Protein 5C9G (pdb70)

Secondary structure (DSSP, 8-state):
------HHHHHH---SEEEEEETTEEEEEE--GGGTT-B----TTHHHHHHHHHH-TT--EEEEE-TTSSSSEESB-GGGHHHHTSSHHHHHHHHHHHHHHHHHHHH-SS-EEEEE-SEEETHHHHH---SEEEEETT-EEE--HHHHT----HHHHHHHHHHH-HHHHHHHHHH---EEHHHHHHHTSSSEEE-TT-HHHHHHHHHHHHHTS-HHHHHHHH--HHHHTT--TT-HHHHHHHHHTTTSHHHHHHHHHHHHTS-------/---SEEEEEETTEEEEEE--GGGTT-B----TTHHHHHHHHHH-TT--EEEEE-TTSS-SEESB-HHHHHHHTSSHHHHHHHHHHHHHHHHHHHH-SS-EEEEE-SEEETHHHHH---SEEEEETT-EEE--GGGTT----HHHHHHHHHHHHHHHHHHHHHH---EEHHHHHHHTSSSEEE-TT-HHHHHHHHHHHHHTS-HHHHHHHH--HHHHTT--TT-HHHHHHHHHTTTSHHHHHHHHHHHHTS-------/--SEEEEEETTEEEEEE--GGGTT-B----TTHHHHHHHHHH-TT--EEEEE-TTSSSSEESB-GGGHHHHTSSHHHHHHHHHHHHHHHHHHHT-SS-EEEEE-SEEETHHHHH---SEEEEETT-EEE--GGGTT----HHHHHHHHHHH-HHHHHHHHHH---EEHHHHHHHTSSSEEE-TT-HHHHHHHHHHHHHTS-HHHHHHHH--HHHHTT--TT-HHHHHHHHHTTSSHHHHHHHHHHHHTS-------/------HHHHHH---SEEEEEETTEEEEEE--GGGTT-B----TTHHHHHHHHHH-TT--EEEEE-TTSS-SEESB-GGGHHHHTSSHHHHHHHHHHHHHHHHHHHH-SS-EEEEE-SEEETHHHHH---SEEEEETT-EEE--HHHHT----HHHHHHHHHHH-HHHHHHHHHH---EEHHHHHHHTSSSEEE-TT-HHHHHHHHHHHHHTS-HHHHHHHH--HHHHTT--TT-HHHHHHHHHTTTSHHHHHHHHHHHHTS-------/--SEEEEEETTEEEEEE--GGGTT-B----TTHHHHHHHHHH-TT--EEEEE-TTSSSSEESB-HHHHHHHTSSHHHHHHHHHHHHHHHHHHHH-SS-EEEEE-SEEETHHHHH---SEEEEETT-EEE--GGGTT----HHHHHHHHHHH-HHHHHHHHHH---EEHHHHHHHTSSSEEE-TT-HHHHHHHHHHHHHTS-HHHHHHHH--HHHHTT--TT-HHHHHHHHHTTSSHHHHHHHHHHHHTS-------/----SEEEEEETTEEEEEE--GGGTT------TTHHHHHHHHHH-TT--EEEEE-TTSS-SB-S--HHHHHHHTSSHHHHHHHHHHHHHHHHHHHT-SS-EEEEE-SEEETHHHHH---SEEEEETT-EEE--GGGTT----HHHHHHHHHHH-HHHHHHHHHH---EEHHHHHHHTSSSEEE-TT-HHHHHHHHHHHHHHS-HHHHHHHH--HHHHTT--TT-HHHHHHHHHTTTSHHHHHHHHHHHHTS-------

Sequence (1565 aa):
GVDLGTENLYFQSTLPIRLDIAAPLAEIVLNKPERRNALSVDWAAIPGLVAEANANPDVKLILIHGGDAGAFAAGADISEFETIYATEDAAKASGQRIAQALDAIENSEKPVIAAIEGACVGGGVSLAAADLRVAGEGAKFGVTPGKLGLVYPAGDTRRLLAAVGPGATKDILFTGRIFTAGEAKSLGLIDRLVEKGTALEAARVWAGEIAAISQWSVRATKRIRGLQTGWTDETPEAQSLFLNGFANEDFKEGYRAFLDKRPAKFTYRSTLPIRLDIAAPLAEIVLNKPERRNALSVDWAAIPGLVAEANANPDVKLILIHGGDAGAFAAGADISEFETIYATEDAAKASGQRIAQALDAIENSEKPVIAAIEGACVGGGVSLAAADLRVAGEGAKFGVTPGKLGLVYPAGDTRRLLAAVGPGATKDILFTGRIFTAGEAKSLGLIDRLVEKGTALEAARVWAGEIAAISQWSVRATKRIRGLQTGWTDETPEAQSLFLNGFANEDFKEGYRAFLDKRPAKFTYRTLPIRLDIAAPLAEIVLNKPERRNALSVDWAAIPGLVAEANANPDVKLILIHGGDAGAFAAGADISEFETIYATEDAAKASGQRRIAQALDAIENSEKPVIAAIEGACVGGGVSLAAADLRVAGEGAKFGVTPGKLGLVYPAGDTRRLLAAVGPGATKDILFTGRIFTAGEAKSLGLIDRLVEKGTALEAARVWAGEIAAISQWSVRATKRIRGLQTGWTDETPEAQSLFLNGFANEDFKEGYRAFLDKRPAKFTYRGVDLGTENLYFQSTLPIRLDIAAPLAEIVLNKPERRNALSVDWAAIPGLVAEANANPDVKLILIHGGDAGAFAAGADISEFETIYATEDAAKASGQRIAQALDAIENSEKPVIAAIEGACVGGGVSLAAADLRVAGEGAKFGVTPGKLGLVYPAGDTRRLLAAVGPGATKDILFTGRIFTAGEAKSLGLIDRLVEKGTALEAARVWAGEIAAISQWSVRATKRIRGLQTGWTDETPEAQSLFLNGFANEDFKEGYRAFLDKRPAKFTYRTLPIRLDIAAPLAEIVLNKPERRNALSVDWAAIPGLVAEANANPDVKLILIHGGDAGAFAAGADISEFETIYATEDAAKASGQRIAQALDAIENSEKPVIAAIEGACVGGGVSLAAADLRVAGEGAKFGVTPGKLGLVYPAGDTRRLLAAVGPGATKDILFTGRIFTAGEAKSLGLIDRLVEKGTALEAARVWAGEIAAISQWSVRATKRIRGLQTGWTDETPEAQSLFLNGFANEDFKEGYRAFLDKRPAKFTYRQSTLPIRLDIAAPLAEIVLNKPERRNALSVDWAAIPGLVAEANANPDVKLILIHGGDAGAFAAGADISEFETIYATEDAAKASGQRIAQALDAIENSEKPVIAAIEGACVGGGVSLAAADLRVAGEGAKFGVTPGKLGLVYPAGDTRRLLAAVGPGATKDILFTGRIFTAGEAKSLGLIDRLVEKGTALEAARVWAGEIAAISQWSVRATKRIRGLQTGWTDETPEAQSLFLNGFANEDFKEGYRAFLDKRPAKFTYR

CATH classification: 3.90.226.10 (+1 more: 1.10.12.10)

Organism: Hyphomonas neptunium (strain ATCC 15444) (NCBI:txid228405)

Radius of gyration: 38.41 Å; Cα contacts (8 Å, |Δi|>4): 3393; chains: 6; bounding box: 105×70×113 Å

Foldseek 3Di:
DPDPDDPVVVVVCCLQWDWDDDFQEIETEGHPLVQQSADDLSLQCQLVNLVVLLPDQRYQEYEYAHPPSQWRHQYHDPVCCCVCVVDPVSVVVSVVSNVSNLCSLLLRLHAYEYQGGAEQEASSLSNNNGPAYEYAWNHKYAHAVVVVVHDDDPVSLLVQCVQQNDVVSCVRYVVRDMDTPVVCCVRRSHVYYHHHPCRVVVRVVVSVVVVPAASLCVSLVSCVVCVSVDDDPPRPVNVVSVVVCCVDQQNVQVVVCVVVVHDGDHDRD/DVDQWDWDDDFQEIETEGHPLVQLSADDLSLQCQLVNLVVLLVDPRYQEYEYAHPPSQFRHQYHDPVCCCVCVVDPVSVVVSVVSNCSNLCSLLPRLHAYEYQGGAEQEASSLSNNNGPAYEYAWNHKYAHALVVPVHDDDPVSLLVQCVQQNDVVSCVRYVVRDMDTPVVCCVRRSHVYYHHHPCRVVVRVVVVVVVVQAASLCVSLVSCVVCVVVDDDPPPPVNVVSVVVCCVDQQNVQVVVCVVVVHRGDGDDD/DPQWDWDDDFQEIETEGHPLVQLSADDLSLQCQLVNLVVLLVDPRYQEYEYAHPPSQWRHQYHDPVCCCVCVVDPVSVVVSVVSNCSNLCSLLPRLHAYEYQGGAEQEASSLSNNNGPAYEYAWNHKYAHALVVVVHDDDPVSLLVQCVQQNDVVSCVRYVVRDIDTPVVCCVRRSHVYYDHHPCRVVVRVVVSVVVVPAASLCVSLVSCVVCVVVDDDPPPPVNVVSVVVCCVDQQNVQVVVCVVVVHDGDHDDD/DDDPDDPVVVVVCCLQWDWDDDFQEIETEGHPLVQLSADDLSLQCQLVNLVVLLPDPRYQEYEYAHPPSQWRHQYHDPVCCCVCVVDPVSVVVSVVSNVSNLCSLLLRLHAYEYQGGAEQEASSLSNNNGPAYEYAWNHKYAHAVVVVVHDDDPVSLLVQCVQQNDVVSCVRYVVRDMDTPVVCCVRRSHVYYHHHPCRVVVRVVVVVVVVPAASLCVSLVSCVVCVSVDDDCPRPVNVVSVVVCCVDQQNVQVVVCVVVVHDGDHDDD/DDQWDWDDDFQEIETEGHPLVQLSADDLVLQCQLVNLVVLLVDPRYQEYEYAHPPSQFRHQYHDPVCVCVCVVDPVSVVVSVVSNCSNLCSLLLRLHAYEYQGGAEQEASSLSNNNGPAYEYAWNHKYAHAPVVPVHDDDPSSLLVQCVQQNDVVSCVRYVVRDIDTPVVCCVRRSHVYYHHHPCRVVVRVVVSVVVVPAASLCVSLVSCVVCVSVDDDCPRPVNVVSVVCCCVDQQNVQVVVCVVVVHDGDHDDD/DCVDQWDWDDDFQEIETEGHPLVQLSADDLSLQCQLVNLVVLLPDPRYQEYEYAHPPSQFRHDDHPVVCCCVCVVDPVSVVVSVVSNCSNLCSQLPRLHAYEYQGGAEQEASSLSNNNGPAYEYAWNHKYAHAPVVVVHDDDPVSLVVQCVQQNDVVSCVRYVVRDMDTPVVCCVRRSHVYYHHHPCRVVVRVVVVVVVVQAASLCVSLVSCVVCVVVDDDPPRPVNVVSVVVCCVDQQNVQVVVCVVVVHRGDGDRD

Nearest PDB structures (foldseek):
  5c9g-assembly2_F  TM=9.972E-01  e=1.102E-48  Hyphomonas neptunium ATCC 15444
  5jbx-assembly1_C  TM=8.874E-01  e=7.209E-23  Myxococcus xanthus DK 1622
  3swx-assembly1_C  TM=8.496E-01  e=8.976E-19  Mycobacteroides abscessus
  6p5u-assembly1_A  TM=8.910E-01  e=4.052E-15  uncultured organism
  2a7k-assembly2_E  TM=8.167E-01  e=2.933E-16  Pectobacterium carotovorum

InterPro domains:
  IPR001753 Enoyl-CoA hydratase/isomerase-like domain [PF00378] (11-258)
  IPR014748 Enoyl-CoA hydratase, C-terminal [G3DSA:1.10.12.10] (204-260)
  IPR018376 Enoyl-CoA hydratase/isomerase, conserved site [PS00166] (102-122)
  IPR029045 ClpP/crotonase-like domain superfamily [SSF52096] (5-258)

B-factor: mean 33.66, std 10.2, range [15.47, 97.38]

Structure (mmCIF, N/CA/C/O backbone):
data_5C9G
#
_entry.id   5C9G
#
_cell.length_a   63.479
_cell.length_b   128.120
_cell.length_c   209.646
_cell.angle_alpha   90.000
_cell.angle_beta   90.000
_cell.angle_gamma   90.000
#
_symmetry.space_group_name_H-M   'P 21 21 21'
#
loop_
_entity.id
_entity.type
_entity.pdbx_description
1 polymer 'Enoyl-CoA hydratase/isomerase family protein'
2 non-polymer 'TETRAETHYLENE GLYCOL'
3 non-polymer D-MALATE
4 water water
#
loop_
_atom_site.group_PDB
_atom_site.id
_atom_site.type_symbol
_atom_site.label_atom_id
_atom_site.label_alt_id
_atom_site.label_comp_id
_atom_site.label_asym_id
_atom_site.label_entity_id
_atom_site.label_seq_id
_atom_site.pdbx_PDB_ins_code
_atom_site.Cartn_x
_atom_site.Cartn_y
_atom_site.Cartn_z
_atom_site.occupancy
_atom_site.B_iso_or_equiv
_atom_site.auth_seq_id
_atom_site.auth_comp_id
_atom_site.auth_asym_id
_atom_site.auth_atom_id
_atom_site.pdbx_PDB_model_num
ATOM 1 N N . GLY A 1 10 ? -43.199 15.037 7.446 1.00 53.41 -12 GLY A N 1
ATOM 2 C CA . GLY A 1 10 ? -42.167 15.719 6.608 1.00 50.93 -12 GLY A CA 1
ATOM 3 C C . GLY A 1 10 ? -42.037 17.233 6.848 1.00 47.68 -12 GLY A C 1
ATOM 4 O O . GLY A 1 10 ? -42.965 18.037 6.682 1.00 48.83 -12 GLY A O 1
ATOM 5 N N . VAL A 1 11 ? -40.842 17.604 7.250 1.00 44.27 -11 VAL A N 1
ATOM 6 C CA . VAL A 1 11 ? -40.448 18.992 7.397 1.00 41.85 -11 VAL A CA 1
ATOM 7 C C . VAL A 1 11 ? -40.516 19.756 6.044 1.00 39.88 -11 VAL A C 1
ATOM 8 O O . VAL A 1 11 ? -40.138 19.229 5.008 1.00 38.30 -11 VAL A O 1
ATOM 12 N N . ASP A 1 12 ? -40.976 21.007 6.073 1.00 38.19 -10 ASP A N 1
ATOM 13 C CA . ASP A 1 12 ? -41.054 21.880 4.869 1.00 36.71 -10 ASP A CA 1
ATOM 14 C C . ASP A 1 12 ? -39.717 21.909 4.067 1.00 34.72 -10 ASP A C 1
ATOM 15 O O . ASP A 1 12 ? -38.648 22.141 4.624 1.00 32.54 -10 ASP A O 1
ATOM 20 N N . LEU A 1 13 ? -39.792 21.673 2.756 1.00 33.80 -9 LEU A N 1
ATOM 21 C CA . LEU A 1 13 ? -38.590 21.647 1.900 1.00 33.90 -9 LEU A CA 1
ATOM 22 C C . LEU A 1 13 ? -37.995 23.030 1.547 1.00 33.18 -9 LEU A C 1
ATOM 23 O O . LEU A 1 13 ? -36.907 23.121 1.000 1.00 33.06 -9 LEU A O 1
ATOM 28 N N . GLY A 1 14 ? -38.702 24.102 1.847 1.00 32.39 -8 GLY A N 1
ATOM 29 C CA . GLY A 1 14 ? -38.124 25.409 1.744 1.00 31.68 -8 GLY A CA 1
ATOM 30 C C . GLY A 1 14 ? -37.936 25.885 0.300 1.00 32.35 -8 GLY A C 1
ATOM 31 O O . GLY A 1 14 ? -38.594 25.417 -0.641 1.00 30.38 -8 GLY A O 1
ATOM 32 N N . THR A 1 15 ? -36.998 26.813 0.165 1.00 32.03 -7 THR A N 1
ATOM 33 C CA . THR A 1 15 ? -36.774 27.591 -1.040 1.00 31.81 -7 THR A CA 1
ATOM 34 C C . THR A 1 15 ? -35.352 27.424 -1.527 1.00 30.27 -7 THR A C 1
ATOM 35 O O . THR A 1 15 ? -34.448 27.062 -0.766 1.00 30.00 -7 THR A O 1
ATOM 39 N N . GLU A 1 16 ? -35.163 27.659 -2.818 1.00 29.81 -6 GLU A N 1
ATOM 40 C CA . GLU A 1 16 ? -33.839 27.607 -3.403 1.00 29.69 -6 GLU A CA 1
ATOM 41 C C . GLU A 1 16 ? -32.866 28.547 -2.689 1.00 29.07 -6 GLU A C 1
ATOM 42 O O . GLU A 1 16 ? -31.741 28.157 -2.410 1.00 27.96 -6 GLU A O 1
ATOM 48 N N . ASN A 1 17 ? -33.305 29.765 -2.391 1.00 29.42 -5 ASN A N 1
ATOM 49 C CA . ASN A 1 17 ? -32.423 30.734 -1.750 1.00 30.52 -5 ASN A CA 1
ATOM 50 C C . ASN A 1 17 ? -31.895 30.256 -0.411 1.00 30.60 -5 ASN A C 1
ATOM 51 O O . ASN A 1 17 ? -30.701 30.394 -0.158 1.00 29.14 -5 ASN A O 1
ATOM 56 N N . LEU A 1 18 ? -32.756 29.647 0.403 1.00 31.06 -4 LEU A N 1
ATOM 57 C CA . LEU A 1 18 ? -32.298 29.050 1.668 1.00 33.22 -4 LEU A CA 1
ATOM 58 C C . LEU A 1 18 ? -31.320 27.910 1.462 1.00 33.12 -4 LEU A C 1
ATOM 59 O O . LEU A 1 18 ? -30.325 27.783 2.221 1.00 31.82 -4 LEU A O 1
ATOM 64 N N . TYR A 1 19 ? -31.627 27.059 0.482 1.00 31.56 -3 TYR A N 1
ATOM 65 C CA . TYR A 1 19 ? -30.758 25.941 0.172 1.00 31.40 -3 TYR A CA 1
ATOM 66 C C . TYR A 1 19 ? -29.378 26.477 -0.224 1.00 30.17 -3 TYR A C 1
ATOM 67 O O . TYR A 1 19 ? -28.379 26.107 0.390 1.00 28.27 -3 TYR A O 1
ATOM 76 N N . PHE A 1 20 ? -29.342 27.425 -1.168 1.00 29.67 -2 PHE A N 1
ATOM 77 C CA . PHE A 1 20 ? -28.061 27.979 -1.629 1.00 31.13 -2 PHE A CA 1
ATOM 78 C C . PHE A 1 20 ? -27.272 28.648 -0.522 1.00 31.77 -2 PHE A C 1
ATOM 79 O O . PHE A 1 20 ? -26.063 28.439 -0.405 1.00 31.12 -2 PHE A O 1
ATOM 87 N N . GLN A 1 21 ? -27.962 29.418 0.301 1.00 33.69 -1 GLN A N 1
ATOM 88 C CA . GLN A 1 21 ? -27.346 29.952 1.522 1.00 36.05 -1 GLN A CA 1
ATOM 89 C C . GLN A 1 21 ? -26.674 28.899 2.415 1.00 35.43 -1 GLN A C 1
ATOM 90 O O . GLN A 1 21 ? -25.554 29.127 2.870 1.00 35.36 -1 GLN A O 1
ATOM 96 N N . SER A 1 22 ? -27.340 27.769 2.652 1.00 35.73 0 SER A N 1
ATOM 97 C CA . SER A 1 22 ? -26.790 26.712 3.518 1.00 35.42 0 SER A CA 1
ATOM 98 C C . SER A 1 22 ? -25.554 26.038 2.910 1.00 35.93 0 SER A C 1
ATOM 99 O O . SER A 1 22 ? -24.675 25.608 3.642 1.00 37.88 0 SER A O 1
ATOM 110 N N . THR A 1 24 ? -23.449 27.499 0.664 1.00 31.85 2 THR A N 1
ATOM 111 C CA . THR A 1 24 ? -22.433 28.481 0.492 1.00 30.91 2 THR A CA 1
ATOM 112 C C . THR A 1 24 ? -21.943 28.992 1.816 1.00 31.06 2 THR A C 1
ATOM 113 O O . THR A 1 24 ? -21.080 29.796 1.759 1.00 30.35 2 THR A O 1
ATOM 117 N N . LEU A 1 25 ? -22.426 28.516 2.977 1.00 32.07 3 LEU A N 1
ATOM 118 C CA . LEU A 1 25 ? -21.815 28.878 4.247 1.00 31.92 3 LEU A CA 1
ATOM 119 C C . LEU A 1 25 ? -20.292 28.599 4.215 1.00 30.54 3 LEU A C 1
ATOM 120 O O . LEU A 1 25 ? -19.836 27.519 3.784 1.00 31.63 3 LEU A O 1
ATOM 125 N N . PRO A 1 26 ? -19.481 29.583 4.640 1.00 29.76 4 PRO A N 1
ATOM 126 C CA . PRO A 1 26 ? -18.024 29.489 4.375 1.00 30.05 4 PRO A CA 1
ATOM 127 C C . PRO A 1 26 ? -17.306 28.480 5.282 1.00 30.94 4 PRO A C 1
ATOM 128 O O . PRO A 1 26 ? -16.132 28.136 5.068 1.00 29.74 4 PRO A O 1
ATOM 132 N N . ILE A 1 27 ? -18.080 27.959 6.219 1.00 32.06 5 ILE A N 1
ATOM 133 C CA . ILE A 1 27 ? -17.694 26.805 7.020 1.00 33.59 5 ILE A CA 1
ATOM 134 C C . ILE A 1 27 ? -18.966 26.039 7.400 1.00 35.56 5 ILE A C 1
ATOM 135 O O . ILE A 1 27 ? -20.031 26.636 7.525 1.00 36.11 5 ILE A O 1
ATOM 140 N N . ARG A 1 28 ? -18.880 24.719 7.470 1.00 37.20 6 ARG A N 1
ATOM 141 C CA . ARG A 1 28 ? -20.054 23.906 7.794 1.00 38.68 6 ARG A CA 1
ATOM 142 C C . ARG A 1 28 ? -19.707 22.665 8.590 1.00 39.08 6 ARG A C 1
ATOM 143 O O . ARG A 1 28 ? -18.533 22.309 8.721 1.00 37.19 6 ARG A O 1
ATOM 151 N N . LEU A 1 29 ? -20.743 22.026 9.125 1.00 37.78 7 LEU A N 1
ATOM 152 C CA . LEU A 1 29 ? -20.593 20.758 9.821 1.00 37.15 7 LEU A CA 1
ATOM 153 C C . LEU A 1 29 ? -21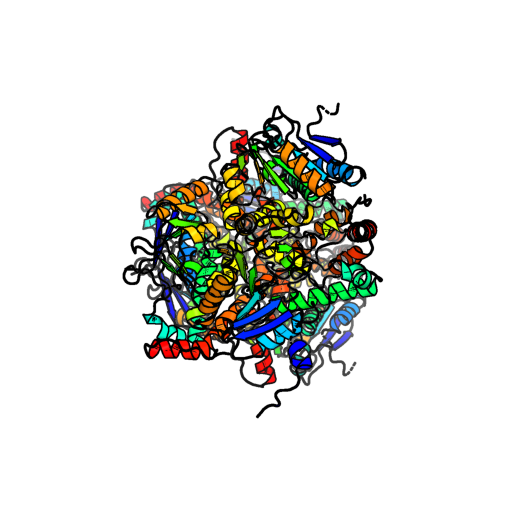.297 19.642 9.056 1.00 38.05 7 LEU A C 1
ATOM 154 O O . LEU A 1 29 ? -22.508 19.695 8.874 1.00 38.90 7 LEU A O 1
ATOM 159 N N . ASP A 1 30 ? -20.525 18.662 8.590 1.00 36.77 8 ASP A N 1
ATOM 160 C CA . ASP A 1 30 ? -21.065 17.443 7.976 1.00 37.45 8 ASP A CA 1
ATOM 161 C C . ASP A 1 30 ? -21.107 16.349 9.018 1.00 37.48 8 ASP A C 1
ATOM 162 O O . ASP A 1 30 ? -20.127 16.144 9.727 1.00 37.02 8 ASP A O 1
ATOM 167 N N . ILE A 1 31 ? -22.230 15.641 9.088 1.00 38.32 9 ILE A N 1
ATOM 168 C CA . ILE A 1 31 ? -22.398 14.517 10.005 1.00 38.99 9 ILE A CA 1
ATOM 169 C C . ILE A 1 31 ? -22.361 13.234 9.198 1.00 39.93 9 ILE A C 1
ATOM 170 O O . ILE A 1 31 ? -23.082 13.102 8.229 1.00 42.35 9 ILE A O 1
ATOM 175 N N . ALA A 1 32 ? -21.480 12.322 9.575 1.00 40.11 10 ALA A N 1
ATOM 176 C CA . ALA A 1 3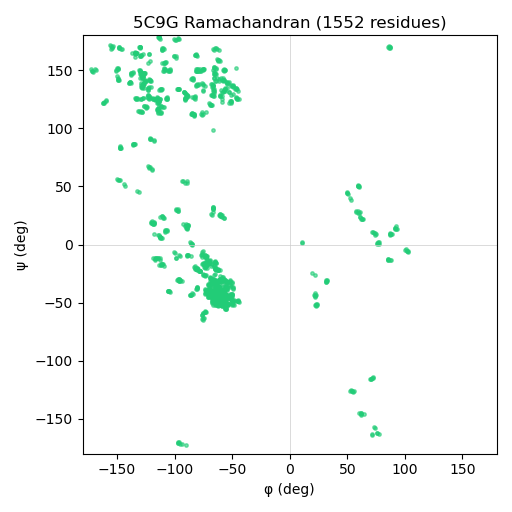2 ? -21.423 10.984 9.001 1.00 39.49 10 ALA A CA 1
ATOM 177 C C . ALA A 1 32 ? -20.964 10.040 10.100 1.00 40.31 10 ALA A C 1
ATOM 178 O O . ALA A 1 32 ? -19.784 9.722 10.223 1.00 40.67 10 ALA A O 1
ATOM 180 N N . ALA A 1 33 ? -21.920 9.621 10.921 1.00 41.13 11 ALA A N 1
ATOM 181 C CA . ALA A 1 33 ? -21.645 8.865 12.152 1.00 41.34 11 ALA A CA 1
ATOM 182 C C . ALA A 1 33 ? -20.647 7.719 11.903 1.00 41.09 11 ALA A C 1
ATOM 183 O O . ALA A 1 33 ? -20.806 7.017 10.914 1.00 43.44 11 ALA A O 1
ATOM 185 N N . PRO A 1 34 ? -19.627 7.520 12.750 1.00 40.01 12 PRO A N 1
ATOM 186 C CA . PRO A 1 34 ? -19.434 8.216 14.030 1.00 39.36 12 PRO A CA 1
ATOM 187 C C . PRO A 1 34 ? -18.628 9.533 13.965 1.00 37.96 12 PRO A C 1
ATOM 188 O O . PRO A 1 34 ? -18.177 10.033 15.008 1.00 38.55 12 PRO A O 1
ATOM 192 N N . LEU A 1 35 ? -18.484 10.106 12.772 1.00 36.39 13 LEU A N 1
ATOM 193 C CA . LEU A 1 35 ? -17.756 11.365 12.597 1.00 35.74 13 LEU A CA 1
ATOM 194 C C . LEU A 1 35 ? -18.656 12.582 12.389 1.00 34.45 13 LEU A C 1
ATOM 195 O O . LEU A 1 35 ? -19.759 12.492 11.836 1.00 33.74 13 LEU A O 1
ATOM 200 N N . ALA A 1 36 ? -18.155 13.720 12.846 1.00 32.77 14 ALA A N 1
ATOM 201 C CA . ALA A 1 36 ? -18.615 15.029 12.373 1.00 32.34 14 ALA A CA 1
ATOM 202 C C . ALA A 1 36 ? -17.412 15.740 11.796 1.00 32.96 14 ALA A C 1
ATOM 203 O O . ALA A 1 36 ? -16.318 15.612 12.309 1.00 33.86 14 ALA A O 1
ATOM 205 N N . GLU A 1 37 ? -17.608 16.468 10.708 1.00 32.69 15 GLU A N 1
ATOM 206 C CA . GLU A 1 37 ? -16.504 17.107 10.010 1.00 31.12 15 GLU A CA 1
ATOM 207 C C . GLU A 1 37 ? -16.794 18.586 9.888 1.00 29.28 15 GLU A C 1
ATOM 208 O O . GLU A 1 37 ? -17.771 18.979 9.283 1.00 28.32 15 GLU A O 1
ATOM 214 N N . ILE A 1 38 ? -15.930 19.395 10.480 1.00 28.52 16 ILE A N 1
ATOM 215 C CA . ILE A 1 38 ? -15.960 20.846 10.277 1.00 28.26 16 ILE A CA 1
ATOM 216 C C . ILE A 1 38 ? -15.194 21.114 8.991 1.00 27.89 16 ILE A C 1
ATOM 217 O O . ILE A 1 38 ? -13.978 20.914 8.925 1.00 28.35 16 ILE A O 1
ATOM 222 N N . VAL A 1 39 ? -15.908 21.553 7.966 1.00 27.58 17 VAL A N 1
ATOM 223 C CA . VAL A 1 39 ? -15.326 21.704 6.654 1.00 27.40 17 VAL A CA 1
ATOM 224 C C . VAL A 1 39 ? -15.218 23.178 6.333 1.00 26.77 17 VAL A C 1
ATOM 225 O O . VAL A 1 39 ? -16.213 23.856 6.227 1.00 27.03 17 VAL A O 1
ATOM 229 N N . LEU A 1 40 ? -13.996 23.649 6.132 1.00 26.49 18 LEU A N 1
ATOM 230 C CA . LEU A 1 40 ? -13.761 25.004 5.695 1.00 26.93 18 LEU A CA 1
ATOM 231 C C . LEU A 1 40 ? -14.117 25.030 4.214 1.00 26.38 18 LEU A C 1
ATOM 232 O O . LEU A 1 40 ? -13.670 24.167 3.409 1.00 26.46 18 LEU A O 1
ATOM 237 N N . ASN A 1 41 ? -14.888 26.047 3.864 1.00 27.48 19 ASN A N 1
ATOM 238 C CA . ASN A 1 41 ? -15.616 26.065 2.608 1.00 30.19 19 ASN A CA 1
ATOM 239 C C . ASN A 1 41 ? -15.655 27.465 1.992 1.00 29.95 19 ASN A C 1
ATOM 240 O O . ASN A 1 41 ? -16.732 27.884 1.513 1.00 30.99 19 ASN A O 1
ATOM 245 N N . LYS A 1 42 ? -14.470 28.107 1.878 1.00 29.26 20 LYS A N 1
ATOM 246 C CA . LYS A 1 42 ? -14.277 29.237 0.927 1.00 29.84 20 LYS A CA 1
ATOM 247 C C . LYS A 1 42 ? -13.181 28.841 -0.061 1.00 27.04 20 LYS A C 1
ATOM 248 O O . LYS A 1 42 ? -12.112 29.471 -0.117 1.00 26.19 20 LYS A O 1
ATOM 254 N N . PRO A 1 43 ? -13.446 27.796 -0.873 1.00 27.35 21 PRO A N 1
ATOM 255 C CA . PRO A 1 43 ? -12.386 27.325 -1.794 1.00 27.56 21 PRO A CA 1
ATOM 256 C C . PRO A 1 43 ? -11.796 28.360 -2.742 1.00 27.54 21 PRO A C 1
ATOM 257 O O . PRO A 1 43 ? -10.588 28.344 -3.021 1.00 28.77 21 PRO A O 1
ATOM 261 N N . GLU A 1 44 ? -12.631 29.289 -3.184 1.00 28.50 22 GLU A N 1
ATOM 262 C CA . GLU A 1 44 ? -12.198 30.384 -4.076 1.00 29.69 22 GLU A CA 1
ATOM 263 C C . GLU A 1 44 ? -11.194 31.369 -3.454 1.00 29.34 22 GLU A C 1
ATOM 264 O O . GLU A 1 44 ? -10.584 32.180 -4.164 1.00 29.47 22 GLU A O 1
ATOM 270 N N . ARG A 1 45 ? -11.044 31.332 -2.130 1.00 30.31 23 ARG A N 1
ATOM 271 C CA . ARG A 1 45 ? -10.015 32.115 -1.413 1.00 29.81 23 ARG A CA 1
ATOM 272 C C . ARG A 1 45 ? -9.018 31.227 -0.653 1.00 29.52 23 ARG A C 1
ATOM 273 O O . ARG A 1 45 ? -8.300 31.677 0.282 1.00 32.41 23 ARG A O 1
ATOM 281 N N . ARG A 1 46 ? -8.970 29.970 -1.042 1.00 28.50 24 ARG A N 1
ATOM 282 C CA . ARG A 1 46 ? -8.118 28.967 -0.370 1.00 28.28 24 ARG A CA 1
ATOM 283 C C . ARG A 1 46 ? -8.325 28.895 1.146 1.00 26.32 24 ARG A C 1
ATOM 284 O O . ARG A 1 46 ? -7.368 28.768 1.918 1.00 24.67 24 ARG A O 1
ATOM 292 N N . ASN A 1 47 ? -9.598 29.007 1.519 1.00 25.52 25 ASN A N 1
ATOM 293 C CA . ASN A 1 47 ? -10.054 28.946 2.898 1.00 25.62 25 ASN A CA 1
ATOM 294 C C . ASN A 1 47 ? -9.427 29.975 3.838 1.00 26.16 25 ASN A C 1
ATOM 295 O O . ASN A 1 47 ? -9.349 29.737 5.056 1.00 27.52 25 ASN A O 1
ATOM 300 N N . ALA A 1 48 ? -9.033 31.126 3.277 1.00 26.75 26 ALA A N 1
ATOM 301 C CA . ALA A 1 48 ? -8.547 32.253 4.086 1.00 28.16 26 ALA A CA 1
ATOM 302 C C . ALA A 1 48 ? -9.633 32.614 5.081 1.00 29.31 26 ALA A C 1
ATOM 303 O O . ALA A 1 48 ? -10.799 32.651 4.735 1.00 30.23 26 ALA A O 1
ATOM 305 N N . LEU A 1 49 ? -9.257 32.775 6.340 1.00 30.33 27 LEU A N 1
ATOM 306 C CA . LEU A 1 49 ? -10.234 32.815 7.420 1.00 30.50 27 LEU A CA 1
ATOM 307 C C . LEU A 1 49 ? -10.836 34.207 7.535 1.00 30.25 27 LEU A C 1
ATOM 308 O O . LEU A 1 49 ? -10.139 35.197 7.664 1.00 32.63 27 LEU A O 1
ATOM 313 N N . SER A 1 50 ? -12.152 34.241 7.514 1.00 30.25 28 SER A N 1
ATOM 314 C CA . SER A 1 50 ? -12.927 35.454 7.626 1.00 30.30 28 SER A CA 1
ATOM 315 C C . SER A 1 50 ? -13.689 35.500 8.963 1.00 29.29 28 SER A C 1
ATOM 316 O O . SER A 1 50 ? -13.828 34.506 9.679 1.00 27.98 28 SER A O 1
ATOM 319 N N . VAL A 1 51 ? -14.231 36.675 9.249 1.00 29.78 29 VAL A N 1
ATOM 320 C CA . VAL A 1 51 ? -15.055 36.907 10.441 1.00 30.64 29 VAL A CA 1
ATOM 321 C C . VAL A 1 51 ? -16.133 35.842 10.612 1.00 30.71 29 VAL A C 1
ATOM 322 O O . VAL A 1 51 ? -16.282 35.278 11.705 1.00 30.04 29 VAL A O 1
ATOM 326 N N . ASP A 1 52 ? -16.910 35.625 9.551 1.00 30.40 30 ASP A N 1
ATOM 327 C CA . ASP A 1 52 ? -18.066 34.735 9.639 1.00 31.74 30 ASP A CA 1
ATOM 328 C C . ASP A 1 52 ? -17.660 33.287 9.870 1.00 29.63 30 ASP A C 1
ATOM 329 O O . ASP A 1 52 ? -18.403 32.548 10.495 1.00 29.68 30 ASP A O 1
ATOM 342 N N . TRP A 1 54 ? -14.818 32.321 11.651 1.00 26.60 32 TRP A N 1
ATOM 343 C CA . TRP A 1 54 ? -14.490 32.308 13.079 1.00 27.18 32 TRP A CA 1
ATOM 344 C C . TRP A 1 54 ? -15.747 32.308 13.973 1.00 26.87 32 TRP A C 1
ATOM 345 O O . TRP A 1 54 ? -15.831 31.555 14.958 1.00 25.53 32 TRP A O 1
ATOM 356 N N . ALA A 1 55 ? -16.717 33.148 13.603 1.00 26.76 33 ALA A N 1
ATOM 357 C CA . ALA A 1 55 ? -17.947 33.357 14.411 1.00 28.13 33 ALA A CA 1
ATOM 358 C C . ALA A 1 55 ? -18.810 32.105 14.504 1.00 27.87 33 ALA A C 1
ATOM 359 O O . ALA A 1 55 ? -19.497 31.876 15.493 1.00 30.74 33 ALA A O 1
ATOM 361 N N . ALA A 1 56 ? -18.768 31.308 13.452 1.00 27.35 34 ALA A N 1
ATOM 362 C CA . ALA A 1 56 ? -19.567 30.081 13.370 1.00 27.31 34 ALA A CA 1
ATOM 363 C C . ALA A 1 56 ? -19.013 28.896 14.173 1.00 26.93 34 ALA A C 1
ATOM 364 O O . ALA A 1 56 ? -19.744 27.962 14.495 1.00 26.49 34 ALA A O 1
ATOM 366 N N . ILE A 1 57 ? -17.713 28.910 14.455 1.00 28.05 35 ILE A N 1
ATOM 367 C CA . ILE A 1 57 ? -17.025 27.692 14.934 1.00 27.09 35 ILE A CA 1
ATOM 368 C C . ILE A 1 57 ? -17.577 27.197 16.266 1.00 27.88 35 ILE A C 1
ATOM 369 O O . ILE A 1 57 ? -17.868 26.017 16.399 1.00 28.28 35 ILE A O 1
ATOM 374 N N . PRO A 1 58 ? -17.765 28.086 17.250 1.00 28.02 36 PRO A N 1
ATOM 375 C CA . PRO A 1 58 ? -18.273 27.576 18.541 1.00 28.67 36 PRO A CA 1
ATOM 376 C C . PRO A 1 58 ? -19.617 26.847 18.426 1.00 29.37 36 PRO A C 1
ATOM 377 O O . PRO A 1 58 ? -19.806 25.796 19.052 1.00 28.71 36 PRO A O 1
ATOM 381 N N . GLY A 1 59 ? -20.487 27.344 17.542 1.00 29.40 37 GLY A N 1
ATOM 382 C CA . GLY A 1 59 ? -21.772 26.672 17.259 1.00 29.55 37 GLY A CA 1
ATOM 383 C C . GLY A 1 59 ? -21.664 25.305 16.603 1.00 28.85 37 GLY A C 1
ATOM 384 O O . GLY A 1 59 ? -22.371 24.362 16.955 1.00 28.18 37 GLY A O 1
ATOM 385 N N . LEU A 1 60 ? -20.744 25.189 15.658 1.00 28.46 38 LEU A N 1
ATOM 386 C CA . LEU A 1 60 ? -20.494 23.898 15.015 1.00 28.58 38 LEU A CA 1
ATOM 387 C C . LEU A 1 60 ? -19.941 22.855 15.994 1.00 28.54 38 LEU A C 1
ATOM 388 O O . LEU A 1 60 ? -20.335 21.689 15.973 1.00 28.07 38 LEU A O 1
ATOM 393 N N . VAL A 1 61 ? -19.005 23.288 16.824 1.00 28.81 39 VAL A N 1
ATOM 394 C CA . VAL A 1 61 ? -18.404 22.417 17.837 1.00 29.69 39 VAL A CA 1
ATOM 395 C C . VAL A 1 61 ? -19.473 21.962 18.842 1.00 31.31 39 VAL A C 1
ATOM 396 O O . VAL A 1 61 ? -19.562 20.778 19.150 1.00 30.41 39 VAL A O 1
ATOM 400 N N . ALA A 1 62 ? -20.305 22.907 19.290 1.00 33.87 40 ALA A N 1
ATOM 401 C CA . ALA A 1 62 ? -21.438 22.585 20.180 1.00 34.66 40 ALA A CA 1
ATOM 402 C C . ALA A 1 62 ? -22.414 21.598 19.557 1.00 35.58 40 ALA A C 1
ATOM 403 O O . ALA A 1 62 ? -22.862 20.660 20.204 1.00 36.91 40 ALA A O 1
ATOM 405 N N . GLU A 1 63 ? -22.711 21.779 18.283 1.00 36.40 41 GLU A N 1
ATOM 406 C CA . GLU A 1 63 ? -23.603 20.855 17.573 1.00 37.22 41 GLU A CA 1
ATOM 407 C C . GLU A 1 63 ? -23.040 19.417 17.552 1.00 38.94 41 GLU A C 1
ATOM 408 O O . GLU A 1 63 ? -23.763 18.442 17.846 1.00 39.86 41 GLU A O 1
ATOM 414 N N . ALA A 1 64 ? -21.767 19.294 17.174 1.00 36.95 42 ALA A N 1
ATOM 415 C CA . ALA A 1 64 ? -21.100 17.986 17.120 1.00 36.92 42 ALA A CA 1
ATOM 416 C C . ALA A 1 64 ? -21.104 17.303 18.495 1.00 36.20 42 ALA A C 1
ATOM 417 O O . ALA A 1 64 ? -21.408 16.108 18.608 1.00 35.78 42 ALA A O 1
ATOM 419 N N . ASN A 1 65 ? -20.808 18.085 19.528 1.00 35.12 43 ASN A N 1
ATOM 420 C CA . ASN A 1 65 ? -20.759 17.558 20.890 1.00 36.63 43 ASN A CA 1
ATOM 421 C C . ASN A 1 65 ? -22.140 17.155 21.438 1.00 38.69 43 ASN A C 1
ATOM 422 O O . ASN A 1 65 ? -22.227 16.254 22.253 1.00 39.15 43 ASN A O 1
ATOM 427 N N . ALA A 1 66 ? -23.201 17.813 20.974 1.00 39.14 44 ALA A N 1
ATOM 428 C CA . ALA A 1 66 ? -24.571 17.495 21.420 1.00 41.82 44 ALA A CA 1
ATOM 429 C C . ALA A 1 66 ? -25.199 16.320 20.689 1.00 41.32 44 ALA A C 1
ATOM 430 O O . ALA A 1 66 ? -26.127 15.709 21.200 1.00 44.91 44 ALA A O 1
ATOM 432 N N . ASN A 1 67 ? -24.659 15.966 19.539 1.00 40.27 45 ASN A N 1
ATOM 433 C CA . ASN A 1 67 ? -25.182 14.854 18.740 1.00 40.61 45 ASN A CA 1
ATOM 434 C C . ASN A 1 67 ? -24.593 13.507 19.207 1.00 42.54 45 ASN A C 1
ATOM 4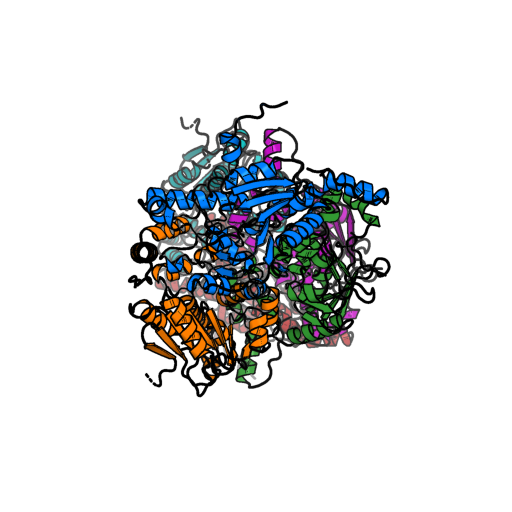35 O O . ASN A 1 67 ? -23.411 13.266 19.027 1.00 40.36 45 ASN A O 1
ATOM 440 N N . PRO A 1 68 ? -25.421 12.614 19.781 1.00 44.99 46 PRO A N 1
ATOM 441 C CA . PRO A 1 68 ? -24.885 11.362 20.363 1.00 44.67 46 PRO A CA 1
ATOM 442 C C . PRO A 1 68 ? -24.321 10.361 19.352 1.00 43.18 46 PRO A C 1
ATOM 443 O O . PRO A 1 68 ? -23.603 9.465 19.738 1.00 41.29 46 PRO A O 1
ATOM 447 N N . ASP A 1 69 ? -24.678 10.502 18.079 1.00 43.62 47 ASP A N 1
ATOM 448 C CA . ASP A 1 69 ? -24.110 9.652 17.021 1.00 42.72 47 ASP A CA 1
ATOM 449 C C . ASP A 1 69 ? -22.696 10.037 16.661 1.00 40.78 47 ASP A C 1
ATOM 450 O O . ASP A 1 69 ? -22.015 9.274 16.010 1.00 41.22 47 ASP A O 1
ATOM 455 N N . VAL A 1 70 ? -22.272 11.228 17.063 1.00 38.26 48 VAL A N 1
ATOM 456 C CA . VAL A 1 70 ? -20.927 11.727 16.781 1.00 36.33 48 VAL A CA 1
ATOM 457 C C . VAL A 1 70 ? -19.989 11.349 17.919 1.00 35.15 48 VAL A C 1
ATOM 458 O O . VAL A 1 70 ? -20.248 11.667 19.072 1.00 34.82 48 VAL A O 1
ATOM 462 N N . LYS A 1 71 ? -18.896 10.689 17.579 1.00 34.76 49 LYS A N 1
ATOM 463 C CA . LYS A 1 71 ? -17.833 10.364 18.551 1.00 34.59 49 LYS A CA 1
ATOM 464 C C . LYS A 1 71 ? -16.587 11.215 18.399 1.00 34.58 49 LYS A C 1
ATOM 465 O O . LYS A 1 71 ? -15.985 11.606 19.383 1.00 35.06 49 LYS A O 1
ATOM 471 N N . LEU A 1 72 ? -16.209 11.480 17.154 1.00 34.95 50 LEU A N 1
ATOM 472 C CA . LEU A 1 72 ? -15.037 12.292 16.830 1.00 34.88 50 LEU A CA 1
ATOM 473 C C . LEU A 1 72 ? -15.354 13.380 15.823 1.00 33.46 50 LEU A C 1
ATOM 474 O O . LEU A 1 72 ? -16.244 13.241 14.986 1.00 33.10 50 LEU A O 1
ATOM 479 N N . ILE A 1 73 ? -14.614 14.472 15.962 1.00 32.27 51 ILE A N 1
ATOM 480 C CA . ILE A 1 73 ? -14.734 15.637 15.109 1.00 32.04 51 ILE A CA 1
ATOM 481 C C . ILE A 1 73 ? -13.455 15.726 14.292 1.00 31.43 51 ILE A C 1
ATOM 482 O O . ILE A 1 73 ? -12.361 15.607 14.835 1.00 29.89 51 ILE A O 1
ATOM 487 N N . LEU A 1 74 ? -13.616 15.933 12.989 1.00 31.21 52 LEU A N 1
ATOM 488 C CA . LEU A 1 74 ? -12.510 16.253 12.088 1.00 31.14 52 LEU A CA 1
ATOM 489 C C . LEU A 1 74 ? -12.607 17.714 11.650 1.00 31.62 52 LEU A C 1
ATOM 490 O O . LEU A 1 74 ? -13.700 18.305 11.620 1.00 34.28 52 LEU A O 1
ATOM 495 N N . ILE A 1 75 ? -11.470 18.323 11.364 1.00 30.57 53 ILE A N 1
ATOM 496 C CA . ILE A 1 75 ? -11.450 19.662 10.774 1.00 29.93 53 ILE A CA 1
ATOM 497 C C . ILE A 1 75 ? -10.548 19.626 9.552 1.00 28.97 53 ILE A C 1
ATOM 498 O O . ILE A 1 75 ? -9.419 19.143 9.624 1.00 27.75 53 ILE A O 1
ATOM 503 N N . HIS A 1 76 ? -11.088 20.046 8.406 1.00 26.89 54 HIS A N 1
ATOM 504 C CA . HIS A 1 76 ? -10.316 20.023 7.164 1.00 26.13 54 HIS A CA 1
ATOM 505 C C . HIS A 1 76 ? -10.783 21.057 6.152 1.00 26.41 54 HIS A C 1
ATOM 506 O O . HIS A 1 76 ? -11.850 21.656 6.307 1.00 27.02 54 HIS A O 1
ATOM 513 N N . GLY A 1 77 ? -10.006 21.215 5.089 1.00 26.09 55 GLY A N 1
ATOM 514 C CA . GLY A 1 77 ? -10.257 22.232 4.067 1.00 26.16 55 GLY A CA 1
ATOM 515 C C . GLY A 1 77 ? -11.163 21.862 2.893 1.00 26.80 55 GLY A C 1
ATOM 516 O O . GLY A 1 77 ? -11.197 22.557 1.894 1.00 26.97 55 GLY A O 1
ATOM 517 N N . GLY A 1 78 ? -11.872 20.762 3.004 1.00 27.69 56 GLY A N 1
ATOM 518 C CA . GLY A 1 78 ? -12.648 20.201 1.907 1.00 29.22 56 GLY A CA 1
ATOM 519 C C . GLY A 1 78 ? -11.853 19.996 0.620 1.00 30.02 56 GLY A C 1
ATOM 520 O O . GLY A 1 78 ? -10.834 19.319 0.613 1.00 30.18 56 GLY A O 1
ATOM 521 N N . ASP A 1 79 ? -12.361 20.552 -0.475 1.00 33.14 57 ASP A N 1
ATOM 522 C CA . ASP A 1 79 ? -11.720 20.444 -1.814 1.00 34.83 57 ASP A CA 1
ATOM 523 C C . ASP A 1 79 ? -11.138 21.756 -2.282 1.00 33.09 57 ASP A C 1
ATOM 524 O O . ASP A 1 79 ? -10.949 21.947 -3.463 1.00 35.89 57 ASP A O 1
ATOM 529 N N . ALA A 1 80 ? -10.834 22.644 -1.352 1.00 32.60 58 ALA A N 1
ATOM 530 C CA . ALA A 1 80 ? -10.190 23.920 -1.674 1.00 32.68 58 ALA A CA 1
ATOM 531 C C . ALA A 1 80 ? -8.729 23.794 -2.116 1.00 33.32 58 ALA A C 1
ATOM 532 O O . ALA A 1 80 ? -8.158 24.750 -2.600 1.00 33.54 58 ALA A O 1
ATOM 534 N N . GLY A 1 81 ? -8.116 22.634 -1.881 1.00 34.21 59 GLY A N 1
ATOM 535 C CA . GLY A 1 81 ? -6.668 22.465 -2.074 1.00 34.78 59 GLY A CA 1
ATOM 536 C C . GLY A 1 81 ? -5.794 23.167 -1.030 1.00 33.86 59 GLY A C 1
ATOM 537 O O . GLY A 1 81 ? -4.578 23.236 -1.181 1.00 36.63 59 GLY A O 1
ATOM 538 N N . ALA A 1 82 ? -6.413 23.656 0.038 1.00 31.38 60 ALA A N 1
ATOM 539 C CA . ALA A 1 82 ? -5.711 24.264 1.153 1.00 29.73 60 ALA A CA 1
ATOM 540 C C . ALA A 1 82 ? -6.503 24.036 2.428 1.00 27.14 60 ALA A C 1
ATOM 541 O O . ALA A 1 82 ? -7.717 23.946 2.401 1.00 27.23 60 ALA A O 1
ATOM 543 N N . PHE A 1 83 ? -5.796 23.988 3.549 1.00 25.55 61 PHE A N 1
ATOM 544 C CA . PHE A 1 83 ? -6.441 23.951 4.845 1.00 24.75 61 PHE A CA 1
ATOM 545 C C . PHE A 1 83 ? -6.977 25.357 5.139 1.00 24.44 61 PHE A C 1
ATOM 546 O O . PHE A 1 83 ? -8.182 25.552 5.305 1.00 24.43 61 PHE A O 1
ATOM 554 N N . ALA A 1 84 ? -6.073 26.313 5.250 1.00 23.94 62 ALA A N 1
ATOM 555 C CA . ALA A 1 84 ? -6.437 27.720 5.415 1.00 24.68 62 ALA A CA 1
ATOM 556 C C . ALA A 1 84 ? -5.240 28.583 5.063 1.00 24.84 62 ALA A C 1
ATOM 557 O O . ALA A 1 84 ? -4.195 28.496 5.726 1.00 26.02 62 ALA A O 1
ATOM 559 N N . ALA A 1 85 ? -5.442 29.454 4.087 1.00 24.42 63 ALA A N 1
ATOM 560 C CA . ALA A 1 85 ? -4.387 30.307 3.543 1.00 25.73 63 ALA A CA 1
ATOM 561 C C . ALA A 1 85 ? -4.267 31.633 4.278 1.00 25.18 63 ALA A C 1
ATOM 562 O O . ALA A 1 85 ? -4.292 32.697 3.678 1.00 24.60 63 ALA A O 1
ATOM 564 N N . GLY A 1 86 ? -4.128 31.568 5.602 1.00 24.90 64 GLY A N 1
ATOM 565 C CA . GLY A 1 86 ? -3.991 32.781 6.386 1.00 25.19 64 GLY A CA 1
ATOM 566 C C . GLY A 1 86 ? -5.293 33.555 6.449 1.00 25.61 64 GLY A C 1
ATOM 567 O O . GLY A 1 86 ? -6.406 33.004 6.319 1.00 26.36 64 GLY A O 1
ATOM 568 N N . ALA A 1 87 ? -5.151 34.800 6.857 1.00 26.08 65 ALA A N 1
ATOM 569 C CA . ALA A 1 87 ? -6.298 35.703 7.015 1.00 26.31 65 ALA A CA 1
ATOM 570 C C . ALA A 1 87 ? -6.726 36.295 5.673 1.00 27.00 65 ALA A C 1
ATOM 571 O O . ALA A 1 87 ? -5.931 36.473 4.764 1.00 25.95 65 ALA A O 1
ATOM 573 N N . ASP A 1 88 ? -8.005 36.601 5.577 1.00 29.08 66 ASP A N 1
ATOM 574 C CA . ASP A 1 88 ? -8.544 37.213 4.392 1.00 30.22 66 ASP A CA 1
ATOM 575 C C . ASP A 1 88 ? -8.161 38.707 4.381 1.00 30.53 66 ASP A C 1
ATOM 576 O O . ASP A 1 88 ? -8.683 39.482 5.189 1.00 30.14 66 ASP A O 1
ATOM 581 N N . ILE A 1 89 ? -7.293 39.100 3.438 1.00 32.03 67 ILE A N 1
ATOM 582 C CA . ILE A 1 89 ? -6.821 40.521 3.350 1.00 33.18 67 ILE A CA 1
ATOM 583 C C . ILE A 1 89 ? -7.976 41.512 2.986 1.00 34.15 67 ILE A C 1
ATOM 584 O O . ILE A 1 89 ? -7.933 42.671 3.383 1.00 33.29 67 ILE A O 1
ATOM 589 N N . SER A 1 90 ? -9.024 41.047 2.300 1.00 33.77 68 SER A N 1
ATOM 590 C CA . SER A 1 90 ? -10.178 41.906 1.976 1.00 33.90 68 SER A CA 1
ATOM 591 C C . SER A 1 90 ? -10.965 42.420 3.207 1.00 32.71 68 SER A C 1
ATOM 592 O O . SER A 1 90 ? -11.697 43.399 3.106 1.00 31.74 68 SER A O 1
ATOM 595 N N . GLU A 1 91 ? -10.838 41.748 4.349 1.00 32.31 69 GLU A N 1
ATOM 596 C CA . GLU A 1 91 ? -11.492 42.159 5.612 1.00 33.10 69 GLU A CA 1
ATOM 597 C C . GLU A 1 91 ? -10.612 42.996 6.544 1.00 33.28 69 GLU A C 1
ATOM 598 O O . GLU A 1 91 ? -11.074 43.476 7.582 1.00 31.12 69 GLU A O 1
ATOM 604 N N . PHE A 1 92 ? -9.330 43.077 6.220 1.00 34.73 70 PHE A N 1
ATOM 605 C CA . PHE A 1 92 ? -8.338 43.882 6.996 1.00 36.84 70 PHE A CA 1
ATOM 606 C C . PHE A 1 92 ? -8.870 45.254 7.354 1.00 39.74 70 PHE A C 1
ATOM 607 O O . PHE A 1 92 ? -8.776 45.654 8.501 1.00 38.63 70 PHE A O 1
ATOM 615 N N . GLU A 1 93 ? -9.423 45.934 6.342 1.00 42.89 71 GLU A N 1
ATOM 616 C CA . GLU A 1 93 ? -9.921 47.333 6.476 1.00 45.60 71 GLU A CA 1
ATOM 617 C C . GLU A 1 93 ? -11.068 47.431 7.486 1.00 43.96 71 GLU A C 1
ATOM 618 O O . GLU A 1 93 ? -11.097 48.363 8.270 1.00 44.59 71 GLU A O 1
ATOM 624 N N . THR A 1 94 ? -11.923 46.412 7.529 1.00 41.31 72 THR A N 1
ATOM 625 C CA . THR A 1 94 ? -13.029 46.341 8.489 1.00 41.67 72 THR A CA 1
ATOM 626 C C . THR A 1 94 ? -12.566 45.980 9.907 1.00 41.38 72 THR A C 1
ATOM 627 O O . THR A 1 94 ? -12.789 46.749 10.859 1.00 40.52 72 THR A O 1
ATOM 631 N N . ILE A 1 95 ? -11.914 44.814 10.040 1.00 40.43 73 ILE A N 1
ATOM 632 C CA . ILE A 1 95 ? -11.475 44.310 11.380 1.00 39.26 73 ILE A CA 1
ATOM 633 C C . ILE A 1 95 ? -10.499 45.233 12.110 1.00 38.31 73 ILE A C 1
ATOM 634 O O . ILE A 1 95 ? -10.531 45.290 13.325 1.00 37.39 73 ILE A O 1
ATOM 639 N N . TYR A 1 96 ? -9.678 45.985 11.369 1.00 37.51 74 TYR A N 1
ATOM 640 C CA . TYR A 1 96 ? -8.685 46.900 11.957 1.00 38.34 74 TYR A CA 1
ATOM 641 C C . TYR A 1 96 ? -9.013 48.394 11.800 1.00 39.18 74 TYR A C 1
ATOM 642 O O . TYR A 1 96 ? -8.175 49.248 12.078 1.00 37.79 74 TYR A O 1
ATOM 651 N N . ALA A 1 97 ? -10.240 48.698 11.383 1.00 39.98 75 ALA A N 1
ATOM 652 C CA . ALA A 1 97 ? -10.692 50.093 11.231 1.00 42.67 75 ALA A CA 1
ATOM 653 C C . ALA A 1 97 ? -10.585 50.853 12.539 1.00 44.27 75 ALA A C 1
ATOM 654 O O . ALA A 1 97 ? -10.195 52.019 12.544 1.00 45.70 75 ALA A O 1
ATOM 656 N N . THR A 1 98 ? -10.941 50.177 13.632 1.00 44.47 76 THR A N 1
ATOM 657 C CA . THR A 1 98 ? -10.883 50.752 14.983 1.00 46.12 76 THR A CA 1
ATOM 658 C C . THR A 1 98 ? -10.231 49.789 15.982 1.00 47.45 76 THR A C 1
ATOM 659 O O . THR A 1 98 ? -10.118 48.588 15.741 1.00 45.73 76 THR A O 1
ATOM 663 N N . GLU A 1 99 ? -9.858 50.328 17.134 1.00 48.69 77 GLU A N 1
ATOM 664 C CA . GLU A 1 99 ? -9.340 49.517 18.243 1.00 51.60 77 GLU A CA 1
ATOM 665 C C . GLU A 1 99 ? -10.396 48.526 18.737 1.00 47.46 77 GLU A C 1
ATOM 666 O O . GLU A 1 99 ? -10.089 47.372 19.054 1.00 48.30 77 GLU A O 1
ATOM 672 N N . ASP A 1 100 ? -11.642 48.980 18.761 1.00 43.76 78 ASP A N 1
ATOM 673 C CA . ASP A 1 100 ? -12.771 48.151 19.152 1.00 41.06 78 ASP A CA 1
ATOM 674 C C . ASP A 1 100 ? -13.005 46.957 18.220 1.00 38.73 78 ASP A C 1
ATOM 675 O O . ASP A 1 100 ? -13.247 45.854 18.682 1.00 39.07 78 ASP A O 1
ATOM 677 N N . ALA A 1 101 ? -12.987 47.204 16.913 1.00 36.44 79 ALA A N 1
ATOM 678 C CA . ALA A 1 101 ? -13.171 46.138 15.915 1.00 36.53 79 ALA A CA 1
ATOM 679 C C . ALA A 1 101 ? -12.039 45.087 16.010 1.00 36.33 79 ALA A C 1
ATOM 680 O O . ALA A 1 101 ? -12.286 43.886 15.978 1.00 34.65 79 ALA A O 1
ATOM 682 N N . ALA A 1 102 ? -10.820 45.579 16.186 1.00 36.92 80 ALA A N 1
ATOM 683 C CA . ALA A 1 102 ? -9.641 44.725 16.351 1.00 38.41 80 ALA A CA 1
ATOM 684 C C . ALA A 1 102 ? -9.731 43.861 17.615 1.00 38.75 80 ALA A C 1
ATOM 685 O O . ALA A 1 102 ? -9.461 42.659 17.581 1.00 37.70 80 ALA A O 1
ATOM 687 N N . LYS A 1 103 ? -10.141 44.474 18.713 1.00 38.59 81 LYS A N 1
ATOM 688 C CA . LYS A 1 103 ? -10.362 43.741 19.951 1.00 40.86 81 LYS A CA 1
ATOM 689 C C . LYS A 1 103 ? -11.428 42.653 19.796 1.00 39.35 81 LYS A C 1
ATOM 690 O O . LYS A 1 103 ? -11.264 41.527 20.269 1.00 38.94 81 LYS A O 1
ATOM 696 N N . ALA A 1 104 ? -12.532 43.001 19.142 1.00 38.22 82 ALA A N 1
ATOM 697 C CA . ALA A 1 104 ? -13.621 42.045 18.890 1.00 36.32 82 ALA A CA 1
ATOM 698 C C . ALA A 1 104 ? -13.162 40.877 18.012 1.00 34.32 82 ALA A C 1
ATOM 699 O O . ALA A 1 104 ? -13.596 39.753 18.199 1.00 33.98 82 ALA A O 1
ATOM 701 N N . SER A 1 105 ? -12.301 41.173 17.046 1.00 33.41 83 SER A N 1
ATOM 702 C CA . SER A 1 105 ? -11.693 40.152 16.193 1.00 32.73 83 SER A CA 1
ATOM 703 C C . SER A 1 105 ? -10.905 39.144 17.024 1.00 31.86 83 SER A C 1
ATOM 704 O O . SER A 1 105 ? -11.118 37.933 16.936 1.00 30.89 83 SER A O 1
ATOM 707 N N . GLY A 1 106 ? -10.041 39.669 17.887 1.00 31.24 84 GLY A N 1
ATOM 708 C CA . GLY A 1 106 ? -9.293 38.834 18.826 1.00 30.52 84 GLY A CA 1
ATOM 709 C C . GLY A 1 106 ? -10.178 37.928 19.669 1.00 30.31 84 GLY A C 1
ATOM 710 O O . GLY A 1 106 ? -9.853 36.770 19.908 1.00 28.20 84 GLY A O 1
ATOM 711 N N . GLN A 1 107 ? -11.267 38.484 20.194 1.00 31.89 85 GLN A N 1
ATOM 712 C CA . GLN A 1 107 ? -12.179 37.732 21.098 1.00 33.49 85 GLN A CA 1
ATOM 713 C C . GLN A 1 107 ? -12.910 36.634 20.353 1.00 31.01 85 GLN A C 1
ATOM 714 O O . GLN A 1 107 ? -13.049 35.538 20.843 1.00 29.29 85 GLN A O 1
ATOM 720 N N . ARG A 1 108 ? -13.363 36.978 19.158 1.00 30.08 86 ARG A N 1
ATOM 721 C CA . ARG A 1 108 ? -14.061 36.061 18.275 1.00 30.31 86 ARG A CA 1
ATOM 722 C C . ARG A 1 108 ? -13.170 34.851 17.907 1.00 28.98 86 ARG A C 1
ATOM 723 O O . ARG A 1 108 ? -13.585 33.691 17.991 1.00 27.93 86 ARG A O 1
ATOM 731 N N . ILE A 1 109 ? -11.914 35.139 17.583 1.00 27.07 87 ILE A N 1
ATOM 732 C CA . ILE A 1 109 ? -10.938 34.092 17.266 1.00 27.96 87 ILE A CA 1
ATOM 733 C C . ILE A 1 109 ? -10.613 33.220 18.479 1.00 27.49 87 ILE A C 1
ATOM 734 O O . ILE A 1 109 ? -10.632 31.990 18.391 1.00 27.22 87 ILE A O 1
ATOM 739 N N . ALA A 1 110 ? -10.356 33.855 19.615 1.00 28.72 88 ALA A N 1
ATOM 740 C CA . ALA A 1 110 ? -10.097 33.120 20.870 1.00 29.12 88 ALA A CA 1
ATOM 741 C C . ALA A 1 110 ? -11.251 32.190 21.249 1.00 29.12 88 ALA A C 1
ATOM 742 O O . ALA A 1 110 ? -11.047 31.038 21.628 1.00 27.76 88 ALA A O 1
ATOM 744 N N . GLN A 1 111 ? -12.467 32.687 21.117 1.00 30.15 89 GLN A N 1
ATOM 745 C CA . GLN A 1 111 ? -13.661 31.856 21.369 1.00 30.82 89 GLN A CA 1
ATOM 746 C C . GLN A 1 111 ? -13.750 30.623 20.461 1.00 28.98 89 GLN A C 1
ATOM 747 O O . GLN A 1 111 ? -14.075 29.534 20.933 1.00 28.20 89 GLN A O 1
ATOM 753 N N . ALA A 1 112 ? -13.469 30.816 19.167 1.00 26.36 90 ALA A N 1
ATOM 754 C CA . ALA A 1 112 ? -13.449 29.698 18.223 1.00 25.26 90 ALA A CA 1
ATOM 755 C C . ALA A 1 112 ? -12.402 28.643 18.579 1.00 24.32 90 ALA A C 1
ATOM 756 O O . ALA A 1 112 ? -12.698 27.448 18.694 1.00 23.14 90 ALA A O 1
ATOM 758 N N . LEU A 1 113 ? -11.190 29.116 18.828 1.00 25.49 91 LEU A N 1
ATOM 759 C CA . LEU A 1 113 ? -10.067 28.220 19.164 1.00 26.09 91 LEU A CA 1
ATOM 760 C C . LEU A 1 113 ? -10.259 27.498 20.482 1.00 27.17 91 LEU A C 1
ATOM 761 O O . LEU A 1 113 ? -10.036 26.285 20.576 1.00 26.89 91 LEU A O 1
ATOM 766 N N . ASP A 1 114 ? -10.692 28.241 21.495 1.00 29.16 92 ASP A N 1
ATOM 767 C CA . ASP A 1 114 ? -11.000 27.629 22.815 1.00 31.51 92 ASP A CA 1
ATOM 768 C C . ASP A 1 114 ? -12.129 26.608 22.726 1.00 30.89 92 ASP A C 1
ATOM 769 O O . ASP A 1 114 ? -12.087 25.554 23.379 1.00 31.49 92 ASP A O 1
ATOM 774 N N . ALA A 1 115 ? -13.129 26.892 21.901 1.00 30.00 93 ALA A N 1
ATOM 775 C CA . ALA A 1 115 ? -14.220 25.933 21.706 1.00 28.78 93 ALA A CA 1
ATOM 776 C C . ALA A 1 115 ? -13.711 24.610 21.114 1.00 28.34 93 ALA A C 1
ATOM 777 O O . ALA A 1 115 ? -14.077 23.526 21.573 1.00 27.65 93 ALA A O 1
ATOM 779 N N . ILE A 1 116 ? -12.832 24.702 20.119 1.00 27.06 94 ILE A N 1
ATOM 780 C CA . ILE A 1 116 ? -12.230 23.512 19.524 1.00 26.97 94 ILE A CA 1
ATOM 781 C C . ILE A 1 116 ? -11.398 22.775 20.577 1.00 26.43 94 ILE A C 1
ATOM 782 O O . ILE A 1 116 ? -11.584 21.573 20.795 1.00 26.22 94 ILE A O 1
ATOM 787 N N . GLU A 1 117 ? -10.512 23.511 21.232 1.00 27.52 95 GLU A N 1
ATOM 788 C CA . GLU A 1 117 ? -9.587 22.930 22.216 1.00 29.89 95 GLU A CA 1
ATOM 789 C C . GLU A 1 117 ? -10.335 22.196 23.339 1.00 31.40 95 GLU A C 1
ATOM 790 O O . GLU A 1 117 ? -9.962 21.095 23.721 1.00 29.81 95 GLU A O 1
ATOM 796 N N . ASN A 1 118 ? -11.380 22.833 23.847 1.00 32.29 96 ASN A N 1
ATOM 797 C CA . ASN A 1 118 ? -12.168 22.286 24.955 1.00 34.96 96 ASN A CA 1
ATOM 798 C C . ASN A 1 118 ? -13.287 21.335 24.572 1.00 33.91 96 ASN A C 1
ATOM 799 O O . ASN A 1 118 ? -13.983 20.859 25.440 1.00 33.93 96 ASN A O 1
ATOM 804 N N . SER A 1 119 ? -13.440 21.065 23.286 1.00 33.57 97 SER A N 1
ATOM 805 C CA . SER A 1 119 ? -14.410 20.083 22.813 1.00 33.05 97 SER A CA 1
ATOM 806 C C . SER A 1 119 ? -14.325 18.800 23.630 1.00 33.68 97 SER A C 1
ATOM 807 O O . SER A 1 119 ? -13.230 18.257 23.809 1.00 34.51 97 SER A O 1
ATOM 810 N N . GLU A 1 120 ? -15.460 18.367 24.180 1.00 33.73 98 GLU A N 1
ATOM 811 C CA . GLU A 1 120 ? -15.556 17.089 24.959 1.00 33.89 98 GLU A CA 1
ATOM 812 C C . GLU A 1 120 ? -15.054 15.954 24.104 1.00 32.70 98 GLU A C 1
ATOM 813 O O . GLU A 1 120 ? -14.242 15.135 24.524 1.00 32.16 98 GLU A O 1
ATOM 816 N N . LYS A 1 121 ? -15.499 15.961 22.863 1.00 32.21 99 LYS A N 1
ATOM 817 C CA . LYS A 1 121 ? -15.104 14.949 21.905 1.00 32.27 99 LYS A CA 1
ATOM 818 C C . LYS A 1 121 ? -13.797 15.341 21.234 1.00 32.01 99 LYS A C 1
ATOM 819 O O . LYS A 1 121 ? -13.584 16.514 20.948 1.00 31.51 99 LYS A O 1
ATOM 825 N N . PRO A 1 122 ? -12.919 14.367 20.959 1.00 31.96 100 PRO A N 1
ATOM 826 C CA . PRO A 1 122 ? -11.639 14.723 20.327 1.00 30.79 100 PRO A CA 1
ATOM 827 C C . PRO A 1 122 ? -11.789 15.267 18.927 1.00 30.21 100 PRO A C 1
ATOM 828 O O . PRO A 1 122 ? -12.733 14.912 18.215 1.00 30.29 100 PRO A O 1
ATOM 832 N N . VAL A 1 123 ? -10.829 16.111 18.562 1.00 29.68 101 VAL A N 1
ATOM 833 C CA . VAL A 1 123 ? -10.784 16.805 17.279 1.00 29.26 101 VAL A CA 1
ATOM 834 C C . VAL A 1 123 ? -9.476 16.455 16.575 1.00 28.55 101 VAL A C 1
ATOM 835 O O . VAL A 1 123 ? -8.403 16.629 17.151 1.00 27.87 101 VAL A O 1
ATOM 839 N N . ILE A 1 124 ? -9.594 15.960 15.347 1.00 27.28 102 ILE A N 1
ATOM 840 C CA . ILE A 1 124 ? -8.453 15.679 14.496 1.00 27.43 102 ILE A CA 1
ATOM 841 C C . ILE A 1 124 ? -8.440 16.631 13.296 1.00 27.48 102 ILE A C 1
ATOM 842 O O . ILE A 1 124 ? -9.419 16.723 12.554 1.00 28.78 102 ILE A O 1
ATOM 847 N N . ALA A 1 125 ? -7.327 17.331 13.103 1.00 26.28 103 ALA A N 1
ATOM 848 C CA . ALA A 1 125 ? -7.148 18.167 11.934 1.00 26.05 103 ALA A CA 1
ATOM 849 C C . ALA A 1 125 ? -6.494 17.370 10.824 1.00 26.48 103 ALA A C 1
ATOM 850 O O . ALA A 1 125 ? -5.475 16.706 11.044 1.00 26.48 103 ALA A O 1
ATOM 852 N N . ALA A 1 126 ? -7.093 17.435 9.637 1.00 26.33 104 ALA A N 1
ATOM 853 C CA . ALA A 1 126 ? -6.536 16.820 8.422 1.00 27.03 104 ALA A CA 1
ATOM 854 C C . ALA A 1 126 ? -6.118 17.937 7.471 1.00 26.65 104 ALA A C 1
ATOM 855 O O . ALA A 1 126 ? -6.953 18.681 6.971 1.00 27.30 104 ALA A O 1
ATOM 857 N N . ILE A 1 127 ? -4.815 18.034 7.243 1.00 26.46 105 ILE A N 1
ATOM 858 C CA . ILE A 1 127 ? -4.176 19.202 6.606 1.00 26.24 105 ILE A CA 1
ATOM 859 C C . ILE A 1 127 ? -3.571 18.837 5.246 1.00 26.79 105 ILE A C 1
ATOM 860 O O . ILE A 1 127 ? -2.737 17.925 5.154 1.00 26.10 105 ILE A O 1
ATOM 865 N N . GLU A 1 128 ? -4.024 19.528 4.207 1.00 26.67 106 GLU A N 1
ATOM 866 C CA . GLU A 1 128 ? -3.392 19.506 2.863 1.00 26.96 106 GLU A CA 1
ATOM 867 C C . GLU A 1 128 ? -3.096 20.947 2.430 1.00 26.75 106 GLU A C 1
ATOM 868 O O . GLU A 1 128 ? -3.831 21.872 2.800 1.00 27.17 106 GLU A O 1
ATOM 874 N N . GLY A 1 129 ? -2.020 21.134 1.668 1.00 26.15 107 GLY A N 1
ATOM 875 C CA . GLY A 1 129 ? -1.686 22.450 1.131 1.00 25.41 107 GLY A CA 1
ATOM 876 C C . GLY A 1 129 ? -1.405 23.500 2.196 1.00 25.08 107 GLY A C 1
ATOM 877 O O . GLY A 1 129 ? -0.888 23.206 3.292 1.00 24.61 107 GLY A O 1
ATOM 878 N N . ALA A 1 130 ? -1.805 24.727 1.908 1.00 24.92 108 ALA A N 1
ATOM 879 C CA . ALA A 1 130 ? -1.477 25.843 2.786 1.00 24.83 108 ALA A CA 1
ATOM 880 C C . ALA A 1 130 ? -2.184 25.759 4.150 1.00 24.33 108 ALA A C 1
ATOM 881 O O . ALA A 1 130 ? -3.394 25.580 4.235 1.00 23.21 108 ALA A O 1
ATOM 883 N N . CYS A 1 131 ? -1.376 25.882 5.204 1.00 24.20 109 CYS A N 1
ATOM 884 C CA . CYS A 1 131 ? -1.842 25.948 6.594 1.00 24.59 109 CYS A CA 1
ATOM 885 C C . CYS A 1 131 ? -1.066 27.060 7.294 1.00 25.00 109 CYS A C 1
ATOM 886 O O . CYS A 1 131 ? -0.022 26.834 7.921 1.00 24.67 109 CYS A O 1
ATOM 889 N N . VAL A 1 132 ? -1.576 28.277 7.155 1.00 24.98 110 VAL A N 1
ATOM 890 C CA . VAL A 1 132 ? -0.818 29.482 7.500 1.00 26.09 110 VAL A CA 1
ATOM 891 C C . VAL A 1 132 ? -1.626 30.377 8.414 1.00 26.26 110 VAL A C 1
ATOM 892 O O . VAL A 1 132 ? -2.841 30.526 8.224 1.00 26.69 110 VAL A O 1
ATOM 896 N N . GLY A 1 133 ? -0.959 30.887 9.442 1.00 26.55 111 GLY A N 1
ATOM 897 C CA . GLY A 1 133 ? -1.506 31.911 10.331 1.00 26.63 111 GLY A CA 1
ATOM 898 C C . GLY A 1 133 ? -2.614 31.348 11.197 1.00 26.73 111 GLY A C 1
ATOM 899 O O . GLY A 1 133 ? -2.399 30.437 12.000 1.00 26.79 111 GLY A O 1
ATOM 900 N N . GLY A 1 134 ? -3.829 31.869 10.988 1.00 26.28 112 GLY A N 1
ATOM 901 C CA . GLY A 1 134 ? -5.028 31.272 11.560 1.00 25.27 112 GLY A CA 1
ATOM 902 C C . GLY A 1 134 ? -5.158 29.774 11.328 1.00 24.89 112 GLY A C 1
ATOM 903 O O . GLY A 1 134 ? -5.738 29.070 12.155 1.00 24.66 112 GLY A O 1
ATOM 904 N N . GLY A 1 135 ? -4.668 29.298 10.184 1.00 23.57 113 GLY A N 1
ATOM 905 C CA . GLY A 1 135 ? -4.643 27.866 9.868 1.00 23.68 113 GLY A CA 1
ATOM 906 C C . GLY A 1 135 ? -3.861 27.026 10.870 1.00 23.23 113 GLY A C 1
ATOM 907 O O . GLY A 1 135 ? -4.322 25.995 11.349 1.00 22.53 113 GLY A O 1
ATOM 908 N N . VAL A 1 136 ? -2.683 27.508 11.228 1.00 23.49 114 VAL A N 1
ATOM 909 C CA . VAL A 1 136 ? -1.887 26.856 12.281 1.00 23.23 114 VAL A CA 1
ATOM 910 C C . VAL A 1 136 ? -2.631 26.920 13.609 1.00 22.91 114 VAL A C 1
ATOM 911 O O . VAL A 1 136 ? -2.698 25.931 14.327 1.00 22.27 114 VAL A O 1
ATOM 915 N N . SER A 1 137 ? -3.185 28.080 13.928 1.00 22.84 115 SER A N 1
ATOM 916 C CA . SER A 1 137 ? -3.925 28.237 15.186 1.00 23.40 115 SER A CA 1
ATOM 917 C C . SER A 1 137 ? -5.073 27.223 15.267 1.00 23.61 115 SER A C 1
ATOM 918 O O . SER A 1 137 ? -5.245 26.547 16.276 1.00 22.99 115 SER A O 1
ATOM 921 N N . LEU A 1 138 ? -5.823 27.081 14.177 1.00 24.19 116 LEU A N 1
ATOM 922 C CA . LEU A 1 138 ? -6.890 26.073 14.103 1.00 24.28 116 LEU A CA 1
ATOM 923 C C . LEU A 1 138 ? -6.364 24.678 14.347 1.00 25.04 116 LEU A C 1
ATOM 924 O O . LEU A 1 138 ? -6.924 23.920 15.145 1.00 24.23 116 LEU A O 1
ATOM 929 N N . ALA A 1 139 ? -5.301 24.339 13.618 1.00 24.93 117 ALA A N 1
ATOM 930 C CA . ALA A 1 139 ? -4.686 23.015 13.705 1.00 25.01 117 ALA A CA 1
ATOM 931 C C . ALA A 1 139 ? -4.211 22.701 15.113 1.00 25.28 117 ALA A C 1
ATOM 932 O O . ALA A 1 139 ? -4.384 21.575 15.590 1.00 24.97 117 ALA A O 1
ATOM 942 N N . ALA A 1 141 ? -5.323 23.920 17.905 1.00 25.68 119 ALA A N 1
ATOM 943 C CA . ALA A 1 141 ? -6.477 23.809 18.811 1.00 25.78 119 ALA A CA 1
ATOM 944 C C . ALA A 1 141 ? -7.021 22.403 18.790 1.00 26.23 119 ALA A C 1
ATOM 945 O O . ALA A 1 141 ? -7.548 21.926 19.783 1.00 26.62 119 ALA A O 1
ATOM 947 N N . ALA A 1 142 ? -6.894 21.734 17.650 1.00 26.88 120 ALA A N 1
ATOM 948 C CA . ALA A 1 142 ? -7.246 20.319 17.558 1.00 27.56 120 ALA A CA 1
ATOM 949 C C . ALA A 1 142 ? -6.370 19.463 18.482 1.00 28.16 120 ALA A C 1
ATOM 950 O O . ALA A 1 142 ? -5.286 19.870 18.904 1.00 28.91 120 ALA A O 1
ATOM 952 N N . ASP A 1 143 ? -6.860 18.285 18.826 1.00 27.78 121 ASP A N 1
ATOM 953 C CA . ASP A 1 143 ? -6.067 17.336 19.637 1.00 28.28 121 ASP A CA 1
ATOM 954 C C . ASP A 1 143 ? -4.934 16.681 18.862 1.00 27.72 121 ASP A C 1
ATOM 955 O O . ASP A 1 143 ? -3.855 16.457 19.392 1.00 27.52 121 ASP A O 1
ATOM 960 N N . LEU A 1 144 ? -5.221 16.344 17.613 1.00 27.36 122 LEU A N 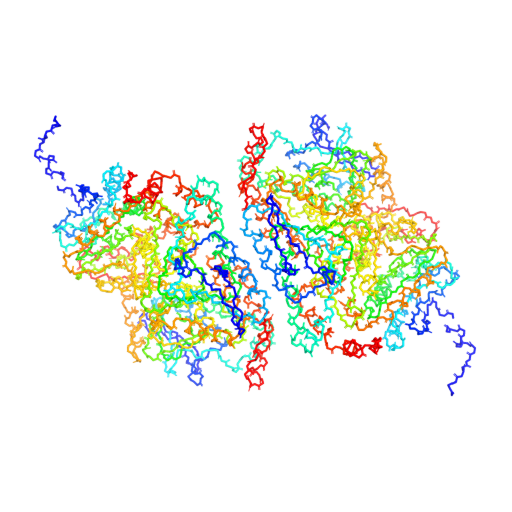1
ATOM 961 C CA . LEU A 1 144 ? -4.331 15.564 16.773 1.00 28.62 122 LEU A CA 1
ATOM 962 C C . LEU A 1 144 ? -4.293 16.143 15.379 1.00 28.37 122 LEU A C 1
ATOM 963 O O . LEU A 1 144 ? -5.301 16.684 14.901 1.00 29.43 122 LEU A O 1
ATOM 968 N N . ARG A 1 145 ? -3.137 16.013 14.734 1.00 27.18 123 ARG A N 1
ATOM 969 C CA . ARG A 1 145 ? -2.905 16.591 13.414 1.00 27.05 123 ARG A CA 1
ATOM 970 C C . ARG A 1 145 ? -2.259 15.604 12.481 1.00 27.79 123 ARG A C 1
ATOM 971 O O . ARG A 1 145 ? -1.187 15.056 12.769 1.00 27.56 123 ARG A O 1
ATOM 979 N N . VAL A 1 146 ? -2.889 15.412 11.330 1.00 28.04 124 VAL A N 1
ATOM 980 C CA . VAL A 1 146 ? -2.277 14.654 10.238 1.00 29.63 124 VAL A CA 1
ATOM 981 C C . VAL A 1 146 ? -2.229 15.549 9.005 1.00 29.15 124 VAL A C 1
ATOM 982 O O . VAL A 1 146 ? -3.191 16.248 8.678 1.00 29.80 124 VAL A O 1
ATOM 986 N N . ALA A 1 147 ? -1.076 15.552 8.343 1.00 28.37 125 ALA A N 1
ATOM 987 C CA . ALA A 1 147 ? -0.883 16.365 7.147 1.00 28.18 125 ALA A CA 1
ATOM 988 C C . ALA A 1 147 ? -0.342 15.536 5.994 1.00 28.40 125 ALA A C 1
ATOM 989 O O . ALA A 1 147 ? 0.432 14.600 6.208 1.00 27.34 125 ALA A O 1
ATOM 991 N N . GLY A 1 148 ? -0.761 15.918 4.792 1.00 27.56 126 GLY A N 1
ATOM 992 C CA . GLY A 1 148 ? -0.225 15.373 3.563 1.00 28.23 126 GLY A CA 1
ATOM 993 C C . GLY A 1 148 ? 1.088 16.048 3.188 1.00 29.52 126 GLY A C 1
ATOM 994 O O . GLY A 1 148 ? 1.342 17.202 3.550 1.00 28.18 126 GLY A O 1
ATOM 995 N N . GLU A 1 149 ? 1.964 15.294 2.533 1.00 31.26 127 GLU A N 1
ATOM 996 C CA . GLU A 1 149 ? 3.182 15.888 2.000 1.00 34.10 127 GLU A CA 1
ATOM 997 C C . GLU A 1 149 ? 2.781 16.996 1.052 1.00 30.78 127 GLU A C 1
ATOM 998 O O . GLU A 1 149 ? 1.679 17.012 0.528 1.00 28.94 127 GLU A O 1
ATOM 1004 N N . GLY A 1 150 ? 3.638 17.996 0.959 1.00 29.96 128 GLY A N 1
ATOM 1005 C CA . GLY A 1 150 ? 3.310 19.209 0.201 1.00 28.72 128 GLY A CA 1
ATOM 1006 C C . GLY A 1 150 ? 2.541 20.272 0.962 1.00 27.79 128 GLY A C 1
ATOM 1007 O O . GLY A 1 150 ? 2.429 21.404 0.490 1.00 29.03 128 GLY A O 1
ATOM 1008 N N . ALA A 1 151 ? 2.008 19.947 2.136 1.00 26.13 129 ALA A N 1
ATOM 1009 C CA . ALA A 1 151 ? 1.410 20.962 2.971 1.00 26.42 129 ALA A CA 1
ATOM 1010 C C . ALA A 1 151 ? 2.497 21.942 3.445 1.00 25.75 129 ALA A C 1
ATOM 1011 O O . ALA A 1 151 ? 3.636 21.569 3.653 1.00 24.70 129 ALA A O 1
ATOM 1013 N N . LYS A 1 152 ? 2.102 23.186 3.628 1.00 26.75 130 LYS A N 1
ATOM 1014 C CA . LYS A 1 152 ? 3.003 24.272 4.021 1.00 28.56 130 LYS A CA 1
ATOM 1015 C C . LYS A 1 152 ? 2.467 24.974 5.262 1.00 27.10 130 LYS A C 1
ATOM 1016 O O . LYS A 1 152 ? 1.270 25.254 5.358 1.00 25.01 130 LYS A O 1
ATOM 1022 N N . PHE A 1 153 ? 3.388 25.320 6.153 1.00 25.64 131 PHE A N 1
ATOM 1023 C CA . PHE A 1 153 ? 3.043 25.851 7.473 1.00 25.39 131 PHE A CA 1
ATOM 1024 C C . PHE A 1 153 ? 3.774 27.126 7.736 1.00 24.36 131 PHE A C 1
ATOM 1025 O O . PHE A 1 153 ? 4.935 27.281 7.392 1.00 24.60 131 PHE A O 1
ATOM 1033 N N . GLY A 1 154 ? 3.098 28.028 8.406 1.00 24.52 132 GLY A N 1
ATOM 1034 C CA . GLY A 1 154 ? 3.730 29.257 8.862 1.00 25.26 132 GLY A CA 1
ATOM 1035 C C . GLY A 1 154 ? 2.866 30.022 9.841 1.00 25.25 132 GLY A C 1
ATOM 1036 O O . GLY A 1 154 ? 1.640 29.993 9.724 1.00 25.56 132 GLY A O 1
ATOM 1037 N N . VAL A 1 155 ? 3.518 30.761 10.743 1.00 25.07 133 VAL A N 1
ATOM 1038 C CA . VAL A 1 155 ? 2.829 31.666 11.670 1.00 26.74 133 VAL A CA 1
ATOM 1039 C C . VAL A 1 155 ? 3.475 33.046 11.586 1.00 26.60 133 VAL A C 1
ATOM 1040 O O . VAL A 1 155 ? 4.645 33.233 11.924 1.00 26.69 133 VAL A O 1
ATOM 1044 N N . THR A 1 156 ? 2.704 34.018 11.101 1.00 26.95 134 THR A N 1
ATOM 1045 C CA . THR A 1 156 ? 3.260 35.254 10.536 1.00 27.81 134 THR A CA 1
ATOM 1046 C C . THR A 1 156 ? 2.869 36.601 11.175 1.00 27.85 134 THR A C 1
ATOM 1047 O O . THR A 1 156 ? 3.093 37.645 10.538 1.00 26.29 134 THR A O 1
ATOM 1051 N N . PRO A 1 157 ? 2.356 36.610 12.435 1.00 28.26 135 PRO A N 1
ATOM 1052 C CA . PRO A 1 157 ? 2.045 37.930 13.000 1.00 28.45 135 PRO A CA 1
ATOM 1053 C C . PRO A 1 157 ? 3.222 38.884 13.014 1.00 27.93 135 PRO A C 1
ATOM 1054 O O . PRO A 1 157 ? 3.036 40.093 12.868 1.00 29.96 135 PRO A O 1
ATOM 1058 N N . GLY A 1 158 ? 4.429 38.349 13.165 1.00 28.01 136 GLY A N 1
ATOM 1059 C CA . GLY A 1 158 ? 5.653 39.142 13.084 1.00 27.38 136 GLY A CA 1
ATOM 1060 C C . GLY A 1 158 ? 5.882 39.876 11.779 1.00 28.59 136 GLY A C 1
ATOM 1061 O O . GLY A 1 158 ? 6.508 40.936 11.761 1.00 29.16 136 GLY A O 1
ATOM 1062 N N . LYS A 1 159 ? 5.347 39.353 10.678 1.00 29.29 137 LYS A N 1
ATOM 1063 C CA . LYS A 1 159 ? 5.390 40.064 9.382 1.00 30.77 137 LYS A CA 1
ATOM 1064 C C . LYS A 1 159 ? 4.391 41.218 9.242 1.00 30.38 137 LYS A C 1
ATOM 1065 O O . LYS A 1 159 ? 4.513 42.050 8.320 1.00 31.22 137 LYS A O 1
ATOM 1071 N N . LEU A 1 160 ? 3.483 41.324 10.208 1.00 30.64 138 LEU A N 1
ATOM 1072 C CA . LEU A 1 160 ? 2.401 42.314 10.237 1.00 31.74 138 LEU A CA 1
ATOM 1073 C C . LEU A 1 160 ? 2.605 43.383 11.367 1.00 30.75 138 LEU A C 1
ATOM 1074 O O . LEU A 1 160 ? 2.070 44.510 11.263 1.00 31.13 138 LEU A O 1
ATOM 1079 N N . GLY A 1 161 ? 3.471 43.121 12.368 1.00 30.44 139 GLY A N 1
ATOM 1080 C CA . GLY A 1 161 ? 3.618 44.013 13.538 1.00 30.16 139 GLY A CA 1
ATOM 1081 C C . GLY A 1 161 ? 2.717 43.599 14.690 1.00 30.04 139 GLY A C 1
ATOM 1082 O O . GLY A 1 161 ? 2.525 44.369 15.644 1.00 29.72 139 GLY A O 1
ATOM 1083 N N . LEU A 1 162 ? 2.166 42.391 14.597 1.00 29.07 140 LEU A N 1
ATOM 1084 C CA . LEU A 1 162 ? 1.273 41.856 15.614 1.00 30.43 140 LEU A CA 1
ATOM 1085 C C . LEU A 1 162 ? 2.021 40.901 16.512 1.00 30.10 140 LEU A C 1
ATOM 1086 O O . LEU A 1 162 ? 3.210 40.656 16.316 1.00 30.35 140 LEU A O 1
ATOM 1091 N N . VAL A 1 163 ? 1.323 40.395 17.522 1.00 29.34 141 VAL A N 1
ATOM 1092 C CA . VAL A 1 163 ? 1.845 39.341 18.394 1.00 29.34 141 VAL A CA 1
ATOM 1093 C C . VAL A 1 163 ? 0.844 38.182 18.473 1.00 27.58 141 VAL A C 1
ATOM 1094 O O . VAL A 1 163 ? -0.363 38.389 18.595 1.00 27.77 141 VAL A O 1
ATOM 1098 N N . TYR A 1 164 ? 1.372 36.966 18.408 1.00 26.07 142 TYR A N 1
ATOM 1099 C CA . TYR A 1 164 ? 0.571 35.755 18.500 1.00 26.34 142 TYR A CA 1
ATOM 1100 C C . TYR A 1 164 ? -0.032 35.677 19.930 1.00 26.91 142 TYR A C 1
ATOM 1101 O O . TYR A 1 164 ? 0.676 35.911 20.903 1.00 26.33 142 TYR A O 1
ATOM 1110 N N . PRO A 1 165 ? -1.344 35.403 20.048 1.00 28.10 143 PRO A N 1
ATOM 1111 C CA . PRO A 1 165 ? -1.955 35.457 21.387 1.00 28.50 143 PRO A CA 1
ATOM 1112 C C . PRO A 1 165 ? -1.441 34.387 22.342 1.00 27.56 143 PRO A C 1
ATOM 1113 O O . PRO A 1 165 ? -0.762 33.429 21.922 1.00 26.13 143 PRO A O 1
ATOM 1117 N N . ALA A 1 166 ? -1.793 34.577 23.599 1.00 26.99 144 ALA A N 1
ATOM 1118 C CA . ALA A 1 166 ? -1.370 33.713 24.689 1.00 26.77 144 ALA A CA 1
ATOM 1119 C C . ALA A 1 166 ? -1.812 32.270 24.508 1.00 26.30 144 ALA A C 1
ATOM 1120 O O . ALA A 1 166 ? -0.992 31.351 24.591 1.00 26.94 144 ALA A O 1
ATOM 1122 N N . GLY A 1 167 ? -3.080 32.071 24.181 1.00 25.70 145 GLY A N 1
ATOM 1123 C CA . GLY A 1 167 ? -3.594 30.723 23.936 1.00 25.82 145 GLY A CA 1
ATOM 1124 C C . GLY A 1 167 ? -2.897 30.002 22.776 1.00 25.58 145 GLY A C 1
ATOM 1125 O O . GLY A 1 167 ? -2.491 28.834 22.880 1.00 25.57 145 GLY A O 1
ATOM 1126 N N . ASP A 1 168 ? -2.804 30.692 21.643 1.00 24.83 146 ASP A N 1
ATOM 1127 C CA . ASP A 1 168 ? -2.190 30.124 20.436 1.00 24.73 146 ASP A CA 1
ATOM 1128 C C . ASP A 1 168 ? -0.728 29.763 20.719 1.00 23.88 146 ASP A C 1
ATOM 1129 O O . ASP A 1 168 ? -0.241 28.720 20.283 1.00 22.66 146 ASP A O 1
ATOM 1134 N N . THR A 1 169 ? -0.038 30.673 21.408 1.00 23.20 147 THR A N 1
ATOM 1135 C CA . THR A 1 169 ? 1.375 30.517 21.726 1.00 23.33 147 THR A CA 1
ATOM 1136 C C . THR A 1 169 ? 1.558 29.329 22.674 1.00 23.67 147 THR A C 1
ATOM 1137 O O . THR A 1 169 ? 2.429 28.494 22.449 1.00 23.58 147 THR A O 1
ATOM 1141 N N . ARG A 1 170 ? 0.689 29.232 23.673 1.00 24.54 148 ARG A N 1
ATOM 1142 C CA . ARG A 1 170 ? 0.684 28.112 24.628 1.00 26.15 148 ARG A CA 1
ATOM 1143 C C . ARG A 1 170 ? 0.585 26.761 23.929 1.00 26.17 148 ARG A C 1
ATOM 1144 O O . ARG A 1 170 ? 1.388 25.840 24.153 1.00 25.80 148 ARG A O 1
ATOM 1152 N N . ARG A 1 171 ? -0.400 26.668 23.048 1.00 26.41 149 ARG A N 1
ATOM 1153 C CA . ARG A 1 171 ? -0.647 25.427 22.304 1.00 26.94 149 ARG A CA 1
ATOM 1154 C C . ARG A 1 171 ? 0.558 25.069 21.423 1.00 26.53 149 ARG A C 1
ATOM 1155 O O . ARG A 1 171 ? 0.925 23.894 21.290 1.00 27.69 149 ARG A O 1
ATOM 1163 N N . LEU A 1 172 ? 1.175 26.076 20.816 1.00 26.15 150 LEU A N 1
ATOM 1164 C CA . LEU A 1 172 ? 2.331 25.853 19.944 1.00 25.82 150 LEU A CA 1
ATOM 1165 C C . LEU A 1 172 ? 3.517 25.368 20.762 1.00 25.92 150 LEU A C 1
ATOM 1166 O O . LEU A 1 172 ? 4.122 24.356 20.410 1.00 26.37 150 LEU A O 1
ATOM 1171 N N . LEU A 1 173 ? 3.813 26.092 21.841 1.00 25.89 151 LEU A N 1
ATOM 1172 C CA . LEU A 1 173 ? 4.875 25.733 22.796 1.00 26.58 151 LEU A CA 1
ATOM 1173 C C . LEU A 1 173 ? 4.794 24.307 23.307 1.00 26.38 151 LEU A C 1
ATOM 1174 O O . LEU A 1 173 ? 5.776 23.588 23.338 1.00 25.41 151 LEU A O 1
ATOM 1179 N N . ALA A 1 174 ? 3.595 23.913 23.709 1.00 26.93 152 ALA A N 1
ATOM 1180 C CA . ALA A 1 174 ? 3.366 22.567 24.236 1.00 27.28 152 ALA A CA 1
ATOM 1181 C C . ALA A 1 174 ? 3.689 21.462 23.225 1.00 27.67 152 ALA A C 1
ATOM 1182 O O . ALA A 1 174 ? 4.099 20.386 23.605 1.00 27.47 152 ALA A O 1
ATOM 1184 N N . ALA A 1 175 ? 3.514 21.745 21.932 1.00 27.06 153 ALA A N 1
ATOM 1185 C CA . ALA A 1 175 ? 3.807 20.772 20.884 1.00 26.33 153 ALA A CA 1
ATOM 1186 C C . ALA A 1 175 ? 5.277 20.759 20.457 1.00 25.69 153 ALA A C 1
ATOM 1187 O O . ALA A 1 175 ? 5.828 19.682 20.217 1.00 24.82 153 ALA A O 1
ATOM 1189 N N . VAL A 1 176 ? 5.897 21.939 20.322 1.00 24.15 154 VAL A N 1
ATOM 1190 C CA . VAL A 1 176 ? 7.216 22.023 19.665 1.00 23.58 154 VAL A CA 1
ATOM 1191 C C . VAL A 1 176 ? 8.351 22.503 20.547 1.00 23.76 154 VAL A C 1
ATOM 1192 O O . VAL A 1 176 ? 9.497 22.386 20.161 1.00 23.32 154 VAL A O 1
ATOM 1196 N N . GLY A 1 177 ? 8.043 23.038 21.727 1.00 24.48 155 GLY A N 1
ATOM 1197 C CA . GLY A 1 177 ? 9.071 23.530 22.664 1.00 24.37 155 GLY A CA 1
ATOM 1198 C C . GLY A 1 177 ? 9.473 24.987 22.396 1.00 24.55 155 GLY A C 1
ATOM 1199 O O . GLY A 1 177 ? 9.117 25.548 21.343 1.00 24.49 155 GLY A O 1
ATOM 1200 N N . PRO A 1 178 ? 10.233 25.600 23.323 1.00 25.06 156 PRO A N 1
ATOM 1201 C CA . PRO A 1 178 ? 10.556 27.038 23.250 1.00 24.66 156 PRO A CA 1
ATOM 1202 C C . PRO A 1 178 ? 11.430 27.446 22.084 1.00 24.38 156 PRO A C 1
ATOM 1203 O O . PRO A 1 178 ? 11.115 28.407 21.404 1.00 25.65 156 PRO A O 1
ATOM 1207 N N . GLY A 1 179 ? 12.475 26.679 21.785 1.00 24.01 157 GLY A N 1
ATOM 1208 C CA . GLY A 1 179 ? 13.359 27.003 20.647 1.00 23.11 157 GLY A CA 1
ATOM 1209 C C . GLY A 1 179 ? 12.644 27.056 19.291 1.00 22.71 157 GLY A C 1
ATOM 1210 O O . GLY A 1 179 ? 12.735 28.031 18.554 1.00 22.18 157 GLY A O 1
ATOM 1211 N N . ALA A 1 180 ? 11.927 25.980 18.978 1.00 22.73 158 ALA A N 1
ATOM 1212 C CA . ALA A 1 180 ? 11.188 25.851 17.726 1.00 22.32 158 ALA A CA 1
ATOM 1213 C C . ALA A 1 180 ? 10.059 26.889 17.633 1.00 22.51 158 ALA A C 1
ATOM 1214 O O . ALA A 1 180 ? 9.818 27.449 16.567 1.00 23.30 158 ALA A O 1
ATOM 1216 N N . THR A 1 181 ? 9.404 27.166 18.755 1.00 22.54 159 THR A N 1
ATOM 1217 C CA . THR A 1 181 ? 8.351 28.192 18.798 1.00 23.12 159 THR A CA 1
ATOM 1218 C C . THR A 1 181 ? 8.945 29.573 18.460 1.00 23.83 159 THR A C 1
ATOM 1219 O O . THR A 1 181 ? 8.364 30.330 17.676 1.00 24.86 159 THR A O 1
ATOM 1223 N N . LYS A 1 182 ? 10.114 29.865 19.041 1.00 23.01 160 LYS A N 1
ATOM 1224 C CA . LYS A 1 182 ? 10.817 31.118 18.774 1.00 22.97 160 LYS A CA 1
ATOM 1225 C C . LYS A 1 182 ? 11.276 31.225 17.320 1.00 22.71 160 LYS A C 1
ATOM 1226 O O . LYS A 1 182 ? 11.114 32.255 16.699 1.00 22.84 160 LYS A O 1
ATOM 1232 N N . ASP A 1 183 ? 11.793 30.144 16.779 1.00 22.63 161 ASP A N 1
ATOM 1233 C CA . ASP A 1 183 ? 12.167 30.106 15.359 1.00 23.15 161 ASP A CA 1
ATOM 1234 C C . ASP A 1 183 ? 10.959 30.472 14.462 1.00 22.34 161 ASP A C 1
ATOM 1235 O O . ASP A 1 183 ? 11.024 31.380 13.642 1.00 22.06 161 ASP A O 1
ATOM 1240 N N . ILE A 1 184 ? 9.877 29.734 14.651 1.00 22.27 162 ILE A N 1
ATOM 1241 C CA . ILE A 1 184 ? 8.627 29.914 13.895 1.00 23.00 162 ILE A CA 1
ATOM 1242 C C . ILE A 1 184 ? 8.123 31.362 13.964 1.00 22.88 162 ILE A C 1
ATOM 1243 O O . ILE A 1 184 ? 7.843 31.984 12.936 1.00 22.59 162 ILE A O 1
ATOM 1248 N N . LEU A 1 185 ? 8.020 31.893 15.181 1.00 22.28 163 LEU A N 1
ATOM 1249 C CA . LEU A 1 185 ? 7.430 33.204 15.390 1.00 22.14 163 LEU A CA 1
ATOM 1250 C C . LEU A 1 185 ? 8.387 34.358 15.104 1.00 22.41 163 LEU A C 1
ATOM 1251 O O . LEU A 1 185 ? 7.966 35.388 14.571 1.00 23.56 163 LEU A O 1
ATOM 1256 N N . PHE A 1 186 ? 9.667 34.191 15.434 1.00 21.88 164 PHE A N 1
ATOM 1257 C CA . PHE A 1 186 ? 10.670 35.224 15.168 1.00 22.40 164 PHE A CA 1
ATOM 1258 C C . PHE A 1 186 ? 10.952 35.425 13.680 1.00 22.23 164 PHE A C 1
ATOM 1259 O O . PHE A 1 186 ? 11.308 36.543 13.286 1.00 22.69 164 PHE A O 1
ATOM 1267 N N . THR A 1 187 ? 10.819 34.375 12.877 1.00 21.28 165 THR A N 1
ATOM 1268 C CA . THR A 1 187 ? 11.065 34.481 11.432 1.00 21.91 165 THR A CA 1
ATOM 1269 C C . THR A 1 187 ? 9.795 34.655 10.590 1.00 22.13 165 THR A C 1
ATOM 1270 O O . THR A 1 187 ? 9.830 35.232 9.504 1.00 22.12 165 THR A O 1
ATOM 1274 N N . GLY A 1 188 ? 8.694 34.095 11.063 1.00 22.39 166 GLY A N 1
ATOM 1275 C CA . GLY A 1 188 ? 7.481 34.007 10.275 1.00 22.86 166 GLY A CA 1
ATOM 1276 C C . GLY A 1 188 ? 7.642 33.169 9.016 1.00 23.84 166 GLY A C 1
ATOM 1277 O O . GLY A 1 188 ? 6.879 33.314 8.076 1.00 25.01 166 GLY A O 1
ATOM 1278 N N . ARG A 1 189 ? 8.631 32.282 8.998 1.00 24.30 167 ARG A N 1
ATOM 1279 C CA . ARG A 1 189 ? 8.970 31.565 7.784 1.00 25.15 167 ARG A CA 1
ATOM 1280 C C . ARG A 1 189 ? 7.955 30.474 7.485 1.00 26.00 167 ARG A C 1
ATOM 1281 O O . ARG A 1 189 ? 7.344 29.909 8.400 1.00 26.43 167 ARG A O 1
ATOM 1289 N N . ILE A 1 190 ? 7.789 30.189 6.193 1.00 26.76 168 ILE A N 1
ATOM 1290 C CA . ILE A 1 190 ? 6.956 29.089 5.711 1.00 27.97 168 ILE A CA 1
ATOM 1291 C C . ILE A 1 190 ? 7.806 27.819 5.602 1.00 27.49 168 ILE A C 1
ATOM 1292 O O . ILE A 1 190 ? 8.880 27.830 5.022 1.00 28.05 168 ILE A O 1
ATOM 1297 N N . PHE A 1 191 ? 7.332 26.737 6.197 1.00 26.85 169 PHE A N 1
ATOM 1298 C CA . PHE A 1 191 ? 8.087 25.493 6.230 1.00 26.31 169 PHE A CA 1
ATOM 1299 C C . PHE A 1 191 ? 7.242 24.322 5.762 1.00 26.59 169 PHE A C 1
ATOM 1300 O O . PHE A 1 191 ? 6.017 24.371 5.757 1.00 25.32 169 PHE A O 1
ATOM 1308 N N . THR A 1 192 ? 7.933 23.242 5.433 1.00 26.30 170 THR A N 1
ATOM 1309 C CA . THR A 1 192 ? 7.295 22.069 4.834 1.00 25.82 170 THR A CA 1
ATOM 1310 C C . THR A 1 192 ? 6.659 21.170 5.872 1.00 25.11 170 THR A C 1
ATOM 1311 O O . THR A 1 192 ? 6.976 21.221 7.075 1.00 25.11 170 THR A O 1
ATOM 1315 N N . ALA A 1 193 ? 5.782 20.306 5.376 1.00 24.90 171 ALA A N 1
ATOM 1316 C CA . ALA A 1 193 ? 5.150 19.268 6.190 1.00 25.36 171 ALA A CA 1
ATOM 1317 C C . ALA A 1 193 ? 6.190 18.354 6.830 1.00 25.02 171 ALA A C 1
ATOM 1318 O O . ALA A 1 193 ? 6.071 17.970 7.987 1.00 24.10 171 ALA A O 1
ATOM 1320 N N . GLY A 1 194 ? 7.228 18.035 6.064 1.00 26.20 172 GLY A N 1
ATOM 1321 C CA . GLY A 1 194 ? 8.352 17.251 6.582 1.00 26.23 172 GLY A CA 1
ATOM 1322 C C . GLY A 1 194 ? 9.017 17.878 7.801 1.00 26.58 172 GLY A C 1
ATOM 1323 O O . GLY A 1 194 ? 9.259 17.202 8.807 1.00 26.16 172 GLY A O 1
ATOM 1324 N N . GLU A 1 195 ? 9.274 19.177 7.736 1.00 26.99 173 GLU A N 1
ATOM 1325 C CA . GLU A 1 195 ? 9.826 19.878 8.901 1.00 28.76 173 GLU A CA 1
ATOM 1326 C C . GLU A 1 195 ? 8.817 19.970 10.054 1.00 27.91 173 GLU A C 1
ATOM 1327 O O . GLU A 1 195 ? 9.171 19.810 11.234 1.00 29.67 173 GLU A O 1
ATOM 1333 N N . ALA A 1 196 ? 7.561 20.218 9.721 1.00 27.25 174 ALA A N 1
ATOM 1334 C CA . ALA A 1 196 ? 6.492 20.253 10.737 1.00 26.67 174 ALA A CA 1
ATOM 1335 C C . ALA A 1 196 ? 6.420 18.956 11.517 1.00 27.38 174 ALA A C 1
ATOM 1336 O O . ALA A 1 196 ? 6.278 18.954 12.753 1.00 26.92 174 ALA A O 1
ATOM 1338 N N . LYS A 1 197 ? 6.517 17.849 10.797 1.00 27.89 175 LYS A N 1
ATOM 1339 C CA . LYS A 1 197 ? 6.536 16.518 11.436 1.00 29.91 175 LYS A CA 1
ATOM 1340 C C . LYS A 1 197 ? 7.739 16.393 12.361 1.00 30.10 175 LYS A C 1
ATOM 1341 O O . LYS A 1 197 ? 7.631 16.003 13.523 1.00 31.25 175 LYS A O 1
ATOM 1347 N N . SER A 1 198 ? 8.879 16.769 11.827 1.00 29.82 176 SER A N 1
ATOM 1348 C CA . SER A 1 198 ? 10.139 16.722 12.551 1.00 31.80 176 SER A CA 1
ATOM 1349 C C . SER A 1 198 ? 10.119 17.570 13.849 1.00 31.35 176 SER A C 1
ATOM 1350 O O . SER A 1 198 ? 10.611 17.153 14.885 1.00 29.77 176 SER A O 1
ATOM 1353 N N . LEU A 1 199 ? 9.513 18.747 13.774 1.00 31.10 177 LEU A N 1
ATOM 1354 C CA . LEU A 1 199 ? 9.384 19.637 14.943 1.00 29.67 177 LEU A CA 1
ATOM 1355 C C . LEU A 1 199 ? 8.357 19.185 15.973 1.00 29.34 177 LEU A C 1
ATOM 1356 O O . LEU A 1 199 ? 8.373 19.641 17.117 1.00 31.46 177 LEU A O 1
ATOM 1361 N N . GLY A 1 200 ? 7.483 18.272 15.594 1.00 28.89 178 GLY A N 1
ATOM 1362 C CA . GLY A 1 200 ? 6.379 17.826 16.464 1.00 28.86 178 GLY A CA 1
ATOM 1363 C C . GLY A 1 200 ? 5.104 18.656 16.317 1.00 29.48 178 GLY A C 1
ATOM 1364 O O . GLY A 1 200 ? 4.162 18.490 17.085 1.00 29.17 178 GLY A O 1
ATOM 1365 N N . LEU A 1 201 ? 5.065 19.539 15.326 1.00 29.92 179 LEU A N 1
ATOM 1366 C CA . LEU A 1 201 ? 3.917 20.401 15.105 1.00 30.26 179 LEU A CA 1
ATOM 1367 C C . LEU A 1 201 ? 2.720 19.577 14.649 1.00 29.68 179 LEU A C 1
ATOM 1368 O O . LEU A 1 201 ? 1.575 19.834 15.072 1.00 30.42 179 LEU A O 1
ATOM 1373 N N . ILE A 1 202 ? 2.989 18.635 13.749 1.00 28.24 180 ILE A N 1
ATOM 1374 C CA . ILE A 1 202 ? 2.003 17.642 13.336 1.00 27.65 180 ILE A CA 1
ATOM 1375 C C . ILE A 1 202 ? 2.417 16.284 13.892 1.00 28.40 180 ILE A C 1
ATOM 1376 O O . ILE A 1 202 ? 3.585 16.044 14.193 1.00 27.32 180 ILE A O 1
ATOM 1381 N N . ASP A 1 203 ? 1.430 15.418 14.040 1.00 28.83 181 ASP A N 1
ATOM 1382 C CA . ASP A 1 203 ? 1.617 14.123 14.673 1.00 30.92 181 ASP A CA 1
ATOM 1383 C C . ASP A 1 203 ? 1.852 13.020 13.660 1.00 32.68 181 ASP A C 1
ATOM 1384 O O . ASP A 1 203 ? 2.526 12.039 13.968 1.00 33.21 181 ASP A O 1
ATOM 1389 N N . ARG A 1 204 ? 1.260 13.174 12.473 1.00 32.84 182 ARG A N 1
ATOM 1390 C CA . ARG A 1 204 ? 1.436 12.227 11.379 1.00 32.27 182 ARG A CA 1
ATOM 1391 C C . ARG A 1 204 ? 1.593 12.872 10.039 1.00 31.40 182 ARG A C 1
ATOM 1392 O O . ARG A 1 204 ? 0.908 13.831 9.708 1.00 30.28 182 ARG A O 1
ATOM 1400 N N . LEU A 1 205 ? 2.498 12.292 9.260 1.00 31.02 183 LEU A N 1
ATOM 1401 C CA . LEU A 1 205 ? 2.796 12.755 7.936 1.00 30.72 183 LEU A CA 1
ATOM 1402 C C . LEU A 1 205 ? 2.469 11.615 7.004 1.00 31.71 183 LEU A C 1
ATOM 1403 O O . LEU A 1 205 ? 2.987 10.511 7.142 1.00 30.99 183 LEU A O 1
ATOM 1408 N N . VAL A 1 206 ? 1.639 11.910 6.024 1.00 32.12 184 VAL A N 1
ATOM 1409 C CA . VAL A 1 206 ? 1.180 10.910 5.076 1.00 32.63 184 VAL A CA 1
ATOM 1410 C C . VAL A 1 206 ? 1.350 11.427 3.658 1.00 33.51 184 VAL A C 1
ATOM 1411 O O . VAL A 1 206 ? 1.694 12.591 3.434 1.00 33.10 184 VAL A O 1
ATOM 1415 N N . GLU A 1 207 ? 1.154 10.516 2.720 1.00 33.95 185 GLU A N 1
ATOM 1416 C CA . GLU A 1 207 ? 1.203 10.808 1.314 1.00 36.55 185 GLU A CA 1
ATOM 1417 C C . GLU A 1 207 ? 0.235 11.938 0.919 1.00 35.41 185 GLU A C 1
ATOM 1418 O O . GLU A 1 207 ? -0.878 12.029 1.432 1.00 34.35 185 GLU A O 1
ATOM 1424 N N . LYS A 1 208 ? 0.699 12.805 0.029 1.00 34.69 186 LYS A N 1
ATOM 1425 C CA . LYS A 1 208 ? -0.060 13.961 -0.436 1.00 35.85 186 LYS A CA 1
ATOM 1426 C C . LYS A 1 208 ? -1.455 13.550 -0.894 1.00 36.33 186 LYS A C 1
ATOM 1427 O O . LYS A 1 208 ? -1.607 12.542 -1.562 1.00 37.37 186 LYS A O 1
ATOM 1433 N N . GLY A 1 209 ? -2.463 14.326 -0.517 1.00 34.22 187 GLY A N 1
ATOM 1434 C CA . GLY A 1 209 ? -3.839 13.998 -0.853 1.00 33.60 187 GLY A CA 1
ATOM 1435 C C . GLY A 1 209 ? -4.508 12.899 -0.041 1.00 33.75 187 GLY A C 1
ATOM 1436 O O . GLY A 1 209 ? -5.655 12.585 -0.290 1.00 34.70 187 GLY A O 1
ATOM 1437 N N . THR A 1 210 ? -3.822 12.315 0.940 1.00 33.09 188 THR A N 1
ATOM 1438 C CA . THR A 1 210 ? -4.420 11.228 1.747 1.00 31.88 188 THR A CA 1
ATOM 1439 C C . THR A 1 210 ? -4.688 11.578 3.204 1.00 31.54 188 THR A C 1
ATOM 1440 O O . THR A 1 210 ? -5.062 10.702 3.975 1.00 32.60 188 THR A O 1
ATOM 1444 N N . ALA A 1 211 ? -4.502 12.839 3.585 1.00 30.24 189 ALA A N 1
ATOM 1445 C CA . ALA A 1 211 ? -4.626 13.248 4.995 1.00 29.40 189 ALA A CA 1
ATOM 1446 C C . ALA A 1 211 ? -6.042 13.031 5.535 1.00 30.11 189 ALA A C 1
ATOM 1447 O O . ALA A 1 211 ? -6.217 12.603 6.671 1.00 28.40 189 ALA A O 1
ATOM 1449 N N . LEU A 1 212 ? -7.047 13.368 4.722 1.00 31.18 190 LEU A N 1
ATOM 1450 C CA . LEU A 1 212 ? -8.429 13.225 5.143 1.00 32.62 190 LEU A CA 1
ATOM 1451 C C . LEU A 1 212 ? -8.779 11.742 5.405 1.00 34.41 190 LEU A C 1
ATOM 1452 O O . LEU A 1 212 ? -9.370 11.415 6.446 1.00 33.99 190 LEU A O 1
ATOM 1457 N N . GLU A 1 213 ? -8.409 10.868 4.466 1.00 36.20 191 GLU A N 1
ATOM 1458 C CA . GLU A 1 213 ? -8.597 9.406 4.643 1.00 37.75 191 GLU A CA 1
ATOM 1459 C C . GLU A 1 213 ? -7.869 8.877 5.876 1.00 35.43 191 GLU A C 1
ATOM 1460 O O . GLU A 1 213 ? -8.424 8.106 6.663 1.00 34.23 191 GLU A O 1
ATOM 1466 N N . ALA A 1 214 ? -6.642 9.343 6.066 1.00 33.10 192 ALA A N 1
ATOM 1467 C CA . ALA A 1 214 ? -5.860 8.937 7.226 1.00 31.60 192 ALA A CA 1
ATOM 1468 C C . ALA A 1 214 ? -6.520 9.391 8.512 1.00 30.81 192 ALA A C 1
ATOM 1469 O O . ALA A 1 214 ? -6.537 8.657 9.497 1.00 30.71 192 ALA A O 1
ATOM 1471 N N . ALA A 1 215 ? -7.047 10.614 8.514 1.00 29.81 193 ALA A N 1
ATOM 1472 C CA . ALA A 1 215 ? -7.736 11.154 9.700 1.00 30.51 193 ALA A CA 1
ATOM 1473 C C . ALA A 1 215 ? -9.003 10.340 10.026 1.00 31.09 193 ALA A C 1
ATOM 1474 O O . ALA A 1 215 ? -9.289 10.048 11.191 1.00 29.54 193 ALA A O 1
ATOM 1476 N N . ARG A 1 216 ? -9.737 9.981 8.978 1.00 31.46 194 ARG A N 1
ATOM 1477 C CA . ARG A 1 216 ? -10.947 9.172 9.126 1.00 32.98 194 ARG A CA 1
ATOM 1478 C C . ARG A 1 216 ? -10.674 7.783 9.692 1.00 33.47 194 ARG A C 1
ATOM 1479 O O . ARG A 1 216 ? -11.373 7.346 10.591 1.00 33.23 194 ARG A O 1
ATOM 1487 N N . VAL A 1 217 ? -9.646 7.111 9.177 1.00 33.68 195 VAL A N 1
ATOM 1488 C CA . VAL A 1 217 ? -9.229 5.806 9.709 1.00 34.37 195 VAL A CA 1
ATOM 1489 C C . VAL A 1 217 ? -8.726 5.896 11.158 1.00 35.34 195 VAL A C 1
ATOM 1490 O O . VAL A 1 217 ? -9.070 5.077 12.002 1.00 37.84 195 VAL A O 1
ATOM 1494 N N . TRP A 1 218 ? -7.917 6.910 11.445 1.00 34.41 196 TRP A N 1
ATOM 1495 C CA . TRP A 1 218 ? -7.437 7.169 12.814 1.00 33.36 196 TRP A CA 1
ATOM 1496 C C . TRP A 1 218 ? -8.620 7.400 13.771 1.00 32.96 196 TRP A C 1
ATOM 1497 O O . TRP A 1 218 ? -8.701 6.814 14.860 1.00 32.71 196 TRP A O 1
ATOM 1508 N N . ALA A 1 219 ? -9.544 8.256 13.343 1.00 32.86 197 ALA A N 1
ATOM 1509 C CA . ALA A 1 219 ? -10.781 8.515 14.083 1.00 33.42 197 ALA A CA 1
ATOM 1510 C C . ALA A 1 219 ? -11.579 7.218 14.300 1.00 34.62 197 ALA A C 1
ATOM 1511 O O . ALA A 1 219 ? -12.141 6.986 15.382 1.00 35.47 197 ALA A O 1
ATOM 1513 N N . GLY A 1 220 ? -11.639 6.390 13.264 1.00 36.84 198 GLY A N 1
ATOM 1514 C CA . GLY A 1 220 ? -12.276 5.052 13.353 1.00 38.23 198 GLY A CA 1
ATOM 1515 C C . GLY A 1 220 ? -11.712 4.188 14.466 1.00 38.77 198 GLY A C 1
ATOM 1516 O O . GLY A 1 220 ? -12.463 3.583 15.256 1.00 39.56 198 GLY A O 1
ATOM 1517 N N . GLU A 1 221 ? -10.391 4.176 14.576 1.00 38.66 199 GLU A N 1
ATOM 1518 C CA . GLU A 1 221 ? -9.736 3.424 15.656 1.00 40.47 199 GLU A CA 1
ATOM 1519 C C . GLU A 1 221 ? -10.147 3.925 17.048 1.00 38.69 199 GLU A C 1
ATOM 1520 O O . GLU A 1 221 ? -10.405 3.140 17.960 1.00 39.54 199 GLU A O 1
ATOM 1526 N N . ILE A 1 222 ? -10.208 5.242 17.205 1.00 37.38 200 ILE A N 1
ATOM 1527 C CA . ILE A 1 222 ? -10.550 5.849 18.505 1.00 36.42 200 ILE A CA 1
ATOM 1528 C C . ILE A 1 222 ? -12.035 5.603 18.813 1.00 36.54 200 ILE A C 1
ATOM 1529 O O . ILE A 1 222 ? -12.409 5.305 19.945 1.00 36.75 200 ILE A O 1
ATOM 1534 N N . ALA A 1 223 ? -12.869 5.753 17.783 1.00 36.53 201 ALA A N 1
ATOM 1535 C CA . ALA A 1 223 ? -14.313 5.459 17.863 1.00 38.24 201 ALA A CA 1
ATOM 1536 C C . ALA A 1 223 ? -14.637 4.034 18.351 1.00 38.69 201 ALA A C 1
ATOM 1537 O O . ALA A 1 223 ? -15.665 3.827 18.970 1.00 37.86 201 ALA A O 1
ATOM 1539 N N . ALA A 1 224 ? -13.770 3.072 18.032 1.00 38.95 202 ALA A N 1
ATOM 1540 C CA . ALA A 1 224 ? -13.984 1.654 18.387 1.00 39.77 202 ALA A CA 1
ATOM 1541 C C . ALA A 1 224 ? -13.788 1.342 19.865 1.00 40.96 202 ALA A C 1
ATOM 1542 O O . ALA A 1 224 ? -14.265 0.340 20.328 1.00 42.25 202 ALA A O 1
ATOM 1544 N N . ILE A 1 225 ? -13.107 2.199 20.610 1.00 41.66 203 ILE A N 1
ATOM 1545 C CA . ILE A 1 225 ? -12.877 1.935 22.028 1.00 42.05 203 ILE A CA 1
ATOM 1546 C C . ILE A 1 225 ? -13.916 2.660 22.888 1.00 40.27 203 ILE A C 1
ATOM 1547 O O . ILE A 1 225 ? -14.876 3.184 22.361 1.00 40.51 203 ILE A O 1
ATOM 1552 N N . SER A 1 226 ? -13.740 2.669 24.209 1.00 39.71 204 SER A N 1
ATOM 1553 C CA . SER A 1 226 ? -14.696 3.338 25.107 1.00 39.34 204 SER A CA 1
ATOM 1554 C C . SER A 1 226 ? -14.657 4.853 24.952 1.00 39.05 204 SER A C 1
ATOM 1555 O O . SER A 1 226 ? -13.619 5.482 25.192 1.00 39.16 204 SER A O 1
ATOM 1558 N N . GLN A 1 227 ? -15.794 5.443 24.598 1.00 37.55 205 GLN A N 1
ATOM 1559 C CA . GLN A 1 227 ? -15.858 6.901 24.469 1.00 36.75 205 GLN A CA 1
ATOM 1560 C C . GLN A 1 227 ? -15.887 7.566 25.820 1.00 36.66 205 GLN A C 1
ATOM 1561 O O . GLN A 1 227 ? -15.449 8.724 25.959 1.00 35.72 205 GLN A O 1
ATOM 1567 N N . TRP A 1 228 ? -16.383 6.853 26.830 1.00 37.21 206 TRP A N 1
ATOM 1568 C CA . TRP A 1 228 ? -16.233 7.361 28.201 1.00 37.21 206 TRP A CA 1
ATOM 1569 C C . TRP A 1 228 ? -14.733 7.609 28.494 1.00 35.33 206 TRP A C 1
ATOM 1570 O O . TRP A 1 228 ? -14.342 8.662 28.990 1.00 32.89 206 TRP A O 1
ATOM 1581 N N . SER A 1 229 ? -13.911 6.610 28.185 1.00 35.14 207 SER A N 1
ATOM 1582 C CA . SER A 1 229 ? -12.453 6.698 28.412 1.00 34.21 207 SER A CA 1
ATOM 1583 C C . SER A 1 229 ? -11.778 7.799 27.598 1.00 33.18 207 SER A C 1
ATOM 1584 O O . SER A 1 229 ? -10.944 8.541 28.118 1.00 32.63 207 SER A O 1
ATOM 1587 N N . VAL A 1 230 ? -12.140 7.868 26.324 1.00 32.52 208 VAL A N 1
ATOM 1588 C CA . VAL A 1 230 ? -11.574 8.850 25.408 1.00 32.88 208 VAL A CA 1
ATOM 1589 C C . VAL A 1 230 ? -11.786 10.277 25.961 1.00 33.44 208 VAL A C 1
ATOM 1590 O O . VAL A 1 230 ? -10.849 11.067 26.079 1.00 32.03 208 VAL A O 1
ATOM 1594 N N . ARG A 1 231 ? -13.017 10.563 26.357 1.00 34.23 209 ARG A N 1
ATOM 1595 C CA . ARG A 1 231 ? -13.373 11.891 26.848 1.00 34.56 209 ARG A CA 1
ATOM 1596 C C . ARG A 1 231 ? -12.793 12.203 28.196 1.00 34.13 209 ARG A C 1
ATOM 1597 O O . ARG A 1 231 ? -12.364 13.337 28.461 1.00 33.64 209 ARG A O 1
ATOM 1605 N N . ALA A 1 232 ? -12.776 11.191 29.057 1.00 33.94 210 ALA A N 1
ATOM 1606 C CA . ALA A 1 232 ? -12.165 11.323 30.387 1.00 34.01 210 ALA A CA 1
ATOM 1607 C C . ALA A 1 232 ? -10.663 11.576 30.263 1.00 33.67 210 ALA A C 1
ATOM 1608 O O . ALA A 1 232 ? -10.088 12.400 30.999 1.00 32.98 210 ALA A O 1
ATOM 1610 N N . THR A 1 233 ? -10.043 10.887 29.313 1.00 33.72 211 THR A N 1
ATOM 1611 C CA . THR A 1 233 ? -8.602 11.051 29.050 1.00 34.04 211 THR A CA 1
ATOM 1612 C C . THR A 1 233 ? -8.290 12.489 28.662 1.00 32.80 211 THR A C 1
ATOM 1613 O O . THR A 1 233 ? -7.360 13.096 29.181 1.00 31.81 211 THR A O 1
ATOM 1617 N N . LYS A 1 234 ? -9.093 13.018 27.747 1.00 33.45 212 LYS A N 1
ATOM 1618 C CA . LYS A 1 234 ? -8.931 14.399 27.311 1.00 33.58 212 LYS A CA 1
ATOM 1619 C C . LYS A 1 234 ? -9.083 15.394 28.462 1.00 33.32 212 LYS A C 1
ATOM 1620 O O . LYS A 1 234 ? -8.261 16.296 28.597 1.00 33.28 212 LYS A O 1
ATOM 1626 N N . ARG A 1 235 ? -10.105 15.208 29.294 1.00 35.19 213 ARG A N 1
ATOM 1627 C CA . ARG A 1 235 ? -10.283 16.037 30.520 1.00 37.92 213 ARG A CA 1
ATOM 1628 C C . ARG A 1 235 ? -9.096 15.926 31.471 1.00 36.18 213 ARG A C 1
ATOM 1629 O O . ARG A 1 235 ? -8.618 16.933 31.997 1.00 34.49 213 ARG A O 1
ATOM 1645 N N . ILE A 1 237 ? -5.967 15.153 30.760 1.00 32.84 215 ILE A N 1
ATOM 1646 C CA . ILE A 1 237 ? -4.796 15.810 30.150 1.00 33.59 215 ILE A CA 1
ATOM 1647 C C . ILE A 1 237 ? -4.913 17.345 30.243 1.00 34.76 215 ILE A C 1
ATOM 1648 O O . ILE A 1 237 ? -3.990 18.004 30.716 1.00 34.77 215 ILE A O 1
ATOM 1653 N N . ARG A 1 238 ? -6.054 17.879 29.811 1.00 37.85 216 ARG A N 1
ATOM 1654 C CA . ARG A 1 238 ? -6.329 19.329 29.899 1.00 40.76 216 ARG A CA 1
ATOM 1655 C C . ARG A 1 238 ? -6.210 19.801 31.351 1.00 40.12 216 ARG A C 1
ATOM 1656 O O . ARG A 1 238 ? -5.574 20.817 31.654 1.00 40.86 216 ARG A O 1
ATOM 1664 N N . GLY A 1 239 ? -6.782 19.020 32.257 1.00 39.22 217 GLY A N 1
ATOM 1665 C CA . GLY A 1 239 ? -6.639 19.294 33.687 1.00 40.20 217 GLY A CA 1
ATOM 1666 C C . GLY A 1 239 ? -5.185 19.427 34.136 1.00 40.00 217 GLY A C 1
ATOM 1667 O O . GLY A 1 239 ? -4.810 20.397 34.794 1.00 37.86 217 GLY A O 1
ATOM 1668 N N . LEU A 1 240 ? -4.374 18.435 33.780 1.00 39.44 218 LEU A N 1
ATOM 1669 C CA . LEU A 1 240 ? -2.944 18.422 34.150 1.00 40.66 218 LEU A CA 1
ATOM 1670 C C . LEU A 1 240 ? -2.165 19.596 33.550 1.00 42.88 218 LEU A C 1
ATOM 1671 O O . LEU A 1 240 ? -1.242 20.114 34.180 1.00 43.02 218 LEU A O 1
ATOM 1676 N N . GLN A 1 241 ? -2.526 19.975 32.327 1.00 43.65 219 GLN A N 1
ATOM 1677 C CA . GLN A 1 241 ? -1.913 21.126 31.652 1.00 44.62 219 GLN A CA 1
ATOM 1678 C C . GLN A 1 241 ? -2.280 22.461 32.312 1.00 46.94 219 GLN A C 1
ATOM 1679 O O . GLN A 1 241 ? -1.471 23.369 32.345 1.00 48.20 219 GLN A O 1
ATOM 1685 N N . THR A 1 242 ? -3.490 22.548 32.849 1.00 47.41 220 THR A N 1
ATOM 1686 C CA . THR A 1 242 ? -3.953 23.732 33.577 1.00 50.27 220 THR A CA 1
ATOM 1687 C C . THR A 1 242 ? -3.822 23.666 35.112 1.00 51.19 220 THR A C 1
ATOM 1688 O O . THR A 1 242 ? -4.617 24.280 35.815 1.00 53.60 220 THR A O 1
ATOM 1692 N N . GLY A 1 243 ? -2.821 22.941 35.623 1.00 50.52 221 GLY A N 1
ATOM 1693 C CA . GLY A 1 243 ? -2.459 22.984 37.044 1.00 48.78 221 GLY A CA 1
ATOM 1694 C C . GLY A 1 243 ? -2.926 21.875 37.991 1.00 47.39 221 GLY A C 1
ATOM 1695 O O . GLY A 1 243 ? -2.551 21.889 39.152 1.00 47.06 221 GLY A O 1
ATOM 1696 N N . TRP A 1 244 ? -3.745 20.925 37.539 1.00 46.35 222 TRP A N 1
ATOM 1697 C CA . TRP A 1 244 ? -4.112 19.777 38.394 1.00 46.18 222 TRP A CA 1
ATOM 1698 C C . TRP A 1 244 ? -2.866 19.037 38.858 1.00 46.25 222 TRP A C 1
ATOM 1699 O O . TRP A 1 244 ? -1.941 18.847 38.079 1.00 47.90 222 TRP A O 1
ATOM 1710 N N . THR A 1 245 ? -2.891 18.585 40.101 1.00 46.14 223 THR A N 1
ATOM 1711 C CA . THR A 1 245 ? -1.916 17.643 40.609 1.00 45.94 223 THR A CA 1
ATOM 1712 C C . THR A 1 245 ? -2.606 16.318 40.895 1.00 45.35 223 THR A C 1
ATOM 1713 O O . THR A 1 245 ? -3.819 16.171 40.736 1.00 41.98 223 THR A O 1
ATOM 1717 N N . ASP A 1 246 ? -1.812 15.333 41.309 1.00 46.40 224 ASP A N 1
ATOM 1718 C CA . ASP A 1 246 ? -2.332 14.008 41.672 1.00 47.76 224 ASP A CA 1
ATOM 1719 C C . ASP A 1 246 ? -3.350 14.120 42.834 1.00 48.06 224 ASP A C 1
ATOM 1720 O O . ASP A 1 246 ? -4.279 13.336 42.935 1.00 50.12 224 ASP A O 1
ATOM 1725 N N . GLU A 1 247 ? -3.166 15.119 43.697 1.00 51.07 225 GLU A N 1
ATOM 1726 C CA . GLU A 1 247 ? -4.053 15.380 44.844 1.00 51.95 225 GLU A CA 1
ATOM 1727 C C . GLU A 1 247 ? -5.354 16.137 44.484 1.00 53.48 225 GLU A C 1
ATOM 1728 O O . GLU A 1 247 ? -6.315 16.091 45.245 1.00 54.71 225 GLU A O 1
ATOM 1730 N N . THR A 1 248 ? -5.386 16.848 43.352 1.00 51.74 226 THR A N 1
ATOM 1731 C CA . THR A 1 248 ? -6.570 17.627 42.944 1.00 50.92 226 THR A CA 1
ATOM 1732 C C . THR A 1 248 ? -7.837 16.776 42.986 1.00 50.22 226 THR A C 1
ATOM 1733 O O . THR A 1 248 ? -7.889 15.752 42.326 1.00 49.48 226 THR A O 1
ATOM 1737 N N . PRO A 1 249 ? -8.858 17.193 43.768 1.00 50.27 227 PRO A N 1
ATOM 1738 C CA . PRO A 1 249 ? -10.100 16.405 43.891 1.00 50.75 227 PRO A CA 1
ATOM 1739 C C . PRO A 1 249 ? -10.738 15.969 42.577 1.00 49.71 227 PRO A C 1
ATOM 1740 O O . PRO A 1 249 ? -11.175 14.826 42.465 1.00 47.53 227 PRO A O 1
ATOM 1744 N N . GLU A 1 250 ? -10.777 16.872 41.606 1.00 49.99 228 GLU A N 1
ATOM 1745 C CA . GLU A 1 250 ? -11.319 16.557 40.276 1.00 53.88 228 GLU A CA 1
ATOM 1746 C C . GLU A 1 250 ? -10.602 15.375 39.628 1.00 52.61 228 GLU A C 1
ATOM 1747 O O . GLU A 1 250 ? -11.215 14.604 38.903 1.00 51.98 228 GLU A O 1
ATOM 1753 N N . ALA A 1 251 ? -9.279 15.382 39.756 1.00 50.13 229 ALA A N 1
ATOM 1754 C CA . ALA A 1 251 ? -8.431 14.362 39.156 1.00 49.06 229 ALA A CA 1
ATOM 1755 C C . ALA A 1 251 ? -8.691 13.021 39.823 1.00 49.18 229 ALA A C 1
ATOM 1756 O O . ALA A 1 251 ? -8.774 12.004 39.149 1.00 49.16 229 ALA A O 1
ATOM 1758 N N . GLN A 1 252 ? -8.847 13.039 41.145 1.00 49.55 230 GLN A N 1
ATOM 1759 C CA . GLN A 1 252 ? -9.175 11.829 41.904 1.00 50.50 230 GLN A CA 1
ATOM 1760 C C . GLN A 1 252 ? -10.555 11.299 41.559 1.00 48.66 230 GLN A C 1
ATOM 1761 O O . GLN A 1 252 ? -10.727 10.101 41.339 1.00 47.76 230 GLN A O 1
ATOM 1767 N N . SER A 1 253 ? -11.552 12.178 41.507 1.00 48.74 231 SER A N 1
ATOM 1768 C CA . SER A 1 253 ? -12.917 11.721 41.226 1.00 48.46 231 SER A CA 1
ATOM 1769 C C . SER A 1 253 ? -13.063 11.253 39.778 1.00 44.52 231 SER A C 1
ATOM 1770 O O . SER A 1 253 ? -13.800 10.313 39.492 1.00 43.30 231 SER A O 1
ATOM 1773 N N . LEU A 1 254 ? -12.354 11.901 38.869 1.00 42.10 232 LEU A N 1
ATOM 1774 C CA . LEU A 1 254 ? -12.349 11.448 37.482 1.00 41.81 232 LEU A CA 1
ATOM 1775 C C . LEU A 1 254 ? -11.834 10.018 37.387 1.00 43.11 232 LEU A C 1
ATOM 1776 O O . LEU A 1 254 ? -12.430 9.168 36.724 1.00 43.32 232 LEU A O 1
ATOM 1781 N N . PHE A 1 255 ? -10.729 9.750 38.074 1.00 44.51 233 PHE A N 1
ATOM 1782 C CA . PHE A 1 255 ? -10.172 8.383 38.135 1.00 44.68 233 PHE A CA 1
ATOM 1783 C C . PHE A 1 255 ? -11.167 7.357 38.700 1.00 44.37 233 PHE A C 1
ATOM 1784 O O . PHE A 1 255 ? -11.357 6.276 38.141 1.00 41.79 233 PHE A O 1
ATOM 1792 N N . LEU A 1 256 ? -11.787 7.712 39.819 1.00 46.90 234 LEU A N 1
ATOM 1793 C CA . LEU A 1 256 ? -12.742 6.812 40.491 1.00 50.63 234 LEU A CA 1
ATOM 1794 C C . LEU A 1 256 ? -13.994 6.588 39.661 1.00 51.85 234 LEU A C 1
ATOM 1795 O O . LEU A 1 256 ? -14.526 5.501 39.668 1.00 50.91 234 LEU A O 1
ATOM 1800 N N . ASN A 1 257 ? -14.422 7.601 38.910 1.00 54.86 235 ASN A N 1
ATOM 1801 C CA . ASN A 1 257 ? -15.518 7.420 37.936 1.00 56.62 235 ASN A CA 1
ATOM 1802 C C . ASN A 1 257 ? -15.221 6.430 36.840 1.00 56.30 235 ASN A C 1
ATOM 1803 O O . ASN A 1 257 ? -16.133 5.896 36.231 1.00 55.45 235 ASN A O 1
ATOM 1808 N N . GLY A 1 258 ? -13.935 6.191 36.591 1.00 57.32 236 GLY A N 1
ATOM 1809 C CA . GLY A 1 258 ? -13.482 5.075 35.757 1.00 57.78 236 GLY A CA 1
ATOM 1810 C C . GLY A 1 258 ? -14.076 3.720 36.109 1.00 59.24 236 GLY A C 1
ATOM 1811 O O . GLY A 1 258 ? -14.362 2.927 35.218 1.00 60.29 236 GLY A O 1
ATOM 1812 N N . PHE A 1 259 ? -14.281 3.464 37.403 1.00 61.39 237 PHE A N 1
ATOM 1813 C CA . PHE A 1 259 ? -14.869 2.192 37.861 1.00 61.98 237 PHE A CA 1
ATOM 1814 C C . PHE A 1 259 ? -16.386 2.183 37.955 1.00 62.06 237 PHE A C 1
ATOM 1815 O O . PHE A 1 259 ? -16.957 1.132 38.148 1.00 61.38 237 PHE A O 1
ATOM 1823 N N . ALA A 1 260 ? -17.019 3.345 37.800 1.00 60.94 238 ALA A N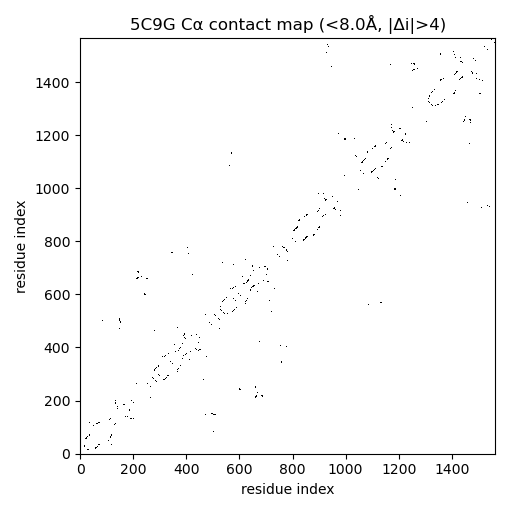 1
ATOM 1824 C CA . ALA A 1 260 ? -18.457 3.489 38.009 1.00 60.18 238 ALA A CA 1
ATOM 1825 C C . ALA A 1 260 ? -19.288 3.841 36.795 1.00 60.09 238 ALA A C 1
ATOM 1826 O O . ALA A 1 260 ? -20.478 4.008 36.918 1.00 61.79 238 ALA A O 1
ATOM 1827 N N . ASN A 1 261 ? -18.707 3.829 35.607 1.00 58.58 239 ASN A N 1
ATOM 1828 C CA . ASN A 1 261 ? -19.400 4.327 34.403 1.00 54.89 239 ASN A CA 1
ATOM 1829 C C . ASN A 1 261 ? -19.946 3.148 33.603 1.00 54.48 239 ASN A C 1
ATOM 1830 O O . ASN A 1 261 ? -19.490 2.020 33.769 1.00 54.27 239 ASN A O 1
ATOM 1835 N N . GLU A 1 262 ? -20.887 3.422 32.707 1.00 52.96 240 GLU A N 1
ATOM 1836 C CA . GLU A 1 262 ? -21.567 2.354 31.970 1.00 53.02 240 GLU A CA 1
ATOM 1837 C C . GLU A 1 262 ? -20.636 1.560 31.047 1.00 54.03 240 GLU A C 1
ATOM 1838 O O . GLU A 1 262 ? -20.849 0.383 30.826 1.00 54.69 240 GLU A O 1
ATOM 1844 N N . ASP A 1 263 ? -19.609 2.206 30.501 1.00 52.61 241 ASP A N 1
ATOM 1845 C CA . ASP A 1 263 ? -18.639 1.498 29.646 1.00 50.65 241 ASP A CA 1
ATOM 1846 C C . ASP A 1 263 ? -17.822 0.492 30.456 1.00 51.11 241 ASP A C 1
ATOM 1847 O O . ASP A 1 263 ? -17.689 -0.643 30.044 1.00 47.75 241 ASP A O 1
ATOM 1852 N N . PHE A 1 264 ? -17.290 0.896 31.604 1.00 52.30 242 PHE A N 1
ATOM 1853 C CA . PHE A 1 264 ? -16.534 -0.050 32.444 1.00 55.59 242 PHE A CA 1
ATOM 1854 C C . PHE A 1 264 ? -17.397 -1.219 32.921 1.00 57.55 242 PHE A C 1
ATOM 1855 O O . PHE A 1 264 ? -16.943 -2.358 32.909 1.00 57.90 242 PHE A O 1
ATOM 1863 N N . LYS A 1 265 ? -18.631 -0.921 33.330 1.00 60.48 243 LYS A N 1
ATOM 1864 C CA . LYS A 1 265 ? -19.644 -1.952 33.673 1.00 61.49 243 LYS A CA 1
ATOM 1865 C C . LYS A 1 265 ? -19.711 -3.024 32.570 1.00 59.48 243 LYS A C 1
ATOM 1866 O O . LYS A 1 265 ? -19.689 -4.206 32.858 1.00 58.12 243 LYS A O 1
ATOM 1872 N N . GLU A 1 266 ? -19.777 -2.574 31.322 1.00 58.63 244 GLU A N 1
ATOM 1873 C CA . GLU A 1 266 ? -19.801 -3.445 30.142 1.00 58.99 244 GLU A CA 1
ATOM 1874 C C . GLU A 1 266 ? -18.457 -4.111 29.893 1.00 59.85 244 GLU A C 1
ATOM 1875 O O . GLU A 1 266 ? -18.403 -5.284 29.534 1.00 60.11 244 GLU A O 1
ATOM 1881 N N . GLY A 1 267 ? -17.380 -3.343 30.026 1.00 59.23 245 GLY A N 1
ATOM 1882 C CA . GLY A 1 267 ? -16.022 -3.874 29.839 1.00 58.36 245 GLY A CA 1
ATOM 1883 C C . GLY A 1 267 ? -15.722 -5.019 30.804 1.00 57.67 245 GLY A C 1
ATOM 1884 O O . GLY A 1 267 ? -15.233 -6.073 30.404 1.00 53.16 245 GLY A O 1
ATOM 1885 N N . TYR A 1 268 ? -16.082 -4.796 32.071 1.00 57.01 246 TYR A N 1
ATOM 1886 C CA . TYR A 1 268 ? -15.975 -5.793 33.148 1.00 57.12 246 TYR A CA 1
ATOM 1887 C C . TYR A 1 268 ? -16.806 -7.057 32.850 1.00 58.25 246 TYR A C 1
ATOM 1888 O O . TYR A 1 268 ? -16.280 -8.169 32.909 1.00 55.60 246 TYR A O 1
ATOM 1889 N N . ARG A 1 269 ? -18.083 -6.873 32.483 1.00 58.89 247 ARG A N 1
ATOM 1890 C CA . ARG A 1 269 ? -18.989 -7.982 32.064 1.00 59.12 247 ARG A CA 1
ATOM 1891 C C . ARG A 1 269 ? -18.433 -8.756 30.837 1.00 59.56 247 ARG A C 1
ATOM 1892 O O . ARG A 1 269 ? -18.394 -9.979 30.850 1.00 59.61 247 ARG A O 1
ATOM 1894 N N . ALA A 1 270 ? -17.924 -8.035 29.833 1.00 59.27 248 ALA A N 1
ATOM 1895 C CA . ALA A 1 270 ? -17.352 -8.644 28.607 1.00 59.49 248 ALA A CA 1
ATOM 1896 C C . ALA A 1 270 ? -16.113 -9.497 28.908 1.00 59.76 248 ALA A C 1
ATOM 1897 O O . ALA A 1 270 ? -15.943 -10.573 28.341 1.00 59.64 248 ALA A O 1
ATOM 1899 N N . PHE A 1 271 ? -15.262 -9.012 29.813 1.00 59.97 249 PHE A N 1
ATOM 1900 C CA . PHE A 1 271 ? -14.092 -9.778 30.292 1.00 62.76 249 PHE A CA 1
ATOM 1901 C C . PHE A 1 271 ? -14.471 -11.102 31.002 1.00 64.97 249 PHE A C 1
ATOM 1902 O O . PHE A 1 271 ? -13.862 -12.146 30.743 1.00 67.10 249 PHE A O 1
ATOM 1903 N N . LEU A 1 272 ? -15.500 -11.052 31.853 1.00 64.27 250 LEU A N 1
ATOM 1904 C CA . LEU A 1 272 ? -16.044 -12.240 32.553 1.00 65.80 250 LEU A CA 1
ATOM 1905 C C . LEU A 1 272 ? -16.788 -13.214 31.603 1.00 68.16 250 LEU A C 1
ATOM 1906 O O . LEU A 1 272 ? -16.554 -14.423 31.660 1.00 70.31 250 LEU A O 1
ATOM 1908 N N . ASP A 1 273 ? -17.635 -12.685 30.715 1.00 67.61 251 ASP A N 1
ATOM 1909 C CA . ASP A 1 273 ? -18.353 -13.492 29.696 1.00 67.68 251 ASP A CA 1
ATOM 1910 C C . ASP A 1 273 ? -17.466 -13.986 28.526 1.00 68.42 251 ASP A C 1
ATOM 1911 O O . ASP A 1 273 ? -17.914 -14.791 27.710 1.00 70.35 251 ASP A O 1
ATOM 1913 N N . LYS A 1 274 ? -16.226 -13.493 28.440 1.00 68.69 252 LYS A N 1
ATOM 1914 C CA . LYS A 1 274 ? -15.244 -13.876 27.396 1.00 67.40 252 LYS A CA 1
ATOM 1915 C C . LYS A 1 274 ? -15.751 -13.577 25.974 1.00 66.71 252 LYS A C 1
ATOM 1916 O O . LYS A 1 274 ? -15.734 -14.430 25.083 1.00 62.71 252 LYS A O 1
ATOM 1918 N N . ARG A 1 275 ? -16.201 -12.337 25.801 1.00 68.06 253 ARG A N 1
ATOM 1919 C CA . ARG A 1 275 ? -16.655 -11.802 24.513 1.00 69.80 253 ARG A CA 1
ATOM 1920 C C . ARG A 1 275 ? -16.119 -10.388 24.294 1.00 71.35 253 ARG A C 1
ATOM 1921 O O . ARG A 1 275 ? -15.657 -9.750 25.245 1.00 68.12 253 ARG A O 1
ATOM 1922 N N . PRO A 1 276 ? -16.175 -9.885 23.040 1.00 73.76 254 PRO A N 1
ATOM 1923 C CA . PRO A 1 276 ? -15.792 -8.484 22.839 1.00 73.74 254 PRO A CA 1
ATOM 1924 C C . PRO A 1 276 ? -16.695 -7.505 23.612 1.00 74.91 254 PRO A C 1
ATOM 1925 O O . PRO A 1 276 ? -17.910 -7.711 23.698 1.00 79.81 254 PRO A O 1
ATOM 1929 N N . ALA A 1 277 ? -16.101 -6.439 24.140 1.00 71.14 255 ALA A N 1
ATOM 1930 C CA . ALA A 1 277 ? -16.868 -5.327 24.707 1.00 68.36 255 ALA A CA 1
ATOM 1931 C C . ALA A 1 277 ? -17.647 -4.586 23.608 1.00 66.28 255 ALA A C 1
ATOM 1932 O O . ALA A 1 277 ? -17.123 -4.359 22.517 1.00 64.42 255 ALA A O 1
ATOM 1934 N N . LYS A 1 278 ? -18.897 -4.240 23.909 1.00 63.38 256 LYS A N 1
ATOM 1935 C CA . LYS A 1 278 ? -19.725 -3.407 23.034 1.00 63.05 256 LYS A CA 1
ATOM 1936 C C . LYS A 1 278 ? -20.139 -2.150 23.819 1.00 60.59 256 LYS A C 1
ATOM 1937 O O . LYS A 1 278 ? -21.154 -2.144 24.521 1.00 59.66 256 LYS A O 1
ATOM 1941 N N . PHE A 1 279 ? -19.319 -1.103 23.709 1.00 57.29 257 PHE A N 1
ATOM 1942 C CA . PHE A 1 279 ? -19.464 0.083 24.556 1.00 54.72 257 PHE A CA 1
ATOM 1943 C C . PHE A 1 279 ? -20.628 0.935 24.115 1.00 53.06 257 PHE A C 1
ATOM 1944 O O . PHE A 1 279 ? -20.813 1.170 22.939 1.00 53.35 257 PHE A O 1
ATOM 1952 N N . THR A 1 280 ? -21.384 1.420 25.088 1.00 52.02 258 THR A N 1
ATOM 1953 C CA . THR A 1 280 ? -22.647 2.140 24.856 1.00 50.41 258 THR A CA 1
ATOM 1954 C C . THR A 1 280 ? -22.636 3.635 25.208 1.00 49.57 258 THR A C 1
ATOM 1955 O O . THR A 1 280 ? -23.519 4.377 24.766 1.00 51.11 258 THR A O 1
ATOM 1959 N N . TYR A 1 281 ? -21.670 4.088 25.999 1.00 47.56 259 TYR A N 1
ATOM 1960 C CA . TYR A 1 281 ? -21.649 5.500 26.423 1.00 47.11 259 TYR A CA 1
ATOM 1961 C C . TYR A 1 281 ? -21.582 6.448 25.219 1.00 46.72 259 TYR A C 1
ATOM 1962 O O . TYR A 1 281 ? -20.683 6.312 24.400 1.00 46.09 259 TYR A O 1
ATOM 1971 N N . ARG A 1 282 ? -22.534 7.385 25.125 1.00 47.73 260 ARG A N 1
ATOM 1972 C CA . ARG A 1 282 ? -22.631 8.341 24.008 1.00 49.37 260 ARG A CA 1
ATOM 1973 C C . ARG A 1 282 ? -22.659 9.797 24.483 1.00 49.34 260 ARG A C 1
ATOM 1974 O O . ARG A 1 282 ? -22.123 10.703 23.817 1.00 49.91 260 ARG A O 1
ATOM 1983 N N . SER B 1 22 ? 40.536 46.443 22.314 1.00 70.72 0 SER B N 1
ATOM 1984 C CA . SER B 1 22 ? 39.389 45.476 22.307 1.00 70.51 0 SER B CA 1
ATOM 1985 C C . SER B 1 22 ? 39.795 44.002 22.141 1.00 70.10 0 SER B C 1
ATOM 1986 O O . SER B 1 22 ? 39.078 43.130 22.630 1.00 66.55 0 SER B O 1
ATOM 1996 N N . THR B 1 24 ? 42.680 42.380 23.315 1.00 61.49 2 THR B N 1
ATOM 1997 C CA . THR B 1 24 ? 43.123 41.719 24.583 1.00 55.34 2 THR B CA 1
ATOM 1998 C C . THR B 1 24 ? 41.961 41.297 25.544 1.00 49.86 2 THR B C 1
ATOM 1999 O O . THR B 1 24 ? 42.095 40.370 26.368 1.00 51.47 2 THR B O 1
ATOM 2003 N N . LEU B 1 25 ? 40.817 41.967 25.432 1.00 43.90 3 LEU B N 1
ATOM 2004 C CA . LEU B 1 25 ? 39.670 41.699 26.318 1.00 41.42 3 LEU B CA 1
ATOM 2005 C C . LEU B 1 25 ? 39.236 40.236 26.211 1.00 37.45 3 LEU B C 1
ATOM 2006 O O . LEU B 1 25 ? 39.106 39.742 25.123 1.00 35.99 3 LEU B O 1
ATOM 2011 N N . PRO B 1 26 ? 39.042 39.548 27.347 1.00 36.59 4 PRO B N 1
ATOM 2012 C CA . PRO B 1 26 ? 38.663 38.135 27.262 1.00 35.20 4 PRO B CA 1
ATOM 2013 C C . PRO B 1 26 ? 37.233 37.901 26.766 1.00 34.65 4 PRO B C 1
ATOM 2014 O O . PRO B 1 26 ? 36.881 36.764 26.445 1.00 34.00 4 PRO B O 1
ATOM 2018 N N . ILE B 1 27 ? 36.402 38.949 26.793 1.00 34.17 5 ILE B N 1
ATOM 2019 C CA . ILE B 1 27 ? 35.060 38.931 26.233 1.00 32.77 5 ILE B CA 1
ATOM 2020 C C . ILE B 1 27 ? 34.761 40.347 25.769 1.00 31.97 5 ILE B C 1
ATOM 2021 O O . ILE B 1 27 ? 35.118 41.314 26.428 1.00 32.89 5 ILE B O 1
ATOM 2026 N N . ARG B 1 28 ? 34.079 40.484 24.643 1.00 30.79 6 ARG B N 1
ATOM 2027 C CA . ARG B 1 28 ? 33.739 41.811 24.139 1.00 31.03 6 ARG B CA 1
ATOM 2028 C C . ARG B 1 28 ? 32.429 41.843 23.382 1.00 31.14 6 ARG B C 1
ATOM 2029 O O . ARG B 1 28 ? 31.865 40.802 23.065 1.00 32.49 6 ARG B O 1
ATOM 2037 N N . LEU B 1 29 ? 31.978 43.058 23.077 1.00 31.07 7 LEU B N 1
ATOM 2038 C CA . LEU B 1 29 ? 30.809 43.276 22.241 1.00 30.31 7 LEU B CA 1
ATOM 2039 C C . LEU B 1 29 ? 31.197 43.962 20.948 1.00 30.81 7 LEU B C 1
ATOM 2040 O O . LEU B 1 29 ? 31.696 45.075 20.970 1.00 31.77 7 LEU B O 1
ATOM 2045 N N . ASP B 1 30 ? 31.003 43.266 19.830 1.00 30.85 8 ASP B N 1
ATOM 2046 C CA . ASP B 1 30 ? 31.174 43.841 18.495 1.00 30.77 8 ASP B CA 1
ATOM 2047 C C . ASP B 1 30 ? 29.828 44.282 17.996 1.00 31.64 8 ASP B C 1
ATOM 2048 O O . ASP B 1 30 ? 28.854 43.525 18.069 1.00 31.69 8 ASP B O 1
ATOM 2053 N N . ILE B 1 31 ? 29.774 45.488 17.444 1.00 32.90 9 ILE B N 1
ATOM 2054 C CA . ILE B 1 31 ? 28.564 46.028 16.851 1.00 34.13 9 ILE B CA 1
ATOM 2055 C C . ILE B 1 31 ? 28.741 46.009 15.354 1.00 33.97 9 ILE B C 1
ATOM 2056 O O . ILE B 1 31 ? 29.693 46.549 14.832 1.00 35.23 9 ILE B O 1
ATOM 2061 N N . ALA B 1 32 ? 27.800 45.388 14.665 1.00 34.13 10 ALA B N 1
ATOM 2062 C CA . ALA B 1 32 ? 27.719 45.447 13.200 1.00 33.63 10 ALA B CA 1
ATOM 2063 C C . ALA B 1 32 ? 26.239 45.401 12.809 1.00 33.27 10 ALA B C 1
ATOM 2064 O O . ALA B 1 32 ? 25.694 44.337 12.525 1.00 34.31 10 ALA B O 1
ATOM 2066 N N . ALA B 1 33 ? 25.596 46.573 12.856 1.00 31.98 11 ALA B N 1
ATOM 2067 C CA . ALA B 1 33 ? 24.152 46.699 12.707 1.00 31.86 11 ALA B CA 1
ATOM 2068 C C . ALA B 1 33 ? 23.632 45.870 11.521 1.00 31.62 11 ALA B C 1
ATOM 2069 O O . ALA B 1 33 ? 24.250 45.912 10.457 1.00 33.13 11 ALA B O 1
ATOM 2071 N N . PRO B 1 34 ? 22.543 45.106 11.668 1.00 29.83 12 PRO B N 1
ATOM 2072 C CA . PRO B 1 34 ? 21.673 45.072 12.845 1.00 29.15 12 PRO B CA 1
ATOM 2073 C C . PRO B 1 34 ? 22.061 44.079 13.959 1.00 29.07 12 PRO B C 1
ATOM 2074 O O . PRO B 1 34 ? 21.235 43.776 14.831 1.00 26.52 12 PRO B O 1
ATOM 2078 N N . LEU B 1 35 ? 23.301 43.597 13.943 1.00 29.35 13 LEU B N 1
ATOM 2079 C CA . LEU B 1 35 ? 23.764 42.644 14.952 1.00 29.37 13 LEU B CA 1
ATOM 2080 C C . LEU B 1 35 ? 24.671 43.269 15.988 1.00 28.97 13 LEU B C 1
ATOM 2081 O O . LEU B 1 35 ? 25.418 44.220 15.717 1.00 28.39 13 LEU B O 1
ATOM 2086 N N . ALA B 1 36 ? 24.622 42.683 17.174 1.00 28.14 14 ALA B N 1
ATOM 2087 C CA . ALA B 1 36 ? 25.690 42.816 18.158 1.00 27.90 14 ALA B CA 1
ATOM 2088 C C . ALA B 1 36 ? 26.173 41.423 18.472 1.00 27.53 14 ALA B C 1
ATOM 2089 O O . ALA B 1 36 ? 25.380 40.511 18.572 1.00 28.85 14 ALA B O 1
ATOM 2091 N N . GLU B 1 37 ? 27.472 41.255 18.652 1.00 27.10 15 GLU B N 1
ATOM 2092 C CA . GLU B 1 37 ? 28.045 39.942 18.894 1.00 27.05 15 GLU B CA 1
ATOM 2093 C C . GLU B 1 37 ? 28.850 39.955 20.172 1.00 27.22 15 GLU B C 1
ATOM 2094 O O . GLU B 1 37 ? 29.794 40.716 20.307 1.00 28.21 15 GLU B O 1
ATOM 2100 N N . ILE B 1 38 ? 28.451 39.126 21.119 1.00 26.09 16 ILE B N 1
ATOM 2101 C CA . ILE B 1 38 ? 29.239 38.904 22.319 1.00 26.15 16 ILE B CA 1
ATOM 2102 C C . ILE B 1 38 ? 30.261 37.838 21.956 1.00 26.36 16 ILE B C 1
ATOM 2103 O O . ILE B 1 38 ? 29.899 36.680 21.727 1.00 26.03 16 ILE B O 1
ATOM 2108 N N . VAL B 1 39 ? 31.527 38.221 21.935 1.00 26.54 17 VAL B N 1
ATOM 2109 C CA . VAL B 1 39 ? 32.593 37.333 21.452 1.00 27.17 17 VAL B CA 1
ATOM 2110 C C . VAL B 1 39 ? 33.499 36.925 22.603 1.00 27.60 17 VAL B C 1
ATOM 2111 O O . VAL B 1 39 ? 34.085 37.765 23.244 1.00 25.84 17 VAL B O 1
ATOM 2115 N N . LEU B 1 40 ? 33.557 35.626 22.875 1.00 29.07 18 LEU B N 1
ATOM 2116 C CA . LEU B 1 40 ? 34.425 35.099 23.921 1.00 30.77 18 LEU B CA 1
ATOM 2117 C C . LEU B 1 40 ? 35.806 35.026 23.311 1.00 34.27 18 LEU B C 1
ATOM 2118 O O . LEU B 1 40 ? 35.967 34.596 22.173 1.00 33.76 18 LEU B O 1
ATOM 2123 N N . ASN B 1 41 ? 36.805 35.433 24.072 1.00 36.75 19 ASN B N 1
ATOM 2124 C CA . ASN B 1 41 ? 38.127 35.654 23.484 1.00 40.36 19 ASN B CA 1
ATOM 2125 C C . ASN B 1 41 ? 39.301 35.375 24.399 1.00 41.93 19 ASN B C 1
ATOM 2126 O O . ASN B 1 41 ? 40.090 36.244 24.728 1.00 40.63 19 ASN B O 1
ATOM 2131 N N . LYS B 1 42 ? 39.317 34.167 24.906 1.00 42.79 20 LYS B N 1
ATOM 2132 C CA . LYS B 1 42 ? 40.429 33.650 25.651 1.00 46.48 20 LYS B CA 1
ATOM 2133 C C . LYS B 1 42 ? 40.930 32.391 24.985 1.00 46.56 20 LYS B C 1
ATOM 2134 O O . LYS B 1 42 ? 40.816 31.303 25.541 1.00 41.04 20 LYS B O 1
ATOM 2140 N N . PRO B 1 43 ? 41.472 32.541 23.772 1.00 52.23 21 PRO B N 1
ATOM 2141 C CA . PRO B 1 43 ? 41.745 31.363 22.948 1.00 56.36 21 PRO B CA 1
ATOM 2142 C C . PRO B 1 43 ? 42.766 30.414 23.573 1.00 55.67 21 PRO B C 1
ATOM 2143 O O . PRO B 1 43 ? 42.629 29.212 23.432 1.00 55.25 21 PRO B O 1
ATOM 2147 N N . GLU B 1 44 ? 43.713 30.971 24.318 1.00 57.08 22 GLU B N 1
ATOM 2148 C CA . GLU B 1 44 ? 44.727 30.194 25.042 1.00 56.77 22 GLU B CA 1
ATOM 2149 C C . GLU B 1 44 ? 44.199 29.279 26.158 1.00 55.74 22 GLU B C 1
ATOM 2150 O O . GLU B 1 44 ? 44.906 28.402 26.620 1.00 54.86 22 GLU B O 1
ATOM 2156 N N . ARG B 1 45 ? 42.961 29.491 26.588 1.00 54.28 23 ARG B N 1
ATOM 2157 C CA . ARG B 1 45 ? 42.279 28.572 27.518 1.00 51.23 23 ARG B CA 1
ATOM 2158 C C . ARG B 1 45 ? 40.987 27.995 26.876 1.00 45.07 23 ARG B C 1
ATOM 2159 O O . ARG B 1 45 ? 40.118 27.450 27.557 1.00 41.26 23 ARG B O 1
ATOM 2167 N N . ARG B 1 46 ? 40.886 28.073 25.546 1.00 41.52 24 ARG B N 1
ATOM 2168 C CA . ARG B 1 46 ? 39.696 27.614 24.791 1.00 40.11 24 ARG B CA 1
ATOM 2169 C C . ARG B 1 46 ? 38.410 28.196 25.370 1.00 36.25 24 ARG B C 1
ATOM 2170 O O . ARG B 1 46 ? 37.393 27.512 25.506 1.00 35.78 24 ARG B O 1
ATOM 2178 N N . ASN B 1 47 ? 38.490 29.481 25.688 1.00 32.71 25 ASN B N 1
ATOM 2179 C CA . ASN B 1 47 ? 37.374 30.283 26.197 1.00 32.19 25 ASN B CA 1
ATOM 2180 C C . ASN B 1 47 ? 36.776 29.794 27.501 1.00 32.59 25 ASN B C 1
ATOM 2181 O O . ASN B 1 47 ? 35.606 30.041 27.800 1.00 31.91 25 ASN B O 1
ATOM 2186 N N . ALA B 1 48 ? 37.604 29.121 28.293 1.00 32.72 26 ALA B N 1
ATOM 2187 C CA . ALA B 1 48 ? 37.210 28.717 29.633 1.00 32.29 26 ALA B CA 1
ATOM 2188 C C . ALA B 1 48 ? 36.788 29.959 30.380 1.00 31.30 26 ALA B C 1
ATOM 2189 O O . ALA B 1 48 ? 37.463 30.982 30.333 1.00 31.40 26 ALA B O 1
ATOM 2191 N N . LEU B 1 49 ? 35.671 29.867 31.072 1.00 31.13 27 LEU B N 1
ATOM 2192 C CA . LEU B 1 49 ? 35.039 31.053 31.628 1.00 31.20 27 LEU B CA 1
ATOM 2193 C C . LEU B 1 49 ? 35.650 31.464 32.969 1.00 32.40 27 LEU B C 1
ATOM 2194 O O . LEU B 1 49 ? 35.761 30.667 33.885 1.00 33.31 27 LEU B O 1
ATOM 2199 N N . SER B 1 50 ? 36.054 32.727 33.046 1.00 33.30 28 SER B N 1
ATOM 2200 C CA . SER B 1 50 ? 36.652 33.320 34.246 1.00 33.89 28 SER B CA 1
ATOM 2201 C C . SER B 1 50 ? 35.729 34.347 34.882 1.00 34.05 28 SER B C 1
ATOM 2202 O O . SER B 1 50 ? 34.738 34.745 34.288 1.00 33.78 28 SER B O 1
ATOM 2205 N N . VAL B 1 51 ? 36.078 34.743 36.102 1.00 34.56 29 VAL B N 1
ATOM 2206 C CA . VAL B 1 51 ? 35.328 35.713 36.887 1.00 34.97 29 VAL B CA 1
ATOM 2207 C C . VAL B 1 51 ? 35.061 36.964 36.092 1.00 35.08 29 VAL B C 1
ATOM 2208 O O . VAL B 1 51 ? 33.920 37.399 35.992 1.00 33.37 29 VAL B O 1
ATOM 2212 N N . ASP B 1 52 ? 36.112 37.515 35.492 1.00 38.37 30 ASP B N 1
ATOM 2213 C CA . ASP B 1 52 ? 35.993 38.783 34.743 1.00 41.33 30 ASP B CA 1
ATOM 2214 C C . ASP B 1 52 ? 35.121 38.651 33.468 1.00 39.33 30 ASP B C 1
ATOM 2215 O O . ASP B 1 52 ? 34.453 39.595 33.084 1.00 39.63 30 ASP B O 1
ATOM 2228 N N . TRP B 1 54 ? 32.410 36.454 33.224 1.00 31.87 32 TRP B N 1
ATOM 2229 C CA . TRP B 1 54 ? 31.058 36.419 33.800 1.00 30.32 32 TRP B CA 1
ATOM 2230 C C . TRP B 1 54 ? 30.613 37.814 34.234 1.00 31.09 32 TRP B C 1
ATOM 2231 O O . TRP B 1 54 ? 29.469 38.218 33.993 1.00 30.14 32 TRP B O 1
ATOM 2242 N N . ALA B 1 55 ? 31.525 38.538 34.887 1.00 31.19 33 ALA B N 1
ATOM 2243 C CA . ALA B 1 55 ? 31.218 39.860 35.468 1.00 31.17 33 ALA B CA 1
ATOM 2244 C C . ALA B 1 55 ? 30.865 40.893 34.404 1.00 30.61 33 ALA B C 1
ATOM 2245 O O . ALA B 1 55 ? 30.098 41.826 34.659 1.00 31.29 33 ALA B O 1
ATOM 2247 N N . ALA B 1 56 ? 31.461 40.744 33.234 1.00 29.61 34 ALA B N 1
ATOM 2248 C CA . ALA B 1 56 ? 31.264 41.675 32.125 1.00 28.96 34 ALA B CA 1
ATOM 2249 C C . ALA B 1 56 ? 29.937 41.484 31.368 1.00 28.18 34 ALA B C 1
ATOM 2250 O O . ALA B 1 56 ? 29.457 42.404 30.721 1.00 29.22 34 ALA B O 1
ATOM 2252 N N . ILE B 1 57 ? 29.358 40.299 31.441 1.00 27.02 35 ILE B N 1
ATOM 2253 C CA . ILE B 1 57 ? 28.246 39.920 30.555 1.00 26.48 35 ILE B CA 1
ATOM 2254 C C . ILE B 1 57 ? 27.011 40.806 30.716 1.00 26.70 35 ILE B C 1
ATOM 2255 O O . ILE B 1 57 ? 26.495 41.311 29.730 1.00 27.45 35 ILE B O 1
ATOM 2260 N N . PRO B 1 58 ? 26.549 41.041 31.955 1.00 26.91 36 PRO B N 1
ATOM 2261 C CA . PRO B 1 58 ? 25.369 41.908 32.073 1.00 26.71 36 PRO B CA 1
ATOM 2262 C C . PRO B 1 58 ? 25.546 43.278 31.393 1.00 27.21 36 PRO B C 1
ATOM 2263 O O . PRO B 1 58 ? 24.608 43.790 30.781 1.00 28.03 36 PRO B O 1
ATOM 2267 N N . GLY B 1 59 ? 26.744 43.857 31.497 1.00 28.08 37 GLY B N 1
ATOM 2268 C CA . GLY B 1 59 ? 27.050 45.162 30.865 1.00 27.56 37 GLY B CA 1
ATOM 2269 C C . GLY B 1 59 ? 27.036 45.117 29.350 1.00 27.08 37 GLY B C 1
ATOM 2270 O O . GLY B 1 59 ? 26.527 46.020 28.696 1.00 27.29 37 GLY B O 1
ATOM 2271 N N . LEU B 1 60 ? 27.568 44.039 28.789 1.00 26.57 38 LEU B N 1
ATOM 2272 C CA . LEU B 1 60 ? 27.535 43.842 27.334 1.00 25.95 38 LEU B CA 1
ATOM 2273 C C . LEU B 1 60 ? 26.124 43.673 26.812 1.00 25.30 38 LEU B C 1
ATOM 2274 O O . LEU B 1 60 ? 25.748 44.245 25.787 1.00 26.32 38 LEU B O 1
ATOM 2279 N N . VAL B 1 61 ? 25.333 42.879 27.521 1.00 25.75 39 VAL B N 1
ATOM 2280 C CA . VAL B 1 61 ? 23.924 42.672 27.157 1.00 25.50 39 VAL B CA 1
ATOM 2281 C C . VAL B 1 61 ? 23.162 44.005 27.217 1.00 26.35 39 VAL B C 1
ATOM 2282 O O . VAL B 1 61 ? 22.387 44.345 26.321 1.00 24.72 39 VAL B O 1
ATOM 2286 N N . ALA B 1 62 ? 23.372 44.748 28.304 1.00 27.43 40 ALA B N 1
ATOM 2287 C CA . ALA B 1 62 ? 22.740 46.062 28.466 1.00 28.12 40 ALA B CA 1
ATOM 2288 C C . ALA B 1 62 ? 23.125 46.999 27.330 1.00 29.72 40 ALA B C 1
ATOM 2289 O O . ALA B 1 62 ? 22.291 47.761 26.834 1.00 30.58 40 ALA B O 1
ATOM 2291 N N . GLU B 1 63 ? 24.402 46.985 26.952 1.00 29.85 41 GLU B N 1
ATOM 2292 C CA . GLU B 1 63 ? 24.868 47.867 25.885 1.00 30.63 41 GLU B CA 1
ATOM 2293 C C . GLU B 1 63 ? 24.139 47.566 24.573 1.00 29.19 41 GLU B C 1
ATOM 2294 O O . GLU B 1 63 ? 23.672 48.470 23.869 1.00 27.50 41 GLU B O 1
ATOM 2300 N N . ALA B 1 64 ? 24.094 46.283 24.232 1.00 27.78 42 ALA B N 1
ATOM 2301 C CA . ALA B 1 64 ? 23.407 45.825 23.008 1.00 26.36 42 ALA B CA 1
ATOM 2302 C C . ALA B 1 64 ? 21.934 46.223 23.005 1.00 26.13 42 ALA B C 1
ATOM 2303 O O . ALA B 1 64 ? 21.414 46.725 22.003 1.00 26.14 42 ALA B O 1
ATOM 2305 N N . ASN B 1 65 ? 21.278 46.039 24.147 1.00 26.10 43 ASN B N 1
ATOM 2306 C CA . ASN B 1 65 ? 19.844 46.391 24.284 1.00 27.05 43 ASN B CA 1
ATOM 2307 C C . ASN B 1 65 ? 19.548 47.889 24.258 1.00 27.83 43 ASN B C 1
ATOM 2308 O O . ASN B 1 65 ? 18.504 48.292 23.766 1.00 28.54 43 ASN B O 1
ATOM 2313 N N . ALA B 1 66 ? 20.506 48.706 24.685 1.00 28.46 44 ALA B N 1
ATOM 2314 C CA . ALA B 1 66 ? 20.344 50.158 24.642 1.00 29.94 44 ALA B CA 1
ATOM 2315 C C . ALA B 1 66 ? 20.651 50.782 23.278 1.00 30.63 44 ALA B C 1
ATOM 2316 O O . ALA B 1 66 ? 20.225 51.890 23.010 1.00 30.99 44 ALA B O 1
ATOM 2318 N N . ASN B 1 67 ? 21.388 50.076 22.434 1.00 31.24 45 ASN B N 1
ATOM 2319 C CA . ASN B 1 67 ? 21.780 50.590 21.126 1.00 32.51 45 ASN B CA 1
ATOM 2320 C C . ASN B 1 67 ? 20.657 50.334 20.104 1.00 33.12 45 ASN B C 1
ATOM 2321 O O . ASN B 1 67 ? 20.416 49.195 19.739 1.00 32.95 45 ASN B O 1
ATOM 2326 N N . PRO B 1 68 ? 19.997 51.400 19.610 1.00 34.01 46 PRO B N 1
ATOM 2327 C CA . PRO B 1 68 ? 18.861 51.209 18.699 1.00 33.74 46 PRO B CA 1
ATOM 2328 C C . PRO B 1 68 ? 19.186 50.599 17.345 1.00 33.67 46 PRO B C 1
ATOM 2329 O O . PRO B 1 68 ? 18.280 50.142 16.655 1.00 33.42 46 PRO B O 1
ATOM 2333 N N . ASP B 1 69 ? 20.445 50.641 16.930 1.00 34.02 47 ASP B N 1
ATOM 2334 C CA . ASP B 1 69 ? 20.848 50.004 15.669 1.00 34.82 47 ASP B CA 1
ATOM 2335 C C . ASP B 1 69 ? 20.925 48.493 15.777 1.00 33.43 47 ASP B C 1
ATOM 2336 O O . ASP B 1 69 ? 21.032 47.820 14.769 1.00 33.50 47 ASP B O 1
ATOM 2341 N N . VAL B 1 70 ? 20.971 47.983 17.008 1.00 31.67 48 VAL B N 1
ATOM 2342 C CA . VAL B 1 70 ? 21.080 46.556 17.265 1.00 29.77 48 VAL B CA 1
ATOM 2343 C C . VAL B 1 70 ? 19.697 45.956 17.383 1.00 28.17 48 VAL B C 1
ATOM 2344 O O . VAL B 1 70 ? 18.881 46.409 18.164 1.00 26.93 48 VAL B O 1
ATOM 2348 N N . LYS B 1 71 ? 19.446 44.937 16.589 1.00 26.90 49 LYS B N 1
ATOM 2349 C CA . LYS B 1 71 ? 18.189 44.171 16.671 1.00 26.68 49 LYS B CA 1
ATOM 2350 C C . LYS B 1 71 ? 18.359 42.815 17.339 1.00 25.86 49 LYS B C 1
ATOM 2351 O O . LYS B 1 71 ? 17.470 42.375 18.050 1.00 24.74 49 LYS B O 1
ATOM 2357 N N . LEU B 1 72 ? 19.464 42.146 17.034 1.00 26.60 50 LEU B N 1
ATOM 2358 C CA . LEU B 1 72 ? 19.752 40.826 17.554 1.00 27.24 50 LEU B CA 1
ATOM 2359 C C . LEU B 1 72 ? 21.135 40.753 18.111 1.00 28.27 50 LEU B C 1
ATOM 2360 O O . LEU B 1 72 ? 22.052 41.410 17.614 1.00 29.18 50 LEU B O 1
ATOM 2365 N N . ILE B 1 73 ? 21.267 39.888 19.114 1.00 26.85 51 ILE B N 1
ATOM 2366 C CA . ILE B 1 73 ? 22.521 39.608 19.769 1.00 26.31 51 ILE B CA 1
ATOM 2367 C C . ILE B 1 73 ? 22.941 38.187 19.453 1.00 25.63 51 ILE B C 1
ATOM 2368 O O . ILE B 1 73 ? 22.121 37.267 19.511 1.00 26.14 51 ILE B O 1
ATOM 2373 N N . LEU B 1 74 ? 24.218 38.028 19.094 1.00 24.85 52 LEU B N 1
ATOM 2374 C CA . LEU B 1 74 ? 24.844 36.698 18.934 1.00 25.31 52 LEU B CA 1
ATOM 2375 C C . LEU B 1 74 ? 25.848 36.465 20.052 1.00 25.33 52 LEU B C 1
ATOM 2376 O O . LEU B 1 74 ? 26.397 37.417 20.579 1.00 24.45 52 LEU B O 1
ATOM 2381 N N . ILE B 1 75 ? 26.015 35.203 20.449 1.00 26.41 53 ILE B N 1
ATOM 2382 C CA . ILE B 1 75 ? 27.085 34.801 21.367 1.00 27.29 53 ILE B CA 1
ATOM 2383 C C . ILE B 1 75 ? 27.880 33.740 20.675 1.00 25.73 53 ILE B C 1
ATOM 2384 O O . ILE B 1 75 ? 27.327 32.724 20.286 1.00 24.91 53 ILE B O 1
ATOM 2389 N N . HIS B 1 76 ? 29.193 33.942 20.580 1.00 25.99 54 HIS B N 1
ATOM 2390 C CA . HIS B 1 76 ? 30.082 32.904 20.009 1.00 26.34 54 HIS B CA 1
ATOM 2391 C C . HIS B 1 76 ? 31.527 32.988 20.473 1.00 27.12 54 HIS B C 1
ATOM 2392 O O . HIS B 1 76 ? 31.918 33.928 21.146 1.00 27.44 54 HIS B O 1
ATOM 2399 N N . GLY B 1 77 ? 32.298 31.953 20.129 1.00 28.27 55 GLY B N 1
ATOM 2400 C CA . GLY B 1 77 ? 33.677 31.783 20.608 1.00 29.25 55 GLY B CA 1
ATOM 2401 C C . GLY B 1 77 ? 34.786 32.387 19.761 1.00 29.32 55 GLY B C 1
ATOM 2402 O O . GLY B 1 77 ? 35.945 32.109 19.989 1.00 29.17 55 GLY B O 1
ATOM 2403 N N . GLY B 1 78 ? 34.425 33.271 18.854 1.00 29.81 56 GLY B N 1
ATOM 2404 C CA . GLY B 1 78 ? 35.354 33.892 17.907 1.00 31.76 56 GLY B CA 1
ATOM 2405 C C . GLY B 1 78 ? 36.172 32.892 17.109 1.00 33.73 56 GLY B C 1
ATOM 2406 O O . GLY B 1 78 ? 35.616 31.973 16.516 1.00 32.66 56 GLY B O 1
ATOM 2407 N N . ASP B 1 79 ? 37.494 33.037 17.153 1.00 35.51 57 ASP B N 1
ATOM 2408 C CA . ASP B 1 79 ? 38.421 32.116 16.472 1.00 39.11 57 ASP B CA 1
ATOM 2409 C C . ASP B 1 79 ? 39.234 31.249 17.465 1.00 37.95 57 ASP B C 1
ATOM 2410 O O . ASP B 1 79 ? 40.276 30.726 17.132 1.00 39.25 57 ASP B O 1
ATOM 2415 N N . ALA B 1 80 ? 38.708 31.043 18.668 1.00 37.12 58 ALA B N 1
ATOM 2416 C CA . ALA B 1 80 ? 39.340 30.153 19.668 1.00 36.31 58 ALA B CA 1
ATOM 2417 C C . ALA B 1 80 ? 39.242 28.666 19.329 1.00 36.35 58 ALA B C 1
ATOM 2418 O O . ALA B 1 80 ? 39.929 27.846 19.954 1.00 35.75 58 ALA B O 1
ATOM 2420 N N . GLY B 1 81 ? 38.370 28.317 18.376 1.00 37.44 59 GLY B N 1
ATOM 2421 C CA . GLY B 1 81 ? 38.089 26.911 18.057 1.00 38.69 59 GLY B CA 1
ATOM 2422 C C . GLY B 1 81 ? 37.235 26.206 19.100 1.00 38.04 59 GLY B C 1
ATOM 2423 O O . GLY B 1 81 ? 37.095 24.986 19.063 1.00 43.01 59 GLY B O 1
ATOM 2424 N N . ALA B 1 82 ? 36.686 26.966 20.037 1.00 36.47 60 ALA B N 1
ATOM 2425 C CA . ALA B 1 82 ? 35.790 26.450 21.073 1.00 34.90 60 ALA B CA 1
ATOM 2426 C C . ALA B 1 82 ? 34.823 27.534 21.500 1.00 33.79 60 ALA B C 1
ATOM 2427 O O . ALA B 1 82 ? 35.129 28.706 21.390 1.00 33.83 60 ALA B O 1
ATOM 2429 N N . PHE B 1 83 ? 33.630 27.125 21.904 1.00 31.92 61 PHE B N 1
ATOM 2430 C CA . PHE B 1 83 ? 32.625 28.059 22.415 1.00 30.87 61 PHE B CA 1
ATOM 2431 C C . PHE B 1 83 ? 33.015 28.451 23.851 1.00 30.73 61 PHE B C 1
ATOM 2432 O O . PHE B 1 83 ? 33.368 29.589 24.102 1.00 29.14 61 PHE B O 1
ATOM 2440 N N . ALA B 1 84 ? 33.075 27.458 24.730 1.00 31.26 62 ALA B N 1
ATOM 2441 C CA . ALA B 1 84 ? 33.656 27.622 26.052 1.00 33.45 62 ALA B CA 1
ATOM 2442 C C . ALA B 1 84 ? 33.996 26.267 26.636 1.00 35.45 62 ALA B C 1
ATOM 2443 O O . ALA B 1 84 ? 33.135 25.409 26.790 1.00 34.23 62 ALA B O 1
ATOM 2445 N N . ALA B 1 85 ? 35.267 26.089 26.984 1.00 38.46 63 ALA B N 1
ATOM 2446 C CA . ALA B 1 85 ? 35.807 24.803 27.479 1.00 41.07 63 ALA B CA 1
ATOM 2447 C C . ALA B 1 85 ? 35.681 24.703 29.021 1.00 42.84 63 ALA B C 1
ATOM 2448 O O . ALA B 1 85 ? 36.665 24.456 29.721 1.00 45.21 63 ALA B O 1
ATOM 2450 N N . GLY B 1 86 ? 34.469 24.883 29.536 1.00 43.20 64 GLY B N 1
ATOM 2451 C CA . GLY B 1 86 ? 34.230 24.777 30.963 1.00 46.26 64 GLY B CA 1
ATOM 2452 C C . GLY B 1 86 ? 34.726 25.982 31.750 1.00 50.88 64 GLY B C 1
ATOM 2453 O O . GLY B 1 86 ? 35.016 27.048 31.209 1.00 50.37 64 GLY B O 1
ATOM 2454 N N . ALA B 1 87 ? 34.873 25.769 33.049 1.00 55.05 65 ALA B N 1
ATOM 2455 C CA . ALA B 1 87 ? 35.457 26.760 33.951 1.00 55.92 65 ALA B CA 1
ATOM 2456 C C . ALA B 1 87 ? 37.014 26.793 33.899 1.00 56.24 65 ALA B C 1
ATOM 2457 O O . ALA B 1 87 ? 37.684 25.780 33.647 1.00 55.47 65 ALA B O 1
ATOM 2459 N N . ASP B 1 88 ? 37.567 27.977 34.143 1.00 53.05 66 ASP B N 1
ATOM 2460 C CA . ASP B 1 88 ? 39.012 28.164 34.179 1.00 54.45 66 ASP B CA 1
ATOM 2461 C C . ASP B 1 88 ? 39.577 27.548 35.443 1.00 54.32 66 ASP B C 1
ATOM 2462 O O . ASP B 1 88 ? 39.269 27.999 36.554 1.00 51.24 66 ASP B O 1
ATOM 2467 N N . ILE B 1 89 ? 40.370 26.496 35.257 1.00 53.82 67 ILE B N 1
ATOM 2468 C CA . ILE B 1 89 ? 40.927 25.725 36.369 1.00 55.32 67 ILE B CA 1
ATOM 2469 C C . ILE B 1 89 ? 41.834 26.541 37.291 1.00 54.38 67 ILE B C 1
ATOM 2470 O O . ILE B 1 89 ? 41.899 26.271 38.505 1.00 58.00 67 ILE B O 1
ATOM 2475 N N . SER B 1 90 ? 42.512 27.537 36.714 1.00 51.03 68 SER B N 1
ATOM 2476 C CA . SER B 1 90 ? 43.420 28.414 37.472 1.00 49.87 68 SER B CA 1
ATOM 2477 C C . SER B 1 90 ? 42.715 29.281 38.528 1.00 48.76 68 SER B C 1
ATOM 2478 O O . SER B 1 90 ? 43.352 29.698 39.473 1.00 50.20 68 SER B O 1
ATOM 2481 N N . GLU B 1 91 ? 41.406 29.489 38.385 1.00 48.11 69 GLU B N 1
ATOM 2482 C CA . GLU B 1 91 ? 40.593 30.249 39.350 1.00 48.60 69 GLU B CA 1
ATOM 2483 C C . GLU B 1 91 ? 39.807 29.397 40.348 1.00 49.39 69 GLU B C 1
ATOM 2484 O O . GLU B 1 91 ? 39.259 29.917 41.321 1.00 49.24 69 GLU B O 1
ATOM 2490 N N . PHE B 1 92 ? 39.749 28.096 40.106 1.00 49.80 70 PHE B N 1
ATOM 2491 C CA . PHE B 1 92 ? 39.097 27.123 40.997 1.00 50.76 70 PHE B CA 1
ATOM 2492 C C . PHE B 1 92 ? 39.456 27.329 42.471 1.00 50.59 70 PHE B C 1
ATOM 2493 O O . PHE B 1 92 ? 38.594 27.391 43.355 1.00 51.18 70 PHE B O 1
ATOM 2501 N N . GLU B 1 93 ? 40.752 27.461 42.725 1.00 52.08 71 GLU B N 1
ATOM 2502 C CA . GLU B 1 93 ? 41.276 27.633 44.079 1.00 53.94 71 GLU B CA 1
ATOM 2503 C C . GLU B 1 93 ? 40.746 28.874 44.768 1.00 53.84 71 GLU B C 1
ATOM 2504 O O . GLU B 1 93 ? 40.534 28.867 45.977 1.00 56.12 71 GLU B O 1
ATOM 2510 N N . THR B 1 94 ? 40.639 29.955 44.001 1.00 52.09 72 THR B N 1
ATOM 2511 C CA . THR B 1 94 ? 40.180 31.246 44.503 1.00 52.08 72 THR B CA 1
ATOM 2512 C C . THR B 1 94 ? 38.672 31.186 44.748 1.00 49.97 72 THR B C 1
ATOM 2513 O O . THR B 1 94 ? 38.222 31.447 45.846 1.00 49.79 72 THR B O 1
ATOM 2517 N N . ILE B 1 95 ? 37.914 30.867 43.701 1.00 46.97 73 ILE B N 1
ATOM 2518 C CA . ILE B 1 95 ? 36.441 30.827 43.748 1.00 45.35 73 ILE B CA 1
ATOM 2519 C C . ILE B 1 95 ? 35.851 29.925 44.820 1.00 41.81 73 ILE B C 1
ATOM 2520 O O . ILE B 1 95 ? 34.814 30.234 45.388 1.00 39.72 73 ILE B O 1
ATOM 2525 N N . TYR B 1 96 ? 36.515 28.808 45.065 1.00 42.41 74 TYR B N 1
ATOM 2526 C CA . TYR B 1 96 ? 36.052 27.808 46.045 1.00 43.07 74 TYR B CA 1
ATOM 2527 C C . TYR B 1 96 ? 36.879 27.742 47.329 1.00 43.31 74 TYR B C 1
ATOM 2528 O O . TYR B 1 96 ? 36.694 26.844 48.135 1.00 44.69 74 TYR B O 1
ATOM 2537 N N . ALA B 1 97 ? 37.742 28.728 47.547 1.00 43.60 75 ALA B N 1
ATOM 2538 C CA . ALA B 1 97 ? 38.537 28.808 48.784 1.00 44.20 75 ALA B CA 1
ATOM 2539 C C . ALA B 1 97 ? 37.643 28.879 50.018 1.00 45.05 75 ALA B C 1
ATOM 2540 O O . ALA B 1 97 ? 37.950 28.267 51.032 1.00 46.89 75 ALA B O 1
ATOM 2542 N N . THR B 1 98 ? 36.568 29.656 49.926 1.00 44.55 76 THR B N 1
ATOM 2543 C CA . THR B 1 98 ? 35.609 29.844 51.028 1.00 45.26 76 THR B CA 1
ATOM 2544 C C . THR B 1 98 ? 34.171 29.718 50.562 1.00 46.99 76 THR B C 1
ATOM 2545 O O . THR B 1 98 ? 33.876 29.782 49.368 1.00 46.09 76 THR B O 1
ATOM 2549 N N . GLU B 1 99 ? 33.267 29.560 51.519 1.00 50.29 77 GLU B N 1
ATOM 2550 C CA . GLU B 1 99 ? 31.827 29.529 51.238 1.00 53.96 77 GLU B CA 1
ATOM 2551 C C . GLU B 1 99 ? 31.378 30.854 50.615 1.00 52.05 77 GLU B C 1
ATOM 2552 O O . GLU B 1 99 ? 30.544 30.869 49.709 1.00 48.41 77 GLU B O 1
ATOM 2558 N N . ASP B 1 100 ? 31.945 31.950 51.118 1.00 49.39 78 ASP B N 1
ATOM 2559 C CA . ASP B 1 100 ? 31.635 33.292 50.621 1.00 48.43 78 ASP B CA 1
ATOM 2560 C C . ASP B 1 100 ? 32.028 33.511 49.181 1.00 44.35 78 ASP B C 1
ATOM 2561 O O . ASP B 1 100 ? 31.267 34.065 48.422 1.00 44.28 78 ASP B O 1
ATOM 2566 N N . ALA B 1 101 ? 33.243 33.118 48.844 1.00 39.52 79 ALA B N 1
ATOM 2567 C CA . ALA B 1 101 ? 33.726 33.238 47.482 1.00 38.13 79 ALA B CA 1
ATOM 2568 C C . ALA B 1 101 ? 32.870 32.415 46.501 1.00 35.92 79 ALA B C 1
ATOM 2569 O O . ALA B 1 101 ? 32.535 32.874 45.421 1.00 34.19 79 ALA B O 1
ATOM 2571 N N . ALA B 1 102 ? 32.525 31.207 46.918 1.00 34.52 80 ALA B N 1
ATOM 2572 C CA . ALA B 1 102 ? 31.707 30.294 46.128 1.00 34.96 80 ALA B CA 1
ATOM 2573 C C . ALA B 1 102 ? 30.313 30.874 45.911 1.00 35.53 80 ALA B C 1
ATOM 2574 O O . ALA B 1 102 ? 29.799 30.839 44.809 1.00 34.25 80 ALA B O 1
ATOM 2576 N N . LYS B 1 103 ? 29.725 31.414 46.970 1.00 35.42 81 LYS B N 1
ATOM 2577 C CA . LYS B 1 103 ? 28.431 32.078 46.889 1.00 36.62 81 LYS B CA 1
ATOM 2578 C C . LYS B 1 103 ? 28.459 33.273 45.920 1.00 34.66 81 LYS B C 1
ATOM 2579 O O . LYS B 1 103 ? 27.564 33.420 45.089 1.00 32.64 81 LYS B O 1
ATOM 2585 N N . ALA B 1 104 ? 29.495 34.094 46.017 1.00 32.73 82 ALA B N 1
ATOM 2586 C CA . ALA B 1 104 ? 29.669 35.239 45.124 1.00 32.39 82 ALA B CA 1
ATOM 2587 C C . ALA B 1 104 ? 29.835 34.814 43.659 1.00 32.91 82 ALA B C 1
ATOM 2588 O O . ALA B 1 104 ? 29.356 35.477 42.745 1.00 32.63 82 ALA B O 1
ATOM 2590 N N . SER B 1 105 ? 30.543 33.714 43.455 1.00 33.87 83 SER B N 1
ATOM 2591 C CA . SER B 1 105 ? 30.692 33.126 42.123 1.00 35.46 83 SER B CA 1
ATOM 2592 C C . SER B 1 105 ? 29.335 32.743 41.530 1.00 34.10 83 SER B C 1
ATOM 2593 O O . SER B 1 105 ? 29.010 33.131 40.416 1.00 33.00 83 SER B O 1
ATOM 2596 N N . GLY B 1 106 ? 28.550 32.025 42.314 1.00 32.20 84 GLY B N 1
ATOM 2597 C CA . GLY B 1 106 ? 27.195 31.662 41.949 1.00 33.52 84 GLY B CA 1
ATOM 2598 C C . GLY B 1 106 ? 26.318 32.845 41.575 1.00 35.29 84 GLY B C 1
ATOM 2599 O O . GLY B 1 106 ? 25.605 32.784 40.581 1.00 35.01 84 GLY B O 1
ATOM 2600 N N . GLN B 1 107 ? 26.383 33.916 42.363 1.00 35.87 85 GLN B N 1
ATOM 2601 C CA . GLN B 1 107 ? 25.582 35.129 42.119 1.00 37.84 85 GLN B CA 1
ATOM 2602 C C . GLN B 1 107 ? 25.999 35.829 40.833 1.00 36.26 85 GLN B C 1
ATOM 2603 O O . GLN B 1 107 ? 25.172 36.250 40.046 1.00 35.00 85 GLN B O 1
ATOM 2609 N N . ARG B 1 108 ? 27.300 35.937 40.652 1.00 33.75 86 ARG B N 1
ATOM 2610 C CA . ARG B 1 108 ? 27.876 36.531 39.464 1.00 34.10 86 ARG B CA 1
ATOM 2611 C C . ARG B 1 108 ? 27.449 35.787 38.171 1.00 31.69 86 ARG B C 1
ATOM 2612 O O . ARG B 1 108 ? 27.070 36.400 37.162 1.00 29.52 86 ARG B O 1
ATOM 2620 N N . ILE B 1 109 ? 27.526 34.469 38.222 1.00 30.05 87 ILE B N 1
ATOM 2621 C CA . ILE B 1 109 ? 27.154 33.624 37.087 1.00 29.13 87 ILE B CA 1
ATOM 2622 C C . ILE B 1 109 ? 25.643 33.722 36.809 1.00 27.95 87 ILE B C 1
ATOM 2623 O O . ILE B 1 109 ? 25.241 33.911 35.678 1.00 27.17 87 ILE B O 1
ATOM 2628 N N . ALA B 1 110 ? 24.832 33.624 37.860 1.00 26.83 88 ALA B N 1
ATOM 2629 C CA . ALA B 1 110 ? 23.376 33.765 37.743 1.00 26.28 88 ALA B CA 1
ATOM 2630 C C . ALA B 1 110 ? 22.987 35.114 37.110 1.00 27.16 88 ALA B C 1
ATOM 2631 O O . ALA B 1 110 ? 22.133 35.169 36.241 1.00 26.34 88 ALA B O 1
ATOM 2633 N N . GLN B 1 111 ? 23.626 36.189 37.558 1.00 28.05 89 GLN B N 1
ATOM 2634 C CA . GLN B 1 111 ? 23.396 37.520 36.981 1.00 29.39 89 GLN B CA 1
ATOM 2635 C C . GLN B 1 111 ? 23.704 37.585 35.501 1.00 27.11 89 GLN B C 1
ATOM 2636 O O . GLN B 1 111 ? 22.935 38.155 34.726 1.00 24.94 89 GLN B O 1
ATOM 2642 N N . ALA B 1 112 ? 24.829 36.992 35.110 1.00 25.59 90 ALA B N 1
ATOM 2643 C CA . ALA B 1 112 ? 25.195 36.921 33.672 1.00 25.59 90 ALA B CA 1
ATOM 2644 C C . ALA B 1 112 ? 24.154 36.163 32.854 1.00 24.75 90 ALA B C 1
ATOM 2645 O O . ALA B 1 112 ? 23.680 36.644 31.819 1.00 25.48 90 ALA B O 1
ATOM 2647 N N . LEU B 1 113 ? 23.807 34.977 33.330 1.00 24.81 91 LEU B N 1
ATOM 2648 C CA . LEU B 1 113 ? 22.869 34.105 32.603 1.00 24.74 91 LEU B CA 1
ATOM 2649 C C . LEU B 1 113 ? 21.469 34.675 32.548 1.00 26.07 91 LEU B C 1
ATOM 2650 O O . LEU B 1 113 ? 20.831 34.670 31.492 1.00 25.66 91 LEU B O 1
ATOM 2655 N N . ASP B 1 114 ? 20.995 35.198 33.668 1.00 27.24 92 ASP B N 1
ATOM 2656 C CA . ASP B 1 114 ? 19.675 35.866 33.698 1.00 28.61 92 ASP B CA 1
ATOM 2657 C C . ASP B 1 114 ? 19.640 37.100 32.786 1.00 27.39 92 ASP B C 1
ATOM 2658 O O . ASP B 1 114 ? 18.629 37.370 32.135 1.00 27.17 92 ASP B O 1
ATOM 2663 N N . ALA B 1 115 ? 20.738 37.845 32.734 1.00 25.89 93 ALA B N 1
ATOM 2664 C CA . ALA B 1 115 ? 20.819 38.996 31.840 1.00 26.73 93 ALA B CA 1
ATOM 2665 C C . ALA B 1 115 ? 20.646 38.577 30.376 1.00 26.58 93 ALA B C 1
ATOM 2666 O O . ALA B 1 115 ? 19.906 39.194 29.620 1.00 25.97 93 ALA B O 1
ATOM 2668 N N . ILE B 1 116 ? 21.333 37.509 29.990 1.00 26.35 94 ILE B N 1
ATOM 2669 C CA . ILE B 1 116 ? 21.190 36.976 28.640 1.00 26.00 94 ILE B CA 1
ATOM 2670 C C . ILE B 1 116 ? 19.747 36.521 28.414 1.00 25.88 94 ILE B C 1
ATOM 2671 O O . ILE B 1 116 ? 19.112 36.924 27.423 1.00 24.15 94 ILE B O 1
ATOM 2676 N N . GLU B 1 117 ? 19.234 35.679 29.325 1.00 25.16 95 GLU B N 1
ATOM 2677 C CA . GLU B 1 117 ? 17.893 35.108 29.187 1.00 25.66 95 GLU B CA 1
ATOM 2678 C C . GLU B 1 117 ? 16.817 36.171 29.039 1.00 26.35 95 GLU B C 1
ATOM 2679 O O . GLU B 1 117 ? 15.918 36.066 28.200 1.00 28.28 95 GLU B O 1
ATOM 2685 N N . ASN B 1 118 ? 16.902 37.181 29.879 1.00 27.28 96 ASN B N 1
ATOM 2686 C CA . ASN B 1 118 ? 15.911 38.269 29.909 1.00 28.11 96 ASN B CA 1
ATOM 2687 C C . ASN B 1 118 ? 16.156 39.415 28.937 1.00 27.13 96 ASN B C 1
ATOM 2688 O O . ASN B 1 118 ? 15.384 40.349 28.906 1.00 25.68 96 ASN B O 1
ATOM 2693 N N . SER B 1 119 ? 17.222 39.330 28.140 1.00 26.25 97 SER B N 1
ATOM 2694 C CA . SER B 1 119 ? 17.491 40.306 27.099 1.00 25.64 97 SER B CA 1
ATOM 2695 C C . SER B 1 119 ? 16.209 40.592 26.314 1.00 26.55 97 SER B C 1
ATOM 2696 O O . SER B 1 119 ? 15.562 39.684 25.819 1.00 25.36 97 SER B O 1
ATOM 2699 N N . GLU B 1 120 ? 15.843 41.863 26.241 1.00 27.86 98 GLU B N 1
ATOM 2700 C CA . GLU B 1 120 ? 14.705 42.280 25.441 1.00 29.21 98 GLU B CA 1
ATOM 2701 C C . GLU B 1 120 ? 14.865 41.826 23.978 1.00 27.38 98 GLU B C 1
ATOM 2702 O O . GLU B 1 120 ? 13.917 41.300 23.364 1.00 26.03 98 GLU B O 1
ATOM 2708 N N . LYS B 1 121 ? 16.073 42.006 23.456 1.00 25.94 99 LYS B N 1
ATOM 2709 C CA . LYS B 1 121 ? 16.388 41.576 22.112 1.00 25.73 99 LYS B CA 1
ATOM 2710 C C . LYS B 1 121 ? 16.778 40.104 22.119 1.00 24.49 99 LYS B C 1
ATOM 2711 O O . LYS B 1 121 ? 17.448 39.656 23.031 1.00 23.41 99 LYS B O 1
ATOM 2717 N N . PRO B 1 122 ? 16.387 39.356 21.076 1.00 24.56 100 PRO B N 1
ATOM 2718 C CA . PRO B 1 122 ? 16.750 37.936 21.070 1.00 23.93 100 PRO B CA 1
ATOM 2719 C C . PRO B 1 122 ? 18.241 37.686 20.973 1.00 24.17 100 PRO B C 1
ATOM 2720 O O . PRO B 1 122 ? 18.974 38.480 20.371 1.00 24.19 100 PRO B O 1
ATOM 2724 N N . VAL B 1 123 ? 18.644 36.540 21.527 1.00 23.14 101 VAL B N 1
ATOM 2725 C CA . VAL B 1 123 ? 20.019 36.112 21.576 1.00 23.17 101 VAL B CA 1
ATOM 2726 C C . VAL B 1 123 ? 20.147 34.755 20.907 1.00 22.91 101 VAL B C 1
ATOM 2727 O O . VAL B 1 123 ? 19.447 33.814 21.272 1.00 22.53 101 VAL B O 1
ATOM 2731 N N . ILE B 1 124 ? 21.085 34.666 19.971 1.00 22.43 102 ILE B N 1
ATOM 2732 C CA . ILE B 1 124 ? 21.407 33.416 19.306 1.00 23.10 102 ILE B CA 1
ATOM 2733 C C . ILE B 1 124 ? 22.837 32.993 19.652 1.00 23.69 102 ILE B C 1
ATOM 2734 O O . ILE B 1 124 ? 23.784 33.756 19.411 1.00 24.05 102 ILE B O 1
ATOM 2739 N N . ALA B 1 125 ? 22.987 31.768 20.137 1.00 23.02 103 ALA B N 1
ATOM 2740 C CA . ALA B 1 125 ? 24.307 31.200 20.365 1.00 24.14 103 ALA B CA 1
ATOM 2741 C C . ALA B 1 125 ? 24.776 30.419 19.130 1.00 24.19 103 ALA B C 1
ATOM 2742 O O . ALA B 1 125 ? 24.025 29.615 18.573 1.00 23.84 103 ALA B O 1
ATOM 2744 N N . ALA B 1 126 ? 26.009 30.701 18.708 1.00 24.16 104 ALA B N 1
ATOM 2745 C CA . ALA B 1 126 ? 26.648 30.005 17.581 1.00 24.33 104 ALA B CA 1
ATOM 2746 C C . ALA B 1 126 ? 27.820 29.225 18.139 1.00 24.16 104 ALA B C 1
ATOM 2747 O O . ALA B 1 126 ? 28.775 29.814 18.621 1.00 25.27 104 ALA B O 1
ATOM 2749 N N . ILE B 1 127 ? 27.707 27.909 18.061 1.00 24.40 105 ILE B N 1
ATOM 2750 C CA . ILE B 1 127 ? 28.551 26.985 18.795 1.00 25.15 105 ILE B CA 1
ATOM 2751 C C . ILE B 1 127 ? 29.416 26.145 17.861 1.00 25.86 105 ILE B C 1
ATOM 2752 O O . ILE B 1 127 ? 28.900 25.469 16.977 1.00 25.84 105 ILE B O 1
ATOM 2757 N N . GLU B 1 128 ? 30.735 26.232 18.051 1.00 26.09 106 GLU B N 1
ATOM 2758 C CA . GLU B 1 128 ? 31.717 25.339 17.420 1.00 27.10 106 GLU B CA 1
ATOM 2759 C C . GLU B 1 128 ? 32.589 24.740 18.516 1.00 27.78 106 GLU B C 1
ATOM 2760 O O . GLU B 1 128 ? 32.879 25.395 19.536 1.00 28.61 106 GLU B O 1
ATOM 2766 N N . GLY B 1 129 ? 33.031 23.508 18.313 1.00 27.16 107 GLY B N 1
ATOM 2767 C CA . GLY B 1 129 ? 33.966 22.870 19.245 1.00 26.76 107 GLY B CA 1
ATOM 2768 C C . GLY B 1 129 ? 33.396 22.693 20.655 1.00 26.73 107 GLY B C 1
ATOM 2769 O O . GLY B 1 129 ? 32.195 22.475 20.837 1.00 26.14 107 GLY B O 1
ATOM 2770 N N . ALA B 1 130 ? 34.263 22.797 21.652 1.00 26.69 108 ALA B N 1
ATOM 2771 C CA . ALA B 1 130 ? 33.876 22.500 23.039 1.00 27.04 108 ALA B CA 1
ATOM 2772 C C . ALA B 1 130 ? 32.842 23.508 23.588 1.00 26.89 108 ALA B C 1
ATOM 2773 O O . ALA B 1 130 ? 33.023 24.730 23.485 1.00 26.49 108 ALA B O 1
ATOM 2775 N N . CYS B 1 131 ? 31.755 22.954 24.108 1.00 26.58 109 CYS B N 1
ATOM 2776 C CA . CYS B 1 131 ? 30.718 23.703 24.785 1.00 27.98 109 CYS B CA 1
ATOM 2777 C C . CYS B 1 131 ? 30.356 22.954 26.067 1.00 29.13 109 CYS B C 1
ATOM 2778 O O . CYS B 1 131 ? 29.456 22.115 26.092 1.00 28.02 109 CYS B O 1
ATOM 2781 N N . VAL B 1 132 ? 31.113 23.239 27.117 1.00 30.31 110 VAL B N 1
ATOM 2782 C CA . VAL B 1 132 ? 31.118 22.402 28.330 1.00 32.33 110 VAL B CA 1
ATOM 2783 C C . VAL B 1 132 ? 30.882 23.271 29.543 1.00 31.89 110 VAL B C 1
ATOM 2784 O O . VAL B 1 132 ? 31.455 24.353 29.652 1.00 32.06 110 VAL B O 1
ATOM 2788 N N . GLY B 1 133 ? 30.007 22.789 30.419 1.00 31.81 111 GLY B N 1
ATOM 2789 C CA . GLY B 1 133 ? 29.846 23.336 31.764 1.00 31.73 111 GLY B CA 1
ATOM 2790 C C . GLY B 1 133 ? 29.189 24.678 31.669 1.00 32.82 111 GLY B C 1
ATOM 2791 O O . GLY B 1 133 ? 28.028 24.787 31.208 1.00 33.15 111 GLY B O 1
ATOM 2792 N N . GLY B 1 134 ? 29.931 25.718 32.052 1.00 31.20 112 GLY B N 1
ATOM 2793 C CA . GLY B 1 134 ? 29.494 27.112 31.838 1.00 29.74 112 GLY B CA 1
ATOM 2794 C C . GLY B 1 134 ? 29.087 27.409 30.406 1.00 28.33 112 GLY B C 1
ATOM 2795 O O . GLY B 1 134 ? 28.217 28.257 30.160 1.00 28.48 112 GLY B O 1
ATOM 2796 N N . GLY B 1 135 ? 29.735 26.730 29.469 1.00 27.16 113 GLY B N 1
ATOM 2797 C CA . GLY B 1 135 ? 29.413 26.861 28.036 1.00 27.08 113 GLY B CA 1
ATOM 2798 C C . GLY B 1 135 ? 27.980 26.460 27.717 1.00 25.85 113 GLY B C 1
ATOM 2799 O O . GLY B 1 135 ? 27.267 27.157 26.999 1.00 25.97 113 GLY B O 1
ATOM 2800 N N . VAL B 1 136 ? 27.559 25.333 28.276 1.00 25.28 114 VAL B N 1
ATOM 2801 C CA . VAL B 1 136 ? 26.184 24.873 28.103 1.00 25.10 114 VAL B CA 1
ATOM 2802 C C . VAL B 1 136 ? 25.246 25.878 28.771 1.00 25.18 114 VAL B C 1
ATOM 2803 O O . VAL B 1 136 ? 24.228 26.259 28.185 1.00 24.48 114 VAL B O 1
ATOM 2807 N N . SER B 1 137 ? 25.609 26.323 29.976 1.00 24.16 115 SER B N 1
ATOM 2808 C CA . SER B 1 137 ? 24.788 27.302 30.675 1.00 24.40 115 SER B CA 1
ATOM 2809 C C . SER B 1 137 ? 24.580 28.578 29.820 1.00 24.51 115 SER B C 1
ATOM 2810 O O . SER B 1 137 ? 23.452 29.063 29.677 1.00 24.20 115 SER B O 1
ATOM 2813 N N . LEU B 1 138 ? 25.663 29.088 29.246 1.00 25.71 116 LEU B N 1
ATOM 2814 C CA . LEU B 1 138 ? 25.592 30.250 28.361 1.00 26.51 116 LEU B CA 1
ATOM 2815 C C . LEU B 1 138 ? 24.672 30.014 27.203 1.00 25.50 116 LEU B C 1
ATOM 2816 O O . LEU B 1 138 ? 23.798 30.825 26.894 1.00 25.06 116 LEU B O 1
ATOM 2821 N N . ALA B 1 139 ? 24.897 28.886 26.544 1.00 25.91 117 ALA B N 1
ATOM 2822 C CA . ALA B 1 139 ? 24.100 28.494 25.364 1.00 25.84 117 ALA B CA 1
ATOM 2823 C C . ALA B 1 139 ? 22.603 28.415 25.690 1.00 25.40 117 ALA B C 1
ATOM 2824 O O . ALA B 1 139 ? 21.765 28.841 24.890 1.00 25.43 117 ALA B O 1
ATOM 2834 N N . ALA B 1 141 ? 20.962 29.883 28.063 1.00 23.50 119 ALA B N 1
ATOM 2835 C CA . ALA B 1 141 ? 20.426 31.206 28.382 1.00 22.93 119 ALA B CA 1
ATOM 2836 C C . ALA B 1 141 ? 20.004 31.948 27.121 1.00 22.22 119 ALA B C 1
ATOM 2837 O O . ALA B 1 141 ? 19.084 32.756 27.147 1.00 21.48 119 ALA B O 1
ATOM 2839 N N . ALA B 1 142 ? 20.680 31.675 26.015 1.00 21.83 120 ALA B N 1
ATOM 2840 C CA . ALA B 1 142 ? 20.267 32.231 24.717 1.00 21.81 120 ALA B CA 1
ATOM 2841 C C . ALA B 1 142 ? 18.865 31.733 24.323 1.00 21.72 120 ALA B C 1
ATOM 2842 O O . ALA B 1 142 ? 18.402 30.708 24.825 1.00 21.34 120 ALA B O 1
ATOM 2844 N N . ASP B 1 143 ? 18.207 32.465 23.433 1.00 21.29 121 ASP B N 1
ATOM 2845 C CA . ASP B 1 143 ? 16.904 32.038 22.886 1.00 22.20 121 ASP B CA 1
ATOM 2846 C C . ASP B 1 143 ? 17.015 30.884 21.874 1.00 22.18 121 ASP B C 1
ATOM 2847 O O . ASP B 1 143 ? 16.216 29.955 21.894 1.00 21.83 121 ASP B O 1
ATOM 2852 N N . LEU B 1 144 ? 18.048 30.937 21.044 1.00 21.99 122 LEU B N 1
ATOM 2853 C CA . LEU B 1 144 ? 18.238 29.998 19.964 1.00 22.58 122 LEU B CA 1
ATOM 2854 C C . LEU B 1 144 ? 19.690 29.552 19.896 1.00 22.49 122 LEU B C 1
ATOM 2855 O O . LEU B 1 144 ? 20.605 30.320 20.220 1.00 22.24 122 LEU B O 1
ATOM 2860 N N . ARG B 1 145 ? 19.885 28.309 19.455 1.00 21.96 123 ARG B N 1
ATOM 2861 C CA . ARG B 1 145 ? 21.212 27.702 19.403 1.00 22.08 123 ARG B CA 1
ATOM 2862 C C . ARG B 1 145 ? 21.450 27.021 18.076 1.00 22.49 123 ARG B C 1
ATOM 2863 O O . ARG B 1 145 ? 20.687 26.128 17.673 1.00 21.53 123 ARG B O 1
ATOM 2871 N N . VAL B 1 146 ? 22.542 27.408 17.416 1.00 22.26 124 VAL B N 1
ATOM 2872 C CA . VAL B 1 146 ? 23.011 26.687 16.247 1.00 22.06 124 VAL B CA 1
ATOM 2873 C C . VAL B 1 146 ? 24.430 26.199 16.544 1.00 22.34 124 VAL B C 1
ATOM 2874 O O . VAL B 1 146 ? 25.276 26.952 17.037 1.00 22.96 124 VAL B O 1
ATOM 2878 N N . ALA B 1 147 ? 24.691 24.950 16.190 1.00 22.22 125 ALA B N 1
ATOM 2879 C CA . ALA B 1 147 ? 26.012 24.360 16.370 1.00 23.01 125 ALA B CA 1
ATOM 2880 C C . ALA B 1 147 ? 26.513 23.718 15.112 1.00 23.42 125 ALA B C 1
ATOM 2881 O O . ALA B 1 147 ? 25.757 23.168 14.324 1.00 23.76 125 ALA B O 1
ATOM 2883 N N . GLY B 1 148 ? 27.820 23.799 14.942 1.00 25.42 126 GLY B N 1
ATOM 2884 C CA . GLY B 1 148 ? 28.519 23.081 13.885 1.00 26.79 126 GLY B CA 1
ATOM 2885 C C . GLY B 1 148 ? 28.693 21.623 14.279 1.00 28.39 126 GLY B C 1
ATOM 2886 O O . GLY B 1 148 ? 28.890 21.301 15.461 1.00 27.87 126 GLY B O 1
ATOM 2887 N N . GLU B 1 149 ? 28.736 20.745 13.278 1.00 29.27 127 GLU B N 1
ATOM 2888 C CA . GLU B 1 149 ? 29.171 19.378 13.528 1.00 30.76 127 GLU B CA 1
ATOM 2889 C C . GLU B 1 149 ? 30.567 19.400 14.164 1.00 30.96 127 GLU B C 1
ATOM 2890 O O . GLU B 1 149 ? 31.348 20.334 13.958 1.00 31.73 127 GLU B O 1
ATOM 2896 N N . GLY B 1 150 ? 30.852 18.396 14.974 1.00 30.24 128 GLY B N 1
ATOM 2897 C CA . GLY B 1 150 ? 32.111 18.356 15.703 1.00 30.14 128 GLY B CA 1
ATOM 2898 C C . GLY B 1 150 ? 32.103 19.111 17.025 1.00 30.02 128 GLY B C 1
ATOM 2899 O O . GLY B 1 150 ? 33.006 18.934 17.831 1.00 31.16 128 GLY B O 1
ATOM 2900 N N . ALA B 1 151 ? 31.099 19.942 17.269 1.00 29.73 129 ALA B N 1
ATOM 2901 C CA . ALA B 1 151 ? 30.923 20.556 18.594 1.00 29.56 129 ALA B CA 1
ATOM 2902 C C . ALA B 1 151 ? 30.611 19.473 19.642 1.00 29.41 129 ALA B C 1
ATOM 2903 O O . ALA B 1 151 ? 30.007 18.453 19.330 1.00 27.54 129 ALA B O 1
ATOM 2905 N N . LYS B 1 152 ? 31.090 19.705 20.856 1.00 29.92 130 LYS B N 1
ATOM 2906 C CA . LYS B 1 152 ? 30.970 18.748 21.959 1.00 31.66 130 LYS B CA 1
ATOM 2907 C C . LYS B 1 152 ? 30.327 19.414 23.144 1.00 29.77 130 LYS B C 1
ATOM 2908 O O . LYS B 1 152 ? 30.684 20.542 23.493 1.00 29.48 130 LYS B O 1
ATOM 2914 N N . PHE B 1 153 ? 29.451 18.671 23.810 1.00 27.63 131 PHE B N 1
ATOM 2915 C CA . PHE B 1 153 ? 28.617 19.215 24.875 1.00 27.17 131 PHE B CA 1
ATOM 2916 C C . PHE B 1 153 ? 28.716 18.371 26.118 1.00 27.59 131 PHE B C 1
ATOM 2917 O O . PHE B 1 153 ? 28.810 17.154 26.038 1.00 27.44 131 PHE B O 1
ATOM 2925 N N . GLY B 1 154 ? 28.689 19.034 27.264 1.00 27.25 132 GLY B N 1
ATOM 2926 C CA . GLY B 1 154 ? 28.690 18.324 28.530 1.00 28.44 132 GLY B CA 1
ATOM 2927 C C . GLY B 1 154 ? 28.458 19.237 29.709 1.00 28.23 132 GLY B C 1
ATOM 2928 O O . GLY B 1 154 ? 28.775 20.425 29.652 1.00 28.18 132 GLY B O 1
ATOM 2929 N N . VAL B 1 155 ? 27.841 18.684 30.745 1.00 27.70 133 VAL B N 1
ATOM 2930 C CA . VAL B 1 155 ? 27.564 19.418 31.969 1.00 28.11 133 VAL B CA 1
ATOM 2931 C C . VAL B 1 155 ? 28.038 18.530 33.125 1.00 29.02 133 VAL B C 1
ATOM 2932 O O . VAL B 1 155 ? 27.437 17.482 33.384 1.00 28.35 133 VAL B O 1
ATOM 2936 N N . THR B 1 156 ? 29.052 19.003 33.839 1.00 28.51 134 THR B N 1
ATOM 2937 C CA . THR B 1 156 ? 29.880 18.148 34.678 1.00 30.04 134 THR B CA 1
ATOM 2938 C C . THR B 1 156 ? 29.943 18.419 36.192 1.00 31.76 134 THR B C 1
ATOM 2939 O O . THR B 1 156 ? 30.861 17.928 36.849 1.00 29.15 134 THR B O 1
ATOM 2943 N N . PRO B 1 157 ? 28.956 19.148 36.781 1.00 32.97 135 PRO B N 1
ATOM 2944 C CA . PRO B 1 157 ? 29.103 19.400 38.229 1.00 34.46 135 PRO B CA 1
ATOM 2945 C C . PRO B 1 157 ? 29.154 18.125 39.048 1.00 33.78 135 PRO B C 1
ATOM 2946 O O . PRO B 1 157 ? 29.823 18.084 40.077 1.00 33.59 135 PRO B O 1
ATOM 2950 N N . GLY B 1 158 ? 28.485 17.096 38.560 1.00 32.41 136 GLY B N 1
ATOM 2951 C CA . GLY B 1 158 ? 28.536 15.787 39.168 1.00 32.34 136 GLY B CA 1
ATOM 2952 C C . GLY B 1 158 ? 29.912 15.158 39.287 1.00 34.75 136 GLY B C 1
ATOM 2953 O O . GLY B 1 158 ? 30.152 14.364 40.180 1.00 33.86 136 GLY B O 1
ATOM 2954 N N . LYS B 1 159 ? 30.829 15.517 38.389 1.00 36.51 137 LYS B N 1
ATOM 2955 C CA . LYS B 1 159 ? 32.217 15.018 38.462 1.00 36.98 137 LYS B CA 1
ATOM 2956 C C . LYS B 1 159 ? 33.050 15.642 39.592 1.00 37.60 137 LYS B C 1
ATOM 2957 O O . LYS B 1 159 ? 34.138 15.205 39.858 1.00 36.55 137 LYS B O 1
ATOM 2963 N N . LEU B 1 160 ? 32.510 16.675 40.226 1.00 35.67 138 LEU B N 1
ATOM 2964 C CA . LEU B 1 160 ? 33.192 17.411 41.265 1.00 35.05 138 LEU B CA 1
ATOM 2965 C C . LEU B 1 160 ? 32.545 17.374 42.651 1.00 34.55 138 LEU B C 1
ATOM 2966 O O . LEU B 1 160 ? 33.150 17.842 43.595 1.00 35.76 138 LEU B O 1
ATOM 2971 N N . GLY B 1 161 ? 31.299 16.907 42.741 1.00 31.98 139 GLY B N 1
ATOM 2972 C CA . GLY B 1 161 ? 30.522 16.999 43.956 1.00 29.76 139 GLY B CA 1
ATOM 2973 C C . GLY B 1 161 ? 29.648 18.251 44.083 1.00 29.44 139 GLY B C 1
ATOM 2974 O O . GLY B 1 161 ? 29.171 18.567 45.169 1.00 28.02 139 GLY B O 1
ATOM 2975 N N . LEU B 1 162 ? 29.453 18.964 42.976 1.00 28.26 140 LEU B N 1
ATOM 2976 C CA . LEU B 1 162 ? 28.615 20.157 42.945 1.00 28.37 140 LEU B CA 1
ATOM 2977 C C . LEU B 1 162 ? 27.221 19.789 42.446 1.00 27.25 140 LEU B C 1
ATOM 2978 O O . LEU B 1 162 ? 26.973 18.641 42.061 1.00 27.10 140 LEU B O 1
ATOM 2983 N N . VAL B 1 163 ? 26.337 20.782 42.429 1.00 26.02 141 VAL B N 1
ATOM 2984 C CA . VAL B 1 163 ? 25.011 20.655 41.816 1.00 25.51 141 VAL B CA 1
ATOM 2985 C C . VAL B 1 163 ? 24.752 21.822 40.860 1.00 24.76 141 VAL B C 1
ATOM 2986 O O . VAL B 1 163 ? 25.079 22.979 41.137 1.00 25.49 141 VAL B O 1
ATOM 2990 N N . TYR B 1 164 ? 24.180 21.495 39.709 1.00 25.05 142 TYR B N 1
ATOM 2991 C CA . TYR B 1 164 ? 23.845 22.488 38.676 1.00 23.91 142 TYR B CA 1
ATOM 2992 C C . TYR B 1 164 ? 22.747 23.395 39.269 1.00 23.33 142 TYR B C 1
ATOM 2993 O O . TYR B 1 164 ? 21.771 22.896 39.851 1.00 22.81 142 TYR B O 1
ATOM 3002 N N . PRO B 1 165 ? 22.882 24.729 39.123 1.00 22.87 143 PRO B N 1
ATOM 3003 C CA . PRO B 1 165 ? 21.873 25.592 39.752 1.00 22.85 143 PRO B CA 1
ATOM 3004 C C . PRO B 1 165 ? 20.463 25.459 39.201 1.00 22.56 143 PRO B C 1
ATOM 3005 O O . PRO B 1 165 ? 20.244 24.894 38.123 1.00 22.47 143 PRO B O 1
ATOM 3009 N N . ALA B 1 166 ? 19.542 26.059 39.922 1.00 22.29 144 ALA B N 1
ATOM 3010 C CA . ALA B 1 166 ? 18.138 26.026 39.588 1.00 22.80 144 ALA B CA 1
ATOM 3011 C C . ALA B 1 166 ? 17.838 26.617 38.201 1.00 22.70 144 ALA B C 1
ATOM 3012 O O . ALA B 1 166 ? 17.116 26.029 37.431 1.00 22.12 144 ALA B O 1
ATOM 3014 N N . GLY B 1 167 ? 18.358 27.804 37.937 1.00 23.05 145 GLY B N 1
ATOM 3015 C CA . GLY B 1 167 ? 18.114 28.495 36.670 1.00 23.10 145 GLY B CA 1
ATOM 3016 C C . GLY B 1 167 ? 18.655 27.703 35.484 1.00 23.64 145 GLY B C 1
ATOM 3017 O O . GLY B 1 167 ? 17.943 27.483 34.493 1.00 23.04 145 GLY B O 1
ATOM 3018 N N . ASP B 1 168 ? 19.905 27.250 35.613 1.00 23.52 146 ASP B N 1
ATOM 3019 C CA . ASP B 1 168 ? 20.576 26.476 34.561 1.00 23.19 146 ASP B CA 1
ATOM 3020 C C . ASP B 1 168 ? 19.822 25.150 34.313 1.00 22.47 146 ASP B C 1
ATOM 3021 O O . ASP B 1 168 ? 19.575 24.761 33.164 1.00 21.31 146 ASP B O 1
ATOM 3026 N N . THR B 1 169 ? 19.404 24.508 35.396 1.00 21.72 147 THR B N 1
ATOM 3027 C CA . THR B 1 169 ? 18.650 23.253 35.328 1.00 21.63 147 THR B CA 1
ATOM 3028 C C . THR B 1 169 ? 17.278 23.473 34.662 1.00 21.60 147 THR B C 1
ATOM 3029 O O . THR B 1 169 ? 16.874 22.698 33.801 1.00 20.98 147 THR B O 1
ATOM 3033 N N . ARG B 1 170 ? 16.589 24.548 35.051 1.00 22.48 148 ARG B N 1
ATOM 3034 C CA . ARG B 1 170 ? 15.284 24.920 34.486 1.00 22.73 148 ARG B CA 1
ATOM 3035 C C . ARG B 1 170 ? 15.374 25.054 32.957 1.00 23.03 148 ARG B C 1
ATOM 3036 O O . ARG B 1 170 ? 14.570 24.489 32.208 1.00 23.47 148 ARG B O 1
ATOM 3044 N N . ARG B 1 171 ? 16.351 25.824 32.526 1.00 23.83 149 ARG B N 1
ATOM 3045 C CA . ARG B 1 171 ? 16.550 26.108 31.105 1.00 24.70 149 ARG B CA 1
ATOM 3046 C C . ARG B 1 171 ? 16.875 24.826 30.340 1.00 25.63 149 ARG B C 1
ATOM 3047 O O . ARG B 1 171 ? 16.375 24.609 29.245 1.00 26.76 149 ARG B O 1
ATOM 3055 N N . LEU B 1 172 ? 17.680 23.956 30.945 1.00 26.64 150 LEU B N 1
ATOM 3056 C CA . LEU B 1 172 ? 18.017 22.671 30.328 1.00 26.85 150 LEU B CA 1
ATOM 3057 C C . LEU B 1 172 ? 16.775 21.784 30.204 1.00 26.37 150 LEU B C 1
ATOM 3058 O O . LEU B 1 172 ? 16.486 21.272 29.127 1.00 25.66 150 LEU B O 1
ATOM 3063 N N . LEU B 1 173 ? 16.051 21.633 31.308 1.00 27.20 151 LEU B N 1
ATOM 3064 C CA . LEU B 1 173 ? 14.777 20.870 31.355 1.00 28.00 151 LEU B CA 1
ATOM 3065 C C . LEU B 1 173 ? 13.767 21.285 30.281 1.00 26.65 151 LEU B C 1
ATOM 3066 O O . LEU B 1 173 ? 13.172 20.448 29.634 1.00 25.67 151 LEU B O 1
ATOM 3071 N N . ALA B 1 174 ? 13.592 22.588 30.146 1.00 25.48 152 ALA B N 1
ATOM 3072 C CA . ALA B 1 174 ? 12.628 23.122 29.214 1.00 25.65 152 ALA B CA 1
ATOM 3073 C C . ALA B 1 174 ? 12.946 22.739 27.784 1.00 25.36 152 ALA B C 1
ATOM 3074 O O . ALA B 1 174 ? 12.055 22.612 26.962 1.00 26.38 152 ALA B O 1
ATOM 3076 N N . ALA B 1 175 ? 14.222 22.577 27.479 1.00 25.05 153 ALA B N 1
ATOM 3077 C CA . ALA B 1 175 ? 14.657 22.226 26.130 1.00 24.32 153 ALA B CA 1
ATOM 3078 C C . ALA B 1 175 ? 14.643 20.734 25.864 1.00 24.19 153 ALA B C 1
ATOM 3079 O O . ALA B 1 175 ? 14.248 20.310 24.777 1.00 25.29 153 ALA B O 1
ATOM 3081 N N . VAL B 1 176 ? 15.123 19.938 26.807 1.00 23.10 154 VAL B N 1
ATOM 3082 C CA . VAL B 1 176 ? 15.350 18.515 26.532 1.00 22.90 154 VAL B CA 1
ATOM 3083 C C . VAL B 1 176 ? 14.451 17.554 27.278 1.00 23.72 154 VAL B C 1
ATOM 3084 O O . VAL B 1 176 ? 14.463 16.355 26.976 1.00 24.89 154 VAL B O 1
ATOM 3088 N N . GLY B 1 177 ? 13.731 18.027 28.296 1.00 23.85 155 GLY B N 1
ATOM 3089 C CA . GLY B 1 177 ? 12.868 17.151 29.093 1.00 24.46 155 GLY B CA 1
ATOM 3090 C C . GLY B 1 177 ? 13.594 16.435 30.239 1.00 24.93 155 GLY B C 1
ATOM 3091 O O . GLY B 1 177 ? 14.831 16.483 30.350 1.00 25.45 155 GLY B O 1
ATOM 3092 N N . PRO B 1 178 ? 12.826 15.779 31.128 1.00 25.62 156 PRO B N 1
ATOM 3093 C CA . PRO B 1 178 ? 13.397 15.268 32.375 1.00 25.08 156 PRO B CA 1
ATOM 3094 C C . PRO B 1 178 ? 14.380 14.129 32.169 1.00 24.70 156 PRO B C 1
ATOM 3095 O O . PRO B 1 178 ? 15.423 14.109 32.828 1.00 23.61 156 PRO B O 1
ATOM 3099 N N . GLY B 1 179 ? 14.037 13.176 31.304 1.00 24.39 157 GLY B N 1
ATOM 3100 C CA . GLY B 1 179 ? 14.901 12.006 31.100 1.00 24.72 157 GLY B CA 1
ATOM 3101 C C . GLY B 1 179 ? 16.292 12.381 30.605 1.00 24.23 157 GLY B C 1
ATOM 3102 O O . GLY B 1 179 ? 17.323 11.990 31.181 1.00 24.20 157 GLY B O 1
ATOM 3103 N N . ALA B 1 180 ? 16.310 13.183 29.548 1.00 23.96 158 ALA B N 1
ATOM 3104 C CA . ALA B 1 180 ? 17.562 13.640 28.959 1.00 24.03 158 ALA B CA 1
ATOM 3105 C C . ALA B 1 180 ? 18.374 14.517 29.916 1.00 23.91 158 ALA B C 1
ATOM 3106 O O . ALA B 1 180 ? 19.599 14.457 29.952 1.00 24.64 158 ALA B O 1
ATOM 3108 N N . THR B 1 181 ? 17.689 15.357 30.673 1.00 23.69 159 THR B N 1
ATOM 3109 C CA . THR B 1 181 ? 18.359 16.235 31.653 1.00 23.31 159 THR B CA 1
ATOM 3110 C C . THR B 1 181 ? 19.051 15.381 32.732 1.00 23.69 159 THR B C 1
ATOM 3111 O O . THR B 1 181 ? 20.204 15.651 33.099 1.00 23.60 159 THR B O 1
ATOM 3115 N N . LYS B 1 182 ? 18.354 14.342 33.192 1.00 23.32 160 LYS B N 1
ATOM 3116 C CA . LYS B 1 182 ? 18.910 13.408 34.158 1.00 24.35 160 LYS B CA 1
ATOM 3117 C C . LYS B 1 182 ? 20.101 12.648 33.596 1.00 24.87 160 LYS B C 1
ATOM 3118 O O . LYS B 1 182 ? 21.116 12.494 34.264 1.00 25.49 160 LYS B O 1
ATOM 3124 N N . ASP B 1 183 ? 19.989 12.194 32.362 1.00 25.78 161 ASP B N 1
ATOM 3125 C CA . ASP B 1 183 ? 21.117 11.526 31.690 1.00 26.79 161 ASP B CA 1
ATOM 3126 C C . ASP B 1 183 ? 22.380 12.431 31.679 1.00 26.10 161 ASP B C 1
ATOM 3127 O O . ASP B 1 183 ? 23.458 12.043 32.148 1.00 24.87 161 ASP B O 1
ATOM 3132 N N . ILE B 1 184 ? 22.201 13.638 31.161 1.00 25.11 162 ILE B N 1
ATOM 3133 C CA . ILE B 1 184 ? 23.279 14.641 31.043 1.00 24.19 162 ILE B CA 1
ATOM 3134 C C . ILE B 1 184 ? 23.943 14.899 32.397 1.00 24.29 162 ILE B C 1
ATOM 3135 O O . ILE B 1 184 ? 25.168 14.845 32.533 1.00 24.98 162 ILE B O 1
ATOM 3140 N N . LEU B 1 185 ? 23.126 15.180 33.400 1.00 23.85 163 LEU B N 1
ATOM 3141 C CA . LEU B 1 185 ? 23.635 15.600 34.714 1.00 23.64 163 LEU B CA 1
ATOM 3142 C C . LEU B 1 185 ? 24.094 14.427 35.575 1.00 23.86 163 LEU B C 1
ATOM 3143 O O . LEU B 1 185 ? 25.095 14.552 36.291 1.00 24.55 163 LEU B O 1
ATOM 3148 N N . PHE B 1 186 ? 23.380 13.302 35.523 1.00 23.59 164 PHE B N 1
ATOM 3149 C CA . PHE B 1 186 ? 23.775 12.115 36.309 1.00 23.62 164 PHE B CA 1
ATOM 3150 C C . PHE B 1 186 ? 25.114 11.513 35.836 1.00 24.37 164 PHE B C 1
ATOM 3151 O O . PHE B 1 186 ? 25.808 10.888 36.634 1.00 24.30 164 PHE B O 1
ATOM 3159 N N . THR B 1 187 ? 25.409 11.595 34.533 1.00 23.25 165 THR B N 1
ATOM 3160 C CA . THR B 1 187 ? 26.638 11.004 33.982 1.00 23.86 165 THR B CA 1
ATOM 3161 C C . THR B 1 187 ? 27.783 12.012 33.842 1.00 24.57 165 THR B C 1
ATOM 3162 O O . THR B 1 187 ? 28.950 11.644 33.874 1.00 24.82 165 THR B O 1
ATOM 3166 N N . GLY B 1 188 ? 27.434 13.260 33.584 1.00 25.08 166 GLY B N 1
ATOM 3167 C CA . GLY B 1 188 ? 28.415 14.268 33.214 1.00 26.57 166 GLY B CA 1
ATOM 3168 C C . GLY B 1 188 ? 29.129 13.960 31.892 1.00 28.04 166 GLY B C 1
ATOM 3169 O O . GLY B 1 188 ? 30.226 14.463 31.657 1.00 26.63 166 GLY B O 1
ATOM 3170 N N . ARG B 1 189 ? 28.506 13.140 31.046 1.00 28.24 167 ARG B N 1
ATOM 3171 C CA . ARG B 1 189 ? 29.167 12.659 29.841 1.00 28.60 167 ARG B CA 1
ATOM 3172 C C . ARG B 1 189 ? 29.235 13.741 28.766 1.00 29.85 167 ARG B C 1
ATOM 3173 O O . ARG B 1 189 ? 28.384 14.639 28.719 1.00 29.49 167 ARG B O 1
ATOM 3181 N N . ILE B 1 190 ? 30.278 13.648 27.941 1.00 30.04 168 ILE B N 1
ATOM 3182 C CA . ILE B 1 190 ? 30.468 14.520 26.807 1.00 30.41 168 ILE B CA 1
ATOM 3183 C C . ILE B 1 190 ? 29.773 13.872 25.617 1.00 29.57 168 ILE B C 1
ATOM 3184 O O . ILE B 1 190 ? 30.039 12.737 25.294 1.00 28.34 168 ILE B O 1
ATOM 3189 N N . PHE B 1 191 ? 28.933 14.638 24.935 1.00 28.64 169 PHE B N 1
ATOM 3190 C CA . PHE B 1 191 ? 28.191 14.127 23.787 1.00 28.45 169 PHE B CA 1
ATOM 3191 C C . PHE B 1 191 ? 28.316 15.038 22.559 1.00 27.91 169 PHE B C 1
ATOM 3192 O O . PHE B 1 191 ? 28.713 16.204 22.655 1.00 26.75 169 PHE B O 1
ATOM 3200 N N . THR B 1 192 ? 27.987 14.467 21.407 1.00 26.86 170 THR B N 1
ATOM 3201 C CA . THR B 1 192 ? 28.215 15.129 20.132 1.00 26.96 170 THR B CA 1
ATOM 3202 C C . THR B 1 192 ? 27.110 16.132 19.827 1.00 26.32 170 THR B C 1
ATOM 3203 O O . THR B 1 192 ? 26.003 16.065 20.364 1.00 25.26 170 THR B O 1
ATOM 3207 N N . ALA B 1 193 ? 27.418 17.005 18.888 1.00 25.82 171 ALA B N 1
ATOM 3208 C CA . ALA B 1 193 ? 26.437 17.932 18.325 1.00 26.03 171 ALA B CA 1
ATOM 3209 C C . ALA B 1 193 ? 25.233 17.207 17.741 1.00 25.14 171 ALA B C 1
ATOM 3210 O O . ALA B 1 193 ? 24.093 17.637 17.884 1.00 25.22 171 ALA B O 1
ATOM 3212 N N . GLY B 1 194 ? 25.491 16.101 17.064 1.00 25.95 172 GLY B N 1
ATOM 3213 C CA . GLY B 1 194 ? 24.406 15.251 16.508 1.00 25.86 172 GLY B CA 1
ATOM 3214 C C . GLY B 1 194 ? 23.428 14.794 17.574 1.00 25.50 172 GLY B C 1
ATOM 3215 O O . GLY B 1 194 ? 22.216 14.870 17.404 1.00 25.77 172 GLY B O 1
ATOM 3216 N N . GLU B 1 195 ? 23.956 14.333 18.694 1.00 25.95 173 GLU B N 1
ATOM 3217 C CA . GLU B 1 195 ? 23.086 13.926 19.802 1.00 26.03 173 GLU B CA 1
ATOM 3218 C C . GLU B 1 195 ? 22.383 15.146 20.433 1.00 24.90 173 GLU B C 1
ATOM 3219 O O . GLU B 1 195 ? 21.217 15.082 20.809 1.00 24.56 173 GLU B O 1
ATOM 3225 N N . ALA B 1 196 ? 23.110 16.242 20.559 1.00 23.52 174 ALA B N 1
ATOM 3226 C CA . ALA B 1 196 ? 22.539 17.481 21.104 1.00 23.30 174 ALA B CA 1
ATOM 3227 C C . ALA B 1 196 ? 21.340 17.927 20.288 1.00 23.68 174 ALA B C 1
ATOM 3228 O O . ALA B 1 196 ? 20.312 18.337 20.842 1.00 24.04 174 ALA B O 1
ATOM 3230 N N . LYS B 1 197 ? 21.474 17.849 18.966 1.00 24.19 175 LYS B N 1
ATOM 3231 C CA . LYS B 1 197 ? 20.366 18.181 18.073 1.00 25.98 175 LYS B CA 1
ATOM 3232 C C . LYS B 1 197 ? 19.176 17.254 18.321 1.00 26.27 175 LYS B C 1
ATOM 3233 O O . LYS B 1 197 ? 18.051 17.672 18.482 1.00 24.71 175 LYS B O 1
ATOM 3239 N N . SER B 1 198 ? 19.482 15.976 18.363 1.00 28.03 176 SER B N 1
ATOM 3240 C CA . SER B 1 198 ? 18.495 14.934 18.570 1.00 29.90 176 SER B CA 1
ATOM 3241 C C . SER B 1 198 ? 17.746 15.096 19.896 1.00 30.07 176 SER B C 1
ATOM 3242 O O . SER B 1 198 ? 16.544 14.923 19.963 1.00 29.71 176 SER B O 1
ATOM 3245 N N . LEU B 1 199 ? 18.470 15.469 20.943 1.00 29.48 177 LEU B N 1
ATOM 3246 C CA . LEU B 1 199 ? 17.861 15.713 22.267 1.00 29.40 177 LEU B CA 1
ATOM 3247 C C . LEU B 1 199 ? 17.032 17.004 22.352 1.00 28.06 177 LEU B C 1
ATOM 3248 O O . LEU B 1 199 ? 16.250 17.174 23.276 1.00 28.64 177 LEU B O 1
ATOM 3253 N N . GLY B 1 200 ? 17.206 17.907 21.398 1.00 27.02 178 GLY B N 1
ATOM 3254 C CA . GLY B 1 200 ? 16.588 19.245 21.452 1.00 26.42 178 GLY B CA 1
ATOM 3255 C C . GLY B 1 200 ? 17.390 20.303 22.205 1.00 26.24 178 GLY B C 1
ATOM 3256 O O . GLY B 1 200 ? 16.918 21.410 22.417 1.00 26.37 178 GLY B O 1
ATOM 3257 N N . LEU B 1 201 ? 18.626 19.988 22.556 1.00 26.87 179 LEU B N 1
ATOM 3258 C CA . LEU B 1 201 ? 19.482 20.922 23.269 1.00 27.69 179 LEU B CA 1
ATOM 3259 C C . LEU B 1 201 ? 19.862 22.109 22.393 1.00 27.99 179 LEU B C 1
ATOM 3260 O O . LEU B 1 201 ? 19.911 23.255 22.859 1.00 28.77 179 LEU B O 1
ATOM 3265 N N . ILE B 1 202 ? 20.184 21.803 21.146 1.00 26.49 180 ILE B N 1
ATOM 3266 C CA . ILE B 1 202 ? 20.379 22.814 20.125 1.00 26.92 180 ILE B CA 1
ATOM 3267 C C . ILE B 1 202 ? 19.209 22.759 19.162 1.00 27.05 180 ILE B C 1
ATOM 3268 O O . ILE B 1 202 ? 18.566 21.712 18.990 1.00 26.83 180 ILE B O 1
ATOM 3273 N N . ASP B 1 203 ? 18.989 23.878 18.479 1.00 26.55 181 ASP B N 1
ATOM 3274 C CA . ASP B 1 203 ? 17.855 24.026 17.565 1.00 26.72 181 ASP B CA 1
ATOM 3275 C C . ASP B 1 203 ? 18.235 23.744 16.117 1.00 27.37 181 ASP B C 1
ATOM 3276 O O . ASP B 1 203 ? 17.390 23.307 15.337 1.00 29.11 181 ASP B O 1
ATOM 3281 N N . ARG B 1 204 ? 19.496 24.009 15.763 1.00 26.72 182 ARG B N 1
ATOM 3282 C CA . ARG B 1 204 ? 20.014 23.740 14.421 1.00 27.56 182 ARG B CA 1
ATOM 3283 C C . ARG B 1 204 ? 21.402 23.179 14.398 1.00 26.87 182 ARG B C 1
ATOM 3284 O O . ARG B 1 204 ? 22.275 23.621 15.147 1.00 28.41 182 ARG B O 1
ATOM 3292 N N . LEU B 1 205 ? 21.593 22.206 13.520 1.00 26.68 183 LEU B N 1
ATOM 3293 C CA . LEU B 1 205 ? 22.850 21.544 13.334 1.00 26.34 183 LEU B CA 1
ATOM 3294 C C . LEU B 1 205 ? 23.292 21.824 11.913 1.00 27.58 183 LEU B C 1
ATOM 3295 O O . LEU B 1 205 ? 22.561 21.560 10.958 1.00 28.44 183 LEU B O 1
ATOM 3300 N N . VAL B 1 206 ? 24.493 22.365 11.782 1.00 27.63 184 VAL B N 1
ATOM 3301 C CA . VAL B 1 206 ? 25.021 22.753 10.499 1.00 28.16 184 VAL B CA 1
ATOM 3302 C C . VAL B 1 206 ? 26.415 22.177 10.332 1.00 29.62 184 VAL B C 1
ATOM 3303 O O . VAL B 1 206 ? 27.004 21.628 11.252 1.00 27.75 184 VAL B O 1
ATOM 3307 N N . GLU B 1 207 ? 26.895 22.279 9.107 1.00 31.30 185 GLU B N 1
ATOM 3308 C CA . GLU B 1 207 ? 28.228 21.870 8.736 1.00 34.02 185 GLU B CA 1
ATOM 3309 C C . GLU B 1 207 ? 29.284 22.532 9.645 1.00 31.55 185 GLU B C 1
ATOM 3310 O O . GLU B 1 207 ? 29.194 23.728 9.966 1.00 28.98 185 GLU B O 1
ATOM 3316 N N . LYS B 1 208 ? 30.290 21.741 10.031 1.00 30.45 186 LYS B N 1
ATOM 3317 C CA . LYS B 1 208 ? 31.403 22.211 10.868 1.00 31.07 186 LYS B CA 1
ATOM 3318 C C . LYS B 1 208 ? 31.995 23.507 10.332 1.00 29.47 186 LYS B C 1
ATOM 3319 O O . LYS B 1 208 ? 32.202 23.663 9.137 1.00 28.91 186 LYS B O 1
ATOM 3325 N N . GLY B 1 209 ? 32.250 24.446 11.221 1.00 27.24 187 GLY B N 1
ATOM 3326 C CA . GLY B 1 209 ? 32.781 25.738 10.827 1.00 27.14 187 GLY B CA 1
ATOM 3327 C C . GLY B 1 209 ? 31.796 26.729 10.213 1.00 27.29 187 GLY B C 1
ATOM 3328 O O . GLY B 1 209 ? 32.20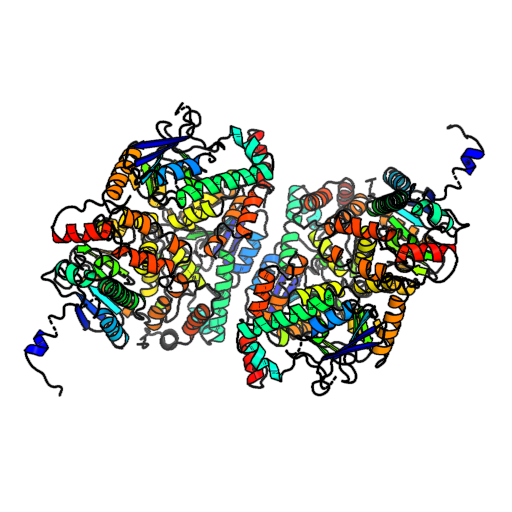7 27.843 9.881 1.00 27.00 187 GLY B O 1
ATOM 3329 N N . THR B 1 210 ? 30.513 26.384 10.109 1.00 26.39 188 THR B N 1
ATOM 3330 C CA . THR B 1 210 ? 29.530 27.313 9.513 1.00 26.72 188 THR B CA 1
ATOM 3331 C C . THR B 1 210 ? 28.500 27.856 10.482 1.00 26.14 188 THR B C 1
ATOM 3332 O O . THR B 1 210 ? 27.574 28.539 10.060 1.00 26.21 188 THR B O 1
ATOM 3336 N N . ALA B 1 211 ? 28.657 27.569 11.771 1.00 26.09 189 ALA B N 1
ATOM 3337 C CA . ALA B 1 211 ? 27.641 27.963 12.782 1.00 24.73 189 ALA B CA 1
ATOM 3338 C C . ALA B 1 211 ? 27.465 29.476 12.901 1.00 23.65 189 ALA B C 1
ATOM 3339 O O . ALA B 1 211 ? 26.339 29.974 13.003 1.00 22.96 189 ALA B O 1
ATOM 3341 N N . LEU B 1 212 ? 28.576 30.201 12.880 1.00 23.11 190 LEU B N 1
ATOM 3342 C CA . LEU B 1 212 ? 28.528 31.659 12.975 1.00 23.30 190 LEU B CA 1
ATOM 3343 C C . LEU B 1 212 ? 27.778 32.286 11.785 1.00 23.66 190 LEU B C 1
ATOM 3344 O O . LEU B 1 212 ? 26.899 33.137 11.958 1.00 22.68 190 LEU B O 1
ATOM 3349 N N . GLU B 1 213 ? 28.137 31.856 10.577 1.00 25.03 191 GLU B N 1
ATOM 3350 C CA . GLU B 1 213 ? 27.445 32.318 9.375 1.00 25.44 191 GLU B CA 1
ATOM 3351 C C . GLU B 1 213 ? 25.949 31.970 9.428 1.00 24.80 191 GLU B C 1
ATOM 3352 O O . GLU B 1 213 ? 25.092 32.786 9.046 1.00 25.29 191 GLU B O 1
ATOM 3358 N N . ALA B 1 214 ? 25.640 30.762 9.887 1.00 23.80 192 ALA B N 1
ATOM 3359 C CA . ALA B 1 214 ? 24.256 30.328 9.970 1.00 22.89 192 ALA B CA 1
ATOM 3360 C C . ALA B 1 214 ? 23.490 31.174 10.977 1.00 23.02 192 ALA B C 1
ATOM 3361 O O . ALA B 1 214 ? 22.351 31.531 10.714 1.00 22.85 192 ALA B O 1
ATOM 3363 N N . ALA B 1 215 ? 24.130 31.495 12.106 1.00 22.39 193 ALA B N 1
ATOM 3364 C CA . ALA B 1 215 ? 23.523 32.353 13.112 1.00 22.63 193 ALA B CA 1
ATOM 3365 C C . ALA B 1 215 ? 23.270 33.762 12.581 1.00 22.78 193 ALA B C 1
ATOM 3366 O O . ALA B 1 215 ? 22.204 34.352 12.810 1.00 21.93 193 ALA B O 1
ATOM 3368 N N . ARG B 1 216 ? 24.231 34.278 11.825 1.00 22.80 194 ARG B N 1
ATOM 3369 C CA . ARG B 1 216 ? 24.093 35.607 11.200 1.00 23.88 194 ARG B CA 1
ATOM 3370 C C . ARG B 1 216 ? 22.956 35.688 10.196 1.00 23.67 194 ARG B C 1
ATOM 3371 O O . ARG B 1 216 ? 22.189 36.642 10.203 1.00 24.00 194 ARG B O 1
ATOM 3379 N N . VAL B 1 217 ? 22.855 34.685 9.332 1.00 23.88 195 VAL B N 1
ATOM 3380 C CA . VAL B 1 217 ? 21.738 34.644 8.359 1.00 23.94 195 VAL B CA 1
ATOM 3381 C C . VAL B 1 217 ? 20.383 34.460 9.060 1.00 23.63 195 VAL B C 1
ATOM 3382 O O . VAL B 1 217 ? 19.422 35.089 8.673 1.00 24.15 195 VAL B O 1
ATOM 3386 N N . TRP B 1 218 ? 20.328 33.595 10.056 1.00 22.66 196 TRP B N 1
ATOM 3387 C CA . TRP B 1 218 ? 19.120 33.383 10.837 1.00 22.58 196 TRP B CA 1
ATOM 3388 C C . TRP B 1 218 ? 18.702 34.699 11.512 1.00 23.03 196 TRP B C 1
ATOM 3389 O O . TRP B 1 218 ? 17.546 35.103 11.455 1.00 22.31 196 TRP B O 1
ATOM 3400 N N . ALA B 1 219 ? 19.673 35.365 12.136 1.00 22.95 197 ALA B N 1
ATOM 3401 C CA . ALA B 1 219 ? 19.465 36.683 12.730 1.00 22.42 197 ALA B CA 1
ATOM 3402 C C . ALA B 1 219 ? 18.984 37.708 11.702 1.00 22.56 197 ALA B C 1
ATOM 3403 O O . ALA B 1 219 ? 18.085 38.516 11.983 1.00 22.18 197 ALA B O 1
ATOM 3405 N N . GLY B 1 220 ? 19.561 37.658 10.511 1.00 22.33 198 GLY B N 1
ATOM 3406 C CA . GLY B 1 220 ? 19.114 38.498 9.373 1.00 22.28 198 GLY B CA 1
ATOM 3407 C C . GLY B 1 220 ? 17.626 38.340 9.079 1.00 22.57 198 GLY B C 1
ATOM 3408 O O . GLY B 1 220 ? 16.906 39.318 8.885 1.00 21.42 198 GLY B O 1
ATOM 3409 N N . GLU B 1 221 ? 17.166 37.091 9.067 1.00 23.09 199 GLU B N 1
ATOM 3410 C CA . GLU B 1 221 ? 15.755 36.797 8.805 1.00 23.73 199 GLU B CA 1
ATOM 3411 C C . GLU B 1 221 ? 14.865 37.407 9.870 1.00 23.31 199 GLU B C 1
ATOM 3412 O O . GLU B 1 221 ? 13.834 37.995 9.547 1.00 24.27 199 GLU B O 1
ATOM 3418 N N . ILE B 1 222 ? 15.294 37.330 11.123 1.00 22.26 200 ILE B N 1
ATOM 3419 C CA . ILE B 1 222 ? 14.499 37.839 12.243 1.00 22.52 200 ILE B CA 1
ATOM 3420 C C . ILE B 1 222 ? 14.523 39.374 12.242 1.00 23.52 200 ILE B C 1
ATOM 3421 O O . ILE B 1 222 ? 13.500 40.014 12.445 1.00 23.08 200 ILE B O 1
ATOM 3426 N N . ALA B 1 223 ? 15.696 39.938 11.983 1.00 24.33 201 ALA B N 1
ATOM 3427 C CA . ALA B 1 223 ? 15.875 41.384 11.792 1.00 25.86 201 ALA B CA 1
ATOM 3428 C C . ALA B 1 223 ? 14.970 42.023 10.731 1.00 26.61 201 ALA B C 1
ATOM 3429 O O . ALA B 1 223 ? 14.600 43.172 10.849 1.00 27.38 201 ALA B O 1
ATOM 3431 N N . ALA B 1 224 ? 14.636 41.275 9.689 1.00 28.25 202 ALA B N 1
ATOM 3432 C CA . ALA B 1 224 ? 13.813 41.781 8.576 1.00 28.66 202 ALA B CA 1
ATOM 3433 C C . ALA B 1 224 ? 12.347 41.946 8.933 1.00 29.00 202 ALA B C 1
ATOM 3434 O O . ALA B 1 224 ? 11.631 42.654 8.231 1.00 29.83 202 ALA B O 1
ATOM 3436 N N . ILE B 1 225 ? 11.870 41.278 9.979 1.00 28.64 203 ILE B N 1
ATOM 3437 C CA . ILE B 1 225 ? 10.442 41.386 10.329 1.00 29.36 203 ILE B CA 1
ATOM 3438 C C . ILE B 1 225 ? 10.247 42.459 11.399 1.00 27.69 203 ILE B C 1
ATOM 3439 O O . ILE B 1 225 ? 11.169 43.209 11.691 1.00 26.82 203 ILE B O 1
ATOM 3444 N N . SER B 1 226 ? 9.044 42.563 11.955 1.00 26.82 204 SER B N 1
ATOM 3445 C CA . SER B 1 226 ? 8.780 43.572 12.990 1.00 26.39 204 SER B CA 1
ATOM 3446 C C . SER B 1 226 ? 9.500 43.290 14.311 1.00 25.17 204 SER B C 1
ATOM 3447 O O . SER B 1 226 ? 9.285 42.250 14.904 1.00 24.42 204 SER B O 1
ATOM 3450 N N . GLN B 1 227 ? 10.350 44.216 14.740 1.00 25.41 205 GLN B N 1
ATOM 3451 C CA . GLN B 1 227 ? 11.067 44.062 15.997 1.00 26.38 205 GLN B CA 1
ATOM 3452 C C . GLN B 1 227 ? 10.143 44.294 17.170 1.00 27.09 205 GLN B C 1
ATOM 3453 O O . GLN B 1 227 ? 10.368 43.728 18.235 1.00 27.52 205 GLN B O 1
ATOM 3459 N N . TRP B 1 228 ? 9.083 45.072 16.963 1.00 26.73 206 TRP B N 1
ATOM 3460 C CA . TRP B 1 228 ? 8.021 45.151 17.967 1.00 27.36 206 TRP B CA 1
ATOM 3461 C C . TRP B 1 228 ? 7.473 43.732 18.235 1.00 27.32 206 TRP B C 1
ATOM 3462 O O . TRP B 1 228 ? 7.379 43.296 19.379 1.00 28.76 206 TRP B O 1
ATOM 3473 N N . SER B 1 229 ? 7.141 43.012 17.170 1.00 27.04 207 SER B N 1
ATOM 3474 C CA . SER B 1 229 ? 6.622 41.640 17.272 1.00 26.40 207 SER B CA 1
ATOM 3475 C C . SER B 1 229 ? 7.612 40.660 17.898 1.00 25.52 207 SER B C 1
ATOM 3476 O O . SER B 1 229 ? 7.244 39.845 18.741 1.00 25.00 207 SER B O 1
ATOM 3479 N N . VAL B 1 230 ? 8.855 40.737 17.456 1.00 24.72 208 VAL B N 1
ATOM 3480 C CA . VAL B 1 230 ? 9.897 39.844 17.939 1.00 24.80 208 VAL B CA 1
ATOM 3481 C C . VAL B 1 230 ? 10.005 39.956 19.460 1.00 25.71 208 VAL B C 1
ATOM 3482 O O . VAL B 1 230 ? 10.019 38.956 20.175 1.00 26.29 208 VAL B O 1
ATOM 3486 N N . ARG B 1 231 ? 10.102 41.186 19.944 1.00 26.39 209 ARG B N 1
ATOM 3487 C CA . ARG B 1 231 ? 10.306 41.440 21.372 1.00 25.80 209 ARG B CA 1
ATOM 3488 C C . ARG B 1 231 ? 9.084 41.104 22.193 1.00 25.58 209 ARG B C 1
ATOM 3489 O O . ARG B 1 231 ? 9.195 40.576 23.298 1.00 24.57 209 ARG B O 1
ATOM 3497 N N . ALA B 1 232 ? 7.917 41.395 21.630 1.00 26.45 210 ALA B N 1
ATOM 3498 C CA . ALA B 1 232 ? 6.633 41.065 22.266 1.00 25.98 210 ALA B CA 1
ATOM 3499 C C . ALA B 1 232 ? 6.476 39.562 22.363 1.00 26.08 210 ALA B C 1
ATOM 3500 O O . ALA B 1 232 ? 6.014 39.036 23.368 1.00 26.44 210 ALA B O 1
ATOM 3502 N N . THR B 1 233 ? 6.888 38.871 21.308 1.00 25.51 211 THR B N 1
ATOM 3503 C CA . THR B 1 233 ? 6.828 37.402 21.266 1.00 25.75 211 THR B CA 1
ATOM 3504 C C . THR B 1 233 ? 7.677 36.799 22.388 1.00 25.57 211 THR B C 1
ATOM 3505 O O . THR B 1 233 ? 7.225 35.909 23.100 1.00 25.23 211 THR B O 1
ATOM 3509 N N . LYS B 1 234 ? 8.904 37.289 22.519 1.00 25.22 212 LYS B N 1
ATOM 3510 C CA . LYS B 1 234 ? 9.794 36.835 23.582 1.00 25.68 212 LYS B CA 1
ATOM 3511 C C . LYS B 1 234 ? 9.192 37.064 24.982 1.00 26.14 212 LYS B C 1
ATOM 3512 O O . LYS B 1 234 ? 9.223 36.172 25.806 1.00 23.85 212 LYS B O 1
ATOM 3518 N N . ARG B 1 235 ? 8.615 38.245 25.215 1.00 28.64 213 ARG B N 1
ATOM 3519 C CA . ARG B 1 235 ? 7.908 38.542 26.485 1.00 31.12 213 ARG B CA 1
ATOM 3520 C C . ARG B 1 235 ? 6.733 37.586 26.699 1.00 29.53 213 ARG B C 1
ATOM 3521 O O . ARG B 1 235 ? 6.523 37.115 27.804 1.00 30.23 213 ARG B O 1
ATOM 3537 N N . ILE B 1 237 ? 6.271 34.558 25.515 1.00 26.81 215 ILE B N 1
ATOM 3538 C CA . ILE B 1 237 ? 6.778 33.222 25.804 1.00 27.21 215 ILE B CA 1
ATOM 3539 C C . ILE B 1 237 ? 7.305 33.119 27.233 1.00 28.36 215 ILE B C 1
ATOM 3540 O O . ILE B 1 237 ? 6.927 32.212 27.973 1.00 27.57 215 ILE B O 1
ATOM 3545 N N . ARG B 1 238 ? 8.185 34.039 27.601 1.00 30.69 216 ARG B N 1
ATOM 3546 C CA . ARG B 1 238 ? 8.746 34.084 28.958 1.00 33.91 216 ARG B CA 1
ATOM 3547 C C . ARG B 1 238 ? 7.570 34.163 29.961 1.00 33.12 216 ARG B C 1
ATOM 3548 O O . ARG B 1 238 ? 7.573 33.505 30.996 1.00 32.27 216 ARG B O 1
ATOM 3556 N N . GLY B 1 239 ? 6.590 35.012 29.659 1.00 32.12 217 GLY B N 1
ATOM 3557 C CA . GLY B 1 239 ? 5.403 35.156 30.507 1.00 31.27 217 GLY B CA 1
ATOM 3558 C C . GLY B 1 239 ? 4.689 33.835 30.721 1.00 31.52 217 GLY B C 1
ATOM 3559 O O . GLY B 1 239 ? 4.396 33.459 31.844 1.00 30.54 217 GLY B O 1
ATOM 3560 N N . LEU B 1 240 ? 4.412 33.136 29.618 1.00 31.92 218 LEU B N 1
ATOM 3561 C CA . LEU B 1 240 ? 3.736 31.827 29.661 1.00 32.30 218 LEU B CA 1
ATOM 3562 C C . LEU B 1 240 ? 4.539 30.772 30.440 1.00 35.17 218 LEU B C 1
ATOM 3563 O O . LEU B 1 240 ? 3.959 29.933 31.121 1.00 35.04 218 LEU B O 1
ATOM 3568 N N . GLN B 1 241 ? 5.865 30.817 30.322 1.00 35.96 219 GLN B N 1
ATOM 3569 C CA . GLN B 1 241 ? 6.752 29.919 31.070 1.00 37.11 219 GLN B CA 1
ATOM 3570 C C . GLN B 1 241 ? 6.732 30.206 32.581 1.00 40.30 219 GLN B C 1
ATOM 3571 O O . GLN B 1 241 ? 6.888 29.297 33.373 1.00 41.78 219 GLN B O 1
ATOM 3577 N N . THR B 1 242 ? 6.565 31.467 32.960 1.00 41.92 220 THR B N 1
ATOM 3578 C CA . THR B 1 242 ? 6.481 31.873 34.375 1.00 44.69 220 THR B CA 1
ATOM 3579 C C . THR B 1 242 ? 5.062 32.084 34.892 1.00 44.29 220 THR B C 1
ATOM 3580 O O . THR B 1 242 ? 4.866 32.894 35.788 1.00 46.46 220 THR B O 1
ATOM 3584 N N . GLY B 1 243 ? 4.095 31.345 34.353 1.00 42.87 221 GLY B N 1
ATOM 3585 C CA . GLY B 1 243 ? 2.753 31.259 34.934 1.00 41.88 221 GLY B CA 1
ATOM 3586 C C . GLY B 1 243 ? 1.595 32.041 34.318 1.00 40.38 221 GLY B C 1
ATOM 3587 O O . GLY B 1 243 ? 0.473 31.899 34.779 1.00 40.72 221 GLY B O 1
ATOM 3588 N N . TRP B 1 244 ? 1.842 32.889 33.324 1.00 38.36 222 TRP B N 1
ATOM 3589 C CA . TRP B 1 244 ? 0.736 33.597 32.638 1.00 37.75 222 TRP B CA 1
ATOM 3590 C C . TRP B 1 244 ? -0.248 32.629 32.038 1.00 39.32 222 TRP B C 1
ATOM 3591 O O . TRP B 1 244 ? 0.146 31.580 31.545 1.00 41.18 222 TRP B O 1
ATOM 3602 N N . THR B 1 245 ? -1.526 32.972 32.122 1.00 40.26 223 THR B N 1
ATOM 3603 C CA . THR B 1 245 ? -2.589 32.257 31.412 1.00 41.34 223 THR B CA 1
ATOM 3604 C C . THR B 1 245 ? -3.179 33.192 30.380 1.00 40.96 223 THR B C 1
ATOM 3605 O O . THR B 1 245 ? -2.804 34.361 30.298 1.00 38.98 223 THR B O 1
ATOM 3609 N N . ASP B 1 246 ? -4.142 32.679 29.634 1.00 43.51 224 ASP B N 1
ATOM 3610 C CA . ASP B 1 246 ? -4.862 33.470 28.633 1.00 45.98 224 ASP B CA 1
ATOM 3611 C C . ASP B 1 246 ? -5.582 34.666 29.285 1.00 48.18 224 ASP B C 1
ATOM 3612 O O . ASP B 1 246 ? -5.726 35.715 28.673 1.00 52.24 224 ASP B O 1
ATOM 3617 N N . GLU B 1 247 ? -6.010 34.499 30.534 1.00 47.41 225 GLU B N 1
ATOM 3618 C CA . GLU B 1 247 ? -6.695 35.536 31.306 1.00 46.92 225 GLU B CA 1
ATOM 3619 C C . GLU B 1 247 ? -5.768 36.590 31.940 1.00 47.10 225 GLU B C 1
ATOM 3620 O O . GLU B 1 247 ? -6.221 37.689 32.266 1.00 47.69 225 GLU B O 1
ATOM 3622 N N . THR B 1 248 ? -4.487 36.275 32.129 1.00 46.27 226 THR B N 1
ATOM 3623 C CA . THR B 1 248 ? -3.538 37.219 32.751 1.00 45.74 226 THR B CA 1
ATOM 3624 C C . THR B 1 248 ? -3.585 38.599 32.076 1.00 47.33 226 THR B C 1
ATOM 3625 O O . THR B 1 248 ? -3.361 38.684 30.872 1.00 47.52 226 THR B O 1
ATOM 3629 N N . PRO B 1 249 ? -3.861 39.680 32.840 1.00 48.47 227 PRO B N 1
ATOM 3630 C CA . PRO B 1 249 ? -3.958 41.029 32.255 1.00 47.76 227 PRO B CA 1
ATOM 3631 C C . PRO B 1 249 ? -2.800 41.458 31.363 1.00 45.83 227 PRO B C 1
ATOM 3632 O O . PRO B 1 249 ? -3.024 42.044 30.303 1.00 45.54 227 PRO B O 1
ATOM 3636 N N . GLU B 1 250 ? -1.579 41.169 31.796 1.00 44.05 228 GLU B N 1
ATOM 3637 C CA . GLU B 1 250 ? -0.361 41.534 31.030 1.00 44.09 228 GLU B CA 1
ATOM 3638 C C . GLU B 1 250 ? -0.321 40.826 29.655 1.00 39.62 228 GLU B C 1
ATOM 3639 O O . GLU B 1 250 ? 0.091 41.408 28.668 1.00 38.02 228 GLU B O 1
ATOM 3645 N N . ALA B 1 251 ? -0.818 39.592 29.611 1.00 38.85 229 ALA B N 1
ATOM 3646 C CA . ALA B 1 251 ? -0.908 38.808 28.355 1.00 37.58 229 ALA B CA 1
ATOM 3647 C C . ALA B 1 251 ? -1.950 39.413 27.423 1.00 37.67 229 ALA B C 1
ATOM 3648 O O . ALA B 1 251 ? -1.723 39.498 26.233 1.00 38.36 229 ALA B O 1
ATOM 3650 N N . GLN B 1 252 ? -3.084 39.823 27.979 1.00 38.64 230 GLN B N 1
ATOM 3651 C CA . GLN B 1 252 ? -4.156 40.475 27.210 1.00 39.22 230 GLN B CA 1
ATOM 3652 C C . GLN B 1 252 ? -3.724 41.827 26.674 1.00 37.41 230 GLN B C 1
ATOM 3653 O O . GLN B 1 252 ? -3.932 42.117 25.512 1.00 36.69 230 GLN B O 1
ATOM 3659 N N . SER B 1 253 ? -3.083 42.639 27.511 1.00 36.12 231 SER B N 1
ATOM 3660 C CA . SER B 1 253 ? -2.666 43.978 27.070 1.00 36.32 231 SER B CA 1
ATOM 3661 C C . SER B 1 253 ? -1.518 43.901 26.068 1.00 34.27 231 SER B C 1
ATOM 3662 O O . SER B 1 253 ? -1.453 44.688 25.129 1.00 33.16 231 SER B O 1
ATOM 3665 N N . LEU B 1 254 ? -0.626 42.924 26.250 1.00 33.45 232 LEU B N 1
ATOM 3666 C CA . LEU B 1 254 ? 0.435 42.699 25.274 1.00 32.05 232 LEU B CA 1
ATOM 3667 C C . LEU B 1 254 ? -0.172 42.401 23.896 1.00 31.03 232 LEU B C 1
ATOM 3668 O O . LEU B 1 254 ? 0.236 42.973 22.889 1.00 29.35 232 LEU B O 1
ATOM 3673 N N . PHE B 1 255 ? -1.156 41.508 23.865 1.00 31.78 233 PHE B N 1
ATOM 3674 C CA . PHE B 1 255 ? -1.873 41.182 22.621 1.00 33.38 233 PHE B CA 1
ATOM 3675 C C . PHE B 1 255 ? -2.533 42.417 21.972 1.00 34.77 233 PHE B C 1
ATOM 3676 O O . PHE B 1 255 ? -2.414 42.654 20.762 1.00 33.81 233 PHE B O 1
ATOM 3684 N N . LEU B 1 256 ? -3.244 43.183 22.783 1.00 36.67 234 LEU B N 1
ATOM 3685 C CA . LEU B 1 256 ? -3.951 44.378 22.275 1.00 38.80 234 LEU B CA 1
ATOM 3686 C C . LEU B 1 256 ? -2.988 45.449 21.788 1.00 36.87 234 LEU B C 1
ATOM 3687 O O . LEU B 1 256 ? -3.294 46.143 20.836 1.00 33.39 234 LEU B O 1
ATOM 3692 N N . ASN B 1 257 ? -1.818 45.556 22.426 1.00 37.02 235 ASN B N 1
ATOM 3693 C CA . ASN B 1 257 ? -0.767 46.456 21.925 1.00 38.92 235 ASN B CA 1
ATOM 3694 C C . ASN B 1 257 ? -0.257 46.093 20.552 1.00 38.43 235 ASN B C 1
ATOM 3695 O O . ASN B 1 257 ? 0.312 46.926 19.855 1.00 36.49 235 ASN B O 1
ATOM 3700 N N . GLY B 1 258 ? -0.454 44.839 20.172 1.00 39.21 236 GLY B N 1
ATOM 3701 C CA . GLY B 1 258 ? -0.247 44.403 18.800 1.00 40.91 236 GLY B CA 1
ATOM 3702 C C . GLY B 1 258 ? -0.926 45.275 17.744 1.00 42.26 236 GLY B C 1
ATOM 3703 O O . GLY B 1 258 ? -0.392 45.426 16.648 1.00 47.54 236 GLY B O 1
ATOM 3704 N N . PHE B 1 259 ? -2.127 45.761 18.040 1.00 40.60 237 PHE B N 1
ATOM 3705 C CA . PHE B 1 259 ? -2.893 46.559 17.085 1.00 41.95 237 PHE B CA 1
ATOM 3706 C C . PHE B 1 259 ? -2.604 48.037 17.164 1.00 40.59 237 PHE B C 1
ATOM 3707 O O . PHE B 1 259 ? -3.026 48.773 16.294 1.00 40.60 237 PHE B O 1
ATOM 3715 N N . ALA B 1 260 ? -1.868 48.461 18.182 1.00 39.90 238 ALA B N 1
ATOM 3716 C CA . ALA B 1 260 ? -1.647 49.878 18.438 1.00 39.77 238 ALA B CA 1
ATOM 3717 C C . ALA B 1 260 ? -0.223 50.392 18.279 1.00 39.43 238 ALA B C 1
ATOM 3718 O O . ALA B 1 260 ? 0.019 51.547 18.512 1.00 42.13 238 ALA B O 1
ATOM 3720 N N . ASN B 1 261 ? 0.691 49.581 17.774 1.00 37.27 239 ASN B N 1
ATOM 3721 C CA . ASN B 1 261 ? 2.112 49.939 17.767 1.00 36.08 239 ASN B CA 1
ATOM 3722 C C . ASN B 1 261 ? 2.481 50.451 16.367 1.00 34.94 239 ASN B C 1
ATOM 3723 O O . ASN B 1 261 ? 1.804 50.163 15.396 1.00 34.46 239 ASN B O 1
ATOM 3728 N N . GLU B 1 262 ? 3.595 51.143 16.266 1.00 34.41 240 GLU B N 1
ATOM 3729 C CA . GLU B 1 262 ? 4.009 51.743 14.992 1.00 35.25 240 GLU B CA 1
ATOM 3730 C C . GLU B 1 262 ? 4.300 50.733 13.864 1.00 34.51 240 GLU B C 1
ATOM 3731 O O . GLU B 1 262 ? 4.125 51.026 12.682 1.00 36.15 240 GLU B O 1
ATOM 3737 N N . ASP B 1 263 ? 4.780 49.557 14.225 1.00 32.92 241 ASP B N 1
ATOM 3738 C CA . ASP B 1 263 ? 5.069 48.534 13.213 1.00 31.63 241 ASP B CA 1
ATOM 3739 C C . ASP B 1 263 ? 3.783 48.008 12.567 1.00 31.09 241 ASP B C 1
ATOM 3740 O O . ASP B 1 263 ? 3.735 47.862 11.347 1.00 29.80 241 ASP B O 1
ATOM 3745 N N . PHE B 1 264 ? 2.763 47.711 13.377 1.00 31.81 242 PHE B N 1
ATOM 3746 C CA . PHE B 1 264 ? 1.487 47.225 12.831 1.00 31.97 242 PHE B CA 1
ATOM 3747 C C . PHE B 1 264 ? 0.853 48.213 11.854 1.00 33.74 242 PHE B C 1
ATOM 3748 O O . PHE B 1 264 ? 0.364 47.817 10.774 1.00 32.24 242 PHE B O 1
ATOM 3756 N N . LYS B 1 265 ? 0.904 49.492 12.211 1.00 34.25 243 LYS B N 1
ATOM 3757 C CA . LYS B 1 265 ? 0.422 50.577 11.297 1.00 36.21 243 LYS B CA 1
ATOM 3758 C C . LYS B 1 265 ? 1.048 50.451 9.882 1.00 35.39 243 LYS B C 1
ATOM 3759 O O . LYS B 1 265 ? 0.358 50.514 8.865 1.00 33.46 243 LYS B O 1
ATOM 3765 N N . GLU B 1 266 ? 2.354 50.208 9.866 1.00 34.41 244 GLU B N 1
ATOM 3766 C CA . GLU B 1 266 ? 3.129 50.007 8.632 1.00 35.18 244 GLU B CA 1
ATOM 3767 C C . GLU B 1 266 ? 2.864 48.653 7.979 1.00 35.08 244 GLU B C 1
ATOM 3768 O O . GLU B 1 266 ? 2.773 48.543 6.757 1.00 33.56 244 GLU B O 1
ATOM 3774 N N . GLY B 1 267 ? 2.792 47.620 8.806 1.00 35.56 245 GLY B N 1
ATOM 3775 C CA . GLY B 1 267 ? 2.506 46.272 8.325 1.00 35.03 245 GLY B CA 1
ATOM 3776 C C . GLY B 1 267 ? 1.187 46.234 7.574 1.00 35.43 245 GLY B C 1
ATOM 3777 O O . GLY B 1 267 ? 1.109 45.640 6.498 1.00 33.84 245 GLY B O 1
ATOM 3778 N N . TYR B 1 268 ? 0.170 46.861 8.175 1.00 35.39 246 TYR B N 1
ATOM 3779 C CA . TYR B 1 268 ? -1.181 46.956 7.620 1.00 36.63 246 TYR B CA 1
ATOM 3780 C C . TYR B 1 268 ? -1.148 47.650 6.275 1.00 37.57 246 TYR B C 1
ATOM 3781 O O . TYR B 1 268 ? -1.678 47.123 5.300 1.00 36.14 246 TYR B O 1
ATOM 3790 N N . ARG B 1 269 ? -0.496 48.806 6.233 1.00 37.29 247 ARG B N 1
ATOM 3791 C CA . ARG B 1 269 ? -0.314 49.544 4.981 1.00 38.58 247 ARG B CA 1
ATOM 3792 C C . ARG B 1 269 ? 0.392 48.718 3.895 1.00 36.94 247 ARG B C 1
ATOM 3793 O O . ARG B 1 269 ? -0.023 48.723 2.738 1.00 36.09 247 ARG B O 1
ATOM 3801 N N . ALA B 1 270 ? 1.472 48.058 4.274 1.00 36.48 248 ALA B N 1
ATOM 3802 C CA . ALA B 1 270 ? 2.295 47.283 3.335 1.00 35.40 248 ALA B CA 1
ATOM 3803 C C . ALA B 1 270 ? 1.530 46.090 2.733 1.00 35.33 248 ALA B C 1
ATOM 3804 O O . ALA B 1 270 ? 1.669 45.836 1.533 1.00 33.20 248 ALA B O 1
ATOM 3806 N N . PHE B 1 271 ? 0.714 45.418 3.558 1.00 34.67 249 PHE B N 1
ATOM 3807 C CA . PHE B 1 271 ? -0.181 44.318 3.118 1.00 35.13 249 PHE B CA 1
ATOM 3808 C C . PHE B 1 271 ? -1.218 44.824 2.072 1.00 37.89 249 PHE B C 1
ATOM 3809 O O . PHE B 1 271 ? -1.426 44.195 1.037 1.00 38.55 249 PHE B O 1
ATOM 3817 N N . LEU B 1 272 ? -1.795 46.005 2.307 1.00 41.16 250 LEU B N 1
ATOM 3818 C CA . LEU B 1 272 ? -2.758 46.635 1.372 1.00 42.26 250 LEU B CA 1
ATOM 3819 C C . LEU B 1 272 ? -2.106 47.164 0.077 1.00 43.77 250 LEU B C 1
ATOM 3820 O O . LEU B 1 272 ? -2.626 46.958 -1.003 1.00 44.32 250 LEU B O 1
ATOM 3825 N N . ASP B 1 273 ? -0.971 47.846 0.202 1.00 44.77 251 ASP B N 1
ATOM 3826 C CA . ASP B 1 273 ? -0.210 48.366 -0.963 1.00 45.43 251 ASP B CA 1
ATOM 3827 C C . ASP B 1 273 ? 0.541 47.292 -1.754 1.00 46.09 251 ASP B C 1
ATOM 3828 O O . ASP B 1 273 ? 1.121 47.588 -2.804 1.00 47.75 251 ASP B O 1
ATOM 3833 N N . LYS B 1 274 ? 0.612 46.083 -1.209 1.00 43.96 252 LYS B N 1
ATOM 3834 C CA . LYS B 1 274 ? 1.320 44.947 -1.838 1.00 44.70 252 LYS B CA 1
ATOM 3835 C C . LYS B 1 274 ? 2.814 45.235 -2.084 1.00 43.34 252 LYS B C 1
ATOM 3836 O O . LYS B 1 274 ? 3.344 45.005 -3.162 1.00 43.88 252 LYS B O 1
ATOM 3842 N N . ARG B 1 275 ? 3.466 45.696 -1.023 1.00 41.81 253 ARG B N 1
ATOM 3843 C CA . ARG B 1 275 ? 4.917 45.960 -0.975 1.00 40.51 253 ARG B CA 1
ATOM 3844 C C . ARG B 1 275 ? 5.527 45.367 0.315 1.00 39.19 253 ARG B C 1
ATOM 3845 O O . ARG B 1 275 ? 4.778 45.050 1.262 1.00 38.18 253 ARG B O 1
ATOM 3853 N N . PRO B 1 276 ? 6.871 45.237 0.366 1.00 39.28 254 PRO B N 1
ATOM 3854 C CA . PRO B 1 276 ? 7.485 44.794 1.622 1.00 38.74 254 PRO B CA 1
ATOM 3855 C C . PRO B 1 276 ? 7.284 45.792 2.754 1.00 38.26 254 PRO B C 1
ATOM 3856 O O . PRO B 1 276 ? 7.267 46.998 2.518 1.00 39.93 254 PRO B O 1
ATOM 3860 N N . ALA B 1 277 ? 7.040 45.277 3.956 1.00 37.29 255 ALA B N 1
ATOM 3861 C CA . ALA B 1 277 ? 6.987 46.118 5.147 1.00 37.18 255 ALA B CA 1
ATOM 3862 C C . ALA B 1 277 ? 8.377 46.680 5.415 1.00 37.52 255 ALA B C 1
ATOM 3863 O O . ALA B 1 277 ? 9.359 45.972 5.282 1.00 36.44 255 ALA B O 1
ATOM 3865 N N . LYS B 1 278 ? 8.437 47.965 5.751 1.00 38.11 256 LYS B N 1
ATOM 3866 C CA . LYS B 1 278 ? 9.670 48.611 6.195 1.00 39.86 256 LYS B CA 1
ATOM 3867 C C . LYS B 1 278 ? 9.424 49.084 7.631 1.00 37.79 256 LYS B C 1
ATOM 3868 O O . LYS B 1 278 ? 8.976 50.216 7.897 1.00 36.98 256 LYS B O 1
ATOM 3874 N N . PHE B 1 279 ? 9.731 48.194 8.563 1.00 34.01 257 PHE B N 1
ATOM 3875 C CA . PHE B 1 279 ? 9.360 48.400 9.953 1.00 33.42 257 PHE B CA 1
ATOM 3876 C C . PHE B 1 279 ? 10.333 49.369 10.618 1.00 33.66 257 PHE B C 1
ATOM 3877 O O . PHE B 1 279 ? 11.534 49.291 10.417 1.00 31.46 257 PHE B O 1
ATOM 3885 N N . THR B 1 280 ? 9.781 50.266 11.423 1.00 34.28 258 THR B N 1
ATOM 3886 C CA . THR B 1 280 ? 10.551 51.368 12.016 1.00 35.83 258 THR B CA 1
ATOM 3887 C C . THR B 1 280 ? 10.780 51.254 13.534 1.00 35.17 258 THR B C 1
ATOM 3888 O O . THR B 1 280 ? 11.673 51.907 14.057 1.00 35.69 258 THR B O 1
ATOM 3892 N N . TYR B 1 281 ? 10.018 50.414 14.238 1.00 34.77 259 TYR B N 1
ATOM 3893 C CA . TYR B 1 281 ? 10.179 50.282 15.703 1.00 35.28 259 TYR B CA 1
ATOM 3894 C C . TYR B 1 281 ? 11.583 49.810 16.102 1.00 36.94 259 TYR B C 1
ATOM 3895 O O . TYR B 1 281 ? 12.067 48.808 15.584 1.00 35.01 259 TYR B O 1
ATOM 3904 N N . ARG B 1 282 ? 12.223 50.545 17.012 1.00 40.06 260 ARG B N 1
ATOM 3905 C CA . ARG B 1 282 ? 13.606 50.277 17.424 1.00 43.52 260 ARG B CA 1
ATOM 3906 C C . ARG B 1 282 ? 13.693 50.318 18.935 1.00 45.50 260 ARG B C 1
ATOM 3907 O O . ARG B 1 282 ? 14.549 49.651 19.535 1.00 46.48 260 ARG B O 1
ATOM 3916 N N . THR C 1 24 ? 9.147 -18.596 45.274 1.00 57.31 2 THR C N 1
ATOM 3917 C CA . THR C 1 24 ? 9.041 -17.700 44.092 1.00 57.01 2 THR C CA 1
ATOM 3918 C C . THR C 1 24 ? 8.257 -16.396 44.419 1.00 54.33 2 THR C C 1
ATOM 3919 O O . THR C 1 24 ? 7.093 -16.223 44.022 1.00 54.88 2 THR C O 1
ATOM 3921 N N . LEU C 1 25 ? 8.895 -15.469 45.145 1.00 51.36 3 LEU C N 1
ATOM 3922 C CA . LEU C 1 25 ? 8.330 -14.107 45.341 1.00 46.02 3 LEU C CA 1
ATOM 3923 C C . LEU C 1 25 ? 8.008 -13.515 43.956 1.00 42.05 3 LEU C C 1
ATOM 3924 O O . LEU C 1 25 ? 8.840 -13.599 43.059 1.00 39.15 3 LEU C O 1
ATOM 3927 N N . PRO C 1 26 ? 6.796 -12.953 43.766 1.00 39.03 4 PRO C N 1
ATOM 3928 C CA . PRO C 1 26 ? 6.478 -12.383 42.446 1.00 37.08 4 PRO C CA 1
ATOM 3929 C C . PRO C 1 26 ? 7.238 -11.091 42.092 1.00 34.82 4 PRO C C 1
ATOM 3930 O O . PRO C 1 26 ? 7.229 -10.680 40.938 1.00 34.45 4 PRO C O 1
ATOM 3934 N N . ILE C 1 27 ? 7.842 -10.442 43.091 1.00 33.58 5 ILE C N 1
ATOM 3935 C CA . ILE C 1 27 ? 8.742 -9.291 42.915 1.00 32.37 5 ILE C CA 1
ATOM 3936 C C . ILE C 1 27 ? 9.767 -9.318 44.047 1.00 32.04 5 ILE C C 1
ATOM 3937 O O . ILE C 1 27 ? 9.446 -9.689 45.173 1.00 32.34 5 ILE C O 1
ATOM 3942 N N . ARG C 1 28 ? 11.014 -8.979 43.749 1.00 31.22 6 ARG C N 1
ATOM 3943 C CA . ARG C 1 28 ? 12.050 -9.006 44.771 1.00 31.07 6 ARG C CA 1
ATOM 3944 C C . ARG C 1 28 ? 13.108 -7.958 44.552 1.00 30.62 6 ARG C C 1
ATOM 3945 O O . ARG C 1 28 ? 13.164 -7.319 43.499 1.00 29.90 6 ARG C O 1
ATOM 3953 N N . LEU C 1 29 ? 13.955 -7.789 45.567 1.00 30.15 7 LEU C N 1
ATOM 3954 C CA . LEU C 1 29 ? 15.101 -6.905 45.476 1.00 30.83 7 LEU C CA 1
ATOM 3955 C C . LEU C 1 29 ? 16.385 -7.705 45.564 1.00 31.02 7 LEU C C 1
ATOM 3956 O O . LEU C 1 29 ? 16.652 -8.320 46.578 1.00 32.58 7 LEU C O 1
ATOM 3961 N N . ASP C 1 30 ? 17.173 -7.663 44.503 1.00 31.37 8 ASP C N 1
ATOM 3962 C CA . ASP C 1 30 ? 18.525 -8.229 44.495 1.00 32.60 8 ASP C CA 1
ATOM 3963 C C . ASP C 1 30 ? 19.525 -7.125 44.759 1.00 33.47 8 ASP C C 1
ATOM 3964 O O . ASP C 1 30 ? 19.454 -6.070 44.129 1.00 35.48 8 ASP C O 1
ATOM 3969 N N . ILE C 1 31 ? 20.476 -7.390 45.644 1.00 33.99 9 ILE C N 1
ATOM 3970 C CA . ILE C 1 31 ? 21.549 -6.460 45.938 1.00 34.91 9 ILE C CA 1
ATOM 3971 C C . ILE C 1 31 ? 22.825 -6.985 45.305 1.00 33.76 9 ILE C C 1
ATOM 3972 O O . ILE C 1 31 ? 23.199 -8.115 45.543 1.00 36.16 9 ILE C O 1
ATOM 3977 N N . ALA C 1 32 ? 23.478 -6.154 44.514 1.00 31.48 10 ALA C N 1
ATOM 3978 C CA . ALA C 1 32 ? 24.802 -6.440 43.993 1.00 32.07 10 ALA C CA 1
ATOM 3979 C C . ALA C 1 32 ? 25.549 -5.120 43.851 1.00 31.67 10 ALA C C 1
ATOM 3980 O O . ALA C 1 32 ? 25.560 -4.494 42.793 1.00 31.86 10 ALA C O 1
ATOM 3982 N N . ALA C 1 33 ? 26.145 -4.694 44.950 1.00 31.68 11 ALA C N 1
ATOM 3983 C CA . ALA C 1 33 ? 26.724 -3.368 45.068 1.00 32.53 11 ALA C CA 1
ATOM 3984 C C . ALA C 1 33 ? 27.594 -3.024 43.854 1.00 32.78 11 ALA C C 1
ATOM 3985 O O . ALA C 1 33 ? 28.391 -3.856 43.458 1.00 32.86 11 ALA C O 1
ATOM 3987 N N . PRO C 1 34 ? 27.472 -1.828 43.260 1.00 31.67 12 PRO C N 1
ATOM 3988 C CA . PRO C 1 34 ? 26.688 -0.695 43.773 1.00 31.00 12 PRO C CA 1
ATOM 3989 C C . PRO C 1 34 ? 25.222 -0.635 43.305 1.00 30.90 12 PRO C C 1
ATOM 3990 O O . PRO C 1 34 ? 24.581 0.424 43.408 1.00 30.12 12 PRO C O 1
ATOM 3994 N N . LEU C 1 35 ? 24.701 -1.747 42.797 1.00 29.88 13 LEU C N 1
ATOM 3995 C CA . LEU C 1 35 ? 23.328 -1.801 42.303 1.00 28.63 13 LEU C CA 1
ATOM 3996 C C . LEU C 1 35 ? 22.383 -2.534 43.228 1.00 27.40 13 LEU C C 1
ATOM 3997 O O . LEU C 1 35 ? 22.773 -3.448 43.968 1.00 28.85 13 LEU C O 1
ATOM 4002 N N . ALA C 1 36 ? 21.131 -2.104 43.196 1.00 25.69 14 ALA C N 1
ATOM 4003 C CA . ALA C 1 36 ? 20.008 -2.908 43.674 1.00 25.78 14 ALA C CA 1
ATOM 4004 C C . ALA C 1 36 ? 19.048 -3.068 42.510 1.00 26.07 14 ALA C C 1
ATOM 4005 O O . ALA C 1 36 ? 18.888 -2.156 41.722 1.00 26.68 14 ALA C O 1
ATOM 4007 N N . GLU C 1 37 ? 18.449 -4.240 42.377 1.00 26.08 15 GLU C N 1
ATOM 4008 C CA . GLU C 1 37 ? 17.618 -4.537 41.227 1.00 26.66 15 GLU C CA 1
ATOM 4009 C C . GLU C 1 37 ? 16.257 -5.002 41.701 1.00 26.55 15 GLU C C 1
ATOM 4010 O O . GLU C 1 37 ? 16.162 -5.994 42.409 1.00 25.96 15 GLU C O 1
ATOM 4016 N N . ILE C 1 38 ? 15.221 -4.263 41.319 1.00 26.09 16 ILE C N 1
ATOM 4017 C CA . ILE C 1 38 ? 13.842 -4.673 41.565 1.00 26.27 16 ILE C CA 1
ATOM 4018 C C . ILE C 1 38 ? 13.452 -5.570 40.403 1.00 25.81 16 ILE C C 1
ATOM 4019 O O . ILE C 1 38 ? 13.384 -5.128 39.274 1.00 24.50 16 ILE C O 1
ATOM 4024 N N . VAL C 1 39 ? 13.250 -6.843 40.698 1.00 26.52 17 VAL C N 1
ATOM 4025 C CA . VAL C 1 39 ? 13.073 -7.848 39.649 1.00 27.24 17 VAL C CA 1
ATOM 4026 C C . VAL C 1 39 ? 11.654 -8.378 39.706 1.00 26.91 17 VAL C C 1
ATOM 4027 O O . VAL C 1 39 ? 11.242 -8.941 40.701 1.00 25.53 17 VAL C O 1
ATOM 4031 N N . LEU C 1 40 ? 10.931 -8.189 38.616 1.00 27.49 18 LEU C N 1
ATOM 4032 C CA . LEU C 1 40 ? 9.568 -8.702 38.497 1.00 29.02 18 LEU C CA 1
ATOM 4033 C C . LEU C 1 40 ? 9.659 -10.161 38.114 1.00 30.97 18 LEU C C 1
ATOM 4034 O O . LEU C 1 40 ? 10.491 -10.541 37.306 1.00 31.72 18 LEU C O 1
ATOM 4039 N N . ASN C 1 41 ? 8.831 -10.981 38.736 1.00 33.35 19 ASN C N 1
ATOM 4040 C CA . ASN C 1 41 ? 9.060 -12.425 38.688 1.00 35.58 19 ASN C CA 1
ATOM 4041 C C . ASN C 1 41 ? 7.801 -13.257 38.777 1.00 34.72 19 ASN C C 1
ATOM 4042 O O . ASN C 1 41 ? 7.630 -14.097 39.642 1.00 34.62 19 ASN C O 1
ATOM 4047 N N . LYS C 1 42 ? 6.917 -12.970 37.864 1.00 33.67 20 LYS C N 1
ATOM 4048 C CA . LYS C 1 42 ? 5.774 -13.777 37.598 1.00 34.13 20 LYS C CA 1
ATOM 4049 C C . LYS C 1 42 ? 5.805 -14.191 36.125 1.00 33.98 20 LYS C C 1
ATOM 4050 O O . LYS C 1 42 ? 4.924 -13.834 35.356 1.00 30.76 20 LYS C O 1
ATOM 4056 N N . PRO C 1 43 ? 6.791 -15.017 35.751 1.00 33.86 21 PRO C N 1
ATOM 4057 C CA . PRO C 1 43 ? 6.981 -15.345 34.348 1.00 35.34 21 PRO C CA 1
ATOM 4058 C C . PRO C 1 43 ? 5.773 -15.997 33.683 1.00 36.57 21 PRO C C 1
ATOM 4059 O O . PRO C 1 43 ? 5.538 -15.773 32.521 1.00 36.41 21 PRO C O 1
ATOM 4063 N N . GLU C 1 44 ? 5.027 -16.803 34.428 1.00 37.69 22 GLU C N 1
ATOM 4064 C CA . GLU C 1 44 ? 3.843 -17.499 33.900 1.00 39.17 22 GLU C CA 1
ATOM 4065 C C . GLU C 1 44 ? 2.695 -16.580 33.473 1.00 38.35 22 GLU C C 1
ATOM 4066 O O . GLU C 1 44 ? 1.760 -17.023 32.845 1.00 35.98 22 GLU C O 1
ATOM 4072 N N . ARG C 1 45 ? 2.753 -15.329 33.894 1.00 38.44 23 ARG C N 1
ATOM 4073 C CA . ARG C 1 45 ? 1.807 -14.300 33.440 1.00 40.25 23 ARG C CA 1
ATOM 4074 C C . ARG C 1 45 ? 2.491 -13.149 32.721 1.00 37.45 23 ARG C C 1
ATOM 4075 O O . ARG C 1 45 ? 1.951 -12.067 32.645 1.00 33.80 23 ARG C O 1
ATOM 4083 N N . ARG C 1 46 ? 3.720 -13.387 32.295 1.00 35.27 24 ARG C N 1
ATOM 4084 C CA . ARG C 1 46 ? 4.585 -12.379 31.702 1.00 35.15 24 ARG C CA 1
ATOM 4085 C C . ARG C 1 46 ? 4.662 -11.095 32.551 1.00 32.59 24 ARG C C 1
ATOM 4086 O O . ARG C 1 46 ? 4.581 -10.002 32.038 1.00 29.76 24 ARG C O 1
ATOM 4094 N N . ASN C 1 47 ? 4.831 -11.288 33.857 1.00 30.70 25 ASN C N 1
ATOM 4095 C CA . ASN C 1 47 ? 4.975 -10.239 34.855 1.00 30.61 25 ASN C CA 1
ATOM 4096 C C . ASN C 1 47 ? 3.794 -9.273 34.951 1.00 32.62 25 ASN C C 1
ATOM 4097 O O . ASN C 1 47 ? 3.948 -8.136 35.372 1.00 31.95 25 ASN C O 1
ATOM 4102 N N . ALA C 1 48 ? 2.605 -9.767 34.622 1.00 33.88 26 ALA C N 1
ATOM 4103 C CA . ALA C 1 48 ? 1.364 -9.010 34.816 1.00 34.35 26 ALA C CA 1
ATOM 4104 C C . ALA C 1 48 ? 1.269 -8.612 36.283 1.00 34.82 26 ALA C C 1
ATOM 4105 O O . ALA C 1 48 ? 1.518 -9.426 37.163 1.00 35.60 26 ALA C O 1
ATOM 4107 N N . LEU C 1 49 ? 0.938 -7.356 36.536 1.00 34.93 27 LEU C N 1
ATOM 4108 C CA . LEU C 1 49 ? 1.077 -6.786 37.867 1.00 35.29 27 LEU C CA 1
ATOM 4109 C C . LEU C 1 49 ? -0.130 -7.070 38.761 1.00 36.27 27 LEU C C 1
ATOM 4110 O O . LEU C 1 49 ? -1.259 -6.867 38.375 1.00 36.65 27 LEU C O 1
ATOM 4115 N N . SER C 1 50 ? 0.143 -7.620 39.926 1.00 37.47 28 SER C N 1
ATOM 4116 C CA . SER C 1 50 ? -0.883 -7.986 40.916 1.00 39.29 28 SER C CA 1
ATOM 4117 C C . SER C 1 50 ? -0.809 -7.065 42.136 1.00 39.45 28 SER C C 1
ATOM 4118 O O . SER C 1 50 ? 0.177 -6.383 42.332 1.00 36.76 28 SER C O 1
ATOM 4121 N N . VAL C 1 51 ? -1.830 -7.165 42.983 1.00 40.65 29 VAL C N 1
ATOM 4122 C CA . VAL C 1 51 ? -1.928 -6.443 44.258 1.00 41.02 29 VAL C CA 1
ATOM 4123 C C . VAL C 1 51 ? -0.676 -6.592 45.094 1.00 40.42 29 VAL C C 1
ATOM 4124 O O . VAL C 1 51 ? -0.098 -5.601 45.502 1.00 40.03 29 VAL C O 1
ATOM 4128 N N . ASP C 1 52 ? -0.243 -7.830 45.308 1.00 39.21 30 ASP C N 1
ATOM 4129 C CA . ASP C 1 52 ? 0.913 -8.099 46.167 1.00 40.03 30 ASP C CA 1
ATOM 4130 C C . ASP C 1 52 ? 2.229 -7.551 45.568 1.00 36.11 30 ASP C C 1
ATOM 4131 O O . ASP C 1 52 ? 3.128 -7.164 46.307 1.00 34.67 30 ASP C O 1
ATOM 4144 N N . TRP C 1 54 ? 2.377 -4.677 43.617 1.00 29.07 32 TRP C N 1
ATOM 4145 C CA . TRP C 1 54 ? 2.232 -3.239 43.863 1.00 29.13 32 TRP C CA 1
ATOM 4146 C C . TRP C 1 54 ? 2.476 -2.890 45.330 1.00 29.21 32 TRP C C 1
ATOM 4147 O O . TRP C 1 54 ? 3.215 -1.956 45.622 1.00 29.30 32 TRP C O 1
ATOM 4158 N N . ALA C 1 55 ? 1.940 -3.721 46.222 1.00 28.58 33 ALA C N 1
ATOM 4159 C CA . ALA C 1 55 ? 2.036 -3.516 47.675 1.00 29.69 33 ALA C CA 1
ATOM 4160 C C . ALA C 1 55 ? 3.461 -3.612 48.210 1.00 29.56 33 ALA C C 1
ATOM 4161 O O . ALA C 1 55 ? 3.813 -2.947 49.173 1.00 29.88 33 ALA C O 1
ATOM 4163 N N . ALA C 1 56 ? 4.276 -4.436 47.556 1.00 28.79 34 ALA C N 1
ATOM 4164 C CA . ALA C 1 56 ? 5.666 -4.665 47.949 1.00 27.99 34 ALA C CA 1
ATOM 4165 C C . ALA C 1 56 ? 6.640 -3.558 47.524 1.00 26.40 34 ALA C C 1
ATOM 4166 O O . ALA C 1 56 ? 7.680 -3.389 48.129 1.00 25.52 34 ALA C O 1
ATOM 4168 N N . ILE C 1 57 ? 6.283 -2.797 46.502 1.00 25.51 35 ILE C N 1
ATOM 4169 C CA . ILE C 1 57 ? 7.244 -1.898 45.841 1.00 24.83 35 ILE C CA 1
ATOM 4170 C C . ILE C 1 57 ? 7.786 -0.809 46.785 1.00 24.46 35 ILE C C 1
ATOM 4171 O O . ILE C 1 57 ? 8.982 -0.628 46.853 1.00 23.48 35 ILE C O 1
ATOM 4176 N N . PRO C 1 58 ? 6.914 -0.124 47.530 1.00 24.82 36 PRO C N 1
ATOM 4177 C CA . PRO C 1 58 ? 7.458 0.918 48.393 1.00 25.67 36 PRO C CA 1
ATOM 4178 C C . PRO C 1 58 ? 8.513 0.397 49.386 1.00 25.44 36 PRO C C 1
ATOM 4179 O O . PRO C 1 58 ? 9.518 1.062 49.616 1.00 24.94 36 PRO C O 1
ATOM 4183 N N . GLY C 1 59 ? 8.294 -0.805 49.898 1.00 25.62 37 GLY C N 1
ATOM 4184 C CA . GLY C 1 59 ? 9.254 -1.454 50.804 1.00 25.80 37 GLY C CA 1
ATOM 4185 C C . GLY C 1 59 ? 10.579 -1.777 50.136 1.00 25.31 37 GLY C C 1
ATOM 4186 O O . GLY C 1 59 ? 11.644 -1.623 50.738 1.00 25.78 37 GLY C O 1
ATOM 4187 N N . LEU C 1 60 ? 10.517 -2.261 48.901 1.00 23.97 38 LEU C N 1
ATOM 4188 C CA . LEU C 1 60 ? 11.742 -2.588 48.154 1.00 23.59 38 LEU C CA 1
ATOM 4189 C C . LEU C 1 60 ? 12.547 -1.333 47.869 1.00 23.30 38 LEU C C 1
ATOM 4190 O O . LEU C 1 60 ? 13.777 -1.322 47.992 1.00 23.87 38 LEU C O 1
ATOM 4195 N N . VAL C 1 61 ? 11.852 -0.287 47.465 1.00 23.67 39 VAL C N 1
ATOM 4196 C CA . VAL C 1 61 ? 12.497 1.006 47.180 1.00 23.84 39 VAL C CA 1
ATOM 4197 C C . VAL C 1 61 ? 13.151 1.542 48.468 1.00 23.94 39 VAL C C 1
ATOM 4198 O O . VAL C 1 61 ? 14.286 2.006 48.441 1.00 23.76 39 VAL C O 1
ATOM 4202 N N . ALA C 1 62 ? 12.411 1.497 49.569 1.00 23.89 40 ALA C N 1
ATOM 4203 C CA . ALA C 1 62 ? 12.934 1.934 50.856 1.00 24.31 40 ALA C CA 1
ATOM 4204 C C . ALA C 1 62 ? 14.188 1.131 51.251 1.00 25.25 40 ALA C C 1
ATOM 4205 O O . ALA C 1 62 ? 15.146 1.693 51.784 1.00 25.36 40 ALA C O 1
ATOM 4207 N N . GLU C 1 63 ? 14.157 -0.176 51.037 1.00 25.99 41 GLU C N 1
ATOM 4208 C CA . GLU C 1 63 ? 15.293 -1.035 51.388 1.00 27.68 41 GLU C CA 1
ATOM 4209 C C . GLU C 1 63 ? 16.555 -0.642 50.607 1.00 26.63 41 GLU C C 1
ATOM 4210 O O . GLU C 1 63 ? 17.629 -0.466 51.182 1.00 26.40 41 GLU C O 1
ATOM 4216 N N . ALA C 1 64 ? 16.386 -0.453 49.301 1.00 25.34 42 ALA C N 1
ATOM 4217 C CA . ALA C 1 64 ? 17.480 -0.027 48.432 1.00 24.78 42 ALA C CA 1
ATOM 4218 C C . ALA C 1 64 ? 18.059 1.328 48.868 1.00 24.68 42 ALA C C 1
ATOM 4219 O O . ALA C 1 64 ? 19.282 1.503 48.958 1.00 23.47 42 ALA C O 1
ATOM 4221 N N . ASN C 1 65 ? 17.166 2.271 49.159 1.00 24.07 43 ASN C N 1
ATOM 4222 C CA . ASN C 1 65 ? 17.590 3.602 49.593 1.00 24.38 43 ASN C CA 1
ATOM 4223 C C . ASN C 1 65 ? 18.289 3.626 50.962 1.00 24.07 43 ASN C C 1
ATOM 4224 O O . ASN C 1 65 ? 19.118 4.483 51.210 1.00 24.24 43 ASN C O 1
ATOM 4229 N N . ALA C 1 66 ? 17.938 2.699 51.842 1.00 23.99 44 ALA C N 1
ATOM 4230 C CA . ALA C 1 66 ? 18.536 2.666 53.189 1.00 24.42 44 ALA C CA 1
ATOM 4231 C C . ALA C 1 66 ? 19.894 1.969 53.196 1.00 25.36 44 ALA C C 1
ATOM 4232 O O . ALA C 1 66 ? 20.657 2.133 54.122 1.00 25.82 44 ALA C O 1
ATOM 4234 N N . ASN C 1 67 ? 20.158 1.151 52.185 1.00 25.59 45 ASN C N 1
ATOM 4235 C CA . ASN C 1 67 ? 21.385 0.353 52.135 1.00 26.75 45 ASN C CA 1
ATOM 4236 C C . ASN C 1 67 ? 22.523 1.192 51.560 1.00 27.29 45 ASN C C 1
ATOM 4237 O O . ASN C 1 67 ? 22.485 1.530 50.375 1.00 27.82 45 ASN C O 1
ATOM 4242 N N . PRO C 1 68 ? 23.538 1.526 52.381 1.00 28.40 46 PRO C N 1
ATOM 4243 C CA . PRO C 1 68 ? 24.601 2.420 51.924 1.00 29.36 46 PRO C CA 1
ATOM 4244 C C . PRO C 1 68 ? 25.523 1.858 50.830 1.00 30.07 46 PRO C C 1
ATOM 4245 O O . PRO C 1 68 ? 26.177 2.641 50.142 1.00 31.15 46 PRO C O 1
ATOM 4249 N N . ASP C 1 69 ? 25.523 0.545 50.616 1.00 29.95 47 ASP C N 1
ATOM 4250 C CA . ASP C 1 69 ? 26.269 -0.051 49.491 1.00 31.01 47 ASP C CA 1
ATOM 4251 C C . ASP C 1 69 ? 25.581 0.143 48.142 1.00 31.02 47 ASP C C 1
ATOM 4252 O O . ASP C 1 69 ? 26.196 -0.046 47.102 1.00 31.48 47 ASP C O 1
ATOM 4257 N N . VAL C 1 70 ? 24.297 0.495 48.163 1.00 30.60 48 VAL C N 1
ATOM 4258 C CA . VAL C 1 70 ? 23.516 0.705 46.943 1.00 29.79 48 VAL C CA 1
ATOM 4259 C C . VAL C 1 70 ? 23.591 2.160 46.501 1.00 28.44 48 VAL C C 1
ATOM 4260 O O . VAL C 1 70 ? 23.279 3.054 47.267 1.00 27.41 48 VAL C O 1
ATOM 4264 N N . LYS C 1 71 ? 23.977 2.376 45.251 1.00 27.75 49 LYS C N 1
ATOM 4265 C CA . LYS C 1 71 ? 23.967 3.715 44.639 1.00 27.38 49 LYS C CA 1
ATOM 4266 C C . LYS C 1 71 ? 22.837 3.927 43.654 1.00 26.27 49 LYS C C 1
ATOM 4267 O O . LYS C 1 71 ? 22.270 5.014 43.579 1.00 24.56 49 LYS C O 1
ATOM 4273 N N . LEU C 1 72 ? 22.563 2.901 42.855 1.00 26.31 50 LEU C N 1
ATOM 4274 C CA . LEU C 1 72 ? 21.518 2.947 41.831 1.00 25.70 50 LEU C CA 1
ATOM 4275 C C . LEU C 1 72 ? 20.609 1.762 41.909 1.00 24.82 50 LEU C C 1
ATOM 4276 O O . LEU C 1 72 ? 21.012 0.671 42.304 1.00 23.56 50 LEU C O 1
ATOM 4281 N N . ILE C 1 73 ? 19.364 2.003 41.515 1.00 24.32 51 ILE C N 1
ATOM 4282 C CA . ILE C 1 73 ? 18.321 0.992 41.494 1.00 24.75 51 ILE C CA 1
ATOM 4283 C C . ILE C 1 73 ? 17.956 0.738 40.037 1.00 25.46 51 ILE C C 1
ATOM 4284 O O . ILE C 1 73 ? 17.778 1.683 39.254 1.00 26.09 51 ILE C O 1
ATOM 4289 N N . LEU C 1 74 ? 17.864 -0.536 39.685 1.00 25.45 52 LEU C N 1
ATOM 4290 C CA . LEU C 1 74 ? 17.340 -0.959 38.393 1.00 26.10 52 LEU C CA 1
ATOM 4291 C C . LEU C 1 74 ? 15.960 -1.597 38.592 1.00 25.94 52 LEU C C 1
ATOM 4292 O O . LEU C 1 74 ? 15.684 -2.171 39.639 1.00 25.06 52 LEU C O 1
ATOM 4297 N N . ILE C 1 75 ? 15.102 -1.490 37.585 1.00 25.77 53 ILE C N 1
ATOM 4298 C CA . ILE C 1 75 ? 13.860 -2.249 37.557 1.00 26.82 53 ILE C CA 1
ATOM 4299 C C . ILE C 1 75 ? 13.760 -3.000 36.228 1.00 26.53 53 ILE C C 1
ATOM 4300 O O . ILE C 1 75 ? 13.942 -2.430 35.167 1.00 25.18 53 ILE C O 1
ATOM 4305 N N . HIS C 1 76 ? 13.556 -4.314 36.309 1.00 27.02 54 HIS C N 1
ATOM 4306 C CA . HIS C 1 76 ? 13.466 -5.150 35.109 1.00 27.04 54 HIS C CA 1
ATOM 4307 C C . HIS C 1 76 ? 12.649 -6.420 35.310 1.00 27.06 54 HIS C C 1
ATOM 4308 O O . HIS C 1 76 ? 12.313 -6.784 36.438 1.00 25.71 54 HIS C O 1
ATOM 4315 N N . GLY C 1 77 ? 12.359 -7.097 34.194 1.00 27.10 55 GLY C N 1
ATOM 4316 C CA . GLY C 1 77 ? 11.501 -8.284 34.183 1.00 28.87 55 GLY C CA 1
ATOM 4317 C C . GLY C 1 77 ? 12.165 -9.638 34.382 1.00 31.18 55 GLY C C 1
ATOM 4318 O O . GLY C 1 77 ? 11.547 -10.669 34.179 1.00 31.23 55 GLY C O 1
ATOM 4319 N N . GLY C 1 78 ? 13.408 -9.636 34.830 1.00 35.14 56 GLY C N 1
ATOM 4320 C CA . GLY C 1 78 ? 14.219 -10.853 34.984 1.00 39.34 56 GLY C CA 1
ATOM 4321 C C . GLY C 1 78 ? 14.357 -11.691 33.723 1.00 43.13 56 GLY C C 1
ATOM 4322 O O . GLY C 1 78 ? 14.684 -11.164 32.677 1.00 40.40 56 GLY C O 1
ATOM 4323 N N . ASP C 1 79 ? 14.014 -12.981 33.824 1.00 50.65 57 ASP C N 1
ATOM 4324 C CA . ASP C 1 79 ? 14.018 -13.910 32.669 1.00 57.01 57 ASP C CA 1
ATOM 4325 C C . ASP C 1 79 ? 12.594 -14.301 32.242 1.00 63.71 57 ASP C C 1
ATOM 4326 O O . ASP C 1 79 ? 12.396 -15.322 31.601 1.00 67.40 57 ASP C O 1
ATOM 4327 N N . ALA C 1 80 ? 11.590 -13.485 32.571 1.00 66.02 58 ALA C N 1
ATOM 4328 C CA . ALA C 1 80 ? 10.195 -13.725 32.109 1.00 68.35 58 ALA C CA 1
ATOM 4329 C C . ALA C 1 80 ? 9.999 -13.522 30.594 1.00 68.61 58 ALA C C 1
ATOM 4330 O O . ALA C 1 80 ? 8.929 -13.878 30.072 1.00 74.71 58 ALA C O 1
ATOM 4332 N N . GLY C 1 81 ? 10.973 -12.890 29.923 1.00 63.29 59 GLY C N 1
ATOM 4333 C CA . GLY C 1 81 ? 10.832 -12.471 28.538 1.00 59.65 59 GLY C CA 1
ATOM 4334 C C . GLY C 1 81 ? 9.927 -11.251 28.344 1.00 56.07 59 GLY C C 1
ATOM 4335 O O . GLY C 1 81 ? 9.512 -10.950 27.223 1.00 62.42 59 GLY C O 1
ATOM 4336 N N . ALA C 1 82 ? 9.519 -10.612 29.431 1.00 48.23 60 ALA C N 1
ATOM 4337 C CA . ALA C 1 82 ? 8.658 -9.438 29.387 1.00 45.05 60 ALA C CA 1
ATOM 4338 C C . ALA C 1 82 ? 8.979 -8.555 30.562 1.00 41.54 60 ALA C C 1
ATOM 4339 O O . ALA C 1 82 ? 9.321 -9.052 31.618 1.00 43.08 60 ALA C O 1
ATOM 4341 N N . PHE C 1 83 ? 8.774 -7.257 30.399 1.00 37.29 61 PHE C N 1
ATOM 4342 C CA . PHE C 1 83 ? 8.879 -6.320 31.511 1.00 35.12 61 PHE C CA 1
ATOM 4343 C C . PHE C 1 83 ? 7.627 -6.433 32.416 1.00 33.74 61 PHE C C 1
ATOM 4344 O O . PHE C 1 83 ? 7.711 -6.841 33.571 1.00 31.98 61 PHE C O 1
ATOM 4352 N N . ALA C 1 84 ? 6.463 -6.084 31.875 1.00 32.84 62 ALA C N 1
ATOM 4353 C CA . ALA C 1 84 ? 5.176 -6.330 32.556 1.00 33.72 62 ALA C CA 1
ATOM 4354 C C . ALA C 1 84 ? 4.038 -6.304 31.541 1.00 35.39 62 ALA C C 1
ATOM 4355 O O . ALA C 1 84 ? 3.877 -5.357 30.809 1.00 36.16 62 ALA C O 1
ATOM 4357 N N . ALA C 1 85 ? 3.280 -7.389 31.476 1.00 38.04 63 ALA C N 1
ATOM 4358 C CA . ALA C 1 85 ? 2.253 -7.603 30.438 1.00 38.87 63 ALA C CA 1
ATOM 4359 C C . ALA C 1 85 ? 0.901 -7.123 30.952 1.00 41.54 63 ALA C C 1
ATOM 4360 O O . ALA C 1 85 ? -0.096 -7.876 30.957 1.00 47.33 63 ALA C O 1
ATOM 4362 N N . GLY C 1 86 ? 0.855 -5.880 31.384 1.00 40.20 64 GLY C N 1
ATOM 4363 C CA . GLY C 1 86 ? -0.395 -5.314 31.855 1.00 42.32 64 GLY C CA 1
ATOM 4364 C C . GLY C 1 86 ? -0.803 -5.745 33.256 1.00 44.64 64 GLY C C 1
ATOM 4365 O O . GLY C 1 86 ? -0.016 -6.301 34.009 1.00 45.25 64 GLY C O 1
ATOM 4366 N N . ALA C 1 87 ? -2.076 -5.539 33.570 1.00 44.94 65 ALA C N 1
ATOM 4367 C CA . ALA C 1 87 ? -2.676 -6.013 34.817 1.00 46.62 65 ALA C CA 1
ATOM 4368 C C . ALA C 1 87 ? -3.071 -7.513 34.798 1.00 48.60 65 ALA C C 1
ATOM 4369 O O . ALA C 1 87 ? -3.432 -8.089 33.760 1.00 46.20 65 ALA C O 1
ATOM 4371 N N . ASP C 1 88 ? -3.005 -8.132 35.970 1.00 52.30 66 ASP C N 1
ATOM 4372 C CA . ASP C 1 88 ? -3.388 -9.531 36.132 1.00 57.81 66 ASP C CA 1
ATOM 4373 C C . ASP C 1 88 ? -4.917 -9.652 36.130 1.00 58.88 66 ASP C C 1
ATOM 4374 O O . ASP C 1 88 ? -5.608 -9.184 37.041 1.00 56.23 66 ASP C O 1
ATOM 4379 N N . ILE C 1 89 ? -5.419 -10.305 35.089 1.00 61.63 67 ILE C N 1
ATOM 4380 C CA . ILE C 1 89 ? -6.849 -10.479 34.877 1.00 62.40 67 ILE C CA 1
ATOM 4381 C C . ILE C 1 89 ? -7.560 -11.275 35.978 1.00 61.19 67 ILE C C 1
ATOM 4382 O O . ILE C 1 89 ? -8.743 -11.040 36.275 1.00 63.18 67 ILE C O 1
ATOM 4386 N N . SER C 1 90 ? -6.837 -12.210 36.580 1.00 59.28 68 SER C N 1
ATOM 4387 C CA . SER C 1 90 ? -7.396 -13.051 37.647 1.00 60.08 68 SER C CA 1
ATOM 4388 C C . SER C 1 90 ? -7.785 -12.281 38.918 1.00 61.23 68 SER C C 1
ATOM 4389 O O . SER C 1 90 ? -8.595 -12.761 39.702 1.00 64.88 68 SER C O 1
ATOM 4392 N N . GLU C 1 91 ? -7.224 -11.095 39.129 1.00 58.73 69 GLU C N 1
ATOM 4393 C CA . GLU C 1 91 ? -7.592 -10.271 40.313 1.00 60.58 69 GLU C CA 1
ATOM 4394 C C . GLU C 1 91 ? -8.614 -9.135 39.997 1.00 61.63 69 GLU C C 1
ATOM 4395 O O . GLU C 1 91 ? -9.134 -8.444 40.886 1.00 60.09 69 GLU C O 1
ATOM 4401 N N . PHE C 1 92 ? -8.897 -8.950 38.714 1.00 64.60 70 PHE C N 1
ATOM 4402 C CA . PHE C 1 92 ? -9.884 -7.975 38.238 1.00 67.16 70 PHE C CA 1
ATOM 4403 C C . PHE C 1 92 ? -11.191 -8.006 39.040 1.00 65.89 70 PHE C C 1
ATOM 4404 O O . PHE C 1 92 ? -11.721 -6.975 39.463 1.00 64.40 70 PHE C O 1
ATOM 4412 N N . GLU C 1 93 ? -11.708 -9.212 39.237 1.00 66.83 71 GLU C N 1
ATOM 4413 C CA . GLU C 1 93 ? -12.978 -9.407 39.936 1.00 68.35 71 GLU C CA 1
ATOM 4414 C C . GLU C 1 93 ? -12.972 -8.922 41.377 1.00 64.99 71 GLU C C 1
ATOM 4415 O O . GLU C 1 93 ? -13.965 -8.404 41.863 1.00 61.98 71 GLU C O 1
ATOM 4421 N N . THR C 1 94 ? -11.849 -9.144 42.044 1.00 63.79 72 THR C N 1
ATOM 4422 C CA . THR C 1 94 ? -11.647 -8.734 43.432 1.00 62.43 72 THR C CA 1
ATOM 4423 C C . THR C 1 94 ? -11.457 -7.217 43.536 1.00 62.03 72 THR C C 1
ATOM 4424 O O . THR C 1 94 ? -12.205 -6.526 44.223 1.00 62.71 72 THR C O 1
ATOM 4428 N N . ILE C 1 95 ? -10.454 -6.707 42.829 1.00 62.37 73 ILE C N 1
ATOM 4429 C CA . ILE C 1 95 ? -10.121 -5.262 42.827 1.00 63.40 73 ILE C CA 1
ATOM 4430 C C . ILE C 1 95 ? -11.268 -4.326 42.469 1.00 62.42 73 ILE C C 1
ATOM 4431 O O . ILE C 1 95 ? -11.339 -3.207 42.963 1.00 59.22 73 ILE C O 1
ATOM 4436 N N . TYR C 1 96 ? -12.096 -4.762 41.532 1.00 67.46 74 TYR C N 1
ATOM 4437 C CA . TYR C 1 96 ? -13.208 -3.943 41.026 1.00 71.18 74 TYR C CA 1
ATOM 4438 C C . TYR C 1 96 ? -14.594 -4.397 41.511 1.00 70.40 74 TYR C C 1
ATOM 4439 O O . TYR C 1 96 ? -15.605 -3.939 40.992 1.00 76.07 74 TYR C O 1
ATOM 4448 N N . ALA C 1 97 ? -14.630 -5.284 42.501 1.00 66.10 75 ALA C N 1
ATOM 4449 C CA . ALA C 1 97 ? -15.880 -5.770 43.076 1.00 64.32 75 ALA C CA 1
ATOM 4450 C C . ALA C 1 97 ? -16.703 -4.634 43.655 1.00 62.33 75 ALA C C 1
ATOM 4451 O O . ALA C 1 97 ? -17.919 -4.606 43.487 1.00 66.66 75 ALA C O 1
ATOM 4452 N N . THR C 1 98 ? -16.028 -3.692 44.302 1.00 60.46 76 THR C N 1
ATOM 4453 C CA . THR C 1 98 ? -16.661 -2.497 44.914 1.00 60.94 76 THR C CA 1
ATOM 4454 C C . THR C 1 98 ? -15.911 -1.192 44.604 1.00 59.54 76 THR C C 1
ATOM 4455 O O . THR C 1 98 ? -14.753 -1.248 44.174 1.00 60.43 76 THR C O 1
ATOM 4459 N N . GLU C 1 99 ? -16.573 -0.048 44.845 1.00 59.25 77 GLU C N 1
ATOM 4460 C CA . GLU C 1 99 ? -15.955 1.308 44.708 1.00 60.65 77 GLU C CA 1
ATOM 4461 C C . GLU C 1 99 ? -14.763 1.396 45.657 1.00 60.98 77 GLU C C 1
ATOM 4462 O O . GLU C 1 99 ? -13.712 1.926 45.300 1.00 59.15 77 GLU C O 1
ATOM 4468 N N . ASP C 1 100 ? -14.948 0.866 46.864 1.00 58.02 78 ASP C N 1
ATOM 4469 C CA . ASP C 1 100 ? -13.931 0.891 47.904 1.00 56.68 78 ASP C CA 1
ATOM 4470 C C . ASP C 1 100 ? -12.668 0.074 47.542 1.00 52.67 78 ASP C C 1
ATOM 4471 O O . ASP C 1 100 ? -11.548 0.544 47.711 1.00 52.75 78 ASP C O 1
ATOM 4476 N N . ALA C 1 101 ? -12.849 -1.139 47.031 1.00 48.68 79 ALA C N 1
ATOM 4477 C CA . ALA C 1 101 ? -11.726 -1.967 46.577 1.00 47.46 79 ALA C CA 1
ATOM 4478 C C . ALA C 1 101 ? -10.949 -1.282 45.439 1.00 45.52 79 ALA C C 1
ATOM 4479 O O . ALA C 1 101 ? -9.716 -1.309 45.398 1.00 44.81 79 ALA C O 1
ATOM 4481 N N . ALA C 1 102 ? -11.698 -0.716 44.497 1.00 43.11 80 ALA C N 1
ATOM 4482 C CA . ALA C 1 102 ? -11.118 -0.028 43.335 1.00 41.87 80 ALA C CA 1
ATOM 4483 C C . ALA C 1 102 ? -10.310 1.195 43.774 1.00 39.62 80 ALA C C 1
ATOM 4484 O O . ALA C 1 102 ? -9.206 1.398 43.298 1.00 37.90 80 ALA C O 1
ATOM 4486 N N . LYS C 1 103 ? -10.868 1.966 44.702 1.00 37.62 81 LYS C N 1
ATOM 4487 C CA . LYS C 1 103 ? -10.180 3.109 45.274 1.00 39.10 81 LYS C CA 1
ATOM 4488 C C . LYS C 1 103 ? -8.872 2.712 45.996 1.00 36.93 81 LYS C C 1
ATOM 4489 O O . LYS C 1 103 ? -7.827 3.311 45.779 1.00 32.91 81 LYS C O 1
ATOM 4495 N N . ALA C 1 104 ? -8.938 1.651 46.788 1.00 36.16 82 ALA C N 1
ATOM 4496 C CA . ALA C 1 104 ? -7.741 1.087 47.462 1.00 36.72 82 ALA C CA 1
ATOM 4497 C C . ALA C 1 104 ? -6.675 0.584 46.484 1.00 35.90 82 ALA C C 1
ATOM 4498 O O . ALA C 1 104 ? -5.475 0.750 46.702 1.00 35.14 82 ALA C O 1
ATOM 4500 N N . SER C 1 105 ? -7.120 -0.023 45.391 1.00 34.35 83 SER C N 1
ATOM 4501 C CA . SER C 1 105 ? -6.219 -0.412 44.325 1.00 34.49 83 SER C CA 1
ATOM 4502 C C . SER C 1 105 ? -5.455 0.796 43.782 1.00 32.40 83 SER C C 1
ATOM 4503 O O . SER C 1 105 ? -4.232 0.768 43.605 1.00 33.23 83 SER C O 1
ATOM 4506 N N . GLY C 1 106 ? -6.194 1.840 43.455 1.00 30.69 84 GLY C N 1
ATOM 4507 C CA . GLY C 1 106 ? -5.621 3.075 42.944 1.00 29.43 84 GLY C CA 1
ATOM 4508 C C . GLY C 1 106 ? -4.585 3.657 43.871 1.00 28.70 84 GLY C C 1
ATOM 4509 O O . GLY C 1 106 ? -3.551 4.126 43.426 1.00 27.97 84 GLY C O 1
ATOM 4510 N N . GLN C 1 107 ? -4.886 3.651 45.166 1.00 29.91 85 GLN C N 1
ATOM 4511 C CA . GLN C 1 107 ? -3.990 4.224 46.192 1.00 30.25 85 GLN C CA 1
ATOM 4512 C C . GLN C 1 107 ? -2.718 3.416 46.305 1.00 29.51 85 GLN C C 1
ATOM 4513 O O . GLN C 1 107 ? -1.627 3.951 46.401 1.00 28.89 85 GLN C O 1
ATOM 4519 N N . ARG C 1 108 ? -2.892 2.120 46.295 1.00 29.22 86 ARG C N 1
ATOM 4520 C CA A ARG C 1 108 ? -1.786 1.176 46.354 0.50 30.46 86 ARG C CA 1
ATOM 4521 C CA B ARG C 1 108 ? -1.786 1.176 46.355 0.50 30.05 86 ARG C CA 1
ATOM 4522 C C . ARG C 1 108 ? -0.812 1.349 45.166 1.00 28.86 86 ARG C C 1
ATOM 4523 O O . ARG C 1 108 ? 0.417 1.377 45.322 1.00 28.20 86 ARG C O 1
ATOM 4538 N N . ILE C 1 109 ? -1.371 1.460 43.981 1.00 27.06 87 ILE C N 1
ATOM 4539 C CA . ILE C 1 109 ? -0.585 1.644 42.775 1.00 26.40 87 ILE C CA 1
ATOM 4540 C C . ILE C 1 109 ? 0.120 3.000 42.831 1.00 24.93 87 ILE C C 1
ATOM 4541 O O . ILE C 1 109 ? 1.307 3.103 42.495 1.00 24.59 87 ILE C O 1
ATOM 4546 N N . ALA C 1 110 ? -0.627 4.044 43.177 1.00 23.55 88 ALA C N 1
ATOM 4547 C CA . ALA C 1 110 ? -0.050 5.407 43.258 1.00 22.84 88 ALA C CA 1
ATOM 4548 C C . ALA C 1 110 ? 1.120 5.456 44.245 1.00 22.82 88 ALA C C 1
ATOM 4549 O O . ALA C 1 110 ? 2.159 6.040 43.967 1.00 21.98 88 ALA C O 1
ATOM 4551 N N . GLN C 1 111 ? 0.950 4.819 45.398 1.00 23.78 89 GLN C N 1
ATOM 4552 C CA . GLN C 1 111 ? 2.025 4.710 46.388 1.00 25.13 89 GLN C CA 1
ATOM 4553 C C . GLN C 1 111 ? 3.278 4.041 45.811 1.00 24.11 89 GLN C C 1
ATOM 4554 O O . GLN C 1 111 ? 4.397 4.468 46.068 1.00 25.45 89 GLN C O 1
ATOM 4560 N N . ALA C 1 112 ? 3.090 2.961 45.083 1.00 23.71 90 ALA C N 1
ATOM 4561 C CA . ALA C 1 112 ? 4.223 2.248 44.457 1.00 23.93 90 ALA C CA 1
ATOM 4562 C C . ALA C 1 112 ? 4.954 3.145 43.459 1.00 23.60 90 ALA C C 1
ATOM 4563 O O . ALA C 1 112 ? 6.191 3.268 43.505 1.00 23.10 90 ALA C O 1
ATOM 4565 N N . LEU C 1 113 ? 4.183 3.762 42.567 1.00 23.45 91 LEU C N 1
ATOM 4566 C CA . LEU C 1 113 ? 4.758 4.604 41.526 1.00 23.66 91 LEU C CA 1
ATOM 4567 C C . LEU C 1 113 ? 5.434 5.834 42.091 1.00 24.58 91 LEU C C 1
ATOM 4568 O O . LEU C 1 113 ? 6.535 6.178 41.668 1.00 25.53 91 LEU C O 1
ATOM 4573 N N . ASP C 1 114 ? 4.783 6.492 43.043 1.00 25.02 92 ASP C N 1
ATOM 4574 C CA . ASP C 1 114 ? 5.360 7.659 43.713 1.00 26.10 92 ASP C CA 1
ATOM 4575 C C . ASP C 1 114 ? 6.637 7.298 44.474 1.00 25.88 92 ASP C C 1
ATOM 4576 O O . ASP C 1 114 ? 7.595 8.053 44.488 1.00 25.58 92 ASP C O 1
ATOM 4581 N N . ALA C 1 115 ? 6.651 6.134 45.103 1.00 25.73 93 ALA C N 1
ATOM 4582 C CA . ALA C 1 115 ? 7.867 5.666 45.783 1.00 25.55 93 ALA C CA 1
ATOM 4583 C C . ALA C 1 115 ? 9.046 5.531 44.799 1.00 25.10 93 ALA C C 1
ATOM 4584 O O . ALA C 1 115 ? 10.148 5.947 45.104 1.00 25.19 93 ALA C O 1
ATOM 4586 N N . ILE C 1 116 ? 8.799 4.930 43.647 1.00 24.07 94 ILE C N 1
ATOM 4587 C CA . ILE C 1 116 ? 9.824 4.805 42.618 1.00 24.08 94 ILE C CA 1
ATOM 4588 C C . ILE C 1 116 ? 10.265 6.197 42.147 1.00 24.34 94 ILE C C 1
ATOM 4589 O O . ILE C 1 116 ? 11.464 6.504 42.179 1.00 22.54 94 ILE C O 1
ATOM 4594 N N . GLU C 1 117 ? 9.294 7.035 41.764 1.00 25.30 95 GLU C N 1
ATOM 4595 C CA . GLU C 1 117 ? 9.560 8.386 41.242 1.00 26.22 95 GLU C CA 1
ATOM 4596 C C . GLU C 1 117 ? 10.365 9.249 42.204 1.00 26.29 95 GLU C C 1
ATOM 4597 O O . GLU C 1 117 ? 11.331 9.863 41.830 1.00 26.77 95 GLU C O 1
ATOM 4603 N N . ASN C 1 118 ? 9.983 9.223 43.463 1.00 27.14 96 ASN C N 1
ATOM 4604 C CA . ASN C 1 118 ? 10.663 9.975 44.526 1.00 28.77 96 ASN C CA 1
ATOM 4605 C C . ASN C 1 118 ? 11.868 9.326 45.175 1.00 27.02 96 ASN C C 1
ATOM 4606 O O . ASN C 1 118 ? 12.462 9.914 46.075 1.00 27.16 96 ASN C O 1
ATOM 4611 N N . SER C 1 119 ? 12.240 8.123 44.734 1.00 26.13 97 SER C N 1
ATOM 4612 C CA . SER C 1 119 ? 13.455 7.463 45.230 1.00 25.15 97 SER C CA 1
ATOM 4613 C C . SER C 1 119 ? 14.601 8.451 45.251 1.00 25.61 97 SER C C 1
ATOM 4614 O O . SER C 1 119 ? 14.901 9.098 44.254 1.00 24.13 97 SER C O 1
ATOM 4617 N N . GLU C 1 120 ? 15.225 8.587 46.408 1.00 26.40 98 GLU C N 1
ATOM 4618 C CA . GLU C 1 120 ? 16.416 9.408 46.515 1.00 28.55 98 GLU C CA 1
ATOM 4619 C C . GLU C 1 120 ? 17.489 8.982 45.493 1.00 27.17 98 GLU C C 1
ATOM 4620 O O . GLU C 1 120 ? 18.118 9.823 44.847 1.00 26.08 98 GLU C O 1
ATOM 4626 N N . LYS C 1 121 ? 17.698 7.674 45.395 1.00 25.94 99 LYS C N 1
ATOM 4627 C CA . LYS C 1 121 ? 18.660 7.120 44.481 1.00 25.93 99 LYS C CA 1
ATOM 4628 C C . LYS C 1 121 ? 18.008 6.969 43.121 1.00 25.32 99 LYS C C 1
ATOM 4629 O O . LYS C 1 121 ? 16.840 6.627 43.043 1.00 25.56 99 LYS C O 1
ATOM 4635 N N . PRO C 1 122 ? 18.760 7.231 42.039 1.00 25.84 100 PRO C N 1
ATOM 4636 C CA . PRO C 1 122 ? 18.143 7.085 40.716 1.00 26.06 100 PRO C CA 1
ATOM 4637 C C . PRO C 1 122 ? 17.726 5.678 40.384 1.00 25.31 100 PRO C C 1
ATOM 4638 O O . PRO C 1 122 ? 18.346 4.718 40.845 1.00 25.01 100 PRO C O 1
ATOM 4642 N N . VAL C 1 123 ? 16.689 5.593 39.554 1.00 24.88 101 VAL C N 1
ATOM 4643 C CA . VAL C 1 123 ? 16.097 4.344 39.111 1.00 24.58 101 VAL C CA 1
ATOM 4644 C C . VAL C 1 123 ? 16.156 4.273 37.595 1.00 24.73 101 VAL C C 1
ATOM 4645 O O . VAL C 1 123 ? 15.676 5.174 36.896 1.00 23.67 101 VAL C O 1
ATOM 4649 N N . ILE C 1 124 ? 16.725 3.186 37.099 1.00 24.89 102 ILE C N 1
ATOM 4650 C CA . ILE C 1 124 ? 16.774 2.895 35.674 1.00 24.39 102 ILE C CA 1
ATOM 4651 C C . ILE C 1 124 ? 15.914 1.661 35.351 1.00 24.66 102 ILE C C 1
ATOM 4652 O O . ILE C 1 124 ? 16.110 0.596 35.915 1.00 24.19 102 ILE C O 1
ATOM 4657 N N . ALA C 1 125 ? 14.974 1.822 34.415 1.00 24.65 103 ALA C N 1
ATOM 4658 C CA . ALA C 1 125 ? 14.195 0.700 33.921 1.00 24.61 103 ALA C CA 1
ATOM 4659 C C . ALA C 1 125 ? 14.891 0.074 32.725 1.00 25.12 103 ALA C C 1
ATOM 4660 O O . ALA C 1 125 ? 15.252 0.777 31.768 1.00 25.17 103 ALA C O 1
ATOM 4662 N N . ALA C 1 126 ? 15.052 -1.252 32.776 1.00 25.42 104 ALA C N 1
ATOM 4663 C CA . ALA C 1 126 ? 15.586 -2.043 31.648 1.00 25.45 104 ALA C CA 1
ATOM 4664 C C . ALA C 1 126 ? 14.471 -2.921 31.090 1.00 25.15 104 ALA C C 1
ATOM 4665 O O . ALA C 1 126 ? 13.961 -3.801 31.781 1.00 24.21 104 ALA C O 1
ATOM 4667 N N . ILE C 1 127 ? 14.066 -2.613 29.860 1.00 25.96 105 ILE C N 1
ATOM 4668 C CA . ILE C 1 127 ? 12.824 -3.117 29.264 1.00 26.73 105 ILE C CA 1
ATOM 4669 C C . ILE C 1 127 ? 13.115 -4.058 28.097 1.00 27.87 105 ILE C C 1
ATOM 4670 O O . ILE C 1 127 ? 13.778 -3.682 27.139 1.00 28.64 105 ILE C O 1
ATOM 4675 N N . GLU C 1 128 ? 12.610 -5.286 28.202 1.00 29.18 106 GLU C N 1
ATOM 4676 C CA . GLU C 1 128 ? 12.556 -6.259 27.089 1.00 30.23 106 GLU C CA 1
ATOM 4677 C C . GLU C 1 128 ? 11.110 -6.726 26.936 1.00 29.82 106 GLU C C 1
ATOM 4678 O O . GLU C 1 128 ? 10.378 -6.863 27.928 1.00 29.24 106 GLU C O 1
ATOM 4684 N N . GLY C 1 129 ? 10.712 -7.019 25.704 1.00 29.17 107 GLY C N 1
ATOM 4685 C CA . GLY C 1 129 ? 9.401 -7.608 25.454 1.00 28.95 107 GLY C CA 1
ATOM 4686 C C . GLY C 1 129 ? 8.262 -6.703 25.893 1.00 29.39 107 GLY C C 1
ATOM 4687 O O . GLY C 1 129 ? 8.340 -5.484 25.783 1.00 29.65 107 GLY C O 1
ATOM 4688 N N . ALA C 1 130 ? 7.190 -7.308 26.383 1.00 28.90 108 ALA C N 1
ATOM 4689 C CA . ALA C 1 130 ? 5.961 -6.573 26.642 1.00 28.60 108 ALA C CA 1
ATOM 4690 C C . ALA C 1 130 ? 6.128 -5.588 27.809 1.00 28.31 108 ALA C C 1
ATOM 4691 O O . ALA C 1 130 ? 6.587 -5.959 28.881 1.00 27.46 108 ALA C O 1
ATOM 4693 N N . CYS C 1 131 ? 5.741 -4.349 27.540 1.00 28.25 109 CYS C N 1
ATOM 4694 C CA . CYS C 1 131 ? 5.697 -3.292 28.527 1.00 28.48 109 CYS C CA 1
ATOM 4695 C C . CYS C 1 131 ? 4.388 -2.540 28.359 1.00 28.43 109 CYS C C 1
ATOM 4696 O O . CYS C 1 131 ? 4.303 -1.563 27.641 1.00 28.18 109 CYS C O 1
ATOM 4699 N N . VAL C 1 132 ? 3.355 -3.044 29.013 1.00 29.93 110 VAL C N 1
ATOM 4700 C CA . VAL C 1 132 ? 1.976 -2.643 28.729 1.00 30.25 110 VAL C CA 1
ATOM 4701 C C . VAL C 1 132 ? 1.298 -2.240 30.039 1.00 30.40 110 VAL C C 1
ATOM 4702 O O . VAL C 1 132 ? 1.415 -2.935 31.038 1.00 31.72 110 VAL C O 1
ATOM 4706 N N . GLY C 1 133 ? 0.580 -1.127 29.981 1.00 29.67 111 GLY C N 1
ATOM 4707 C CA . GLY C 1 133 ? -0.372 -0.731 31.009 1.00 29.97 111 GLY C CA 1
ATOM 4708 C C . GLY C 1 133 ? 0.375 -0.287 32.252 1.00 30.07 111 GLY C C 1
ATOM 4709 O O . GLY C 1 133 ? 1.159 0.647 32.186 1.00 28.85 111 GLY C O 1
ATOM 4710 N N . GLY C 1 134 ? 0.203 -1.039 33.341 1.00 30.08 112 GLY C N 1
ATOM 4711 C CA . GLY C 1 134 ? 1.031 -0.905 34.535 1.00 29.70 112 GLY C CA 1
ATOM 4712 C C . GLY C 1 134 ? 2.525 -0.925 34.267 1.00 29.46 112 GLY C C 1
ATOM 4713 O O . GLY C 1 134 ? 3.294 -0.258 34.960 1.00 30.06 112 GLY C O 1
ATOM 4714 N N . GLY C 1 135 ? 2.929 -1.674 33.249 1.00 29.34 113 GLY C N 1
ATOM 4715 C CA . GLY C 1 135 ? 4.330 -1.712 32.791 1.00 28.50 113 GLY C CA 1
ATOM 4716 C C . GLY C 1 135 ? 4.869 -0.373 32.334 1.00 28.33 113 GLY C C 1
ATOM 4717 O O . GLY C 1 135 ? 5.966 0.044 32.731 1.00 29.08 113 GLY C O 1
ATOM 4718 N N . VAL C 1 136 ? 4.079 0.325 31.532 1.00 26.37 114 VAL C N 1
ATOM 4719 C CA . VAL C 1 136 ? 4.447 1.669 31.114 1.00 25.28 114 VAL C CA 1
ATOM 4720 C C . VAL C 1 136 ? 4.485 2.578 32.336 1.00 24.85 114 VAL C C 1
ATOM 4721 O O . VAL C 1 136 ? 5.413 3.355 32.491 1.00 25.48 114 VAL C O 1
ATOM 4725 N N . SER C 1 137 ? 3.494 2.472 33.207 1.00 24.96 115 SER C N 1
ATOM 4726 C CA . SER C 1 137 ? 3.444 3.294 34.428 1.00 24.44 115 SER C CA 1
ATOM 4727 C C . SER C 1 137 ? 4.712 3.098 35.276 1.00 24.76 115 SER C C 1
ATOM 4728 O O . SER C 1 137 ? 5.344 4.062 35.697 1.00 23.77 115 SER C O 1
ATOM 4731 N N . LEU C 1 138 ? 5.103 1.847 35.476 1.00 25.13 116 LEU C N 1
ATOM 4732 C CA . LEU C 1 138 ? 6.367 1.533 36.179 1.00 25.09 116 LEU C CA 1
ATOM 4733 C C . LEU C 1 138 ? 7.576 2.173 35.518 1.00 24.06 116 LEU C C 1
ATOM 4734 O O . LEU C 1 138 ? 8.382 2.801 36.188 1.00 23.65 116 LEU C O 1
ATOM 4739 N N . ALA C 1 139 ? 7.678 1.982 34.204 1.00 23.15 117 ALA C N 1
ATOM 4740 C CA . ALA C 1 139 ? 8.782 2.507 33.403 1.00 22.55 117 ALA C CA 1
ATOM 4741 C C . ALA C 1 139 ? 8.884 4.028 33.467 1.00 22.58 117 ALA C C 1
ATOM 4742 O O . ALA C 1 139 ? 9.984 4.566 33.647 1.00 21.49 117 ALA C O 1
ATOM 4752 N N . ALA C 1 141 ? 7.776 5.932 35.890 1.00 23.72 119 ALA C N 1
ATOM 4753 C CA . ALA C 1 141 ? 8.137 6.319 37.269 1.00 23.48 119 ALA C CA 1
ATOM 4754 C C . ALA C 1 141 ? 9.647 6.314 37.458 1.00 22.35 119 ALA C C 1
ATOM 4755 O O . ALA C 1 141 ? 10.172 7.088 38.244 1.00 20.95 119 ALA C O 1
ATOM 4757 N N . ALA C 1 142 ? 10.332 5.419 36.752 1.00 22.13 120 ALA C N 1
ATOM 4758 C CA . ALA C 1 142 ? 11.794 5.421 36.759 1.00 23.07 120 ALA C CA 1
ATOM 4759 C C . ALA C 1 142 ? 12.350 6.741 36.204 1.00 23.73 120 ALA C C 1
ATOM 4760 O O . ALA C 1 142 ? 11.664 7.485 35.476 1.00 25.17 120 ALA C O 1
ATOM 4762 N N . ASP C 1 143 ? 13.589 7.039 36.556 1.00 24.32 121 ASP C N 1
ATOM 4763 C CA . ASP C 1 143 ? 14.268 8.227 36.008 1.00 24.83 121 ASP C CA 1
ATOM 4764 C C . ASP C 1 143 ? 14.664 8.055 34.532 1.00 24.13 121 ASP C C 1
ATOM 4765 O O . ASP C 1 143 ? 14.580 9.002 33.742 1.00 24.69 121 ASP C O 1
ATOM 4770 N N . LEU C 1 144 ? 15.129 6.868 34.204 1.00 23.13 122 LEU C N 1
ATOM 4771 C CA . LEU C 1 144 ? 15.746 6.589 32.919 1.00 23.90 122 LEU C CA 1
ATOM 4772 C C . LEU C 1 144 ? 15.259 5.244 32.419 1.00 23.56 122 LEU C C 1
ATOM 4773 O O . LEU C 1 144 ? 14.994 4.338 33.219 1.00 23.05 122 LEU C O 1
ATOM 4778 N N . ARG C 1 145 ? 15.118 5.140 31.098 1.00 23.05 123 ARG C N 1
ATOM 4779 C CA . ARG C 1 145 ? 14.576 3.945 30.446 1.00 23.97 123 ARG C CA 1
ATOM 4780 C C . ARG C 1 145 ? 15.439 3.502 29.281 1.00 23.91 123 ARG C C 1
ATOM 4781 O O . ARG C 1 145 ? 15.679 4.272 28.355 1.00 24.36 123 ARG C O 1
ATOM 4789 N N . VAL C 1 146 ? 15.857 2.241 29.326 1.00 25.19 124 VAL C N 1
ATOM 4790 C CA . VAL C 1 146 ? 16.522 1.595 28.192 1.00 26.33 124 VAL C CA 1
ATOM 4791 C C . VAL C 1 146 ? 15.739 0.350 27.817 1.00 26.26 124 VAL C C 1
ATOM 4792 O O . VAL C 1 146 ? 15.288 -0.406 28.669 1.00 26.71 124 VAL C O 1
ATOM 4796 N N . ALA C 1 147 ? 15.498 0.201 26.527 1.00 26.80 125 ALA C N 1
ATOM 4797 C CA . ALA C 1 147 ? 14.735 -0.917 26.005 1.00 27.60 125 ALA C CA 1
ATOM 4798 C C . ALA C 1 147 ? 15.467 -1.602 24.896 1.00 28.36 125 ALA C C 1
ATOM 4799 O O . ALA C 1 147 ? 16.144 -0.969 24.100 1.00 28.12 125 ALA C O 1
ATOM 4801 N N . GLY C 1 148 ? 15.284 -2.913 24.856 1.00 30.53 126 GLY C N 1
ATOM 4802 C CA . GLY C 1 148 ? 15.737 -3.738 23.742 1.00 32.63 126 GLY C CA 1
ATOM 4803 C C . GLY C 1 148 ? 14.796 -3.649 22.555 1.00 33.67 126 GLY C C 1
ATOM 4804 O O . GLY C 1 148 ? 13.578 -3.439 22.705 1.00 34.62 126 GLY C O 1
ATOM 4805 N N . GLU C 1 149 ? 15.345 -3.789 21.358 1.00 35.04 127 GLU C N 1
ATOM 4806 C CA . GLU C 1 149 ? 14.496 -3.911 20.165 1.00 36.64 127 GLU C CA 1
ATOM 4807 C C . GLU C 1 149 ? 13.571 -5.097 20.354 1.00 34.40 127 GLU C C 1
ATOM 4808 O O . GLU C 1 149 ? 13.867 -6.010 21.122 1.00 32.68 127 GLU C O 1
ATOM 4814 N N . GLY C 1 150 ? 12.39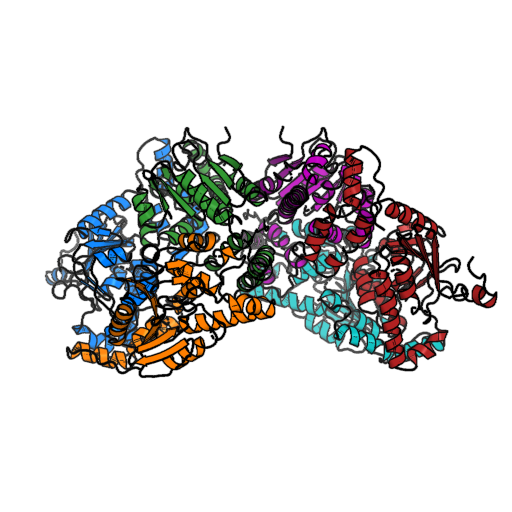9 -5.025 19.738 1.00 34.64 128 GLY C N 1
ATOM 4815 C CA . GLY C 1 150 ? 11.378 -6.044 19.947 1.00 35.25 128 GLY C CA 1
ATOM 4816 C C . GLY C 1 150 ? 10.487 -5.825 21.166 1.00 35.76 128 GLY C C 1
ATOM 4817 O O . GLY C 1 150 ? 9.474 -6.493 21.306 1.00 36.66 128 GLY C O 1
ATOM 4818 N N . ALA C 1 151 ? 10.855 -4.921 22.066 1.00 35.27 129 ALA C N 1
ATOM 4819 C CA . ALA C 1 151 ? 9.963 -4.540 23.155 1.00 36.38 129 ALA C CA 1
ATOM 4820 C C . ALA C 1 151 ? 8.721 -3.871 22.584 1.00 35.52 129 ALA C C 1
ATOM 4821 O O . ALA C 1 151 ? 8.791 -3.179 21.571 1.00 34.35 129 ALA C O 1
ATOM 4823 N N . LYS C 1 152 ? 7.598 -4.082 23.256 1.00 35.89 130 LYS C N 1
ATOM 4824 C CA . LYS C 1 152 ? 6.299 -3.548 22.829 1.00 37.82 130 LYS C CA 1
ATOM 4825 C C . LYS C 1 152 ? 5.658 -2.736 23.941 1.00 35.72 130 LYS C C 1
ATOM 4826 O O . LYS C 1 152 ? 5.681 -3.137 25.109 1.00 36.49 130 LYS C O 1
ATOM 4832 N N . PHE C 1 153 ? 5.035 -1.635 23.557 1.00 34.36 131 PHE C N 1
ATOM 4833 C CA . PHE C 1 153 ? 4.523 -0.659 24.512 1.00 33.93 131 PHE C CA 1
ATOM 4834 C C . PHE C 1 153 ? 3.085 -0.341 24.226 1.00 33.90 131 PHE C C 1
ATOM 4835 O O . PHE C 1 153 ? 2.676 -0.288 23.080 1.00 34.07 131 PHE C O 1
ATOM 4843 N N . GLY C 1 154 ? 2.330 -0.121 25.284 1.00 33.50 132 GLY C N 1
ATOM 4844 C CA . GLY C 1 154 ? 0.941 0.256 25.141 1.00 33.09 132 GLY C CA 1
ATOM 4845 C C . GLY C 1 154 ? 0.321 0.646 26.455 1.00 32.31 132 GLY C C 1
ATOM 4846 O O . GLY C 1 154 ? 0.708 0.155 27.517 1.00 31.95 132 GLY C O 1
ATOM 4847 N N . VAL C 1 155 ? -0.635 1.556 26.380 1.00 32.51 133 VAL C N 1
ATOM 4848 C CA . VAL C 1 155 ? -1.398 1.981 27.550 1.00 33.21 133 VAL C CA 1
ATOM 4849 C C . VAL C 1 155 ? -2.870 1.890 27.169 1.00 34.49 133 VAL C C 1
ATOM 4850 O O . VAL C 1 155 ? -3.365 2.664 26.352 1.00 32.89 133 VAL C O 1
ATOM 4854 N N . THR C 1 156 ? -3.581 0.982 27.830 1.00 36.77 134 THR C N 1
ATOM 4855 C CA . THR C 1 156 ? -4.900 0.489 27.354 1.00 38.50 134 THR C CA 1
ATOM 4856 C C . THR C 1 156 ? -6.155 0.720 28.232 1.00 38.34 134 THR C C 1
ATOM 4857 O O . THR C 1 156 ? -7.165 0.059 28.011 1.00 38.82 134 THR C O 1
ATOM 4861 N N . PRO C 1 157 ? -6.125 1.656 29.207 1.00 39.66 135 PRO C N 1
ATOM 4862 C CA . PRO C 1 157 ? -7.362 1.812 30.004 1.00 39.66 135 PRO C CA 1
ATOM 4863 C C . PRO C 1 157 ? -8.580 2.113 29.159 1.00 40.27 135 PRO C C 1
ATOM 4864 O O . PRO C 1 157 ? -9.688 1.721 29.514 1.00 41.54 135 PRO C O 1
ATOM 4868 N N . GLY C 1 158 ? -8.366 2.791 28.042 1.00 41.08 136 GLY C N 1
ATOM 4869 C CA . GLY C 1 158 ? -9.428 3.065 27.083 1.00 41.34 136 GLY C CA 1
ATOM 4870 C C . GLY C 1 158 ? -10.132 1.864 26.514 1.00 42.39 136 GLY C C 1
ATOM 4871 O O . GLY C 1 158 ? -11.292 1.930 26.153 1.00 42.88 136 GLY C O 1
ATOM 4872 N N . LYS C 1 159 ? -9.427 0.750 26.421 1.00 44.96 137 LYS C N 1
ATOM 4873 C CA . LYS C 1 159 ? -10.037 -0.510 25.950 1.00 46.01 137 LYS C CA 1
ATOM 4874 C C . LYS C 1 159 ? -10.974 -1.182 26.975 1.00 45.37 137 LYS C C 1
ATOM 4875 O O . LYS C 1 159 ? -11.660 -2.132 26.662 1.00 47.11 137 LYS C O 1
ATOM 4881 N N . LEU C 1 160 ? -10.994 -0.676 28.198 1.00 45.06 138 LEU C N 1
ATOM 4882 C CA . LEU C 1 160 ? -11.824 -1.208 29.282 1.00 45.18 138 LEU C CA 1
ATOM 4883 C C . LEU C 1 160 ? -12.890 -0.261 29.825 1.00 44.38 138 LEU C C 1
ATOM 4884 O O . LEU C 1 160 ? -13.751 -0.685 30.589 1.00 46.67 138 LEU C O 1
ATOM 4889 N N . GLY C 1 161 ? -12.827 1.018 29.461 1.00 41.41 139 GLY C N 1
ATOM 4890 C CA . GLY C 1 161 ? -13.718 2.029 30.032 1.00 40.02 139 GLY C CA 1
ATOM 4891 C C . GLY C 1 161 ? -13.150 2.727 31.254 1.00 39.94 139 GLY C C 1
ATOM 4892 O O . GLY C 1 161 ? -13.884 3.403 31.979 1.00 39.60 139 GLY C O 1
ATOM 4893 N N . LEU C 1 162 ? -11.834 2.599 31.459 1.00 38.61 140 LEU C N 1
ATOM 4894 C CA . LEU C 1 162 ? -11.140 3.248 32.572 1.00 39.39 140 LEU C CA 1
ATOM 4895 C C . LEU C 1 162 ? -10.444 4.505 32.084 1.00 38.79 140 LEU C C 1
ATOM 4896 O O . LEU C 1 162 ? -10.509 4.840 30.897 1.00 39.14 140 LEU C O 1
ATOM 4901 N N . VAL C 1 163 ? -9.843 5.226 33.024 1.00 36.93 141 VAL C N 1
ATOM 4902 C CA . VAL C 1 163 ? -9.027 6.384 32.720 1.00 36.86 141 VAL C CA 1
ATOM 4903 C C . VAL C 1 163 ? -7.669 6.233 33.402 1.00 35.04 141 VAL C C 1
ATOM 4904 O O . VAL C 1 163 ? -7.579 5.887 34.582 1.00 34.13 141 VAL C O 1
ATOM 4908 N N . TYR C 1 164 ? -6.629 6.592 32.667 1.00 33.00 142 TYR C N 1
ATOM 4909 C CA . TYR C 1 164 ? -5.265 6.591 33.190 1.00 32.08 142 TYR C CA 1
ATOM 4910 C C . TYR C 1 164 ? -5.171 7.651 34.289 1.00 31.54 142 TYR C C 1
ATOM 4911 O O . TYR C 1 164 ? -5.613 8.801 34.105 1.00 31.18 142 TYR C O 1
ATOM 4920 N N . PRO C 1 165 ? -4.618 7.284 35.463 1.00 31.16 143 PRO C N 1
ATOM 4921 C CA . PRO C 1 165 ? -4.569 8.303 36.531 1.00 30.92 143 PRO C CA 1
ATOM 4922 C C . PRO C 1 165 ? -3.754 9.557 36.237 1.00 30.27 143 PRO C C 1
ATOM 4923 O O . PRO C 1 165 ? -2.935 9.614 35.319 1.00 28.74 143 PRO C O 1
ATOM 4927 N N . ALA C 1 166 ? -3.962 10.540 37.097 1.00 30.24 144 ALA C N 1
ATOM 4928 C CA . ALA C 1 166 ? -3.285 11.812 37.000 1.00 30.37 144 ALA C CA 1
ATOM 4929 C C . ALA C 1 166 ? -1.741 11.686 37.018 1.00 29.61 144 ALA C C 1
ATOM 4930 O O . ALA C 1 166 ? -1.058 12.305 36.223 1.00 29.59 144 ALA C O 1
ATOM 4932 N N . GLY C 1 167 ? -1.205 10.975 38.011 1.00 29.23 145 GLY C N 1
ATOM 4933 C CA . GLY C 1 167 ? 0.260 10.820 38.155 1.00 28.65 145 GLY C CA 1
ATOM 4934 C C . GLY C 1 167 ? 0.877 10.144 36.922 1.00 27.77 145 GLY C C 1
ATOM 4935 O O . GLY C 1 167 ? 1.881 10.617 36.367 1.00 28.73 145 GLY C O 1
ATOM 4936 N N . ASP C 1 168 ? 0.257 9.044 36.501 1.00 27.02 146 ASP C N 1
ATOM 4937 C CA . ASP C 1 168 ? 0.733 8.255 35.348 1.00 26.48 146 ASP C CA 1
ATOM 4938 C C . ASP C 1 168 ? 0.678 9.099 34.069 1.00 26.16 146 ASP C C 1
ATOM 4939 O O . ASP C 1 168 ? 1.623 9.136 33.277 1.00 24.17 146 ASP C O 1
ATOM 4944 N N . THR C 1 169 ? -0.425 9.833 33.921 1.00 27.08 147 THR C N 1
ATOM 4945 C CA . THR C 1 169 ? -0.618 10.721 32.777 1.00 28.33 147 THR C CA 1
ATOM 4946 C C . THR C 1 169 ? 0.426 11.857 32.777 1.00 27.68 147 THR C C 1
ATOM 4947 O O . THR C 1 169 ? 1.016 12.168 31.746 1.00 28.02 147 THR C O 1
ATOM 4951 N N . ARG C 1 170 ? 0.643 12.459 33.933 1.00 27.70 148 ARG C N 1
ATOM 4952 C CA . ARG C 1 170 ? 1.646 13.532 34.110 1.00 29.04 148 ARG C CA 1
ATOM 4953 C C . ARG C 1 170 ? 3.029 13.084 33.621 1.00 29.58 148 ARG C C 1
ATOM 4954 O O . ARG C 1 170 ? 3.708 13.774 32.850 1.00 29.24 148 ARG C O 1
ATOM 4962 N N . ARG C 1 171 ? 3.443 11.933 34.124 1.00 30.13 149 ARG C N 1
ATOM 4963 C CA . ARG C 1 171 ? 4.762 11.373 33.813 1.00 30.87 149 ARG C CA 1
ATOM 4964 C C . ARG C 1 171 ? 4.887 11.054 32.316 1.00 30.29 149 ARG C C 1
ATOM 4965 O O . ARG C 1 171 ? 5.923 11.339 31.708 1.00 30.58 149 ARG C O 1
ATOM 4973 N N . LEU C 1 172 ? 3.809 10.555 31.726 1.00 29.37 150 LEU C N 1
ATOM 4974 C CA . LEU C 1 172 ? 3.791 10.279 30.284 1.00 30.01 150 LEU C CA 1
ATOM 4975 C C . LEU C 1 172 ? 3.897 11.568 29.472 1.00 29.84 150 LEU C C 1
ATOM 4976 O O . LEU C 1 172 ? 4.753 11.681 28.601 1.00 30.21 150 LEU C O 1
ATOM 4981 N N . LEU C 1 173 ? 3.044 12.540 29.803 1.00 30.47 151 LEU C N 1
ATOM 4982 C CA . LEU C 1 173 ? 3.067 13.881 29.191 1.00 31.59 151 LEU C CA 1
ATOM 4983 C C . LEU C 1 173 ? 4.432 14.543 29.187 1.00 29.62 151 LEU C C 1
ATOM 4984 O O . LEU C 1 173 ? 4.858 15.103 28.178 1.00 28.94 151 LEU C O 1
ATOM 4989 N N . ALA C 1 174 ? 5.075 14.524 30.340 1.00 28.76 152 ALA C N 1
ATOM 4990 C CA . ALA C 1 174 ? 6.380 15.163 30.512 1.00 28.80 152 ALA C CA 1
ATOM 4991 C C . ALA C 1 174 ? 7.439 14.577 29.577 1.00 28.82 152 ALA C C 1
ATOM 4992 O O . ALA C 1 174 ? 8.342 15.266 29.175 1.00 29.83 152 ALA C O 1
ATOM 4994 N N . ALA C 1 175 ? 7.306 13.300 29.228 1.00 28.67 153 ALA C N 1
ATOM 4995 C CA . ALA C 1 175 ? 8.254 12.626 28.349 1.00 29.14 153 ALA C CA 1
ATOM 4996 C C . ALA C 1 175 ? 7.938 12.785 26.875 1.00 29.98 153 ALA C C 1
ATOM 4997 O O . ALA C 1 175 ? 8.846 12.993 26.085 1.00 29.88 153 ALA C O 1
ATOM 4999 N N . VAL C 1 176 ? 6.663 12.656 26.504 1.00 30.00 154 VAL C N 1
ATOM 5000 C CA . VAL C 1 176 ? 6.290 12.577 25.084 1.00 29.77 154 VAL C CA 1
ATOM 5001 C C . VAL C 1 176 ? 5.448 13.728 24.523 1.00 29.47 154 VAL C C 1
ATOM 5002 O O . VAL C 1 176 ? 5.318 13.839 23.319 1.00 30.18 154 VAL C O 1
ATOM 5006 N N . GLY C 1 177 ? 4.913 14.588 25.376 1.00 29.20 155 GLY C N 1
ATOM 5007 C CA . GLY C 1 177 ? 4.120 15.741 24.930 1.00 28.77 155 GLY C CA 1
ATOM 5008 C C . GLY C 1 177 ? 2.648 15.401 24.741 1.00 29.88 155 GLY C C 1
ATOM 5009 O O . GLY C 1 177 ? 2.271 14.220 24.762 1.00 28.00 155 GLY C O 1
ATOM 5010 N N . PRO C 1 178 ? 1.802 16.427 24.537 1.00 29.94 156 PRO C N 1
ATOM 5011 C CA . PRO C 1 178 ? 0.367 16.222 24.539 1.00 29.40 156 PRO C CA 1
ATOM 5012 C C . PRO C 1 178 ? -0.140 15.396 23.371 1.00 30.04 156 PRO C C 1
ATOM 5013 O O . PRO C 1 178 ? -0.990 14.544 23.562 1.00 29.88 156 PRO C O 1
ATOM 5017 N N . GLY C 1 179 ? 0.348 15.660 22.165 1.00 30.30 157 GLY C N 1
ATOM 5018 C CA . GLY C 1 179 ? -0.139 14.952 20.970 1.00 30.60 157 GLY C CA 1
ATOM 5019 C C . GLY C 1 179 ? 0.098 13.453 21.047 1.00 30.96 157 GLY C C 1
ATOM 5020 O O . GLY C 1 179 ? -0.814 12.648 20.880 1.00 30.78 157 GLY C O 1
ATOM 5021 N N . ALA C 1 180 ? 1.335 13.084 21.349 1.00 30.80 158 ALA C N 1
ATOM 5022 C CA . ALA C 1 180 ? 1.722 11.675 21.480 1.00 30.32 158 ALA C CA 1
ATOM 5023 C C . ALA C 1 180 ? 1.003 10.986 22.652 1.00 29.55 158 ALA C C 1
ATOM 5024 O O . ALA C 1 180 ? 0.618 9.838 22.549 1.00 28.98 158 ALA C O 1
ATOM 5026 N N . THR C 1 181 ? 0.848 11.690 23.759 1.00 28.18 159 THR C N 1
ATOM 5027 C CA . THR C 1 181 ? 0.110 11.151 24.902 1.00 27.82 159 THR C CA 1
ATOM 5028 C C . THR C 1 181 ? -1.347 10.839 24.500 1.00 28.88 159 THR C C 1
ATOM 5029 O O . THR C 1 181 ? -1.895 9.795 24.863 1.00 27.56 159 THR C O 1
ATOM 5033 N N . LYS C 1 182 ? -1.976 11.770 23.772 1.00 29.10 160 LYS C N 1
ATOM 5034 C CA . LYS C 1 182 ? -3.350 11.580 23.290 1.00 28.75 160 LYS C CA 1
ATOM 5035 C C . LYS C 1 182 ? -3.448 10.418 22.318 1.00 29.35 160 LYS C C 1
ATOM 5036 O O . LYS C 1 182 ? -4.367 9.629 22.397 1.00 29.08 160 LYS C O 1
ATOM 5042 N N . ASP C 1 183 ? -2.491 10.307 21.415 1.00 29.48 161 ASP C N 1
ATOM 5043 C CA . ASP C 1 183 ? -2.442 9.174 20.482 1.00 30.53 161 ASP C CA 1
ATOM 5044 C C . ASP C 1 183 ? -2.412 7.847 21.237 1.00 29.69 161 ASP C C 1
ATOM 5045 O O . ASP C 1 183 ? -3.260 6.977 21.035 1.00 30.62 161 ASP C O 1
ATOM 5050 N N . ILE C 1 184 ? -1.454 7.729 22.135 1.00 29.20 162 ILE C N 1
ATOM 5051 C CA . ILE C 1 184 ? -1.271 6.526 22.973 1.00 28.75 162 ILE C CA 1
ATOM 5052 C C . ILE C 1 184 ? -2.545 6.147 23.735 1.00 28.48 162 ILE C C 1
ATOM 5053 O O . ILE C 1 184 ? -3.001 5.018 23.686 1.00 28.45 162 ILE C O 1
ATOM 5058 N N . LEU C 1 185 ? -3.118 7.112 24.433 1.00 29.12 163 LEU C N 1
ATOM 5059 C CA . LEU C 1 185 ? -4.268 6.864 25.307 1.00 29.42 163 LEU C CA 1
ATOM 5060 C C . LEU C 1 185 ? -5.611 6.785 24.573 1.00 29.41 163 LEU C C 1
ATOM 5061 O O . LEU C 1 185 ? -6.448 5.960 24.923 1.00 30.10 163 LEU C O 1
ATOM 5066 N N . PHE C 1 186 ? -5.799 7.611 23.556 1.00 29.68 164 PHE C N 1
ATOM 5067 C CA . PHE C 1 186 ? -7.039 7.568 22.741 1.00 29.69 164 PHE C CA 1
ATOM 5068 C C . PHE C 1 186 ? -7.184 6.280 21.919 1.00 30.48 164 PHE C C 1
ATOM 5069 O O . PHE C 1 186 ? -8.299 5.866 21.656 1.00 28.90 164 PHE C O 1
ATOM 5077 N N . THR C 1 187 ? -6.069 5.709 21.461 1.00 30.87 165 THR C N 1
ATOM 5078 C CA . THR C 1 187 ? -6.108 4.459 20.668 1.00 31.50 165 THR C CA 1
ATOM 5079 C C . THR C 1 187 ? -5.927 3.189 21.504 1.00 31.58 165 THR C C 1
ATOM 5080 O O . THR C 1 187 ? -6.390 2.131 21.129 1.00 32.91 165 THR C O 1
ATOM 5084 N N . GLY C 1 188 ? -5.159 3.287 22.581 1.00 32.08 166 GLY C N 1
ATOM 5085 C CA . GLY C 1 188 ? -4.700 2.113 23.301 1.00 31.42 166 GLY C CA 1
ATOM 5086 C C . GLY C 1 188 ? -3.850 1.185 22.445 1.00 32.62 166 GLY C C 1
ATOM 5087 O O . GLY C 1 188 ? -3.710 0.016 22.777 1.00 34.78 166 GLY C O 1
ATOM 5088 N N . ARG C 1 189 ? -3.232 1.707 21.380 1.00 31.93 167 ARG C N 1
ATOM 5089 C CA . ARG C 1 189 ? -2.498 0.871 20.443 1.00 32.72 167 ARG C CA 1
ATOM 5090 C C . ARG C 1 189 ? -1.152 0.410 21.004 1.00 32.47 167 ARG C C 1
ATOM 5091 O O . ARG C 1 189 ? -0.540 1.092 21.851 1.00 31.59 167 ARG C O 1
ATOM 5099 N N . ILE C 1 190 ? -0.726 -0.767 20.541 1.00 33.17 168 ILE C N 1
ATOM 5100 C CA . ILE C 1 190 ? 0.570 -1.342 20.887 1.00 32.94 168 ILE C CA 1
ATOM 5101 C C . ILE C 1 190 ? 1.576 -0.870 19.870 1.00 33.78 168 ILE C C 1
ATOM 5102 O O . ILE C 1 190 ? 1.361 -1.013 18.682 1.00 34.41 168 ILE C O 1
ATOM 5107 N N . PHE C 1 191 ? 2.686 -0.317 20.337 1.00 34.20 169 PHE C N 1
ATOM 5108 C CA . PHE C 1 191 ? 3.716 0.218 19.442 1.00 35.45 169 PHE C CA 1
ATOM 5109 C C . PHE C 1 191 ? 5.109 -0.302 19.782 1.00 35.61 169 PHE C C 1
ATOM 5110 O O . PHE C 1 191 ? 5.353 -0.832 20.872 1.00 34.98 169 PHE C O 1
ATOM 5118 N N . THR C 1 192 ? 6.006 -0.165 18.815 1.00 35.02 170 THR C N 1
ATOM 5119 C CA . THR C 1 192 ? 7.324 -0.775 18.894 1.00 35.67 170 THR C CA 1
ATOM 5120 C C . THR C 1 192 ? 8.285 0.062 19.712 1.00 35.12 170 THR C C 1
ATOM 5121 O O . THR C 1 192 ? 8.068 1.263 19.956 1.00 33.97 170 THR C O 1
ATOM 5125 N N . ALA C 1 193 ? 9.367 -0.588 20.117 1.00 34.11 171 ALA C N 1
ATOM 5126 C CA . ALA C 1 193 ? 10.463 0.082 20.823 1.00 33.86 171 ALA C CA 1
ATOM 5127 C C . ALA C 1 193 ? 11.037 1.218 19.980 1.00 34.14 171 ALA C C 1
ATOM 5128 O O . ALA C 1 193 ? 11.377 2.288 20.499 1.00 32.80 171 ALA C O 1
ATOM 5130 N N . GLY C 1 194 ? 11.147 0.978 18.678 1.00 34.34 172 GLY C N 1
ATOM 5131 C CA . GLY C 1 194 ? 11.617 2.013 17.759 1.00 33.42 172 GLY C CA 1
ATOM 5132 C C . GLY C 1 194 ? 10.758 3.271 17.818 1.00 33.26 172 GLY C C 1
ATOM 5133 O O . GLY C 1 194 ? 11.276 4.383 17.854 1.00 33.11 172 GLY C O 1
ATOM 5134 N N . GLU C 1 195 ? 9.436 3.098 17.809 1.00 33.27 173 GLU C N 1
ATOM 5135 C CA . GLU C 1 195 ? 8.535 4.254 17.910 1.00 32.77 173 GLU C CA 1
ATOM 5136 C C . GLU C 1 195 ? 8.620 4.888 19.309 1.00 32.40 173 GLU C C 1
ATOM 5137 O O . GLU C 1 195 ? 8.602 6.107 19.449 1.00 30.74 173 GLU C O 1
ATOM 5143 N N . ALA C 1 196 ? 8.723 4.047 20.332 1.00 31.64 174 ALA C N 1
ATOM 5144 C CA . ALA C 1 196 ? 8.874 4.546 21.717 1.00 31.55 174 ALA C CA 1
ATOM 5145 C C . ALA C 1 196 ? 10.094 5.443 21.855 1.00 30.43 174 ALA C C 1
ATOM 5146 O O . ALA C 1 196 ? 10.036 6.515 22.479 1.00 28.69 174 ALA C O 1
ATOM 5148 N N . LYS C 1 197 ? 11.191 5.015 21.239 1.00 30.94 175 LYS C N 1
ATOM 5149 C CA . LYS C 1 197 ? 12.427 5.827 21.224 1.00 32.80 175 LYS C CA 1
ATOM 5150 C C . LYS C 1 197 ? 12.183 7.158 20.530 1.00 32.86 175 LYS C C 1
ATOM 5151 O O . LYS C 1 197 ? 12.504 8.226 21.026 1.00 33.15 175 LYS C O 1
ATOM 5157 N N . SER C 1 198 ? 11.578 7.056 19.369 1.00 34.22 176 SER C N 1
ATOM 5158 C CA . SER C 1 198 ? 11.264 8.209 18.546 1.00 35.89 176 SER C CA 1
ATOM 5159 C C . SER C 1 198 ? 10.358 9.228 19.267 1.00 35.78 176 SER C C 1
ATOM 5160 O O . SER C 1 198 ? 10.554 10.426 19.167 1.00 35.10 176 SER C O 1
ATOM 5163 N N . LEU C 1 199 ? 9.369 8.726 19.995 1.00 35.44 177 LEU C N 1
ATOM 5164 C CA . LEU C 1 199 ? 8.453 9.578 20.766 1.00 35.42 177 LEU C CA 1
ATOM 5165 C C . LEU C 1 199 ? 9.077 10.216 22.011 1.00 34.98 177 LEU C C 1
ATOM 5166 O O . LEU C 1 199 ? 8.517 11.156 22.555 1.00 35.55 177 LEU C O 1
ATOM 5171 N N . GLY C 1 200 ? 10.221 9.704 22.448 1.00 33.51 178 GLY C N 1
ATOM 5172 C CA . GLY C 1 200 ? 10.844 10.118 23.700 1.00 31.78 178 GLY C CA 1
ATOM 5173 C C . GLY C 1 200 ? 10.361 9.348 24.932 1.00 30.96 178 GLY C C 1
ATOM 5174 O O . GLY C 1 200 ? 10.675 9.716 26.051 1.00 29.31 178 GLY C O 1
ATOM 5175 N N . LEU C 1 201 ? 9.585 8.292 24.733 1.00 30.27 179 LEU C N 1
ATOM 5176 C CA . LEU C 1 201 ? 9.057 7.501 25.841 1.00 30.99 179 LEU C CA 1
ATOM 5177 C C . LEU C 1 201 ? 10.190 6.748 26.565 1.00 31.24 179 LEU C C 1
ATOM 5178 O O . LEU C 1 201 ? 10.196 6.666 27.790 1.00 31.20 179 LEU C O 1
ATOM 5183 N N . ILE C 1 202 ? 11.103 6.186 25.778 1.00 29.52 180 ILE C N 1
ATOM 5184 C CA . ILE C 1 202 ? 12.344 5.618 26.275 1.00 29.31 180 ILE C CA 1
ATOM 5185 C C . ILE C 1 202 ? 13.513 6.517 25.880 1.00 30.48 180 ILE C C 1
ATOM 5186 O O . ILE C 1 202 ? 13.428 7.274 24.912 1.00 30.11 180 ILE C O 1
ATOM 5191 N N . ASP C 1 203 ? 14.591 6.408 26.646 1.00 29.78 181 ASP C N 1
ATOM 5192 C CA . ASP C 1 203 ? 15.759 7.254 26.473 1.00 30.93 181 ASP C CA 1
ATOM 5193 C C . ASP C 1 203 ? 16.824 6.608 25.617 1.00 31.16 181 ASP C C 1
ATOM 5194 O O . ASP C 1 203 ? 17.591 7.298 24.970 1.00 32.19 181 ASP C O 1
ATOM 5199 N N . ARG C 1 204 ? 16.902 5.281 25.674 1.00 31.48 182 ARG C N 1
ATOM 5200 C CA . ARG C 1 204 ? 17.849 4.513 24.879 1.00 31.52 182 ARG C CA 1
ATOM 5201 C C . ARG C 1 204 ? 17.261 3.257 24.301 1.00 32.96 182 ARG C C 1
ATOM 5202 O O . ARG C 1 204 ? 16.542 2.512 24.979 1.00 32.90 182 ARG C O 1
ATOM 5210 N N . LEU C 1 205 ? 17.652 2.999 23.053 1.00 32.63 183 LEU C N 1
ATOM 5211 C CA . LEU C 1 205 ? 17.226 1.827 22.332 1.00 32.67 183 LEU C CA 1
ATOM 5212 C C . LEU C 1 205 ? 18.458 1.017 21.994 1.00 31.79 183 LEU C C 1
ATOM 5213 O O . LEU C 1 205 ? 19.402 1.526 21.408 1.00 32.87 183 LEU C O 1
ATOM 5218 N N . VAL C 1 206 ? 18.442 -0.242 22.388 1.00 31.16 184 VAL C N 1
ATOM 5219 C CA . VAL C 1 206 ? 19.592 -1.116 22.212 1.00 31.79 184 VAL C CA 1
ATOM 5220 C C . VAL C 1 206 ? 19.147 -2.415 21.562 1.00 33.90 184 VAL C C 1
ATOM 5221 O O . VAL C 1 206 ? 17.951 -2.677 21.421 1.00 32.73 184 VAL C O 1
ATOM 5225 N N . GLU C 1 207 ? 20.140 -3.200 21.164 1.00 35.92 185 GLU C N 1
ATOM 5226 C CA . GLU C 1 207 ? 19.928 -4.502 20.605 1.00 38.59 185 GLU C CA 1
ATOM 5227 C C . GLU C 1 207 ? 19.078 -5.391 21.535 1.00 37.49 185 GLU C C 1
ATOM 5228 O O . GLU C 1 207 ? 19.252 -5.406 22.753 1.00 35.82 185 GLU C O 1
ATOM 5234 N N . LYS C 1 208 ? 18.165 -6.141 20.927 1.00 37.05 186 LYS C N 1
ATOM 5235 C CA . LYS C 1 208 ? 17.285 -7.069 21.638 1.00 37.44 186 LYS C CA 1
ATOM 5236 C C . LYS C 1 208 ? 18.061 -7.976 22.582 1.00 35.24 186 LYS C C 1
ATOM 5237 O O . LYS C 1 208 ? 19.122 -8.484 22.245 1.00 34.07 186 LYS C O 1
ATOM 5243 N N . GLY C 1 209 ? 17.526 -8.166 23.778 1.00 33.17 187 GLY C N 1
ATOM 5244 C CA . GLY C 1 209 ? 18.210 -8.958 24.799 1.00 32.05 187 GLY C CA 1
ATOM 5245 C C . GLY C 1 209 ? 19.396 -8.309 25.515 1.00 31.58 187 GLY C C 1
ATOM 5246 O O . GLY C 1 209 ? 19.994 -8.938 26.373 1.00 30.59 187 GLY C O 1
ATOM 5247 N N . THR C 1 210 ? 19.730 -7.059 25.206 1.00 31.20 188 THR C N 1
ATOM 5248 C CA . THR C 1 210 ? 20.882 -6.393 25.859 1.00 32.19 188 THR C CA 1
ATOM 5249 C C . THR C 1 210 ? 20.515 -5.242 26.795 1.00 32.15 188 THR C C 1
ATOM 5250 O O . THR C 1 210 ? 21.403 -4.539 27.266 1.00 32.85 188 THR C O 1
ATOM 5254 N N . ALA C 1 211 ? 19.222 -5.024 27.031 1.00 32.03 189 ALA C N 1
ATOM 5255 C CA . ALA C 1 211 ? 18.769 -3.848 27.817 1.00 31.08 189 ALA C CA 1
ATOM 5256 C C . ALA C 1 211 ? 19.288 -3.869 29.257 1.00 29.70 189 ALA C C 1
ATOM 5257 O O . ALA C 1 211 ? 19.681 -2.842 29.798 1.00 28.81 189 ALA C O 1
ATOM 5259 N N . LEU C 1 212 ? 19.258 -5.049 29.868 1.00 30.06 190 LEU C N 1
ATOM 5260 C CA . LEU C 1 212 ? 19.711 -5.203 31.256 1.00 30.49 190 LEU C CA 1
ATOM 5261 C C . LEU C 1 212 ? 21.201 -4.896 31.400 1.00 30.99 190 LEU C C 1
ATOM 5262 O O . LEU C 1 212 ? 21.607 -4.099 32.275 1.00 29.81 190 LEU C O 1
ATOM 5267 N N . GLU C 1 213 ? 22.012 -5.474 30.515 1.00 30.80 191 GLU C N 1
ATOM 5268 C CA . GLU C 1 213 ? 23.459 -5.166 30.489 1.00 30.57 191 GLU C CA 1
ATOM 5269 C C . GLU C 1 213 ? 23.724 -3.665 30.215 1.00 29.98 191 GLU C C 1
ATOM 5270 O O . GLU C 1 213 ? 24.568 -3.032 30.875 1.00 29.05 191 GLU C O 1
ATOM 5273 N N . ALA C 1 214 ? 22.964 -3.083 29.283 1.00 28.09 192 ALA C N 1
ATOM 5274 C CA . ALA C 1 214 ? 23.104 -1.675 28.992 1.00 28.52 192 ALA C CA 1
ATOM 5275 C C . ALA C 1 214 ? 22.760 -0.814 30.224 1.00 28.33 192 ALA C C 1
ATOM 5276 O O . ALA C 1 214 ? 23.407 0.197 30.483 1.00 28.08 192 ALA C O 1
ATOM 5278 N N . ALA C 1 215 ? 21.699 -1.196 30.933 1.00 28.77 193 ALA C N 1
ATOM 5279 C CA . ALA C 1 215 ? 21.269 -0.471 3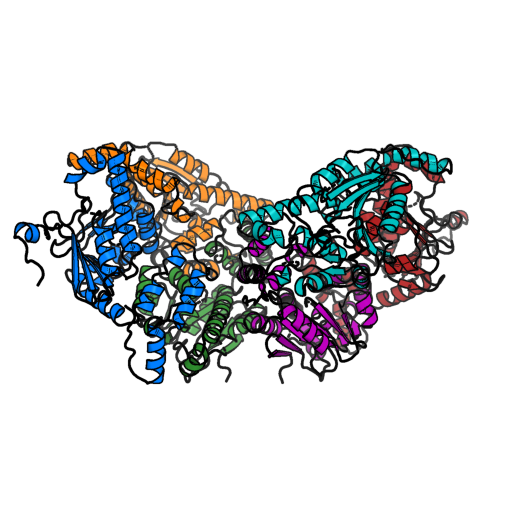2.139 1.00 29.23 193 ALA C CA 1
ATOM 5280 C C . ALA C 1 215 ? 22.337 -0.553 33.231 1.00 28.47 193 ALA C C 1
ATOM 5281 O O . ALA C 1 215 ? 22.624 0.438 33.914 1.00 29.25 193 ALA C O 1
ATOM 5283 N N . ARG C 1 216 ? 22.928 -1.731 33.371 1.00 28.09 194 ARG C N 1
ATOM 5284 C CA . ARG C 1 216 ? 23.988 -1.940 34.353 1.00 28.11 194 ARG C CA 1
ATOM 5285 C C . ARG C 1 216 ? 25.225 -1.085 34.069 1.00 28.72 194 ARG C C 1
ATOM 5286 O O . ARG C 1 216 ? 25.784 -0.500 34.982 1.00 27.80 194 ARG C O 1
ATOM 5294 N N . VAL C 1 217 ? 25.661 -1.046 32.805 1.00 29.20 195 VAL C N 1
ATOM 5295 C CA . VAL C 1 217 ? 26.798 -0.216 32.408 1.00 29.49 195 VAL C CA 1
ATOM 5296 C C . VAL C 1 217 ? 26.501 1.270 32.592 1.00 28.31 195 VAL C C 1
ATOM 5297 O O . VAL C 1 217 ? 27.331 2.030 33.078 1.00 28.83 195 VAL C O 1
ATOM 5301 N N . TRP C 1 218 ? 25.306 1.682 32.206 1.00 28.07 196 TRP C N 1
ATOM 5302 C CA . TRP C 1 218 ? 24.857 3.079 32.400 1.00 27.06 196 TRP C CA 1
ATOM 5303 C C . TRP C 1 218 ? 24.866 3.443 33.889 1.00 26.34 196 TRP C C 1
ATOM 5304 O O . TRP C 1 218 ? 25.388 4.494 34.294 1.00 25.26 196 TRP C O 1
ATOM 5315 N N . ALA C 1 219 ? 24.307 2.551 34.688 1.00 25.89 197 ALA C N 1
ATOM 5316 C CA . ALA C 1 219 ? 24.313 2.699 36.150 1.00 27.48 197 ALA C CA 1
ATOM 5317 C C . ALA C 1 219 ? 25.741 2.774 36.716 1.00 27.25 197 ALA C C 1
ATOM 5318 O O . ALA C 1 219 ? 26.038 3.595 37.591 1.00 27.11 197 ALA C O 1
ATOM 5320 N N . GLY C 1 220 ? 26.624 1.940 36.170 1.00 27.74 198 GLY C N 1
ATOM 5321 C CA . GLY C 1 220 ? 28.058 1.997 36.494 1.00 27.86 198 GLY C CA 1
ATOM 5322 C C . GLY C 1 220 ? 28.684 3.376 36.286 1.00 28.01 198 GLY C C 1
ATOM 5323 O O . GLY C 1 220 ? 29.418 3.877 37.150 1.00 28.20 198 GLY C O 1
ATOM 5324 N N . GLU C 1 221 ? 28.370 4.001 35.156 1.00 28.00 199 GLU C N 1
ATOM 5325 C CA . GLU C 1 221 ? 28.875 5.349 34.863 1.00 29.38 199 GLU C CA 1
ATOM 5326 C C . GLU C 1 221 ? 28.412 6.382 35.900 1.00 27.79 199 GLU C C 1
ATOM 5327 O O . GLU C 1 221 ? 29.186 7.208 36.361 1.00 28.09 199 GLU C O 1
ATOM 5333 N N . ILE C 1 222 ? 27.152 6.289 36.290 1.00 27.02 200 ILE C N 1
ATOM 5334 C CA . ILE C 1 222 ? 26.565 7.225 37.251 1.00 27.08 200 ILE C CA 1
ATOM 5335 C C . ILE C 1 222 ? 27.148 6.964 38.652 1.00 28.15 200 ILE C C 1
ATOM 5336 O O . ILE C 1 222 ? 27.461 7.888 39.394 1.00 28.50 200 ILE C O 1
ATOM 5341 N N . ALA C 1 223 ? 27.275 5.688 38.992 1.00 30.05 201 ALA C N 1
ATOM 5342 C CA . ALA C 1 223 ? 27.910 5.235 40.249 1.00 31.43 201 ALA C CA 1
ATOM 5343 C C . ALA C 1 223 ? 29.334 5.759 40.457 1.00 31.82 201 ALA C C 1
ATOM 5344 O O . ALA C 1 223 ? 29.741 5.958 41.591 1.00 30.34 201 ALA C O 1
ATOM 5346 N N . ALA C 1 224 ? 30.067 5.970 39.367 1.00 31.70 202 ALA C N 1
ATOM 5347 C CA . ALA C 1 224 ? 31.458 6.419 39.435 1.00 32.75 202 ALA C CA 1
ATOM 5348 C C . ALA C 1 224 ? 31.623 7.867 39.825 1.00 33.49 202 ALA C C 1
ATOM 5349 O O . ALA C 1 224 ? 32.695 8.268 40.236 1.00 37.03 202 ALA C O 1
ATOM 5351 N N . ILE C 1 225 ? 30.591 8.678 39.690 1.00 32.51 203 ILE C N 1
ATOM 5352 C CA . ILE C 1 225 ? 30.732 10.112 40.010 1.00 32.60 203 ILE C CA 1
ATOM 5353 C C . ILE C 1 225 ? 30.221 10.382 41.447 1.00 30.46 203 ILE C C 1
ATOM 5354 O O . ILE C 1 225 ? 29.967 9.448 42.180 1.00 30.24 203 ILE C O 1
ATOM 5359 N N . SER C 1 226 ? 30.090 11.646 41.845 1.00 28.45 204 SER C N 1
ATOM 5360 C CA . SER C 1 226 ? 29.604 11.987 43.191 1.00 27.52 204 SER C CA 1
ATOM 5361 C C . SER C 1 226 ? 28.142 11.606 43.363 1.00 26.83 204 SER C C 1
ATOM 5362 O O . SER C 1 226 ? 27.264 12.153 42.668 1.00 27.41 204 SER C O 1
ATOM 5365 N N . GLN C 1 227 ? 27.863 10.735 44.323 1.00 25.00 205 GLN C N 1
ATOM 5366 C CA . GLN C 1 227 ? 26.480 10.396 44.633 1.00 25.12 205 GLN C CA 1
ATOM 5367 C C . GLN C 1 227 ? 25.752 11.527 45.355 1.00 24.92 205 GLN C C 1
ATOM 5368 O O . GLN C 1 227 ? 24.515 11.651 45.240 1.00 24.74 205 GLN C O 1
ATOM 5374 N N . TRP C 1 228 ? 26.490 12.379 46.073 1.00 25.51 206 TRP C N 1
ATOM 5375 C CA . TRP C 1 228 ? 25.879 13.611 46.602 1.00 25.38 206 TRP C CA 1
ATOM 5376 C C . TRP C 1 228 ? 25.269 14.427 45.427 1.00 24.86 206 TRP C C 1
ATOM 5377 O O . TRP C 1 228 ? 24.116 14.854 45.484 1.00 24.45 206 TRP C O 1
ATOM 5388 N N . SER C 1 229 ? 26.067 14.620 44.376 1.00 24.34 207 SER C N 1
ATOM 5389 C CA . SER C 1 229 ? 25.620 15.363 43.184 1.00 23.98 207 SER C CA 1
ATOM 5390 C C . SER C 1 229 ? 24.441 14.709 42.472 1.00 23.64 207 SER C C 1
ATOM 5391 O O . SER C 1 229 ? 23.470 15.394 42.084 1.00 23.48 207 SER C O 1
ATOM 5394 N N . VAL C 1 230 ? 24.532 13.386 42.304 1.00 23.08 208 VAL C N 1
ATOM 5395 C CA . VAL C 1 230 ? 23.490 12.626 41.614 1.00 23.24 208 VAL C CA 1
ATOM 5396 C C . VAL C 1 230 ? 22.131 12.829 42.301 1.00 23.19 208 VAL C C 1
ATOM 5397 O O . VAL C 1 230 ? 21.126 13.186 41.669 1.00 24.42 208 VAL C O 1
ATOM 5401 N N . ARG C 1 231 ? 22.124 12.648 43.607 1.00 23.97 209 ARG C N 1
ATOM 5402 C CA . ARG C 1 231 ? 20.894 12.766 44.404 1.00 24.33 209 ARG C CA 1
ATOM 5403 C C . ARG C 1 231 ? 20.351 14.198 44.524 1.00 23.46 209 ARG C C 1
ATOM 5404 O O . ARG C 1 231 ? 19.150 14.424 44.446 1.00 23.64 209 ARG C O 1
ATOM 5412 N N . ALA C 1 232 ? 21.263 15.147 44.663 1.00 23.22 210 ALA C N 1
ATOM 5413 C CA . ALA C 1 232 ? 20.922 16.566 44.671 1.00 23.29 210 ALA C CA 1
ATOM 5414 C C . ALA C 1 232 ? 20.333 17.007 43.325 1.00 23.80 210 ALA C C 1
ATOM 5415 O O . ALA C 1 232 ? 19.337 17.758 43.279 1.00 23.47 210 ALA C O 1
ATOM 5417 N N . THR C 1 233 ? 20.922 16.491 42.248 1.00 23.48 211 THR C N 1
ATOM 5418 C CA . THR C 1 233 ? 20.427 16.769 40.900 1.00 24.28 211 THR C CA 1
ATOM 5419 C C . THR C 1 233 ? 18.969 16.323 40.753 1.00 23.79 211 THR C C 1
ATOM 5420 O O . THR C 1 233 ? 18.116 17.054 40.246 1.00 23.40 211 THR C O 1
ATOM 5424 N N . LYS C 1 234 ? 18.708 15.096 41.180 1.00 24.12 212 LYS C N 1
ATOM 5425 C CA . LYS C 1 234 ? 17.360 14.555 41.124 1.00 24.36 212 LYS C CA 1
ATOM 5426 C C . LYS C 1 234 ? 16.363 15.403 41.923 1.00 25.01 212 LYS C C 1
ATOM 5427 O O . LYS C 1 234 ? 15.269 15.676 41.434 1.00 24.09 212 LYS C O 1
ATOM 5433 N N . ARG C 1 235 ? 16.735 15.795 43.142 1.00 26.11 213 ARG C N 1
ATOM 5434 C CA . ARG C 1 235 ? 15.893 16.686 43.974 1.00 27.59 213 ARG C CA 1
ATOM 5435 C C . ARG C 1 235 ? 15.653 18.039 43.304 1.00 26.82 213 ARG C C 1
ATOM 5436 O O . ARG C 1 235 ? 14.531 18.527 43.286 1.00 26.48 213 ARG C O 1
ATOM 5452 N N . ILE C 1 237 ? 15.669 18.707 40.072 1.00 26.68 215 ILE C N 1
ATOM 5453 C CA . ILE C 1 237 ? 14.799 18.512 38.925 1.00 27.06 215 ILE C CA 1
ATOM 5454 C C . ILE C 1 237 ? 13.353 18.320 39.375 1.00 28.59 215 ILE C C 1
ATOM 5455 O O . ILE C 1 237 ? 12.439 18.988 38.843 1.00 28.54 215 ILE C O 1
ATOM 5460 N N . ARG C 1 238 ? 13.144 17.387 40.304 1.00 28.94 216 ARG C N 1
ATOM 5461 C CA . ARG C 1 238 ? 11.801 17.124 40.851 1.00 31.31 216 ARG C CA 1
ATOM 5462 C C . ARG C 1 238 ? 11.221 18.434 41.441 1.00 30.96 216 ARG C C 1
ATOM 5463 O O . ARG C 1 238 ? 10.046 18.783 41.196 1.00 32.23 216 ARG C O 1
ATOM 5471 N N . GLY C 1 239 ? 12.062 19.179 42.159 1.00 29.23 217 GLY C N 1
ATOM 5472 C CA . GLY C 1 239 ? 11.669 20.476 42.697 1.00 29.28 217 GLY C CA 1
ATOM 5473 C C . GLY C 1 239 ? 11.169 21.443 41.632 1.00 29.70 217 GLY C C 1
ATOM 5474 O O . GLY C 1 239 ? 10.086 22.002 41.753 1.00 29.77 217 GLY C O 1
ATOM 5475 N N . LEU C 1 240 ? 11.953 21.603 40.570 1.00 30.87 218 LEU C N 1
ATOM 5476 C CA . LEU C 1 240 ? 11.594 22.470 39.431 1.00 31.80 218 LEU C CA 1
ATOM 5477 C C . LEU C 1 240 ? 10.309 22.038 38.715 1.00 33.32 218 LEU C C 1
ATOM 5478 O O . LEU C 1 240 ? 9.525 22.883 38.271 1.00 35.01 218 LEU C O 1
ATOM 5483 N N . GLN C 1 241 ? 10.100 20.726 38.612 1.00 34.08 219 GLN C N 1
ATOM 5484 C CA . GLN C 1 241 ? 8.874 20.181 38.016 1.00 35.28 219 GLN C CA 1
ATOM 5485 C C . GLN C 1 241 ? 7.627 20.445 38.887 1.00 37.56 219 GLN C C 1
ATOM 5486 O O . GLN C 1 241 ? 6.538 20.633 38.358 1.00 39.85 219 GLN C O 1
ATOM 5492 N N . THR C 1 242 ? 7.804 20.454 40.202 1.00 37.87 220 THR C N 1
ATOM 5493 C CA . THR C 1 242 ? 6.719 20.732 41.146 1.00 39.05 220 THR C CA 1
ATOM 5494 C C . THR C 1 242 ? 6.664 22.169 41.671 1.00 38.44 220 THR C C 1
ATOM 5495 O O . THR C 1 242 ? 6.221 22.389 42.783 1.00 41.30 220 THR C O 1
ATOM 5499 N N . GLY C 1 243 ? 7.110 23.141 40.876 1.00 36.82 221 GLY C N 1
ATOM 5500 C CA . GLY C 1 243 ? 6.880 24.554 41.166 1.00 35.38 221 GLY C CA 1
ATOM 5501 C C . GLY C 1 243 ? 7.989 25.408 41.779 1.00 35.62 221 GLY C C 1
ATOM 5502 O O . GLY C 1 243 ? 7.837 26.625 41.852 1.00 36.33 221 GLY C O 1
ATOM 5503 N N . TRP C 1 244 ? 9.136 24.831 42.110 1.00 33.94 222 TRP C N 1
ATOM 5504 C CA . TRP C 1 244 ? 10.308 25.652 42.488 1.00 33.35 222 TRP C CA 1
ATOM 5505 C C . TRP C 1 244 ? 10.718 26.631 41.409 1.00 33.09 222 TRP C C 1
ATOM 5506 O O . TRP C 1 244 ? 10.686 26.325 40.238 1.00 32.36 222 TRP C O 1
ATOM 5517 N N . THR C 1 245 ? 11.105 27.819 41.828 1.00 35.88 223 THR C N 1
ATOM 5518 C CA . THR C 1 245 ? 11.745 28.808 40.943 1.00 37.85 223 THR C CA 1
ATOM 5519 C C . THR C 1 245 ? 13.175 29.002 41.396 1.00 38.35 223 THR C C 1
ATOM 5520 O O . THR C 1 245 ? 13.592 28.449 42.421 1.00 36.67 223 THR C O 1
ATOM 5524 N N . ASP C 1 246 ? 13.899 29.846 40.675 1.00 39.82 224 ASP C N 1
ATOM 5525 C CA . ASP C 1 246 ? 15.274 30.201 41.037 1.00 41.60 224 ASP C CA 1
ATOM 5526 C C . ASP C 1 246 ? 15.330 30.864 42.439 1.00 43.02 224 ASP C C 1
ATOM 5527 O O . ASP C 1 246 ? 16.306 30.722 43.164 1.00 45.29 224 ASP C O 1
ATOM 5532 N N . GLU C 1 247 ? 14.259 31.556 42.822 1.00 45.06 225 GLU C N 1
ATOM 5533 C CA . GLU C 1 247 ? 14.155 32.215 44.142 1.00 47.57 225 GLU C CA 1
ATOM 5534 C C . GLU C 1 247 ? 13.765 31.292 45.307 1.00 43.22 225 GLU C C 1
ATOM 5535 O O . GLU C 1 247 ? 13.991 31.636 46.463 1.00 43.35 225 GLU C O 1
ATOM 5541 N N . THR C 1 248 ? 13.145 30.150 45.021 1.00 39.01 226 THR C N 1
ATOM 5542 C CA . THR C 1 248 ? 12.695 29.225 46.074 1.00 36.37 226 THR C CA 1
ATOM 5543 C C . THR C 1 248 ? 13.837 28.913 47.056 1.00 35.82 226 THR C C 1
ATOM 5544 O O . THR C 1 248 ? 14.876 28.430 46.633 1.00 35.63 226 THR C O 1
ATOM 5548 N N . PRO C 1 249 ? 13.640 29.171 48.368 1.00 36.36 227 PRO C N 1
ATOM 5549 C CA . PRO C 1 249 ? 14.697 28.922 49.363 1.00 36.25 227 PRO C CA 1
ATOM 5550 C C . PRO C 1 249 ? 15.359 27.549 49.318 1.00 34.88 227 PRO C C 1
ATOM 5551 O O . PRO C 1 249 ? 16.576 27.446 49.437 1.00 34.34 227 PRO C O 1
ATOM 5555 N N . GLU C 1 250 ? 14.555 26.514 49.167 1.00 35.97 228 GLU C N 1
ATOM 5556 C CA . GLU C 1 250 ? 15.060 25.128 49.105 1.00 38.42 228 GLU C CA 1
ATOM 5557 C C . GLU C 1 250 ? 16.000 24.925 47.896 1.00 35.04 228 GLU C C 1
ATOM 5558 O O . GLU C 1 250 ? 16.989 24.200 47.988 1.00 34.97 228 GLU C O 1
ATOM 5564 N N . ALA C 1 251 ? 15.687 25.583 46.784 1.00 33.21 229 ALA C N 1
ATOM 5565 C CA . ALA C 1 251 ? 16.524 25.522 45.572 1.00 34.33 229 ALA C CA 1
ATOM 5566 C C . ALA C 1 251 ? 17.853 26.237 45.800 1.00 34.73 229 ALA C C 1
ATOM 5567 O O . ALA C 1 251 ? 18.896 25.749 45.373 1.00 33.27 229 ALA C O 1
ATOM 5569 N N . GLN C 1 252 ? 17.802 27.386 46.469 1.00 34.89 230 GLN C N 1
ATOM 5570 C CA . GLN C 1 252 ? 19.006 28.146 46.806 1.00 37.93 230 GLN C CA 1
ATOM 5571 C C . GLN C 1 252 ? 19.888 27.379 47.793 1.00 37.51 230 GLN C C 1
ATOM 5572 O O . GLN C 1 252 ? 21.091 27.300 47.602 1.00 35.62 230 GLN C O 1
ATOM 5578 N N . SER C 1 253 ? 19.292 26.816 48.838 1.00 36.08 231 SER C N 1
ATOM 5579 C CA . SER C 1 253 ? 20.083 26.101 49.843 1.00 36.08 231 SER C CA 1
ATOM 5580 C C . SER C 1 253 ? 20.643 24.797 49.284 1.00 32.84 231 SER C C 1
ATOM 5581 O O . SER C 1 253 ? 21.762 24.403 49.620 1.00 30.71 231 SER C O 1
ATOM 5584 N N . LEU C 1 254 ? 19.892 24.149 48.402 1.00 30.20 232 LEU C N 1
ATOM 5585 C CA . LEU C 1 254 ? 20.406 22.954 47.734 1.00 28.62 232 LEU C CA 1
ATOM 5586 C C . LEU C 1 254 ? 21.675 23.284 46.929 1.00 27.45 232 LEU C C 1
ATOM 5587 O O . LEU C 1 254 ? 22.686 22.584 47.026 1.00 26.93 232 LEU C O 1
ATOM 5592 N N . PHE C 1 255 ? 21.620 24.375 46.188 1.00 27.50 233 PHE C N 1
ATOM 5593 C CA . PHE C 1 255 ? 22.789 24.871 45.434 1.00 28.57 233 PHE C CA 1
ATOM 5594 C C . PHE C 1 255 ? 24.001 25.178 46.331 1.00 28.77 233 PHE C C 1
ATOM 5595 O O . PHE C 1 255 ? 25.132 24.733 46.051 1.00 26.95 233 PHE C O 1
ATOM 5603 N N . LEU C 1 256 ? 23.748 25.918 47.405 1.00 29.21 234 LEU C N 1
ATOM 5604 C CA . LEU C 1 256 ? 24.808 26.275 48.348 1.00 32.23 234 LEU C CA 1
ATOM 5605 C C . LEU C 1 256 ? 25.385 25.059 49.059 1.00 32.82 234 LEU C C 1
ATOM 5606 O O . LEU C 1 256 ? 26.573 25.038 49.326 1.00 34.05 234 LEU C O 1
ATOM 5611 N N . ASN C 1 257 ? 24.564 24.046 49.329 1.00 33.43 235 ASN C N 1
ATOM 5612 C CA . ASN C 1 257 ? 25.062 22.784 49.881 1.00 36.78 235 ASN C CA 1
ATOM 5613 C C . ASN C 1 257 ? 26.022 22.052 48.974 1.00 34.57 235 ASN C C 1
ATOM 5614 O O . ASN C 1 257 ? 26.788 21.230 49.449 1.00 32.54 235 ASN C O 1
ATOM 5619 N N . GLY C 1 258 ? 25.956 22.353 47.680 1.00 33.07 236 GLY C N 1
ATOM 5620 C CA . GLY C 1 258 ? 26.961 21.930 46.718 1.00 32.21 236 GLY C CA 1
ATOM 5621 C C . GLY C 1 258 ? 28.389 22.245 47.077 1.00 33.68 236 GLY C C 1
ATOM 5622 O O . GLY C 1 258 ? 29.276 21.416 46.856 1.00 33.78 236 GLY C O 1
ATOM 5623 N N . PHE C 1 259 ? 28.610 23.386 47.732 1.00 35.57 237 PHE C N 1
ATOM 5624 C CA . PHE C 1 259 ? 29.951 23.767 48.208 1.00 37.29 237 PHE C CA 1
ATOM 5625 C C . PHE C 1 259 ? 30.325 23.269 49.613 1.00 36.00 237 PHE C C 1
ATOM 5626 O O . PHE C 1 259 ? 31.471 23.387 50.002 1.00 34.44 237 PHE C O 1
ATOM 5634 N N . ALA C 1 260 ? 29.368 22.708 50.349 1.00 35.46 238 ALA C N 1
ATOM 5635 C CA . ALA C 1 260 ? 29.522 22.333 51.769 1.00 34.87 238 ALA C CA 1
ATOM 5636 C C . ALA C 1 260 ? 28.988 20.890 51.961 1.00 34.88 238 ALA C C 1
ATOM 5637 O O . ALA C 1 260 ? 28.083 20.634 52.794 1.00 40.04 238 ALA C O 1
ATOM 5639 N N . ASN C 1 261 ? 29.366 19.985 51.088 1.00 31.98 239 ASN C N 1
ATOM 5640 C CA . ASN C 1 261 ? 29.157 18.548 51.338 1.00 30.53 239 ASN C CA 1
ATOM 5641 C C . ASN C 1 261 ? 30.462 17.775 51.292 1.00 31.16 239 ASN C C 1
ATOM 5642 O O . ASN C 1 261 ? 31.457 18.259 50.721 1.00 30.98 239 ASN C O 1
ATOM 5647 N N . GLU C 1 262 ? 30.444 16.555 51.821 1.00 33.21 240 GLU C N 1
ATOM 5648 C CA . GLU C 1 262 ? 31.692 15.763 51.933 1.00 35.38 240 GLU C CA 1
ATOM 5649 C C . GLU C 1 262 ? 32.307 15.380 50.574 1.00 34.36 240 GLU C C 1
ATOM 5650 O O . GLU C 1 262 ? 33.525 15.313 50.450 1.00 37.89 240 GLU C O 1
ATOM 5656 N N . ASP C 1 263 ? 31.479 15.186 49.557 1.00 33.79 241 ASP C N 1
ATOM 5657 C CA . ASP C 1 263 ? 31.997 14.900 48.193 1.00 32.48 241 ASP C CA 1
ATOM 5658 C C . ASP C 1 263 ? 32.720 16.102 47.594 1.00 32.18 241 ASP C C 1
ATOM 5659 O O . ASP C 1 263 ? 33.834 15.961 47.108 1.00 32.73 241 ASP C O 1
ATOM 5664 N N . PHE C 1 264 ? 32.123 17.288 47.651 1.00 30.81 242 PHE C N 1
ATOM 5665 C CA . PHE C 1 264 ? 32.818 18.477 47.134 1.00 32.17 242 PHE C CA 1
ATOM 5666 C C . PHE C 1 264 ? 34.139 18.740 47.875 1.00 33.07 242 PHE C C 1
ATOM 5667 O O . PHE C 1 264 ? 35.129 19.121 47.268 1.00 32.06 242 PHE C O 1
ATOM 5675 N N . LYS C 1 265 ? 34.110 18.603 49.191 1.00 34.65 243 LYS C N 1
ATOM 5676 C CA . LYS C 1 265 ? 35.303 18.748 50.027 1.00 37.41 243 LYS C CA 1
ATOM 5677 C C . LYS C 1 265 ? 36.424 17.870 49.522 1.00 34.93 243 LYS C C 1
ATOM 5678 O O . LYS C 1 265 ? 37.526 18.347 49.387 1.00 34.66 243 LYS C O 1
ATOM 5684 N N . GLU C 1 266 ? 36.094 16.630 49.164 1.00 33.57 244 GLU C N 1
ATOM 5685 C CA . GLU C 1 266 ? 37.019 15.681 48.520 1.00 34.02 244 GLU C CA 1
ATOM 5686 C C . GLU C 1 266 ? 37.374 16.074 47.083 1.00 34.55 244 GLU C C 1
ATOM 5687 O O . GLU C 1 266 ? 38.530 15.965 46.681 1.00 35.42 244 GLU C O 1
ATOM 5693 N N . GLY C 1 267 ? 36.373 16.491 46.314 1.00 34.36 245 GLY C N 1
ATOM 5694 C CA . GLY C 1 267 ? 36.583 16.920 44.928 1.00 34.99 245 GLY C CA 1
ATOM 5695 C C . GLY C 1 267 ? 37.545 18.085 44.829 1.00 35.28 245 GLY C C 1
ATOM 5696 O O . GLY C 1 267 ? 38.500 18.072 44.049 1.00 35.99 245 GLY C O 1
ATOM 5697 N N . TYR C 1 268 ? 37.324 19.058 45.695 1.00 35.90 246 TYR C N 1
ATOM 5698 C CA . TYR C 1 268 ? 38.208 20.220 45.834 1.00 38.11 246 TYR C CA 1
ATOM 5699 C C . TYR C 1 268 ? 39.655 19.835 46.225 1.00 38.19 246 TYR C C 1
ATOM 5700 O O . TYR C 1 268 ? 40.612 20.284 45.612 1.00 39.43 246 TYR C O 1
ATOM 5709 N N . ARG C 1 269 ? 39.793 19.015 47.255 1.00 39.27 247 ARG C N 1
ATOM 5710 C CA . ARG C 1 269 ? 41.106 18.448 47.651 1.00 41.28 247 ARG C CA 1
ATOM 5711 C C . ARG C 1 269 ? 41.815 17.701 46.525 1.00 43.50 247 ARG C C 1
ATOM 5712 O O . ARG C 1 269 ? 43.007 17.898 46.301 1.00 46.58 247 ARG C O 1
ATOM 5720 N N . ALA C 1 270 ? 41.065 16.851 45.831 1.00 44.47 248 ALA C N 1
ATOM 5721 C CA . ALA C 1 270 ? 41.609 16.040 44.741 1.00 47.32 248 ALA C CA 1
ATOM 5722 C C . ALA C 1 270 ? 42.128 16.919 43.602 1.00 50.69 248 ALA C C 1
ATOM 5723 O O . ALA C 1 270 ? 43.162 16.632 42.989 1.00 52.74 248 ALA C O 1
ATOM 5725 N N . PHE C 1 271 ? 41.403 17.982 43.305 1.00 52.26 249 PHE C N 1
ATOM 5726 C CA . PHE C 1 271 ? 41.851 18.940 42.306 1.00 57.32 249 PHE C CA 1
ATOM 5727 C C . PHE C 1 271 ? 43.176 19.633 42.661 1.00 58.51 249 PHE C C 1
ATOM 5728 O O . PHE C 1 271 ? 44.019 19.855 41.787 1.00 59.87 249 PHE C O 1
ATOM 5736 N N . LEU C 1 272 ? 43.301 20.037 43.921 1.00 58.29 250 LEU C N 1
ATOM 5737 C CA . LEU C 1 272 ? 44.514 20.682 44.436 1.00 59.58 250 LEU C CA 1
ATOM 5738 C C . LEU C 1 272 ? 45.701 19.706 44.533 1.00 59.87 250 LEU C C 1
ATOM 5739 O O . LEU C 1 272 ? 46.806 20.047 44.122 1.00 61.49 250 LEU C O 1
ATOM 5744 N N . ASP C 1 273 ? 45.453 18.498 45.038 1.00 58.03 251 ASP C N 1
ATOM 5745 C CA . ASP C 1 273 ? 46.475 17.430 45.097 1.00 58.70 251 ASP C CA 1
ATOM 5746 C C . ASP C 1 273 ? 46.833 16.776 43.740 1.00 61.00 251 ASP C C 1
ATOM 5747 O O . ASP C 1 273 ? 47.778 15.990 43.663 1.00 63.39 251 ASP C O 1
ATOM 5752 N N . LYS C 1 274 ? 46.056 17.069 42.700 1.00 62.01 252 LYS C N 1
ATOM 5753 C CA . LYS C 1 274 ? 46.258 16.531 41.340 1.00 62.68 252 LYS C CA 1
ATOM 5754 C C . LYS C 1 274 ? 46.187 15.005 41.303 1.00 59.95 252 LYS C C 1
ATOM 5755 O O . LYS C 1 274 ? 47.054 14.338 40.743 1.00 61.95 252 LYS C O 1
ATOM 5761 N N . ARG C 1 275 ? 45.118 14.484 41.902 1.00 56.68 253 ARG C N 1
ATOM 5762 C CA . ARG C 1 275 ? 44.797 13.049 41.943 1.00 53.65 253 ARG C CA 1
ATOM 5763 C C . ARG C 1 275 ? 43.312 12.823 41.620 1.00 52.35 253 ARG C C 1
ATOM 5764 O O . ARG C 1 275 ? 42.526 13.767 41.670 1.00 50.82 253 ARG C O 1
ATOM 5772 N N . PRO C 1 276 ? 42.915 11.567 41.301 1.00 51.67 254 PRO C N 1
ATOM 5773 C CA . PRO C 1 276 ? 41.484 11.312 41.086 1.00 49.16 254 PRO C CA 1
ATOM 5774 C C . PRO C 1 276 ? 40.685 11.495 42.368 1.00 47.25 254 PRO C C 1
ATOM 5775 O O . PRO C 1 276 ? 41.183 11.194 43.455 1.00 45.85 254 PRO C O 1
ATOM 5779 N N . ALA C 1 277 ? 39.474 12.034 42.234 1.00 45.06 255 ALA C N 1
ATOM 5780 C CA . ALA C 1 277 ? 38.549 12.124 43.357 1.00 43.02 255 ALA C CA 1
ATOM 5781 C C . ALA C 1 277 ? 38.097 10.731 43.743 1.00 43.16 255 ALA C C 1
ATOM 5782 O O . ALA C 1 277 ? 37.832 9.895 42.882 1.00 42.55 255 ALA C O 1
ATOM 5784 N N . LYS C 1 278 ? 38.025 10.487 45.046 1.00 43.95 256 LYS C N 1
ATOM 5785 C CA . LYS C 1 278 ? 37.462 9.254 45.582 1.00 44.65 256 LYS C CA 1
ATOM 5786 C C . LYS C 1 278 ? 36.299 9.598 46.501 1.00 40.76 256 LYS C C 1
ATOM 5787 O O . LYS C 1 278 ? 36.478 9.853 47.703 1.00 39.71 256 LYS C O 1
ATOM 5793 N N . PHE C 1 279 ? 35.101 9.636 45.917 1.00 37.23 257 PHE C N 1
ATOM 5794 C CA . PHE C 1 279 ? 33.922 10.175 46.616 1.00 34.80 257 PHE C CA 1
ATOM 5795 C C . PHE C 1 279 ? 33.408 9.196 47.645 1.00 34.07 257 PHE C C 1
ATOM 5796 O O . PHE C 1 279 ? 33.295 8.024 47.369 1.00 34.38 257 PHE C O 1
ATOM 5804 N N . THR C 1 280 ? 33.045 9.717 48.809 1.00 33.71 258 THR C N 1
ATOM 5805 C CA . THR C 1 280 ? 32.656 8.905 49.968 1.00 34.14 258 THR C CA 1
ATOM 5806 C C . THR C 1 280 ? 31.174 8.988 50.367 1.00 33.07 258 THR C C 1
ATOM 5807 O O . THR C 1 280 ? 30.700 8.154 51.133 1.00 31.32 258 THR C O 1
ATOM 5811 N N . TYR C 1 281 ? 30.458 10.013 49.907 1.00 32.13 259 TYR C N 1
ATOM 5812 C CA . TYR C 1 281 ? 29.069 10.200 50.336 1.00 32.10 259 TYR C CA 1
ATOM 5813 C C . TYR C 1 281 ? 28.215 8.999 49.940 1.00 32.56 259 TYR C C 1
ATOM 5814 O O . TYR C 1 281 ? 28.204 8.611 48.790 1.00 32.22 259 TYR C O 1
ATOM 5823 N N . ARG C 1 282 ? 27.470 8.435 50.876 1.00 33.76 260 ARG C N 1
ATOM 5824 C CA . ARG C 1 282 ? 26.563 7.341 50.532 1.00 35.33 260 ARG C CA 1
ATOM 5825 C C . ARG C 1 282 ? 25.296 7.377 51.380 1.00 35.81 260 ARG C C 1
ATOM 5826 O O . ARG C 1 282 ? 25.228 7.999 52.437 1.00 37.03 260 ARG C O 1
ATOM 5835 N N . GLY D 1 10 ? 62.343 14.711 97.720 1.00 53.35 -12 GLY D N 1
ATOM 5836 C CA . GLY D 1 10 ? 63.187 15.881 97.365 1.00 50.43 -12 GLY D CA 1
ATOM 5837 C C . GLY D 1 10 ? 62.569 17.244 97.661 1.00 46.90 -12 GLY D C 1
ATOM 5838 O O . GLY D 1 10 ? 63.259 18.060 98.204 1.00 48.71 -12 GLY D O 1
ATOM 5839 N N . VAL D 1 11 ? 61.298 17.499 97.326 1.00 42.53 -11 VAL D N 1
ATOM 5840 C CA . VAL D 1 11 ? 60.776 18.878 97.230 1.00 40.17 -11 VAL D CA 1
ATOM 5841 C C . VAL D 1 11 ? 60.681 19.638 98.577 1.00 36.82 -11 VAL D C 1
ATOM 5842 O O . VAL D 1 11 ? 60.224 19.092 99.570 1.00 36.24 -11 VAL D O 1
ATOM 5846 N N . ASP D 1 12 ? 61.110 20.897 98.585 1.00 33.73 -10 ASP D N 1
ATOM 5847 C CA . ASP D 1 12 ? 61.130 21.740 99.799 1.00 33.40 -10 ASP D CA 1
ATOM 5848 C C . ASP D 1 12 ? 59.760 21.760 100.538 1.00 32.02 -10 ASP D C 1
ATOM 5849 O O . ASP D 1 12 ? 58.723 21.984 99.928 1.00 31.43 -10 ASP D O 1
ATOM 5854 N N . LEU D 1 13 ? 59.779 21.485 101.844 1.00 31.70 -9 LEU D N 1
ATOM 5855 C CA . LEU D 1 13 ? 58.552 21.430 102.665 1.00 31.77 -9 LEU D CA 1
ATOM 5856 C C . LEU D 1 13 ? 57.965 22.803 103.062 1.00 29.86 -9 LEU D C 1
ATOM 5857 O O . LEU D 1 13 ? 56.851 22.895 103.593 1.00 32.32 -9 LEU D O 1
ATOM 5862 N N . GLY D 1 14 ? 58.678 23.873 102.813 1.00 28.09 -8 GLY D N 1
ATOM 5863 C CA . GLY D 1 14 ? 58.099 25.196 102.959 1.00 27.35 -8 GLY D CA 1
ATOM 5864 C C . GLY D 1 14 ? 57.913 25.636 104.406 1.00 27.42 -8 GLY D C 1
ATOM 5865 O O . GLY D 1 14 ? 58.559 25.132 105.335 1.00 27.89 -8 GLY D O 1
ATOM 5866 N N . THR D 1 15 ? 57.010 26.582 104.571 1.00 27.08 -7 THR D N 1
ATOM 5867 C CA . THR D 1 15 ? 56.795 27.305 105.800 1.00 26.75 -7 THR D CA 1
ATOM 5868 C C . THR D 1 15 ? 55.354 27.130 106.268 1.00 26.17 -7 THR D C 1
ATOM 5869 O O . THR D 1 15 ? 54.438 26.870 105.471 1.00 25.57 -7 THR D O 1
ATOM 5873 N N . GLU D 1 16 ? 55.146 27.347 107.557 1.00 26.63 -6 GLU D N 1
ATOM 5874 C CA . GLU D 1 16 ? 53.806 27.336 108.117 1.00 27.05 -6 GLU D CA 1
ATOM 5875 C C . GLU D 1 16 ? 52.868 28.330 107.437 1.00 26.85 -6 GLU D C 1
ATOM 5876 O O . GLU D 1 16 ? 51.747 27.983 107.112 1.00 26.28 -6 GLU D O 1
ATOM 5882 N N . ASN D 1 17 ? 53.342 29.541 107.181 1.00 27.20 -5 ASN D N 1
ATOM 5883 C CA . ASN D 1 17 ? 52.499 30.554 106.542 1.00 28.35 -5 ASN D CA 1
ATOM 5884 C C . ASN D 1 17 ? 51.969 30.144 105.191 1.00 28.07 -5 ASN D C 1
ATOM 5885 O O . ASN D 1 17 ? 50.786 30.326 104.935 1.00 27.80 -5 ASN D O 1
ATOM 5890 N N . LEU D 1 18 ? 52.824 29.563 104.352 1.00 29.48 -4 LEU D N 1
ATOM 5891 C CA . LEU D 1 18 ? 52.366 29.022 103.056 1.00 30.35 -4 LEU D CA 1
ATOM 5892 C C . LEU D 1 18 ? 51.366 27.900 103.196 1.00 29.41 -4 LEU D C 1
ATOM 5893 O O . LEU D 1 18 ? 50.372 27.840 102.452 1.00 28.71 -4 LEU D O 1
ATOM 5898 N N . TYR D 1 19 ? 51.639 27.001 104.142 1.00 28.48 -3 TYR D N 1
ATOM 5899 C CA . TYR D 1 19 ? 50.737 25.923 104.419 1.00 28.68 -3 TYR D CA 1
ATOM 5900 C C . TYR D 1 19 ? 49.357 26.502 104.833 1.00 28.17 -3 TYR D C 1
ATOM 5901 O O . TYR D 1 19 ? 48.342 26.160 104.219 1.00 26.13 -3 TYR D O 1
ATOM 5910 N N . PHE D 1 20 ? 49.343 27.387 105.822 1.00 27.87 -2 PHE D N 1
ATOM 5911 C CA . PHE D 1 20 ? 48.076 27.943 106.314 1.00 28.83 -2 PHE D CA 1
ATOM 5912 C C . PHE D 1 20 ? 47.309 28.658 105.219 1.00 29.49 -2 PHE D C 1
ATOM 5913 O O . PHE D 1 20 ? 46.090 28.501 105.111 1.00 27.35 -2 PHE D O 1
ATOM 5921 N N . GLN D 1 21 ? 48.029 29.441 104.419 1.00 31.28 -1 GLN D N 1
ATOM 5922 C CA . GLN D 1 21 ? 47.435 30.070 103.230 1.00 32.75 -1 GLN D CA 1
ATOM 5923 C C . GLN D 1 21 ? 46.735 29.094 102.310 1.00 32.92 -1 GLN D C 1
ATOM 5924 O O . GLN D 1 21 ? 45.616 29.375 101.893 1.00 32.10 -1 GLN D O 1
ATOM 5930 N N . SER D 1 22 ? 47.363 27.952 102.029 1.00 34.51 0 SER D N 1
ATOM 5931 C CA . SER D 1 22 ? 46.785 26.945 101.113 1.00 35.90 0 SER D CA 1
ATOM 5932 C C . SER D 1 22 ? 45.533 26.254 101.688 1.00 36.13 0 SER D C 1
ATOM 5933 O O . SER D 1 22 ? 44.621 25.926 100.932 1.00 36.71 0 SER D O 1
ATOM 5944 N N . THR D 1 24 ? 43.456 27.721 104.002 1.00 30.49 2 THR D N 1
ATOM 5945 C CA . THR D 1 24 ? 42.462 28.728 104.225 1.00 30.00 2 THR D CA 1
ATOM 5946 C C . THR D 1 24 ? 41.982 29.319 102.931 1.00 30.43 2 THR D C 1
ATOM 5947 O O . THR D 1 24 ? 41.186 30.198 103.030 1.00 30.04 2 THR D O 1
ATOM 5951 N N . LEU D 1 25 ? 42.441 28.866 101.748 1.00 30.45 3 LEU D N 1
ATOM 5952 C CA . LEU D 1 25 ? 41.873 29.368 100.480 1.00 30.65 3 LEU D CA 1
ATOM 5953 C C . LEU D 1 25 ? 40.347 29.136 100.477 1.00 29.07 3 LEU D C 1
ATOM 5954 O O . LEU D 1 25 ? 39.885 28.077 100.887 1.00 28.92 3 LEU D O 1
ATOM 5959 N N . PRO D 1 26 ? 39.552 30.149 100.085 1.00 27.59 4 PRO D N 1
ATOM 5960 C CA . PRO D 1 26 ? 38.077 30.064 100.374 1.00 27.76 4 PRO D CA 1
ATOM 5961 C C . PRO D 1 26 ? 37.360 29.108 99.431 1.00 27.13 4 PRO D C 1
ATOM 5962 O O . PRO D 1 26 ? 36.200 28.746 99.628 1.00 26.29 4 PRO D O 1
ATOM 5966 N N . ILE D 1 27 ? 38.140 28.645 98.470 1.00 28.65 5 ILE D N 1
ATOM 5967 C CA . ILE D 1 27 ? 37.774 27.525 97.623 1.00 30.81 5 ILE D CA 1
ATOM 5968 C C . ILE D 1 27 ? 39.064 26.799 97.228 1.00 33.14 5 ILE D C 1
ATOM 5969 O O . ILE D 1 27 ? 40.110 27.417 97.091 1.00 31.01 5 ILE D O 1
ATOM 5974 N N . ARG D 1 28 ? 39.007 25.482 97.139 1.00 36.06 6 ARG D N 1
ATOM 5975 C CA . ARG D 1 28 ? 40.198 24.714 96.782 1.00 38.96 6 ARG D CA 1
ATOM 5976 C C . ARG D 1 28 ? 39.870 23.491 95.953 1.00 39.00 6 ARG D C 1
ATOM 5977 O O . ARG D 1 28 ? 38.705 23.134 95.779 1.00 39.85 6 ARG D O 1
ATOM 5985 N N . LEU D 1 29 ? 40.919 22.901 95.392 1.00 37.57 7 LEU D N 1
ATOM 5986 C CA . LEU D 1 29 ? 40.796 21.672 94.631 1.00 37.82 7 LEU D CA 1
ATOM 5987 C C . LEU D 1 29 ? 41.537 20.555 95.354 1.00 38.08 7 LEU D C 1
ATOM 5988 O O . LEU D 1 29 ? 42.744 20.638 95.512 1.00 38.29 7 LEU D O 1
ATOM 5993 N N . ASP D 1 30 ? 40.795 19.543 95.792 1.00 36.29 8 ASP D N 1
ATOM 5994 C CA . ASP D 1 30 ? 41.363 18.320 96.355 1.00 36.85 8 ASP D CA 1
ATOM 5995 C C . ASP D 1 30 ? 41.424 17.262 95.280 1.00 37.74 8 ASP D C 1
ATOM 5996 O O . ASP D 1 30 ? 40.455 17.068 94.546 1.00 38.06 8 ASP D O 1
ATOM 6001 N N . ILE D 1 31 ? 42.568 16.591 95.181 1.00 37.62 9 ILE D N 1
ATOM 6002 C CA . ILE D 1 31 ? 42.769 15.525 94.218 1.00 37.24 9 ILE D CA 1
ATOM 6003 C C . ILE D 1 31 ? 42.771 14.237 94.997 1.00 35.91 9 ILE D C 1
ATOM 6004 O O . ILE D 1 31 ? 43.528 14.081 95.918 1.00 35.83 9 ILE D O 1
ATOM 6009 N N . ALA D 1 32 ? 41.920 13.313 94.589 1.00 35.97 10 ALA D N 1
ATOM 6010 C CA . ALA D 1 32 ? 41.927 11.951 95.103 1.00 34.95 10 ALA D CA 1
ATOM 6011 C C . ALA D 1 32 ? 41.488 11.037 93.969 1.00 34.51 10 ALA D C 1
ATOM 6012 O O . ALA D 1 32 ? 40.313 10.682 93.841 1.00 32.85 10 ALA D O 1
ATOM 6014 N N . ALA D 1 33 ? 42.451 10.692 93.117 1.00 34.44 11 ALA D N 1
ATOM 6015 C CA . ALA D 1 33 ? 42.186 9.956 91.874 1.00 34.97 11 ALA D CA 1
ATOM 6016 C C . ALA D 1 33 ? 41.222 8.777 92.101 1.00 33.82 11 ALA D C 1
ATOM 6017 O O . ALA D 1 33 ? 41.420 8.036 93.048 1.00 32.40 11 ALA D O 1
ATOM 6019 N N . PRO D 1 34 ? 40.170 8.608 91.277 1.00 33.80 12 PRO D N 1
ATOM 6020 C CA . PRO D 1 34 ? 39.972 9.317 90.014 1.00 34.16 12 PRO D CA 1
ATOM 6021 C C . PRO D 1 34 ? 39.134 10.603 90.120 1.00 33.71 12 PRO D C 1
ATOM 6022 O O . PRO D 1 34 ? 38.658 11.115 89.088 1.00 34.58 12 PRO D O 1
ATOM 6026 N N . LEU D 1 35 ? 38.981 11.133 91.327 1.00 32.01 13 LEU D N 1
ATOM 6027 C CA . LEU D 1 35 ? 38.209 12.341 91.545 1.00 31.42 13 LEU D CA 1
ATOM 6028 C C . LEU D 1 35 ? 39.058 13.577 91.810 1.00 31.26 13 LEU D C 1
ATOM 6029 O O . LEU D 1 35 ? 40.183 13.503 92.327 1.00 32.54 13 LEU D O 1
ATOM 6034 N N . ALA D 1 36 ? 38.522 14.713 91.393 1.00 29.60 14 ALA D N 1
ATOM 6035 C CA . ALA D 1 36 ? 38.960 16.007 91.886 1.00 28.96 14 ALA D CA 1
ATOM 6036 C C . ALA D 1 36 ? 37.738 16.653 92.507 1.00 29.10 14 ALA D C 1
ATOM 6037 O O . ALA D 1 36 ? 36.650 16.531 91.972 1.00 30.08 14 ALA D O 1
ATOM 6039 N N . GLU D 1 37 ? 37.920 17.338 93.626 1.00 27.84 15 GLU D N 1
ATOM 6040 C CA . GLU D 1 37 ? 36.803 17.936 94.342 1.00 27.52 15 GLU D CA 1
ATOM 6041 C C . GLU D 1 37 ? 37.036 19.414 94.525 1.00 26.68 15 GLU D C 1
ATOM 6042 O O . GLU D 1 37 ? 38.025 19.816 95.104 1.00 26.68 15 GLU D O 1
ATOM 6048 N N . ILE D 1 38 ? 36.149 20.221 93.952 1.00 25.98 16 ILE D N 1
ATOM 6049 C CA . ILE D 1 38 ? 36.152 21.661 94.188 1.00 26.47 16 ILE D CA 1
ATOM 6050 C C . ILE D 1 38 ? 35.397 21.871 95.481 1.00 26.19 16 ILE D C 1
ATOM 6051 O O . ILE D 1 38 ? 34.185 21.641 95.544 1.00 26.44 16 ILE D O 1
ATOM 6056 N N . VAL D 1 39 ? 36.110 22.279 96.518 1.00 25.41 17 VAL D N 1
ATOM 6057 C CA . VAL D 1 39 ? 35.519 22.365 97.850 1.00 24.69 17 VAL D CA 1
ATOM 6058 C C . VAL D 1 39 ? 35.371 23.820 98.215 1.00 24.25 17 VAL D C 1
ATOM 6059 O O . VAL D 1 39 ? 36.358 24.527 98.332 1.00 24.67 17 VAL D O 1
ATOM 6063 N N . LEU D 1 40 ? 34.146 24.250 98.425 1.00 24.24 18 LEU D N 1
ATOM 6064 C CA . LEU D 1 40 ? 33.881 25.596 98.921 1.00 25.15 18 LEU D CA 1
ATOM 6065 C C . LEU D 1 40 ? 34.222 25.571 100.386 1.00 24.52 18 LEU D C 1
ATOM 6066 O O . LEU D 1 40 ? 33.809 24.670 101.160 1.00 23.49 18 LEU D O 1
ATOM 6071 N N . ASN D 1 41 ? 34.979 26.589 100.765 1.00 25.81 19 ASN D N 1
ATOM 6072 C CA . ASN D 1 41 ? 35.706 26.554 102.030 1.00 26.81 19 ASN D CA 1
ATOM 6073 C C . ASN D 1 41 ? 35.738 27.937 102.679 1.00 26.07 19 ASN D C 1
ATOM 6074 O O . ASN D 1 41 ? 36.795 28.356 103.170 1.00 26.83 19 ASN D O 1
ATOM 6079 N N . LYS D 1 42 ? 34.546 28.549 102.820 1.00 26.20 20 LYS D N 1
ATOM 6080 C CA . LYS D 1 42 ? 34.343 29.623 103.805 1.00 27.02 20 LYS D CA 1
ATOM 6081 C C . LYS D 1 42 ? 33.250 29.161 104.785 1.00 26.17 20 LYS D C 1
ATOM 6082 O O . LYS D 1 42 ? 32.181 29.788 104.878 1.00 24.69 20 LYS D O 1
ATOM 6088 N N . PRO D 1 43 ? 33.537 28.086 105.563 1.00 27.39 21 PRO D N 1
ATOM 6089 C CA . PRO D 1 43 ? 32.501 27.582 106.469 1.00 28.28 21 PRO D CA 1
ATOM 6090 C C . PRO D 1 43 ? 31.898 28.577 107.456 1.00 27.71 21 PRO D C 1
ATOM 6091 O O . PRO D 1 43 ? 30.691 28.537 107.747 1.00 28.86 21 PRO D O 1
ATOM 6095 N N . GLU D 1 44 ? 32.723 29.489 107.931 1.00 27.88 22 GLU D N 1
ATOM 6096 C CA . GLU D 1 44 ? 32.284 30.545 108.866 1.00 29.17 22 GLU D CA 1
ATOM 6097 C C . GLU D 1 44 ? 31.264 31.552 108.288 1.00 29.24 22 GLU D C 1
ATOM 6098 O O . GLU D 1 44 ? 30.652 32.328 109.028 1.00 29.64 22 GLU D O 1
ATOM 6104 N N . ARG D 1 45 ? 31.115 31.569 106.962 1.00 30.43 23 ARG D N 1
ATOM 6105 C CA . ARG D 1 45 ? 30.070 32.356 106.261 1.00 31.00 23 ARG D CA 1
ATOM 6106 C C . ARG D 1 45 ? 29.078 31.479 105.465 1.00 29.93 23 ARG D C 1
ATOM 6107 O O . ARG D 1 45 ? 28.348 31.964 104.562 1.00 31.85 23 ARG D O 1
ATOM 6115 N N . ARG D 1 46 ? 29.050 30.193 105.809 1.00 27.82 24 ARG D N 1
ATOM 6116 C CA . ARG D 1 46 ? 28.210 29.201 105.121 1.00 26.47 24 ARG D CA 1
ATOM 6117 C C . ARG D 1 46 ? 28.411 29.172 103.602 1.00 25.65 24 ARG D C 1
ATOM 6118 O O . ARG D 1 46 ? 27.445 29.102 102.824 1.00 23.60 24 ARG D O 1
ATOM 6126 N N . ASN D 1 47 ? 29.684 29.339 103.229 1.00 24.97 25 ASN D N 1
ATOM 6127 C CA . ASN D 1 47 ? 30.121 29.365 101.844 1.00 24.98 25 ASN D CA 1
ATOM 6128 C C . ASN D 1 47 ? 29.469 30.417 100.943 1.00 24.91 25 ASN D C 1
ATOM 6129 O O . ASN D 1 47 ? 29.392 30.222 99.715 1.00 26.16 25 ASN D O 1
ATOM 6134 N N . ALA D 1 48 ? 29.057 31.542 101.541 1.00 25.09 26 ALA D N 1
ATOM 6135 C CA . ALA D 1 48 ? 28.559 32.686 100.770 1.00 25.52 26 ALA D CA 1
ATOM 6136 C C . ALA D 1 48 ? 29.643 33.103 99.785 1.00 25.53 26 ALA D C 1
ATOM 6137 O O . ALA D 1 48 ? 30.793 33.157 100.128 1.00 24.32 26 ALA D O 1
ATOM 6139 N N . LEU D 1 49 ? 29.258 33.306 98.538 1.00 26.33 27 LEU D N 1
ATOM 6140 C CA . LEU D 1 49 ? 30.227 33.402 97.465 1.00 27.03 27 LEU D CA 1
ATOM 6141 C C . LEU D 1 49 ? 30.790 34.806 97.414 1.00 26.87 27 LEU D C 1
ATOM 6142 O O . LEU D 1 49 ? 30.069 35.788 97.283 1.00 27.09 27 LEU D O 1
ATOM 6147 N N . SER D 1 50 ? 32.104 34.869 97.424 1.00 26.05 28 SER D N 1
ATOM 6148 C CA . SER D 1 50 ? 32.854 36.117 97.333 1.00 26.09 28 SER D CA 1
ATOM 6149 C C . SER D 1 50 ? 33.602 36.222 95.998 1.00 25.79 28 SER D C 1
ATOM 6150 O O . SER D 1 50 ? 33.750 35.244 95.234 1.00 23.45 28 SER D O 1
ATOM 6153 N N . VAL D 1 51 ? 34.122 37.416 95.753 1.00 26.02 29 VAL D N 1
ATOM 6154 C CA . VAL D 1 51 ? 34.927 37.704 94.547 1.00 27.11 29 VAL D CA 1
ATOM 6155 C C . VAL D 1 51 ? 36.017 36.685 94.336 1.00 26.06 29 VAL D C 1
ATOM 6156 O O . VAL D 1 51 ? 36.171 36.140 93.227 1.00 26.76 29 VAL D O 1
ATOM 6160 N N . ASP D 1 52 ? 36.793 36.444 95.389 1.00 26.42 30 ASP D N 1
ATOM 6161 C CA . ASP D 1 52 ? 37.967 35.564 95.276 1.00 27.69 30 ASP D CA 1
ATOM 6162 C C . ASP D 1 52 ? 37.591 34.124 94.995 1.00 27.02 30 ASP D C 1
ATOM 6163 O O . ASP D 1 52 ? 38.349 33.412 94.341 1.00 27.72 30 ASP D O 1
ATOM 6176 N N . TRP D 1 54 ? 34.791 33.166 93.202 1.00 24.77 32 TRP D N 1
ATOM 6177 C CA . TRP D 1 54 ? 34.435 33.184 91.775 1.00 25.00 32 TRP D CA 1
ATOM 6178 C C . TRP D 1 54 ? 35.677 33.239 90.870 1.00 24.70 32 TRP D C 1
ATOM 6179 O O . TRP D 1 54 ? 35.774 32.519 89.864 1.00 24.46 32 TRP D O 1
ATOM 6190 N N . ALA D 1 55 ? 36.623 34.096 91.259 1.00 25.50 33 ALA D N 1
ATOM 6191 C CA . ALA D 1 55 ? 37.861 34.349 90.461 1.00 25.22 33 ALA D CA 1
ATOM 6192 C C . ALA D 1 55 ? 38.734 33.118 90.327 1.00 24.80 33 ALA D C 1
ATOM 6193 O O . ALA D 1 55 ? 39.424 32.933 89.316 1.00 25.93 33 ALA D O 1
ATOM 6195 N N . ALA D 1 56 ? 38.718 32.293 91.365 1.00 24.23 34 ALA D N 1
ATOM 6196 C CA . ALA D 1 56 ? 39.546 31.081 91.406 1.00 24.33 34 ALA D CA 1
ATOM 6197 C C . ALA D 1 56 ? 39.000 29.904 90.581 1.00 24.12 34 ALA D C 1
ATOM 6198 O O . ALA D 1 56 ? 39.762 29.006 90.185 1.00 25.00 34 ALA D O 1
ATOM 6200 N N . ILE D 1 57 ? 37.700 29.892 90.312 1.00 23.17 35 ILE D N 1
ATOM 6201 C CA . ILE D 1 57 ? 37.042 28.688 89.766 1.00 22.76 35 ILE D CA 1
ATOM 6202 C C . ILE D 1 57 ? 37.603 28.252 88.406 1.00 23.44 35 ILE D C 1
ATOM 6203 O O . ILE D 1 57 ? 37.914 27.085 88.223 1.00 24.08 35 ILE D O 1
ATOM 6208 N N . PRO D 1 58 ? 37.729 29.169 87.436 1.00 24.23 36 PRO D N 1
ATOM 6209 C CA . PRO D 1 58 ? 38.246 28.711 86.137 1.00 24.48 36 PRO D CA 1
ATOM 6210 C C . PRO D 1 58 ? 39.593 28.009 86.231 1.00 25.10 36 PRO D C 1
ATOM 6211 O O . PRO D 1 58 ? 39.824 27.004 85.552 1.00 24.92 36 PRO D O 1
ATOM 6215 N N . GLY D 1 59 ? 40.470 28.515 87.100 1.00 25.73 37 GLY D N 1
ATOM 6216 C CA . GLY D 1 59 ? 41.778 27.875 87.338 1.00 26.14 37 GLY D CA 1
ATOM 6217 C C . GLY D 1 59 ? 41.685 26.478 87.939 1.00 26.04 37 GLY D C 1
ATOM 6218 O O . GLY D 1 59 ? 42.438 25.571 87.570 1.00 26.44 37 GLY D O 1
ATOM 6219 N N . LEU D 1 60 ? 40.772 26.298 88.882 1.00 26.54 38 LEU D N 1
ATOM 6220 C CA . LEU D 1 60 ? 40.573 24.983 89.514 1.00 26.37 38 LEU D CA 1
ATOM 6221 C C . LEU D 1 60 ? 40.034 23.972 88.511 1.00 26.44 38 LEU D C 1
ATOM 6222 O O . LEU D 1 60 ? 40.474 22.825 88.481 1.00 26.61 38 LEU D O 1
ATOM 6227 N N . VAL D 1 61 ? 39.085 24.420 87.689 1.00 25.62 39 VAL D N 1
ATOM 6228 C CA . VAL D 1 61 ? 38.511 23.572 86.656 1.00 25.96 39 VAL D CA 1
ATOM 6229 C C . VAL D 1 61 ? 39.581 23.175 85.617 1.00 27.63 39 VAL D C 1
ATOM 6230 O O . VAL D 1 61 ? 39.705 21.998 85.273 1.00 26.76 39 VAL D O 1
ATOM 6234 N N . ALA D 1 62 ? 40.379 24.157 85.187 1.00 29.06 40 ALA D N 1
ATOM 6235 C CA . ALA D 1 62 ? 41.510 23.895 84.277 1.00 29.67 40 ALA D CA 1
ATOM 6236 C C . ALA D 1 62 ? 42.528 22.910 84.863 1.00 29.92 40 ALA D C 1
ATOM 6237 O O . ALA D 1 62 ? 42.988 22.015 84.187 1.00 30.54 40 ALA D O 1
ATOM 6239 N N . GLU D 1 63 ? 42.840 23.055 86.137 1.00 30.52 41 GLU D N 1
ATOM 6240 C CA . GLU D 1 63 ? 43.759 22.143 86.803 1.00 31.48 41 GLU D CA 1
ATOM 6241 C C . GLU D 1 63 ? 43.238 20.696 86.768 1.00 31.53 41 GLU D C 1
ATOM 6242 O O . GLU D 1 63 ? 43.980 19.759 86.451 1.00 31.82 41 GLU D O 1
ATOM 6248 N N . ALA D 1 64 ? 41.987 20.520 87.165 1.00 29.75 42 ALA D N 1
ATOM 6249 C CA . ALA D 1 64 ? 41.359 19.208 87.184 1.00 30.56 42 ALA D CA 1
ATOM 6250 C C . ALA D 1 64 ? 41.369 18.574 85.789 1.00 30.71 42 ALA D C 1
ATOM 6251 O O . ALA D 1 64 ? 41.680 17.389 85.645 1.00 30.60 42 ALA D O 1
ATOM 6253 N N . ASN D 1 65 ? 41.029 19.374 84.789 1.00 30.14 43 ASN D N 1
ATOM 6254 C CA . ASN D 1 65 ? 40.977 18.886 83.414 1.00 31.80 43 ASN D CA 1
ATOM 6255 C C . ASN D 1 65 ? 42.347 18.545 82.823 1.00 33.23 43 ASN D C 1
ATOM 6256 O O . ASN D 1 65 ? 42.449 17.671 81.989 1.00 32.69 43 ASN D O 1
ATOM 6261 N N . ALA D 1 66 ? 43.391 19.218 83.287 1.00 33.32 44 ALA D N 1
ATOM 6262 C CA . ALA D 1 66 ? 44.757 18.949 82.802 1.00 36.46 44 ALA D CA 1
ATOM 6263 C C . ALA D 1 66 ? 45.425 17.773 83.508 1.00 36.55 44 ALA D C 1
ATOM 6264 O O . ALA D 1 66 ? 46.370 17.207 82.976 1.00 39.13 44 ALA D O 1
ATOM 6266 N N . ASN D 1 67 ? 44.924 17.391 84.675 1.00 35.29 45 ASN D N 1
ATOM 6267 C CA . ASN D 1 67 ? 45.481 16.285 85.436 1.00 35.24 45 ASN D CA 1
ATOM 6268 C C . ASN D 1 67 ? 44.931 14.946 84.913 1.00 36.72 45 ASN D C 1
ATOM 6269 O O . ASN D 1 67 ? 43.764 14.634 85.119 1.00 35.54 45 ASN D O 1
ATOM 6274 N N . PRO D 1 68 ? 45.788 14.119 84.274 1.00 37.99 46 PRO D N 1
ATOM 6275 C CA . PRO D 1 68 ? 45.301 12.854 83.699 1.00 37.14 46 PRO D CA 1
ATOM 6276 C C . PRO D 1 68 ? 44.770 11.800 84.699 1.00 36.07 46 PRO D C 1
ATOM 6277 O O . PRO D 1 68 ? 44.079 10.876 84.286 1.00 32.65 46 PRO D O 1
ATOM 6281 N N . ASP D 1 69 ? 45.133 11.910 85.973 1.00 36.17 47 ASP D N 1
ATOM 6282 C CA . ASP D 1 69 ? 44.602 11.000 87.003 1.00 38.09 47 ASP D CA 1
ATOM 6283 C C . ASP D 1 69 ? 43.152 11.312 87.381 1.00 35.58 47 ASP D C 1
ATOM 6284 O O . ASP D 1 69 ? 42.513 10.501 88.018 1.00 33.93 47 ASP D O 1
ATOM 6289 N N . VAL D 1 70 ? 42.686 12.507 87.022 1.00 33.22 48 VAL D N 1
ATOM 6290 C CA . VAL D 1 70 ? 41.336 12.962 87.332 1.00 31.82 48 VAL D CA 1
ATOM 6291 C C . VAL D 1 70 ? 40.403 12.597 86.200 1.00 29.79 48 VAL D C 1
ATOM 6292 O O . VAL D 1 70 ? 40.648 12.941 85.051 1.00 29.09 48 VAL D O 1
ATOM 6296 N N . LYS D 1 71 ? 39.350 11.876 86.533 1.00 29.66 49 LYS D N 1
ATOM 6297 C CA . LYS D 1 71 ? 38.276 11.550 85.559 1.00 29.30 49 LYS D CA 1
ATOM 6298 C C . LYS D 1 71 ? 37.009 12.358 85.751 1.00 28.69 49 LYS D C 1
ATOM 6299 O O . LYS D 1 71 ? 36.383 12.766 84.782 1.00 28.64 49 LYS D O 1
ATOM 6305 N N . LEU D 1 72 ? 36.634 12.553 87.002 1.00 28.68 50 LEU D N 1
ATOM 6306 C CA . LEU D 1 72 ? 35.431 13.319 87.362 1.00 28.98 50 LEU D CA 1
ATOM 6307 C C . LEU D 1 72 ? 35.720 14.391 88.401 1.00 28.11 50 LEU D C 1
ATOM 6308 O O . LEU D 1 72 ? 36.628 14.255 89.223 1.00 27.70 50 LEU D O 1
ATOM 6313 N N . ILE D 1 73 ? 34.953 15.473 88.295 1.00 28.04 51 ILE D N 1
ATOM 6314 C CA . ILE D 1 73 ? 35.048 16.616 89.191 1.00 27.93 51 ILE D CA 1
ATOM 6315 C C . ILE D 1 73 ? 33.780 16.652 90.006 1.00 28.36 51 ILE D C 1
ATOM 6316 O O . ILE D 1 73 ? 32.678 16.506 89.468 1.00 27.85 51 ILE D O 1
ATOM 6321 N N . LEU D 1 74 ? 33.942 16.839 91.310 1.00 28.23 52 LEU D N 1
ATOM 6322 C CA . LEU D 1 74 ? 32.832 17.085 92.217 1.00 28.78 52 LEU D CA 1
ATOM 6323 C C . LEU D 1 74 ? 32.889 18.545 92.681 1.00 28.75 52 LEU D C 1
ATOM 6324 O O . LEU D 1 74 ? 33.960 19.128 92.759 1.00 29.20 52 LEU D O 1
ATOM 6329 N N . ILE D 1 75 ? 31.735 19.116 92.986 1.00 27.52 53 ILE D N 1
ATOM 6330 C CA . ILE D 1 75 ? 31.673 20.407 93.646 1.00 27.84 53 ILE D CA 1
ATOM 6331 C C . ILE D 1 75 ? 30.783 20.309 94.880 1.00 26.77 53 ILE D C 1
ATOM 6332 O O . ILE D 1 75 ? 29.669 19.793 94.802 1.00 26.39 53 ILE D O 1
ATOM 6337 N N . HIS D 1 76 ? 31.317 20.706 96.038 1.00 25.28 54 HIS D N 1
ATOM 6338 C CA . HIS D 1 76 ? 30.564 20.621 97.287 1.00 26.00 54 HIS D CA 1
ATOM 6339 C C . HIS D 1 76 ? 31.007 21.613 98.339 1.00 25.15 54 HIS D C 1
ATOM 6340 O O . HIS D 1 76 ? 32.052 22.241 98.199 1.00 24.41 54 HIS D O 1
ATOM 6347 N N . GLY D 1 77 ? 30.210 21.712 99.408 1.00 25.00 55 GLY D N 1
ATOM 6348 C CA . GLY D 1 77 ? 30.427 22.693 100.474 1.00 25.38 55 GLY D CA 1
ATOM 6349 C C . GLY D 1 77 ? 31.310 22.273 101.644 1.00 26.10 55 GLY D C 1
ATOM 6350 O O . GLY D 1 77 ? 31.373 22.958 102.645 1.00 26.50 55 GLY D O 1
ATOM 6351 N N . GLY D 1 78 ? 32.038 21.184 101.496 1.00 26.95 56 GLY D N 1
ATOM 6352 C CA . GLY D 1 78 ? 32.868 20.616 102.565 1.00 27.61 56 GLY D CA 1
ATOM 6353 C C . GLY D 1 78 ? 32.080 20.330 103.837 1.00 28.35 56 GLY D C 1
ATOM 6354 O O . GLY D 1 78 ? 31.071 19.665 103.796 1.00 28.28 56 GLY D O 1
ATOM 6355 N N . ASP D 1 79 ? 32.557 20.848 104.963 1.00 29.75 57 ASP D N 1
ATOM 6356 C CA . ASP D 1 79 ? 31.890 20.686 106.272 1.00 31.49 57 ASP D CA 1
ATOM 6357 C C . ASP D 1 79 ? 31.281 21.979 106.788 1.00 30.54 57 ASP D C 1
ATOM 6358 O O . ASP D 1 79 ? 31.105 22.138 107.974 1.00 31.05 57 ASP D O 1
ATOM 6363 N N . ALA D 1 80 ? 30.979 22.902 105.890 1.00 30.50 58 ALA D N 1
ATOM 6364 C CA . ALA D 1 80 ? 30.329 24.150 106.262 1.00 30.41 58 ALA D CA 1
ATOM 6365 C C . ALA D 1 80 ? 28.876 23.984 106.701 1.00 30.78 58 ALA D C 1
ATOM 6366 O O . ALA D 1 80 ? 28.293 24.930 107.205 1.00 31.92 58 ALA D O 1
ATOM 6368 N N . GLY D 1 81 ? 28.282 22.823 106.423 1.00 30.78 59 GLY D N 1
ATOM 6369 C CA . GLY D 1 81 ? 26.842 22.620 106.597 1.00 29.58 59 GLY D CA 1
ATOM 6370 C C . GLY D 1 81 ? 25.961 23.357 105.579 1.00 28.42 59 GLY D C 1
ATOM 6371 O O . GLY D 1 81 ? 24.744 23.431 105.745 1.00 28.18 59 GLY D O 1
ATOM 6372 N N . ALA D 1 82 ? 26.576 23.906 104.539 1.00 26.81 60 ALA D N 1
ATOM 6373 C CA . ALA D 1 82 ? 25.864 24.545 103.439 1.00 26.06 60 ALA D CA 1
ATOM 6374 C C . ALA D 1 82 ? 26.659 24.377 102.170 1.00 24.89 60 ALA D C 1
ATOM 6375 O O . ALA D 1 82 ? 27.874 24.313 102.180 1.00 25.94 60 ALA D O 1
ATOM 6377 N N . PHE D 1 83 ? 25.960 24.359 101.051 1.00 24.16 61 PHE D N 1
ATOM 6378 C CA . PHE D 1 83 ? 26.615 24.366 99.751 1.00 23.28 61 PHE D CA 1
ATOM 6379 C C . PHE D 1 83 ? 27.112 25.790 99.502 1.00 22.60 61 PHE D C 1
ATOM 6380 O O . PHE D 1 83 ? 28.307 26.023 99.332 1.00 22.89 61 PHE D O 1
ATOM 6388 N N . ALA D 1 84 ? 26.185 26.730 99.420 1.00 22.70 62 ALA D N 1
ATOM 6389 C CA . ALA D 1 84 ? 26.513 28.169 99.300 1.00 23.52 62 ALA D CA 1
ATOM 6390 C C . ALA D 1 84 ? 25.305 29.005 99.667 1.00 23.57 62 ALA D C 1
ATOM 6391 O O . ALA D 1 84 ? 24.266 28.906 99.014 1.00 24.15 62 ALA D O 1
ATOM 6393 N N . ALA D 1 85 ? 25.496 29.857 100.660 1.00 23.22 63 ALA D N 1
ATOM 6394 C CA . ALA D 1 85 ? 24.426 30.654 101.242 1.00 23.63 63 ALA D CA 1
ATOM 6395 C C . ALA D 1 85 ? 24.277 31.994 100.562 1.00 23.12 63 ALA D C 1
ATOM 6396 O O . ALA D 1 85 ? 24.297 33.037 101.202 1.00 22.45 63 ALA D O 1
ATOM 6398 N N . GLY D 1 86 ? 24.141 31.969 99.236 1.00 22.88 64 GLY D N 1
ATOM 6399 C CA . GLY D 1 86 ? 24.000 33.198 98.487 1.00 22.75 64 GLY D CA 1
ATOM 6400 C C . GLY D 1 86 ? 25.283 33.997 98.431 1.00 22.71 64 GLY D C 1
ATOM 6401 O O . GLY D 1 86 ? 26.394 33.476 98.563 1.00 22.68 64 GLY D O 1
ATOM 6402 N N . ALA D 1 87 ? 25.109 35.254 98.084 1.00 23.32 65 ALA D N 1
ATOM 6403 C CA . ALA D 1 87 ? 26.231 36.183 97.954 1.00 23.24 65 ALA D CA 1
ATOM 6404 C C . ALA D 1 87 ? 26.646 36.738 99.315 1.00 23.66 65 ALA D C 1
ATOM 6405 O O . ALA D 1 87 ? 25.847 36.879 100.227 1.00 22.49 65 ALA D O 1
ATOM 6407 N N . ASP D 1 88 ? 27.921 37.068 99.423 1.00 24.95 66 ASP D N 1
ATOM 6408 C CA . ASP D 1 88 ? 28.447 37.664 100.615 1.00 25.95 66 ASP D CA 1
ATOM 6409 C C . ASP D 1 88 ? 28.033 39.169 100.665 1.00 26.21 66 ASP D C 1
ATOM 6410 O O . ASP D 1 88 ? 28.538 39.974 99.866 1.00 25.86 66 ASP D O 1
ATOM 6415 N N . ILE D 1 89 ? 27.151 39.527 101.609 1.00 25.66 67 ILE D N 1
ATOM 6416 C CA . ILE D 1 89 ? 26.659 40.939 101.735 1.00 26.95 67 ILE D CA 1
ATOM 6417 C C . ILE D 1 89 ? 27.794 41.940 102.131 1.00 27.01 67 ILE D C 1
ATOM 6418 O O . ILE D 1 89 ? 27.740 43.110 101.755 1.00 24.60 67 ILE D O 1
ATOM 6423 N N . SER D 1 90 ? 28.849 41.467 102.797 1.00 26.71 68 SER D N 1
ATOM 6424 C CA . SER D 1 90 ? 29.986 42.329 103.140 1.00 27.85 68 SER D CA 1
ATOM 6425 C C . SER D 1 90 ? 30.766 42.892 101.914 1.00 28.16 68 SER D C 1
ATOM 6426 O O . SER D 1 90 ? 31.497 43.870 102.054 1.00 29.30 68 SER D O 1
ATOM 6429 N N . GLU D 1 91 ? 30.637 42.264 100.747 1.00 28.27 69 GLU D N 1
ATOM 6430 C CA . GLU D 1 91 ? 31.288 42.727 99.503 1.00 30.02 69 GLU D CA 1
ATOM 6431 C C . GLU D 1 91 ? 30.396 43.577 98.596 1.00 29.88 69 GLU D C 1
ATOM 6432 O O . GLU D 1 91 ? 30.860 44.106 97.592 1.00 30.37 69 GLU D O 1
ATOM 6438 N N . PHE D 1 92 ? 29.113 43.641 98.924 1.00 29.72 70 PHE D N 1
ATOM 6439 C CA . PHE D 1 92 ? 28.120 44.457 98.183 1.00 30.79 70 PHE D CA 1
ATOM 6440 C C . PHE D 1 92 ? 28.621 45.850 97.867 1.00 32.97 70 PHE D C 1
ATOM 6441 O O . PHE D 1 92 ? 28.527 46.279 96.736 1.00 31.44 70 PHE D O 1
ATOM 6449 N N . GLU D 1 93 ? 29.153 46.506 98.900 1.00 35.89 71 GLU D N 1
ATOM 6450 C CA . GLU D 1 93 ? 29.635 47.908 98.809 1.00 37.89 71 GLU D CA 1
ATOM 6451 C C . GLU D 1 93 ? 30.776 48.056 97.797 1.00 36.89 71 GLU D C 1
ATOM 6452 O O . GLU D 1 93 ? 30.795 49.018 97.049 1.00 36.28 71 GLU D O 1
ATOM 6458 N N . THR D 1 94 ? 31.653 47.050 97.721 1.00 35.96 72 THR D N 1
ATOM 6459 C CA . THR D 1 94 ? 32.773 47.022 96.767 1.00 35.09 72 THR D CA 1
ATOM 6460 C C . THR D 1 94 ? 32.317 46.692 95.336 1.00 34.00 72 THR D C 1
ATOM 6461 O O . THR D 1 94 ? 32.517 47.511 94.414 1.00 33.43 72 THR D O 1
ATOM 6465 N N . ILE D 1 95 ? 31.691 45.524 95.165 1.00 31.95 73 ILE D N 1
ATOM 6466 C CA . ILE D 1 95 ? 31.254 45.067 93.820 1.00 32.70 73 ILE D CA 1
ATOM 6467 C C . ILE D 1 95 ? 30.258 46.016 93.117 1.00 30.82 73 ILE D C 1
ATOM 6468 O O . ILE D 1 95 ? 30.283 46.111 91.898 1.00 30.26 73 ILE D O 1
ATOM 6473 N N . TYR D 1 96 ? 29.433 46.734 93.881 1.00 30.37 74 TYR D N 1
ATOM 6474 C CA . TYR D 1 96 ? 28.424 47.653 93.314 1.00 31.58 74 TYR D CA 1
ATOM 6475 C C . TYR D 1 96 ? 28.737 49.148 93.494 1.00 32.85 74 TYR D C 1
ATOM 6476 O O . TYR D 1 96 ? 27.881 49.990 93.268 1.00 33.24 74 TYR D O 1
ATOM 6485 N N . ALA D 1 97 ? 29.960 49.461 93.920 1.00 34.47 75 ALA D N 1
ATOM 6486 C CA . ALA D 1 97 ? 30.389 50.857 94.135 1.00 34.89 75 ALA D CA 1
ATOM 6487 C C . ALA D 1 97 ? 30.286 51.657 92.861 1.00 35.78 75 ALA D C 1
ATOM 6488 O O . ALA D 1 97 ? 29.860 52.805 92.891 1.00 35.65 75 ALA D O 1
ATOM 6490 N N . THR D 1 98 ? 30.639 51.019 91.751 1.00 36.38 76 THR D N 1
ATOM 6491 C CA . THR D 1 98 ? 30.567 51.630 90.415 1.00 38.00 76 THR D CA 1
ATOM 6492 C C . THR D 1 98 ? 29.933 50.691 89.373 1.00 38.28 76 THR D C 1
ATOM 6493 O O . THR D 1 98 ? 29.838 49.483 89.577 1.00 37.30 76 THR D O 1
ATOM 6497 N N . GLU D 1 99 ? 29.563 51.268 88.233 1.00 38.04 77 GLU D N 1
ATOM 6498 C CA . GLU D 1 99 ? 29.061 50.515 87.080 1.00 37.76 77 GLU D CA 1
ATOM 6499 C C . GLU D 1 99 ? 30.141 49.528 86.576 1.00 37.25 77 GLU D C 1
ATOM 6500 O O . GLU D 1 99 ? 29.848 48.369 86.230 1.00 36.47 77 GLU D O 1
ATOM 6502 N N . ASP D 1 100 ? 31.393 49.990 86.583 1.00 37.08 78 ASP D N 1
ATOM 6503 C CA . ASP D 1 100 ? 32.547 49.163 86.189 1.00 37.14 78 ASP D CA 1
ATOM 6504 C C . ASP D 1 100 ? 32.786 47.954 87.070 1.00 33.82 78 ASP D C 1
ATOM 6505 O O . ASP D 1 100 ? 33.022 46.876 86.575 1.00 33.75 78 ASP D O 1
ATOM 6510 N N . ALA D 1 101 ? 32.742 48.162 88.375 1.00 30.87 79 ALA D N 1
ATOM 6511 C CA . ALA D 1 101 ? 32.925 47.068 89.328 1.00 30.21 79 ALA D CA 1
ATOM 6512 C C . ALA D 1 101 ? 31.810 46.021 89.185 1.00 29.76 79 ALA D C 1
ATOM 6513 O O . ALA D 1 101 ? 32.065 44.815 89.211 1.00 28.73 79 ALA D O 1
ATOM 6515 N N . ALA D 1 102 ? 30.585 46.509 89.007 1.00 29.70 80 ALA D N 1
ATOM 6516 C CA . ALA D 1 102 ? 29.413 45.650 88.838 1.00 31.24 80 ALA D CA 1
ATOM 6517 C C . ALA D 1 102 ? 29.519 44.816 87.557 1.00 32.39 80 ALA D C 1
ATOM 6518 O O . ALA D 1 102 ? 29.258 43.615 87.559 1.00 33.34 80 ALA D O 1
ATOM 6520 N N . LYS D 1 103 ? 29.920 45.468 86.476 1.00 33.08 81 LYS D N 1
ATOM 6521 C CA . LYS D 1 103 ? 30.158 44.784 85.210 1.00 33.22 81 LYS D CA 1
ATOM 6522 C C . LYS D 1 103 ? 31.235 43.703 85.352 1.00 31.45 81 LYS D C 1
ATOM 6523 O O . LYS D 1 103 ? 31.075 42.577 84.850 1.00 29.51 81 LYS D O 1
ATOM 6529 N N . ALA D 1 104 ? 32.332 44.049 86.030 1.00 29.73 82 ALA D N 1
ATOM 6530 C CA . ALA D 1 104 ? 33.430 43.086 86.264 1.00 29.98 82 ALA D CA 1
ATOM 6531 C C . ALA D 1 104 ? 32.985 41.886 87.115 1.00 30.42 82 ALA D C 1
ATOM 6532 O O . ALA D 1 104 ? 33.407 40.762 86.878 1.00 30.10 82 ALA D O 1
ATOM 6534 N N . SER D 1 105 ? 32.110 42.142 88.076 1.00 29.89 83 SER D N 1
ATOM 6535 C CA . SER D 1 105 ? 31.498 41.077 88.873 1.00 31.66 83 SER D CA 1
ATOM 6536 C C . SER D 1 105 ? 30.725 40.083 88.006 1.00 30.85 83 SER D C 1
ATOM 6537 O O . SER D 1 105 ? 30.945 38.869 88.073 1.00 31.66 83 SER D O 1
ATOM 6540 N N . GLY D 1 106 ? 29.852 40.627 87.171 1.00 30.04 84 GLY D N 1
ATOM 6541 C CA . GLY D 1 106 ? 29.110 39.825 86.207 1.00 31.20 84 GLY D CA 1
ATOM 6542 C C . GLY D 1 106 ? 29.986 38.971 85.304 1.00 30.63 84 GLY D C 1
ATOM 6543 O O . GLY D 1 106 ? 29.693 37.787 85.068 1.00 30.48 84 GLY D O 1
ATOM 6544 N N . GLN D 1 107 ? 31.074 39.559 84.813 1.00 30.29 85 GLN D N 1
ATOM 6545 C CA . GLN D 1 107 ? 32.014 38.832 83.904 1.00 31.44 85 GLN D CA 1
ATOM 6546 C C . GLN D 1 107 ? 32.740 37.712 84.629 1.00 29.53 85 GLN D C 1
ATOM 6547 O O . GLN D 1 107 ? 32.903 36.623 84.100 1.00 27.77 85 GLN D O 1
ATOM 6553 N N . ARG D 1 108 ? 33.182 38.026 85.840 1.00 27.96 86 ARG D N 1
ATOM 6554 C CA . ARG D 1 108 ? 33.896 37.100 86.690 1.00 28.73 86 ARG D CA 1
ATOM 6555 C C . ARG D 1 108 ? 33.031 35.853 86.999 1.00 26.95 86 ARG D C 1
ATOM 6556 O O . ARG D 1 108 ? 33.478 34.702 86.891 1.00 25.69 86 ARG D O 1
ATOM 6564 N N . ILE D 1 109 ? 31.777 36.104 87.335 1.00 25.89 87 ILE D N 1
ATOM 6565 C CA . ILE D 1 109 ? 30.823 35.019 87.628 1.00 25.48 87 ILE D CA 1
ATOM 6566 C C . ILE D 1 109 ? 30.523 34.186 86.391 1.00 25.15 87 ILE D C 1
ATOM 6567 O O . ILE D 1 109 ? 30.563 32.954 86.436 1.00 24.61 87 ILE D O 1
ATOM 6572 N N . ALA D 1 110 ? 30.232 34.858 85.278 1.00 25.62 88 ALA D N 1
ATOM 6573 C CA . ALA D 1 110 ? 29.994 34.154 84.009 1.00 26.09 88 ALA D CA 1
ATOM 6574 C C . ALA D 1 110 ? 31.168 33.262 83.608 1.00 26.67 88 ALA D C 1
ATOM 6575 O O . ALA D 1 110 ? 30.986 32.118 83.168 1.00 27.28 88 ALA D O 1
ATOM 6577 N N . GLN D 1 111 ? 32.371 33.776 83.762 1.00 27.65 89 GLN D N 1
ATOM 6578 C CA . GLN D 1 111 ? 33.573 32.978 83.463 1.00 29.70 89 GLN D CA 1
ATOM 6579 C C . GLN D 1 111 ? 33.674 31.717 84.308 1.00 27.26 89 GLN D C 1
ATOM 6580 O O . GLN D 1 111 ? 34.033 30.655 83.809 1.00 26.61 89 GLN D O 1
ATOM 6586 N N . ALA D 1 112 ? 33.393 31.861 85.593 1.00 24.84 90 ALA D N 1
ATOM 6587 C CA . ALA D 1 112 ? 33.412 30.710 86.513 1.00 23.54 90 ALA D CA 1
ATOM 6588 C C . ALA D 1 112 ? 32.393 29.658 86.122 1.00 22.55 90 ALA D C 1
ATOM 6589 O O . ALA D 1 112 ? 32.710 28.467 85.990 1.00 21.16 90 ALA D O 1
ATOM 6591 N N . LEU D 1 113 ? 31.166 30.115 85.890 1.00 23.05 91 LEU D N 1
ATOM 6592 C CA . LEU D 1 113 ? 30.071 29.187 85.554 1.00 24.06 91 LEU D CA 1
ATOM 6593 C C . LEU D 1 113 ? 30.250 28.511 84.204 1.00 23.50 91 LEU D C 1
ATOM 6594 O O . LEU D 1 113 ? 30.072 27.294 84.067 1.00 22.29 91 LEU D O 1
ATOM 6599 N N . ASP D 1 114 ? 30.646 29.304 83.216 1.00 24.56 92 ASP D N 1
ATOM 6600 C CA . ASP D 1 114 ? 30.976 28.746 81.884 1.00 26.00 92 ASP D CA 1
ATOM 6601 C C . ASP D 1 114 ? 32.137 27.740 81.928 1.00 25.29 92 ASP D C 1
ATOM 6602 O O . ASP D 1 114 ? 32.114 26.709 81.234 1.00 25.14 92 ASP D O 1
ATOM 6607 N N . ALA D 1 115 ? 33.131 28.022 82.756 1.00 24.49 93 ALA D N 1
ATOM 6608 C CA . ALA D 1 115 ? 34.242 27.085 82.913 1.00 24.64 93 ALA D CA 1
ATOM 6609 C C . ALA D 1 115 ? 33.775 25.737 83.452 1.00 23.86 93 ALA D C 1
ATOM 6610 O O . ALA D 1 115 ? 34.154 24.681 82.960 1.00 24.30 93 ALA D O 1
ATOM 6612 N N . ILE D 1 116 ? 32.905 25.774 84.459 1.00 24.09 94 ILE D N 1
ATOM 6613 C CA . ILE D 1 116 ? 32.328 24.540 85.026 1.00 23.58 94 ILE D CA 1
ATOM 6614 C C . ILE D 1 116 ? 31.502 23.812 83.953 1.00 23.19 94 ILE D C 1
ATOM 6615 O O . ILE D 1 116 ? 31.712 22.631 83.683 1.00 23.14 94 ILE D O 1
ATOM 6620 N N . GLU D 1 117 ? 30.596 24.547 83.318 1.00 23.90 95 GLU D N 1
ATOM 6621 C CA . GLU D 1 117 ? 29.701 23.971 82.321 1.00 25.54 95 GLU D CA 1
ATOM 6622 C C . GLU D 1 117 ? 30.462 23.282 81.180 1.00 26.05 95 GLU D C 1
ATOM 6623 O O . GLU D 1 117 ? 30.087 22.201 80.730 1.00 25.81 95 GLU D O 1
ATOM 6629 N N . ASN D 1 118 ? 31.473 23.971 80.681 1.00 27.75 96 ASN D N 1
ATOM 6630 C CA . ASN D 1 118 ? 32.254 23.499 79.529 1.00 30.42 96 ASN D CA 1
ATOM 6631 C C . ASN D 1 118 ? 33.407 22.588 79.888 1.00 29.54 96 ASN D C 1
ATOM 6632 O O . ASN D 1 118 ? 34.095 22.138 78.996 1.00 29.17 96 ASN D O 1
ATOM 6637 N N . SER D 1 119 ? 33.568 22.278 81.172 1.00 28.91 97 SER D N 1
ATOM 6638 C CA . SER D 1 119 ? 34.556 21.297 81.600 1.00 28.07 97 SER D CA 1
ATOM 6639 C C . SER D 1 119 ? 34.484 20.056 80.722 1.00 27.40 97 SER D C 1
ATOM 6640 O O . SER D 1 119 ? 33.401 19.470 80.554 1.00 25.98 97 SER D O 1
ATOM 6643 N N . GLU D 1 120 ? 35.625 19.680 80.155 1.00 29.26 98 GLU D N 1
ATOM 6644 C CA . GLU D 1 120 ? 35.758 18.424 79.359 1.00 32.04 98 GLU D CA 1
ATOM 6645 C C . GLU D 1 120 ? 35.275 17.237 80.202 1.00 29.30 98 GLU D C 1
ATOM 6646 O O . GLU D 1 120 ? 34.459 16.402 79.759 1.00 28.03 98 GLU D O 1
ATOM 6652 N N . LYS D 1 121 ? 35.744 17.209 81.431 1.00 27.03 99 LYS D N 1
ATOM 6653 C CA . LYS D 1 121 ? 35.376 16.145 82.367 1.00 27.17 99 LYS D CA 1
ATOM 6654 C C . LYS D 1 121 ? 34.060 16.476 83.062 1.00 27.39 99 LYS D C 1
ATOM 6655 O O . LYS D 1 121 ? 33.824 17.643 83.372 1.00 27.35 99 LYS D O 1
ATOM 6661 N N . PRO D 1 122 ? 33.208 15.465 83.329 1.00 26.87 100 PRO D N 1
ATOM 6662 C CA . PRO D 1 122 ? 31.933 15.764 83.965 1.00 26.37 100 PRO D CA 1
ATOM 6663 C C . PRO D 1 122 ? 32.081 16.278 85.377 1.00 26.17 100 PRO D C 1
ATOM 6664 O O . PRO D 1 122 ? 33.044 15.929 86.067 1.00 24.60 100 PRO D O 1
ATOM 6668 N N . VAL D 1 123 ? 31.109 17.108 85.758 1.00 25.33 101 VAL D N 1
ATOM 6669 C CA . VAL D 1 123 ? 31.058 17.745 87.059 1.00 25.36 101 VAL D CA 1
ATOM 6670 C C . VAL D 1 123 ? 29.761 17.352 87.770 1.00 24.28 101 VAL D C 1
ATOM 6671 O O . VAL D 1 123 ? 28.685 17.494 87.200 1.00 23.17 101 VAL D O 1
ATOM 6675 N N . ILE D 1 124 ? 29.900 16.853 88.992 1.00 22.88 102 ILE D N 1
ATOM 6676 C CA . ILE D 1 124 ? 28.776 16.481 89.832 1.00 22.59 102 ILE D CA 1
ATOM 6677 C C . ILE D 1 124 ? 28.737 17.376 91.060 1.00 22.64 102 ILE D C 1
ATOM 6678 O O . ILE D 1 124 ? 29.723 17.475 91.795 1.00 24.06 102 ILE D O 1
ATOM 6683 N N . ALA D 1 125 ? 27.605 18.029 91.278 1.00 21.76 103 ALA D N 1
ATOM 6684 C CA . ALA D 1 125 ? 27.411 18.842 92.480 1.00 21.77 103 ALA D CA 1
ATOM 6685 C C . ALA D 1 125 ? 26.773 18.006 93.574 1.00 22.68 103 ALA D C 1
ATOM 6686 O O . ALA D 1 125 ? 25.781 17.308 93.322 1.00 23.92 103 ALA D O 1
ATOM 6688 N N . ALA D 1 126 ? 27.351 18.072 94.770 1.00 22.14 104 ALA D N 1
ATOM 6689 C CA . ALA D 1 126 ? 26.829 17.393 95.960 1.00 22.69 104 ALA D CA 1
ATOM 6690 C C . ALA D 1 126 ? 26.395 18.450 96.936 1.00 22.82 104 ALA D C 1
ATOM 6691 O O . ALA D 1 126 ? 27.223 19.189 97.453 1.00 22.53 104 ALA D O 1
ATOM 6693 N N . ILE D 1 127 ? 25.084 18.513 97.159 1.00 22.58 105 ILE D N 1
ATOM 6694 C CA . ILE D 1 127 ? 24.439 19.633 97.823 1.00 22.35 105 ILE D CA 1
ATOM 6695 C C . ILE D 1 127 ? 23.843 19.219 99.177 1.00 22.99 105 ILE D C 1
ATOM 6696 O O . ILE D 1 127 ? 23.033 18.295 99.249 1.00 23.64 105 ILE D O 1
ATOM 6701 N N . GLU D 1 128 ? 24.269 19.911 100.233 1.00 23.20 106 GLU D N 1
ATOM 6702 C CA . GLU D 1 128 ? 23.654 19.830 101.582 1.00 23.83 106 GLU D CA 1
ATOM 6703 C C . GLU D 1 128 ? 23.333 21.231 102.060 1.00 23.29 106 GLU D C 1
ATOM 6704 O O . GLU D 1 128 ? 24.038 22.186 101.722 1.00 23.44 106 GLU D O 1
ATOM 6710 N N . GLY D 1 129 ? 22.260 21.364 102.831 1.00 23.18 107 GLY D N 1
ATOM 6711 C CA . GLY D 1 129 ? 21.892 22.657 103.399 1.00 22.93 107 GLY D CA 1
ATOM 6712 C C . GLY D 1 129 ? 21.620 23.740 102.358 1.00 23.42 107 GLY D C 1
ATOM 6713 O O . GLY D 1 129 ? 21.070 23.473 101.267 1.00 24.08 107 GLY D O 1
ATOM 6714 N N . ALA D 1 130 ? 21.985 24.973 102.689 1.00 23.46 108 ALA D N 1
ATOM 6715 C CA . ALA D 1 130 ? 21.613 26.117 101.850 1.00 23.95 108 ALA D CA 1
ATOM 6716 C C . ALA D 1 130 ? 22.307 26.081 100.497 1.00 23.75 108 ALA D C 1
ATOM 6717 O O . ALA D 1 130 ? 23.528 25.922 100.404 1.00 22.94 108 ALA D O 1
ATOM 6719 N N . CYS D 1 131 ? 21.491 26.209 99.448 1.00 23.27 109 CYS D N 1
ATOM 6720 C CA . CYS D 1 131 ? 21.954 26.337 98.069 1.00 22.98 109 CYS D CA 1
ATOM 6721 C C . CYS D 1 131 ? 21.154 27.451 97.413 1.00 22.69 109 CYS D C 1
ATOM 6722 O O . CYS D 1 131 ? 20.127 27.223 96.759 1.00 22.42 109 CYS D O 1
ATOM 6725 N N . VAL D 1 132 ? 21.649 28.663 97.592 1.00 22.55 110 VAL D N 1
ATOM 6726 C CA . VAL D 1 132 ? 20.879 29.874 97.285 1.00 23.54 110 VAL D CA 1
ATOM 6727 C C . VAL D 1 132 ? 21.673 30.813 96.399 1.00 24.04 110 VAL D C 1
ATOM 6728 O O . VAL D 1 132 ? 22.877 30.984 96.582 1.00 23.29 110 VAL D O 1
ATOM 6732 N N . GLY D 1 133 ? 20.992 31.336 95.376 1.00 24.94 111 GLY D N 1
ATOM 6733 C CA . GLY D 1 133 ? 21.510 32.411 94.530 1.00 24.21 111 GLY D CA 1
ATOM 6734 C C . GLY D 1 133 ? 22.626 31.898 93.660 1.00 24.40 111 GLY D C 1
ATOM 6735 O O . GLY D 1 133 ? 22.420 31.004 92.800 1.00 25.46 111 GLY D O 1
ATOM 6736 N N . GLY D 1 134 ? 23.830 32.433 93.891 1.00 23.69 112 GLY D N 1
ATOM 6737 C CA . GLY D 1 134 ? 25.031 31.877 93.270 1.00 22.88 112 GLY D CA 1
ATOM 6738 C C . GLY D 1 134 ? 25.208 30.379 93.456 1.00 22.76 112 GLY D C 1
ATOM 6739 O O . GLY D 1 134 ? 25.780 29.715 92.598 1.00 23.64 112 GLY D O 1
ATOM 6740 N N . GLY D 1 135 ? 24.711 29.849 94.569 1.00 22.36 113 GLY D N 1
ATOM 6741 C CA . GLY D 1 135 ? 24.709 28.405 94.842 1.00 22.72 113 GLY D CA 1
ATOM 6742 C C . GLY D 1 135 ? 23.948 27.586 93.816 1.00 23.03 113 GLY D C 1
ATOM 6743 O O . GLY D 1 135 ? 24.424 26.579 93.311 1.00 21.99 113 GLY D O 1
ATOM 6744 N N . VAL D 1 136 ? 22.756 28.063 93.469 1.00 23.46 114 VAL D N 1
ATOM 6745 C CA . VAL D 1 136 ? 21.979 27.424 92.405 1.00 23.23 114 VAL D CA 1
ATOM 6746 C C . VAL D 1 136 ? 22.713 27.536 91.076 1.00 22.09 114 VAL D C 1
ATOM 6747 O O . VAL D 1 136 ? 22.798 26.565 90.330 1.00 20.78 114 VAL D O 1
ATOM 6751 N N . SER D 1 137 ? 23.237 28.719 90.795 1.00 21.39 115 SER D N 1
ATOM 6752 C CA . SER D 1 137 ? 23.972 28.922 89.548 1.00 21.18 115 SER D CA 1
ATOM 6753 C C . SER D 1 137 ? 25.120 27.926 89.439 1.00 21.09 115 SER D C 1
ATOM 6754 O O . SER D 1 137 ? 25.312 27.307 88.399 1.00 21.70 115 SER D O 1
ATOM 6757 N N . LEU D 1 138 ? 25.887 27.779 90.515 1.00 22.01 116 LEU D N 1
ATOM 6758 C CA . LEU D 1 138 ? 26.969 26.808 90.552 1.00 22.81 116 LEU D CA 1
ATOM 6759 C C . LEU D 1 138 ? 26.467 25.405 90.262 1.00 23.63 116 LEU D C 1
ATOM 6760 O O . LEU D 1 138 ? 27.047 24.682 89.443 1.00 23.08 116 LEU D O 1
ATOM 6765 N N . ALA D 1 139 ? 25.415 25.015 90.981 1.00 23.88 117 ALA D N 1
ATOM 6766 C CA . ALA D 1 139 ? 24.833 23.677 90.861 1.00 23.87 117 ALA D CA 1
ATOM 6767 C C . ALA D 1 139 ? 24.349 23.385 89.444 1.00 23.50 117 ALA D C 1
ATOM 6768 O O . ALA D 1 139 ? 24.564 22.295 88.928 1.00 23.28 117 ALA D O 1
ATOM 6778 N N . ALA D 1 141 ? 25.421 24.766 86.674 1.00 24.82 119 ALA D N 1
ATOM 6779 C CA . ALA D 1 141 ? 26.582 24.691 85.767 1.00 24.31 119 ALA D CA 1
ATOM 6780 C C . ALA D 1 141 ? 27.155 23.285 85.742 1.00 23.97 119 ALA D C 1
ATOM 6781 O O . ALA D 1 141 ? 27.693 22.852 84.737 1.00 24.93 119 ALA D O 1
ATOM 6783 N N . ALA D 1 142 ? 27.050 22.577 86.856 1.00 24.28 120 ALA D N 1
ATOM 6784 C CA . ALA D 1 142 ? 27.445 21.171 86.901 1.00 24.26 120 ALA D CA 1
ATOM 6785 C C . ALA D 1 142 ? 26.582 20.328 85.951 1.00 25.02 120 ALA D C 1
ATOM 6786 O O . ALA D 1 142 ? 25.489 20.716 85.556 1.00 24.38 120 ALA D O 1
ATOM 6788 N N . ASP D 1 143 ? 27.092 19.170 85.572 1.00 25.28 121 ASP D N 1
ATOM 6789 C CA . ASP D 1 143 ? 26.317 18.240 84.741 1.00 26.11 121 ASP D CA 1
ATOM 6790 C C . ASP D 1 143 ? 25.199 17.548 85.508 1.00 25.49 121 ASP D C 1
ATOM 6791 O O . ASP D 1 143 ? 24.136 17.281 84.969 1.00 25.12 121 ASP D O 1
ATOM 6796 N N . LEU D 1 144 ? 25.501 17.178 86.749 1.00 24.92 122 LEU D N 1
ATOM 6797 C CA . LEU D 1 144 ? 24.643 16.325 87.553 1.00 24.73 122 LEU D CA 1
ATOM 6798 C C . LEU D 1 144 ? 24.598 16.858 88.977 1.00 25.10 122 LEU D C 1
ATOM 6799 O O . LEU D 1 144 ? 25.596 17.407 89.464 1.00 26.14 122 LEU D O 1
ATOM 6804 N N . ARG D 1 145 ? 23.455 16.673 89.630 1.00 24.27 123 ARG D N 1
ATOM 6805 C CA . ARG D 1 145 ? 23.203 17.204 90.954 1.00 24.64 123 ARG D CA 1
ATOM 6806 C C . ARG D 1 145 ? 22.581 16.179 91.867 1.00 24.38 123 ARG D C 1
ATOM 6807 O O . ARG D 1 145 ? 21.530 15.616 91.562 1.00 24.71 123 ARG D O 1
ATOM 6815 N N . VAL D 1 146 ? 23.219 15.977 93.016 1.00 24.38 124 VAL D N 1
ATOM 6816 C CA . VAL D 1 146 ? 22.628 15.172 94.086 1.00 24.85 124 VAL D CA 1
ATOM 6817 C C . VAL D 1 146 ? 22.561 16.027 95.334 1.00 24.72 124 VAL D C 1
ATOM 6818 O O . VAL D 1 146 ? 23.515 16.733 95.682 1.00 24.50 124 VAL D O 1
ATOM 6822 N N . ALA D 1 147 ? 21.417 15.980 96.000 1.00 24.57 125 ALA D N 1
ATOM 6823 C CA . ALA D 1 147 ? 21.207 16.744 97.234 1.00 24.43 125 ALA D CA 1
ATOM 6824 C C . ALA D 1 147 ? 20.689 15.883 98.347 1.00 25.06 125 ALA D C 1
ATOM 6825 O O . ALA D 1 147 ? 19.939 14.930 98.113 1.00 24.20 125 ALA D O 1
ATOM 6827 N N . GLY D 1 148 ? 21.098 16.240 99.561 1.00 26.26 126 GLY D N 1
ATOM 6828 C CA . GLY D 1 148 ? 20.576 15.638 100.780 1.00 27.20 126 GLY D CA 1
ATOM 6829 C C . GLY D 1 148 ? 19.250 16.265 101.157 1.00 28.78 126 GLY D C 1
ATOM 6830 O O . GLY D 1 148 ? 18.976 17.436 100.846 1.00 27.96 126 GLY D O 1
ATOM 6831 N N . GLU D 1 149 ? 18.396 15.477 101.790 1.00 31.13 127 GLU D N 1
ATOM 6832 C CA . GLU D 1 149 ? 17.169 16.040 102.365 1.00 33.83 127 GLU D CA 1
ATOM 6833 C C . GLU D 1 149 ? 17.540 17.138 103.344 1.00 30.26 127 GLU D C 1
ATOM 6834 O O . GLU D 1 149 ? 18.650 17.155 103.867 1.00 29.05 127 GLU D O 1
ATOM 6840 N N . GLY D 1 150 ? 16.670 18.130 103.463 1.00 28.21 128 GLY D N 1
ATOM 6841 C CA . GLY D 1 150 ? 16.969 19.320 104.268 1.00 25.95 128 GLY D CA 1
ATOM 6842 C C . GLY D 1 150 ? 17.695 20.425 103.534 1.00 25.68 128 GLY D C 1
ATOM 6843 O O . GLY D 1 150 ? 17.786 21.534 104.022 1.00 24.48 128 GLY D O 1
ATOM 6844 N N . ALA D 1 151 ? 18.236 20.142 102.348 1.00 25.60 129 ALA D N 1
ATOM 6845 C CA . ALA D 1 151 ? 18.820 21.190 101.517 1.00 24.70 129 ALA D CA 1
ATOM 6846 C C . ALA D 1 151 ? 17.716 22.155 101.077 1.00 24.58 129 ALA D C 1
ATOM 6847 O O . ALA D 1 151 ? 16.580 21.756 100.868 1.00 24.09 129 ALA D O 1
ATOM 6849 N N . LYS D 1 152 ? 18.083 23.419 100.933 1.00 25.46 130 LYS D N 1
ATOM 6850 C CA . LYS D 1 152 ? 17.163 24.490 100.574 1.00 27.25 130 LYS D CA 1
ATOM 6851 C C . LYS D 1 152 ? 17.687 25.226 99.350 1.00 27.17 130 LYS D C 1
ATOM 6852 O O . LYS D 1 152 ? 18.871 25.535 99.267 1.00 26.50 130 LYS D O 1
ATOM 6858 N N . PHE D 1 153 ? 16.760 25.577 98.464 1.00 26.61 131 PHE D N 1
ATOM 6859 C CA . PHE D 1 153 ? 17.089 26.154 97.177 1.00 25.89 131 PHE D CA 1
ATOM 6860 C C . PHE D 1 153 ? 16.336 27.437 96.974 1.00 25.53 131 PHE D C 1
ATOM 6861 O O . PHE D 1 153 ? 15.169 27.548 97.302 1.00 25.71 131 PHE D O 1
ATOM 6869 N N . GLY D 1 154 ? 16.994 28.379 96.326 1.00 25.03 132 GLY D N 1
ATOM 6870 C CA . GLY D 1 154 ? 16.324 29.599 95.884 1.00 25.36 132 GLY D CA 1
ATOM 6871 C C . GLY D 1 154 ? 17.180 30.414 94.935 1.00 25.44 132 GLY D C 1
ATOM 6872 O O . GLY D 1 154 ? 18.406 30.400 95.050 1.00 23.94 132 GLY D O 1
ATOM 6873 N N . VAL D 1 155 ? 16.516 31.158 94.052 1.00 25.98 133 VAL D N 1
ATOM 6874 C CA . VAL D 1 155 ? 17.190 32.095 93.140 1.00 27.41 133 VAL D CA 1
ATOM 6875 C C . VAL D 1 155 ? 16.524 33.463 93.252 1.00 27.11 133 VAL D C 1
ATOM 6876 O O . VAL D 1 155 ? 15.350 33.641 92.923 1.00 26.53 133 VAL D O 1
ATOM 6880 N N . THR D 1 156 ? 17.276 34.428 93.764 1.00 28.47 134 THR D N 1
ATOM 6881 C CA . THR D 1 156 ? 16.710 35.641 94.370 1.00 29.32 134 THR D CA 1
ATOM 6882 C C . THR D 1 156 ? 17.088 37.001 93.774 1.00 28.81 134 THR D C 1
ATOM 6883 O O . THR D 1 156 ? 16.852 38.031 94.438 1.00 29.96 134 THR D O 1
ATOM 6887 N N . PRO D 1 157 ? 17.586 37.055 92.513 1.00 29.04 135 PRO D N 1
ATOM 6888 C CA . PRO D 1 157 ? 17.896 38.404 91.980 1.00 27.90 135 PRO D CA 1
ATOM 6889 C C . PRO D 1 157 ? 16.705 39.344 91.972 1.00 26.74 135 PRO D C 1
ATOM 6890 O O . PRO D 1 157 ? 16.872 40.550 92.183 1.00 27.03 135 PRO D O 1
ATOM 6894 N N . GLY D 1 158 ? 15.509 38.793 91.799 1.00 25.07 136 GLY D N 1
ATOM 6895 C CA . GLY D 1 158 ? 14.280 39.553 91.937 1.00 25.20 136 GLY D CA 1
ATOM 6896 C C . GLY D 1 158 ? 14.051 40.250 93.266 1.00 25.10 136 GLY D C 1
ATOM 6897 O O . GLY D 1 158 ? 13.396 41.299 93.315 1.00 25.35 136 GLY D O 1
ATOM 6898 N N . LYS D 1 159 ? 14.586 39.695 94.344 1.00 25.81 137 LYS D N 1
ATOM 6899 C CA . LYS D 1 159 ? 14.530 40.355 95.663 1.00 27.78 137 LYS D CA 1
ATOM 6900 C C . LYS D 1 159 ? 15.525 41.522 95.846 1.00 27.77 137 LYS D C 1
ATOM 6901 O O . LYS D 1 159 ? 15.371 42.341 96.778 1.00 29.63 137 LYS D O 1
ATOM 6907 N N . LEU D 1 160 ? 16.420 41.686 94.877 1.00 28.29 138 LEU D N 1
ATOM 6908 C CA . LEU D 1 160 ? 17.480 42.712 94.880 1.00 29.26 138 LEU D CA 1
ATOM 6909 C C . LEU D 1 160 ? 17.260 43.818 93.778 1.00 28.37 138 LEU D C 1
ATOM 6910 O O . LEU D 1 160 ? 17.776 44.941 93.902 1.00 29.17 138 LEU D O 1
ATOM 6915 N N . GLY D 1 161 ? 16.400 43.570 92.770 1.00 28.00 139 GLY D N 1
ATOM 6916 C CA . GLY D 1 161 ? 16.252 44.487 91.612 1.00 27.93 139 GLY D CA 1
ATOM 6917 C C . GLY D 1 161 ? 17.163 44.125 90.453 1.00 27.54 139 GLY D C 1
ATOM 6918 O O . GLY D 1 161 ? 17.321 44.907 89.510 1.00 27.12 139 GLY D O 1
ATOM 6919 N N . LEU D 1 162 ? 17.739 42.929 90.520 1.00 27.65 140 LEU D N 1
ATOM 6920 C CA . LEU D 1 162 ? 18.627 42.430 89.487 1.00 28.65 140 LEU D CA 1
ATOM 6921 C C . LEU D 1 162 ? 17.872 41.490 88.562 1.00 27.94 140 LEU D C 1
ATOM 6922 O O . LEU D 1 162 ? 16.684 41.213 88.757 1.00 26.94 140 LEU D O 1
ATOM 6927 N N . VAL D 1 163 ? 18.564 41.034 87.525 1.00 26.56 141 VAL D N 1
ATOM 6928 C CA . VAL D 1 163 ? 18.038 40.000 86.619 1.00 25.90 141 VAL D CA 1
ATOM 6929 C C . VAL D 1 163 ? 19.057 38.852 86.487 1.00 25.01 141 VAL D C 1
ATOM 6930 O O . VAL D 1 163 ? 20.262 39.079 86.401 1.00 24.01 141 VAL D O 1
ATOM 6934 N N . TYR D 1 164 ? 18.545 37.628 86.506 1.00 23.60 142 TYR D N 1
ATOM 6935 C CA . TYR D 1 164 ? 19.364 36.434 86.401 1.00 24.14 142 TYR D CA 1
ATOM 6936 C C . TYR D 1 164 ? 19.963 36.429 84.986 1.00 24.64 142 TYR D C 1
ATOM 6937 O O . TYR D 1 164 ? 19.239 36.659 84.021 1.00 25.16 142 TYR D O 1
ATOM 6946 N N . PRO D 1 165 ? 21.284 36.203 84.862 1.00 25.15 143 PRO D N 1
ATOM 6947 C CA . PRO D 1 165 ? 21.872 36.269 83.525 1.00 25.61 143 PRO D CA 1
ATOM 6948 C C . PRO D 1 165 ? 21.355 35.227 82.548 1.00 25.25 143 PRO D C 1
ATOM 6949 O O . PRO D 1 165 ? 20.710 34.238 82.937 1.00 25.62 143 PRO D O 1
ATOM 6953 N N . ALA D 1 166 ? 21.700 35.455 81.297 1.00 25.05 144 ALA D N 1
ATOM 6954 C CA . ALA D 1 166 ? 21.297 34.612 80.185 1.00 25.27 144 ALA D CA 1
ATOM 6955 C C . ALA D 1 166 ? 21.765 33.162 80.323 1.00 24.58 144 ALA D C 1
ATOM 6956 O O . ALA D 1 166 ? 20.968 32.241 80.210 1.00 25.52 144 ALA D O 1
ATOM 6958 N N . GLY D 1 167 ? 23.036 32.977 80.636 1.00 24.79 145 GLY D N 1
ATOM 6959 C CA . GLY D 1 167 ? 23.589 31.630 80.839 1.00 24.48 145 GLY D CA 1
ATOM 6960 C C . GLY D 1 167 ? 22.918 30.870 81.987 1.00 23.49 145 GLY D C 1
ATOM 6961 O O . GLY D 1 167 ? 22.518 29.708 81.845 1.00 23.14 145 GLY D O 1
ATOM 6962 N N . ASP D 1 168 ? 22.800 31.535 83.130 1.00 23.47 146 ASP D N 1
ATOM 6963 C CA . ASP D 1 168 ? 22.203 30.918 84.337 1.00 23.39 146 ASP D CA 1
ATOM 6964 C C . ASP D 1 168 ? 20.739 30.547 84.045 1.00 23.12 146 ASP D C 1
ATOM 6965 O O . ASP D 1 168 ? 20.275 29.471 84.433 1.00 22.57 146 ASP D O 1
ATOM 6970 N N . THR D 1 169 ? 20.032 31.463 83.380 1.00 23.21 147 THR D N 1
ATOM 6971 C CA . THR D 1 169 ? 18.622 31.279 83.042 1.00 23.48 147 THR D CA 1
ATOM 6972 C C . THR D 1 169 ? 18.460 30.112 82.060 1.00 23.41 147 THR D C 1
ATOM 6973 O O . THR D 1 169 ? 17.607 29.252 82.266 1.00 23.27 147 THR D O 1
ATOM 6977 N N . ARG D 1 170 ? 19.326 30.073 81.051 1.00 23.21 148 ARG D N 1
ATOM 6978 C CA . ARG D 1 170 ? 19.349 28.979 80.076 1.00 24.24 148 ARG D CA 1
ATOM 6979 C C . ARG D 1 170 ? 19.479 27.595 80.746 1.00 23.49 148 ARG D C 1
ATOM 6980 O O . ARG D 1 170 ? 18.699 26.666 80.493 1.00 22.57 148 ARG D O 1
ATOM 6988 N N . ARG D 1 171 ? 20.469 27.502 81.625 1.00 23.09 149 ARG D N 1
ATOM 6989 C CA . ARG D 1 171 ? 20.739 26.250 82.341 1.00 23.94 149 ARG D CA 1
ATOM 6990 C C . ARG D 1 171 ? 19.547 25.833 83.216 1.00 23.52 149 ARG D C 1
ATOM 6991 O O . ARG D 1 171 ? 19.204 24.651 83.304 1.00 23.05 149 ARG D O 1
ATOM 6999 N N . LEU D 1 172 ? 18.907 26.814 83.842 1.00 23.09 150 LEU D N 1
ATOM 7000 C CA . LEU D 1 172 ? 17.754 26.542 84.704 1.00 23.09 150 LEU D CA 1
ATOM 7001 C C . LEU D 1 172 ? 16.588 26.054 83.876 1.00 23.54 150 LEU D C 1
ATOM 7002 O O . LEU D 1 172 ? 16.003 25.016 84.199 1.00 24.09 150 LEU D O 1
ATOM 7007 N N . LEU D 1 173 ? 16.293 26.792 82.806 1.00 23.36 151 LEU D N 1
ATOM 7008 C CA . LEU D 1 173 ? 15.238 26.439 81.842 1.00 23.41 151 LEU D CA 1
ATOM 7009 C C . LEU D 1 173 ? 15.332 25.035 81.295 1.00 22.39 151 LEU D C 1
ATOM 7010 O O . LEU D 1 173 ? 14.360 24.298 81.255 1.00 20.46 151 LEU D O 1
ATOM 7015 N N . ALA D 1 174 ? 16.532 24.685 80.892 1.00 23.00 152 ALA D N 1
ATOM 7016 C CA . ALA D 1 174 ? 16.780 23.361 80.342 1.00 23.80 152 ALA D CA 1
ATOM 7017 C C . ALA D 1 174 ? 16.466 22.225 81.314 1.00 23.81 152 ALA D C 1
ATOM 7018 O O . ALA D 1 174 ? 16.079 21.140 80.892 1.00 25.10 152 ALA D O 1
ATOM 7020 N N . ALA D 1 175 ? 16.650 22.467 82.607 1.00 22.61 153 ALA D N 1
ATOM 7021 C CA . ALA D 1 175 ? 16.380 21.452 83.616 1.00 22.41 153 ALA D CA 1
ATOM 7022 C C . ALA D 1 175 ? 14.918 21.400 84.032 1.00 21.60 153 ALA D C 1
ATOM 7023 O O . ALA D 1 175 ? 14.386 20.304 84.260 1.00 20.92 153 ALA D O 1
ATOM 7025 N N . VAL D 1 176 ? 14.291 22.563 84.225 1.00 20.99 154 VAL D N 1
ATOM 7026 C CA . VAL D 1 176 ? 12.963 22.590 84.882 1.00 21.05 154 VAL D CA 1
ATOM 7027 C C . VAL D 1 176 ? 11.818 23.084 84.020 1.00 20.87 154 VAL D C 1
ATOM 7028 O O . VAL D 1 176 ? 10.672 22.934 84.402 1.00 20.63 154 VAL D O 1
ATOM 7032 N N . GLY D 1 177 ? 12.114 23.660 82.855 1.00 21.14 155 GLY D N 1
ATOM 7033 C CA . GLY D 1 177 ? 11.071 24.145 81.924 1.00 20.79 155 GLY D CA 1
ATOM 7034 C C . GLY D 1 177 ? 10.632 25.581 82.228 1.00 22.12 155 GLY D C 1
ATOM 7035 O O . GLY D 1 177 ? 10.990 26.131 83.309 1.00 22.98 155 GLY D O 1
ATOM 7036 N N . PRO D 1 178 ? 9.848 26.200 81.318 1.00 21.98 156 PRO D N 1
ATOM 7037 C CA . PRO D 1 178 ? 9.513 27.618 81.440 1.00 22.30 156 PRO D CA 1
ATOM 7038 C C . PRO D 1 178 ? 8.649 27.972 82.651 1.00 21.94 156 PRO D C 1
ATOM 7039 O O . PRO D 1 178 ? 8.938 28.946 83.334 1.00 22.73 156 PRO D O 1
ATOM 7043 N N . GLY D 1 179 ? 7.622 27.191 82.928 1.00 21.65 157 GLY D N 1
ATOM 7044 C CA . GLY D 1 179 ? 6.720 27.483 84.059 1.00 22.33 157 GLY D CA 1
ATOM 7045 C C . GLY D 1 179 ? 7.421 27.510 85.418 1.00 21.89 157 GLY D C 1
ATOM 7046 O O . GLY D 1 179 ? 7.335 28.465 86.170 1.00 21.45 157 GLY D O 1
ATOM 7047 N N . ALA D 1 180 ? 8.155 26.440 85.693 1.00 22.14 158 ALA D N 1
ATOM 7048 C CA . ALA D 1 180 ? 8.913 26.308 86.934 1.00 22.16 158 ALA D CA 1
ATOM 7049 C C . ALA D 1 180 ? 10.006 27.371 87.050 1.00 21.64 158 ALA D C 1
ATOM 7050 O O . ALA D 1 180 ? 10.263 27.886 88.136 1.00 22.98 158 ALA D O 1
ATOM 7052 N N . THR D 1 181 ? 10.671 27.677 85.939 1.00 21.40 159 THR D N 1
ATOM 7053 C CA . THR D 1 181 ? 11.698 28.703 85.930 1.00 20.52 159 THR D CA 1
ATOM 7054 C C . THR D 1 181 ? 11.076 30.059 86.317 1.00 21.34 159 THR D C 1
ATOM 7055 O O . THR D 1 181 ? 11.661 30.823 87.106 1.00 21.36 159 THR D O 1
ATOM 7059 N N . LYS D 1 182 ? 9.907 30.356 85.744 1.00 20.85 160 LYS D N 1
ATOM 7060 C CA . LYS D 1 182 ? 9.198 31.590 86.047 1.00 20.66 160 LYS D CA 1
ATOM 7061 C C . LYS D 1 182 ? 8.753 31.650 87.490 1.00 21.06 160 LYS D C 1
ATOM 7062 O O . LYS D 1 182 ? 8.886 32.676 88.142 1.00 20.92 160 LYS D O 1
ATOM 7068 N N . ASP D 1 183 ? 8.244 30.549 87.996 1.00 21.16 161 ASP D N 1
ATOM 7069 C CA . ASP D 1 183 ? 7.885 30.467 89.406 1.00 22.15 161 ASP D CA 1
ATOM 7070 C C . ASP D 1 183 ? 9.092 30.832 90.320 1.00 22.07 161 ASP D C 1
ATOM 7071 O O . ASP D 1 183 ? 9.005 31.716 91.176 1.00 22.52 161 ASP D O 1
ATOM 7076 N N . ILE D 1 184 ? 10.181 30.118 90.120 1.00 21.87 162 ILE D N 1
ATOM 7077 C CA . ILE D 1 184 ? 11.414 30.297 90.887 1.00 22.49 162 ILE D CA 1
ATOM 7078 C C . ILE D 1 184 ? 11.896 31.755 90.856 1.00 21.77 162 ILE D C 1
ATOM 7079 O O . ILE D 1 184 ? 12.171 32.350 91.887 1.00 20.05 162 ILE D O 1
ATOM 7084 N N . LEU D 1 185 ? 11.988 32.316 89.647 1.00 21.60 163 LEU D N 1
ATOM 7085 C CA . LEU D 1 185 ? 12.560 33.657 89.463 1.00 21.87 163 LEU D CA 1
ATOM 7086 C C . LEU D 1 185 ? 11.593 34.791 89.781 1.00 21.17 163 LEU D C 1
ATOM 7087 O O . LEU D 1 185 ? 11.998 35.801 90.352 1.00 20.74 163 LEU D O 1
ATOM 7092 N N . PHE D 1 186 ? 10.307 34.602 89.457 1.00 20.98 164 PHE D N 1
ATOM 7093 C CA . PHE D 1 186 ? 9.294 35.620 89.741 1.00 20.82 164 PHE D CA 1
ATOM 7094 C C . PHE D 1 186 ? 9.030 35.772 91.235 1.00 20.51 164 PHE D C 1
ATOM 7095 O O . PHE D 1 186 ? 8.649 36.863 91.676 1.00 19.94 164 PHE D O 1
ATOM 7103 N N . THR D 1 187 ? 9.161 34.689 91.995 1.00 20.27 165 THR D N 1
ATOM 7104 C CA . THR D 1 187 ? 8.925 34.741 93.464 1.00 20.67 165 THR D CA 1
ATOM 7105 C C . THR D 1 187 ? 10.180 34.900 94.312 1.00 20.46 165 THR D C 1
ATOM 7106 O O . THR D 1 187 ? 10.141 35.463 95.406 1.00 21.56 165 THR D O 1
ATOM 7110 N N . GLY D 1 188 ? 11.280 34.385 93.820 1.00 20.81 166 GLY D N 1
ATOM 7111 C CA . GLY D 1 188 ? 12.514 34.300 94.603 1.00 21.24 166 GLY D CA 1
ATOM 7112 C C . GLY D 1 188 ? 12.374 33.409 95.833 1.00 21.84 166 GLY D C 1
ATOM 7113 O O . GLY D 1 188 ? 13.124 33.557 96.781 1.00 20.33 166 GLY D O 1
ATOM 7114 N N . ARG D 1 189 ? 11.396 32.495 95.821 1.00 22.53 167 ARG D N 1
ATOM 7115 C CA . ARG D 1 189 ? 11.048 31.742 97.021 1.00 23.05 167 ARG D CA 1
ATOM 7116 C C . ARG D 1 189 ? 12.057 30.643 97.297 1.00 23.58 167 ARG D C 1
ATOM 7117 O O . ARG D 1 189 ? 12.709 30.149 96.371 1.00 24.31 167 ARG D O 1
ATOM 7125 N N . ILE D 1 190 ? 12.237 30.344 98.581 1.00 23.69 168 ILE D N 1
ATOM 7126 C CA . ILE D 1 190 ? 13.108 29.269 99.031 1.00 25.30 168 ILE D CA 1
ATOM 7127 C C . ILE D 1 190 ? 12.295 27.984 99.096 1.00 24.48 168 ILE D C 1
ATOM 7128 O O . ILE D 1 190 ? 11.219 27.957 99.687 1.00 25.53 168 ILE D O 1
ATOM 7133 N N . PHE D 1 191 ? 12.781 26.939 98.445 1.00 23.16 169 PHE D N 1
ATOM 7134 C CA . PHE D 1 191 ? 12.046 25.671 98.397 1.00 23.01 169 PHE D CA 1
ATOM 7135 C C . PHE D 1 191 ? 12.913 24.490 98.841 1.00 23.48 169 PHE D C 1
ATOM 7136 O O . PHE D 1 191 ? 14.148 24.566 98.845 1.00 24.06 169 PHE D O 1
ATOM 7144 N N . THR D 1 192 ? 12.247 23.387 99.143 1.00 23.17 170 THR D N 1
ATOM 7145 C CA . THR D 1 192 ? 12.912 22.226 99.692 1.00 23.60 170 THR D CA 1
ATOM 7146 C C . THR D 1 192 ? 13.580 21.371 98.622 1.00 23.73 170 THR D C 1
ATOM 7147 O O . THR D 1 192 ? 13.251 21.433 97.439 1.00 23.12 170 THR D O 1
ATOM 7151 N N . ALA D 1 193 ? 14.472 20.510 99.092 1.00 24.94 171 ALA D N 1
ATOM 7152 C CA . ALA D 1 193 ? 15.111 19.493 98.253 1.00 25.32 171 ALA D CA 1
ATOM 7153 C C . ALA D 1 193 ? 14.086 18.584 97.595 1.00 25.11 171 ALA D C 1
ATOM 7154 O O . ALA D 1 193 ? 14.219 18.226 96.437 1.00 23.14 171 ALA D O 1
ATOM 7156 N N . GLY D 1 194 ? 13.064 18.215 98.358 1.00 26.90 172 GLY D N 1
ATOM 7157 C CA . GLY D 1 194 ? 11.953 17.399 97.825 1.00 26.77 172 GLY D CA 1
ATOM 7158 C C . GLY D 1 194 ? 11.287 18.057 96.618 1.00 26.83 172 GLY D C 1
ATOM 7159 O O . GLY D 1 194 ? 11.044 17.414 95.602 1.00 26.52 172 GLY D O 1
ATOM 7160 N N . GLU D 1 195 ? 11.020 19.355 96.713 1.00 26.90 173 GLU D N 1
ATOM 7161 C CA . GLU D 1 195 ? 10.428 20.084 95.573 1.00 27.18 173 GLU D CA 1
ATOM 7162 C C . GLU D 1 195 ? 11.437 20.219 94.430 1.00 27.42 173 GLU D C 1
ATOM 7163 O O . GLU D 1 195 ? 11.077 20.093 93.247 1.00 28.45 173 GLU D O 1
ATOM 7169 N N . ALA D 1 196 ? 12.689 20.492 94.771 1.00 25.94 174 ALA D N 1
ATOM 7170 C CA . ALA D 1 196 ? 13.746 20.576 93.753 1.00 26.12 174 ALA D CA 1
ATOM 7171 C C . ALA D 1 196 ? 13.834 19.298 92.927 1.00 25.45 174 ALA D C 1
ATOM 7172 O O . ALA D 1 196 ? 13.981 19.336 91.702 1.00 23.92 174 ALA D O 1
ATOM 7174 N N . LYS D 1 197 ? 13.754 18.166 93.617 1.00 25.98 175 LYS D N 1
ATOM 7175 C CA . LYS D 1 197 ? 13.767 16.863 92.952 1.00 25.80 175 LYS D CA 1
ATOM 7176 C C . LYS D 1 197 ? 12.560 16.740 92.022 1.00 26.24 175 LYS D C 1
ATOM 7177 O O . LYS D 1 197 ? 12.683 16.382 90.855 1.00 25.21 175 LYS D O 1
ATOM 7183 N N . SER D 1 198 ? 11.411 17.079 92.570 1.00 25.70 176 SER D N 1
ATOM 7184 C CA . SER D 1 198 ? 10.163 17.025 91.842 1.00 28.01 176 SER D CA 1
ATOM 7185 C C . SER D 1 198 ? 10.167 17.899 90.566 1.00 27.87 176 SER D C 1
ATOM 7186 O O . SER D 1 198 ? 9.679 17.509 89.530 1.00 29.39 176 SER D O 1
ATOM 7189 N N . LEU D 1 199 ? 10.737 19.087 90.669 1.00 28.56 177 LEU D N 1
ATOM 7190 C CA . LEU D 1 199 ? 10.852 20.010 89.535 1.00 28.40 177 LEU D CA 1
ATOM 7191 C C . LEU D 1 199 ? 11.885 19.600 88.468 1.00 27.74 177 LEU D C 1
ATOM 7192 O O . LEU D 1 199 ? 11.862 20.110 87.363 1.00 26.55 177 LEU D O 1
ATOM 7197 N N . GLY D 1 200 ? 12.781 18.682 88.816 1.00 27.74 178 GLY D N 1
ATOM 7198 C CA . GLY D 1 200 ? 13.891 18.296 87.951 1.00 26.64 178 GLY D CA 1
ATOM 7199 C C . GLY D 1 200 ? 15.140 19.155 88.123 1.00 26.48 178 GLY D C 1
ATOM 7200 O O . GLY D 1 200 ? 16.088 19.043 87.350 1.00 26.33 178 GLY D O 1
ATOM 7201 N N . LEU D 1 201 ? 15.158 20.014 89.134 1.00 27.17 179 LEU D N 1
ATOM 7202 C CA . LEU D 1 201 ? 16.304 20.900 89.383 1.00 28.23 179 LEU D CA 1
ATOM 7203 C C . LEU D 1 201 ? 17.523 20.091 89.806 1.00 27.52 179 LEU D C 1
ATOM 7204 O O . LEU D 1 201 ? 18.655 20.393 89.401 1.00 26.54 179 LEU D O 1
ATOM 7209 N N . ILE D 1 202 ? 17.278 19.109 90.672 1.00 26.24 180 ILE D N 1
ATOM 7210 C CA . ILE D 1 202 ? 18.291 18.142 91.064 1.00 26.59 180 ILE D CA 1
ATOM 7211 C C . ILE D 1 202 ? 17.901 16.792 90.482 1.00 27.87 180 ILE D C 1
ATOM 7212 O O . ILE D 1 202 ? 16.731 16.532 90.177 1.00 28.06 180 ILE D O 1
ATOM 7217 N N . ASP D 1 203 ? 18.906 15.954 90.315 1.00 27.98 181 ASP D N 1
ATOM 7218 C CA . ASP D 1 203 ? 18.742 14.675 89.640 1.00 29.07 181 ASP D CA 1
ATOM 7219 C C . ASP D 1 203 ? 18.539 13.545 90.632 1.00 30.32 181 ASP D C 1
ATOM 7220 O O . ASP D 1 203 ? 17.884 12.549 90.286 1.00 32.44 181 ASP D O 1
ATOM 7225 N N . ARG D 1 204 ? 19.130 13.680 91.823 1.00 28.40 182 ARG D N 1
ATOM 7226 C CA . ARG D 1 204 ? 18.990 12.688 92.879 1.00 28.54 182 ARG D CA 1
ATOM 7227 C C . ARG D 1 204 ? 18.818 13.279 94.244 1.00 28.01 182 ARG D C 1
ATOM 7228 O O . ARG D 1 204 ? 19.470 14.253 94.595 1.00 26.56 182 ARG D O 1
ATOM 7236 N N . LEU D 1 205 ? 17.918 12.661 94.997 1.00 27.24 183 LEU D N 1
ATOM 7237 C CA . LEU D 1 205 ? 17.592 13.088 96.348 1.00 28.22 183 LEU D CA 1
ATOM 7238 C C . LEU D 1 205 ? 17.942 11.941 97.256 1.00 27.83 183 LEU D C 1
ATOM 7239 O O . LEU D 1 205 ? 17.474 10.820 97.064 1.00 27.80 183 LEU D O 1
ATOM 7244 N N . VAL D 1 206 ? 18.769 12.229 98.245 1.00 27.89 184 VAL D N 1
ATOM 7245 C CA . VAL D 1 206 ? 19.259 11.201 99.152 1.00 28.64 184 VAL D CA 1
ATOM 7246 C C . VAL D 1 206 ? 19.068 11.659 100.576 1.00 29.84 184 VAL D C 1
ATOM 7247 O O . VAL D 1 206 ? 18.727 12.816 100.835 1.00 29.96 184 VAL D O 1
ATOM 7251 N N . GLU D 1 207 ? 19.277 10.726 101.481 1.00 31.67 185 GLU D N 1
ATOM 7252 C CA . GLU D 1 207 ? 19.248 10.980 102.904 1.00 34.50 185 GLU D CA 1
ATOM 7253 C C . GLU D 1 207 ? 20.212 12.120 103.336 1.00 32.74 185 GLU D C 1
ATOM 7254 O O . GLU D 1 207 ? 21.316 12.254 102.812 1.00 30.93 185 GLU D O 1
ATOM 7260 N N . LYS D 1 208 ? 19.728 12.966 104.243 1.00 32.39 186 LYS D N 1
ATOM 7261 C CA . LYS D 1 208 ? 20.465 14.122 104.736 1.00 33.06 186 LYS D CA 1
ATOM 7262 C C . LYS D 1 208 ? 21.863 13.734 105.192 1.00 31.68 186 LYS D C 1
ATOM 7263 O O . LYS D 1 208 ? 22.044 12.702 105.816 1.00 31.94 186 LYS D O 1
ATOM 7269 N N . GLY D 1 209 ? 22.846 14.539 104.838 1.00 28.90 187 GLY D N 1
ATOM 7270 C CA . GLY D 1 209 ? 24.229 14.226 105.151 1.00 28.56 187 GLY D CA 1
ATOM 7271 C C . GLY D 1 209 ? 24.929 13.171 104.283 1.00 27.96 187 GLY D C 1
ATOM 7272 O O . GLY D 1 209 ? 26.086 12.871 104.528 1.00 28.75 187 GLY D O 1
ATOM 7273 N N . THR D 1 210 ? 24.251 12.594 103.292 1.00 26.63 188 THR D N 1
ATOM 7274 C CA . THR D 1 210 ? 24.859 11.531 102.468 1.00 26.34 188 THR D CA 1
ATOM 7275 C C . THR D 1 210 ? 25.107 11.938 101.015 1.00 25.21 188 THR D C 1
ATOM 7276 O O . THR D 1 210 ? 25.530 11.096 100.217 1.00 25.18 188 THR D O 1
ATOM 7280 N N . ALA D 1 211 ? 24.875 13.210 100.678 1.00 24.78 189 ALA D N 1
ATOM 7281 C CA . ALA D 1 211 ? 25.024 13.670 99.279 1.00 25.24 189 ALA D CA 1
ATOM 7282 C C . ALA D 1 211 ? 26.444 13.494 98.721 1.00 25.57 189 ALA D C 1
ATOM 7283 O O . ALA D 1 211 ? 26.634 13.099 97.569 1.00 25.53 189 ALA D O 1
ATOM 7285 N N . LEU D 1 212 ? 27.442 13.827 99.536 1.00 26.42 190 LEU D N 1
ATOM 7286 C CA . LEU D 1 212 ? 28.833 13.726 99.102 1.00 26.99 190 LEU D CA 1
ATOM 7287 C C . LEU D 1 212 ? 29.227 12.272 98.788 1.00 27.44 190 LEU D C 1
ATOM 7288 O O . LEU D 1 212 ? 29.818 11.980 97.739 1.00 26.97 190 LEU D O 1
ATOM 7293 N N . GLU D 1 213 ? 28.903 11.379 99.707 1.00 29.07 191 GLU D N 1
ATOM 7294 C CA . GLU D 1 213 ? 29.143 9.950 99.481 1.00 32.08 191 GLU D CA 1
ATOM 7295 C C . GLU D 1 213 ? 28.398 9.426 98.240 1.00 30.41 191 GLU D C 1
ATOM 7296 O O . GLU D 1 213 ? 28.953 8.663 97.430 1.00 29.39 191 GLU D O 1
ATOM 7302 N N . ALA D 1 214 ? 27.153 9.858 98.078 1.00 29.13 192 ALA D N 1
ATOM 7303 C CA . ALA D 1 214 ? 26.373 9.452 96.918 1.00 27.64 192 ALA D CA 1
ATOM 7304 C C . ALA D 1 214 ? 27.014 9.953 95.642 1.00 26.52 192 ALA D C 1
ATOM 7305 O O . ALA D 1 214 ? 27.042 9.249 94.616 1.00 26.22 192 ALA D O 1
ATOM 7307 N N . ALA D 1 215 ? 27.516 11.180 95.681 1.00 25.91 193 ALA D N 1
ATOM 7308 C CA . ALA D 1 215 ? 28.189 11.772 94.493 1.00 26.05 193 ALA D CA 1
ATOM 7309 C C . ALA D 1 215 ? 29.451 10.998 94.137 1.00 25.07 193 ALA D C 1
ATOM 7310 O O . ALA D 1 215 ? 29.766 10.761 92.958 1.00 24.74 193 ALA D O 1
ATOM 7312 N N . ARG D 1 216 ? 30.185 10.623 95.174 1.00 26.25 194 ARG D N 1
ATOM 7313 C CA . ARG D 1 216 ? 31.439 9.864 94.997 1.00 26.85 194 ARG D CA 1
ATOM 7314 C C . ARG D 1 216 ? 31.209 8.498 94.391 1.00 26.56 194 ARG D C 1
ATOM 7315 O O . ARG D 1 216 ? 31.924 8.102 93.462 1.00 26.35 194 ARG D O 1
ATOM 7323 N N . VAL D 1 217 ? 30.213 7.787 94.902 1.00 26.96 195 VAL D N 1
ATOM 7324 C CA . VAL D 1 217 ? 29.822 6.483 94.325 1.00 27.56 195 VAL D CA 1
ATOM 7325 C C . VAL D 1 217 ? 29.330 6.608 92.863 1.00 27.52 195 VAL D C 1
ATOM 7326 O O . VAL D 1 217 ? 29.696 5.816 91.991 1.00 29.02 195 VAL D O 1
ATOM 7330 N N . TRP D 1 218 ? 28.506 7.607 92.603 1.00 27.25 196 TRP D N 1
ATOM 7331 C CA . TRP D 1 218 ? 28.012 7.884 91.238 1.00 27.46 196 TRP D CA 1
ATOM 7332 C C . TRP D 1 218 ? 29.175 8.177 90.292 1.00 27.13 196 TRP D C 1
ATOM 7333 O O . TRP D 1 218 ? 29.272 7.630 89.189 1.00 26.96 196 TRP D O 1
ATOM 7344 N N . ALA D 1 219 ? 30.071 9.029 90.755 1.00 27.24 197 ALA D N 1
ATOM 7345 C CA . ALA D 1 219 ? 31.293 9.336 90.021 1.00 28.55 197 ALA D CA 1
ATOM 7346 C C . ALA D 1 219 ? 32.136 8.079 89.758 1.00 28.94 197 ALA D C 1
ATOM 7347 O O . ALA D 1 219 ? 32.707 7.905 88.657 1.00 26.93 197 ALA D O 1
ATOM 7349 N N . GLY D 1 220 ? 32.228 7.224 90.772 1.00 29.85 198 GLY D N 1
ATOM 7350 C CA . GLY D 1 220 ? 32.922 5.925 90.637 1.00 30.85 198 GLY D CA 1
ATOM 7351 C C . GLY D 1 220 ? 32.379 5.068 89.495 1.00 32.07 198 GLY D C 1
ATOM 7352 O O . GLY D 1 220 ? 33.141 4.510 88.685 1.00 32.15 198 GLY D O 1
ATOM 7353 N N . GLU D 1 221 ? 31.054 5.028 89.373 1.00 33.16 199 GLU D N 1
ATOM 7354 C CA . GLU D 1 221 ? 30.412 4.287 88.271 1.00 33.43 199 GLU D CA 1
ATOM 7355 C C . GLU D 1 221 ? 30.796 4.838 86.901 1.00 32.29 199 GLU D C 1
ATOM 7356 O O . GLU D 1 221 ? 31.085 4.089 85.965 1.00 33.51 199 GLU D O 1
ATOM 7362 N N . ILE D 1 222 ? 30.826 6.158 86.789 1.00 30.51 200 ILE D N 1
ATOM 7363 C CA . ILE D 1 222 ? 31.149 6.822 85.512 1.00 29.61 200 ILE D CA 1
ATOM 7364 C C . ILE D 1 222 ? 32.636 6.628 85.188 1.00 29.16 200 ILE D C 1
ATOM 7365 O O . ILE D 1 222 ? 33.014 6.379 84.040 1.00 29.42 200 ILE D O 1
ATOM 7370 N N . ALA D 1 223 ? 33.466 6.757 86.217 1.00 29.37 201 ALA D N 1
ATOM 7371 C CA . ALA D 1 223 ? 34.922 6.515 86.126 1.00 30.54 201 ALA D CA 1
ATOM 7372 C C . ALA D 1 223 ? 35.301 5.129 85.603 1.00 29.81 201 ALA D C 1
ATOM 7373 O O . ALA D 1 223 ? 36.320 4.985 84.948 1.00 30.49 201 ALA D O 1
ATOM 7375 N N . ALA D 1 224 ? 34.468 4.136 85.889 1.00 30.03 202 ALA D N 1
ATOM 7376 C CA . ALA D 1 224 ? 34.725 2.754 85.482 1.00 30.76 202 ALA D CA 1
ATOM 7377 C C . ALA D 1 224 ? 34.559 2.494 83.984 1.00 31.69 202 ALA D C 1
ATOM 7378 O O . ALA D 1 224 ? 35.067 1.509 83.487 1.00 33.81 202 ALA D O 1
ATOM 7380 N N . ILE D 1 225 ? 33.836 3.345 83.268 1.00 31.44 203 ILE D N 1
ATOM 7381 C CA . ILE D 1 225 ? 33.612 3.100 81.832 1.00 30.71 203 ILE D CA 1
ATOM 7382 C C . ILE D 1 225 ? 34.627 3.899 80.981 1.00 29.06 203 ILE D C 1
ATOM 7383 O O . ILE D 1 225 ? 35.569 4.439 81.533 1.00 28.53 203 ILE D O 1
ATOM 7388 N N . SER D 1 226 ? 34.442 3.963 79.665 1.00 26.89 204 SER D N 1
ATOM 7389 C CA . SER D 1 226 ? 35.369 4.691 78.795 1.00 25.50 204 SER D CA 1
ATOM 7390 C C . SER D 1 226 ? 35.249 6.200 79.002 1.00 25.39 204 SER D C 1
ATOM 7391 O O . SER D 1 226 ? 34.183 6.770 78.800 1.00 24.98 204 SER D O 1
ATOM 7394 N N . GLN D 1 227 ? 36.355 6.836 79.366 1.00 25.39 205 GLN D N 1
ATOM 7395 C CA . GLN D 1 227 ? 36.368 8.282 79.545 1.00 25.92 205 GLN D CA 1
ATOM 7396 C C . GLN D 1 227 ? 36.374 9.007 78.213 1.00 26.07 205 GLN D C 1
ATOM 7397 O O . GLN D 1 227 ? 35.850 10.114 78.105 1.00 26.40 205 GLN D O 1
ATOM 7403 N N . TRP D 1 228 ? 36.874 8.361 77.169 1.00 26.54 206 TRP D N 1
ATOM 7404 C CA . TRP D 1 228 ? 36.651 8.890 75.827 1.00 27.17 206 TRP D CA 1
ATOM 7405 C C . TRP D 1 228 ? 35.137 9.052 75.571 1.00 26.38 206 TRP D C 1
ATOM 7406 O O . TRP D 1 228 ? 34.686 10.096 75.084 1.00 25.61 206 TRP D O 1
ATOM 7417 N N . SER D 1 229 ? 34.373 7.999 75.851 1.00 25.06 207 SER D N 1
ATOM 7418 C CA . SER D 1 229 ? 32.932 8.018 75.645 1.00 25.52 207 SER D CA 1
ATOM 7419 C C . SER D 1 229 ? 32.220 9.070 76.498 1.00 25.64 207 SER D C 1
ATOM 7420 O O . SER D 1 229 ? 31.318 9.781 76.013 1.00 25.29 207 SER D O 1
ATOM 7423 N N . VAL D 1 230 ? 32.609 9.130 77.761 1.00 25.26 208 VAL D N 1
ATOM 7424 C CA . VAL D 1 230 ? 32.001 10.061 78.707 1.00 26.60 208 VAL D CA 1
ATOM 7425 C C . VAL D 1 230 ? 32.136 11.497 78.173 1.00 26.72 208 VAL D C 1
ATOM 7426 O O . VAL D 1 230 ? 31.170 12.256 78.114 1.00 25.72 208 VAL D O 1
ATOM 7430 N N . ARG D 1 231 ? 33.352 11.848 77.780 1.00 27.20 209 ARG D N 1
ATOM 7431 C CA . ARG D 1 231 ? 33.635 13.205 77.332 1.00 28.05 209 ARG D CA 1
ATOM 7432 C C . ARG D 1 231 ? 32.979 13.525 75.990 1.00 27.30 209 ARG D C 1
ATOM 7433 O O . ARG D 1 231 ? 32.531 14.637 75.749 1.00 27.30 209 ARG D O 1
ATOM 7441 N N . ALA D 1 232 ? 32.977 12.545 75.106 1.00 27.32 210 ALA D N 1
ATOM 7442 C CA . ALA D 1 232 ? 32.337 12.669 73.788 1.00 27.34 210 ALA D CA 1
ATOM 7443 C C . ALA D 1 232 ? 30.837 12.829 73.933 1.00 27.63 210 ALA D C 1
ATOM 7444 O O . ALA D 1 232 ? 30.219 13.656 73.243 1.00 27.19 210 ALA D O 1
ATOM 7446 N N . THR D 1 233 ? 30.274 12.078 74.870 1.00 27.21 211 THR D N 1
ATOM 7447 C CA . THR D 1 233 ? 28.858 12.189 75.192 1.00 27.88 211 THR D CA 1
ATOM 7448 C C . THR D 1 233 ? 28.500 13.611 75.632 1.00 28.12 211 THR D C 1
ATOM 7449 O O . THR D 1 233 ? 27.523 14.196 75.147 1.00 27.26 211 THR D O 1
ATOM 7453 N N . LYS D 1 234 ? 29.315 14.163 76.523 1.00 27.80 212 LYS D N 1
ATOM 7454 C CA . LYS D 1 234 ? 29.103 15.519 76.991 1.00 29.06 212 LYS D CA 1
ATOM 7455 C C . LYS D 1 234 ? 29.170 16.529 75.835 1.00 29.80 212 LYS D C 1
ATOM 7456 O O . LYS D 1 234 ? 28.327 17.419 75.768 1.00 30.84 212 LYS D O 1
ATOM 7462 N N . ARG D 1 235 ? 30.154 16.396 74.959 1.00 29.48 213 ARG D N 1
ATOM 7463 C CA . ARG D 1 235 ? 30.267 17.258 73.768 1.00 29.98 213 ARG D CA 1
ATOM 7464 C C . ARG D 1 235 ? 29.055 17.114 72.833 1.00 28.95 213 ARG D C 1
ATOM 7465 O O . ARG D 1 235 ? 28.537 18.104 72.349 1.00 28.15 213 ARG D O 1
ATOM 7481 N N . ILE D 1 237 ? 25.977 16.178 73.624 1.00 26.63 215 ILE D N 1
ATOM 7482 C CA . ILE D 1 237 ? 24.834 16.807 74.270 1.00 26.38 215 ILE D CA 1
ATOM 7483 C C . ILE D 1 237 ? 24.909 18.333 74.180 1.00 28.35 215 ILE D C 1
ATOM 7484 O O . ILE D 1 237 ? 23.940 18.970 73.779 1.00 28.58 215 ILE D O 1
ATOM 7489 N N . ARG D 1 238 ? 26.033 18.914 74.598 1.00 30.82 216 ARG D N 1
ATOM 7490 C CA . ARG D 1 238 ? 26.252 20.374 74.541 1.00 33.76 216 ARG D CA 1
ATOM 7491 C C . ARG D 1 238 ? 26.048 20.845 73.088 1.00 31.95 216 ARG D C 1
ATOM 7492 O O . ARG D 1 238 ? 25.398 21.853 72.835 1.00 32.25 216 ARG D O 1
ATOM 7500 N N . GLY D 1 239 ? 26.596 20.095 72.141 1.00 29.77 217 GLY D N 1
ATOM 7501 C CA . GLY D 1 239 ? 26.405 20.379 70.712 1.00 28.65 217 GLY D CA 1
ATOM 7502 C C . GLY D 1 239 ? 24.952 20.433 70.267 1.00 28.77 217 GLY D C 1
ATOM 7503 O O . GLY D 1 239 ? 24.511 21.428 69.696 1.00 27.40 217 GLY D O 1
ATOM 7504 N N . LEU D 1 240 ? 24.194 19.404 70.634 1.00 29.23 218 LEU D N 1
ATOM 7505 C CA . LEU D 1 240 ? 22.744 19.339 70.363 1.00 30.66 218 LEU D CA 1
ATOM 7506 C C . LEU D 1 240 ? 21.930 20.468 71.038 1.00 31.61 218 LEU D C 1
ATOM 7507 O O . LEU D 1 240 ? 20.989 20.995 70.443 1.00 31.01 218 LEU D O 1
ATOM 7512 N N . GLN D 1 241 ? 22.334 20.857 72.248 1.00 31.92 219 GLN D N 1
ATOM 7513 C CA . GLN D 1 241 ? 21.719 21.990 72.941 1.00 33.94 219 GLN D CA 1
ATOM 7514 C C . GLN D 1 241 ? 21.989 23.331 72.241 1.00 36.26 219 GLN D C 1
ATOM 7515 O O . GLN D 1 241 ? 21.182 24.240 72.313 1.00 39.24 219 GLN D O 1
ATOM 7521 N N . THR D 1 242 ? 23.171 23.479 71.665 1.00 38.17 220 THR D N 1
ATOM 7522 C CA . THR D 1 242 ? 23.567 24.711 70.976 1.00 39.90 220 THR D CA 1
ATOM 7523 C C . THR D 1 242 ? 23.371 24.671 69.461 1.00 40.12 220 THR D C 1
ATOM 7524 O O . THR D 1 242 ? 24.126 25.313 68.745 1.00 46.15 220 THR D O 1
ATOM 7528 N N . GLY D 1 243 ? 22.398 23.896 68.973 1.00 37.71 221 GLY D N 1
ATOM 7529 C CA . GLY D 1 243 ? 21.988 23.938 67.563 1.00 35.49 221 GLY D CA 1
ATOM 7530 C C . GLY D 1 243 ? 22.436 22.854 66.585 1.00 35.18 221 GLY D C 1
ATOM 7531 O O . GLY D 1 243 ? 21.989 22.842 65.443 1.00 31.70 221 GLY D O 1
ATOM 7532 N N . TRP D 1 244 ? 23.311 21.931 66.992 1.00 33.61 222 TRP D N 1
ATOM 7533 C CA . TRP D 1 244 ? 23.682 20.809 66.105 1.00 32.87 222 TRP D CA 1
ATOM 7534 C C . TRP D 1 244 ? 22.465 20.008 65.683 1.00 33.60 222 TRP D C 1
ATOM 7535 O O . TRP D 1 244 ? 21.580 19.773 66.494 1.00 34.26 222 TRP D O 1
ATOM 7546 N N . THR D 1 245 ? 22.464 19.571 64.427 1.00 33.85 223 THR D N 1
ATOM 7547 C CA . THR D 1 245 ? 21.522 18.570 63.934 1.00 33.92 223 THR D CA 1
ATOM 7548 C C . THR D 1 245 ? 22.285 17.292 63.569 1.00 33.65 223 THR D C 1
ATOM 7549 O O . THR D 1 245 ? 23.503 17.220 63.702 1.00 31.38 223 THR D O 1
ATOM 7553 N N . ASP D 1 246 ? 21.545 16.273 63.153 1.00 34.97 224 ASP D N 1
ATOM 7554 C CA . ASP D 1 246 ? 22.130 14.981 62.763 1.00 36.50 224 ASP D CA 1
ATOM 7555 C C . ASP D 1 246 ? 23.093 15.178 61.572 1.00 37.86 224 ASP D C 1
ATOM 7556 O O . ASP D 1 246 ? 24.055 14.462 61.436 1.00 35.71 224 ASP D O 1
ATOM 7561 N N . GLU D 1 247 ? 22.820 16.183 60.744 1.00 39.69 225 GLU D N 1
ATOM 7562 C CA . GLU D 1 247 ? 23.663 16.515 59.589 1.00 41.82 225 GLU D CA 1
ATOM 7563 C C . GLU D 1 247 ? 24.917 17.352 59.908 1.00 41.57 225 GLU D C 1
ATOM 7564 O O . GLU D 1 247 ? 25.857 17.356 59.119 1.00 44.93 225 GLU D O 1
ATOM 7567 N N . THR D 1 248 ? 24.938 18.054 61.040 1.00 38.87 226 THR D N 1
ATOM 7568 C CA . THR D 1 248 ? 26.093 18.886 61.420 1.00 36.73 226 THR D CA 1
ATOM 7569 C C . THR D 1 248 ? 27.416 18.085 61.340 1.00 36.44 226 THR D C 1
ATOM 7570 O O . THR D 1 248 ? 27.525 17.044 61.991 1.00 36.14 226 THR D O 1
ATOM 7574 N N . PRO D 1 249 ? 28.408 18.565 60.555 1.00 34.64 227 PRO D N 1
ATOM 7575 C CA . PRO D 1 249 ? 29.669 17.828 60.374 1.00 34.65 227 PRO D CA 1
ATOM 7576 C C . PRO D 1 249 ? 30.363 17.402 61.667 1.00 33.12 227 PRO D C 1
ATOM 7577 O O . PRO D 1 249 ? 30.849 16.284 61.758 1.00 32.52 227 PRO D O 1
ATOM 7581 N N . GLU D 1 250 ? 30.402 18.302 62.644 1.00 32.32 228 GLU D N 1
ATOM 7582 C CA . GLU D 1 250 ? 31.025 18.012 63.956 1.00 32.75 228 GLU D CA 1
ATOM 7583 C C . GLU D 1 250 ? 30.336 16.826 64.661 1.00 31.51 228 GLU D C 1
ATOM 7584 O O . GLU D 1 250 ? 30.998 16.034 65.322 1.00 32.14 228 GLU D O 1
ATOM 7586 N N . ALA D 1 251 ? 29.015 16.744 64.532 1.00 31.44 229 ALA D N 1
ATOM 7587 C CA . ALA D 1 251 ? 28.224 15.653 65.134 1.00 32.58 229 ALA D CA 1
ATOM 7588 C C . ALA D 1 251 ? 28.515 14.328 64.440 1.00 33.36 229 ALA D C 1
ATOM 7589 O O . ALA D 1 251 ? 28.683 13.310 65.105 1.00 34.07 229 ALA D O 1
ATOM 7591 N N . GLN D 1 252 ? 28.637 14.373 63.119 1.00 33.99 230 GLN D N 1
ATOM 7592 C CA . GLN D 1 252 ? 29.007 13.191 62.327 1.00 37.38 230 GLN D CA 1
ATOM 7593 C C . GLN D 1 252 ? 30.433 12.727 62.605 1.00 36.32 230 GLN D C 1
ATOM 7594 O O . GLN D 1 252 ? 30.659 11.538 62.836 1.00 36.77 230 GLN D O 1
ATOM 7600 N N . SER D 1 253 ? 31.383 13.653 62.633 1.00 34.55 231 SER D N 1
ATOM 7601 C CA . SER D 1 253 ? 32.775 13.267 62.898 1.00 36.42 231 SER D CA 1
ATOM 7602 C C . SER D 1 253 ? 32.982 12.787 64.354 1.00 33.49 231 SER D C 1
ATOM 7603 O O . SER D 1 253 ? 33.767 11.882 64.608 1.00 32.95 231 SER D O 1
ATOM 7606 N N . LEU D 1 254 ? 32.257 13.378 65.294 1.00 32.79 232 LEU D N 1
ATOM 7607 C CA . LEU D 1 254 ? 32.304 12.908 66.689 1.00 32.95 232 LEU D CA 1
ATOM 7608 C C . LEU D 1 254 ? 31.853 11.449 66.793 1.00 32.71 232 LEU D C 1
ATOM 7609 O O . LEU D 1 254 ? 32.526 10.623 67.396 1.00 30.41 232 LEU D O 1
ATOM 7614 N N . PHE D 1 255 ? 30.741 11.135 66.127 1.00 32.73 233 PHE D N 1
ATOM 7615 C CA . PHE D 1 255 ? 30.259 9.757 66.038 1.00 33.71 233 PHE D CA 1
ATOM 7616 C C . PHE D 1 255 ? 31.294 8.791 65.416 1.00 33.13 233 PHE D C 1
ATOM 7617 O O . PHE D 1 255 ? 31.569 7.704 65.955 1.00 33.10 233 PHE D O 1
ATOM 7625 N N . LEU D 1 256 ? 31.862 9.191 64.285 1.00 33.25 234 LEU D N 1
ATOM 7626 C CA . LEU D 1 256 ? 32.858 8.353 63.575 1.00 34.03 234 LEU D CA 1
ATOM 7627 C C . LEU D 1 256 ? 34.147 8.188 64.381 1.00 34.18 234 LEU D C 1
ATOM 7628 O O . LEU D 1 256 ? 34.736 7.130 64.333 1.00 32.72 234 LEU D O 1
ATOM 7633 N N . ASN D 1 257 ? 34.530 9.204 65.157 1.00 33.93 235 ASN D N 1
ATOM 7634 C CA . ASN D 1 257 ? 35.648 9.076 66.084 1.00 35.49 235 ASN D CA 1
ATOM 7635 C C . ASN D 1 257 ? 35.428 8.044 67.164 1.00 35.23 235 ASN D C 1
ATOM 7636 O O . ASN D 1 257 ? 36.394 7.555 67.739 1.00 33.24 235 ASN D O 1
ATOM 7641 N N . GLY D 1 258 ? 34.165 7.714 67.423 1.00 35.42 236 GLY D N 1
ATOM 7642 C CA . GLY D 1 258 ? 33.804 6.562 68.249 1.00 35.97 236 GLY D CA 1
ATOM 7643 C C . GLY D 1 258 ? 34.457 5.251 67.858 1.00 36.10 236 GLY D C 1
ATOM 7644 O O . GLY D 1 258 ? 34.826 4.465 68.729 1.00 35.50 236 GLY D O 1
ATOM 7645 N N . PHE D 1 259 ? 34.647 5.037 66.552 1.00 37.17 237 PHE D N 1
ATOM 7646 C CA . PHE D 1 259 ? 35.305 3.816 66.045 1.00 38.57 237 PHE D CA 1
ATOM 7647 C C . PHE D 1 259 ? 36.818 3.911 65.937 1.00 38.62 237 PHE D C 1
ATOM 7648 O O . PHE D 1 259 ? 37.467 2.907 65.694 1.00 40.86 237 PHE D O 1
ATOM 7656 N N . ALA D 1 260 ? 37.378 5.103 66.125 1.00 38.82 238 ALA D N 1
ATOM 7657 C CA . ALA D 1 260 ? 38.804 5.346 65.881 1.00 38.93 238 ALA D CA 1
ATOM 7658 C C . ALA D 1 260 ? 39.640 5.763 67.079 1.00 38.71 238 ALA D C 1
ATOM 7659 O O . ALA D 1 260 ? 40.824 6.003 66.918 1.00 42.05 238 ALA D O 1
ATOM 7661 N N . ASN D 1 261 ? 39.082 5.710 68.274 1.00 35.64 239 ASN D N 1
ATOM 7662 C CA . ASN D 1 261 ? 39.768 6.223 69.465 1.00 34.51 239 ASN D CA 1
ATOM 7663 C C . ASN D 1 261 ? 40.412 5.076 70.233 1.00 33.73 239 ASN D C 1
ATOM 7664 O O . ASN D 1 261 ? 40.054 3.902 70.031 1.00 31.26 239 ASN D O 1
ATOM 7669 N N . GLU D 1 262 ? 41.356 5.410 71.107 1.00 33.17 240 GLU D N 1
ATOM 7670 C CA . GLU D 1 262 ? 42.150 4.372 71.789 1.00 35.07 240 GLU D CA 1
ATOM 7671 C C . GLU D 1 262 ? 41.317 3.484 72.726 1.00 34.22 240 GLU D C 1
ATOM 7672 O O . GLU D 1 262 ? 41.614 2.308 72.883 1.00 34.39 240 GLU D O 1
ATOM 7678 N N . ASP D 1 263 ? 40.264 4.040 73.314 1.00 32.60 241 ASP D N 1
ATOM 7679 C CA . ASP D 1 263 ? 39.361 3.245 74.148 1.00 32.13 241 ASP D CA 1
ATOM 7680 C C . ASP D 1 263 ? 38.600 2.199 73.319 1.00 31.95 241 ASP D C 1
ATOM 7681 O O . ASP D 1 263 ? 38.549 1.034 73.698 1.00 30.38 241 ASP D O 1
ATOM 7686 N N . PHE D 1 264 ? 38.015 2.593 72.194 1.00 32.42 242 PHE D N 1
ATOM 7687 C CA . PHE D 1 264 ? 37.307 1.602 71.339 1.00 34.12 242 PHE D CA 1
ATOM 7688 C C . PHE D 1 264 ? 38.236 0.494 70.785 1.00 33.19 242 PHE D C 1
ATOM 7689 O O . PHE D 1 264 ? 37.876 -0.677 70.801 1.00 32.24 242 PHE D O 1
ATOM 7697 N N . LYS D 1 265 ? 39.436 0.888 70.373 1.00 34.65 243 LYS D N 1
ATOM 7698 C CA . LYS D 1 265 ? 40.520 -0.048 69.998 1.00 35.16 243 LYS D CA 1
ATOM 7699 C C . LYS D 1 265 ? 40.708 -1.111 71.063 1.00 32.70 243 LYS D C 1
ATOM 7700 O O . LYS D 1 265 ? 40.751 -2.280 70.749 1.00 31.43 243 LYS D O 1
ATOM 7706 N N . GLU D 1 266 ? 40.802 -0.679 72.323 1.00 32.77 244 GLU D N 1
ATOM 7707 C CA . GLU D 1 266 ? 40.893 -1.573 73.494 1.00 32.96 244 GLU D CA 1
ATOM 7708 C C . GLU D 1 266 ? 39.607 -2.359 73.742 1.00 33.66 244 GLU D C 1
ATOM 7709 O O . GLU D 1 266 ? 39.644 -3.550 74.065 1.00 34.35 244 GLU D O 1
ATOM 7715 N N . GLY D 1 267 ? 38.471 -1.679 73.659 1.00 33.41 245 GLY D N 1
ATOM 7716 C CA . GLY D 1 267 ? 37.163 -2.329 73.848 1.00 33.39 245 GLY D CA 1
ATOM 7717 C C . GLY D 1 267 ? 36.968 -3.485 72.875 1.00 32.95 245 GLY D C 1
ATOM 7718 O O . GLY D 1 267 ? 36.544 -4.587 73.234 1.00 31.02 245 GLY D O 1
ATOM 7719 N N . TYR D 1 268 ? 37.289 -3.206 71.617 1.00 34.09 246 TYR D N 1
ATOM 7720 C CA . TYR D 1 268 ? 37.223 -4.200 70.536 1.00 35.54 246 TYR D CA 1
ATOM 7721 C C . TYR D 1 268 ? 38.171 -5.407 70.790 1.00 35.86 246 TYR D C 1
ATOM 7722 O O . TYR D 1 268 ? 37.757 -6.547 70.672 1.00 33.97 246 TYR D O 1
ATOM 7731 N N . ARG D 1 269 ? 39.426 -5.120 71.124 1.00 40.03 247 ARG D N 1
ATOM 7732 C CA . ARG D 1 269 ? 40.416 -6.152 71.521 1.00 44.04 247 ARG D CA 1
ATOM 7733 C C . ARG D 1 269 ? 39.934 -6.996 72.704 1.00 42.36 247 ARG D C 1
ATOM 7734 O O . ARG D 1 269 ? 40.020 -8.221 72.675 1.00 41.32 247 ARG D O 1
ATOM 7742 N N . ALA D 1 270 ? 39.407 -6.328 73.729 1.00 40.38 248 ALA D N 1
ATOM 7743 C CA . ALA D 1 270 ? 38.919 -7.009 74.938 1.00 40.00 248 ALA D CA 1
ATOM 7744 C C . ALA D 1 270 ? 37.769 -7.970 74.627 1.00 39.70 248 ALA D C 1
ATOM 7745 O O . ALA D 1 270 ? 37.663 -9.061 75.185 1.00 37.83 248 ALA D O 1
ATOM 7747 N N . PHE D 1 271 ? 36.873 -7.539 73.756 1.00 39.35 249 PHE D N 1
ATOM 7748 C CA . PHE D 1 271 ? 35.789 -8.412 73.313 1.00 41.67 249 PHE D CA 1
ATOM 7749 C C . PHE D 1 271 ? 36.280 -9.695 72.613 1.00 42.66 249 PHE D C 1
ATOM 7750 O O . PHE D 1 271 ? 35.693 -10.770 72.789 1.00 44.48 249 PHE D O 1
ATOM 7758 N N . LEU D 1 272 ? 37.268 -9.532 71.743 1.00 43.23 250 LEU D N 1
ATOM 7759 C CA . LEU D 1 272 ? 37.853 -10.645 70.989 1.00 44.04 250 LEU D CA 1
ATOM 7760 C C . LEU D 1 272 ? 38.695 -11.572 71.881 1.00 43.09 250 LEU D C 1
ATOM 7761 O O . LEU D 1 272 ? 38.560 -12.788 71.791 1.00 43.26 250 LEU D O 1
ATOM 7766 N N . ASP D 1 273 ? 39.496 -10.989 72.764 1.00 41.75 251 ASP D N 1
ATOM 7767 C CA . ASP D 1 273 ? 40.267 -11.752 73.764 1.00 43.68 251 ASP D CA 1
ATOM 7768 C C . ASP D 1 273 ? 39.454 -12.363 74.923 1.00 43.15 251 ASP D C 1
ATOM 7769 O O . ASP D 1 273 ? 39.985 -13.124 75.731 1.00 43.15 251 ASP D O 1
ATOM 7774 N N . LYS D 1 274 ? 38.191 -11.982 75.025 1.00 45.11 252 LYS D N 1
ATOM 7775 C CA . LYS D 1 274 ? 37.272 -12.456 76.084 1.00 46.73 252 LYS D CA 1
ATOM 7776 C C . LYS D 1 274 ? 37.761 -12.121 77.502 1.00 44.59 252 LYS D C 1
ATOM 7777 O O . LYS D 1 274 ? 37.801 -12.976 78.385 1.00 41.26 252 LYS D O 1
ATOM 7783 N N . ARG D 1 275 ? 38.113 -10.844 77.679 1.00 42.00 253 ARG D N 1
ATOM 7784 C CA . ARG D 1 275 ? 38.562 -10.269 78.959 1.00 40.78 253 ARG D CA 1
ATOM 7785 C C . ARG D 1 275 ? 37.861 -8.924 79.218 1.00 40.99 253 ARG D C 1
ATOM 7786 O O . ARG D 1 275 ? 37.347 -8.319 78.291 1.00 39.65 253 ARG D O 1
ATOM 7794 N N . PRO D 1 276 ? 37.853 -8.446 80.478 1.00 40.78 254 PRO D N 1
ATOM 7795 C CA . PRO D 1 276 ? 37.370 -7.085 80.698 1.00 40.88 254 PRO D CA 1
ATOM 7796 C C . PRO D 1 276 ? 38.190 -6.025 79.940 1.00 39.51 254 PRO D C 1
ATOM 7797 O O . PRO D 1 276 ? 39.424 -6.124 79.861 1.00 38.91 254 PRO D O 1
ATOM 7801 N N . ALA D 1 277 ? 37.506 -5.005 79.447 1.00 39.26 255 ALA D N 1
ATOM 7802 C CA . ALA D 1 277 ? 38.178 -3.811 78.910 1.00 39.70 255 ALA D CA 1
ATOM 7803 C C . ALA D 1 277 ? 38.907 -3.038 80.017 1.00 38.65 255 ALA D C 1
ATOM 7804 O O . ALA D 1 277 ? 38.390 -2.882 81.122 1.00 37.51 255 ALA D O 1
ATOM 7806 N N . LYS D 1 278 ? 40.128 -2.608 79.717 1.00 39.39 256 LYS D N 1
ATOM 7807 C CA . LYS D 1 278 ? 40.904 -1.737 80.606 1.00 40.84 256 LYS D CA 1
ATOM 7808 C C . LYS D 1 278 ? 41.206 -0.444 79.833 1.00 39.65 256 LYS D C 1
ATOM 7809 O O . LYS D 1 278 ? 42.214 -0.344 79.120 1.00 41.30 256 LYS D O 1
ATOM 7813 N N . PHE D 1 279 ? 40.314 0.535 79.977 1.00 36.05 257 PHE D N 1
ATOM 7814 C CA . PHE D 1 279 ? 40.368 1.753 79.162 1.00 35.04 257 PHE D CA 1
ATOM 7815 C C . PHE D 1 279 ? 41.495 2.662 79.599 1.00 35.31 257 PHE D C 1
ATOM 7816 O O . PHE D 1 279 ? 41.691 2.882 80.784 1.00 37.21 257 PHE D O 1
ATOM 7824 N N . THR D 1 280 ? 42.210 3.204 78.621 1.00 35.73 258 THR D N 1
ATOM 7825 C CA . THR D 1 280 ? 43.433 3.991 78.853 1.00 36.61 258 THR D CA 1
ATOM 7826 C C . THR D 1 280 ? 43.330 5.489 78.545 1.00 35.93 258 THR D C 1
ATOM 7827 O O . THR D 1 280 ? 44.180 6.261 78.977 1.00 35.56 258 THR D O 1
ATOM 7831 N N . TYR D 1 281 ? 42.318 5.898 77.790 1.00 35.21 259 TYR D N 1
ATOM 7832 C CA . TYR D 1 281 ? 42.194 7.304 77.415 1.00 35.41 259 TYR D CA 1
ATOM 7833 C C . TYR D 1 281 ? 42.092 8.173 78.662 1.00 36.16 259 TYR D C 1
ATOM 7834 O O . TYR D 1 281 ? 41.214 7.957 79.498 1.00 35.11 259 TYR D O 1
ATOM 7843 N N . ARG D 1 282 ? 43.014 9.122 78.792 1.00 37.99 260 ARG D N 1
ATOM 7844 C CA . ARG D 1 282 ? 43.103 9.992 79.967 1.00 40.79 260 ARG D CA 1
ATOM 7845 C C . ARG D 1 282 ? 43.066 11.465 79.559 1.00 41.73 260 ARG D C 1
ATOM 7846 O O . ARG D 1 282 ? 42.490 12.298 80.249 1.00 42.39 260 ARG D O 1
ATOM 7855 N N . THR E 1 24 ? 10.080 -17.587 61.026 1.00 65.41 2 THR E N 1
ATOM 7856 C CA . THR E 1 24 ? 11.518 -17.647 60.555 1.00 64.91 2 THR E CA 1
ATOM 7857 C C . THR E 1 24 ? 12.183 -16.215 60.538 1.00 62.72 2 THR E C 1
ATOM 7858 O O . THR E 1 24 ? 13.272 -15.955 61.121 1.00 64.73 2 THR E O 1
ATOM 7862 N N . LEU E 1 25 ? 11.472 -15.256 59.950 1.00 58.90 3 LEU E N 1
ATOM 7863 C CA . LEU E 1 25 ? 11.992 -13.886 59.790 1.00 54.77 3 LEU E CA 1
ATOM 7864 C C . LEU E 1 25 ? 12.336 -13.270 61.146 1.00 48.70 3 LEU E C 1
ATOM 7865 O O . LEU E 1 25 ? 11.513 -13.322 62.051 1.00 44.81 3 LEU E O 1
ATOM 7870 N N . PRO E 1 26 ? 13.546 -12.679 61.286 1.00 44.15 4 PRO E N 1
ATOM 7871 C CA . PRO E 1 26 ? 13.883 -12.080 62.580 1.00 41.29 4 PRO E CA 1
ATOM 7872 C C . PRO E 1 26 ? 13.119 -10.786 62.924 1.00 38.06 4 PRO E C 1
ATOM 7873 O O . PRO E 1 26 ? 13.155 -10.349 64.068 1.00 37.16 4 PRO E O 1
ATOM 7877 N N . ILE E 1 27 ? 12.501 -10.158 61.921 1.00 34.86 5 ILE E N 1
ATOM 7878 C CA . ILE E 1 27 ? 11.611 -9.012 62.097 1.00 33.38 5 ILE E CA 1
ATOM 7879 C C . ILE E 1 27 ? 10.568 -9.082 60.983 1.00 32.80 5 ILE E C 1
ATOM 7880 O O . ILE E 1 27 ? 10.878 -9.449 59.853 1.00 34.06 5 ILE E O 1
ATOM 7885 N N . ARG E 1 28 ? 9.329 -8.733 61.290 1.00 31.73 6 ARG E N 1
ATOM 7886 C CA . ARG E 1 28 ? 8.279 -8.772 60.279 1.00 32.05 6 ARG E CA 1
ATOM 7887 C C . ARG E 1 28 ? 7.221 -7.703 60.491 1.00 31.47 6 ARG E C 1
ATOM 7888 O O . ARG E 1 28 ? 7.186 -7.039 61.522 1.00 31.21 6 ARG E O 1
ATOM 7896 N N . LEU E 1 29 ? 6.358 -7.555 59.481 1.00 31.60 7 LEU E N 1
ATOM 7897 C CA . LEU E 1 29 ? 5.213 -6.659 59.562 1.00 31.10 7 LEU E CA 1
ATOM 7898 C C . LEU E 1 29 ? 3.924 -7.453 59.502 1.00 31.37 7 LEU E C 1
ATOM 7899 O O . LEU E 1 29 ? 3.655 -8.098 58.507 1.00 32.17 7 LEU E O 1
ATOM 7904 N N . ASP E 1 30 ? 3.157 -7.402 60.581 1.00 31.86 8 ASP E N 1
ATOM 7905 C CA . ASP E 1 30 ? 1.802 -7.959 60.622 1.00 33.14 8 ASP E CA 1
ATOM 7906 C C . ASP E 1 30 ? 0.803 -6.861 60.349 1.00 33.44 8 ASP E C 1
ATOM 7907 O O . ASP E 1 30 ? 0.889 -5.785 60.937 1.00 32.76 8 ASP E O 1
ATOM 7912 N N . ILE E 1 31 ? -0.158 -7.144 59.474 1.00 34.25 9 ILE E N 1
ATOM 7913 C CA . ILE E 1 31 ? -1.233 -6.208 59.145 1.00 33.53 9 ILE E CA 1
ATOM 7914 C C . ILE E 1 31 ? -2.511 -6.712 59.790 1.00 33.41 9 ILE E C 1
ATOM 7915 O O . ILE E 1 31 ? -2.889 -7.847 59.582 1.00 33.35 9 ILE E O 1
ATOM 7920 N N . ALA E 1 32 ? -3.156 -5.858 60.576 1.00 32.25 10 ALA E N 1
ATOM 7921 C CA . ALA E 1 32 ? -4.470 -6.123 61.112 1.00 32.40 10 ALA E CA 1
ATOM 7922 C C . ALA E 1 32 ? -5.194 -4.804 61.222 1.00 32.29 10 ALA E C 1
ATOM 7923 O O . ALA E 1 32 ? -5.209 -4.157 62.277 1.00 32.78 10 ALA E O 1
ATOM 7925 N N . ALA E 1 33 ? -5.785 -4.399 60.109 1.00 31.90 11 ALA E N 1
ATOM 7926 C CA . ALA E 1 33 ? -6.378 -3.060 59.964 1.00 32.49 11 ALA E CA 1
ATOM 7927 C C . ALA E 1 33 ? -7.252 -2.683 61.167 1.00 32.17 11 ALA E C 1
ATOM 7928 O O . ALA E 1 33 ? -8.038 -3.515 61.610 1.00 34.60 11 ALA E O 1
ATOM 7930 N N . PRO E 1 34 ? -7.136 -1.474 61.723 1.00 31.73 12 PRO E N 1
ATOM 7931 C CA . PRO E 1 34 ? -6.332 -0.367 61.209 1.00 30.54 12 PRO E CA 1
ATOM 7932 C C . PRO E 1 34 ? -4.861 -0.316 61.677 1.00 29.60 12 PRO E C 1
ATOM 7933 O O . PRO E 1 34 ? -4.209 0.740 61.538 1.00 29.12 12 PRO E O 1
ATOM 7937 N N . LEU E 1 35 ? -4.343 -1.420 62.207 1.00 28.09 13 LEU E N 1
ATOM 7938 C CA . LEU E 1 35 ? -2.967 -1.465 62.691 1.00 27.93 13 LEU E CA 1
ATOM 7939 C C . LEU E 1 35 ? -2.027 -2.226 61.776 1.00 26.73 13 LEU E C 1
ATOM 7940 O O . LEU E 1 35 ? -2.423 -3.146 61.054 1.00 27.93 13 LEU E O 1
ATOM 7945 N N . ALA E 1 36 ? -0.773 -1.808 61.805 1.00 25.69 14 ALA E N 1
ATOM 7946 C CA . ALA E 1 36 ? 0.343 -2.621 61.340 1.00 25.63 14 ALA E CA 1
ATOM 7947 C C . ALA E 1 36 ? 1.302 -2.758 62.497 1.00 26.43 14 ALA E C 1
ATOM 7948 O O . ALA E 1 36 ? 1.493 -1.819 63.239 1.00 26.24 14 ALA E O 1
ATOM 7950 N N . GLU E 1 37 ? 1.906 -3.931 62.647 1.00 27.27 15 GLU E N 1
ATOM 7951 C CA . GLU E 1 37 ? 2.765 -4.206 63.795 1.00 28.17 15 GLU E CA 1
ATOM 7952 C C . GLU E 1 37 ? 4.113 -4.683 63.315 1.00 27.88 15 GLU E C 1
ATOM 7953 O O . GLU E 1 37 ? 4.203 -5.679 62.619 1.00 28.16 15 GLU E O 1
ATOM 7959 N N . ILE E 1 38 ? 5.148 -3.934 63.658 1.00 27.15 16 ILE E N 1
ATOM 7960 C CA . ILE E 1 38 ? 6.524 -4.355 63.413 1.00 26.95 16 ILE E CA 1
ATOM 7961 C C . ILE E 1 38 ? 6.900 -5.236 64.593 1.00 27.18 16 ILE E C 1
ATOM 7962 O O . ILE E 1 38 ? 7.024 -4.752 65.696 1.00 26.84 16 ILE E O 1
ATOM 7967 N N . VAL E 1 39 ? 7.086 -6.524 64.326 1.00 27.54 17 VAL E N 1
ATOM 7968 C CA . VAL E 1 39 ? 7.304 -7.495 65.385 1.00 27.55 17 VAL E CA 1
ATOM 7969 C C . VAL E 1 39 ? 8.716 -8.040 65.330 1.00 27.29 17 VAL E C 1
ATOM 7970 O O . VAL E 1 39 ? 9.140 -8.599 64.330 1.00 27.27 17 VAL E O 1
ATOM 7974 N N . LEU E 1 40 ? 9.461 -7.816 66.396 1.00 27.29 18 LEU E N 1
ATOM 7975 C CA . LEU E 1 40 ? 10.837 -8.318 66.488 1.00 29.07 18 LEU E CA 1
ATOM 7976 C C . LEU E 1 40 ? 10.740 -9.772 66.887 1.00 30.61 18 LEU E C 1
ATOM 7977 O O . LEU E 1 40 ? 9.946 -10.124 67.749 1.00 28.96 18 LEU E O 1
ATOM 7982 N N . ASN E 1 41 ? 11.559 -10.604 66.271 1.00 32.94 19 ASN E N 1
ATOM 7983 C CA . ASN E 1 41 ? 11.342 -12.048 66.386 1.00 37.40 19 ASN E CA 1
ATOM 7984 C C . ASN E 1 41 ? 12.581 -12.912 66.330 1.00 38.37 19 ASN E C 1
ATOM 7985 O O . ASN E 1 41 ? 12.763 -13.736 65.444 1.00 39.99 19 ASN E O 1
ATOM 7990 N N . LYS E 1 42 ? 13.487 -12.607 67.217 1.00 39.34 20 LYS E N 1
ATOM 7991 C CA . LYS E 1 42 ? 14.652 -13.403 67.445 1.00 40.50 20 LYS E CA 1
ATOM 7992 C C . LYS E 1 42 ? 14.674 -13.810 68.902 1.00 42.67 20 LYS E C 1
ATOM 7993 O O . LYS E 1 42 ? 15.556 -13.398 69.652 1.00 38.20 20 LYS E O 1
ATOM 7999 N N . PRO E 1 43 ? 13.711 -14.651 69.303 1.00 45.14 21 PRO E N 1
ATOM 8000 C CA . PRO E 1 43 ? 13.503 -14.905 70.720 1.00 47.57 21 PRO E CA 1
ATOM 8001 C C . PRO E 1 43 ? 14.697 -15.567 71.391 1.00 49.11 21 PRO E C 1
ATOM 8002 O O . PRO E 1 43 ? 14.977 -15.274 72.536 1.00 49.30 21 PRO E O 1
ATOM 8006 N N . GLU E 1 44 ? 15.414 -16.399 70.646 1.00 51.86 22 GLU E N 1
ATOM 8007 C CA . GLU E 1 44 ? 16.620 -17.072 71.145 1.00 53.68 22 GLU E CA 1
ATOM 8008 C C . GLU E 1 44 ? 17.791 -16.140 71.519 1.00 53.43 22 GLU E C 1
ATOM 8009 O O . GLU E 1 44 ? 18.737 -16.565 72.163 1.00 49.53 22 GLU E O 1
ATOM 8015 N N . ARG E 1 45 ? 17.742 -14.889 71.062 1.00 52.25 23 ARG E N 1
ATOM 8016 C CA . ARG E 1 45 ? 18.695 -13.852 71.477 1.00 51.51 23 ARG E CA 1
ATOM 8017 C C . ARG E 1 45 ? 18.012 -12.681 72.194 1.00 47.70 23 ARG E C 1
ATOM 8018 O O . ARG E 1 45 ? 18.573 -11.588 72.281 1.00 45.17 23 ARG E O 1
ATOM 8026 N N . ARG E 1 46 ? 16.788 -12.911 72.656 1.00 45.21 24 ARG E N 1
ATOM 8027 C CA . ARG E 1 46 ? 15.943 -11.879 73.265 1.00 44.47 24 ARG E CA 1
ATOM 8028 C C . ARG E 1 46 ? 15.865 -10.610 72.397 1.00 40.47 24 ARG E C 1
ATOM 8029 O O . ARG E 1 46 ? 15.965 -9.488 72.886 1.00 37.52 24 ARG E O 1
ATOM 8037 N N . ASN E 1 47 ? 15.685 -10.830 71.093 1.00 35.92 25 ASN E N 1
ATOM 8038 C CA . ASN E 1 47 ? 15.517 -9.782 70.082 1.00 34.04 25 ASN E CA 1
ATOM 8039 C C . ASN E 1 47 ? 16.698 -8.826 69.949 1.00 33.96 25 ASN E C 1
ATOM 8040 O O . ASN E 1 47 ? 16.531 -7.684 69.518 1.00 31.97 25 ASN E O 1
ATOM 8045 N N . ALA E 1 48 ? 17.895 -9.326 70.270 1.00 33.83 26 ALA E N 1
ATOM 8046 C CA . ALA E 1 48 ? 19.137 -8.574 70.051 1.00 33.51 26 ALA E CA 1
ATOM 8047 C C . ALA E 1 48 ? 19.213 -8.190 68.571 1.00 33.80 26 ALA E C 1
ATOM 8048 O O . ALA E 1 48 ? 18.929 -9.016 67.711 1.00 32.89 26 ALA E O 1
ATOM 8050 N N . LEU E 1 49 ? 19.518 -6.931 68.302 1.00 31.58 27 LEU E N 1
ATOM 8051 C CA . LEU E 1 49 ? 19.351 -6.375 66.974 1.00 32.07 27 LEU E CA 1
ATOM 8052 C C . LEU E 1 49 ? 20.545 -6.692 66.058 1.00 31.96 27 LEU E C 1
ATOM 8053 O O . LEU E 1 49 ? 21.682 -6.468 66.416 1.00 31.05 27 LEU E O 1
ATOM 8058 N N . SER E 1 50 ? 20.252 -7.263 64.908 1.00 31.64 28 SER E N 1
ATOM 8059 C CA . SER E 1 50 ? 21.264 -7.645 63.912 1.00 33.51 28 SER E CA 1
ATOM 8060 C C . SER E 1 50 ? 21.175 -6.761 62.669 1.00 34.00 28 SER E C 1
ATOM 8061 O O . SER E 1 50 ? 20.198 -6.062 62.483 1.00 32.25 28 SER E O 1
ATOM 8064 N N . VAL E 1 51 ? 22.208 -6.854 61.831 1.00 34.82 29 VAL E N 1
ATOM 8065 C CA . VAL E 1 51 ? 22.306 -6.148 60.564 1.00 36.56 29 VAL E CA 1
ATOM 8066 C C . VAL E 1 51 ? 21.037 -6.309 59.739 1.00 36.47 29 VAL E C 1
ATOM 8067 O O . VAL E 1 51 ? 20.465 -5.335 59.316 1.00 34.16 29 VAL E O 1
ATOM 8071 N N . ASP E 1 52 ? 20.599 -7.548 59.560 1.00 37.42 30 ASP E N 1
ATOM 8072 C CA . ASP E 1 52 ? 19.444 -7.832 58.705 1.00 37.32 30 ASP E CA 1
ATOM 8073 C C . ASP E 1 52 ? 18.139 -7.253 59.298 1.00 34.70 30 ASP E C 1
ATOM 8074 O O . ASP E 1 52 ? 17.230 -6.918 58.560 1.00 33.99 30 ASP E O 1
ATOM 8087 N N . TRP E 1 54 ? 17.970 -4.389 61.214 1.00 28.48 32 TRP E N 1
ATOM 8088 C CA . TRP E 1 54 ? 18.113 -2.968 60.934 1.00 28.24 32 TRP E CA 1
ATOM 8089 C C . TRP E 1 54 ? 17.839 -2.669 59.463 1.00 29.28 32 TRP E C 1
ATOM 8090 O O . TRP E 1 54 ? 17.125 -1.715 59.149 1.00 29.35 32 TRP E O 1
ATOM 8101 N N . ALA E 1 55 ? 18.372 -3.515 58.584 1.00 28.11 33 ALA E N 1
ATOM 8102 C CA . ALA E 1 55 ? 18.274 -3.320 57.123 1.00 28.98 33 ALA E CA 1
ATOM 8103 C C . ALA E 1 55 ? 16.841 -3.449 56.598 1.00 28.31 33 ALA E C 1
ATOM 8104 O O . ALA E 1 55 ? 16.486 -2.795 55.633 1.00 27.11 33 ALA E O 1
ATOM 8106 N N . ALA E 1 56 ? 16.040 -4.271 57.281 1.00 27.43 34 ALA E N 1
ATOM 8107 C CA . ALA E 1 56 ? 14.642 -4.512 56.932 1.00 26.86 34 ALA E CA 1
ATOM 8108 C C . ALA E 1 56 ? 13.660 -3.410 57.372 1.00 26.12 34 ALA E C 1
ATOM 8109 O O . ALA E 1 56 ? 12.624 -3.221 56.738 1.00 25.38 34 ALA E O 1
ATOM 8111 N N . ILE E 1 57 ? 14.032 -2.627 58.387 1.00 24.94 35 ILE E N 1
ATOM 8112 C CA . ILE E 1 57 ? 13.086 -1.696 59.004 1.00 24.12 35 ILE E CA 1
ATOM 8113 C C . ILE E 1 57 ? 12.546 -0.633 58.032 1.00 23.80 35 ILE E C 1
ATOM 8114 O O . ILE E 1 57 ? 11.338 -0.433 57.964 1.00 23.93 35 ILE E O 1
ATOM 8119 N N . PRO E 1 58 ? 13.419 0.043 57.279 1.00 23.59 36 PRO E N 1
ATOM 8120 C CA . PRO E 1 58 ? 12.845 1.071 56.386 1.00 23.74 36 PRO E CA 1
ATOM 8121 C C . PRO E 1 58 ? 11.769 0.512 55.430 1.00 23.90 36 PRO E C 1
ATOM 8122 O O . PRO E 1 58 ? 10.776 1.186 55.170 1.00 24.36 36 PRO E O 1
ATOM 8126 N N . GLY E 1 59 ? 11.982 -0.702 54.931 1.00 24.51 37 GLY E N 1
ATOM 8127 C CA . GLY E 1 59 ? 11.025 -1.378 54.038 1.00 24.58 37 GLY E CA 1
ATOM 8128 C C . GLY E 1 59 ? 9.706 -1.718 54.710 1.00 24.43 37 GLY E C 1
ATOM 8129 O O . GLY E 1 59 ? 8.639 -1.522 54.131 1.00 24.08 37 GLY E O 1
ATOM 8130 N N . LEU E 1 60 ? 9.776 -2.167 55.963 1.00 24.25 38 LEU E N 1
ATOM 8131 C CA . LEU E 1 60 ? 8.561 -2.439 56.749 1.00 23.88 38 LEU E CA 1
ATOM 8132 C C . LEU E 1 60 ? 7.759 -1.173 57.038 1.00 23.15 38 LEU E C 1
ATOM 8133 O O . LEU E 1 60 ? 6.535 -1.144 56.899 1.00 22.62 38 LEU E O 1
ATOM 8138 N N . VAL E 1 61 ? 8.456 -0.117 57.395 1.00 23.35 39 VAL E N 1
ATOM 8139 C CA . VAL E 1 61 ? 7.819 1.189 57.633 1.00 23.62 39 VAL E CA 1
ATOM 8140 C C . VAL E 1 61 ? 7.160 1.697 56.346 1.00 24.19 39 VAL E C 1
ATOM 8141 O O . VAL E 1 61 ? 6.028 2.178 56.368 1.00 24.02 39 VAL E O 1
ATOM 8145 N N . ALA E 1 62 ? 7.890 1.619 55.236 1.00 24.51 40 ALA E N 1
ATOM 8146 C CA . ALA E 1 62 ? 7.355 2.037 53.932 1.00 24.51 40 ALA E CA 1
ATOM 8147 C C . ALA E 1 62 ? 6.111 1.238 53.563 1.00 25.00 40 ALA E C 1
ATOM 8148 O O . ALA E 1 62 ? 5.141 1.790 53.045 1.00 25.24 40 ALA E O 1
ATOM 8150 N N . GLU E 1 63 ? 6.136 -0.055 53.826 1.00 25.24 41 GLU E N 1
ATOM 8151 C CA . GLU E 1 63 ? 4.990 -0.916 53.512 1.00 26.70 41 GLU E CA 1
ATOM 8152 C C . GLU E 1 63 ? 3.748 -0.489 54.289 1.00 25.80 41 GLU E C 1
ATOM 8153 O O . GLU E 1 63 ? 2.658 -0.341 53.723 1.00 24.75 41 GLU E O 1
ATOM 8159 N N . ALA E 1 64 ? 3.930 -0.284 55.588 1.00 24.93 42 ALA E N 1
ATOM 8160 C CA . ALA E 1 64 ? 2.837 0.162 56.452 1.00 24.50 42 ALA E CA 1
ATOM 8161 C C . ALA E 1 64 ? 2.261 1.500 55.979 1.00 24.16 42 ALA E C 1
ATOM 8162 O O . ALA E 1 64 ? 1.039 1.688 55.920 1.00 24.26 42 ALA E O 1
ATOM 8164 N N . ASN E 1 65 ? 3.150 2.431 55.651 1.00 23.60 43 ASN E N 1
ATOM 8165 C CA . ASN E 1 65 ? 2.738 3.762 55.212 1.00 24.05 43 ASN E CA 1
ATOM 8166 C C . ASN E 1 65 ? 2.041 3.767 53.841 1.00 24.71 43 ASN E C 1
ATOM 8167 O O . ASN E 1 65 ? 1.188 4.613 53.593 1.00 25.11 43 ASN E O 1
ATOM 8172 N N . ALA E 1 66 ? 2.393 2.819 52.978 1.00 24.52 44 ALA E N 1
ATOM 8173 C CA . ALA E 1 66 ? 1.760 2.727 51.645 1.00 25.36 44 ALA E CA 1
ATOM 8174 C C . ALA E 1 66 ? 0.398 2.042 51.663 1.00 25.06 44 ALA E C 1
ATOM 8175 O O . ALA E 1 66 ? -0.384 2.199 50.749 1.00 25.17 44 ALA E O 1
ATOM 8177 N N . ASN E 1 67 ? 0.129 1.275 52.704 1.00 26.10 45 ASN E N 1
ATOM 8178 C CA . ASN E 1 67 ? -1.091 0.482 52.792 1.00 27.05 45 ASN E CA 1
ATOM 8179 C C . ASN E 1 67 ? -2.210 1.343 53.352 1.00 27.46 45 ASN E C 1
ATOM 8180 O O . ASN E 1 67 ? -2.173 1.699 54.533 1.00 27.29 45 ASN E O 1
ATOM 8185 N N . PRO E 1 68 ? -3.237 1.652 52.521 1.00 28.96 46 PRO E N 1
ATOM 8186 C CA . PRO E 1 68 ? -4.297 2.566 52.976 1.00 29.45 46 PRO E CA 1
ATOM 8187 C C . PRO E 1 68 ? -5.213 2.038 54.098 1.00 29.01 46 PRO E C 1
ATOM 8188 O O . PRO E 1 68 ? -5.857 2.844 54.778 1.00 29.00 46 PRO E O 1
ATOM 8192 N N . ASP E 1 69 ? -5.224 0.730 54.328 1.00 29.23 47 ASP E N 1
ATOM 8193 C CA . ASP E 1 69 ? -5.952 0.155 55.475 1.00 29.30 47 ASP E CA 1
ATOM 8194 C C . ASP E 1 69 ? -5.248 0.388 56.822 1.00 28.91 47 ASP E C 1
ATOM 8195 O O . ASP E 1 69 ? -5.857 0.206 57.872 1.00 28.60 47 ASP E O 1
ATOM 8200 N N . VAL E 1 70 ? -3.960 0.731 56.786 1.00 27.32 48 VAL E N 1
ATOM 8201 C CA . VAL E 1 70 ? -3.167 0.948 57.991 1.00 26.43 48 VAL E CA 1
ATOM 8202 C C . VAL E 1 70 ? -3.256 2.419 58.395 1.00 25.25 48 VAL E C 1
ATOM 8203 O O . VAL E 1 70 ? -2.932 3.294 57.613 1.00 24.45 48 VAL E O 1
ATOM 8207 N N . LYS E 1 71 ? -3.638 2.661 59.647 1.00 25.14 49 LYS E N 1
ATOM 8208 C CA . LYS E 1 71 ? -3.613 4.013 60.235 1.00 25.01 49 LYS E CA 1
ATOM 8209 C C . LYS E 1 71 ? -2.482 4.240 61.230 1.00 24.81 49 LYS E C 1
ATOM 8210 O O . LYS E 1 71 ? -1.882 5.319 61.249 1.00 24.79 49 LYS E O 1
ATOM 8216 N N . LEU E 1 72 ? -2.201 3.233 62.056 1.00 25.16 50 LEU E N 1
ATOM 8217 C CA . LEU E 1 72 ? -1.137 3.287 63.059 1.00 25.54 50 LEU E CA 1
ATOM 8218 C C . LEU E 1 72 ? -0.226 2.090 63.004 1.00 25.80 50 LEU E C 1
ATOM 8219 O O . LEU E 1 72 ? -0.630 0.995 62.611 1.00 24.66 50 LEU E O 1
ATOM 8224 N N . ILE E 1 73 ? 1.031 2.348 63.360 1.00 25.51 51 ILE E N 1
ATOM 8225 C CA . ILE E 1 73 ? 2.075 1.343 63.397 1.00 25.59 51 ILE E CA 1
ATOM 8226 C C . ILE E 1 73 ? 2.443 1.115 64.859 1.00 26.09 51 ILE E C 1
ATOM 8227 O O . ILE E 1 73 ? 2.633 2.073 65.609 1.00 24.56 51 ILE E O 1
ATOM 8232 N N . LEU E 1 74 ? 2.549 -0.155 65.234 1.00 26.31 52 LEU E N 1
ATOM 8233 C CA . LEU E 1 74 ? 3.085 -0.548 66.527 1.00 27.39 52 LEU E CA 1
ATOM 8234 C C . LEU E 1 74 ? 4.450 -1.202 66.334 1.00 27.50 52 LEU E C 1
ATOM 8235 O O . LEU E 1 74 ? 4.722 -1.796 65.286 1.00 28.94 52 LEU E O 1
ATOM 8240 N N . ILE E 1 75 ? 5.309 -1.097 67.335 1.00 26.08 53 ILE E N 1
ATOM 8241 C CA . ILE E 1 75 ? 6.567 -1.839 67.355 1.00 26.36 53 ILE E CA 1
ATOM 8242 C C . ILE E 1 75 ? 6.699 -2.561 68.689 1.00 26.62 53 ILE E C 1
ATOM 8243 O O . ILE E 1 75 ? 6.517 -1.960 69.738 1.00 26.16 53 ILE E O 1
ATOM 8248 N N . HIS E 1 76 ? 6.910 -3.868 68.635 1.00 26.43 54 HIS E N 1
ATOM 8249 C CA . HIS E 1 76 ? 6.998 -4.683 69.858 1.00 27.52 54 HIS E CA 1
ATOM 8250 C C . HIS E 1 76 ? 7.804 -5.966 69.678 1.00 28.15 54 HIS E C 1
ATOM 8251 O O . HIS E 1 76 ? 8.139 -6.343 68.556 1.00 26.77 54 HIS E O 1
ATOM 8258 N N . GLY E 1 77 ? 8.123 -6.610 70.808 1.00 28.75 55 GLY E N 1
ATOM 8259 C CA . GLY E 1 77 ? 8.984 -7.792 70.828 1.00 30.23 55 GLY E CA 1
ATOM 8260 C C . GLY E 1 77 ? 8.320 -9.146 70.681 1.00 31.61 55 GLY E C 1
ATOM 8261 O O . GLY E 1 77 ? 8.952 -10.178 70.892 1.00 32.74 55 GLY E O 1
ATOM 8262 N N . GLY E 1 78 ? 7.071 -9.150 70.252 1.00 34.20 56 GLY E N 1
ATOM 8263 C CA . GLY E 1 78 ? 6.264 -10.366 70.139 1.00 37.40 56 GLY E CA 1
ATOM 8264 C C . GLY E 1 78 ? 6.191 -11.162 71.435 1.00 40.18 56 GLY E C 1
ATOM 8265 O O . GLY E 1 78 ? 5.864 -10.619 72.472 1.00 39.94 56 GLY E O 1
ATOM 8266 N N . ASP E 1 79 ? 6.541 -12.442 71.369 1.00 45.00 57 ASP E N 1
ATOM 8267 C CA . ASP E 1 79 ? 6.533 -13.345 72.539 1.00 49.09 57 ASP E CA 1
ATOM 8268 C C . ASP E 1 79 ? 7.970 -13.775 72.920 1.00 51.51 57 ASP E C 1
ATOM 8269 O O . ASP E 1 79 ? 8.171 -14.771 73.586 1.00 54.24 57 ASP E O 1
ATOM 8274 N N . ALA E 1 80 ? 8.971 -12.976 72.547 1.00 53.44 58 ALA E N 1
ATOM 8275 C CA . ALA E 1 80 ? 10.372 -13.199 72.990 1.00 54.93 58 ALA E CA 1
ATOM 8276 C C . ALA E 1 80 ? 10.611 -12.940 74.494 1.00 55.55 58 ALA E C 1
ATOM 8277 O O . ALA E 1 80 ? 11.672 -13.298 75.014 1.00 54.82 58 ALA E O 1
ATOM 8279 N N . GLY E 1 81 ? 9.656 -12.291 75.169 1.00 55.22 59 GLY E N 1
ATOM 8280 C CA . GLY E 1 81 ? 9.829 -11.853 76.557 1.00 55.76 59 GLY E CA 1
ATOM 8281 C C . GLY E 1 81 ? 10.763 -10.655 76.708 1.00 53.89 59 GLY E C 1
ATOM 8282 O O . GLY E 1 81 ? 11.159 -10.314 77.818 1.00 59.52 59 GLY E O 1
ATOM 8283 N N . ALA E 1 82 ? 11.145 -10.036 75.593 1.00 46.87 60 ALA E N 1
ATOM 8284 C CA . ALA E 1 82 ? 11.979 -8.844 75.590 1.00 42.97 60 ALA E CA 1
ATOM 8285 C C . ALA E 1 82 ? 11.631 -7.985 74.394 1.00 39.43 60 ALA E C 1
ATOM 8286 O O . ALA E 1 82 ? 11.232 -8.505 73.368 1.00 37.29 60 ALA E O 1
ATOM 8288 N N . PHE E 1 83 ? 11.825 -6.675 74.529 1.00 35.20 61 PHE E N 1
ATOM 8289 C CA . PHE E 1 83 ? 11.668 -5.751 73.395 1.00 33.32 61 PHE E CA 1
ATOM 8290 C C . PHE E 1 83 ? 12.903 -5.882 72.466 1.00 31.59 61 PHE E C 1
ATOM 8291 O O . PHE E 1 83 ? 12.799 -6.343 71.342 1.00 30.35 61 PHE E O 1
ATOM 8299 N N . ALA E 1 84 ? 14.072 -5.530 72.980 1.00 30.11 62 ALA E N 1
ATOM 8300 C CA . ALA E 1 84 ? 15.342 -5.811 72.302 1.00 30.79 62 ALA E CA 1
ATOM 8301 C C . ALA E 1 84 ? 16.489 -5.764 73.312 1.00 30.86 62 ALA E C 1
ATOM 8302 O O . ALA E 1 84 ? 16.677 -4.777 73.996 1.00 31.34 62 ALA E O 1
ATOM 8304 N N . ALA E 1 85 ? 17.254 -6.849 73.388 1.00 31.82 63 ALA E N 1
ATOM 8305 C CA . ALA E 1 85 ? 18.304 -7.033 74.391 1.00 33.19 63 ALA E CA 1
ATOM 8306 C C . ALA E 1 85 ? 19.646 -6.557 73.838 1.00 34.12 63 ALA E C 1
ATOM 8307 O O . ALA E 1 85 ? 20.643 -7.297 73.836 1.00 37.60 63 ALA E O 1
ATOM 8309 N N . GLY E 1 86 ? 19.676 -5.325 73.375 1.00 35.23 64 GLY E N 1
ATOM 8310 C CA . GLY E 1 86 ? 20.915 -4.750 72.853 1.00 35.90 64 GLY E CA 1
ATOM 8311 C C . GLY E 1 86 ? 21.300 -5.240 71.477 1.00 37.34 64 GLY E C 1
ATOM 8312 O O . GLY E 1 86 ? 20.507 -5.820 70.761 1.00 36.79 64 GLY E O 1
ATOM 8313 N N . ALA E 1 87 ? 22.563 -5.037 71.144 1.00 37.68 65 ALA E N 1
ATOM 8314 C CA . ALA E 1 87 ? 23.143 -5.531 69.902 1.00 37.64 65 ALA E CA 1
ATOM 8315 C C . ALA E 1 87 ? 23.550 -7.031 69.951 1.00 38.31 65 ALA E C 1
ATOM 8316 O O . ALA E 1 87 ? 23.925 -7.576 70.999 1.00 38.91 65 ALA E O 1
ATOM 8318 N N . ASP E 1 88 ? 23.471 -7.678 68.795 1.00 39.43 66 ASP E N 1
ATOM 8319 C CA . ASP E 1 88 ? 23.862 -9.069 68.651 1.00 40.99 66 ASP E CA 1
ATOM 8320 C C . ASP E 1 88 ? 25.384 -9.178 68.648 1.00 39.38 66 ASP E C 1
ATOM 8321 O O . ASP E 1 88 ? 26.075 -8.712 67.743 1.00 36.51 66 ASP E O 1
ATOM 8326 N N . ILE E 1 89 ? 25.891 -9.784 69.709 1.00 41.50 67 ILE E N 1
ATOM 8327 C CA . ILE E 1 89 ? 27.327 -9.929 69.924 1.00 43.48 67 ILE E CA 1
ATOM 8328 C C . ILE E 1 89 ? 28.044 -10.725 68.833 1.00 42.40 67 ILE E C 1
ATOM 8329 O O . ILE E 1 89 ? 29.235 -10.496 68.569 1.00 42.48 67 ILE E O 1
ATOM 8333 N N . SER E 1 90 ? 27.332 -11.682 68.242 1.00 42.05 68 SER E N 1
ATOM 8334 C CA . SER E 1 90 ? 27.895 -12.545 67.202 1.00 43.46 68 SER E CA 1
ATOM 8335 C C . SER E 1 90 ? 28.288 -11.802 65.917 1.00 44.14 68 SER E C 1
ATOM 8336 O O . SER E 1 90 ? 29.134 -12.279 65.178 1.00 45.69 68 SER E O 1
ATOM 8339 N N . GLU E 1 91 ? 27.728 -10.622 65.684 1.00 42.37 69 GLU E N 1
ATOM 8340 C CA . GLU E 1 91 ? 28.118 -9.814 64.508 1.00 43.26 69 GLU E CA 1
ATOM 8341 C C . GLU E 1 91 ? 29.111 -8.650 64.830 1.00 41.87 69 GLU E C 1
ATOM 8342 O O . GLU E 1 91 ? 29.633 -7.973 63.946 1.00 39.81 69 GLU E O 1
ATOM 8348 N N . PHE E 1 92 ? 29.386 -8.445 66.109 1.00 41.25 70 PHE E N 1
ATOM 8349 C CA . PHE E 1 92 ? 30.358 -7.450 66.596 1.00 43.17 70 PHE E CA 1
ATOM 8350 C C . PHE E 1 92 ? 31.682 -7.465 65.822 1.00 42.37 70 PHE E C 1
ATOM 8351 O O . PHE E 1 92 ? 32.182 -6.425 65.362 1.00 40.47 70 PHE E O 1
ATOM 8359 N N . GLU E 1 93 ? 32.223 -8.661 65.657 1.00 42.58 71 GLU E N 1
ATOM 8360 C CA . GLU E 1 93 ? 33.498 -8.834 64.968 1.00 46.46 71 GLU E CA 1
ATOM 8361 C C . GLU E 1 93 ? 33.495 -8.370 63.520 1.00 46.04 71 GLU E C 1
ATOM 8362 O O . GLU E 1 93 ? 34.489 -7.843 63.019 1.00 47.79 71 GLU E O 1
ATOM 8368 N N . THR E 1 94 ? 32.381 -8.634 62.848 1.00 46.11 72 THR E N 1
ATOM 8369 C CA . THR E 1 94 ? 32.189 -8.257 61.453 1.00 46.17 72 THR E CA 1
ATOM 8370 C C . THR E 1 94 ? 31.979 -6.741 61.332 1.00 45.93 72 THR E C 1
ATOM 8371 O O . THR E 1 94 ? 32.697 -6.063 60.620 1.00 48.13 72 THR E O 1
ATOM 8375 N N . ILE E 1 95 ? 30.956 -6.234 62.010 1.00 44.73 73 ILE E N 1
ATOM 8376 C CA . ILE E 1 95 ? 30.587 -4.814 61.969 1.00 43.33 73 ILE E CA 1
ATOM 8377 C C . ILE E 1 95 ? 31.715 -3.854 62.316 1.00 41.47 73 ILE E C 1
ATOM 8378 O O . ILE E 1 95 ? 31.765 -2.740 61.797 1.00 42.63 73 ILE E O 1
ATOM 8383 N N . TYR E 1 96 ? 32.544 -4.250 63.261 1.00 40.06 74 TYR E N 1
ATOM 8384 C CA . TYR E 1 96 ? 33.633 -3.393 63.766 1.00 40.04 74 TYR E CA 1
ATOM 8385 C C . TYR E 1 96 ? 35.033 -3.822 63.310 1.00 40.58 74 TYR E C 1
ATOM 8386 O O . TYR E 1 96 ? 36.028 -3.328 63.813 1.00 40.76 74 TYR E O 1
ATOM 8395 N N . ALA E 1 97 ? 35.101 -4.736 62.346 1.00 41.42 75 ALA E N 1
ATOM 8396 C CA . ALA E 1 97 ? 36.382 -5.200 61.800 1.00 41.98 75 ALA E CA 1
ATOM 8397 C C . ALA E 1 97 ? 37.185 -4.047 61.205 1.00 42.43 75 ALA E C 1
ATOM 8398 O O . ALA E 1 97 ? 38.389 -4.003 61.358 1.00 42.06 75 ALA E O 1
ATOM 8400 N N . THR E 1 98 ? 36.490 -3.148 60.509 1.00 40.94 76 THR E N 1
ATOM 8401 C CA . THR E 1 98 ? 37.097 -1.983 59.856 1.00 41.19 76 THR E CA 1
ATOM 8402 C C . THR E 1 98 ? 36.303 -0.704 60.138 1.00 41.31 76 THR E C 1
ATOM 8403 O O . THR E 1 98 ? 35.152 -0.753 60.552 1.00 37.80 76 THR E O 1
ATOM 8407 N N . GLU E 1 99 ? 36.935 0.429 59.865 1.00 44.64 77 GLU E N 1
ATOM 8408 C CA . GLU E 1 99 ? 36.293 1.742 59.973 1.00 47.62 77 GLU E CA 1
ATOM 8409 C C . GLU E 1 99 ? 35.130 1.852 58.998 1.00 44.45 77 GLU E C 1
ATOM 8410 O O . GLU E 1 99 ? 34.066 2.367 59.345 1.00 41.18 77 GLU E O 1
ATOM 8416 N N . ASP E 1 100 ? 35.325 1.296 57.807 1.00 42.60 78 ASP E N 1
ATOM 8417 C CA . ASP E 1 100 ? 34.303 1.269 56.772 1.00 42.14 78 ASP E CA 1
ATOM 8418 C C . ASP E 1 100 ? 33.055 0.452 57.159 1.00 39.16 78 ASP E C 1
ATOM 8419 O O . ASP E 1 100 ? 31.914 0.890 56.971 1.00 39.08 78 ASP E O 1
ATOM 8424 N N . ALA E 1 101 ? 33.260 -0.739 57.701 1.00 36.60 79 ALA E N 1
ATOM 8425 C CA . ALA E 1 101 ? 32.139 -1.576 58.164 1.00 35.48 79 ALA E CA 1
ATOM 8426 C C . ALA E 1 101 ? 31.344 -0.875 59.283 1.00 33.98 79 ALA E C 1
ATOM 8427 O O . ALA E 1 101 ? 30.109 -0.933 59.322 1.00 32.44 79 ALA E O 1
ATOM 8429 N N . ALA E 1 102 ? 32.082 -0.276 60.212 1.00 32.49 80 ALA E N 1
ATOM 8430 C CA . ALA E 1 102 ? 31.498 0.414 61.364 1.00 32.42 80 ALA E CA 1
ATOM 8431 C C . ALA E 1 102 ? 30.668 1.614 60.907 1.00 32.53 80 ALA E C 1
ATOM 8432 O O . ALA E 1 102 ? 29.560 1.813 61.368 1.00 30.82 80 ALA E O 1
ATOM 8434 N N . LYS E 1 103 ? 31.210 2.368 59.963 1.00 32.80 81 LYS E N 1
ATOM 8435 C CA . LYS E 1 103 ? 30.507 3.490 59.359 1.00 33.08 81 LYS E CA 1
ATOM 8436 C C . LYS E 1 103 ? 29.210 3.045 58.677 1.00 30.95 81 LYS E C 1
ATOM 8437 O O . LYS E 1 103 ? 28.164 3.655 58.856 1.00 29.70 81 LYS E O 1
ATOM 8443 N N . ALA E 1 104 ? 29.287 1.975 57.912 1.00 29.47 82 ALA E N 1
ATOM 8444 C CA . ALA E 1 104 ? 28.102 1.409 57.248 1.00 29.57 82 ALA E CA 1
ATOM 8445 C C . ALA E 1 104 ? 27.034 0.941 58.240 1.00 28.64 82 ALA E C 1
ATOM 8446 O O . ALA E 1 104 ? 25.833 1.053 57.990 1.00 26.31 82 ALA E O 1
ATOM 8448 N N . SER E 1 105 ? 27.491 0.350 59.342 1.00 29.05 83 SER E N 1
ATOM 8449 C CA . SER E 1 105 ? 26.592 -0.055 60.424 1.00 29.71 83 SER E CA 1
ATOM 8450 C C . SER E 1 105 ? 25.822 1.143 60.967 1.00 28.22 83 SER E C 1
ATOM 8451 O O . SER E 1 105 ? 24.593 1.118 61.073 1.00 28.67 83 SER E O 1
ATOM 8454 N N . GLY E 1 106 ? 26.550 2.200 61.268 1.00 26.31 84 GLY E N 1
ATOM 8455 C CA . GLY E 1 106 ? 25.972 3.451 61.712 1.00 26.48 84 GLY E CA 1
ATOM 8456 C C . GLY E 1 106 ? 24.948 4.039 60.753 1.00 26.89 84 GLY E C 1
ATOM 8457 O O . GLY E 1 106 ? 23.883 4.474 61.178 1.00 26.08 84 GLY E O 1
ATOM 8458 N N . GLN E 1 107 ? 25.248 4.003 59.456 1.00 26.95 85 GLN E N 1
ATOM 8459 C CA . GLN E 1 107 ? 24.329 4.504 58.423 1.00 28.25 85 GLN E CA 1
ATOM 8460 C C . GLN E 1 107 ? 23.061 3.681 58.348 1.00 28.99 85 GLN E C 1
ATOM 8461 O O . GLN E 1 107 ? 21.958 4.207 58.207 1.00 30.37 85 GLN E O 1
ATOM 8467 N N . ARG E 1 108 ? 23.235 2.375 58.388 1.00 28.55 86 ARG E N 1
ATOM 8468 C CA . ARG E 1 108 ? 22.127 1.439 58.336 1.00 30.30 86 ARG E CA 1
ATOM 8469 C C . ARG E 1 108 ? 21.150 1.637 59.509 1.00 28.63 86 ARG E C 1
ATOM 8470 O O . ARG E 1 108 ? 19.926 1.648 59.355 1.00 29.07 86 ARG E O 1
ATOM 8478 N N . ILE E 1 109 ? 21.719 1.786 60.693 1.00 27.21 87 ILE E N 1
ATOM 8479 C CA . ILE E 1 109 ? 20.937 2.001 61.904 1.00 25.63 87 ILE E CA 1
ATOM 8480 C C . ILE E 1 109 ? 20.219 3.352 61.832 1.00 24.30 87 ILE E C 1
ATOM 8481 O O . ILE E 1 109 ? 19.042 3.432 62.140 1.00 23.67 87 ILE E O 1
ATOM 8486 N N . ALA E 1 110 ? 20.948 4.396 61.446 1.00 22.65 88 ALA E N 1
ATOM 8487 C CA . ALA E 1 110 ? 20.383 5.731 61.311 1.00 22.89 88 ALA E CA 1
ATOM 8488 C C . ALA E 1 110 ? 19.209 5.756 60.322 1.00 23.20 88 ALA E C 1
ATOM 8489 O O . ALA E 1 110 ? 18.174 6.338 60.599 1.00 23.49 88 ALA E O 1
ATOM 8491 N N . GLN E 1 111 ? 19.370 5.086 59.191 1.00 23.77 89 GLN E N 1
ATOM 8492 C CA . GLN E 1 111 ? 18.293 4.935 58.221 1.00 24.27 89 GLN E CA 1
ATOM 8493 C C . GLN E 1 111 ? 17.043 4.266 58.806 1.00 24.23 89 GLN E C 1
ATOM 8494 O O . GLN E 1 111 ? 15.924 4.709 58.560 1.00 24.76 89 GLN E O 1
ATOM 8500 N N . ALA E 1 112 ? 17.228 3.181 59.537 1.00 23.90 90 ALA E N 1
ATOM 8501 C CA . ALA E 1 112 ? 16.113 2.498 60.198 1.00 24.28 90 ALA E CA 1
ATOM 8502 C C . ALA E 1 112 ? 15.393 3.426 61.188 1.00 23.87 90 ALA E C 1
ATOM 8503 O O . ALA E 1 112 ? 14.158 3.553 61.170 1.00 22.27 90 ALA E O 1
ATOM 8505 N N . LEU E 1 113 ? 16.178 4.065 62.054 1.00 23.66 91 LEU E N 1
ATOM 8506 C CA . LEU E 1 113 ? 15.607 4.920 63.097 1.00 24.09 91 LEU E CA 1
ATOM 8507 C C . LEU E 1 113 ? 14.919 6.158 62.527 1.00 24.26 91 LEU E C 1
ATOM 8508 O O . LEU E 1 113 ? 13.818 6.515 62.944 1.00 24.59 91 LEU E O 1
ATOM 8513 N N . ASP E 1 114 ? 15.561 6.795 61.569 1.00 25.05 92 ASP E N 1
ATOM 8514 C CA . ASP E 1 114 ? 14.970 7.943 60.872 1.00 26.41 92 ASP E CA 1
ATOM 8515 C C . ASP E 1 114 ? 13.692 7.559 60.135 1.00 26.14 92 ASP E C 1
ATOM 8516 O O . ASP E 1 114 ? 12.736 8.331 60.099 1.00 26.28 92 ASP E O 1
ATOM 8521 N N . ALA E 1 115 ? 13.674 6.381 59.533 1.00 25.24 93 ALA E N 1
ATOM 8522 C CA . ALA E 1 115 ? 12.467 5.903 58.856 1.00 25.18 93 ALA E CA 1
ATOM 8523 C C . ALA E 1 115 ? 11.312 5.791 59.847 1.00 24.52 93 ALA E C 1
ATOM 8524 O O . ALA E 1 115 ? 10.195 6.205 59.558 1.00 25.78 93 ALA E O 1
ATOM 8526 N N . ILE E 1 116 ? 11.573 5.223 61.011 1.00 23.64 94 ILE E N 1
ATOM 8527 C CA . ILE E 1 116 ? 10.534 5.117 62.045 1.00 22.89 94 ILE E CA 1
ATOM 8528 C C . ILE E 1 116 ? 10.100 6.528 62.471 1.00 22.95 94 ILE E C 1
ATOM 8529 O O . ILE E 1 116 ? 8.905 6.831 62.480 1.00 21.29 94 ILE E O 1
ATOM 8534 N N . GLU E 1 117 ? 11.074 7.371 62.823 1.00 22.60 95 GLU E N 1
ATOM 8535 C CA . GLU E 1 117 ? 10.792 8.727 63.335 1.00 23.15 95 GLU E CA 1
ATOM 8536 C C . GLU E 1 117 ? 9.969 9.556 62.366 1.00 23.31 95 GLU E C 1
ATOM 8537 O O . GLU E 1 117 ? 9.029 10.211 62.751 1.00 24.04 95 GLU E O 1
ATOM 8543 N N . ASN E 1 118 ? 10.348 9.512 61.102 1.00 23.96 96 ASN E N 1
ATOM 8544 C CA . ASN E 1 118 ? 9.672 10.262 60.049 1.00 25.53 96 ASN E CA 1
ATOM 8545 C C . ASN E 1 118 ? 8.451 9.596 59.432 1.00 25.15 96 ASN E C 1
ATOM 8546 O O . ASN E 1 118 ? 7.861 10.166 58.540 1.00 26.26 96 ASN E O 1
ATOM 8551 N N . SER E 1 119 ? 8.101 8.391 59.885 1.00 23.94 97 SER E N 1
ATOM 8552 C CA . SER E 1 119 ? 6.899 7.719 59.440 1.00 24.18 97 SER E CA 1
ATOM 8553 C C . SER E 1 119 ? 5.745 8.708 59.422 1.00 25.02 97 SER E C 1
ATOM 8554 O O . SER E 1 119 ? 5.458 9.386 60.419 1.00 22.72 97 SER E O 1
ATOM 8557 N N . GLU E 1 120 ? 5.107 8.817 58.268 1.00 26.36 98 GLU E N 1
ATOM 8558 C CA . GLU E 1 120 ? 3.913 9.650 58.152 1.00 27.76 98 GLU E CA 1
ATOM 8559 C C . GLU E 1 120 ? 2.852 9.242 59.185 1.00 25.93 98 GLU E C 1
ATOM 8560 O O . GLU E 1 120 ? 2.264 10.109 59.855 1.00 25.30 98 GLU E O 1
ATOM 8566 N N . LYS E 1 121 ? 2.645 7.938 59.309 1.00 24.40 99 LYS E N 1
ATOM 8567 C CA . LYS E 1 121 ? 1.697 7.385 60.260 1.00 23.95 99 LYS E CA 1
ATOM 8568 C C . LYS E 1 121 ? 2.361 7.251 61.626 1.00 23.77 99 LYS E C 1
ATOM 8569 O O . LYS E 1 121 ? 3.539 6.933 61.697 1.00 23.55 99 LYS E O 1
ATOM 8575 N N . PRO E 1 122 ? 1.619 7.531 62.717 1.00 23.40 100 PRO E N 1
ATOM 8576 C CA . PRO E 1 122 ? 2.256 7.444 64.036 1.00 23.38 100 PRO E CA 1
ATOM 8577 C C . PRO E 1 122 ? 2.670 6.049 64.406 1.00 23.07 100 PRO E C 1
ATOM 8578 O O . PRO E 1 122 ? 2.056 5.071 63.949 1.00 22.21 100 PRO E O 1
ATOM 8582 N N . VAL E 1 123 ? 3.702 5.985 65.240 1.00 22.49 101 VAL E N 1
ATOM 8583 C CA . VAL E 1 123 ? 4.307 4.736 65.684 1.00 22.20 101 VAL E CA 1
ATOM 8584 C C . VAL E 1 123 ? 4.287 4.688 67.193 1.00 22.54 101 VAL E C 1
ATOM 8585 O O . VAL E 1 123 ? 4.758 5.613 67.856 1.00 22.81 101 VAL E O 1
ATOM 8589 N N . ILE E 1 124 ? 3.733 3.602 67.731 1.00 22.22 102 ILE E N 1
ATOM 8590 C CA . ILE E 1 124 ? 3.706 3.356 69.155 1.00 22.08 102 ILE E CA 1
ATOM 8591 C C . ILE E 1 124 ? 4.554 2.134 69.493 1.00 22.64 102 ILE E C 1
ATOM 8592 O O . ILE E 1 124 ? 4.340 1.055 68.948 1.00 22.86 102 ILE E O 1
ATOM 8597 N N . ALA E 1 125 ? 5.500 2.307 70.417 1.00 22.29 103 ALA E N 1
ATOM 8598 C CA . ALA E 1 125 ? 6.287 1.195 70.917 1.00 22.67 103 ALA E CA 1
ATOM 8599 C C . ALA E 1 125 ? 5.615 0.590 72.141 1.00 23.32 103 ALA E C 1
ATOM 8600 O O . ALA E 1 125 ? 5.250 1.322 73.077 1.00 23.70 103 ALA E O 1
ATOM 8602 N N . ALA E 1 126 ? 5.464 -0.730 72.128 1.00 23.67 104 ALA E N 1
ATOM 8603 C CA . ALA E 1 126 ? 4.940 -1.487 73.276 1.00 25.46 104 ALA E CA 1
ATOM 8604 C C . ALA E 1 126 ? 6.048 -2.351 73.826 1.00 25.94 104 ALA E C 1
ATOM 8605 O O . ALA E 1 126 ? 6.549 -3.253 73.155 1.00 25.68 104 ALA E O 1
ATOM 8607 N N . ILE E 1 127 ? 6.472 -2.015 75.038 1.00 26.95 105 ILE E N 1
ATOM 8608 C CA . ILE E 1 127 ? 7.731 -2.510 75.629 1.00 27.21 105 ILE E CA 1
ATOM 8609 C C . ILE E 1 127 ? 7.468 -3.422 76.827 1.00 27.92 105 ILE E C 1
ATOM 8610 O O . ILE E 1 127 ? 6.815 -3.028 77.777 1.00 26.93 105 ILE E O 1
ATOM 8615 N N . GLU E 1 128 ? 7.992 -4.647 76.747 1.00 29.70 106 GLU E N 1
ATOM 8616 C CA . GLU E 1 128 ? 8.067 -5.590 77.873 1.00 31.02 106 GLU E CA 1
ATOM 8617 C C . GLU E 1 128 ? 9.515 -6.059 78.008 1.00 30.56 106 GLU E C 1
ATOM 8618 O O . GLU E 1 128 ? 10.226 -6.228 77.009 1.00 29.37 106 GLU E O 1
ATOM 8624 N N . GLY E 1 129 ? 9.933 -6.340 79.234 1.00 29.16 107 GLY E N 1
ATOM 8625 C CA . GLY E 1 129 ? 11.248 -6.923 79.472 1.00 29.47 107 GLY E CA 1
ATOM 8626 C C . GLY E 1 129 ? 12.390 -6.018 79.010 1.00 30.85 107 GLY E C 1
ATOM 8627 O O . GLY E 1 129 ? 12.302 -4.786 79.081 1.00 31.31 107 GLY E O 1
ATOM 8628 N N . ALA E 1 130 ? 13.466 -6.626 78.537 1.00 29.80 108 ALA E N 1
ATOM 8629 C CA . ALA E 1 130 ? 14.684 -5.881 78.219 1.00 29.17 108 ALA E CA 1
ATOM 8630 C C . ALA E 1 130 ? 14.495 -4.939 77.029 1.00 28.39 108 ALA E C 1
ATOM 8631 O O . ALA E 1 130 ? 14.003 -5.336 75.979 1.00 27.99 108 ALA E O 1
ATOM 8633 N N . CYS E 1 131 ? 14.882 -3.694 77.253 1.00 28.14 109 CYS E N 1
ATOM 8634 C CA . CYS E 1 131 ? 14.891 -2.650 76.239 1.00 27.54 109 CYS E CA 1
ATOM 8635 C C . CYS E 1 131 ? 16.197 -1.880 76.365 1.00 27.50 109 CYS E C 1
ATOM 8636 O O . CYS E 1 131 ? 16.296 -0.890 77.058 1.00 26.21 109 CYS E O 1
ATOM 8639 N N . VAL E 1 132 ? 17.217 -2.393 75.704 1.00 28.96 110 VAL E N 1
ATOM 8640 C CA . VAL E 1 132 ? 18.588 -1.977 75.941 1.00 29.64 110 VAL E CA 1
ATOM 8641 C C . VAL E 1 132 ? 19.237 -1.600 74.618 1.00 28.80 110 VAL E C 1
ATOM 8642 O O . VAL E 1 132 ? 19.126 -2.336 73.648 1.00 29.51 110 VAL E O 1
ATOM 8646 N N . GLY E 1 133 ? 19.972 -0.492 74.643 1.00 28.86 111 GLY E N 1
ATOM 8647 C CA . GLY E 1 133 ? 20.915 -0.121 73.591 1.00 28.99 111 GLY E CA 1
ATOM 8648 C C . GLY E 1 133 ? 20.130 0.273 72.374 1.00 29.04 111 GLY E C 1
ATOM 8649 O O . GLY E 1 133 ? 19.345 1.234 72.426 1.00 28.58 111 GLY E O 1
ATOM 8650 N N . GLY E 1 134 ? 20.292 -0.504 71.303 1.00 28.40 112 GLY E N 1
ATOM 8651 C CA . GLY E 1 134 ? 19.443 -0.379 70.122 1.00 28.51 112 GLY E CA 1
ATOM 8652 C C . GLY E 1 134 ? 17.946 -0.415 70.417 1.00 28.73 112 GLY E C 1
ATOM 8653 O O . GLY E 1 134 ? 17.164 0.235 69.725 1.00 28.57 112 GLY E O 1
ATOM 8654 N N . GLY E 1 135 ? 17.559 -1.153 71.459 1.00 28.26 113 GLY E N 1
ATOM 8655 C CA . GLY E 1 135 ? 16.175 -1.185 71.935 1.00 27.97 113 GLY E CA 1
ATOM 8656 C C . GLY E 1 135 ? 15.641 0.174 72.356 1.00 28.02 113 GLY E C 1
ATOM 8657 O O . GLY E 1 135 ? 14.527 0.579 71.991 1.00 29.69 113 GLY E O 1
ATOM 8658 N N . VAL E 1 136 ? 16.437 0.895 73.126 1.00 27.46 114 VAL E N 1
ATOM 8659 C CA . VAL E 1 136 ? 16.057 2.249 73.534 1.00 27.48 114 VAL E CA 1
ATOM 8660 C C . VAL E 1 136 ? 15.978 3.126 72.290 1.00 26.87 114 VAL E C 1
ATOM 8661 O O . VAL E 1 136 ? 15.051 3.912 72.148 1.00 27.41 114 VAL E O 1
ATOM 8665 N N . SER E 1 137 ? 16.962 3.006 71.412 1.00 26.69 115 SER E N 1
ATOM 8666 C CA . SER E 1 137 ? 16.986 3.819 70.195 1.00 26.69 115 SER E CA 1
ATOM 8667 C C . SER E 1 137 ? 15.710 3.588 69.391 1.00 25.93 115 SER E C 1
ATOM 8668 O O . SER E 1 137 ? 15.079 4.534 68.942 1.00 25.38 115 SER E O 1
ATOM 8671 N N . LEU E 1 138 ? 15.341 2.330 69.222 1.00 25.41 116 LEU E N 1
ATOM 8672 C CA . LEU E 1 138 ? 14.078 1.996 68.537 1.00 26.28 116 LEU E CA 1
ATOM 8673 C C . LEU E 1 138 ? 12.857 2.650 69.195 1.00 25.10 116 LEU E C 1
ATOM 8674 O O . LEU E 1 138 ? 12.051 3.258 68.518 1.00 24.05 116 LEU E O 1
ATOM 8679 N N . ALA E 1 139 ? 12.767 2.482 70.513 1.00 24.24 117 ALA E N 1
ATOM 8680 C CA . ALA E 1 139 ? 11.673 3.023 71.308 1.00 23.69 117 ALA E CA 1
ATOM 8681 C C . ALA E 1 139 ? 11.563 4.541 71.204 1.00 23.04 117 ALA E C 1
ATOM 8682 O O . ALA E 1 139 ? 10.474 5.072 71.041 1.00 22.25 117 ALA E O 1
ATOM 8692 N N . ALA E 1 141 ? 12.644 6.390 68.749 1.00 21.91 119 ALA E N 1
ATOM 8693 C CA . ALA E 1 141 ? 12.275 6.745 67.366 1.00 22.09 119 ALA E CA 1
ATOM 8694 C C . ALA E 1 141 ? 10.757 6.728 67.178 1.00 21.74 119 ALA E C 1
ATOM 8695 O O . ALA E 1 141 ? 10.225 7.489 66.386 1.00 22.04 119 ALA E O 1
ATOM 8697 N N . ALA E 1 142 ? 10.083 5.854 67.908 1.00 21.66 120 ALA E N 1
ATOM 8698 C CA . ALA E 1 142 ? 8.619 5.860 67.940 1.00 21.68 120 ALA E CA 1
ATOM 8699 C C . ALA E 1 142 ? 8.070 7.186 68.475 1.00 21.90 120 ALA E C 1
ATOM 8700 O O . ALA E 1 142 ? 8.776 7.953 69.165 1.00 21.30 120 ALA E O 1
ATOM 8702 N N . ASP E 1 143 ? 6.825 7.481 68.130 1.00 22.12 121 ASP E N 1
ATOM 8703 C CA . ASP E 1 143 ? 6.169 8.690 68.652 1.00 23.13 121 ASP E CA 1
ATOM 8704 C C . ASP E 1 143 ? 5.778 8.564 70.134 1.00 23.20 121 ASP E C 1
ATOM 8705 O O . ASP E 1 143 ? 5.872 9.513 70.904 1.00 23.73 121 ASP E O 1
ATOM 8710 N N . LEU E 1 144 ? 5.323 7.373 70.503 1.00 23.27 122 LEU E N 1
ATOM 8711 C CA . LEU E 1 144 ? 4.736 7.115 71.818 1.00 23.01 122 LEU E CA 1
ATOM 8712 C C . LEU E 1 144 ? 5.236 5.788 72.339 1.00 23.34 122 LEU E C 1
ATOM 8713 O O . LEU E 1 144 ? 5.486 4.858 71.548 1.00 24.05 122 LEU E O 1
ATOM 8718 N N . ARG E 1 145 ? 5.388 5.704 73.657 1.00 23.24 123 ARG E N 1
ATOM 8719 C CA . ARG E 1 145 ? 5.935 4.528 74.313 1.00 24.01 123 ARG E CA 1
ATOM 8720 C C . ARG E 1 145 ? 5.104 4.105 75.512 1.00 25.88 123 ARG E C 1
ATOM 8721 O O . ARG E 1 145 ? 4.869 4.897 76.429 1.00 26.85 123 ARG E O 1
ATOM 8729 N N . VAL E 1 146 ? 4.682 2.855 75.501 1.00 27.07 124 VAL E N 1
ATOM 8730 C CA . VAL E 1 146 ? 4.037 2.245 76.665 1.00 28.41 124 VAL E CA 1
ATOM 8731 C C . VAL E 1 146 ? 4.833 0.991 77.054 1.00 28.01 124 VAL E C 1
ATOM 8732 O O . VAL E 1 146 ? 5.270 0.212 76.205 1.00 27.56 124 VAL E O 1
ATOM 8736 N N . ALA E 1 147 ? 5.110 0.879 78.338 1.00 27.98 125 ALA E N 1
ATOM 8737 C CA . ALA E 1 147 ? 5.889 -0.238 78.865 1.00 28.02 125 ALA E CA 1
ATOM 8738 C C . ALA E 1 147 ? 5.162 -0.903 80.008 1.00 29.32 125 ALA E C 1
ATOM 8739 O O . ALA E 1 147 ? 4.490 -0.254 80.794 1.00 29.38 125 ALA E O 1
ATOM 8741 N N . GLY E 1 148 ? 5.333 -2.213 80.077 1.00 31.15 126 GLY E N 1
ATOM 8742 C CA . GLY E 1 148 ? 4.899 -3.002 81.212 1.00 32.69 126 GLY E CA 1
ATOM 8743 C C . GLY E 1 148 ? 5.867 -2.867 82.374 1.00 34.10 126 GLY E C 1
ATOM 8744 O O . GLY E 1 148 ? 7.090 -2.695 82.190 1.00 33.73 126 GLY E O 1
ATOM 8745 N N . GLU E 1 149 ? 5.341 -2.981 83.579 1.00 35.71 127 GLU E N 1
ATOM 8746 C CA . GLU E 1 149 ? 6.222 -3.100 84.749 1.00 38.13 127 GLU E CA 1
ATOM 8747 C C . GLU E 1 149 ? 7.153 -4.281 84.549 1.00 36.43 127 GLU E C 1
ATOM 8748 O O . GLU E 1 149 ? 6.829 -5.228 83.826 1.00 37.74 127 GLU E O 1
ATOM 8754 N N . GLY E 1 150 ? 8.335 -4.197 85.130 1.00 35.03 128 GLY E N 1
ATOM 8755 C CA . GLY E 1 150 ? 9.341 -5.227 84.945 1.00 35.35 128 GLY E CA 1
ATOM 8756 C C . GLY E 1 150 ? 10.223 -5.032 83.718 1.00 35.46 128 GLY E C 1
ATOM 8757 O O . GLY E 1 150 ? 11.251 -5.693 83.588 1.00 36.89 128 GLY E O 1
ATOM 8758 N N . ALA E 1 151 ? 9.846 -4.136 82.814 1.00 34.71 129 ALA E N 1
ATOM 8759 C CA . ALA E 1 151 ? 10.721 -3.773 81.696 1.00 34.11 129 ALA E CA 1
ATOM 8760 C C . ALA E 1 151 ? 11.971 -3.077 82.219 1.00 33.74 129 ALA E C 1
ATOM 8761 O O . ALA E 1 151 ? 11.914 -2.392 83.235 1.00 32.29 129 ALA E O 1
ATOM 8763 N N . LYS E 1 152 ? 13.090 -3.296 81.530 1.00 33.95 130 LYS E N 1
ATOM 8764 C CA . LYS E 1 152 ? 14.412 -2.789 81.947 1.00 35.11 130 LYS E CA 1
ATOM 8765 C C . LYS E 1 152 ? 15.051 -2.018 80.804 1.00 33.14 130 LYS E C 1
ATOM 8766 O O . LYS E 1 152 ? 14.983 -2.422 79.646 1.00 33.48 130 LYS E O 1
ATOM 8772 N N . PHE E 1 153 ? 15.667 -0.898 81.145 1.00 31.42 131 PHE E N 1
ATOM 8773 C CA . PHE E 1 153 ? 16.141 0.070 80.156 1.00 30.86 131 PHE E CA 1
ATOM 8774 C C . PHE E 1 153 ? 17.588 0.382 80.395 1.00 30.16 131 PHE E C 1
ATOM 8775 O O . PHE E 1 153 ? 18.013 0.493 81.533 1.00 30.66 131 PHE E O 1
ATOM 8783 N N . GLY E 1 154 ? 18.323 0.584 79.321 1.00 28.96 132 GLY E N 1
ATOM 8784 C CA . GLY E 1 154 ? 19.701 1.010 79.427 1.00 28.59 132 GLY E CA 1
ATOM 8785 C C . GLY E 1 154 ? 20.310 1.363 78.092 1.00 28.45 132 GLY E C 1
ATOM 8786 O O . GLY E 1 154 ? 19.890 0.865 77.052 1.00 28.44 132 GLY E O 1
ATOM 8787 N N . VAL E 1 155 ? 21.267 2.276 78.128 1.00 28.34 133 VAL E N 1
ATOM 8788 C CA . VAL E 1 155 ? 21.979 2.707 76.930 1.00 29.12 133 VAL E CA 1
ATOM 8789 C C . VAL E 1 155 ? 23.468 2.668 77.248 1.00 29.44 133 VAL E C 1
ATOM 8790 O O . VAL E 1 155 ? 23.957 3.480 78.040 1.00 29.61 133 VAL E O 1
ATOM 8794 N N . THR E 1 156 ? 24.185 1.788 76.558 1.00 30.98 134 THR E N 1
ATOM 8795 C CA . THR E 1 156 ? 25.519 1.329 76.999 1.00 32.89 134 THR E CA 1
ATOM 8796 C C . THR E 1 156 ? 26.752 1.572 76.084 1.00 33.60 134 THR E C 1
ATOM 8797 O O . THR E 1 156 ? 27.786 0.945 76.309 1.00 33.80 134 THR E O 1
ATOM 8801 N N . PRO E 1 157 ? 26.694 2.506 75.100 1.00 33.57 135 PRO E N 1
ATOM 8802 C CA . PRO E 1 157 ? 27.914 2.695 74.280 1.00 33.53 135 PRO E CA 1
ATOM 8803 C C . PRO E 1 157 ? 29.150 3.079 75.088 1.00 33.94 135 PRO E C 1
ATOM 8804 O O . PRO E 1 157 ? 30.255 2.697 74.740 1.00 31.69 135 PRO E O 1
ATOM 8808 N N . GLY E 1 158 ? 28.938 3.779 76.191 1.00 34.80 136 GLY E N 1
ATOM 8809 C CA . GLY E 1 158 ? 30.006 4.089 77.119 1.00 35.03 136 GLY E CA 1
ATOM 8810 C C . GLY E 1 158 ? 30.760 2.903 77.673 1.00 34.90 136 GLY E C 1
ATOM 8811 O O . GLY E 1 158 ? 31.908 3.026 78.060 1.00 34.60 136 GLY E O 1
ATOM 8812 N N . LYS E 1 159 ? 30.080 1.772 77.804 1.00 36.20 137 LYS E N 1
ATOM 8813 C CA . LYS E 1 159 ? 30.729 0.551 78.315 1.00 37.00 137 LYS E CA 1
ATOM 8814 C C . LYS E 1 159 ? 31.705 -0.076 77.323 1.00 36.81 137 LYS E C 1
ATOM 8815 O O . LYS E 1 159 ? 32.417 -0.993 77.667 1.00 35.93 137 LYS E O 1
ATOM 8821 N N . LEU E 1 160 ? 31.702 0.419 76.084 1.00 36.36 138 LEU E N 1
ATOM 8822 C CA . LEU E 1 160 ? 32.520 -0.103 75.002 1.00 35.47 138 LEU E CA 1
ATOM 8823 C C . LEU E 1 160 ? 33.539 0.853 74.391 1.00 34.74 138 LEU E C 1
ATOM 8824 O O . LEU E 1 160 ? 34.386 0.424 73.624 1.00 32.60 138 LEU E O 1
ATOM 8829 N N . GLY E 1 161 ? 33.447 2.133 74.724 1.00 32.43 139 GLY E N 1
ATOM 8830 C CA . GLY E 1 161 ? 34.273 3.156 74.113 1.00 31.47 139 GLY E CA 1
ATOM 8831 C C . GLY E 1 161 ? 33.650 3.818 72.881 1.00 31.43 139 GLY E C 1
ATOM 8832 O O . GLY E 1 161 ? 34.331 4.485 72.118 1.00 28.31 139 GLY E O 1
ATOM 8833 N N . LEU E 1 162 ? 32.350 3.612 72.698 1.00 31.83 140 LEU E N 1
ATOM 8834 C CA . LEU E 1 162 ? 31.617 4.215 71.598 1.00 30.70 140 LEU E CA 1
ATOM 8835 C C . LEU E 1 162 ? 30.924 5.492 72.089 1.00 30.19 140 LEU E C 1
ATOM 8836 O O . LEU E 1 162 ? 30.948 5.808 73.273 1.00 29.04 140 LEU E O 1
ATOM 8841 N N . VAL E 1 163 ? 30.275 6.182 71.155 1.00 30.27 141 VAL E N 1
ATOM 8842 C CA . VAL E 1 163 ? 29.397 7.309 71.464 1.00 30.03 141 VAL E CA 1
ATOM 8843 C C . VAL E 1 163 ? 28.020 7.118 70.812 1.00 27.42 141 VAL E C 1
ATOM 8844 O O . VAL E 1 163 ? 27.917 6.696 69.668 1.00 27.79 141 VAL E O 1
ATOM 8848 N N . TYR E 1 164 ? 26.977 7.437 71.571 1.00 25.66 142 TYR E N 1
ATOM 8849 C CA . TYR E 1 164 ? 25.599 7.362 71.108 1.00 25.65 142 TYR E CA 1
ATOM 8850 C C . TYR E 1 164 ? 25.427 8.414 69.990 1.00 26.51 142 TYR E C 1
ATOM 8851 O O . TYR E 1 164 ? 25.887 9.564 70.138 1.00 26.81 142 TYR E O 1
ATOM 8860 N N . PRO E 1 165 ? 24.828 8.029 68.856 1.00 26.60 143 PRO E N 1
ATOM 8861 C CA . PRO E 1 165 ? 24.779 8.994 67.746 1.00 26.82 143 PRO E CA 1
ATOM 8862 C C . PRO E 1 165 ? 23.944 10.225 68.021 1.00 26.45 143 PRO E C 1
ATOM 8863 O O . PRO E 1 165 ? 23.190 10.285 68.986 1.00 26.36 143 PRO E O 1
ATOM 8867 N N . ALA E 1 166 ? 24.112 11.194 67.139 1.00 26.64 144 ALA E N 1
ATOM 8868 C CA . ALA E 1 166 ? 23.443 12.479 67.238 1.00 26.81 144 ALA E CA 1
ATOM 8869 C C . ALA E 1 166 ? 21.915 12.334 67.269 1.00 26.72 144 ALA E C 1
ATOM 8870 O O . ALA E 1 166 ? 21.269 12.925 68.103 1.00 24.67 144 ALA E O 1
ATOM 8872 N N . GLY E 1 167 ? 21.372 11.570 66.321 1.00 27.60 145 GLY E N 1
ATOM 8873 C CA . GLY E 1 167 ? 19.936 11.371 66.224 1.00 27.05 145 GLY E CA 1
ATOM 8874 C C . GLY E 1 167 ? 19.353 10.708 67.468 1.00 26.60 145 GLY E C 1
ATOM 8875 O O . GLY E 1 167 ? 18.368 11.196 68.052 1.00 26.24 145 GLY E O 1
ATOM 8876 N N . ASP E 1 168 ? 19.995 9.631 67.892 1.00 26.28 146 ASP E N 1
ATOM 8877 C CA . ASP E 1 168 ? 19.552 8.871 69.080 1.00 26.09 146 ASP E CA 1
ATOM 8878 C C . ASP E 1 168 ? 19.627 9.750 70.343 1.00 25.06 146 ASP E C 1
ATOM 8879 O O . ASP E 1 168 ? 18.711 9.770 71.163 1.00 24.66 146 ASP E O 1
ATOM 8884 N N . THR E 1 169 ? 20.722 10.502 70.460 1.00 24.70 147 THR E N 1
ATOM 8885 C CA . THR E 1 169 ? 20.931 11.411 71.584 1.00 24.60 147 THR E CA 1
ATOM 8886 C C . THR E 1 169 ? 19.874 12.520 71.594 1.00 24.17 147 THR E C 1
ATOM 8887 O O . THR E 1 169 ? 19.313 12.843 72.631 1.00 24.69 147 THR E O 1
ATOM 8891 N N . ARG E 1 170 ? 19.620 13.097 70.427 1.00 24.32 148 ARG E N 1
ATOM 8892 C CA . ARG E 1 170 ? 18.610 14.150 70.261 1.00 25.51 148 ARG E CA 1
ATOM 8893 C C . ARG E 1 170 ? 17.247 13.691 70.792 1.00 25.93 148 ARG E C 1
ATOM 8894 O O . ARG E 1 170 ? 16.584 14.389 71.563 1.00 25.25 148 ARG E O 1
ATOM 8902 N N . ARG E 1 171 ? 16.836 12.523 70.313 1.00 25.95 149 ARG E N 1
ATOM 8903 C CA . ARG E 1 171 ? 15.532 11.957 70.667 1.00 26.00 149 ARG E CA 1
ATOM 8904 C C . ARG E 1 171 ? 15.454 11.689 72.168 1.00 25.93 149 ARG E C 1
ATOM 8905 O O . ARG E 1 171 ? 14.436 11.948 72.785 1.00 26.05 149 ARG E O 1
ATOM 8913 N N . LEU E 1 172 ? 16.553 11.217 72.750 1.00 25.61 150 LEU E N 1
ATOM 8914 C CA . LEU E 1 172 ? 16.595 10.946 74.177 1.00 26.31 150 LEU E CA 1
ATOM 8915 C C . LEU E 1 172 ? 16.488 12.242 74.974 1.00 26.20 150 LEU E C 1
ATOM 8916 O O . LEU E 1 172 ? 15.662 12.356 75.865 1.00 26.51 150 LEU E O 1
ATOM 8921 N N . LEU E 1 173 ? 17.338 13.213 74.639 1.00 27.65 151 LEU E N 1
ATOM 8922 C CA . LEU E 1 173 ? 17.307 14.586 75.228 1.00 28.12 151 LEU E CA 1
ATOM 8923 C C . LEU E 1 173 ? 15.932 15.225 75.243 1.00 27.29 151 LEU E C 1
ATOM 8924 O O . LEU E 1 173 ? 15.514 15.787 76.241 1.00 26.25 151 LEU E O 1
ATOM 8929 N N . ALA E 1 174 ? 15.262 15.163 74.101 1.00 27.26 152 ALA E N 1
ATOM 8930 C CA . ALA E 1 174 ? 13.961 15.781 73.950 1.00 27.86 152 ALA E CA 1
ATOM 8931 C C . ALA E 1 174 ? 12.924 15.200 74.901 1.00 28.20 152 ALA E C 1
ATOM 8932 O O . ALA E 1 174 ? 12.010 15.895 75.316 1.00 28.54 152 ALA E O 1
ATOM 8934 N N . ALA E 1 175 ? 13.070 13.926 75.252 1.00 27.52 153 ALA E N 1
ATOM 8935 C CA . ALA E 1 175 ? 12.147 13.265 76.165 1.00 27.09 153 ALA E CA 1
ATOM 8936 C C . ALA E 1 175 ? 12.498 13.464 77.628 1.00 28.11 153 ALA E C 1
ATOM 8937 O O . ALA E 1 175 ? 11.608 13.667 78.442 1.00 29.30 153 ALA E O 1
ATOM 8939 N N . VAL E 1 176 ? 13.774 13.351 77.981 1.00 27.62 154 VAL E N 1
ATOM 8940 C CA . VAL E 1 176 ? 14.164 13.293 79.398 1.00 26.88 154 VAL E CA 1
ATOM 8941 C C . VAL E 1 176 ? 15.001 14.467 79.932 1.00 26.76 154 VAL E C 1
ATOM 8942 O O . VAL E 1 176 ? 15.167 14.590 81.127 1.00 26.96 154 VAL E O 1
ATOM 8946 N N . GLY E 1 177 ? 15.511 15.317 79.054 1.00 27.41 155 GLY E N 1
ATOM 8947 C CA . GLY E 1 177 ? 16.295 16.478 79.460 1.00 27.71 155 GLY E CA 1
ATOM 8948 C C . GLY E 1 177 ? 17.772 16.158 79.645 1.00 28.63 155 GLY E C 1
ATOM 8949 O O . GLY E 1 177 ? 18.176 14.997 79.611 1.00 26.84 155 GLY E O 1
ATOM 8950 N N . PRO E 1 178 ? 18.599 17.205 79.839 1.00 29.59 156 PRO E N 1
ATOM 8951 C CA . PRO E 1 178 ? 20.045 17.029 79.788 1.00 28.96 156 PRO E CA 1
ATOM 8952 C C . PRO E 1 178 ? 20.596 16.226 80.951 1.00 28.21 156 PRO E C 1
ATOM 8953 O O . PRO E 1 178 ? 21.452 15.385 80.740 1.00 27.47 156 PRO E O 1
ATOM 8957 N N . GLY E 1 179 ? 20.130 16.497 82.163 1.00 27.07 157 GLY E N 1
ATOM 8958 C CA . GLY E 1 179 ? 20.642 15.804 83.353 1.00 27.05 157 GLY E CA 1
ATOM 8959 C C . GLY E 1 179 ? 20.431 14.296 83.276 1.00 26.47 157 GLY E C 1
ATOM 8960 O O . GLY E 1 179 ? 21.360 13.514 83.435 1.00 26.58 157 GLY E O 1
ATOM 8961 N N . ALA E 1 180 ? 19.192 13.907 82.999 1.00 25.63 158 ALA E N 1
ATOM 8962 C CA . ALA E 1 180 ? 18.817 12.496 82.898 1.00 25.36 158 ALA E CA 1
ATOM 8963 C C . ALA E 1 180 ? 19.499 11.796 81.724 1.00 24.60 158 ALA E C 1
ATOM 8964 O O . ALA E 1 180 ? 19.938 10.660 81.842 1.00 24.12 158 ALA E O 1
ATOM 8966 N N . THR E 1 181 ? 19.658 12.507 80.613 1.00 24.24 159 THR E N 1
ATOM 8967 C CA . THR E 1 181 ? 20.385 11.959 79.450 1.00 23.58 159 THR E CA 1
ATOM 8968 C C . THR E 1 181 ? 21.856 11.675 79.805 1.00 24.18 159 THR E C 1
ATOM 8969 O O . THR E 1 181 ? 22.400 10.619 79.466 1.00 22.25 159 THR E O 1
ATOM 8973 N N . LYS E 1 182 ? 22.486 12.627 80.494 1.00 24.17 160 LYS E N 1
ATOM 8974 C CA . LYS E 1 182 ? 23.855 12.459 80.961 1.00 24.87 160 LYS E CA 1
ATOM 8975 C C . LYS E 1 182 ? 23.986 11.299 81.948 1.00 25.25 160 LYS E C 1
ATOM 8976 O O . LYS E 1 182 ? 24.925 10.522 81.877 1.00 26.09 160 LYS E O 1
ATOM 8982 N N . ASP E 1 183 ? 23.051 11.188 82.871 1.00 26.29 161 ASP E N 1
ATOM 8983 C CA . ASP E 1 183 ? 23.048 10.062 83.823 1.00 26.59 161 ASP E CA 1
ATOM 8984 C C . ASP E 1 183 ? 23.037 8.717 83.095 1.00 26.20 161 ASP E C 1
ATOM 8985 O O . ASP E 1 183 ? 23.896 7.868 83.297 1.00 25.84 161 ASP E O 1
ATOM 8990 N N . ILE E 1 184 ? 22.056 8.566 82.218 1.00 25.77 162 ILE E N 1
ATOM 8991 C CA . ILE E 1 184 ? 21.867 7.357 81.407 1.00 25.25 162 ILE E CA 1
ATOM 8992 C C . ILE E 1 184 ? 23.130 6.985 80.607 1.00 24.04 162 ILE E C 1
ATOM 8993 O O . ILE E 1 184 ? 23.603 5.867 80.684 1.00 22.60 162 ILE E O 1
ATOM 8998 N N . LEU E 1 185 ? 23.676 7.955 79.889 1.00 23.43 163 LEU E N 1
ATOM 8999 C CA . LEU E 1 185 ? 24.794 7.713 78.995 1.00 24.86 163 LEU E CA 1
ATOM 9000 C C . LEU E 1 185 ? 26.151 7.666 79.704 1.00 25.53 163 LEU E C 1
ATOM 9001 O O . LEU E 1 185 ? 26.995 6.854 79.356 1.00 25.04 163 LEU E O 1
ATOM 9006 N N . PHE E 1 186 ? 26.350 8.520 80.702 1.00 26.50 164 PHE E N 1
ATOM 9007 C CA . PHE E 1 186 ? 27.614 8.498 81.494 1.00 26.39 164 PHE E CA 1
ATOM 9008 C C . PHE E 1 186 ? 27.797 7.207 82.306 1.00 27.96 164 PHE E C 1
ATOM 9009 O O . PHE E 1 186 ? 28.931 6.813 82.566 1.00 28.45 164 PHE E O 1
ATOM 9017 N N . THR E 1 187 ? 26.698 6.616 82.787 1.00 29.10 165 THR E N 1
ATOM 9018 C CA . THR E 1 187 ? 26.776 5.384 83.610 1.00 29.37 165 THR E CA 1
ATOM 9019 C C . THR E 1 187 ? 26.582 4.113 82.825 1.00 29.28 165 THR E C 1
ATOM 9020 O O . THR E 1 187 ? 27.089 3.064 83.196 1.00 30.03 165 THR E O 1
ATOM 9024 N N . GLY E 1 188 ? 25.783 4.191 81.772 1.00 29.42 166 GLY E N 1
ATOM 9025 C CA . GLY E 1 188 ? 25.334 2.999 81.070 1.00 28.86 166 GLY E CA 1
ATOM 9026 C C . GLY E 1 188 ? 24.533 2.054 81.956 1.00 29.22 166 GLY E C 1
ATOM 9027 O O . GLY E 1 188 ? 24.413 0.879 81.645 1.00 29.98 166 GLY E O 1
ATOM 9028 N N . ARG E 1 189 ? 23.931 2.574 83.020 1.00 29.56 167 ARG E N 1
ATOM 9029 C CA . ARG E 1 189 ? 23.241 1.733 83.991 1.00 30.25 167 ARG E CA 1
ATOM 9030 C C . ARG E 1 189 ? 21.892 1.243 83.461 1.00 30.97 167 ARG E C 1
ATOM 9031 O O . ARG E 1 189 ? 21.239 1.925 82.643 1.00 29.38 167 ARG E O 1
ATOM 9039 N N . ILE E 1 190 ? 21.501 0.065 83.944 1.00 31.18 168 ILE E N 1
ATOM 9040 C CA . ILE E 1 190 ? 20.180 -0.528 83.667 1.00 31.06 168 ILE E CA 1
ATOM 9041 C C . ILE E 1 190 ? 19.179 -0.062 84.718 1.00 30.61 168 ILE E C 1
ATOM 9042 O O . ILE E 1 190 ? 19.440 -0.157 85.897 1.00 32.26 168 ILE E O 1
ATOM 9047 N N . PHE E 1 191 ? 18.051 0.474 84.279 1.00 29.91 169 PHE E N 1
ATOM 9048 C CA . PHE E 1 191 ? 17.037 1.024 85.194 1.00 29.13 169 PHE E CA 1
ATOM 9049 C C . PHE E 1 191 ? 15.651 0.498 84.900 1.00 29.38 169 PHE E C 1
ATOM 9050 O O . PHE E 1 191 ? 15.379 -0.030 83.815 1.00 29.81 169 PHE E O 1
ATOM 9058 N N . THR E 1 192 ? 14.774 0.651 85.879 1.00 30.05 170 THR E N 1
ATOM 9059 C CA . THR E 1 192 ? 13.433 0.053 85.828 1.00 30.63 170 THR E CA 1
ATOM 9060 C C . THR E 1 192 ? 12.449 0.880 84.986 1.00 30.87 170 THR E C 1
ATOM 9061 O O . THR E 1 192 ? 12.649 2.070 84.746 1.00 31.26 170 THR E O 1
ATOM 9065 N N . ALA E 1 193 ? 11.359 0.228 84.606 1.00 30.69 171 ALA E N 1
ATOM 9066 C CA . ALA E 1 193 ? 10.226 0.878 83.937 1.00 30.35 171 ALA E CA 1
ATOM 9067 C C . ALA E 1 193 ? 9.643 2.013 84.774 1.00 29.85 171 ALA E C 1
ATOM 9068 O O . ALA E 1 193 ? 9.315 3.072 84.254 1.00 28.94 171 ALA E O 1
ATOM 9070 N N . GLY E 1 194 ? 9.555 1.790 86.086 1.00 30.40 172 GLY E N 1
ATOM 9071 C CA . GLY E 1 194 ? 9.124 2.836 87.012 1.00 29.23 172 GLY E CA 1
ATOM 9072 C C . GLY E 1 194 ? 9.982 4.099 86.939 1.00 29.10 172 GLY E C 1
ATOM 9073 O O . GLY E 1 194 ? 9.462 5.204 86.861 1.00 29.11 172 GLY E O 1
ATOM 9074 N N . GLU E 1 195 ? 11.301 3.932 86.930 1.00 30.17 173 GLU E N 1
ATOM 9075 C CA . GLU E 1 195 ? 12.198 5.075 86.770 1.00 30.81 173 GLU E CA 1
ATOM 9076 C C . GLU E 1 195 ? 12.081 5.695 85.356 1.00 31.26 173 GLU E C 1
ATOM 9077 O O . GLU E 1 195 ? 12.096 6.910 85.194 1.00 31.17 173 GLU E O 1
ATOM 9083 N N . ALA E 1 196 ? 11.976 4.846 84.342 1.00 31.84 174 ALA E N 1
ATOM 9084 C CA . ALA E 1 196 ? 11.790 5.329 82.958 1.00 32.51 174 ALA E CA 1
ATOM 9085 C C . ALA E 1 196 ? 10.559 6.224 82.841 1.00 32.32 174 ALA E C 1
ATOM 9086 O O . ALA E 1 196 ? 10.591 7.264 82.185 1.00 30.45 174 ALA E O 1
ATOM 9088 N N . LYS E 1 197 ? 9.470 5.799 83.478 1.00 32.95 175 LYS E N 1
ATOM 9089 C CA . LYS E 1 197 ? 8.228 6.602 83.502 1.00 33.30 175 LYS E CA 1
ATOM 9090 C C . LYS E 1 197 ? 8.475 7.936 84.181 1.00 32.89 175 LYS E C 1
ATOM 9091 O O . LYS E 1 197 ? 8.146 8.997 83.659 1.00 33.70 175 LYS E O 1
ATOM 9097 N N . SER E 1 198 ? 9.098 7.852 85.334 1.00 32.49 176 SER E N 1
ATOM 9098 C CA . SER E 1 198 ? 9.440 9.017 86.134 1.00 33.59 176 SER E CA 1
ATOM 9099 C C . SER E 1 198 ? 10.329 10.029 85.386 1.00 33.16 176 SER E C 1
ATOM 9100 O O . SER E 1 198 ? 10.117 11.225 85.450 1.00 31.08 176 SER E O 1
ATOM 9103 N N . LEU E 1 199 ? 11.295 9.516 84.643 1.00 32.46 177 LEU E N 1
ATOM 9104 C CA . LEU E 1 199 ? 12.174 10.363 83.834 1.00 32.58 177 LEU E CA 1
ATOM 9105 C C . LEU E 1 199 ? 11.516 10.983 82.588 1.00 31.40 177 LEU E C 1
ATOM 9106 O O . LEU E 1 199 ? 12.061 11.909 82.009 1.00 31.68 177 LEU E O 1
ATOM 9111 N N . GLY E 1 200 ? 10.371 10.453 82.177 1.00 29.83 178 GLY E N 1
ATOM 9112 C CA . GLY E 1 200 ? 9.720 10.831 80.917 1.00 29.28 178 GLY E CA 1
ATOM 9113 C C . GLY E 1 200 ? 10.178 10.040 79.682 1.00 28.97 178 GLY E C 1
ATOM 9114 O O . GLY E 1 200 ? 9.836 10.385 78.573 1.00 28.27 178 GLY E O 1
ATOM 9115 N N . LEU E 1 201 ? 10.974 8.991 79.886 1.00 29.35 179 LEU E N 1
ATOM 9116 C CA . LEU E 1 201 ? 11.489 8.193 78.792 1.00 29.99 179 LEU E CA 1
ATOM 9117 C C . LEU E 1 201 ? 10.351 7.442 78.100 1.00 29.29 179 LEU E C 1
ATOM 9118 O O . LEU E 1 201 ? 10.328 7.317 76.866 1.00 28.95 179 LEU E O 1
ATOM 9123 N N . ILE E 1 202 ? 9.461 6.888 78.922 1.00 27.71 180 ILE E N 1
ATOM 9124 C CA . ILE E 1 202 ? 8.218 6.287 78.443 1.00 26.99 180 ILE E CA 1
ATOM 9125 C C . ILE E 1 202 ? 7.057 7.183 78.849 1.00 27.62 180 ILE E C 1
ATOM 9126 O O . ILE E 1 202 ? 7.155 7.957 79.789 1.00 26.61 180 ILE E O 1
ATOM 9131 N N . ASP E 1 203 ? 5.971 7.062 78.098 1.00 28.85 181 ASP E N 1
ATOM 9132 C CA . ASP E 1 203 ? 4.810 7.915 78.253 1.00 29.53 181 ASP E CA 1
ATOM 9133 C C . ASP E 1 203 ? 3.765 7.276 79.139 1.00 30.18 181 ASP E C 1
ATOM 9134 O O . ASP E 1 203 ? 2.999 7.978 79.790 1.00 31.17 181 ASP E O 1
ATOM 9139 N N . ARG E 1 204 ? 3.695 5.951 79.103 1.00 30.42 182 ARG E N 1
ATOM 9140 C CA . ARG E 1 204 ? 2.753 5.195 79.922 1.00 30.88 182 ARG E CA 1
ATOM 9141 C C . ARG E 1 204 ? 3.368 3.967 80.520 1.00 30.80 182 ARG E C 1
ATOM 9142 O O . ARG E 1 204 ? 4.066 3.205 79.851 1.00 29.86 182 ARG E O 1
ATOM 9150 N N . LEU E 1 205 ? 3.014 3.750 81.780 1.00 31.57 183 LEU E N 1
ATOM 9151 C CA . LEU E 1 205 ? 3.453 2.581 82.534 1.00 32.62 183 LEU E CA 1
ATOM 9152 C C . LEU E 1 205 ? 2.212 1.769 82.902 1.00 31.54 183 LEU E C 1
ATOM 9153 O O . LEU E 1 205 ? 1.270 2.290 83.489 1.00 32.08 183 LEU E O 1
ATOM 9158 N N . VAL E 1 206 ? 2.217 0.503 82.519 1.00 30.63 184 VAL E N 1
ATOM 9159 C CA . VAL E 1 206 ? 1.066 -0.361 82.729 1.00 31.53 184 VAL E CA 1
ATOM 9160 C C . VAL E 1 206 ? 1.527 -1.649 83.391 1.00 34.76 184 VAL E C 1
ATOM 9161 O O . VAL E 1 206 ? 2.730 -1.910 83.529 1.00 34.90 184 VAL E O 1
ATOM 9165 N N . GLU E 1 207 ? 0.549 -2.436 83.817 1.00 38.49 185 GLU E N 1
ATOM 9166 C CA . GLU E 1 207 ? 0.807 -3.760 84.394 1.00 40.90 185 GLU E CA 1
ATOM 9167 C C . GLU E 1 207 ? 1.630 -4.632 83.489 1.00 40.43 185 GLU E C 1
ATOM 9168 O O . GLU E 1 207 ? 1.406 -4.660 82.276 1.00 39.96 185 GLU E O 1
ATOM 9174 N N . LYS E 1 208 ? 2.553 -5.367 84.098 1.00 38.10 186 LYS E N 1
ATOM 9175 C CA . LYS E 1 208 ? 3.406 -6.311 83.392 1.00 37.83 186 LYS E CA 1
ATOM 9176 C C . LYS E 1 208 ? 2.596 -7.231 82.471 1.00 36.27 186 LYS E C 1
ATOM 9177 O O . LYS E 1 208 ? 1.549 -7.728 82.839 1.00 34.60 186 LYS E O 1
ATOM 9183 N N . GLY E 1 209 ? 3.105 -7.443 81.269 1.00 35.55 187 GLY E N 1
ATOM 9184 C CA . GLY E 1 209 ? 2.415 -8.250 80.275 1.00 34.99 187 GLY E CA 1
ATOM 9185 C C . GLY E 1 209 ? 1.223 -7.613 79.572 1.00 34.69 187 GLY E C 1
ATOM 9186 O O . GLY E 1 209 ? 0.605 -8.258 78.743 1.00 35.79 187 GLY E O 1
ATOM 9187 N N . THR E 1 210 ? 0.878 -6.366 79.878 1.00 33.80 188 THR E N 1
ATOM 9188 C CA . THR E 1 210 ? -0.289 -5.711 79.234 1.00 34.29 188 THR E CA 1
ATOM 9189 C C . THR E 1 210 ? 0.073 -4.568 78.262 1.00 34.58 188 THR E C 1
ATOM 9190 O O . THR E 1 210 ? -0.823 -3.883 77.779 1.00 33.98 188 THR E O 1
ATOM 9194 N N . ALA E 1 211 ? 1.369 -4.359 77.997 1.00 34.07 189 ALA E N 1
ATOM 9195 C CA . ALA E 1 211 ? 1.810 -3.206 77.179 1.00 33.27 189 ALA E CA 1
ATOM 9196 C C . ALA E 1 211 ? 1.262 -3.261 75.754 1.00 32.94 189 ALA E C 1
ATOM 9197 O O . ALA E 1 211 ? 0.859 -2.243 75.189 1.00 32.76 189 ALA E O 1
ATOM 9199 N N . LEU E 1 212 ? 1.278 -4.456 75.165 1.00 33.36 190 LEU E N 1
ATOM 9200 C CA . LEU E 1 212 ? 0.806 -4.630 73.790 1.00 32.79 190 LEU E CA 1
ATOM 9201 C C . LEU E 1 212 ? -0.682 -4.304 73.665 1.00 32.74 190 LEU E C 1
ATOM 9202 O O . LEU E 1 212 ? -1.104 -3.552 72.763 1.00 29.78 190 LEU E O 1
ATOM 9207 N N . GLU E 1 213 ? -1.478 -4.854 74.580 1.00 32.34 191 GLU E N 1
ATOM 9208 C CA . GLU E 1 213 ? -2.914 -4.548 74.604 1.00 33.72 191 GLU E CA 1
ATOM 9209 C C . GLU E 1 213 ? -3.179 -3.053 74.824 1.00 31.77 191 GLU E C 1
ATOM 9210 O O . GLU E 1 213 ? -4.047 -2.449 74.178 1.00 31.76 191 GLU E O 1
ATOM 9216 N N . ALA E 1 214 ? -2.417 -2.455 75.732 1.00 29.82 192 ALA E N 1
ATOM 9217 C CA . ALA E 1 214 ? -2.561 -1.033 76.002 1.00 29.66 192 ALA E CA 1
ATOM 9218 C C . ALA E 1 214 ? -2.229 -0.211 74.761 1.00 28.40 192 ALA E C 1
ATOM 9219 O O . ALA E 1 214 ? -2.881 0.783 74.473 1.00 28.32 192 ALA E O 1
ATOM 9221 N N . ALA E 1 215 ? -1.175 -0.610 74.057 1.00 29.02 193 ALA E N 1
ATOM 9222 C CA . ALA E 1 215 ? -0.768 0.083 72.818 1.00 29.32 193 ALA E CA 1
ATOM 9223 C C . ALA E 1 215 ? -1.868 -0.019 71.752 1.00 29.25 193 ALA E C 1
ATOM 9224 O O . ALA E 1 215 ? -2.149 0.944 71.025 1.00 30.24 193 ALA E O 1
ATOM 9226 N N . ARG E 1 216 ? -2.463 -1.206 71.652 1.00 29.23 194 ARG E N 1
ATOM 9227 C CA . ARG E 1 216 ? -3.537 -1.457 70.667 1.00 28.43 194 ARG E CA 1
ATOM 9228 C C . ARG E 1 216 ? -4.780 -0.613 70.932 1.00 27.92 194 ARG E C 1
ATOM 9229 O O . ARG E 1 216 ? -5.322 -0.017 70.011 1.00 26.03 194 ARG E O 1
ATOM 9237 N N . VAL E 1 217 ? -5.189 -0.545 72.196 1.00 27.63 195 VAL E N 1
ATOM 9238 C CA . VAL E 1 217 ? -6.307 0.313 72.587 1.00 28.05 195 VAL E CA 1
ATOM 9239 C C . VAL E 1 217 ? -6.000 1.800 72.347 1.00 27.00 195 VAL E C 1
ATOM 9240 O O . VAL E 1 217 ? -6.843 2.557 71.859 1.00 28.19 195 VAL E O 1
ATOM 9244 N N . TRP E 1 218 ? -4.804 2.225 72.717 1.00 26.47 196 TRP E N 1
ATOM 9245 C CA . TRP E 1 218 ? -4.368 3.620 72.494 1.00 25.75 196 TRP E CA 1
ATOM 9246 C C . TRP E 1 218 ? -4.400 3.953 70.987 1.00 25.96 196 TRP E C 1
ATOM 9247 O O . TRP E 1 218 ? -4.915 4.992 70.574 1.00 25.82 196 TRP E O 1
ATOM 9258 N N . ALA E 1 219 ? -3.839 3.052 70.198 1.00 25.61 197 ALA E N 1
ATOM 9259 C CA . ALA E 1 219 ? -3.855 3.170 68.740 1.00 26.33 197 ALA E CA 1
ATOM 9260 C C . ALA E 1 219 ? -5.287 3.222 68.178 1.00 26.71 197 ALA E C 1
ATOM 9261 O O . ALA E 1 219 ? -5.599 4.023 67.293 1.00 25.69 197 ALA E O 1
ATOM 9263 N N . GLY E 1 220 ? -6.158 2.393 68.743 1.00 27.17 198 GLY E N 1
ATOM 9264 C CA . GLY E 1 220 ? -7.592 2.449 68.432 1.00 27.82 198 GLY E CA 1
ATOM 9265 C C . GLY E 1 220 ? -8.212 3.829 68.613 1.00 28.77 198 GLY E C 1
ATOM 9266 O O . GLY E 1 220 ? -8.975 4.318 67.755 1.00 29.64 198 GLY E O 1
ATOM 9267 N N . GLU E 1 221 ? -7.894 4.473 69.730 1.00 28.86 199 GLU E N 1
ATOM 9268 C CA . GLU E 1 221 ? -8.406 5.825 69.991 1.00 30.46 199 GLU E CA 1
ATOM 9269 C C . GLU E 1 221 ? -7.958 6.821 68.919 1.00 29.54 199 GLU E C 1
ATOM 9270 O O . GLU E 1 221 ? -8.730 7.666 68.469 1.00 30.57 199 GLU E O 1
ATOM 9276 N N . ILE E 1 222 ? -6.697 6.722 68.531 1.00 27.90 200 ILE E N 1
ATOM 9277 C CA . ILE E 1 222 ? -6.118 7.655 67.551 1.00 27.91 200 ILE E CA 1
ATOM 9278 C C . ILE E 1 222 ? -6.708 7.367 66.163 1.00 27.61 200 ILE E C 1
ATOM 9279 O O . ILE E 1 222 ? -7.034 8.287 65.407 1.00 27.68 200 ILE E O 1
ATOM 9284 N N . ALA E 1 223 ? -6.826 6.086 65.851 1.00 27.35 201 ALA E N 1
ATOM 9285 C CA . ALA E 1 223 ? -7.478 5.627 64.620 1.00 28.75 201 ALA E CA 1
ATOM 9286 C C . ALA E 1 223 ? -8.900 6.160 64.410 1.00 28.95 201 ALA E C 1
ATOM 9287 O O . ALA E 1 223 ? -9.324 6.331 63.269 1.00 28.17 201 ALA E O 1
ATOM 9289 N N . ALA E 1 224 ? -9.633 6.376 65.499 1.00 28.91 202 ALA E N 1
ATOM 9290 C CA . ALA E 1 224 ? -11.032 6.812 65.432 1.00 28.76 202 ALA E CA 1
ATOM 9291 C C . ALA E 1 224 ? -11.203 8.266 65.015 1.00 29.04 202 ALA E C 1
ATOM 9292 O O . ALA E 1 224 ? -12.269 8.659 64.597 1.00 31.14 202 ALA E O 1
ATOM 9294 N N . ILE E 1 225 ? -10.166 9.075 65.115 1.00 28.16 203 ILE E N 1
ATOM 9295 C CA . ILE E 1 225 ? -10.295 10.492 64.760 1.00 27.80 203 ILE E CA 1
ATOM 9296 C C . ILE E 1 225 ? -9.822 10.747 63.314 1.00 26.07 203 ILE E C 1
ATOM 9297 O O . ILE E 1 225 ? -9.550 9.806 62.602 1.00 25.72 203 ILE E O 1
ATOM 9302 N N . SER E 1 226 ? -9.688 12.009 62.896 1.00 25.15 204 SER E N 1
ATOM 9303 C CA . SER E 1 226 ? -9.188 12.336 61.543 1.00 24.21 204 SER E CA 1
ATOM 9304 C C . SER E 1 226 ? -7.715 11.970 61.370 1.00 24.33 204 SER E C 1
ATOM 9305 O O . SER E 1 226 ? -6.840 12.504 62.063 1.00 24.31 204 SER E O 1
ATOM 9308 N N . GLN E 1 227 ? -7.434 11.090 60.410 1.00 24.01 205 GLN E N 1
ATOM 9309 C CA . GLN E 1 227 ? -6.053 10.723 60.114 1.00 23.95 205 GLN E CA 1
ATOM 9310 C C . GLN E 1 227 ? -5.329 11.847 59.385 1.00 24.54 205 GLN E C 1
ATOM 9311 O O . GLN E 1 227 ? -4.100 11.973 59.489 1.00 24.32 205 GLN E O 1
ATOM 9317 N N . TRP E 1 228 ? -6.070 12.691 58.665 1.00 24.69 206 TRP E N 1
ATOM 9318 C CA . TRP E 1 228 ? -5.452 13.904 58.124 1.00 25.48 206 TRP E CA 1
ATOM 9319 C C . TRP E 1 228 ? -4.834 14.709 59.291 1.00 24.50 206 TRP E C 1
ATOM 9320 O O . TRP E 1 228 ? -3.694 15.184 59.205 1.00 24.88 206 TRP E O 1
ATOM 9331 N N . SER E 1 229 ? -5.625 14.908 60.339 1.00 24.32 207 SER E N 1
ATOM 9332 C CA . SER E 1 229 ? -5.184 15.693 61.514 1.00 23.90 207 SER E CA 1
ATOM 9333 C C . SER E 1 229 ? -4.005 15.059 62.226 1.00 22.57 207 SER E C 1
ATOM 9334 O O . SER E 1 229 ? -3.061 15.745 62.603 1.00 22.64 207 SER E O 1
ATOM 9337 N N . VAL E 1 230 ? -4.100 13.750 62.428 1.00 21.97 208 VAL E N 1
ATOM 9338 C CA . VAL E 1 230 ? -3.065 12.992 63.108 1.00 22.15 208 VAL E CA 1
ATOM 9339 C C . VAL E 1 230 ? -1.712 13.189 62.399 1.00 22.42 208 VAL E C 1
ATOM 9340 O O . VAL E 1 230 ? -0.716 13.548 63.025 1.00 22.91 208 VAL E O 1
ATOM 9344 N N . ARG E 1 231 ? -1.714 13.012 61.089 1.00 22.78 209 ARG E N 1
ATOM 9345 C CA . ARG E 1 231 ? -0.486 13.116 60.300 1.00 22.88 209 ARG E CA 1
ATOM 9346 C C . ARG E 1 231 ? 0.040 14.547 60.198 1.00 21.91 209 ARG E C 1
ATOM 9347 O O . ARG E 1 231 ? 1.249 14.779 60.250 1.00 21.79 209 ARG E O 1
ATOM 9355 N N . ALA E 1 232 ? -0.877 15.489 60.043 1.00 21.28 210 ALA E N 1
ATOM 9356 C CA . ALA E 1 232 ? -0.534 16.915 60.031 1.00 22.34 210 ALA E CA 1
ATOM 9357 C C . ALA E 1 232 ? 0.065 17.359 61.384 1.00 21.58 210 ALA E C 1
ATOM 9358 O O . ALA E 1 232 ? 1.049 18.126 61.429 1.00 21.85 210 ALA E O 1
ATOM 9360 N N . THR E 1 233 ? -0.527 16.854 62.466 1.00 21.73 211 THR E N 1
ATOM 9361 C CA . THR E 1 233 ? -0.044 17.143 63.821 1.00 22.02 211 THR E CA 1
ATOM 9362 C C . THR E 1 233 ? 1.403 16.690 63.972 1.00 21.30 211 THR E C 1
ATOM 9363 O O . THR E 1 233 ? 2.256 17.424 64.464 1.00 21.41 211 THR E O 1
ATOM 9367 N N . LYS E 1 234 ? 1.665 15.460 63.557 1.00 21.67 212 LYS E N 1
ATOM 9368 C CA . LYS E 1 234 ? 3.027 14.913 63.584 1.00 22.58 212 LYS E CA 1
ATOM 9369 C C . LYS E 1 234 ? 4.022 15.771 62.774 1.00 23.56 212 LYS E C 1
ATOM 9370 O O . LYS E 1 234 ? 5.099 16.062 63.264 1.00 21.80 212 LYS E O 1
ATOM 9376 N N . ARG E 1 235 ? 3.638 16.184 61.557 1.00 25.46 213 ARG E N 1
ATOM 9377 C CA . ARG E 1 235 ? 4.469 17.089 60.743 1.00 26.88 213 ARG E CA 1
ATOM 9378 C C . ARG E 1 235 ? 4.700 18.428 61.448 1.00 26.41 213 ARG E C 1
ATOM 9379 O O . ARG E 1 235 ? 5.817 18.954 61.445 1.00 26.48 213 ARG E O 1
ATOM 9395 N N . ILE E 1 237 ? 4.673 19.106 64.682 1.00 24.87 215 ILE E N 1
ATOM 9396 C CA . ILE E 1 237 ? 5.544 18.907 65.814 1.00 25.96 215 ILE E CA 1
ATOM 9397 C C . ILE E 1 237 ? 6.999 18.736 65.344 1.00 28.17 215 ILE E C 1
ATOM 9398 O O . ILE E 1 237 ? 7.895 19.398 65.867 1.00 27.73 215 ILE E O 1
ATOM 9403 N N . ARG E 1 238 ? 7.223 17.816 64.403 1.00 29.35 216 ARG E N 1
ATOM 9404 C CA . ARG E 1 238 ? 8.556 17.570 63.849 1.00 32.69 216 ARG E CA 1
ATOM 9405 C C . ARG E 1 238 ? 9.116 18.910 63.303 1.00 32.82 216 ARG E C 1
ATOM 9406 O O . ARG E 1 238 ? 10.284 19.246 63.499 1.00 30.84 216 ARG E O 1
ATOM 9414 N N . GLY E 1 239 ? 8.270 19.651 62.593 1.00 30.83 217 GLY E N 1
ATOM 9415 C CA . GLY E 1 239 ? 8.658 20.949 62.073 1.00 30.68 217 GLY E CA 1
ATOM 9416 C C . GLY E 1 239 ? 9.146 21.913 63.150 1.00 30.99 217 GLY E C 1
ATOM 9417 O O . GLY E 1 239 ? 10.227 22.490 63.026 1.00 31.40 217 GLY E O 1
ATOM 9418 N N . LEU E 1 240 ? 8.360 22.041 64.214 1.00 30.55 218 LEU E N 1
ATOM 9419 C CA . LEU E 1 240 ? 8.699 22.899 65.364 1.00 31.58 218 LEU E CA 1
ATOM 9420 C C . LEU E 1 240 ? 9.989 22.468 66.080 1.00 32.45 218 LEU E C 1
ATOM 9421 O O . LEU E 1 240 ? 10.774 23.308 66.518 1.00 33.43 218 LEU E O 1
ATOM 9426 N N . GLN E 1 241 ? 10.216 21.165 66.139 1.00 32.24 219 GLN E N 1
ATOM 9427 C CA . GLN E 1 241 ? 11.461 20.614 66.701 1.00 33.63 219 GLN E CA 1
ATOM 9428 C C . GLN E 1 241 ? 12.691 20.928 65.844 1.00 35.69 219 GLN E C 1
ATOM 9429 O O . GLN E 1 241 ? 13.776 21.069 66.367 1.00 41.28 219 GLN E O 1
ATOM 9435 N N . THR E 1 242 ? 12.522 20.950 64.532 1.00 38.27 220 THR E N 1
ATOM 9436 C CA . THR E 1 242 ? 13.611 21.233 63.595 1.00 39.90 220 THR E CA 1
ATOM 9437 C C . THR E 1 242 ? 13.672 22.682 63.128 1.00 41.35 220 THR E C 1
ATOM 9438 O O . THR E 1 242 ? 14.093 22.934 62.009 1.00 44.37 220 THR E O 1
ATOM 9442 N N . GLY E 1 243 ? 13.213 23.627 63.954 1.00 40.17 221 GLY E N 1
ATOM 9443 C CA . GLY E 1 243 ? 13.408 25.051 63.703 1.00 38.81 221 GLY E CA 1
ATOM 9444 C C . GLY E 1 243 ? 12.273 25.912 63.148 1.00 39.54 221 GLY E C 1
ATOM 9445 O O . GLY E 1 243 ? 12.430 27.131 63.057 1.00 38.74 221 GLY E O 1
ATOM 9446 N N . TRP E 1 244 ? 11.128 25.334 62.790 1.00 37.09 222 TRP E N 1
ATOM 9447 C CA . TRP E 1 244 ? 9.971 26.157 62.363 1.00 36.12 222 TRP E CA 1
ATOM 9448 C C . TRP E 1 244 ? 9.543 27.132 63.444 1.00 36.99 222 TRP E C 1
ATOM 9449 O O . TRP E 1 244 ? 9.563 26.799 64.612 1.00 36.20 222 TRP E O 1
ATOM 9460 N N . THR E 1 245 ? 9.171 28.328 63.034 1.00 38.19 223 THR E N 1
ATOM 9461 C CA . THR E 1 245 ? 8.518 29.293 63.904 1.00 40.79 223 THR E CA 1
ATOM 9462 C C . THR E 1 245 ? 7.098 29.501 63.416 1.00 41.36 223 THR E C 1
ATOM 9463 O O . THR E 1 245 ? 6.675 28.915 62.399 1.00 40.66 223 THR E O 1
ATOM 9467 N N . ASP E 1 246 ? 6.361 30.334 64.138 1.00 42.65 224 ASP E N 1
ATOM 9468 C CA . ASP E 1 246 ? 4.967 30.645 63.782 1.00 44.73 224 ASP E CA 1
ATOM 9469 C C . ASP E 1 246 ? 4.900 31.296 62.383 1.00 45.83 224 ASP E C 1
ATOM 9470 O O . ASP E 1 246 ? 3.938 31.141 61.648 1.00 47.65 224 ASP E O 1
ATOM 9475 N N . GLU E 1 247 ? 5.955 32.012 62.018 1.00 50.75 225 GLU E N 1
ATOM 9476 C CA . GLU E 1 247 ? 6.063 32.680 60.696 1.00 52.53 225 GLU E CA 1
ATOM 9477 C C . GLU E 1 247 ? 6.481 31.759 59.525 1.00 47.75 225 GLU E C 1
ATOM 9478 O O . GLU E 1 247 ? 6.276 32.111 58.376 1.00 48.18 225 GLU E O 1
ATOM 9484 N N . THR E 1 248 ? 7.115 30.619 59.814 1.00 43.11 226 THR E N 1
ATOM 9485 C CA . THR E 1 248 ? 7.595 29.699 58.758 1.00 39.61 226 THR E CA 1
ATOM 9486 C C . THR E 1 248 ? 6.481 29.363 57.766 1.00 38.59 226 THR E C 1
ATOM 9487 O O . THR E 1 248 ? 5.431 28.889 58.183 1.00 38.63 226 THR E O 1
ATOM 9491 N N . PRO E 1 249 ? 6.696 29.618 56.456 1.00 38.97 227 PRO E N 1
ATOM 9492 C CA . PRO E 1 249 ? 5.640 29.382 55.450 1.00 38.30 227 PRO E CA 1
ATOM 9493 C C . PRO E 1 249 ? 4.982 28.004 55.482 1.00 35.78 227 PRO E C 1
ATOM 9494 O O . PRO E 1 249 ? 3.771 27.892 55.358 1.00 32.32 227 PRO E O 1
ATOM 9498 N N . GLU E 1 250 ? 5.795 26.978 55.648 1.00 37.20 228 GLU E N 1
ATOM 9499 C CA . GLU E 1 250 ? 5.305 25.589 55.702 1.00 38.73 228 GLU E CA 1
ATOM 9500 C C . GLU E 1 250 ? 4.364 25.360 56.902 1.00 35.89 228 GLU E C 1
ATOM 9501 O O . GLU E 1 250 ? 3.376 24.633 56.789 1.00 34.73 228 GLU E O 1
ATOM 9507 N N . ALA E 1 251 ? 4.665 26.020 58.021 1.00 33.37 229 ALA E N 1
ATOM 9508 C CA . ALA E 1 251 ? 3.815 25.954 59.215 1.00 33.49 229 ALA E CA 1
ATOM 9509 C C . ALA E 1 251 ? 2.477 26.652 58.974 1.00 32.71 229 ALA E C 1
ATOM 9510 O O . ALA E 1 251 ? 1.436 26.150 59.385 1.00 30.12 229 ALA E O 1
ATOM 9512 N N . GLN E 1 252 ? 2.528 27.803 58.316 1.00 34.25 230 GLN E N 1
ATOM 9513 C CA . GLN E 1 252 ? 1.320 28.548 57.959 1.00 37.89 230 GLN E CA 1
ATOM 9514 C C . GLN E 1 252 ? 0.453 27.780 56.965 1.00 36.92 230 GLN E C 1
ATOM 9515 O O . GLN E 1 252 ? -0.749 27.689 57.143 1.00 35.65 230 GLN E O 1
ATOM 9521 N N . SER E 1 253 ? 1.063 27.230 55.927 1.00 36.41 231 SER E N 1
ATOM 9522 C CA . SER E 1 253 ? 0.283 26.509 54.909 1.00 37.18 231 SER E CA 1
ATOM 9523 C C . SER E 1 253 ? -0.277 25.191 55.457 1.00 33.77 231 SER E C 1
ATOM 9524 O O . SER E 1 253 ? -1.386 24.796 55.117 1.00 31.44 231 SER E O 1
ATOM 9527 N N . LEU E 1 254 ? 0.474 24.534 56.338 1.00 32.26 232 LEU E N 1
ATOM 9528 C CA . LEU E 1 254 ? -0.029 23.336 57.009 1.00 30.62 232 LEU E CA 1
ATOM 9529 C C . LEU E 1 254 ? -1.306 23.658 57.819 1.00 29.62 232 LEU E C 1
ATOM 9530 O O . LEU E 1 254 ? -2.317 22.960 57.706 1.00 27.62 232 LEU E O 1
ATOM 9535 N N . PHE E 1 255 ? -1.265 24.759 58.563 1.00 29.26 233 PHE E N 1
ATOM 9536 C CA . PHE E 1 255 ? -2.443 25.246 59.303 1.00 30.34 233 PHE E CA 1
ATOM 9537 C C . PHE E 1 255 ? -3.647 25.554 58.413 1.00 31.08 233 PHE E C 1
ATOM 9538 O O . PHE E 1 255 ? -4.776 25.101 58.681 1.00 30.36 233 PHE E O 1
ATOM 9546 N N . LEU E 1 256 ? -3.393 26.299 57.343 1.00 31.59 234 LEU E N 1
ATOM 9547 C CA . LEU E 1 256 ? -4.451 26.645 56.397 1.00 33.14 234 LEU E CA 1
ATOM 9548 C C . LEU E 1 256 ? -5.018 25.420 55.689 1.00 32.24 234 LEU E C 1
ATOM 9549 O O . LEU E 1 256 ? -6.216 25.394 55.414 1.00 31.58 234 LEU E O 1
ATOM 9554 N N . ASN E 1 257 ? -4.183 24.411 55.412 1.00 32.27 235 ASN E N 1
ATOM 9555 C CA . ASN E 1 257 ? -4.672 23.143 54.845 1.00 34.46 235 ASN E CA 1
ATOM 9556 C C . ASN E 1 257 ? -5.631 22.403 55.751 1.00 33.09 235 ASN E C 1
ATOM 9557 O O . ASN E 1 257 ? -6.399 21.584 55.273 1.00 32.09 235 ASN E O 1
ATOM 9562 N N . GLY E 1 258 ? -5.569 22.704 57.047 1.00 33.03 236 GLY E N 1
ATOM 9563 C CA . GLY E 1 258 ? -6.578 22.268 58.021 1.00 33.03 236 GLY E CA 1
ATOM 9564 C C . GLY E 1 258 ? -8.015 22.584 57.664 1.00 33.35 236 GLY E C 1
ATOM 9565 O O . GLY E 1 258 ? -8.880 21.729 57.869 1.00 32.13 236 GLY E O 1
ATOM 9566 N N . PHE E 1 259 ? -8.253 23.748 57.031 1.00 36.03 237 PHE E N 1
ATOM 9567 C CA . PHE E 1 259 ? -9.619 24.081 56.521 1.00 38.37 237 PHE E CA 1
ATOM 9568 C C . PHE E 1 259 ? -9.960 23.551 55.130 1.00 36.54 237 PHE E C 1
ATOM 9569 O O . PHE E 1 259 ? -11.092 23.701 54.732 1.00 36.97 237 PHE E O 1
ATOM 9577 N N . ALA E 1 260 ? -8.995 23.021 54.392 1.00 35.69 238 ALA E N 1
ATOM 9578 C CA . ALA E 1 260 ? -9.142 22.661 52.968 1.00 36.11 238 ALA E CA 1
ATOM 9579 C C . ALA E 1 260 ? -8.610 21.219 52.752 1.00 35.68 238 ALA E C 1
ATOM 9580 O O . ALA E 1 260 ? -7.707 20.979 51.919 1.00 42.63 238 ALA E O 1
ATOM 9582 N N . ASN E 1 261 ? -8.975 20.301 53.623 1.00 32.26 239 ASN E N 1
ATOM 9583 C CA . ASN E 1 261 ? -8.756 18.869 53.380 1.00 29.77 239 ASN E CA 1
ATOM 9584 C C . ASN E 1 261 ? -10.053 18.093 53.432 1.00 30.37 239 ASN E C 1
ATOM 9585 O O . ASN E 1 261 ? -11.050 18.572 53.987 1.00 29.08 239 ASN E O 1
ATOM 9590 N N . GLU E 1 262 ? -10.031 16.870 52.903 1.00 32.16 240 GLU E N 1
ATOM 9591 C CA . GLU E 1 262 ? -11.278 16.081 52.794 1.00 34.24 240 GLU E CA 1
ATOM 9592 C C . GLU E 1 262 ? -11.892 15.720 54.153 1.00 32.07 240 GLU E C 1
ATOM 9593 O O . GLU E 1 262 ? -13.112 15.627 54.271 1.00 34.38 240 GLU E O 1
ATOM 9599 N N . ASP E 1 263 ? -11.055 15.520 55.173 1.00 30.68 241 ASP E N 1
ATOM 9600 C CA . ASP E 1 263 ? -11.571 15.230 56.533 1.00 29.22 241 ASP E CA 1
ATOM 9601 C C . ASP E 1 263 ? -12.304 16.417 57.126 1.00 28.55 241 ASP E C 1
ATOM 9602 O O . ASP E 1 263 ? -13.401 16.278 57.615 1.00 29.02 241 ASP E O 1
ATOM 9607 N N . PHE E 1 264 ? -11.722 17.610 57.051 1.00 30.04 242 PHE E N 1
ATOM 9608 C CA . PHE E 1 264 ? -12.409 18.814 57.575 1.00 30.80 242 PHE E CA 1
ATOM 9609 C C . PHE E 1 264 ? -13.714 19.109 56.855 1.00 31.23 242 PHE E C 1
ATOM 9610 O O . PHE E 1 264 ? -14.710 19.439 57.473 1.00 31.17 242 PHE E O 1
ATOM 9618 N N . LYS E 1 265 ? -13.695 18.963 55.546 1.00 32.75 243 LYS E N 1
ATOM 9619 C CA . LYS E 1 265 ? -14.902 19.073 54.736 1.00 35.21 243 LYS E CA 1
ATOM 9620 C C . LYS E 1 265 ? -16.018 18.191 55.255 1.00 33.77 243 LYS E C 1
ATOM 9621 O O . LYS E 1 265 ? -17.131 18.657 55.387 1.00 35.50 243 LYS E O 1
ATOM 9627 N N . GLU E 1 266 ? -15.681 16.952 55.606 1.00 32.90 244 GLU E N 1
ATOM 9628 C CA . GLU E 1 266 ? -16.609 16.001 56.240 1.00 33.56 244 GLU E CA 1
ATOM 9629 C C . GLU E 1 266 ? -16.947 16.385 57.681 1.00 33.05 244 GLU E C 1
ATOM 9630 O O . GLU E 1 266 ? -18.095 16.274 58.107 1.00 32.40 244 GLU E O 1
ATOM 9636 N N . GLY E 1 267 ? -15.932 16.801 58.431 1.00 32.30 245 GLY E N 1
ATOM 9637 C CA . GLY E 1 267 ? -16.123 17.219 59.810 1.00 32.95 245 GLY E CA 1
ATOM 9638 C C . GLY E 1 267 ? -17.095 18.384 59.923 1.00 32.17 245 GLY E C 1
ATOM 9639 O O . GLY E 1 267 ? -18.015 18.375 60.746 1.00 30.67 245 GLY E O 1
ATOM 9640 N N . TYR E 1 268 ? -16.887 19.371 59.066 1.00 32.01 246 TYR E N 1
ATOM 9641 C CA . TYR E 1 268 ? -17.768 20.535 58.958 1.00 32.63 246 TYR E CA 1
ATOM 9642 C C . TYR E 1 268 ? -19.215 20.150 58.604 1.00 32.43 246 TYR E C 1
ATOM 9643 O O . TYR E 1 268 ? -20.159 20.588 59.244 1.00 32.71 246 TYR E O 1
ATOM 9652 N N . ARG E 1 269 ? -19.369 19.315 57.586 1.00 33.82 247 ARG E N 1
ATOM 9653 C CA . ARG E 1 269 ? -20.690 18.763 57.215 1.00 35.47 247 ARG E CA 1
ATOM 9654 C C . ARG E 1 269 ? -21.380 18.011 58.349 1.00 37.43 247 ARG E C 1
ATOM 9655 O O . ARG E 1 269 ? -22.565 18.207 58.603 1.00 38.31 247 ARG E O 1
ATOM 9663 N N . ALA E 1 270 ? -20.618 17.156 59.016 1.00 37.64 248 ALA E N 1
ATOM 9664 C CA . ALA E 1 270 ? -21.138 16.343 60.105 1.00 40.15 248 ALA E CA 1
ATOM 9665 C C . ALA E 1 270 ? -21.630 17.210 61.268 1.00 41.43 248 ALA E C 1
ATOM 9666 O O . ALA E 1 270 ? -22.639 16.920 61.912 1.00 40.72 248 ALA E O 1
ATOM 9668 N N . PHE E 1 271 ? -20.899 18.271 61.555 1.00 44.47 249 PHE E N 1
ATOM 9669 C CA . PHE E 1 271 ? -21.310 19.225 62.583 1.00 48.44 249 PHE E CA 1
ATOM 9670 C C . PHE E 1 271 ? -22.639 19.912 62.267 1.00 47.74 249 PHE E C 1
ATOM 9671 O O . PHE E 1 271 ? -23.454 20.127 63.161 1.00 49.89 249 PHE E O 1
ATOM 9679 N N . LEU E 1 272 ? -22.797 20.324 61.020 1.00 48.27 250 LEU E N 1
ATOM 9680 C CA . LEU E 1 272 ? -24.022 20.973 60.555 1.00 51.09 250 LEU E CA 1
ATOM 9681 C C . LEU E 1 272 ? -25.196 19.994 60.496 1.00 50.70 250 LEU E C 1
ATOM 9682 O O . LEU E 1 272 ? -26.305 20.337 60.914 1.00 54.21 250 LEU E O 1
ATOM 9687 N N . ASP E 1 273 ? -24.955 18.791 59.973 1.00 49.01 251 ASP E N 1
ATOM 9688 C CA . ASP E 1 273 ? -25.986 17.716 59.912 1.00 47.88 251 ASP E CA 1
ATOM 9689 C C . ASP E 1 273 ? -26.310 17.059 61.266 1.00 47.13 251 ASP E C 1
ATOM 9690 O O . ASP E 1 273 ? -27.262 16.282 61.364 1.00 48.11 251 ASP E O 1
ATOM 9695 N N . LYS E 1 274 ? -25.509 17.354 62.287 1.00 47.53 252 LYS E N 1
ATOM 9696 C CA . LYS E 1 274 ? -25.673 16.811 63.661 1.00 48.15 252 LYS E CA 1
ATOM 9697 C C . LYS E 1 274 ? -25.593 15.284 63.700 1.00 45.78 252 LYS E C 1
ATOM 9698 O O . LYS E 1 274 ? -26.459 14.613 64.261 1.00 45.82 252 LYS E O 1
ATOM 9704 N N . ARG E 1 275 ? -24.546 14.766 63.061 1.00 42.06 253 ARG E N 1
ATOM 9705 C CA . ARG E 1 275 ? -24.244 13.334 62.993 1.00 40.56 253 ARG E CA 1
ATOM 9706 C C . ARG E 1 275 ? -22.751 13.110 63.270 1.00 39.83 253 ARG E C 1
ATOM 9707 O O . ARG E 1 275 ? -21.974 14.054 63.199 1.00 37.44 253 ARG E O 1
ATOM 9715 N N . PRO E 1 276 ? -22.347 11.859 63.570 1.00 38.73 254 PRO E N 1
ATOM 9716 C CA . PRO E 1 276 ? -20.920 11.613 63.745 1.00 37.83 254 PRO E CA 1
ATOM 9717 C C . PRO E 1 276 ? -20.168 11.824 62.441 1.00 36.13 254 PRO E C 1
ATOM 9718 O O . PRO E 1 276 ? -20.679 11.494 61.370 1.00 37.64 254 PRO E O 1
ATOM 9722 N N . ALA E 1 277 ? -18.965 12.366 62.547 1.00 33.77 255 ALA E N 1
ATOM 9723 C CA . ALA E 1 277 ? -18.059 12.440 61.413 1.00 33.17 255 ALA E CA 1
ATOM 9724 C C . ALA E 1 277 ? -17.609 11.043 61.015 1.00 32.79 255 ALA E C 1
ATOM 9725 O O . ALA E 1 277 ? -17.328 10.193 61.864 1.00 32.07 255 ALA E O 1
ATOM 9727 N N . LYS E 1 278 ? -17.565 10.810 59.715 1.00 34.27 256 LYS E N 1
ATOM 9728 C CA . LYS E 1 278 ? -17.020 9.570 59.165 1.00 36.86 256 LYS E CA 1
ATOM 9729 C C . LYS E 1 278 ? -15.863 9.925 58.241 1.00 36.41 256 LYS E C 1
ATOM 9730 O O . LYS E 1 278 ? -16.047 10.169 57.039 1.00 37.62 256 LYS E O 1
ATOM 9733 N N . PHE E 1 279 ? -14.659 9.965 58.821 1.00 34.33 257 PHE E N 1
ATOM 9734 C CA . PHE E 1 279 ? -13.491 10.495 58.119 1.00 33.13 257 PHE E CA 1
ATOM 9735 C C . PHE E 1 279 ? -12.962 9.507 57.096 1.00 32.64 257 PHE E C 1
ATOM 9736 O O . PHE E 1 279 ? -12.860 8.334 57.373 1.00 33.68 257 PHE E O 1
ATOM 9744 N N . THR E 1 280 ? -12.584 10.022 55.940 1.00 32.24 258 THR E N 1
ATOM 9745 C CA . THR E 1 280 ? -12.212 9.203 54.779 1.00 33.15 258 THR E CA 1
ATOM 9746 C C . THR E 1 280 ? -10.743 9.288 54.368 1.00 32.52 258 THR E C 1
ATOM 9747 O O . THR E 1 280 ? -10.271 8.449 53.613 1.00 31.44 258 THR E O 1
ATOM 9751 N N . TYR E 1 281 ? -10.027 10.314 54.815 1.00 32.27 259 TYR E N 1
ATOM 9752 C CA . TYR E 1 281 ? -8.632 10.495 54.395 1.00 32.07 259 TYR E CA 1
ATOM 9753 C C . TYR E 1 281 ? -7.763 9.303 54.803 1.00 33.32 259 TYR E C 1
ATOM 9754 O O . TYR E 1 281 ? -7.786 8.908 55.962 1.00 33.29 259 TYR E O 1
ATOM 9763 N N . ARG E 1 282 ? -7.018 8.719 53.873 1.00 33.39 260 ARG E N 1
ATOM 9764 C CA . ARG E 1 282 ? -6.137 7.600 54.240 1.00 35.19 260 ARG E CA 1
ATOM 9765 C C . ARG E 1 282 ? -4.881 7.585 53.397 1.00 34.80 260 ARG E C 1
ATOM 9766 O O . ARG E 1 282 ? -4.828 8.171 52.327 1.00 35.86 260 ARG E O 1
ATOM 9775 N N . GLN F 1 21 ? -23.350 47.608 82.546 1.00 80.72 -1 GLN F N 1
ATOM 9776 C CA . GLN F 1 21 ? -22.666 47.428 81.216 1.00 81.34 -1 GLN F CA 1
ATOM 9777 C C . GLN F 1 21 ? -21.465 46.467 81.280 1.00 81.08 -1 GLN F C 1
ATOM 9778 O O . GLN F 1 21 ? -21.289 45.654 80.361 1.00 82.78 -1 GLN F O 1
ATOM 9780 N N . SER F 1 22 ? -20.648 46.560 82.340 1.00 80.76 0 SER F N 1
ATOM 9781 C CA . SER F 1 22 ? -19.432 45.715 82.483 1.00 80.60 0 SER F CA 1
ATOM 9782 C C . SER F 1 22 ? -19.757 44.227 82.679 1.00 79.92 0 SER F C 1
ATOM 9783 O O . SER F 1 22 ? -19.011 43.376 82.209 1.00 76.30 0 SER F O 1
ATOM 9794 N N . THR F 1 24 ? -22.598 42.677 81.452 1.00 69.97 2 THR F N 1
ATOM 9795 C CA . THR F 1 24 ? -23.038 42.067 80.163 1.00 63.95 2 THR F CA 1
ATOM 9796 C C . THR F 1 24 ? -21.867 41.622 79.223 1.00 59.50 2 THR F C 1
ATOM 9797 O O . THR F 1 24 ? -21.992 40.692 78.395 1.00 61.08 2 THR F O 1
ATOM 9801 N N . LEU F 1 25 ? -20.715 42.275 79.365 1.00 53.53 3 LEU F N 1
ATOM 9802 C CA . LEU F 1 25 ? -19.558 42.011 78.487 1.00 48.58 3 LEU F CA 1
ATOM 9803 C C . LEU F 1 25 ? -19.117 40.548 78.581 1.00 42.18 3 LEU F C 1
ATOM 9804 O O . LEU F 1 25 ? -19.008 40.036 79.670 1.00 38.75 3 LEU F O 1
ATOM 9809 N N . PRO F 1 26 ? -18.891 39.876 77.432 1.00 38.59 4 PRO F N 1
ATOM 9810 C CA . PRO F 1 26 ? -18.524 38.462 77.508 1.00 36.33 4 PRO F CA 1
ATOM 9811 C C . PRO F 1 26 ? -17.103 38.216 78.014 1.00 34.01 4 PRO F C 1
ATOM 9812 O O . PRO F 1 26 ? -16.762 37.074 78.337 1.00 33.25 4 PRO F O 1
ATOM 9816 N N . ILE F 1 27 ? -16.268 39.256 77.995 1.00 32.15 5 ILE F N 1
ATOM 9817 C CA . ILE F 1 27 ? -14.936 39.226 78.578 1.00 30.76 5 ILE F CA 1
ATOM 9818 C C . ILE F 1 27 ? -14.646 40.639 79.067 1.00 30.79 5 ILE F C 1
ATOM 9819 O O . ILE F 1 27 ? -15.025 41.620 78.426 1.00 29.98 5 ILE F O 1
ATOM 9824 N N . ARG F 1 28 ? -13.985 40.763 80.211 1.00 29.44 6 ARG F N 1
ATOM 9825 C CA . ARG F 1 28 ? -13.681 42.103 80.746 1.00 29.72 6 ARG F CA 1
ATOM 9826 C C . ARG F 1 28 ? -12.381 42.133 81.519 1.00 29.59 6 ARG F C 1
ATOM 9827 O O . ARG F 1 28 ? -11.807 41.091 81.817 1.00 28.88 6 ARG F O 1
ATOM 9835 N N . LEU F 1 29 ? -11.946 43.348 81.835 1.00 29.28 7 LEU F N 1
ATOM 9836 C CA . LEU F 1 29 ? -10.788 43.567 82.674 1.00 28.37 7 LEU F CA 1
ATOM 9837 C C . LEU F 1 29 ? -11.189 44.225 83.972 1.00 28.64 7 LEU F C 1
ATOM 9838 O O . LEU F 1 29 ? -11.705 45.339 83.960 1.00 28.33 7 LEU F O 1
ATOM 9843 N N . ASP F 1 30 ? -10.976 43.516 85.088 1.00 27.82 8 ASP F N 1
ATOM 9844 C CA . ASP F 1 30 ? -11.185 44.075 86.434 1.00 28.35 8 ASP F CA 1
ATOM 9845 C C . ASP F 1 30 ? -9.851 44.521 86.966 1.00 29.63 8 ASP F C 1
ATOM 9846 O O . ASP F 1 30 ? -8.871 43.770 86.879 1.00 28.61 8 ASP F O 1
ATOM 9851 N N . ILE F 1 31 ? -9.813 45.724 87.535 1.00 29.49 9 ILE F N 1
ATOM 9852 C CA . ILE F 1 31 ? -8.609 46.272 88.145 1.00 29.65 9 ILE F CA 1
ATOM 9853 C C . ILE F 1 31 ? -8.786 46.251 89.645 1.00 30.07 9 ILE F C 1
ATOM 9854 O O . ILE F 1 31 ? -9.775 46.735 90.151 1.00 31.50 9 ILE F O 1
ATOM 9859 N N . ALA F 1 32 ? -7.848 45.630 90.339 1.00 29.89 10 ALA F N 1
ATOM 9860 C CA . ALA F 1 32 ? -7.797 45.647 91.794 1.00 30.01 10 ALA F CA 1
ATOM 9861 C C . ALA F 1 32 ? -6.328 45.591 92.191 1.00 30.40 10 ALA F C 1
ATOM 9862 O O . ALA F 1 32 ? -5.774 44.518 92.460 1.00 30.28 10 ALA F O 1
ATOM 9864 N N . ALA F 1 33 ? -5.694 46.761 92.173 1.00 30.29 11 ALA F N 1
ATOM 9865 C CA . ALA F 1 33 ? -4.251 46.887 92.343 1.00 30.15 11 ALA F CA 1
ATOM 9866 C C . ALA F 1 33 ? -3.746 46.043 93.518 1.00 29.48 11 ALA F C 1
ATOM 9867 O O . ALA F 1 33 ? -4.371 46.062 94.572 1.00 30.92 11 ALA F O 1
ATOM 9869 N N . PRO F 1 34 ? -2.650 45.291 93.377 1.00 29.80 12 PRO F N 1
ATOM 9870 C CA . PRO F 1 34 ? -1.761 45.285 92.202 1.00 28.38 12 PRO F CA 1
ATOM 9871 C C . PRO F 1 34 ? -2.126 44.313 91.074 1.00 26.86 12 PRO F C 1
ATOM 9872 O O . PRO F 1 34 ? -1.291 44.039 90.192 1.00 26.48 12 PRO F O 1
ATOM 9876 N N . LEU F 1 35 ? -3.354 43.802 91.074 1.00 25.99 13 LEU F N 1
ATOM 9877 C CA . LEU F 1 35 ? -3.808 42.874 90.039 1.00 25.22 13 LEU F CA 1
ATOM 9878 C C . LEU F 1 35 ? -4.747 43.504 88.992 1.00 24.94 13 LEU F C 1
ATOM 9879 O O . LEU F 1 35 ? -5.477 44.452 89.270 1.00 25.15 13 LEU F O 1
ATOM 9884 N N . ALA F 1 36 ? -4.678 42.965 87.788 1.00 24.12 14 ALA F N 1
ATOM 9885 C CA . ALA F 1 36 ? -5.717 43.102 86.791 1.00 24.11 14 ALA F CA 1
ATOM 9886 C C . ALA F 1 36 ? -6.176 41.700 86.439 1.00 24.18 14 ALA F C 1
ATOM 9887 O O . ALA F 1 36 ? -5.372 40.794 86.360 1.00 25.59 14 ALA F O 1
ATOM 9889 N N . GLU F 1 37 ? -7.465 41.519 86.253 1.00 23.99 15 GLU F N 1
ATOM 9890 C CA . GLU F 1 37 ? -8.028 40.207 86.014 1.00 24.32 15 GLU F CA 1
ATOM 9891 C C . GLU F 1 37 ? -8.824 40.226 84.732 1.00 24.05 15 GLU F C 1
ATOM 9892 O O . GLU F 1 37 ? -9.765 40.988 84.594 1.00 24.40 15 GLU F O 1
ATOM 9898 N N . ILE F 1 38 ? -8.398 39.427 83.764 1.00 23.68 16 ILE F N 1
ATOM 9899 C CA . ILE F 1 38 ? -9.175 39.213 82.544 1.00 23.08 16 ILE F CA 1
ATOM 9900 C C . ILE F 1 38 ? -10.196 38.119 82.894 1.00 23.25 16 ILE F C 1
ATOM 9901 O O . ILE F 1 38 ? -9.827 36.971 83.124 1.00 22.19 16 ILE F O 1
ATOM 9906 N N . VAL F 1 39 ? -11.471 38.487 82.926 1.00 24.02 17 VAL F N 1
ATOM 9907 C CA . VAL F 1 39 ? -12.523 37.588 83.386 1.00 24.56 17 VAL F CA 1
ATOM 9908 C C . VAL F 1 39 ? -13.427 37.193 82.248 1.00 25.80 17 VAL F C 1
ATOM 9909 O O . VAL F 1 39 ? -14.002 38.042 81.586 1.00 25.97 17 VAL F O 1
ATOM 9913 N N . LEU F 1 40 ? -13.484 35.895 81.970 1.00 28.02 18 LEU F N 1
ATOM 9914 C CA . LEU F 1 40 ? -14.325 35.373 80.889 1.00 30.17 18 LEU F CA 1
ATOM 9915 C C . LEU F 1 40 ? -15.710 35.288 81.480 1.00 33.05 18 LEU F C 1
ATOM 9916 O O . LEU F 1 40 ? -15.882 34.856 82.599 1.00 30.90 18 LEU F O 1
ATOM 9921 N N . ASN F 1 41 ? -16.695 35.714 80.711 1.00 37.27 19 ASN F N 1
ATOM 9922 C CA . ASN F 1 41 ? -18.030 35.921 81.275 1.00 40.50 19 ASN F CA 1
ATOM 9923 C C . ASN F 1 41 ? -19.193 35.653 80.323 1.00 41.27 19 ASN F C 1
ATOM 9924 O O . ASN F 1 41 ? -19.983 36.529 80.004 1.00 40.77 19 ASN F O 1
ATOM 9929 N N . LYS F 1 42 ? -19.202 34.458 79.786 1.00 41.74 20 LYS F N 1
ATOM 9930 C CA . LYS F 1 42 ? -20.307 33.960 78.986 1.00 45.12 20 LYS F CA 1
ATOM 9931 C C . LYS F 1 42 ? -20.840 32.697 79.635 1.00 47.07 20 LYS F C 1
ATOM 9932 O O . LYS F 1 42 ? -20.678 31.604 79.109 1.00 43.84 20 LYS F O 1
ATOM 9938 N N . PRO F 1 43 ? -21.434 32.840 80.832 1.00 54.76 21 PRO F N 1
ATOM 9939 C CA . PRO F 1 43 ? -21.651 31.640 81.668 1.00 60.81 21 PRO F CA 1
ATOM 9940 C C . PRO F 1 43 ? -22.647 30.690 81.027 1.00 62.68 21 PRO F C 1
ATOM 9941 O O . PRO F 1 43 ? -22.508 29.494 81.178 1.00 66.62 21 PRO F O 1
ATOM 9945 N N . GLU F 1 44 ? -23.581 31.249 80.269 1.00 63.20 22 GLU F N 1
ATOM 9946 C CA . GLU F 1 44 ? -24.581 30.488 79.525 1.00 64.44 22 GLU F CA 1
ATOM 9947 C C . GLU F 1 44 ? -24.030 29.607 78.392 1.00 63.30 22 GLU F C 1
ATOM 9948 O O . GLU F 1 44 ? -24.722 28.704 77.932 1.00 66.02 22 GLU F O 1
ATOM 9954 N N . ARG F 1 45 ? -22.787 29.837 77.987 1.00 57.44 23 ARG F N 1
ATOM 9955 C CA . ARG F 1 45 ? -22.058 28.922 77.090 1.00 51.92 23 ARG F CA 1
ATOM 9956 C C . ARG F 1 45 ? -20.797 28.323 77.754 1.00 48.11 23 ARG F C 1
ATOM 9957 O O . ARG F 1 45 ? -19.931 27.760 77.088 1.00 47.29 23 ARG F O 1
ATOM 9961 N N . ARG F 1 46 ? -20.724 28.374 79.085 1.00 45.79 24 ARG F N 1
ATOM 9962 C CA . ARG F 1 46 ? -19.547 27.905 79.856 1.00 42.51 24 ARG F CA 1
ATOM 9963 C C . ARG F 1 46 ? -18.256 28.483 79.290 1.00 35.71 24 ARG F C 1
ATOM 9964 O O . ARG F 1 46 ? -17.237 27.806 79.176 1.00 35.14 24 ARG F O 1
ATOM 9972 N N . ASN F 1 47 ? -18.330 29.775 78.993 1.00 31.99 25 ASN F N 1
ATOM 9973 C CA . ASN F 1 47 ? -17.203 30.591 78.522 1.00 30.96 25 ASN F CA 1
ATOM 9974 C C . ASN F 1 47 ? -16.576 30.090 77.236 1.00 29.72 25 ASN F C 1
ATOM 9975 O O . ASN F 1 47 ? -15.429 30.363 76.936 1.00 28.47 25 ASN F O 1
ATOM 9980 N N . ALA F 1 48 ? -17.386 29.412 76.439 1.00 30.61 26 ALA F N 1
ATOM 9981 C CA . ALA F 1 48 ? -16.973 29.036 75.104 1.00 31.25 26 ALA F CA 1
ATOM 9982 C C . ALA F 1 48 ? -16.537 30.314 74.396 1.00 31.20 26 ALA F C 1
ATOM 9983 O O . ALA F 1 48 ? -17.261 31.312 74.393 1.00 31.11 26 ALA F O 1
ATOM 9985 N N . LEU F 1 49 ? -15.410 30.243 73.717 1.00 30.81 27 LEU F N 1
ATOM 9986 C CA . LEU F 1 49 ? -14.802 31.424 73.148 1.00 31.19 27 LEU F CA 1
ATOM 9987 C C . LEU F 1 49 ? -15.399 31.837 71.792 1.00 30.31 27 LEU F C 1
ATOM 9988 O O . LEU F 1 49 ? -15.519 31.039 70.860 1.00 33.08 27 LEU F O 1
ATOM 9993 N N . SER F 1 50 ? -15.840 33.079 71.735 1.00 29.65 28 SER F N 1
ATOM 9994 C CA . SER F 1 50 ? -16.456 33.660 70.534 1.00 30.77 28 SER F CA 1
ATOM 9995 C C . SER F 1 50 ? -15.526 34.685 69.896 1.00 30.74 28 SER F C 1
ATOM 9996 O O . SER F 1 50 ? -14.539 35.108 70.504 1.00 29.91 28 SER F O 1
ATOM 9999 N N . VAL F 1 51 ? -15.875 35.085 68.682 1.00 30.74 29 VAL F N 1
ATOM 10000 C CA . VAL F 1 51 ? -15.135 36.079 67.913 1.00 31.24 29 VAL F CA 1
ATOM 10001 C C . VAL F 1 51 ? -14.870 37.332 68.729 1.00 30.77 29 VAL F C 1
ATOM 10002 O O . VAL F 1 51 ? -13.726 37.778 68.821 1.00 30.57 29 VAL F O 1
ATOM 10006 N N . ASP F 1 52 ? -15.921 37.859 69.357 1.00 31.39 30 ASP F N 1
ATOM 10007 C CA . ASP F 1 52 ? -15.802 39.117 70.121 1.00 32.42 30 ASP F CA 1
ATOM 10008 C C . ASP F 1 52 ? -14.922 38.992 71.347 1.00 30.97 30 ASP F C 1
ATOM 10009 O O . ASP F 1 52 ? -14.289 39.952 71.744 1.00 30.31 30 ASP F O 1
ATOM 10022 N N . TRP F 1 54 ? -12.229 36.813 71.609 1.00 26.67 32 TRP F N 1
ATOM 10023 C CA . TRP F 1 54 ? -10.884 36.812 71.043 1.00 26.26 32 TRP F CA 1
ATOM 10024 C C . TRP F 1 54 ? -10.436 38.233 70.627 1.00 26.69 32 TRP F C 1
ATOM 10025 O O . TRP F 1 54 ? -9.291 38.629 70.865 1.00 25.75 32 TRP F O 1
ATOM 10036 N N . ALA F 1 55 ? -11.342 38.951 69.961 1.00 26.26 33 ALA F N 1
ATOM 10037 C CA . ALA F 1 55 ? -11.044 40.272 69.384 1.00 26.53 33 ALA F CA 1
ATOM 10038 C C . ALA F 1 55 ? -10.706 41.299 70.461 1.00 26.25 33 ALA F C 1
ATOM 10039 O O . ALA F 1 55 ? -9.942 42.227 70.221 1.00 26.19 33 ALA F O 1
ATOM 10041 N N . ALA F 1 56 ? -11.312 41.133 71.632 1.00 26.10 34 ALA F N 1
ATOM 10042 C CA . ALA F 1 56 ? -11.143 42.042 72.763 1.00 25.79 34 ALA F CA 1
ATOM 10043 C C . ALA F 1 56 ? -9.821 41.853 73.541 1.00 25.57 34 ALA F C 1
ATOM 10044 O O . ALA F 1 56 ? -9.346 42.790 74.182 1.00 25.87 34 ALA F O 1
ATOM 10046 N N . ILE F 1 57 ? -9.223 40.671 73.448 1.00 25.27 35 ILE F N 1
ATOM 10047 C CA . ILE F 1 57 ? -8.105 40.300 74.338 1.00 25.84 35 ILE F CA 1
ATOM 10048 C C . ILE F 1 57 ? -6.854 41.207 74.202 1.00 25.94 35 ILE F C 1
ATOM 10049 O O . ILE F 1 57 ? -6.387 41.717 75.191 1.00 25.40 35 ILE F O 1
ATOM 10054 N N . PRO F 1 58 ? -6.376 41.469 72.970 1.00 26.35 36 PRO F N 1
ATOM 10055 C CA . PRO F 1 58 ? -5.235 42.353 72.864 1.00 26.68 36 PRO F CA 1
ATOM 10056 C C . PRO F 1 58 ? -5.427 43.720 73.542 1.00 27.39 36 PRO F C 1
ATOM 10057 O O . PRO F 1 58 ? -4.510 44.225 74.193 1.00 29.02 36 PRO F O 1
ATOM 10061 N N . GLY F 1 59 ? -6.620 44.291 73.428 1.00 27.70 37 GLY F N 1
ATOM 10062 C CA . GLY F 1 59 ? -6.936 45.566 74.088 1.00 27.00 37 GLY F CA 1
ATOM 10063 C C . GLY F 1 59 ? -6.904 45.485 75.613 1.00 26.25 37 GLY F C 1
ATOM 10064 O O . GLY F 1 59 ? -6.473 46.412 76.287 1.00 25.22 37 GLY F O 1
ATOM 10065 N N . LEU F 1 60 ? -7.442 44.400 76.154 1.00 25.15 38 LEU F N 1
ATOM 10066 C CA . LEU F 1 60 ? -7.467 44.214 77.613 1.00 24.69 38 LEU F CA 1
ATOM 10067 C C . LEU F 1 60 ? -6.054 44.060 78.154 1.00 23.45 38 LEU F C 1
ATOM 10068 O O . LEU F 1 60 ? -5.710 44.622 79.185 1.00 23.31 38 LEU F O 1
ATOM 10073 N N . VAL F 1 61 ? -5.247 43.280 77.442 1.00 23.29 39 VAL F N 1
ATOM 10074 C CA . VAL F 1 61 ? -3.852 43.083 77.814 1.00 23.25 39 VAL F CA 1
ATOM 10075 C C . VAL F 1 61 ? -3.115 44.419 77.770 1.00 23.90 39 VAL F C 1
ATOM 10076 O O . VAL F 1 61 ? -2.354 44.757 78.682 1.00 23.31 39 VAL F O 1
ATOM 10080 N N . ALA F 1 62 ? -3.322 45.169 76.696 1.00 24.73 40 ALA F N 1
ATOM 10081 C CA . ALA F 1 62 ? -2.701 46.521 76.561 1.00 25.81 40 ALA F CA 1
ATOM 10082 C C . ALA F 1 62 ? -3.112 47.464 77.687 1.00 26.48 40 ALA F C 1
ATOM 10083 O O . ALA F 1 62 ? -2.287 48.196 78.225 1.00 26.71 40 ALA F O 1
ATOM 10085 N N . GLU F 1 63 ? -4.390 47.443 78.038 1.00 27.05 41 GLU F N 1
ATOM 10086 C CA . GLU F 1 63 ? -4.878 48.284 79.135 1.00 28.69 41 GLU F CA 1
ATOM 10087 C C . GLU F 1 63 ? -4.157 47.952 80.459 1.00 26.99 41 GLU F C 1
ATOM 10088 O O . GLU F 1 63 ? -3.704 48.840 81.193 1.00 26.52 41 GLU F O 1
ATOM 10094 N N . ALA F 1 64 ? -4.090 46.665 80.772 1.00 26.57 42 ALA F N 1
ATOM 10095 C CA . ALA F 1 64 ? -3.422 46.188 82.007 1.00 26.09 42 ALA F CA 1
ATOM 10096 C C . ALA F 1 64 ? -1.945 46.600 82.043 1.00 25.76 42 ALA F C 1
ATOM 10097 O O . ALA F 1 64 ? -1.451 47.097 83.061 1.00 25.51 42 ALA F O 1
ATOM 10099 N N . ASN F 1 65 ? -1.273 46.442 80.908 1.00 25.75 43 ASN F N 1
ATOM 10100 C CA . ASN F 1 65 ? 0.144 46.801 80.798 1.00 26.44 43 ASN F CA 1
ATOM 10101 C C . ASN F 1 65 ? 0.426 48.300 80.863 1.00 27.34 43 ASN F C 1
ATOM 10102 O O . ASN F 1 65 ? 1.461 48.705 81.345 1.00 27.71 43 ASN F O 1
ATOM 10107 N N . ALA F 1 66 ? -0.526 49.113 80.437 1.00 28.47 44 ALA F N 1
ATOM 10108 C CA . ALA F 1 66 ? -0.375 50.577 80.514 1.00 29.10 44 ALA F CA 1
ATOM 10109 C C . ALA F 1 66 ? -0.695 51.173 81.872 1.00 29.08 44 ALA F C 1
ATOM 10110 O O . ALA F 1 66 ? -0.279 52.273 82.167 1.00 30.93 44 ALA F O 1
ATOM 10112 N N . ASN F 1 67 ? -1.449 50.458 82.685 1.00 29.88 45 ASN F N 1
ATOM 10113 C CA . ASN F 1 67 ? -1.869 50.947 84.012 1.00 29.99 45 ASN F CA 1
ATOM 10114 C C . ASN F 1 67 ? -0.760 50.689 85.049 1.00 31.04 45 ASN F C 1
ATOM 10115 O O . ASN F 1 67 ? -0.495 49.544 85.380 1.00 29.12 45 ASN F O 1
ATOM 10120 N N . PRO F 1 68 ? -0.095 51.757 85.541 1.00 32.50 46 PRO F N 1
ATOM 10121 C CA . PRO F 1 68 ? 1.031 51.569 86.461 1.00 32.24 46 PRO F CA 1
ATOM 10122 C C . PRO F 1 68 ? 0.701 50.958 87.833 1.00 31.79 46 PRO F C 1
ATOM 10123 O O . PRO F 1 68 ? 1.599 50.468 88.501 1.00 30.58 46 PRO F O 1
ATOM 10127 N N . ASP F 1 69 ? -0.562 50.978 88.242 1.00 31.61 47 ASP F N 1
ATOM 10128 C CA . ASP F 1 69 ? -0.973 50.298 89.472 1.00 31.68 47 ASP F CA 1
ATOM 10129 C C . ASP F 1 69 ? -1.031 48.783 89.327 1.00 29.86 47 ASP F C 1
ATOM 10130 O O . ASP F 1 69 ? -1.137 48.082 90.324 1.00 30.20 47 ASP F O 1
ATOM 10135 N N . VAL F 1 70 ? -1.048 48.297 88.089 1.00 27.05 48 VAL F N 1
ATOM 10136 C CA . VAL F 1 70 ? -1.134 46.875 87.811 1.00 25.78 48 VAL F CA 1
ATOM 10137 C C . VAL F 1 70 ? 0.252 46.288 87.703 1.00 24.33 48 VAL F C 1
ATOM 10138 O O . VAL F 1 70 ? 1.050 46.751 86.924 1.00 23.65 48 VAL F O 1
ATOM 10142 N N . LYS F 1 71 ? 0.501 45.246 88.475 1.00 23.69 49 LYS F N 1
ATOM 10143 C CA . LYS F 1 71 ? 1.767 44.486 88.395 1.00 23.73 49 LYS F CA 1
ATOM 10144 C C . LYS F 1 71 ? 1.621 43.141 87.720 1.00 23.28 49 LYS F C 1
ATOM 10145 O O . LYS F 1 71 ? 2.507 42.728 86.982 1.00 23.39 49 LYS F O 1
ATOM 10151 N N . LEU F 1 72 ? 0.526 42.448 88.016 1.00 23.58 50 LEU F N 1
ATOM 10152 C CA . LEU F 1 72 ? 0.239 41.129 87.454 1.00 22.84 50 LEU F CA 1
ATOM 10153 C C . LEU F 1 72 ? -1.147 41.036 86.888 1.00 23.41 50 LEU F C 1
ATOM 10154 O O . LEU F 1 72 ? -2.064 41.706 87.363 1.00 23.78 50 LEU F O 1
ATOM 10159 N N . ILE F 1 73 ? -1.270 40.188 85.864 1.00 22.96 51 ILE F N 1
ATOM 10160 C CA . ILE F 1 73 ? -2.504 39.934 85.172 1.00 22.62 51 ILE F CA 1
ATOM 10161 C C . ILE F 1 73 ? -2.914 38.498 85.433 1.00 22.52 51 ILE F C 1
ATOM 10162 O O . ILE F 1 73 ? -2.075 37.590 85.401 1.00 21.75 51 ILE F O 1
ATOM 10167 N N . LEU F 1 74 ? -4.186 38.317 85.785 1.00 22.63 52 LEU F N 1
ATOM 10168 C CA . LEU F 1 74 ? -4.787 36.976 85.949 1.00 23.36 52 LEU F CA 1
ATOM 10169 C C . LEU F 1 74 ? -5.763 36.749 84.810 1.00 23.76 52 LEU F C 1
ATOM 10170 O O . LEU F 1 74 ? -6.340 37.716 84.306 1.00 24.35 52 LEU F O 1
ATOM 10175 N N . ILE F 1 75 ? -5.919 35.497 84.392 1.00 23.49 53 ILE F N 1
ATOM 10176 C CA . ILE F 1 75 ? -7.022 35.113 83.492 1.00 24.59 53 ILE F CA 1
ATOM 10177 C C . ILE F 1 75 ? -7.813 34.030 84.161 1.00 22.69 53 ILE F C 1
ATOM 10178 O O . ILE F 1 75 ? -7.238 33.012 84.536 1.00 21.79 53 ILE F O 1
ATOM 10183 N N . HIS F 1 76 ? -9.127 34.214 84.235 1.00 21.60 54 HIS F N 1
ATOM 10184 C CA . HIS F 1 76 ? -9.996 33.162 84.789 1.00 21.56 54 HIS F CA 1
ATOM 10185 C C . HIS F 1 76 ? -11.428 33.227 84.310 1.00 21.95 54 HIS F C 1
ATOM 10186 O O . HIS F 1 76 ? -11.826 34.187 83.652 1.00 21.38 54 HIS F O 1
ATOM 10193 N N . GLY F 1 77 ? -12.197 32.184 84.652 1.00 22.46 55 GLY F N 1
ATOM 10194 C CA . GLY F 1 77 ? -13.570 32.022 84.165 1.00 22.86 55 GLY F CA 1
ATOM 10195 C C . GLY F 1 77 ? -14.694 32.607 85.014 1.00 23.25 55 GLY F C 1
ATOM 10196 O O . GLY F 1 77 ? -15.855 32.346 84.759 1.00 21.96 55 GLY F O 1
ATOM 10197 N N . GLY F 1 78 ? -14.337 33.474 85.938 1.00 24.11 56 GLY F N 1
ATOM 10198 C CA . GLY F 1 78 ? -15.271 34.090 86.879 1.00 25.79 56 GLY F CA 1
ATOM 10199 C C . GLY F 1 78 ? -16.095 33.082 87.665 1.00 27.21 56 GLY F C 1
ATOM 10200 O O . GLY F 1 78 ? -15.546 32.148 88.230 1.00 25.87 56 GLY F O 1
ATOM 10201 N N . ASP F 1 79 ? -17.411 33.235 87.616 1.00 27.91 57 ASP F N 1
ATOM 10202 C CA . ASP F 1 79 ? -18.346 32.309 88.269 1.00 29.84 57 ASP F CA 1
ATOM 10203 C C . ASP F 1 79 ? -19.166 31.472 87.239 1.00 28.75 57 ASP F C 1
ATOM 10204 O O . ASP F 1 79 ? -20.217 30.947 87.556 1.00 29.75 57 ASP F O 1
ATOM 10209 N N . ALA F 1 80 ? -18.637 31.295 86.021 1.00 28.23 58 ALA F N 1
ATOM 10210 C CA . ALA F 1 80 ? -19.252 30.417 84.989 1.00 28.05 58 ALA F CA 1
ATOM 10211 C C . ALA F 1 80 ? -19.138 28.919 85.284 1.00 27.20 58 ALA F C 1
ATOM 10212 O O . ALA F 1 80 ? -19.844 28.112 84.676 1.00 27.01 58 ALA F O 1
ATOM 10214 N N . GLY F 1 81 ? -18.289 28.548 86.243 1.00 26.56 59 GLY F N 1
ATOM 10215 C CA . GLY F 1 81 ? -18.041 27.132 86.562 1.00 27.77 59 GLY F CA 1
ATOM 10216 C C . GLY F 1 81 ? -17.174 26.431 85.522 1.00 28.09 59 GLY F C 1
ATOM 10217 O O . GLY F 1 81 ? -17.008 25.213 85.580 1.00 31.32 59 GLY F O 1
ATOM 10218 N N . ALA F 1 82 ? -16.609 27.202 84.597 1.00 27.12 60 ALA F N 1
ATOM 10219 C CA . ALA F 1 82 ? -15.688 26.700 83.594 1.00 26.27 60 ALA F CA 1
ATOM 10220 C C . ALA F 1 82 ? -14.717 27.796 83.183 1.00 26.80 60 ALA F C 1
ATOM 10221 O O . ALA F 1 82 ? -15.026 28.968 83.308 1.00 26.82 60 ALA F O 1
ATOM 10223 N N . PHE F 1 83 ? -13.514 27.398 82.791 1.00 25.90 61 PHE F N 1
ATOM 10224 C CA . PHE F 1 83 ? -12.497 28.335 82.312 1.00 25.49 61 PHE F CA 1
ATOM 10225 C C . PHE F 1 83 ? -12.889 28.737 80.879 1.00 27.82 61 PHE F C 1
ATOM 10226 O O . PHE F 1 83 ? -13.228 29.885 80.635 1.00 26.76 61 PHE F O 1
ATOM 10234 N N . ALA F 1 84 ? -12.952 27.749 80.000 1.00 28.98 62 ALA F N 1
ATOM 10235 C CA . ALA F 1 84 ? -13.510 27.923 78.667 1.00 32.45 62 ALA F CA 1
ATOM 10236 C C . ALA F 1 84 ? -13.849 26.554 78.073 1.00 34.72 62 ALA F C 1
ATOM 10237 O O . ALA F 1 84 ? -12.968 25.721 77.911 1.00 34.39 62 ALA F O 1
ATOM 10239 N N . ALA F 1 85 ? -15.116 26.378 77.721 1.00 36.87 63 ALA F N 1
ATOM 10240 C CA . ALA F 1 85 ? -15.661 25.118 77.190 1.00 41.29 63 ALA F CA 1
ATOM 10241 C C . ALA F 1 85 ? -15.590 24.982 75.645 1.00 44.33 63 ALA F C 1
ATOM 10242 O O . ALA F 1 85 ? -15.000 25.822 74.968 1.00 45.84 63 ALA F O 1
ATOM 10244 N N . GLY F 1 86 ? -16.214 23.913 75.125 1.00 49.02 64 GLY F N 1
ATOM 10245 C CA . GLY F 1 86 ? -16.106 23.452 73.722 1.00 52.73 64 GLY F CA 1
ATOM 10246 C C . GLY F 1 86 ? -16.640 24.433 72.716 1.00 56.29 64 GLY F C 1
ATOM 10247 O O . GLY F 1 86 ? -17.674 25.006 73.018 1.00 53.73 64 GLY F O 1
ATOM 10248 N N . ALA F 1 87 ? -16.000 24.552 71.521 1.00 62.13 65 ALA F N 1
ATOM 10249 C CA . ALA F 1 87 ? -15.901 25.829 70.717 1.00 64.81 65 ALA F CA 1
ATOM 10250 C C . ALA F 1 87 ? -17.289 26.428 70.679 1.00 64.27 65 ALA F C 1
ATOM 10251 O O . ALA F 1 87 ? -18.259 25.645 70.806 1.00 63.76 65 ALA F O 1
ATOM 10253 N N . ASP F 1 88 ? -17.404 27.772 70.549 1.00 63.36 66 ASP F N 1
ATOM 10254 C CA . ASP F 1 88 ? -18.772 28.366 70.533 1.00 62.99 66 ASP F CA 1
ATOM 10255 C C . ASP F 1 88 ? -19.323 27.828 69.260 1.00 65.88 66 ASP F C 1
ATOM 10256 O O . ASP F 1 88 ? -18.974 28.299 68.179 1.00 60.27 66 ASP F O 1
ATOM 10261 N N . ILE F 1 89 ? -20.103 26.764 69.427 1.00 68.49 67 ILE F N 1
ATOM 10262 C CA . ILE F 1 89 ? -20.627 25.988 68.321 1.00 71.78 67 ILE F CA 1
ATOM 10263 C C . ILE F 1 89 ? -21.530 26.789 67.399 1.00 72.22 67 ILE F C 1
ATOM 10264 O O . ILE F 1 89 ? -21.568 26.539 66.198 1.00 77.58 67 ILE F O 1
ATOM 10269 N N . SER F 1 90 ? -22.231 27.765 67.973 1.00 70.26 68 SER F N 1
ATOM 10270 C CA . SER F 1 90 ? -23.133 28.626 67.205 1.00 69.47 68 SER F CA 1
ATOM 10271 C C . SER F 1 90 ? -22.422 29.496 66.158 1.00 65.64 68 SER F C 1
ATOM 10272 O O . SER F 1 90 ? -23.057 29.949 65.232 1.00 64.03 68 SER F O 1
ATOM 10275 N N . GLU F 1 91 ? -21.120 29.737 66.335 1.00 62.50 69 GLU F N 1
ATOM 10276 C CA . GLU F 1 91 ? -20.307 30.533 65.402 1.00 64.06 69 GLU F CA 1
ATOM 10277 C C . GLU F 1 91 ? -19.479 29.699 64.426 1.00 64.57 69 GLU F C 1
ATOM 10278 O O . GLU F 1 91 ? -18.942 30.233 63.463 1.00 68.29 69 GLU F O 1
ATOM 10284 N N . PHE F 1 92 ? -19.393 28.399 64.669 1.00 60.59 70 PHE F N 1
ATOM 10285 C CA . PHE F 1 92 ? -18.738 27.450 63.773 1.00 57.67 70 PHE F CA 1
ATOM 10286 C C . PHE F 1 92 ? -19.096 27.679 62.296 1.00 58.14 70 PHE F C 1
ATOM 10287 O O . PHE F 1 92 ? -18.236 27.736 61.415 1.00 61.74 70 PHE F O 1
ATOM 10295 N N . GLU F 1 93 ? -20.389 27.798 62.032 1.00 58.33 71 GLU F N 1
ATOM 10296 C CA . GLU F 1 93 ? -20.908 27.955 60.684 1.00 61.17 71 GLU F CA 1
ATOM 10297 C C . GLU F 1 93 ? -20.395 29.216 60.022 1.00 62.77 71 GLU F C 1
ATOM 10298 O O . GLU F 1 93 ? -20.199 29.224 58.819 1.00 68.30 71 GLU F O 1
ATOM 10304 N N . THR F 1 94 ? -20.309 30.286 60.808 1.00 61.52 72 THR F N 1
ATOM 10305 C CA . THR F 1 94 ? -19.890 31.606 60.358 1.00 61.69 72 THR F CA 1
ATOM 10306 C C . THR F 1 94 ? -18.374 31.590 60.111 1.00 59.95 72 THR F C 1
ATOM 10307 O O . THR F 1 94 ? -17.928 31.836 58.997 1.00 60.57 72 THR F O 1
ATOM 10309 N N . ILE F 1 95 ? -17.606 31.260 61.147 1.00 54.36 73 ILE F N 1
ATOM 10310 C CA . ILE F 1 95 ? -16.131 31.207 61.100 1.00 50.85 73 ILE F CA 1
ATOM 10311 C C . ILE F 1 95 ? -15.519 30.302 60.029 1.00 47.38 73 ILE F C 1
ATOM 10312 O O . ILE F 1 95 ? -14.495 30.657 59.437 1.00 45.96 73 ILE F O 1
ATOM 10317 N N . TYR F 1 96 ? -16.159 29.172 59.773 1.00 44.51 74 TYR F N 1
ATOM 10318 C CA . TYR F 1 96 ? -15.695 28.205 58.764 1.00 44.82 74 TYR F CA 1
ATOM 10319 C C . TYR F 1 96 ? -16.542 28.141 57.484 1.00 43.57 74 TYR F C 1
ATOM 10320 O O . TYR F 1 96 ? -16.323 27.273 56.642 1.00 45.12 74 TYR F O 1
ATOM 10329 N N . ALA F 1 97 ? -17.427 29.111 57.281 1.00 43.74 75 ALA F N 1
ATOM 10330 C CA . ALA F 1 97 ? -18.212 29.205 56.031 1.00 44.42 75 ALA F CA 1
ATOM 10331 C C . ALA F 1 97 ? -17.316 29.295 54.796 1.00 43.78 75 ALA F C 1
ATOM 10332 O O . ALA F 1 97 ? -17.617 28.701 53.773 1.00 44.80 75 ALA F O 1
ATOM 10334 N N . THR F 1 98 ? -16.252 30.090 54.897 1.00 43.11 76 THR F N 1
ATOM 10335 C CA . THR F 1 98 ? -15.299 30.301 53.799 1.00 43.96 76 THR F CA 1
ATOM 10336 C C . THR F 1 98 ? -13.861 30.184 54.263 1.00 43.48 76 THR F C 1
ATOM 10337 O O . THR F 1 98 ? -13.565 30.260 55.454 1.00 44.08 76 THR F O 1
ATOM 10341 N N . GLU F 1 99 ? -12.961 30.043 53.306 1.00 44.63 77 GLU F N 1
ATOM 10342 C CA . GLU F 1 99 ? -11.526 30.043 53.569 1.00 46.24 77 GLU F CA 1
ATOM 10343 C C . GLU F 1 99 ? -11.110 31.375 54.221 1.00 46.38 77 GLU F C 1
ATOM 10344 O O . GLU F 1 99 ? -10.253 31.401 55.116 1.00 45.49 77 GLU F O 1
ATOM 10346 N N . ASP F 1 100 ? -11.695 32.468 53.733 1.00 45.94 78 ASP F N 1
ATOM 10347 C CA . ASP F 1 100 ? -11.393 33.815 54.237 1.00 46.85 78 ASP F CA 1
ATOM 10348 C C . ASP F 1 100 ? -11.776 33.997 55.688 1.00 44.14 78 ASP F C 1
ATOM 10349 O O . ASP F 1 100 ? -11.018 34.570 56.438 1.00 44.39 78 ASP F O 1
ATOM 10354 N N . ALA F 1 101 ? -12.982 33.576 56.030 1.00 40.89 79 ALA F N 1
ATOM 10355 C CA . ALA F 1 101 ? -13.468 33.699 57.386 1.00 40.51 79 ALA F CA 1
ATOM 10356 C C . ALA F 1 101 ? -12.594 32.876 58.356 1.00 39.56 79 ALA F C 1
ATOM 10357 O O . ALA F 1 101 ? -12.256 33.336 59.434 1.00 37.33 79 ALA F O 1
ATOM 10359 N N . ALA F 1 102 ? -12.228 31.673 57.920 1.00 39.12 80 ALA F N 1
ATOM 10360 C CA . ALA F 1 102 ? -11.396 30.767 58.697 1.00 38.89 80 ALA F CA 1
ATOM 10361 C C . ALA F 1 102 ? -10.017 31.371 58.912 1.00 38.95 80 ALA F C 1
ATOM 10362 O O . ALA F 1 102 ? -9.492 31.334 60.010 1.00 37.19 80 ALA F O 1
ATOM 10364 N N . LYS F 1 103 ? -9.448 31.932 57.855 1.00 38.40 81 LYS F N 1
ATOM 10365 C CA . LYS F 1 103 ? -8.153 32.605 57.934 1.00 40.42 81 LYS F CA 1
ATOM 10366 C C . LYS F 1 103 ? -8.181 33.782 58.917 1.00 37.61 81 LYS F C 1
ATOM 10367 O O . LYS F 1 103 ? -7.278 33.935 59.742 1.00 35.60 81 LYS F O 1
ATOM 10373 N N . ALA F 1 104 ? -9.229 34.589 58.829 1.00 34.94 82 ALA F N 1
ATOM 10374 C CA . ALA F 1 104 ? -9.405 35.722 59.727 1.00 34.54 82 ALA F CA 1
ATOM 10375 C C . ALA F 1 104 ? -9.542 35.266 61.198 1.00 34.49 82 ALA F C 1
ATOM 10376 O O . ALA F 1 104 ? -9.069 35.947 62.110 1.00 32.49 82 ALA F O 1
ATOM 10378 N N . SER F 1 105 ? -10.232 34.150 61.395 1.00 34.10 83 SER F N 1
ATOM 10379 C CA . SER F 1 105 ? -10.390 33.572 62.713 1.00 33.65 83 SER F CA 1
ATOM 10380 C C . SER F 1 105 ? -9.031 33.217 63.289 1.00 31.95 83 SER F C 1
ATOM 10381 O O . SER F 1 105 ? -8.722 33.593 64.416 1.00 30.31 83 SER F O 1
ATOM 10384 N N . GLY F 1 106 ? -8.228 32.527 62.494 1.00 30.13 84 GLY F N 1
ATOM 10385 C CA . GLY F 1 106 ? -6.885 32.160 62.863 1.00 30.17 84 GLY F CA 1
ATOM 10386 C C . GLY F 1 106 ? -6.004 33.333 63.236 1.00 31.75 84 GLY F C 1
ATOM 10387 O O . GLY F 1 106 ? -5.314 33.283 64.257 1.00 31.42 84 GLY F O 1
ATOM 10388 N N . GLN F 1 107 ? -6.071 34.408 62.457 1.00 33.10 85 GLN F N 1
ATOM 10389 C CA . GLN F 1 107 ? -5.301 35.629 62.737 1.00 35.64 85 GLN F CA 1
ATOM 10390 C C . GLN F 1 107 ? -5.730 36.312 64.043 1.00 33.31 85 GLN F C 1
ATOM 10391 O O . GLN F 1 107 ? -4.914 36.749 64.827 1.00 31.01 85 GLN F O 1
ATOM 10397 N N . ARG F 1 108 ? -7.037 36.414 64.221 1.00 32.06 86 ARG F N 1
ATOM 10398 C CA . ARG F 1 108 ? -7.643 37.007 65.410 1.00 32.32 86 ARG F CA 1
ATOM 10399 C C . ARG F 1 108 ? -7.198 36.251 66.703 1.00 30.36 86 ARG F C 1
ATOM 10400 O O . ARG F 1 108 ? -6.834 36.861 67.699 1.00 28.09 86 ARG F O 1
ATOM 10408 N N . ILE F 1 109 ? -7.243 34.925 66.642 1.00 28.23 87 ILE F N 1
ATOM 10409 C CA . ILE F 1 109 ? -6.880 34.080 67.763 1.00 27.61 87 ILE F CA 1
ATOM 10410 C C . ILE F 1 109 ? -5.379 34.166 68.046 1.00 26.99 87 ILE F C 1
ATOM 10411 O O . ILE F 1 109 ? -4.999 34.373 69.176 1.00 26.51 87 ILE F O 1
ATOM 10416 N N . ALA F 1 110 ? -4.563 34.103 67.001 1.00 26.76 88 ALA F N 1
ATOM 10417 C CA . ALA F 1 110 ? -3.113 34.268 67.117 1.00 26.28 88 ALA F CA 1
ATOM 10418 C C . ALA F 1 110 ? -2.723 35.605 67.747 1.00 27.32 88 ALA F C 1
ATOM 10419 O O . ALA F 1 110 ? -1.896 35.664 68.646 1.00 26.42 88 ALA F O 1
ATOM 10421 N N . GLN F 1 111 ? -3.371 36.675 67.313 1.00 28.95 89 GLN F N 1
ATOM 10422 C CA . GLN F 1 111 ? -3.160 37.998 67.923 1.00 30.21 89 GLN F CA 1
ATOM 10423 C C . GLN F 1 111 ? -3.472 38.026 69.412 1.00 28.10 89 GLN F C 1
ATOM 10424 O O . GLN F 1 111 ? -2.739 38.630 70.192 1.00 27.72 89 GLN F O 1
ATOM 10430 N N . ALA F 1 112 ? -4.609 37.441 69.789 1.00 26.06 90 ALA F N 1
ATOM 10431 C CA . ALA F 1 112 ? -4.994 37.376 71.209 1.00 25.20 90 ALA F CA 1
ATOM 10432 C C . ALA F 1 112 ? -3.949 36.614 72.017 1.00 24.90 90 ALA F C 1
ATOM 10433 O O . ALA F 1 112 ? -3.502 37.095 73.070 1.00 24.68 90 ALA F O 1
ATOM 10435 N N . LEU F 1 113 ? -3.587 35.428 71.534 1.00 24.37 91 LEU F N 1
ATOM 10436 C CA . LEU F 1 113 ? -2.654 34.560 72.253 1.00 24.49 91 LEU F CA 1
ATOM 10437 C C . LEU F 1 113 ? -1.254 35.152 72.338 1.00 25.81 91 LEU F C 1
ATOM 10438 O O . LEU F 1 113 ? -0.647 35.139 73.405 1.00 24.67 91 LEU F O 1
ATOM 10443 N N . ASP F 1 114 ? -0.772 35.702 71.227 1.00 26.95 92 ASP F N 1
ATOM 10444 C CA . ASP F 1 114 ? 0.523 36.381 71.210 1.00 27.53 92 ASP F CA 1
ATOM 10445 C C . ASP F 1 114 ? 0.540 37.610 72.133 1.00 27.12 92 ASP F C 1
ATOM 10446 O O . ASP F 1 114 ? 1.531 37.874 72.813 1.00 27.16 92 ASP F O 1
ATOM 10451 N N . ALA F 1 115 ? -0.562 38.341 72.187 1.00 26.02 93 ALA F N 1
ATOM 10452 C CA . ALA F 1 115 ? -0.666 39.484 73.114 1.00 25.88 93 ALA F CA 1
ATOM 10453 C C . ALA F 1 115 ? -0.502 39.032 74.569 1.00 25.42 93 ALA F C 1
ATOM 10454 O O . ALA F 1 115 ? 0.210 39.657 75.345 1.00 24.05 93 ALA F O 1
ATOM 10456 N N . ILE F 1 116 ? -1.162 37.938 74.925 1.00 24.99 94 ILE F N 1
ATOM 10457 C CA . ILE F 1 116 ? -1.042 37.396 76.279 1.00 25.46 94 ILE F CA 1
ATOM 10458 C C . ILE F 1 116 ? 0.405 36.949 76.531 1.00 25.60 94 ILE F C 1
ATOM 10459 O O . ILE F 1 116 ? 1.005 37.363 77.513 1.00 24.83 94 ILE F O 1
ATOM 10464 N N . GLU F 1 117 ? 0.941 36.125 75.623 1.00 26.39 95 GLU F N 1
ATOM 10465 C CA . GLU F 1 117 ? 2.286 35.574 75.748 1.00 26.48 95 GLU F CA 1
ATOM 10466 C C . GLU F 1 117 ? 3.355 36.646 75.892 1.00 27.72 95 GLU F C 1
ATOM 10467 O O . GLU F 1 117 ? 4.210 36.558 76.755 1.00 27.15 95 GLU F O 1
ATOM 10473 N N . ASN F 1 118 ? 3.261 37.677 75.068 1.00 26.79 96 ASN F N 1
ATOM 10474 C CA . ASN F 1 118 ? 4.215 38.775 75.079 1.00 27.44 96 ASN F CA 1
ATOM 10475 C C . ASN F 1 118 ? 3.953 39.895 76.073 1.00 26.25 96 ASN F C 1
ATOM 10476 O O . ASN F 1 118 ? 4.702 40.856 76.111 1.00 25.64 96 ASN F O 1
ATOM 10481 N N . SER F 1 119 ? 2.889 39.786 76.861 1.00 25.39 97 SER F N 1
ATOM 10482 C CA . SER F 1 119 ? 2.586 40.769 77.887 1.00 24.42 97 SER F CA 1
ATOM 10483 C C . SER F 1 119 ? 3.864 41.064 78.669 1.00 25.79 97 SER F C 1
ATOM 10484 O O . SER F 1 119 ? 4.502 40.166 79.185 1.00 24.48 97 SER F O 1
ATOM 10487 N N . GLU F 1 120 ? 4.215 42.340 78.767 1.00 27.52 98 GLU F N 1
ATOM 10488 C CA . GLU F 1 120 ? 5.333 42.775 79.601 1.00 27.93 98 GLU F CA 1
ATOM 10489 C C . GLU F 1 120 ? 5.163 42.325 81.056 1.00 26.47 98 GLU F C 1
ATOM 10490 O O . GLU F 1 120 ? 6.098 41.795 81.670 1.00 25.03 98 GLU F O 1
ATOM 10496 N N . LYS F 1 121 ? 3.943 42.472 81.577 1.00 25.05 99 LYS F N 1
ATOM 10497 C CA . LYS F 1 121 ? 3.617 42.001 82.921 1.00 23.79 99 LYS F CA 1
ATOM 10498 C C . LYS F 1 121 ? 3.255 40.520 82.887 1.00 22.98 99 LYS F C 1
ATOM 10499 O O . LYS F 1 121 ? 2.594 40.076 81.956 1.00 22.32 99 LYS F O 1
ATOM 10505 N N . PRO F 1 122 ? 3.665 39.747 83.908 1.00 22.93 100 PRO F N 1
ATOM 10506 C CA . PRO F 1 122 ? 3.303 38.328 83.894 1.00 22.69 100 PRO F CA 1
ATOM 10507 C C . PRO F 1 122 ? 1.809 38.063 83.979 1.00 22.45 100 PRO F C 1
ATOM 10508 O O . PRO F 1 122 ? 1.059 38.844 84.587 1.00 23.21 100 PRO F O 1
ATOM 10512 N N . VAL F 1 123 ? 1.423 36.936 83.398 1.00 21.95 101 VAL F N 1
ATOM 10513 C CA . VAL F 1 123 ? 0.033 36.487 83.329 1.00 21.44 101 VAL F CA 1
ATOM 10514 C C . VAL F 1 123 ? -0.080 35.119 83.974 1.00 20.57 101 VAL F C 1
ATOM 10515 O O . VAL F 1 123 ? 0.641 34.184 83.611 1.00 21.39 101 VAL F O 1
ATOM 10519 N N . ILE F 1 124 ? -1.005 35.004 84.902 1.00 19.94 102 ILE F N 1
ATOM 10520 C CA . ILE F 1 124 ? -1.323 33.738 85.558 1.00 20.17 102 ILE F CA 1
ATOM 10521 C C . ILE F 1 124 ? -2.747 33.305 85.220 1.00 20.46 102 ILE F C 1
ATOM 10522 O O . ILE F 1 124 ? -3.702 34.062 85.443 1.00 21.66 102 ILE F O 1
ATOM 10527 N N . ALA F 1 125 ? -2.893 32.089 84.713 1.00 20.62 103 ALA F N 1
ATOM 10528 C CA . ALA F 1 125 ? -4.199 31.527 84.458 1.00 20.57 103 ALA F CA 1
ATOM 10529 C C . ALA F 1 125 ? -4.667 30.729 85.667 1.00 21.55 103 ALA F C 1
ATOM 10530 O O . ALA F 1 125 ? -3.918 29.907 86.222 1.00 21.17 103 ALA F O 1
ATOM 10532 N N . ALA F 1 126 ? -5.901 30.997 86.092 1.00 21.48 104 ALA F N 1
ATOM 10533 C CA . ALA F 1 126 ? -6.525 30.268 87.194 1.00 22.11 104 ALA F CA 1
ATOM 10534 C C . ALA F 1 126 ? -7.684 29.476 86.595 1.00 22.42 104 ALA F C 1
ATOM 10535 O O . ALA F 1 126 ? -8.674 30.071 86.154 1.00 23.05 104 ALA F O 1
ATOM 10537 N N . ILE F 1 127 ? -7.569 28.157 86.666 1.00 22.44 105 ILE F N 1
ATOM 10538 C CA . ILE F 1 127 ? -8.424 27.240 85.944 1.00 23.49 105 ILE F CA 1
ATOM 10539 C C . ILE F 1 127 ? -9.285 26.401 86.882 1.00 24.88 105 ILE F C 1
ATOM 10540 O O . ILE F 1 127 ? -8.774 25.718 87.749 1.00 25.54 105 ILE F O 1
ATOM 10545 N N . GLU F 1 128 ? -10.603 26.486 86.691 1.00 26.03 106 GLU F N 1
ATOM 10546 C CA . GLU F 1 128 ? -11.585 25.571 87.307 1.00 26.02 106 GLU F CA 1
ATOM 10547 C C . GLU F 1 128 ? -12.464 24.985 86.198 1.00 26.10 106 GLU F C 1
ATOM 10548 O O . GLU F 1 128 ? -12.755 25.655 85.175 1.00 25.81 106 GLU F O 1
ATOM 10554 N N . GLY F 1 129 ? -12.895 23.746 86.382 1.00 25.73 107 GLY F N 1
ATOM 10555 C CA . GLY F 1 129 ? -13.828 23.121 85.438 1.00 26.02 107 GLY F CA 1
ATOM 10556 C C . GLY F 1 129 ? -13.263 22.917 84.030 1.00 25.94 107 GLY F C 1
ATOM 10557 O O . GLY F 1 129 ? -12.049 22.747 83.845 1.00 25.88 107 GLY F O 1
ATOM 10558 N N . ALA F 1 130 ? -14.128 23.037 83.032 1.00 25.90 108 ALA F N 1
ATOM 10559 C CA . ALA F 1 130 ? -13.725 22.787 81.643 1.00 25.85 108 ALA F CA 1
ATOM 10560 C C . ALA F 1 130 ? -12.696 23.795 81.117 1.00 26.06 108 ALA F C 1
ATOM 10561 O O . ALA F 1 130 ? -12.877 25.016 81.214 1.00 25.46 108 ALA F O 1
ATOM 10563 N N . CYS F 1 131 ? -11.608 23.242 80.579 1.00 26.09 109 CYS F N 1
ATOM 10564 C CA . CYS F 1 131 ? -10.574 23.991 79.915 1.00 28.01 109 CYS F CA 1
ATOM 10565 C C . CYS F 1 131 ? -10.227 23.218 78.639 1.00 30.53 109 CYS F C 1
ATOM 10566 O O . CYS F 1 131 ? -9.274 22.444 78.593 1.00 30.22 109 CYS F O 1
ATOM 10569 N N . VAL F 1 132 ? -10.983 23.508 77.600 1.00 32.75 110 VAL F N 1
ATOM 10570 C CA . VAL F 1 132 ? -10.953 22.710 76.383 1.00 36.06 110 VAL F CA 1
ATOM 10571 C C . VAL F 1 132 ? -10.695 23.608 75.173 1.00 37.62 110 VAL F C 1
ATOM 10572 O O . VAL F 1 132 ? -11.265 24.696 75.056 1.00 36.16 110 VAL F O 1
ATOM 10576 N N . GLY F 1 133 ? -9.788 23.147 74.298 1.00 38.50 111 GLY F N 1
ATOM 10577 C CA . GLY F 1 133 ? -9.638 23.715 72.936 1.00 39.11 111 GLY F CA 1
ATOM 10578 C C . GLY F 1 133 ? -8.993 25.063 73.044 1.00 39.79 111 GLY F C 1
ATOM 10579 O O . GLY F 1 133 ? -7.821 25.176 73.511 1.00 44.39 111 GLY F O 1
ATOM 10580 N N . GLY F 1 134 ? -9.745 26.102 72.680 1.00 36.47 112 GLY F N 1
ATOM 10581 C CA . GLY F 1 134 ? -9.297 27.499 72.901 1.00 34.21 112 GLY F CA 1
ATOM 10582 C C . GLY F 1 134 ? -8.888 27.776 74.334 1.00 29.94 112 GLY F C 1
ATOM 10583 O O . GLY F 1 134 ? -8.020 28.634 74.603 1.00 30.74 112 GLY F O 1
ATOM 10584 N N . GLY F 1 135 ? -9.548 27.082 75.259 1.00 27.73 113 GLY F N 1
ATOM 10585 C CA . GLY F 1 135 ? -9.229 27.191 76.699 1.00 25.82 113 GLY F CA 1
ATOM 10586 C C . GLY F 1 135 ? -7.785 26.802 77.015 1.00 24.35 113 GLY F C 1
ATOM 10587 O O . GLY F 1 135 ? -7.094 27.509 77.752 1.00 24.63 113 GLY F O 1
ATOM 10588 N N . VAL F 1 136 ? -7.349 25.682 76.450 1.00 22.98 114 VAL F N 1
ATOM 10589 C CA . VAL F 1 136 ? -5.980 25.241 76.616 1.00 23.29 114 VAL F CA 1
ATOM 10590 C C . VAL F 1 136 ? -5.024 26.246 75.962 1.00 23.16 114 VAL F C 1
ATOM 10591 O O . VAL F 1 136 ? -4.040 26.651 76.581 1.00 22.51 114 VAL F O 1
ATOM 10595 N N . SER F 1 137 ? -5.364 26.698 74.763 1.00 22.85 115 SER F N 1
ATOM 10596 C CA . SER F 1 137 ? -4.566 27.692 74.088 1.00 23.31 115 SER F CA 1
ATOM 10597 C C . SER F 1 137 ? -4.393 28.972 74.944 1.00 23.93 115 SER F C 1
ATOM 10598 O O . SER F 1 137 ? -3.266 29.475 75.129 1.00 23.29 115 SER F O 1
ATOM 10601 N N . LEU F 1 138 ? -5.491 29.465 75.504 1.00 25.74 116 LEU F N 1
ATOM 10602 C CA . LEU F 1 138 ? -5.430 30.630 76.426 1.00 27.79 116 LEU F CA 1
ATOM 10603 C C . LEU F 1 138 ? -4.506 30.394 77.586 1.00 25.94 116 LEU F C 1
ATOM 10604 O O . LEU F 1 138 ? -3.643 31.219 77.922 1.00 26.36 116 LEU F O 1
ATOM 10609 N N . ALA F 1 139 ? -4.731 29.257 78.233 1.00 25.07 117 ALA F N 1
ATOM 10610 C CA . ALA F 1 139 ? -3.941 28.867 79.422 1.00 24.56 117 ALA F CA 1
ATOM 10611 C C . ALA F 1 139 ? -2.453 28.814 79.109 1.00 24.04 117 ALA F C 1
ATOM 10612 O O . ALA F 1 139 ? -1.622 29.229 79.916 1.00 24.07 117 ALA F O 1
ATOM 10622 N N . ALA F 1 141 ? -0.817 30.302 76.750 1.00 22.79 119 ALA F N 1
ATOM 10623 C CA . ALA F 1 141 ? -0.285 31.640 76.467 1.00 22.66 119 ALA F CA 1
ATOM 10624 C C . ALA F 1 141 ? 0.145 32.360 77.744 1.00 21.68 119 ALA F C 1
ATOM 10625 O O . ALA F 1 141 ? 1.062 33.187 77.738 1.00 21.99 119 ALA F O 1
ATOM 10627 N N . ALA F 1 142 ? -0.533 32.060 78.838 1.00 20.77 120 ALA F N 1
ATOM 10628 C CA . ALA F 1 142 ? -0.132 32.620 80.144 1.00 20.73 120 ALA F CA 1
ATOM 10629 C C . ALA F 1 142 ? 1.266 32.130 80.538 1.00 20.63 120 ALA F C 1
ATOM 10630 O O . ALA F 1 142 ? 1.736 31.124 80.028 1.00 21.01 120 ALA F O 1
ATOM 10632 N N . ASP F 1 143 ? 1.901 32.851 81.438 1.00 20.50 121 ASP F N 1
ATOM 10633 C CA . ASP F 1 143 ? 3.191 32.440 81.980 1.00 21.22 121 ASP F CA 1
ATOM 10634 C C . ASP F 1 143 ? 3.086 31.266 82.944 1.00 20.55 121 ASP F C 1
ATOM 10635 O O . ASP F 1 143 ? 3.913 30.367 82.939 1.00 21.29 121 ASP F O 1
ATOM 10640 N N . LEU F 1 144 ? 2.055 31.290 83.768 1.00 20.35 122 LEU F N 1
ATOM 10641 C CA . LEU F 1 144 ? 1.869 30.337 84.858 1.00 20.35 122 LEU F CA 1
ATOM 10642 C C . LEU F 1 144 ? 0.427 29.874 84.898 1.00 21.18 122 LEU F C 1
ATOM 10643 O O . LEU F 1 144 ? -0.499 30.665 84.602 1.00 21.66 122 LEU F O 1
ATOM 10648 N N . ARG F 1 145 ? 0.232 28.626 85.310 1.00 20.35 123 ARG F N 1
ATOM 10649 C CA . ARG F 1 145 ? -1.094 28.022 85.363 1.00 20.74 123 ARG F CA 1
ATOM 10650 C C . ARG F 1 145 ? -1.328 27.317 86.683 1.00 20.78 123 ARG F C 1
ATOM 10651 O O . ARG F 1 145 ? -0.552 26.445 87.096 1.00 20.28 123 ARG F O 1
ATOM 10659 N N . VAL F 1 146 ? -2.417 27.681 87.333 1.00 20.55 124 VAL F N 1
ATOM 10660 C CA . VAL F 1 146 ? -2.884 26.936 88.510 1.00 21.34 124 VAL F CA 1
ATOM 10661 C C . VAL F 1 146 ? -4.307 26.460 88.216 1.00 21.49 124 VAL F C 1
ATOM 10662 O O . VAL F 1 146 ? -5.156 27.221 87.724 1.00 21.89 124 VAL F O 1
ATOM 10666 N N . ALA F 1 147 ? -4.569 25.213 88.552 1.00 21.65 125 ALA F N 1
ATOM 10667 C CA . ALA F 1 147 ? -5.887 24.626 88.351 1.00 22.48 125 ALA F CA 1
ATOM 10668 C C . ALA F 1 147 ? -6.387 23.954 89.605 1.00 22.69 125 ALA F C 1
ATOM 10669 O O . ALA F 1 147 ? -5.622 23.404 90.392 1.00 23.06 125 ALA F O 1
ATOM 10671 N N . GLY F 1 148 ? -7.698 24.021 89.768 1.00 23.50 126 GLY F N 1
ATOM 10672 C CA . GLY F 1 148 ? -8.390 23.294 90.816 1.00 24.88 126 GLY F CA 1
ATOM 10673 C C . GLY F 1 148 ? -8.570 21.847 90.406 1.00 25.28 126 GLY F C 1
ATOM 10674 O O . GLY F 1 148 ? -8.742 21.534 89.223 1.00 24.17 126 GLY F O 1
ATOM 10675 N N . GLU F 1 149 ? -8.610 20.962 91.392 1.00 26.50 127 GLU F N 1
ATOM 10676 C CA . GLU F 1 149 ? -9.013 19.581 91.124 1.00 27.83 127 GLU F CA 1
ATOM 10677 C C . GLU F 1 149 ? -10.406 19.599 90.495 1.00 27.73 127 GLU F C 1
ATOM 10678 O O . GLU F 1 149 ? -11.196 20.529 90.699 1.00 28.67 127 GLU F O 1
ATOM 10684 N N . GLY F 1 150 ? -10.671 18.613 89.667 1.00 28.02 128 GLY F N 1
ATOM 10685 C CA . GLY F 1 150 ? -11.936 18.578 88.923 1.00 28.52 128 GLY F CA 1
ATOM 10686 C C . GLY F 1 150 ? -11.940 19.366 87.610 1.00 28.38 128 GLY F C 1
ATOM 10687 O O . GLY F 1 150 ? -12.844 19.186 86.809 1.00 28.99 128 GLY F O 1
ATOM 10688 N N . ALA F 1 151 ? -10.933 20.197 87.377 1.00 27.31 129 ALA F N 1
ATOM 10689 C CA . ALA F 1 151 ? -10.759 20.817 86.073 1.00 27.45 129 ALA F CA 1
ATOM 10690 C C . ALA F 1 151 ? -10.442 19.757 85.025 1.00 27.28 129 ALA F C 1
ATOM 10691 O O . ALA F 1 151 ? -9.831 18.727 85.324 1.00 26.64 129 ALA F O 1
ATOM 10693 N N . LYS F 1 152 ? -10.911 20.003 83.812 1.00 28.17 130 LYS F N 1
ATOM 10694 C CA . LYS F 1 152 ? -10.785 19.044 82.699 1.00 29.88 130 LYS F CA 1
ATOM 10695 C C . LYS F 1 152 ? -10.131 19.736 81.522 1.00 27.84 130 LYS F C 1
ATOM 10696 O O . LYS F 1 152 ? -10.504 20.846 81.179 1.00 26.99 130 LYS F O 1
ATOM 10702 N N . PHE F 1 153 ? -9.262 18.998 80.837 1.00 26.61 131 PHE F N 1
ATOM 10703 C CA . PHE F 1 153 ? -8.423 19.549 79.773 1.00 25.56 131 PHE F CA 1
ATOM 10704 C C . PHE F 1 153 ? -8.505 18.711 78.535 1.00 25.76 131 PHE F C 1
ATOM 10705 O O . PHE F 1 153 ? -8.589 17.496 78.605 1.00 25.07 131 PHE F O 1
ATOM 10713 N N . GLY F 1 154 ? -8.478 19.385 77.392 1.00 26.62 132 GLY F N 1
ATOM 10714 C CA . GLY F 1 154 ? -8.462 18.693 76.119 1.00 27.22 132 GLY F CA 1
ATOM 10715 C C . GLY F 1 154 ? -8.222 19.607 74.968 1.00 26.47 132 GLY F C 1
ATOM 10716 O O . GLY F 1 154 ? -8.552 20.792 75.024 1.00 28.39 132 GLY F O 1
ATOM 10717 N N . VAL F 1 155 ? -7.577 19.069 73.941 1.00 25.71 133 VAL F N 1
ATOM 10718 C CA . VAL F 1 155 ? -7.306 19.818 72.722 1.00 25.03 133 VAL F CA 1
ATOM 10719 C C . VAL F 1 155 ? -7.781 18.940 71.567 1.00 25.69 133 VAL F C 1
ATOM 10720 O O . VAL F 1 155 ? -7.160 17.892 71.276 1.00 25.52 133 VAL F O 1
ATOM 10724 N N . THR F 1 156 ? -8.804 19.418 70.861 1.00 25.41 134 THR F N 1
ATOM 10725 C CA . THR F 1 156 ? -9.603 18.563 69.984 1.00 26.98 134 THR F CA 1
ATOM 10726 C C . THR F 1 156 ? -9.647 18.846 68.459 1.00 27.60 134 THR F C 1
ATOM 10727 O O . THR F 1 156 ? -10.544 18.318 67.789 1.00 27.33 134 THR F O 1
ATOM 10731 N N . PRO F 1 157 ? -8.677 19.597 67.882 1.00 27.80 135 PRO F N 1
ATOM 10732 C CA . PRO F 1 157 ? -8.792 19.818 66.429 1.00 28.01 135 PRO F CA 1
ATOM 10733 C C . PRO F 1 157 ? -8.818 18.529 65.620 1.00 27.89 135 PRO F C 1
ATOM 10734 O O . PRO F 1 157 ? -9.455 18.481 64.574 1.00 27.58 135 PRO F O 1
ATOM 10738 N N . GLY F 1 158 ? -8.157 17.496 66.131 1.00 27.86 136 GLY F N 1
ATOM 10739 C CA . GLY F 1 158 ? -8.164 16.189 65.510 1.00 27.97 136 GLY F CA 1
ATOM 10740 C C . GLY F 1 158 ? -9.517 15.536 65.375 1.00 29.66 136 GLY F C 1
ATOM 10741 O O . GLY F 1 158 ? -9.742 14.753 64.468 1.00 30.15 136 GLY F O 1
ATOM 10742 N N . LYS F 1 159 ? -10.438 15.875 66.261 1.00 30.76 137 LYS F N 1
ATOM 10743 C CA . LYS F 1 159 ? -11.817 15.367 66.156 1.00 31.63 137 LYS F CA 1
ATOM 10744 C C . LYS F 1 159 ? -12.637 15.983 64.998 1.00 31.86 137 LYS F C 1
ATOM 10745 O O . LYS F 1 159 ? -13.738 15.534 64.721 1.00 30.88 137 LYS F O 1
ATOM 10751 N N . LEU F 1 160 ? -12.116 17.051 64.401 1.00 30.33 138 LEU F N 1
ATOM 10752 C CA . LEU F 1 160 ? -12.809 17.786 63.364 1.00 30.12 138 LEU F CA 1
ATOM 10753 C C . LEU F 1 160 ? -12.138 17.766 61.994 1.00 30.43 138 LEU F C 1
ATOM 10754 O O . LEU F 1 160 ? -12.749 18.206 61.028 1.00 31.25 138 LEU F O 1
ATOM 10759 N N . GLY F 1 161 ? -10.889 17.302 61.917 1.00 28.84 139 GLY F N 1
ATOM 10760 C CA . GLY F 1 161 ? -10.105 17.384 60.700 1.00 28.22 139 GLY F CA 1
ATOM 10761 C C . GLY F 1 161 ? -9.222 18.627 60.584 1.00 27.62 139 GLY F C 1
ATOM 10762 O O . GLY F 1 161 ? -8.751 18.952 59.497 1.00 25.93 139 GLY F O 1
ATOM 10763 N N . LEU F 1 162 ? -9.043 19.342 61.693 1.00 26.91 140 LEU F N 1
ATOM 10764 C CA . LEU F 1 162 ? -8.232 20.550 61.714 1.00 27.34 140 LEU F CA 1
ATOM 10765 C C . LEU F 1 162 ? -6.842 20.207 62.210 1.00 27.11 140 LEU F C 1
ATOM 10766 O O . LEU F 1 162 ? -6.585 19.063 62.626 1.00 27.20 140 LEU F O 1
ATOM 10771 N N . VAL F 1 163 ? -5.981 21.216 62.238 1.00 26.18 141 VAL F N 1
ATOM 10772 C CA . VAL F 1 163 ? -4.666 21.113 62.879 1.00 26.02 141 VAL F CA 1
ATOM 10773 C C . VAL F 1 163 ? -4.445 22.281 63.846 1.00 24.74 141 VAL F C 1
ATOM 10774 O O . VAL F 1 163 ? -4.774 23.435 63.573 1.00 24.90 141 VAL F O 1
ATOM 10778 N N . TYR F 1 164 ? -3.871 21.957 64.990 1.00 24.90 142 TYR F N 1
ATOM 10779 C CA . TYR F 1 164 ? -3.551 22.949 66.029 1.00 24.16 142 TYR F CA 1
ATOM 10780 C C . TYR F 1 164 ? -2.461 23.879 65.460 1.00 24.35 142 TYR F C 1
ATOM 10781 O O . TYR F 1 164 ? -1.477 23.392 64.886 1.00 24.12 142 TYR F O 1
ATOM 10790 N N . PRO F 1 165 ? -2.616 25.210 65.614 1.00 24.27 143 PRO F N 1
ATOM 10791 C CA . PRO F 1 165 ? -1.613 26.083 64.991 1.00 23.91 143 PRO F CA 1
ATOM 10792 C C . PRO F 1 165 ? -0.207 25.938 65.548 1.00 23.76 143 PRO F C 1
ATOM 10793 O O . PRO F 1 165 ? 0.017 25.385 66.635 1.00 22.85 143 PRO F O 1
ATOM 10797 N N . ALA F 1 166 ? 0.715 26.549 64.829 1.00 23.52 144 ALA F N 1
ATOM 10798 C CA . ALA F 1 166 ? 2.121 26.530 65.190 1.00 23.59 144 ALA F CA 1
ATOM 10799 C C . ALA F 1 166 ? 2.398 27.116 66.583 1.00 22.94 144 ALA F C 1
ATOM 10800 O O . ALA F 1 166 ? 3.127 26.543 67.365 1.00 22.05 144 ALA F O 1
ATOM 10802 N N . GLY F 1 167 ? 1.861 28.300 66.850 1.00 23.53 145 GLY F N 1
ATOM 10803 C CA . GLY F 1 167 ? 2.095 28.986 68.136 1.00 23.41 145 GLY F CA 1
ATOM 10804 C C . GLY F 1 167 ? 1.563 28.176 69.314 1.00 23.08 145 GLY F C 1
ATOM 10805 O O . GLY F 1 167 ? 2.261 27.976 70.318 1.00 23.42 145 GLY F O 1
ATOM 10806 N N . ASP F 1 168 ? 0.334 27.703 69.166 1.00 22.76 146 ASP F N 1
ATOM 10807 C CA . ASP F 1 168 ? -0.339 26.917 70.208 1.00 22.50 146 ASP F CA 1
ATOM 10808 C C . ASP F 1 168 ? 0.422 25.611 70.449 1.00 22.00 146 ASP F C 1
ATOM 10809 O O . ASP F 1 168 ? 0.650 25.224 71.607 1.00 21.54 146 ASP F O 1
ATOM 10814 N N . THR F 1 169 ? 0.857 24.973 69.362 1.00 20.54 147 THR F N 1
ATOM 10815 C CA . THR F 1 169 ? 1.604 23.723 69.431 1.00 20.76 147 THR F CA 1
ATOM 10816 C C . THR F 1 169 ? 2.967 23.956 70.103 1.00 21.36 147 THR F C 1
ATOM 10817 O O . THR F 1 169 ? 3.374 23.190 70.973 1.00 19.89 147 THR F O 1
ATOM 10821 N N . ARG F 1 170 ? 3.637 25.050 69.726 1.00 22.01 148 ARG F N 1
ATOM 10822 C CA . ARG F 1 170 ? 4.931 25.429 70.316 1.00 23.28 148 ARG F CA 1
ATOM 10823 C C . ARG F 1 170 ? 4.838 25.541 71.842 1.00 23.13 148 ARG F C 1
ATOM 10824 O O . ARG F 1 170 ? 5.653 24.981 72.596 1.00 22.52 148 ARG F O 1
ATOM 10832 N N . ARG F 1 171 ? 3.855 26.311 72.275 1.00 23.90 149 ARG F N 1
ATOM 10833 C CA . ARG F 1 171 ? 3.651 26.574 73.703 1.00 23.85 149 ARG F CA 1
ATOM 10834 C C . ARG F 1 171 ? 3.318 25.299 74.455 1.00 23.69 149 ARG F C 1
ATOM 10835 O O . ARG F 1 171 ? 3.824 25.068 75.549 1.00 23.68 149 ARG F O 1
ATOM 10843 N N . LEU F 1 172 ? 2.526 24.424 73.837 1.00 23.41 150 LEU F N 1
ATOM 10844 C CA . LEU F 1 172 ? 2.203 23.132 74.434 1.00 22.81 150 LEU F CA 1
ATOM 10845 C C . LEU F 1 172 ? 3.444 22.256 74.560 1.00 23.16 150 LEU F C 1
ATOM 10846 O O . LEU F 1 172 ? 3.734 21.728 75.639 1.00 22.86 150 LEU F O 1
ATOM 10851 N N . LEU F 1 173 ? 4.171 22.103 73.458 1.00 23.61 151 LEU F N 1
ATOM 10852 C CA . LEU F 1 173 ? 5.453 21.357 73.427 1.00 24.41 151 LEU F CA 1
ATOM 10853 C C . LEU F 1 173 ? 6.435 21.773 74.516 1.00 22.89 151 LEU F C 1
ATOM 10854 O O . LEU F 1 173 ? 7.060 20.933 75.145 1.00 22.06 151 LEU F O 1
ATOM 10859 N N . ALA F 1 174 ? 6.613 23.079 74.657 1.00 22.50 152 ALA F N 1
ATOM 10860 C CA . ALA F 1 174 ? 7.590 23.628 75.593 1.00 22.38 152 ALA F CA 1
ATOM 10861 C C . ALA F 1 174 ? 7.259 23.223 77.022 1.00 22.40 152 ALA F C 1
ATOM 10862 O O . ALA F 1 174 ? 8.143 23.085 77.832 1.00 23.05 152 ALA F O 1
ATOM 10864 N N . ALA F 1 175 ? 5.979 23.042 77.319 1.00 22.39 153 ALA F N 1
ATOM 10865 C CA . ALA F 1 175 ? 5.540 22.669 78.661 1.00 22.85 153 ALA F CA 1
ATOM 10866 C C . ALA F 1 175 ? 5.548 21.176 78.912 1.00 22.91 153 ALA F C 1
ATOM 10867 O O . ALA F 1 175 ? 5.954 20.746 79.988 1.00 22.98 153 ALA F O 1
ATOM 10869 N N . VAL F 1 176 ? 5.065 20.380 77.944 1.00 21.97 154 VAL F N 1
ATOM 10870 C CA . VAL F 1 176 ? 4.845 18.961 78.200 1.00 21.47 154 VAL F CA 1
ATOM 10871 C C . VAL F 1 176 ? 5.752 17.990 77.437 1.00 22.71 154 VAL F C 1
ATOM 10872 O O . VAL F 1 176 ? 5.771 16.802 77.754 1.00 23.17 154 VAL F O 1
ATOM 10876 N N . GLY F 1 177 ? 6.489 18.467 76.441 1.00 22.77 155 GLY F N 1
ATOM 10877 C CA . GLY F 1 177 ? 7.388 17.600 75.665 1.00 23.48 155 GLY F CA 1
ATOM 10878 C C . GLY F 1 177 ? 6.669 16.904 74.503 1.00 24.43 155 GLY F C 1
ATOM 10879 O O . GLY F 1 177 ? 5.435 16.956 74.380 1.00 23.80 155 GLY F O 1
ATOM 10880 N N . PRO F 1 178 ? 7.444 16.272 73.617 1.00 25.82 156 PRO F N 1
ATOM 10881 C CA . PRO F 1 178 ? 6.882 15.758 72.349 1.00 25.38 156 PRO F CA 1
ATOM 10882 C C . PRO F 1 178 ? 5.921 14.594 72.519 1.00 24.65 156 PRO F C 1
ATOM 10883 O O . PRO F 1 178 ? 4.876 14.593 71.885 1.00 24.95 156 PRO F O 1
ATOM 10887 N N . GLY F 1 179 ? 6.254 13.641 73.379 1.00 23.99 157 GLY F N 1
ATOM 10888 C CA . GLY F 1 179 ? 5.393 12.475 73.583 1.00 23.88 157 GLY F CA 1
ATOM 10889 C C . GLY F 1 179 ? 4.001 12.845 74.081 1.00 23.45 157 GLY F C 1
ATOM 10890 O O . GLY F 1 179 ? 2.978 12.458 73.507 1.00 22.72 157 GLY F O 1
ATOM 10891 N N . ALA F 1 180 ? 3.976 13.633 75.148 1.00 22.61 158 ALA F N 1
ATOM 10892 C CA . ALA F 1 180 ? 2.719 14.089 75.724 1.00 22.50 158 ALA F CA 1
ATOM 10893 C C . ALA F 1 180 ? 1.921 14.981 74.776 1.00 21.93 158 ALA F C 1
ATOM 10894 O O . ALA F 1 180 ? 0.677 14.905 74.730 1.00 22.45 158 ALA F O 1
ATOM 10896 N N . THR F 1 181 ? 2.612 15.837 74.038 1.00 21.08 159 THR F N 1
ATOM 10897 C CA . THR F 1 181 ? 1.938 16.707 73.051 1.00 21.87 159 THR F CA 1
ATOM 10898 C C . THR F 1 181 ? 1.244 15.854 71.965 1.00 22.43 159 THR F C 1
ATOM 10899 O O . THR F 1 181 ? 0.090 16.110 71.593 1.00 23.27 159 THR F O 1
ATOM 10903 N N . LYS F 1 182 ? 1.941 14.816 71.517 1.00 23.68 160 LYS F N 1
ATOM 10904 C CA . LYS F 1 182 ? 1.401 13.881 70.532 1.00 24.95 160 LYS F CA 1
ATOM 10905 C C . LYS F 1 182 ? 0.209 13.108 71.080 1.00 25.85 160 LYS F C 1
ATOM 10906 O O . LYS F 1 182 ? -0.796 12.951 70.405 1.00 26.07 160 LYS F O 1
ATOM 10912 N N . ASP F 1 183 ? 0.314 12.649 72.318 1.00 26.75 161 ASP F N 1
ATOM 10913 C CA . ASP F 1 183 ? -0.811 11.985 72.976 1.00 26.77 161 ASP F CA 1
ATOM 10914 C C . ASP F 1 183 ? -2.069 12.876 72.977 1.00 26.26 161 ASP F C 1
ATOM 10915 O O . ASP F 1 183 ? -3.147 12.470 72.498 1.00 26.64 161 ASP F O 1
ATOM 10920 N N . ILE F 1 184 ? -1.910 14.075 73.506 1.00 23.98 162 ILE F N 1
ATOM 10921 C CA . ILE F 1 184 ? -2.992 15.064 73.623 1.00 23.49 162 ILE F CA 1
ATOM 10922 C C . ILE F 1 184 ? -3.653 15.346 72.252 1.00 23.18 162 ILE F C 1
ATOM 10923 O O . ILE F 1 184 ? -4.876 15.262 72.116 1.00 22.62 162 ILE F O 1
ATOM 10928 N N . LEU F 1 185 ? -2.830 15.648 71.256 1.00 22.19 163 LEU F N 1
ATOM 10929 C CA . LEU F 1 185 ? -3.323 16.053 69.945 1.00 22.99 163 LEU F CA 1
ATOM 10930 C C . LEU F 1 185 ? -3.758 14.866 69.063 1.00 23.34 163 LEU F C 1
ATOM 10931 O O . LEU F 1 185 ? -4.753 14.977 68.359 1.00 24.00 163 LEU F O 1
ATOM 10936 N N . PHE F 1 186 ? -3.044 13.751 69.116 1.00 23.28 164 PHE F N 1
ATOM 10937 C CA . PHE F 1 186 ? -3.438 12.546 68.335 1.00 23.88 164 PHE F CA 1
ATOM 10938 C C . PHE F 1 186 ? -4.768 11.923 68.806 1.00 23.85 164 PHE F C 1
ATOM 10939 O O . PHE F 1 186 ? -5.451 11.304 68.001 1.00 23.29 164 PHE F O 1
ATOM 10947 N N . THR F 1 187 ? -5.064 11.987 70.111 1.00 23.07 165 THR F N 1
ATOM 10948 C CA . THR F 1 187 ? -6.308 11.402 70.658 1.00 23.09 165 THR F CA 1
ATOM 10949 C C . THR F 1 187 ? -7.454 12.409 70.800 1.00 23.94 165 THR F C 1
ATOM 10950 O O . THR F 1 187 ? -8.619 12.044 70.731 1.00 24.02 165 THR F O 1
ATOM 10954 N N . GLY F 1 188 ? -7.120 13.673 71.041 1.00 24.81 166 GLY F N 1
ATOM 10955 C CA . GLY F 1 188 ? -8.120 14.669 71.408 1.00 25.53 166 GLY F CA 1
ATOM 10956 C C . GLY F 1 188 ? -8.840 14.340 72.706 1.00 26.49 166 GLY F C 1
ATOM 10957 O O . GLY F 1 188 ? -9.936 14.842 72.954 1.00 26.50 166 GLY F O 1
ATOM 10958 N N . ARG F 1 189 ? -8.221 13.519 73.547 1.00 27.54 167 ARG F N 1
ATOM 10959 C CA . ARG F 1 189 ? -8.895 13.032 74.753 1.00 28.64 167 ARG F CA 1
ATOM 10960 C C . ARG F 1 189 ? -8.990 14.117 75.822 1.00 28.52 167 ARG F C 1
ATOM 10961 O O . ARG F 1 189 ? -8.129 15.010 75.902 1.00 29.09 167 ARG F O 1
ATOM 10969 N N . ILE F 1 190 ? -10.044 14.012 76.638 1.00 29.14 168 ILE F N 1
ATOM 10970 C CA . ILE F 1 190 ? -10.245 14.858 77.800 1.00 28.37 168 ILE F CA 1
ATOM 10971 C C . ILE F 1 190 ? -9.554 14.216 78.991 1.00 26.66 168 ILE F C 1
ATOM 10972 O O . ILE F 1 190 ? -9.799 13.067 79.303 1.00 27.05 168 ILE F O 1
ATOM 10977 N N . PHE F 1 191 ? -8.718 14.977 79.675 1.00 25.41 169 PHE F N 1
ATOM 10978 C CA . PHE F 1 191 ? -7.974 14.463 80.837 1.00 25.03 169 PHE F CA 1
ATOM 10979 C C . PHE F 1 191 ? -8.113 15.357 82.073 1.00 24.34 169 PHE F C 1
ATOM 10980 O O . PHE F 1 191 ? -8.505 16.519 81.983 1.00 24.87 169 PHE F O 1
ATOM 10988 N N . THR F 1 192 ? -7.775 14.789 83.216 1.00 24.11 170 THR F N 1
ATOM 10989 C CA . THR F 1 192 ? -8.010 15.430 84.491 1.00 23.94 170 THR F CA 1
ATOM 10990 C C . THR F 1 192 ? -6.919 16.441 84.811 1.00 23.95 170 THR F C 1
ATOM 10991 O O . THR F 1 192 ? -5.804 16.376 84.287 1.00 22.61 170 THR F O 1
ATOM 10995 N N . ALA F 1 193 ? -7.240 17.309 85.762 1.00 23.60 171 ALA F N 1
ATOM 10996 C CA . ALA F 1 193 ? -6.266 18.228 86.341 1.00 23.56 171 ALA F CA 1
ATOM 10997 C C . ALA F 1 193 ? -5.062 17.504 86.942 1.00 23.87 171 ALA F C 1
ATOM 10998 O O . ALA F 1 193 ? -3.912 17.931 86.787 1.00 23.32 171 ALA F O 1
ATOM 11000 N N . GLY F 1 194 ? -5.318 16.388 87.615 1.00 24.09 172 GLY F N 1
ATOM 11001 C CA . GLY F 1 194 ? -4.231 15.544 88.140 1.00 24.43 172 GLY F CA 1
ATOM 11002 C C . GLY F 1 194 ? -3.241 15.110 87.063 1.00 23.79 172 GLY F C 1
ATOM 11003 O O . GLY F 1 194 ? -2.023 15.171 87.247 1.00 23.04 172 GLY F O 1
ATOM 11004 N N . GLU F 1 195 ? -3.768 14.651 85.940 1.00 23.85 173 GLU F N 1
ATOM 11005 C CA . GLU F 1 195 ? -2.894 14.260 84.832 1.00 24.01 173 GLU F CA 1
ATOM 11006 C C . GLU F 1 195 ? -2.195 15.486 84.203 1.00 23.24 173 GLU F C 1
ATOM 11007 O O . GLU F 1 195 ? -1.014 15.432 83.855 1.00 22.86 173 GLU F O 1
ATOM 11013 N N . ALA F 1 196 ? -2.932 16.582 84.068 1.00 22.87 174 ALA F N 1
ATOM 11014 C CA . ALA F 1 196 ? -2.364 17.836 83.557 1.00 22.75 174 ALA F CA 1
ATOM 11015 C C . ALA F 1 196 ? -1.173 18.287 84.392 1.00 23.65 174 ALA F C 1
ATOM 11016 O O . ALA F 1 196 ? -0.126 18.688 83.852 1.00 24.97 174 ALA F O 1
ATOM 11018 N N . LYS F 1 197 ? -1.305 18.192 85.706 1.00 23.96 175 LYS F N 1
ATOM 11019 C CA . LYS F 1 197 ? -0.192 18.507 86.606 1.00 25.20 175 LYS F CA 1
ATOM 11020 C C . LYS F 1 197 ? 1.005 17.589 86.333 1.00 24.75 175 LYS F C 1
ATOM 11021 O O . LYS F 1 197 ? 2.131 18.008 86.213 1.00 23.65 175 LYS F O 1
ATOM 11027 N N . SER F 1 198 ? 0.707 16.309 86.299 1.00 25.65 176 SER F N 1
ATOM 11028 C CA . SER F 1 198 ? 1.693 15.282 86.094 1.00 26.96 176 SER F CA 1
ATOM 11029 C C . SER F 1 198 ? 2.459 15.475 84.772 1.00 27.07 176 SER F C 1
ATOM 11030 O O . SER F 1 198 ? 3.660 15.284 84.711 1.00 26.44 176 SER F O 1
ATOM 11033 N N . LEU F 1 199 ? 1.734 15.851 83.723 1.00 26.99 177 LEU F N 1
ATOM 11034 C CA . LEU F 1 199 ? 2.340 16.099 82.417 1.00 26.84 177 LEU F CA 1
ATOM 11035 C C . LEU F 1 199 ? 3.151 17.406 82.342 1.00 26.80 177 LEU F C 1
ATOM 11036 O O . LEU F 1 199 ? 3.959 17.579 81.435 1.00 26.35 177 LEU F O 1
ATOM 11041 N N . GLY F 1 200 ? 2.972 18.301 83.307 1.00 24.90 178 GLY F N 1
ATOM 11042 C CA . GLY F 1 200 ? 3.591 19.629 83.276 1.00 25.16 178 GLY F CA 1
ATOM 11043 C C . GLY F 1 200 ? 2.782 20.693 82.527 1.00 25.59 178 GLY F C 1
ATOM 11044 O O . GLY F 1 200 ? 3.253 21.803 82.334 1.00 26.29 178 GLY F O 1
ATOM 11045 N N . LEU F 1 201 ? 1.548 20.369 82.152 1.00 26.32 179 LEU F N 1
ATOM 11046 C CA . LEU F 1 201 ? 0.671 21.306 81.438 1.00 26.46 179 LEU F CA 1
ATOM 11047 C C . LEU F 1 201 ? 0.251 22.479 82.324 1.00 26.65 179 LEU F C 1
ATOM 11048 O O . LEU F 1 201 ? 0.254 23.629 81.892 1.00 27.48 179 LEU F O 1
ATOM 11053 N N . ILE F 1 202 ? -0.072 22.156 83.565 1.00 25.78 180 ILE F N 1
ATOM 11054 C CA . ILE F 1 202 ? -0.242 23.146 84.607 1.00 26.49 180 ILE F CA 1
ATOM 11055 C C . ILE F 1 202 ? 0.937 23.084 85.577 1.00 26.91 180 ILE F C 1
ATOM 11056 O O . ILE F 1 202 ? 1.589 22.052 85.742 1.00 27.24 180 ILE F O 1
ATOM 11061 N N . ASP F 1 203 ? 1.156 24.200 86.267 1.00 27.26 181 ASP F N 1
ATOM 11062 C CA . ASP F 1 203 ? 2.290 24.350 87.196 1.00 27.18 181 ASP F CA 1
ATOM 11063 C C . ASP F 1 203 ? 1.916 24.073 88.644 1.00 27.13 181 ASP F C 1
ATOM 11064 O O . ASP F 1 203 ? 2.751 23.614 89.412 1.00 27.90 181 ASP F O 1
ATOM 11069 N N . ARG F 1 204 ? 0.654 24.342 89.004 1.00 26.89 182 ARG F N 1
ATOM 11070 C CA . ARG F 1 204 ? 0.130 24.033 90.336 1.00 26.98 182 ARG F CA 1
ATOM 11071 C C . ARG F 1 204 ? -1.257 23.467 90.350 1.00 24.85 182 ARG F C 1
ATOM 11072 O O . ARG F 1 204 ? -2.137 23.892 89.593 1.00 23.93 182 ARG F O 1
ATOM 11080 N N . LEU F 1 205 ? -1.435 22.483 91.220 1.00 24.29 183 LEU F N 1
ATOM 11081 C CA . LEU F 1 205 ? -2.695 21.808 91.388 1.00 24.14 183 LEU F CA 1
ATOM 11082 C C . LEU F 1 205 ? -3.138 22.077 92.803 1.00 25.00 183 LEU F C 1
ATOM 11083 O O . LEU F 1 205 ? -2.424 21.770 93.757 1.00 26.63 183 LEU F O 1
ATOM 11088 N N . VAL F 1 206 ? -4.346 22.600 92.938 1.00 25.08 184 VAL F N 1
ATOM 11089 C CA . VAL F 1 206 ? -4.891 22.942 94.229 1.00 24.78 184 VAL F CA 1
ATOM 11090 C C . VAL F 1 206 ? -6.281 22.366 94.382 1.00 25.93 184 VAL F C 1
ATOM 11091 O O . VAL F 1 206 ? -6.871 21.821 93.441 1.00 25.16 184 VAL F O 1
ATOM 11095 N N . GLU F 1 207 ? -6.779 22.444 95.604 1.00 27.29 185 GLU F N 1
ATOM 11096 C CA . GLU F 1 207 ? -8.140 22.028 95.922 1.00 29.67 185 GLU F CA 1
ATOM 11097 C C . GLU F 1 207 ? -9.168 22.685 95.033 1.00 29.16 185 GLU F C 1
ATOM 11098 O O . GLU F 1 207 ? -9.078 23.883 94.748 1.00 28.68 185 GLU F O 1
ATOM 11104 N N . LYS F 1 208 ? -10.168 21.901 94.636 1.00 28.88 186 LYS F N 1
ATOM 11105 C CA . LYS F 1 208 ? -11.277 22.375 93.801 1.00 29.40 186 LYS F CA 1
ATOM 11106 C C . LYS F 1 208 ? -11.876 23.659 94.365 1.00 27.85 186 LYS F C 1
ATOM 11107 O O . LYS F 1 208 ? -12.089 23.787 95.556 1.00 27.30 186 LYS F O 1
ATOM 11113 N N . GLY F 1 209 ? -12.139 24.612 93.486 1.00 25.78 187 GLY F N 1
ATOM 11114 C CA . GLY F 1 209 ? -12.678 25.893 93.912 1.00 24.65 187 GLY F CA 1
ATOM 11115 C C . GLY F 1 209 ? -11.703 26.875 94.553 1.00 24.34 187 GLY F C 1
ATOM 11116 O O . GLY F 1 209 ? -12.110 27.976 94.882 1.00 23.99 187 GLY F O 1
ATOM 11117 N N . THR F 1 210 ? -10.419 26.537 94.646 1.00 23.72 188 THR F N 1
ATOM 11118 C CA . THR F 1 210 ? -9.445 27.449 95.250 1.00 23.61 188 THR F CA 1
ATOM 11119 C C . THR F 1 210 ? -8.411 28.006 94.276 1.00 23.26 188 THR F C 1
ATOM 11120 O O . THR F 1 210 ? -7.492 28.697 94.712 1.00 22.86 188 THR F O 1
ATOM 11124 N N . ALA F 1 211 ? -8.564 27.736 92.974 1.00 23.33 189 ALA F N 1
ATOM 11125 C CA . ALA F 1 211 ? -7.550 28.156 91.969 1.00 23.11 189 ALA F CA 1
ATOM 11126 C C . ALA F 1 211 ? -7.386 29.673 91.856 1.00 22.23 189 ALA F C 1
ATOM 11127 O O . ALA F 1 211 ? -6.259 30.181 91.786 1.00 20.50 189 ALA F O 1
ATOM 11129 N N . LEU F 1 212 ? -8.506 30.385 91.880 1.00 21.74 190 LEU F N 1
ATOM 11130 C CA . LEU F 1 212 ? -8.458 31.847 91.817 1.00 22.41 190 LEU F CA 1
ATOM 11131 C C . LEU F 1 212 ? -7.706 32.450 93.026 1.00 22.13 190 LEU F C 1
ATOM 11132 O O . LEU F 1 212 ? -6.850 33.317 92.872 1.00 20.70 190 LEU F O 1
ATOM 11137 N N . GLU F 1 213 ? -8.071 32.001 94.229 1.00 23.51 191 GLU F N 1
ATOM 11138 C CA . GLU F 1 213 ? -7.394 32.463 95.446 1.00 23.72 191 GLU F CA 1
ATOM 11139 C C . GLU F 1 213 ? -5.883 32.119 95.390 1.00 23.16 191 GLU F C 1
ATOM 11140 O O . GLU F 1 213 ? -5.048 32.930 95.788 1.00 23.17 191 GLU F O 1
ATOM 11146 N N . ALA F 1 214 ? -5.567 30.927 94.900 1.00 22.19 192 ALA F N 1
ATOM 11147 C CA . ALA F 1 214 ? -4.171 30.487 94.809 1.00 22.15 192 ALA F CA 1
ATOM 11148 C C . ALA F 1 214 ? -3.400 31.322 93.805 1.00 22.11 192 ALA F C 1
ATOM 11149 O O . ALA F 1 214 ? -2.290 31.733 94.109 1.00 22.21 192 ALA F O 1
ATOM 11151 N N . ALA F 1 215 ? -4.044 31.673 92.690 1.00 21.10 193 ALA F N 1
ATOM 11152 C CA . ALA F 1 215 ? -3.462 32.570 91.725 1.00 20.58 193 ALA F CA 1
ATOM 11153 C C . ALA F 1 215 ? -3.214 33.975 92.287 1.00 20.63 193 ALA F C 1
ATOM 11154 O O . ALA F 1 215 ? -2.163 34.580 92.062 1.00 19.32 193 ALA F O 1
ATOM 11156 N N . ARG F 1 216 ? -4.186 34.480 93.028 1.00 20.45 194 ARG F N 1
ATOM 11157 C CA . ARG F 1 216 ? -4.057 35.784 93.683 1.00 21.35 194 ARG F CA 1
ATOM 11158 C C . ARG F 1 216 ? -2.915 35.855 94.692 1.00 21.74 194 ARG F C 1
ATOM 11159 O O . ARG F 1 216 ? -2.179 36.825 94.704 1.00 23.61 194 ARG F O 1
ATOM 11167 N N . VAL F 1 217 ? -2.804 34.854 95.555 1.00 21.37 195 VAL F N 1
ATOM 11168 C CA . VAL F 1 217 ? -1.715 34.813 96.526 1.00 21.42 195 VAL F CA 1
ATOM 11169 C C . VAL F 1 217 ? -0.347 34.629 95.840 1.00 21.72 195 VAL F C 1
ATOM 11170 O O . VAL F 1 217 ? 0.594 35.268 96.226 1.00 21.81 195 VAL F O 1
ATOM 11174 N N . TRP F 1 218 ? -0.277 33.789 94.824 1.00 21.03 196 TRP F N 1
ATOM 11175 C CA . TRP F 1 218 ? 0.931 33.608 94.020 1.00 21.24 196 TRP F CA 1
ATOM 11176 C C . TRP F 1 218 ? 1.332 34.932 93.372 1.00 21.43 196 TRP F C 1
ATOM 11177 O O . TRP F 1 218 ? 2.482 35.345 93.450 1.00 20.93 196 TRP F O 1
ATOM 11188 N N . ALA F 1 219 ? 0.350 35.609 92.777 1.00 21.22 197 ALA F N 1
ATOM 11189 C CA . ALA F 1 219 ? 0.545 36.931 92.207 1.00 21.46 197 ALA F CA 1
ATOM 11190 C C . ALA F 1 219 ? 1.031 37.948 93.258 1.00 21.49 197 ALA F C 1
ATOM 11191 O O . ALA F 1 219 ? 1.908 38.757 92.985 1.00 21.39 197 ALA F O 1
ATOM 11193 N N . GLY F 1 220 ? 0.449 37.882 94.434 1.00 22.00 198 GLY F N 1
ATOM 11194 C CA . GLY F 1 220 ? 0.876 38.694 95.582 1.00 22.90 198 GLY F CA 1
ATOM 11195 C C . GLY F 1 220 ? 2.358 38.530 95.904 1.00 23.17 198 GLY F C 1
ATOM 11196 O O . GLY F 1 220 ? 3.070 39.513 96.106 1.00 23.21 198 GLY F O 1
ATOM 11197 N N . GLU F 1 221 ? 2.817 37.284 95.910 1.00 22.70 199 GLU F N 1
ATOM 11198 C CA . GLU F 1 221 ? 4.242 36.999 96.153 1.00 23.52 199 GLU F CA 1
ATOM 11199 C C . GLU F 1 221 ? 5.139 37.639 95.095 1.00 22.33 199 GLU F C 1
ATOM 11200 O O . GLU F 1 221 ? 6.160 38.228 95.426 1.00 21.41 199 GLU F O 1
ATOM 11206 N N . ILE F 1 222 ? 4.711 37.572 93.838 1.00 21.54 200 ILE F N 1
ATOM 11207 C CA . ILE F 1 222 ? 5.496 38.127 92.723 1.00 21.61 200 ILE F CA 1
ATOM 11208 C C . ILE F 1 222 ? 5.458 39.653 92.775 1.00 22.76 200 ILE F C 1
ATOM 11209 O O . ILE F 1 222 ? 6.473 40.309 92.567 1.00 22.77 200 ILE F O 1
ATOM 11214 N N . ALA F 1 223 ? 4.279 40.199 93.064 1.00 23.56 201 ALA F N 1
ATOM 11215 C CA . ALA F 1 223 ? 4.090 41.643 93.259 1.00 24.66 201 ALA F CA 1
ATOM 11216 C C . ALA F 1 223 ? 4.993 42.267 94.331 1.00 25.24 201 ALA F C 1
ATOM 11217 O O . ALA F 1 223 ? 5.332 43.428 94.227 1.00 24.41 201 ALA F O 1
ATOM 11219 N N . ALA F 1 224 ? 5.331 41.491 95.365 1.00 25.78 202 ALA F N 1
ATOM 11220 C CA . ALA F 1 224 ? 6.152 41.974 96.487 1.00 25.52 202 ALA F CA 1
ATOM 11221 C C . ALA F 1 224 ? 7.620 42.138 96.155 1.00 25.70 202 ALA F C 1
ATOM 11222 O O . ALA F 1 224 ? 8.311 42.870 96.841 1.00 25.94 202 ALA F O 1
ATOM 11224 N N . ILE F 1 225 ? 8.103 41.503 95.105 1.00 25.30 203 ILE F N 1
ATOM 11225 C CA . ILE F 1 225 ? 9.511 41.660 94.740 1.00 25.47 203 ILE F CA 1
ATOM 11226 C C . ILE F 1 225 ? 9.691 42.768 93.703 1.00 24.51 203 ILE F C 1
ATOM 11227 O O . ILE F 1 225 ? 8.759 43.502 93.397 1.00 24.45 203 ILE F O 1
ATOM 11232 N N . SER F 1 226 ? 10.892 42.902 93.154 1.00 24.81 204 SER F N 1
ATOM 11233 C CA . SER F 1 226 ? 11.132 43.926 92.127 1.00 24.37 204 SER F CA 1
ATOM 11234 C C . SER F 1 226 ? 10.406 43.657 90.805 1.00 23.84 204 SER F C 1
ATOM 11235 O O . SER F 1 226 ? 10.664 42.647 90.171 1.00 22.23 204 SER F O 1
ATOM 11238 N N . GLN F 1 227 ? 9.539 44.583 90.395 1.00 23.21 205 GLN F N 1
ATOM 11239 C CA . GLN F 1 227 ? 8.850 44.450 89.122 1.00 23.50 205 GLN F CA 1
ATOM 11240 C C . GLN F 1 227 ? 9.787 44.721 87.968 1.00 24.22 205 GLN F C 1
ATOM 11241 O O . GLN F 1 227 ? 9.563 44.192 86.877 1.00 26.40 205 GLN F O 1
ATOM 11247 N N . TRP F 1 228 ? 10.816 45.532 88.188 1.00 23.54 206 TRP F N 1
ATOM 11248 C CA . TRP F 1 228 ? 11.874 45.657 87.189 1.00 24.35 206 TRP F CA 1
ATOM 11249 C C . TRP F 1 228 ? 12.454 44.260 86.885 1.00 23.68 206 TRP F C 1
ATOM 11250 O O . TRP F 1 228 ? 12.551 43.857 85.738 1.00 24.57 206 TRP F O 1
ATOM 11261 N N . SER F 1 229 ? 12.794 43.516 87.935 1.00 23.99 207 SER F N 1
ATOM 11262 C CA . SER F 1 229 ? 13.340 42.163 87.791 1.00 23.08 207 SER F CA 1
ATOM 11263 C C . SER F 1 229 ? 12.360 41.187 87.132 1.00 22.47 207 SER F C 1
ATOM 11264 O O . SER F 1 229 ? 12.753 40.388 86.278 1.00 21.61 207 SER F O 1
ATOM 11267 N N . VAL F 1 230 ? 11.113 41.224 87.578 1.00 22.04 208 VAL F N 1
ATOM 11268 C CA . VAL F 1 230 ? 10.078 40.311 87.084 1.00 22.71 208 VAL F CA 1
ATOM 11269 C C . VAL F 1 230 ? 9.950 40.453 85.559 1.00 24.11 208 VAL F C 1
ATOM 11270 O O . VAL F 1 230 ? 10.002 39.472 84.826 1.00 24.74 208 VAL F O 1
ATOM 11274 N N . ARG F 1 231 ? 9.825 41.693 85.109 1.00 24.50 209 ARG F N 1
ATOM 11275 C CA . ARG F 1 231 ? 9.646 41.974 83.692 1.00 25.46 209 ARG F CA 1
ATOM 11276 C C . ARG F 1 231 ? 10.890 41.676 82.856 1.00 25.37 209 ARG F C 1
ATOM 11277 O O . ARG F 1 231 ? 10.781 41.170 81.742 1.00 24.47 209 ARG F O 1
ATOM 11285 N N . ALA F 1 232 ? 12.053 42.000 83.416 1.00 25.64 210 ALA F N 1
ATOM 11286 C CA . ALA F 1 232 ? 13.322 41.719 82.776 1.00 25.51 210 ALA F CA 1
ATOM 11287 C C . ALA F 1 232 ? 13.501 40.212 82.645 1.00 25.24 210 ALA F C 1
ATOM 11288 O O . ALA F 1 232 ? 13.985 39.723 81.633 1.00 25.32 210 ALA F O 1
ATOM 11290 N N . THR F 1 233 ? 13.121 39.487 83.680 1.00 24.66 211 THR F N 1
ATOM 11291 C CA . THR F 1 233 ? 13.212 38.010 83.696 1.00 24.94 211 THR F CA 1
ATOM 11292 C C . THR F 1 233 ? 12.386 37.419 82.574 1.00 24.91 211 THR F C 1
ATOM 11293 O O . THR F 1 233 ? 12.855 36.551 81.835 1.00 24.42 211 THR F O 1
ATOM 11297 N N . LYS F 1 234 ? 11.155 37.895 82.450 1.00 24.98 212 LYS F N 1
ATOM 11298 C CA . LYS F 1 234 ? 10.279 37.425 81.387 1.00 25.98 212 LYS F CA 1
ATOM 11299 C C . LYS F 1 234 ? 10.871 37.694 79.984 1.00 26.42 212 LYS F C 1
ATOM 11300 O O . LYS F 1 234 ? 10.843 36.817 79.134 1.00 25.29 212 LYS F O 1
ATOM 11306 N N . ARG F 1 235 ? 11.392 38.893 79.769 1.00 29.11 213 ARG F N 1
ATOM 11307 C CA . ARG F 1 235 ? 12.077 39.255 78.494 1.00 32.11 213 ARG F CA 1
ATOM 11308 C C . ARG F 1 235 ? 13.281 38.353 78.251 1.00 30.23 213 ARG F C 1
ATOM 11309 O O . ARG F 1 235 ? 13.482 37.882 77.145 1.00 29.75 213 ARG F O 1
ATOM 11325 N N . ILE F 1 237 ? 13.817 35.286 79.361 1.00 26.39 215 ILE F N 1
ATOM 11326 C CA . ILE F 1 237 ? 13.343 33.926 79.059 1.00 25.83 215 ILE F CA 1
ATOM 11327 C C . ILE F 1 237 ? 12.807 33.831 77.624 1.00 26.96 215 ILE F C 1
ATOM 11328 O O . ILE F 1 237 ? 13.215 32.948 76.873 1.00 25.52 215 ILE F O 1
ATOM 11333 N N . ARG F 1 238 ? 11.913 34.749 77.269 1.00 27.61 216 ARG F N 1
ATOM 11334 C CA . ARG F 1 238 ? 11.342 34.796 75.924 1.00 30.11 216 ARG F CA 1
ATOM 11335 C C . ARG F 1 238 ? 12.491 34.943 74.906 1.00 29.29 216 ARG F C 1
ATOM 11336 O O . ARG F 1 238 ? 12.506 34.275 73.873 1.00 28.29 216 ARG F O 1
ATOM 11344 N N . GLY F 1 239 ? 13.441 35.827 75.220 1.00 28.53 217 GLY F N 1
ATOM 11345 C CA . GLY F 1 239 ? 14.604 36.021 74.391 1.00 29.29 217 GLY F CA 1
ATOM 11346 C C . GLY F 1 239 ? 15.347 34.715 74.142 1.00 30.05 217 GLY F C 1
ATOM 11347 O O . GLY F 1 239 ? 15.653 34.375 72.999 1.00 29.44 217 GLY F O 1
ATOM 11348 N N . LEU F 1 240 ? 15.656 34.002 75.221 1.00 30.75 218 LEU F N 1
ATOM 11349 C CA . LEU F 1 240 ? 16.377 32.714 75.140 1.00 31.83 218 LEU F CA 1
ATOM 11350 C C . LEU F 1 240 ? 15.620 31.645 74.344 1.00 33.68 218 LEU F C 1
ATOM 11351 O O . LEU F 1 240 ? 16.229 30.850 73.644 1.00 34.37 218 LEU F O 1
ATOM 11356 N N . GLN F 1 241 ? 14.297 31.632 74.488 1.00 34.73 219 GLN F N 1
ATOM 11357 C CA . GLN F 1 241 ? 13.429 30.720 73.739 1.00 34.98 219 GLN F CA 1
ATOM 11358 C C . GLN F 1 241 ? 13.400 31.038 72.235 1.00 36.83 219 GLN F C 1
ATOM 11359 O O . GLN F 1 241 ? 13.294 30.140 71.422 1.00 36.62 219 GLN F O 1
ATOM 11365 N N . THR F 1 242 ? 13.513 32.312 71.889 1.00 38.21 220 THR F N 1
ATOM 11366 C CA . THR F 1 242 ? 13.554 32.751 70.490 1.00 40.21 220 THR F CA 1
ATOM 11367 C C . THR F 1 242 ? 14.961 33.011 69.920 1.00 40.48 220 THR F C 1
ATOM 11368 O O . THR F 1 242 ? 15.110 33.853 69.054 1.00 42.16 220 THR F O 1
ATOM 11372 N N . GLY F 1 243 ? 15.975 32.308 70.422 1.00 39.89 221 GLY F N 1
ATOM 11373 C CA . GLY F 1 243 ? 17.319 32.305 69.834 1.00 39.07 221 GLY F CA 1
ATOM 11374 C C . GLY F 1 243 ? 18.457 33.129 70.452 1.00 38.28 221 GLY F C 1
ATOM 11375 O O . GLY F 1 243 ? 19.584 33.036 69.988 1.00 37.98 221 GLY F O 1
ATOM 11376 N N . TRP F 1 244 ? 18.195 33.944 71.473 1.00 36.76 222 TRP F N 1
ATOM 11377 C CA . TRP F 1 244 ? 19.282 34.667 72.161 1.00 34.86 222 TRP F CA 1
ATOM 11378 C C . TRP F 1 244 ? 20.306 33.708 72.718 1.00 35.02 222 TRP F C 1
ATOM 11379 O O . TRP F 1 244 ? 19.955 32.648 73.207 1.00 35.29 222 TRP F O 1
ATOM 11390 N N . THR F 1 245 ? 21.568 34.106 72.660 1.00 36.59 223 THR F N 1
ATOM 11391 C CA . THR F 1 245 ? 22.652 33.408 73.357 1.00 37.35 223 THR F CA 1
ATOM 11392 C C . THR F 1 245 ? 23.216 34.331 74.426 1.00 38.77 223 THR F C 1
ATOM 11393 O O . THR F 1 245 ? 22.824 35.503 74.514 1.00 36.75 223 THR F O 1
ATOM 11397 N N . ASP F 1 246 ? 24.194 33.826 75.180 1.00 40.53 224 ASP F N 1
ATOM 11398 C CA . ASP F 1 246 ? 24.927 34.641 76.175 1.00 41.28 224 ASP F CA 1
ATOM 11399 C C . ASP F 1 246 ? 25.613 35.868 75.520 1.00 42.52 224 ASP F C 1
ATOM 11400 O O . ASP F 1 246 ? 25.727 36.911 76.137 1.00 44.90 224 ASP F O 1
ATOM 11402 N N . GLU F 1 247 ? 26.021 35.735 74.259 1.00 43.11 225 GLU F N 1
ATOM 11403 C CA . GLU F 1 247 ? 26.668 36.809 73.491 1.00 43.67 225 GLU F CA 1
ATOM 11404 C C . GLU F 1 247 ? 25.696 37.859 72.877 1.00 43.18 225 GLU F C 1
ATOM 11405 O O . GLU F 1 247 ? 26.112 38.977 72.583 1.00 43.24 225 GLU F O 1
ATOM 11407 N N . THR F 1 248 ? 24.413 37.521 72.721 1.00 42.71 226 THR F N 1
ATOM 11408 C CA . THR F 1 248 ? 23.423 38.446 72.131 1.00 41.74 226 THR F CA 1
ATOM 11409 C C . THR F 1 248 ? 23.425 39.809 72.832 1.00 42.84 226 THR F C 1
ATOM 11410 O O . THR F 1 248 ? 23.240 39.857 74.038 1.00 42.02 226 THR F O 1
ATOM 11414 N N . PRO F 1 249 ? 23.664 40.909 72.089 1.00 43.22 227 PRO F N 1
ATOM 11415 C CA . PRO F 1 249 ? 23.747 42.249 72.706 1.00 42.95 227 PRO F CA 1
ATOM 11416 C C . PRO F 1 249 ? 22.584 42.633 73.630 1.00 41.38 227 PRO F C 1
ATOM 11417 O O . PRO F 1 249 ? 22.808 43.191 74.695 1.00 39.22 227 PRO F O 1
ATOM 11421 N N . GLU F 1 250 ? 21.367 42.323 73.202 1.00 41.43 228 GLU F N 1
ATOM 11422 C CA . GLU F 1 250 ? 20.156 42.620 73.982 1.00 42.08 228 GLU F CA 1
ATOM 11423 C C . GLU F 1 250 ? 20.150 41.866 75.340 1.00 38.12 228 GLU F C 1
ATOM 11424 O O . GLU F 1 250 ? 19.737 42.418 76.352 1.00 34.10 228 GLU F O 1
ATOM 11430 N N . ALA F 1 251 ? 20.673 40.638 75.346 1.00 33.94 229 ALA F N 1
ATOM 11431 C CA . ALA F 1 251 ? 20.808 39.857 76.567 1.00 33.79 229 ALA F CA 1
ATOM 11432 C C . ALA F 1 251 ? 21.842 40.494 77.507 1.00 33.52 229 ALA F C 1
ATOM 11433 O O . ALA F 1 251 ? 21.654 40.504 78.714 1.00 31.87 229 ALA F O 1
ATOM 11435 N N . GLN F 1 252 ? 22.960 40.943 76.947 1.00 34.63 230 GLN F N 1
ATOM 11436 C CA . GLN F 1 252 ? 24.026 41.587 77.732 1.00 36.01 230 GLN F CA 1
ATOM 11437 C C . GLN F 1 252 ? 23.552 42.905 78.321 1.00 34.89 230 GLN F C 1
ATOM 11438 O O . GLN F 1 252 ? 23.784 43.177 79.483 1.00 33.11 230 GLN F O 1
ATOM 11444 N N . SER F 1 253 ? 22.883 43.715 77.513 1.00 34.83 231 SER F N 1
ATOM 11445 C CA . SER F 1 253 ? 22.446 45.036 77.994 1.00 35.85 231 SER F CA 1
ATOM 11446 C C . SER F 1 253 ? 21.313 44.903 79.005 1.00 33.87 231 SER F C 1
ATOM 11447 O O . SER F 1 253 ? 21.244 45.663 79.964 1.00 33.97 231 SER F O 1
ATOM 11450 N N . LEU F 1 254 ? 20.450 43.907 78.811 1.00 32.48 232 LEU F N 1
ATOM 11451 C CA . LEU F 1 254 ? 19.419 43.624 79.788 1.00 30.34 232 LEU F CA 1
ATOM 11452 C C . LEU F 1 254 ? 20.055 43.314 81.148 1.00 30.32 232 LEU F C 1
ATOM 11453 O O . LEU F 1 254 ? 19.637 43.851 82.172 1.00 27.70 232 LEU F O 1
ATOM 11458 N N . PHE F 1 255 ? 21.066 42.453 81.150 1.00 30.59 233 PHE F N 1
ATOM 11459 C CA . PHE F 1 255 ? 21.789 42.128 82.380 1.00 32.79 233 PHE F CA 1
ATOM 11460 C C . PHE F 1 255 ? 22.418 43.363 83.049 1.00 33.91 233 PHE F C 1
ATOM 11461 O O . PHE F 1 255 ? 22.310 43.556 84.263 1.00 32.22 233 PHE F O 1
ATOM 11469 N N . LEU F 1 256 ? 23.097 44.176 82.249 1.00 35.24 234 LEU F N 1
ATOM 11470 C CA . LEU F 1 256 ? 23.786 45.367 82.778 1.00 37.16 234 LEU F CA 1
ATOM 11471 C C . LEU F 1 256 ? 22.815 46.422 83.288 1.00 35.72 234 LEU F C 1
ATOM 11472 O O . LEU F 1 256 ? 23.103 47.074 84.287 1.00 33.82 234 LEU F O 1
ATOM 11477 N N . ASN F 1 257 ? 21.641 46.534 82.658 1.00 34.25 235 ASN F N 1
ATOM 11478 C CA . ASN F 1 257 ? 20.566 47.371 83.221 1.00 35.54 235 ASN F CA 1
ATOM 11479 C C . ASN F 1 257 ? 20.083 46.938 84.603 1.00 35.59 235 ASN F C 1
ATOM 11480 O O . ASN F 1 257 ? 19.482 47.715 85.332 1.00 36.67 235 ASN F O 1
ATOM 11485 N N . GLY F 1 258 ? 20.308 45.682 84.937 1.00 37.00 236 GLY F N 1
ATOM 11486 C CA . GLY F 1 258 ? 20.109 45.187 86.295 1.00 40.50 236 GLY F CA 1
ATOM 11487 C C . GLY F 1 258 ? 20.760 46.059 87.372 1.00 43.20 236 GLY F C 1
ATOM 11488 O O . GLY F 1 258 ? 20.246 46.130 88.489 1.00 46.58 236 GLY F O 1
ATOM 11489 N N . PHE F 1 259 ? 21.948 46.584 87.081 1.00 42.21 237 PHE F N 1
ATOM 11490 C CA . PHE F 1 259 ? 22.709 47.353 88.072 1.00 45.27 237 PHE F CA 1
ATOM 11491 C C . PHE F 1 259 ? 22.395 48.822 88.052 1.00 44.32 237 PHE F C 1
ATOM 11492 O O . PHE F 1 259 ? 22.790 49.521 88.951 1.00 43.10 237 PHE F O 1
ATOM 11500 N N . ALA F 1 260 ? 21.642 49.260 87.057 1.00 44.90 238 ALA F N 1
ATOM 11501 C CA . ALA F 1 260 ? 21.379 50.677 86.876 1.00 44.95 238 ALA F CA 1
ATOM 11502 C C . ALA F 1 260 ? 19.943 51.142 87.087 1.00 44.12 238 ALA F C 1
ATOM 11503 O O . ALA F 1 260 ? 19.670 52.302 86.895 1.00 45.39 238 ALA F O 1
ATOM 11505 N N . ASN F 1 261 ? 19.052 50.269 87.539 1.00 39.28 239 ASN F N 1
ATOM 11506 C CA . ASN F 1 261 ? 17.622 50.574 87.566 1.00 36.77 239 ASN F CA 1
ATOM 11507 C C . ASN F 1 261 ? 17.238 51.011 88.988 1.00 34.73 239 ASN F C 1
ATOM 11508 O O . ASN F 1 261 ? 17.943 50.740 89.942 1.00 32.82 239 ASN F O 1
ATOM 11513 N N . GLU F 1 262 ? 16.117 51.690 89.116 1.00 35.11 240 GLU F N 1
ATOM 11514 C CA . GLU F 1 262 ? 15.706 52.249 90.409 1.00 36.08 240 GLU F CA 1
ATOM 11515 C C . GLU F 1 262 ? 15.423 51.207 91.503 1.00 35.88 240 GLU F C 1
ATOM 11516 O O . GLU F 1 262 ? 15.615 51.464 92.695 1.00 36.62 240 GLU F O 1
ATOM 11522 N N . ASP F 1 263 ? 14.970 50.028 91.096 1.00 33.84 241 ASP F N 1
ATOM 11523 C CA . ASP F 1 263 ? 14.724 48.969 92.067 1.00 32.28 241 ASP F CA 1
ATOM 11524 C C . ASP F 1 263 ? 16.028 48.469 92.697 1.00 31.06 241 ASP F C 1
ATOM 11525 O O . ASP F 1 263 ? 16.075 48.265 93.918 1.00 29.15 241 ASP F O 1
ATOM 11530 N N . PHE F 1 264 ? 17.053 48.226 91.874 1.00 31.00 242 PHE F N 1
ATOM 11531 C CA . PHE F 1 264 ? 18.334 47.736 92.402 1.00 30.71 242 PHE F CA 1
ATOM 11532 C C . PHE F 1 264 ? 18.945 48.701 93.427 1.00 31.70 242 PHE F C 1
ATOM 11533 O O . PHE F 1 264 ? 19.443 48.268 94.487 1.00 30.73 242 PHE F O 1
ATOM 11541 N N . LYS F 1 265 ? 18.878 49.987 93.118 1.00 32.32 243 LYS F N 1
ATOM 11542 C CA . LYS F 1 265 ? 19.322 51.045 94.072 1.00 34.43 243 LYS F CA 1
ATOM 11543 C C . LYS F 1 265 ? 18.697 50.863 95.482 1.00 33.04 243 LYS F C 1
ATOM 11544 O O . LYS F 1 265 ? 19.379 50.891 96.507 1.00 31.27 243 LYS F O 1
ATOM 11550 N N . GLU F 1 266 ? 17.401 50.590 95.492 1.00 32.46 244 GLU F N 1
ATOM 11551 C CA . GLU F 1 266 ? 16.630 50.311 96.733 1.00 32.06 244 GLU F CA 1
ATOM 11552 C C . GLU F 1 266 ? 16.918 48.936 97.326 1.00 31.09 244 GLU F C 1
ATOM 11553 O O . GLU F 1 266 ? 17.013 48.777 98.536 1.00 29.35 244 GLU F O 1
ATOM 11559 N N . GLY F 1 267 ? 17.009 47.942 96.456 1.00 31.87 245 GLY F N 1
ATOM 11560 C CA . GLY F 1 267 ? 17.322 46.582 96.876 1.00 31.76 245 GLY F CA 1
ATOM 11561 C C . GLY F 1 267 ? 18.649 46.540 97.626 1.00 32.96 245 GLY F C 1
ATOM 11562 O O . GLY F 1 267 ? 18.739 45.904 98.681 1.00 29.22 245 GLY F O 1
ATOM 11563 N N . TYR F 1 268 ? 19.658 47.207 97.039 1.00 33.68 246 TYR F N 1
ATOM 11564 C CA . TYR F 1 268 ? 20.992 47.322 97.610 1.00 35.32 246 TYR F CA 1
ATOM 11565 C C . TYR F 1 268 ? 20.929 47.946 98.989 1.00 35.35 246 TYR F C 1
ATOM 11566 O O . TYR F 1 268 ? 21.481 47.388 99.941 1.00 32.64 246 TYR F O 1
ATOM 11575 N N . ARG F 1 269 ? 20.255 49.086 99.075 1.00 35.29 247 ARG F N 1
ATOM 11576 C CA . ARG F 1 269 ? 20.068 49.773 100.358 1.00 36.44 247 ARG F CA 1
ATOM 11577 C C . ARG F 1 269 ? 19.378 48.894 101.410 1.00 35.53 247 ARG F C 1
ATOM 11578 O O . ARG F 1 269 ? 19.805 48.850 102.563 1.00 34.86 247 ARG F O 1
ATOM 11586 N N . ALA F 1 270 ? 18.317 48.214 100.999 1.00 33.31 248 ALA F N 1
ATOM 11587 C CA . ALA F 1 270 ? 17.526 47.393 101.902 1.00 33.01 248 ALA F CA 1
ATOM 11588 C C . ALA F 1 270 ? 18.322 46.199 102.463 1.00 32.74 248 ALA F C 1
ATOM 11589 O O . ALA F 1 270 ? 18.176 45.882 103.649 1.00 31.96 248 ALA F O 1
ATOM 11591 N N . PHE F 1 271 ? 19.151 45.579 101.615 1.00 31.86 249 PHE F N 1
ATOM 11592 C CA . PHE F 1 271 ? 20.059 44.460 102.012 1.00 31.45 249 PHE F CA 1
ATOM 11593 C C . PHE F 1 271 ? 21.083 44.944 103.072 1.00 32.81 249 PHE F C 1
ATOM 11594 O O . PHE F 1 271 ? 21.303 44.279 104.077 1.00 31.58 249 PHE F O 1
ATOM 11602 N N . LEU F 1 272 ? 21.634 46.147 102.880 1.00 35.47 250 LEU F N 1
ATOM 11603 C CA . LEU F 1 272 ? 22.587 46.758 103.832 1.00 37.68 250 LEU F CA 1
ATOM 11604 C C . LEU F 1 272 ? 21.921 47.212 105.148 1.00 40.13 250 LEU F C 1
ATOM 11605 O O . LEU F 1 272 ? 22.456 46.980 106.221 1.00 39.39 250 LEU F O 1
ATOM 11610 N N . ASP F 1 273 ? 20.772 47.883 105.050 1.00 42.69 251 ASP F N 1
ATOM 11611 C CA . ASP F 1 273 ? 20.000 48.342 106.242 1.00 43.85 251 ASP F CA 1
ATOM 11612 C C . ASP F 1 273 ? 19.271 47.217 106.991 1.00 43.52 251 ASP F C 1
ATOM 11613 O O . ASP F 1 273 ? 18.701 47.461 108.056 1.00 42.95 251 ASP F O 1
ATOM 11618 N N . LYS F 1 274 ? 19.223 46.027 106.396 1.00 40.98 252 LYS F N 1
ATOM 11619 C CA . LYS F 1 274 ? 18.547 44.855 106.979 1.00 41.45 252 LYS F CA 1
ATOM 11620 C C . LYS F 1 274 ? 17.039 45.091 107.232 1.00 40.36 252 LYS F C 1
ATOM 11621 O O . LYS F 1 274 ? 16.525 44.827 108.312 1.00 39.07 252 LYS F O 1
ATOM 11627 N N . ARG F 1 275 ? 16.369 45.579 106.190 1.00 36.43 253 ARG F N 1
ATOM 11628 C CA . ARG F 1 275 ? 14.938 45.832 106.173 1.00 35.11 253 ARG F CA 1
ATOM 11629 C C . ARG F 1 275 ? 14.332 45.284 104.861 1.00 36.72 253 ARG F C 1
ATOM 11630 O O . ARG F 1 275 ? 15.080 45.031 103.893 1.00 34.28 253 ARG F O 1
ATOM 11638 N N . PRO F 1 276 ? 12.981 45.149 104.803 1.00 36.89 254 PRO F N 1
ATOM 11639 C CA . PRO F 1 276 ? 12.366 44.753 103.527 1.00 36.87 254 PRO F CA 1
ATOM 11640 C C . PRO F 1 276 ? 12.546 45.796 102.434 1.00 37.19 254 PRO F C 1
ATOM 11641 O O . PRO F 1 276 ? 12.553 46.993 102.719 1.00 37.04 254 PRO F O 1
ATOM 11645 N N . ALA F 1 277 ? 12.802 45.332 101.212 1.00 36.30 255 ALA F N 1
ATOM 11646 C CA . ALA F 1 277 ? 12.856 46.220 100.051 1.00 36.68 255 ALA F CA 1
ATOM 11647 C C . ALA F 1 277 ? 11.452 46.767 99.807 1.00 36.92 255 ALA F C 1
ATOM 11648 O O . ALA F 1 277 ? 10.483 46.029 99.913 1.00 35.76 255 ALA F O 1
ATOM 11650 N N . LYS F 1 278 ? 11.367 48.063 99.512 1.00 37.55 256 LYS F N 1
ATOM 11651 C CA . LYS F 1 278 ? 10.119 48.699 99.087 1.00 37.84 256 LYS F CA 1
ATOM 11652 C C . LYS F 1 278 ? 10.351 49.227 97.672 1.00 35.69 256 LYS F C 1
ATOM 11653 O O . LYS F 1 278 ? 10.780 50.373 97.447 1.00 34.22 256 LYS F O 1
ATOM 11659 N N . PHE F 1 279 ? 10.068 48.356 96.707 1.00 32.82 257 PHE F N 1
ATOM 11660 C CA . PHE F 1 279 ? 10.432 48.613 95.304 1.00 31.65 257 PHE F CA 1
ATOM 11661 C C . PHE F 1 279 ? 9.444 49.561 94.651 1.00 30.81 257 PHE F C 1
ATOM 11662 O O . PHE F 1 279 ? 8.255 49.481 94.880 1.00 30.11 257 PHE F O 1
ATOM 11670 N N . THR F 1 280 ? 9.980 50.498 93.888 1.00 30.59 258 THR F N 1
ATOM 11671 C CA . THR F 1 280 ? 9.195 51.606 93.349 1.00 31.45 258 THR F CA 1
ATOM 11672 C C . THR F 1 280 ? 8.959 51.538 91.828 1.00 31.31 258 THR F C 1
ATOM 11673 O O . THR F 1 280 ? 8.058 52.210 91.327 1.00 30.95 258 THR F O 1
ATOM 11677 N N . TYR F 1 281 ? 9.747 50.752 91.097 1.00 31.07 259 TYR F N 1
ATOM 11678 C CA . TYR F 1 281 ? 9.592 50.680 89.632 1.00 32.49 259 TYR F CA 1
ATOM 11679 C C . TYR F 1 281 ? 8.197 50.220 89.221 1.00 33.48 259 TYR F C 1
ATOM 11680 O O . TYR F 1 281 ? 7.736 49.174 89.672 1.00 33.52 259 TYR F O 1
ATOM 11689 N N . ARG F 1 282 ? 7.558 50.997 88.346 1.00 35.31 260 ARG F N 1
ATOM 11690 C CA . ARG F 1 282 ? 6.198 50.733 87.882 1.00 37.11 260 ARG F CA 1
ATOM 11691 C C . ARG F 1 282 ? 6.141 50.910 86.382 1.00 37.94 260 ARG F C 1
ATOM 11692 O O . ARG F 1 282 ? 5.264 50.367 85.706 1.00 38.24 260 ARG F O 1
#

Solvent-accessible surface area: 60085 Å² total